Protein 8K52 (pdb70)

Secondary structure (DSSP, 8-state):
-HHHHHHHHHHHHHS------HHHHHHHHH----HHHHHHHHHHHHHHHHTT-HHHHHHHHHHHHHHHHHHHHH-S-HHHHHHHHHHHHHHHHHHHHHHHHHHTSS--SS--PPP--EEEE-S---SS---S---HHHHHEEEEEEE--SSGGGTTTTT---HHHHHT----EEEEEEESS--HHHHHHHHHHHHHHHHHHHTPPSS-SSS--STT-TTSSGGGEEEEEEES-TTTS-HHHHHHHHHTT---HHHHHHHTSSS--SEEEEEE----EETTEEPPP-EEEEEEESS---HHHHHHIIIIIIIHHH--SEEEEEESSPEEPTTHHHHHHHHHHHHS-EEEEEEEEEESSSSSSTT-HHHHHHHHHHHHIIIIIIHHHHHTT---PPTT--EEEETTSSTTHHHHHHHHHHHS-HHHH-HHHHHHHTS-HHHHHHHHHT-TT---EEEEEEEEEEEE---SSHHHHHHHHHHHHHHHHHHHHHHHHHTHHHHHT----HHHHHHHHHHHHHHHHHHHHHHTHHHHHHHHHIIIIIHHHHTT--TT---SSS-SHHHHHHHHHHHHHHHHHHHHHHHHHHSS-TTTTHHHHHHHHHHHHHHHHHHHHHHHHHHHHS---HHHHHHHHHHHTHHHHHHHHHS--HHHHHHHHHHHHHHHHIIIIIHHHHHT----HHHHHHHHHHHHHHHHHHHHHHHHHHHHHHHHHHHHHHHHHHHHHHHHHHHHHH--HHHHHHHHHHHHHHHHHHHHHHHHHHHHHHHHTTTT---/-HHHHHHHHHHHHH--------HHHHHHH----HHHHHHHHHHHHHHHHTT-HHHHHHHHHHHHHHHHHHHHH---HHHHHHHHHHHHHHHHHHHHHHHHHHTSS--SS--PPP--EEEE-S---SS---S---HHHHHEEEEEEE--SSGGGTTTTT---HHHHHT----EEEEEEESS--HHHHHHHHHHHHHHHHHHHTPPSS-SSS--STT-TT-TGGGEEEEEEES-TTTS-HHHHHHHHHTT---HHHHHHHTTTT--SEEEEEEEE--EETTEEPPPEEEEEEE-SS---HHHHHHIIIIIIIHHH--SEEEEEETT-EEPTTHHHHHHHHHHHHS-EEEEEEEEEESSSSTTTT-HHHHHHHHHHHHIIIIIIHHHHHTT---PPTT--EEEETTTSSSHHHHHHHHHHHS-HHHH-HHHHHHHTS-HHHHHHHHHT-TT---EEEEEEEEEEEE---SSHHHHHHHHHHHHHHHHHHHHHHHHTTHHHHHTS---HHHHHHHHHHHHHHHHHHHHHHTHHHHHHHHHIIIIIHHHHTT--TT---SSS-SSHHHHHHHHHHHHHHHHHHHHHHHHHSS-TTS-HHHHHHHHHHHHHHHHHHHHHHHHHHHSS---HHHHHHHHHHHTHHHHHHHHHT--HHHHHHHHHHHTTHHIIIIIHHHHHHT---HHHHHHHHHHHHHHHHHHHHHHHHHHHHHHHHHHHHHHHHHHHHHHHHHHHHHH--HHHHHHHHHHHHHHHHHHHHHHHHHHHHHHHHTTTT---

Structure (mmCIF, N/CA/C/O backbone):
data_8K52
#
_entry.id   8K52
#
_cell.length_a   1.00
_cell.length_b   1.00
_cell.length_c   1.00
_cell.angle_alpha   90.00
_cell.angle_beta   90.00
_cell.angle_gamma   90.00
#
_symmetry.space_group_name_H-M   'P 1'
#
loop_
_entity.id
_entity.type
_entity.pdbx_description
1 polymer 'chitin synthase'
2 non-polymer "URIDINE-5'-DIPHOSPHATE"
3 non-polymer 'MANGANESE (II) ION'
#
loop_
_atom_site.group_PDB
_atom_site.id
_atom_site.type_symbol
_atom_site.label_atom_id
_atom_site.label_alt_id
_atom_site.label_comp_id
_atom_site.label_asym_id
_atom_site.label_entity_id
_atom_site.label_seq_id
_atom_site.pdbx_PDB_ins_code
_atom_site.Cartn_x
_atom_site.Cartn_y
_atom_site.Cartn_z
_atom_site.occupancy
_atom_site.B_iso_or_equiv
_atom_site.auth_seq_id
_atom_site.auth_comp_id
_atom_site.auth_asym_id
_atom_site.auth_atom_id
_atom_site.pdbx_PDB_model_num
ATOM 1 N N . HIS A 1 23 ? 110.246 178.853 180.368 1.00 183.10 23 HIS A N 1
ATOM 2 C CA . HIS A 1 23 ? 110.737 179.336 181.653 1.00 186.40 23 HIS A CA 1
ATOM 3 C C . HIS A 1 23 ? 110.411 178.348 182.767 1.00 186.55 23 HIS A C 1
ATOM 4 O O . HIS A 1 23 ? 111.185 178.182 183.710 1.00 187.97 23 HIS A O 1
ATOM 11 N N . ALA A 1 24 ? 109.248 177.705 182.655 1.00 189.13 24 ALA A N 1
ATOM 12 C CA . ALA A 1 24 ? 108.840 176.726 183.662 1.00 188.62 24 ALA A CA 1
ATOM 13 C C . ALA A 1 24 ? 109.798 175.544 183.763 1.00 186.69 24 ALA A C 1
ATOM 14 O O . ALA A 1 24 ? 110.144 175.161 184.895 1.00 186.48 24 ALA A O 1
ATOM 16 N N . PRO A 1 25 ? 110.238 174.905 182.668 1.00 184.07 25 PRO A N 1
ATOM 17 C CA . PRO A 1 25 ? 111.254 173.848 182.822 1.00 181.21 25 PRO A CA 1
ATOM 18 C C . PRO A 1 25 ? 112.551 174.344 183.434 1.00 179.52 25 PRO A C 1
ATOM 19 O O . PRO A 1 25 ? 113.167 173.628 184.234 1.00 176.76 25 PRO A O 1
ATOM 23 N N . ARG A 1 26 ? 112.981 175.560 183.085 1.00 178.94 26 ARG A N 1
ATOM 24 C CA . ARG A 1 26 ? 114.199 176.107 183.677 1.00 175.07 26 ARG A CA 1
ATOM 25 C C . ARG A 1 26 ? 114.044 176.260 185.181 1.00 178.05 26 ARG A C 1
ATOM 26 O O . ARG A 1 26 ? 114.932 175.874 185.953 1.00 176.07 26 ARG A O 1
ATOM 34 N N . SER A 1 27 ? 112.908 176.812 185.612 1.00 184.21 27 SER A N 1
ATOM 35 C CA . SER A 1 27 ? 112.660 177.004 187.034 1.00 183.65 27 SER A CA 1
ATOM 36 C C . SER A 1 27 ? 112.569 175.668 187.758 1.00 186.68 27 SER A C 1
ATOM 37 O O . SER A 1 27 ? 113.082 175.524 188.873 1.00 190.66 27 SER A O 1
ATOM 40 N N . SER A 1 28 ? 111.923 174.675 187.140 1.00 187.22 28 SER A N 1
ATOM 41 C CA . SER A 1 28 ? 111.823 173.359 187.763 1.00 186.54 28 SER A CA 1
ATOM 42 C C . SER A 1 28 ? 113.194 172.715 187.921 1.00 187.05 28 SER A C 1
ATOM 43 O O . SER A 1 28 ? 113.505 172.146 188.976 1.00 191.38 28 SER A O 1
ATOM 46 N N . MET A 1 29 ? 114.032 172.799 186.884 1.00 182.16 29 MET A N 1
ATOM 47 C CA . MET A 1 29 ? 115.355 172.194 186.968 1.00 179.89 29 MET A CA 1
ATOM 48 C C . MET A 1 29 ? 116.213 172.898 188.009 1.00 181.92 29 MET A C 1
ATOM 49 O O . MET A 1 29 ? 116.929 172.248 188.780 1.00 180.39 29 MET A O 1
ATOM 54 N N . MET A 1 30 ? 116.147 174.228 188.064 1.00 183.44 30 MET A N 1
ATOM 55 C CA . MET A 1 30 ? 116.936 174.930 189.069 1.00 184.18 30 MET A CA 1
ATOM 56 C C . MET A 1 30 ? 116.403 174.681 190.476 1.00 192.06 30 MET A C 1
ATOM 57 O O . MET A 1 30 ? 117.183 174.656 191.429 1.00 194.33 30 MET A O 1
ATOM 62 N N . SER A 1 31 ? 115.094 174.466 190.626 1.00 196.10 31 SER A N 1
ATOM 63 C CA . SER A 1 31 ? 114.550 174.120 191.936 1.00 196.72 31 SER A CA 1
ATOM 64 C C . SER A 1 31 ? 115.023 172.742 192.386 1.00 197.37 31 SER A C 1
ATOM 65 O O . SER A 1 31 ? 115.387 172.555 193.556 1.00 200.26 31 SER A O 1
ATOM 68 N N . VAL A 1 32 ? 115.023 171.760 191.479 1.00 197.44 32 VAL A N 1
ATOM 69 C CA . VAL A 1 32 ? 115.531 170.447 191.870 1.00 200.50 32 VAL A CA 1
ATOM 70 C C . VAL A 1 32 ? 117.029 170.514 192.144 1.00 198.82 32 VAL A C 1
ATOM 71 O O . VAL A 1 32 ? 117.528 169.831 193.043 1.00 201.40 32 VAL A O 1
ATOM 75 N N . GLU A 1 33 ? 117.769 171.357 191.420 1.00 192.59 33 GLU A N 1
ATOM 76 C CA . GLU A 1 33 ? 119.178 171.556 191.754 1.00 189.48 33 GLU A CA 1
ATOM 77 C C . GLU A 1 33 ? 119.329 172.146 193.153 1.00 197.49 33 GLU A C 1
ATOM 78 O O . GLU A 1 33 ? 120.131 171.661 193.962 1.00 195.92 33 GLU A O 1
ATOM 84 N N . TYR A 1 34 ? 118.534 173.179 193.457 1.00 204.45 34 TYR A N 1
ATOM 85 C CA . TYR A 1 34 ? 118.573 173.833 194.762 1.00 208.91 34 TYR A CA 1
ATOM 86 C C . TYR A 1 34 ? 118.297 172.840 195.879 1.00 208.80 34 TYR A C 1
ATOM 87 O O . TYR A 1 34 ? 118.928 172.896 196.941 1.00 206.65 34 TYR A O 1
ATOM 96 N N . ASP A 1 35 ? 117.344 171.935 195.665 1.00 208.82 35 ASP A N 1
ATOM 97 C CA . ASP A 1 35 ? 117.198 170.805 196.573 1.00 206.87 35 ASP A CA 1
ATOM 98 C C . ASP A 1 35 ? 118.411 169.883 196.524 1.00 204.84 35 ASP A C 1
ATOM 99 O O . ASP A 1 35 ? 118.675 169.168 197.496 1.00 204.48 35 ASP A O 1
ATOM 104 N N . GLY A 1 36 ? 119.144 169.886 195.412 1.00 201.19 36 GLY A N 1
ATOM 105 C CA . GLY A 1 36 ? 120.302 169.034 195.230 1.00 194.31 36 GLY A CA 1
ATOM 106 C C . GLY A 1 36 ? 121.559 169.379 196.006 1.00 192.89 36 GLY A C 1
ATOM 107 O O . GLY A 1 36 ? 122.227 168.464 196.498 1.00 187.61 36 GLY A O 1
ATOM 108 N N . ILE A 1 37 ? 121.920 170.666 196.116 1.00 197.16 37 ILE A N 1
ATOM 109 C CA . ILE A 1 37 ? 123.166 171.017 196.814 1.00 196.94 37 ILE A CA 1
ATOM 110 C C . ILE A 1 37 ? 123.200 170.522 198.262 1.00 197.25 37 ILE A C 1
ATOM 111 O O . ILE A 1 37 ? 124.213 169.931 198.659 1.00 195.74 37 ILE A O 1
ATOM 116 N N . PRO A 1 38 ? 122.170 170.743 199.089 1.00 198.36 38 PRO A N 1
ATOM 117 C CA . PRO A 1 38 ? 122.292 170.363 200.506 1.00 195.39 38 PRO A CA 1
ATOM 118 C C . PRO A 1 38 ? 122.585 168.880 200.679 1.00 195.12 38 PRO A C 1
ATOM 119 O O . PRO A 1 38 ? 122.000 168.027 200.008 1.00 192.95 38 PRO A O 1
ATOM 123 N N . LEU A 1 39 ? 123.500 168.589 201.602 1.00 195.17 39 LEU A N 1
ATOM 124 C CA . LEU A 1 39 ? 123.972 167.234 201.880 1.00 193.49 39 LEU A CA 1
ATOM 125 C C . LEU A 1 39 ? 124.410 166.509 200.610 1.00 188.98 39 LEU A C 1
ATOM 126 O O . LEU A 1 39 ? 123.653 165.726 200.037 1.00 185.68 39 LEU A O 1
ATOM 131 N N . SER A 1 49 ? 133.751 166.191 206.756 1.00 177.87 49 SER A N 1
ATOM 132 C CA . SER A 1 49 ? 133.553 166.874 205.484 1.00 187.37 49 SER A CA 1
ATOM 133 C C . SER A 1 49 ? 132.229 166.467 204.846 1.00 192.05 49 SER A C 1
ATOM 134 O O . SER A 1 49 ? 131.957 165.281 204.660 1.00 186.78 49 SER A O 1
ATOM 137 N N . GLN A 1 50 ? 131.410 167.459 204.513 1.00 192.19 50 GLN A N 1
ATOM 138 C CA . GLN A 1 50 ? 130.114 167.214 203.895 1.00 191.73 50 GLN A CA 1
ATOM 139 C C . GLN A 1 50 ? 130.295 167.037 202.387 1.00 192.18 50 GLN A C 1
ATOM 140 O O . GLN A 1 50 ? 131.411 166.890 201.882 1.00 191.50 50 GLN A O 1
ATOM 146 N N . GLN A 1 51 ? 129.189 167.042 201.649 1.00 191.57 51 GLN A N 1
ATOM 147 C CA . GLN A 1 51 ? 129.235 166.876 200.200 1.00 187.15 51 GLN A CA 1
ATOM 148 C C . GLN A 1 51 ? 129.797 168.120 199.517 1.00 183.54 51 GLN A C 1
ATOM 149 O O . GLN A 1 51 ? 130.534 168.023 198.536 1.00 172.06 51 GLN A O 1
ATOM 155 N N . SER A 1 77 ? 137.033 162.797 216.687 1.00 213.92 77 SER A N 1
ATOM 156 C CA . SER A 1 77 ? 137.098 161.875 215.559 1.00 217.21 77 SER A CA 1
ATOM 157 C C . SER A 1 77 ? 138.543 161.516 215.231 1.00 218.82 77 SER A C 1
ATOM 158 O O . SER A 1 77 ? 138.823 160.432 214.720 1.00 219.30 77 SER A O 1
ATOM 161 N N . TYR A 1 78 ? 139.457 162.443 215.527 1.00 215.75 78 TYR A N 1
ATOM 162 C CA . TYR A 1 78 ? 140.872 162.197 215.267 1.00 216.20 78 TYR A CA 1
ATOM 163 C C . TYR A 1 78 ? 141.412 161.063 216.128 1.00 222.75 78 TYR A C 1
ATOM 164 O O . TYR A 1 78 ? 142.238 160.270 215.661 1.00 225.40 78 TYR A O 1
ATOM 173 N N . ALA A 1 79 ? 140.969 160.975 217.384 1.00 223.00 79 ALA A N 1
ATOM 174 C CA . ALA A 1 79 ? 141.428 159.902 218.259 1.00 224.10 79 ALA A CA 1
ATOM 175 C C . ALA A 1 79 ? 141.004 158.537 217.731 1.00 229.46 79 ALA A C 1
ATOM 176 O O . ALA A 1 79 ? 141.783 157.577 217.776 1.00 232.28 79 ALA A O 1
ATOM 178 N N . SER A 1 80 ? 139.770 158.429 217.231 1.00 229.97 80 SER A N 1
ATOM 179 C CA . SER A 1 80 ? 139.310 157.165 216.665 1.00 228.90 80 SER A CA 1
ATOM 180 C C . SER A 1 80 ? 140.114 156.791 215.426 1.00 228.64 80 SER A C 1
ATOM 181 O O . SER A 1 80 ? 140.469 155.621 215.238 1.00 227.03 80 SER A O 1
ATOM 184 N N . ALA A 1 81 ? 140.404 157.770 214.566 1.00 227.95 81 ALA A N 1
ATOM 185 C CA . ALA A 1 81 ? 141.232 157.505 213.394 1.00 224.80 81 ALA A CA 1
ATOM 186 C C . ALA A 1 81 ? 142.650 157.121 213.796 1.00 227.44 81 ALA A C 1
ATOM 187 O O . ALA A 1 81 ? 143.256 156.229 213.191 1.00 226.05 81 ALA A O 1
ATOM 189 N N . THR A 1 82 ? 143.199 157.792 214.813 1.00 229.54 82 THR A N 1
ATOM 190 C CA . THR A 1 82 ? 144.536 157.455 215.291 1.00 229.38 82 THR A CA 1
ATOM 191 C C . THR A 1 82 ? 144.581 156.037 215.848 1.00 231.33 82 THR A C 1
ATOM 192 O O . THR A 1 82 ? 145.557 155.308 215.635 1.00 230.47 82 THR A O 1
ATOM 196 N N . ASP A 1 83 ? 143.537 155.632 216.574 1.00 232.78 83 ASP A N 1
ATOM 197 C CA . ASP A 1 83 ? 143.487 154.271 217.098 1.00 231.75 83 ASP A CA 1
ATOM 198 C C . ASP A 1 83 ? 143.398 153.247 215.972 1.00 231.15 83 ASP A C 1
ATOM 199 O O . ASP A 1 83 ? 144.018 152.180 216.044 1.00 233.48 83 ASP A O 1
ATOM 204 N N . LEU A 1 84 ? 142.624 153.550 214.927 1.00 227.70 84 LEU A N 1
ATOM 205 C CA . LEU A 1 84 ? 142.437 152.595 213.839 1.00 223.74 84 LEU A CA 1
ATOM 206 C C . LEU A 1 84 ? 143.738 152.351 213.083 1.00 225.93 84 LEU A C 1
ATOM 207 O O . LEU A 1 84 ? 144.089 151.203 212.783 1.00 224.68 84 LEU A O 1
ATOM 212 N N . VAL A 1 85 ? 144.468 153.421 212.760 1.00 227.43 85 VAL A N 1
ATOM 213 C CA . VAL A 1 85 ? 145.713 153.263 212.013 1.00 225.66 85 VAL A CA 1
ATOM 214 C C . VAL A 1 85 ? 146.769 152.575 212.871 1.00 228.16 85 VAL A C 1
ATOM 215 O O . VAL A 1 85 ? 147.567 151.772 212.372 1.00 226.04 85 VAL A O 1
ATOM 219 N N . ARG A 1 86 ? 146.790 152.873 214.173 1.00 231.26 86 ARG A N 1
ATOM 220 C CA . ARG A 1 86 ? 147.730 152.207 215.068 1.00 230.35 86 ARG A CA 1
ATOM 221 C C . ARG A 1 86 ? 147.442 150.714 215.155 1.00 232.00 86 ARG A C 1
ATOM 222 O O . ARG A 1 86 ? 148.367 149.894 215.185 1.00 231.28 86 ARG A O 1
ATOM 230 N N . THR A 1 87 ? 146.166 150.342 215.195 1.00 234.35 87 THR A N 1
ATOM 231 C CA . THR A 1 87 ? 145.775 148.939 215.258 1.00 233.75 87 THR A CA 1
ATOM 232 C C . THR A 1 87 ? 146.027 148.241 213.926 1.00 228.84 87 THR A C 1
ATOM 233 O O . THR A 1 87 ? 146.879 147.357 213.828 1.00 224.63 87 THR A O 1
ATOM 237 N N . ILE A 1 91 ? 150.623 145.570 211.452 1.00 171.90 91 ILE A N 1
ATOM 238 C CA . ILE A 1 91 ? 151.595 144.585 210.998 1.00 173.09 91 ILE A CA 1
ATOM 239 C C . ILE A 1 91 ? 152.014 144.878 209.560 1.00 175.04 91 ILE A C 1
ATOM 240 O O . ILE A 1 91 ? 151.199 145.315 208.747 1.00 173.15 91 ILE A O 1
ATOM 245 N N . PRO A 1 92 ? 153.291 144.650 209.248 1.00 175.34 92 PRO A N 1
ATOM 246 C CA . PRO A 1 92 ? 153.768 144.886 207.880 1.00 171.41 92 PRO A CA 1
ATOM 247 C C . PRO A 1 92 ? 153.518 143.694 206.972 1.00 169.29 92 PRO A C 1
ATOM 248 O O . PRO A 1 92 ? 152.955 142.685 207.408 1.00 169.20 92 PRO A O 1
ATOM 252 N N . SER A 1 93 ? 153.931 143.796 205.711 1.00 167.31 93 SER A N 1
ATOM 253 C CA . SER A 1 93 ? 153.772 142.694 204.774 1.00 164.70 93 SER A CA 1
ATOM 254 C C . SER A 1 93 ? 154.823 142.798 203.678 1.00 165.13 93 SER A C 1
ATOM 255 O O . SER A 1 93 ? 155.464 143.838 203.490 1.00 166.78 93 SER A O 1
ATOM 258 N N . VAL A 1 94 ? 154.986 141.689 202.952 1.00 161.61 94 VAL A N 1
ATOM 259 C CA . VAL A 1 94 ? 156.023 141.593 201.931 1.00 156.22 94 VAL A CA 1
ATOM 260 C C . VAL A 1 94 ? 155.796 142.608 200.820 1.00 156.21 94 VAL A C 1
ATOM 261 O O . VAL A 1 94 ? 156.755 143.179 200.288 1.00 157.36 94 VAL A O 1
ATOM 265 N N . GLU A 1 95 ? 154.537 142.857 200.454 1.00 155.67 95 GLU A N 1
ATOM 266 C CA . GLU A 1 95 ? 154.254 143.797 199.374 1.00 154.49 95 GLU A CA 1
ATOM 267 C C . GLU A 1 95 ? 154.733 145.201 199.724 1.00 156.36 95 GLU A C 1
ATOM 268 O O . GLU A 1 95 ? 155.451 145.839 198.941 1.00 154.82 95 GLU A O 1
ATOM 274 N N . GLU A 1 96 ? 154.343 145.704 200.898 1.00 158.30 96 GLU A N 1
ATOM 275 C CA . GLU A 1 96 ? 154.782 147.039 201.285 1.00 157.76 96 GLU A CA 1
ATOM 276 C C . GLU A 1 96 ? 156.280 147.079 201.544 1.00 152.99 96 GLU A C 1
ATOM 277 O O . GLU A 1 96 ? 156.914 148.108 201.297 1.00 152.21 96 GLU A O 1
ATOM 283 N N . ALA A 1 97 ? 156.869 145.981 202.022 1.00 151.10 97 ALA A N 1
ATOM 284 C CA . ALA A 1 97 ? 158.318 145.952 202.198 1.00 150.72 97 ALA A CA 1
ATOM 285 C C . ALA A 1 97 ? 159.037 146.103 200.861 1.00 149.07 97 ALA A C 1
ATOM 286 O O . ALA A 1 97 ? 159.990 146.884 200.734 1.00 150.12 97 ALA A O 1
ATOM 288 N N . LEU A 1 98 ? 158.583 145.365 199.845 1.00 148.03 98 LEU A N 1
ATOM 289 C CA . LEU A 1 98 ? 159.192 145.464 198.524 1.00 146.12 98 LEU A CA 1
ATOM 290 C C . LEU A 1 98 ? 158.988 146.848 197.925 1.00 147.82 98 LEU A C 1
ATOM 291 O O . LEU A 1 98 ? 159.909 147.414 197.327 1.00 149.10 98 LEU A O 1
ATOM 296 N N . SER A 1 99 ? 157.787 147.411 198.078 1.00 148.55 99 SER A N 1
ATOM 297 C CA . SER A 1 99 ? 157.539 148.754 197.562 1.00 146.62 99 SER A CA 1
ATOM 298 C C . SER A 1 99 ? 158.420 149.784 198.260 1.00 145.49 99 SER A C 1
ATOM 299 O O . SER A 1 99 ? 158.951 150.699 197.619 1.00 144.61 99 SER A O 1
ATOM 302 N N . THR A 1 100 ? 158.587 149.649 199.576 1.00 145.43 100 THR A N 1
ATOM 303 C CA . THR A 1 100 ? 159.417 150.579 200.329 1.00 141.86 100 THR A CA 1
ATOM 304 C C . THR A 1 100 ? 160.875 150.489 199.900 1.00 142.55 100 THR A C 1
ATOM 305 O O . THR A 1 100 ? 161.544 151.516 199.741 1.00 144.23 100 THR A O 1
ATOM 309 N N . LEU A 1 101 ? 161.386 149.272 199.692 1.00 142.38 101 LEU A N 1
ATOM 310 C CA . LEU A 1 101 ? 162.763 149.150 199.215 1.00 137.95 101 LEU A CA 1
ATOM 311 C C . LEU A 1 101 ? 162.910 149.672 197.791 1.00 139.34 101 LEU A C 1
ATOM 312 O O . LEU A 1 101 ? 163.956 150.225 197.436 1.00 142.88 101 LEU A O 1
ATOM 317 N N . ASP A 1 102 ? 161.883 149.503 196.958 1.00 137.50 102 ASP A N 1
ATOM 318 C CA . ASP A 1 102 ? 161.930 150.065 195.612 1.00 139.97 102 ASP A CA 1
ATOM 319 C C . ASP A 1 102 ? 162.019 151.586 195.678 1.00 143.73 102 ASP A C 1
ATOM 320 O O . ASP A 1 102 ? 162.812 152.210 194.962 1.00 145.27 102 ASP A O 1
ATOM 325 N N . ARG A 1 103 ? 161.215 152.197 196.550 1.00 143.60 103 ARG A N 1
ATOM 326 C CA . ARG A 1 103 ? 161.277 153.644 196.734 1.00 142.56 103 ARG A CA 1
ATOM 327 C C . ARG A 1 103 ? 162.638 154.075 197.266 1.00 139.83 103 ARG A C 1
ATOM 328 O O . ARG A 1 103 ? 163.166 155.120 196.868 1.00 139.50 103 ARG A O 1
ATOM 336 N N . ALA A 1 104 ? 163.213 153.291 198.179 1.00 138.68 104 ALA A N 1
ATOM 337 C CA . ALA A 1 104 ? 164.541 153.604 198.696 1.00 139.00 104 ALA A CA 1
ATOM 338 C C . ALA A 1 104 ? 165.587 153.552 197.591 1.00 139.44 104 ALA A C 1
ATOM 339 O O . ALA A 1 104 ? 166.479 154.405 197.527 1.00 144.30 104 ALA A O 1
ATOM 341 N N . ALA A 1 105 ? 165.498 152.548 196.718 1.00 136.36 105 ALA A N 1
ATOM 342 C CA . ALA A 1 105 ? 166.421 152.457 195.592 1.00 137.19 105 ALA A CA 1
ATOM 343 C C . ALA A 1 105 ? 166.259 153.646 194.656 1.00 140.84 105 ALA A C 1
ATOM 344 O O . ALA A 1 105 ? 167.249 154.189 194.153 1.00 143.94 105 ALA A O 1
ATOM 346 N N . ALA A 1 106 ? 165.016 154.063 194.410 1.00 139.29 106 ALA A N 1
ATOM 347 C CA . ALA A 1 106 ? 164.786 155.238 193.575 1.00 138.68 106 ALA A CA 1
ATOM 348 C C . ALA A 1 106 ? 165.390 156.488 194.205 1.00 141.28 106 ALA A C 1
ATOM 349 O O . ALA A 1 106 ? 166.014 157.304 193.514 1.00 143.37 106 ALA A O 1
ATOM 351 N N . ALA A 1 107 ? 165.216 156.653 195.518 1.00 139.28 107 ALA A N 1
ATOM 352 C CA . ALA A 1 107 ? 165.790 157.806 196.204 1.00 140.23 107 ALA A CA 1
ATOM 353 C C . ALA A 1 107 ? 167.311 157.785 196.140 1.00 140.92 107 ALA A C 1
ATOM 354 O O . ALA A 1 107 ? 167.946 158.826 195.937 1.00 145.55 107 ALA A O 1
ATOM 356 N N . LEU A 1 108 ? 167.913 156.608 196.317 1.00 138.47 108 LEU A N 1
ATOM 357 C CA . LEU A 1 108 ? 169.364 156.494 196.209 1.00 138.04 108 LEU A CA 1
ATOM 358 C C . LEU A 1 108 ? 169.832 156.835 194.801 1.00 139.71 108 LEU A C 1
ATOM 359 O O . LEU A 1 108 ? 170.862 157.497 194.624 1.00 142.00 108 LEU A O 1
ATOM 364 N N . ASN A 1 109 ? 169.090 156.386 193.787 1.00 141.01 109 ASN A N 1
ATOM 365 C CA . ASN A 1 109 ? 169.426 156.733 192.410 1.00 144.19 109 ASN A CA 1
ATOM 366 C C . ASN A 1 109 ? 169.340 158.236 192.191 1.00 145.66 109 ASN A C 1
ATOM 367 O O . ASN A 1 109 ? 170.147 158.811 191.451 1.00 148.84 109 ASN A O 1
ATOM 372 N N . ALA A 1 110 ? 168.371 158.889 192.826 1.00 144.64 110 ALA A N 1
ATOM 373 C CA . ALA A 1 110 ? 168.204 160.330 192.713 1.00 143.45 110 ALA A CA 1
ATOM 374 C C . ALA A 1 110 ? 169.077 161.107 193.691 1.00 143.09 110 ALA A C 1
ATOM 375 O O . ALA A 1 110 ? 168.962 162.335 193.758 1.00 142.86 110 ALA A O 1
ATOM 377 N N . ARG A 1 111 ? 169.937 160.421 194.448 1.00 144.27 111 ARG A N 1
ATOM 378 C CA . ARG A 1 111 ? 170.869 161.048 195.386 1.00 147.08 111 ARG A CA 1
ATOM 379 C C . ARG A 1 111 ? 170.129 161.876 196.440 1.00 146.66 111 ARG A C 1
ATOM 380 O O . ARG A 1 111 ? 170.373 163.069 196.622 1.00 146.93 111 ARG A O 1
ATOM 388 N N . ARG A 1 112 ? 169.214 161.210 197.137 1.00 146.90 112 ARG A N 1
ATOM 389 C CA . ARG A 1 112 ? 168.516 161.770 198.292 1.00 147.11 112 ARG A CA 1
ATOM 390 C C . ARG A 1 112 ? 168.802 160.836 199.464 1.00 148.92 112 ARG A C 1
ATOM 391 O O . ARG A 1 112 ? 168.056 159.888 199.724 1.00 151.51 112 ARG A O 1
ATOM 399 N N . TYR A 1 113 ? 169.893 161.121 200.176 1.00 147.56 113 TYR A N 1
ATOM 400 C CA . TYR A 1 113 ? 170.446 160.143 201.106 1.00 150.85 113 TYR A CA 1
ATOM 401 C C . TYR A 1 113 ? 169.616 160.031 202.379 1.00 154.08 113 TYR A C 1
ATOM 402 O O . TYR A 1 113 ? 169.421 158.925 202.893 1.00 156.48 113 TYR A O 1
ATOM 411 N N . ARG A 1 114 ? 169.115 161.151 202.904 1.00 154.36 114 ARG A N 1
ATOM 412 C CA . ARG A 1 114 ? 168.365 161.099 204.157 1.00 157.58 114 ARG A CA 1
ATOM 413 C C . ARG A 1 114 ? 167.098 160.263 204.011 1.00 157.43 114 ARG A C 1
ATOM 414 O O . ARG A 1 114 ? 166.869 159.319 204.777 1.00 160.37 114 ARG A O 1
ATOM 422 N N . ASP A 1 115 ? 166.271 160.577 203.013 1.00 153.24 115 ASP A N 1
ATOM 423 C CA . ASP A 1 115 ? 165.045 159.811 202.824 1.00 152.51 115 ASP A CA 1
ATOM 424 C C . ASP A 1 115 ? 165.323 158.426 202.256 1.00 150.60 115 ASP A C 1
ATOM 425 O O . ASP A 1 115 ? 164.553 157.494 202.507 1.00 150.37 115 ASP A O 1
ATOM 430 N N . ALA A 1 116 ? 166.419 158.256 201.511 1.00 149.17 116 ALA A N 1
ATOM 431 C CA . ALA A 1 116 ? 166.808 156.915 201.088 1.00 143.41 116 ALA A CA 1
ATOM 432 C C . ALA A 1 116 ? 167.087 156.032 202.299 1.00 142.69 116 ALA A C 1
ATOM 433 O O . ALA A 1 116 ? 166.588 154.905 202.398 1.00 145.06 116 ALA A O 1
ATOM 435 N N . LEU A 1 117 ? 167.863 156.550 203.252 1.00 144.40 117 LEU A N 1
ATOM 436 C CA . LEU A 1 117 ? 168.086 155.829 204.498 1.00 147.55 117 LEU A CA 1
ATOM 437 C C . LEU A 1 117 ? 166.768 155.569 205.211 1.00 149.55 117 LEU A C 1
ATOM 438 O O . LEU A 1 117 ? 166.475 154.429 205.586 1.00 151.50 117 LEU A O 1
ATOM 443 N N . LYS A 1 118 ? 165.940 156.608 205.357 1.00 149.88 118 LYS A N 1
ATOM 444 C CA . LYS A 1 118 ? 164.669 156.463 206.062 1.00 151.27 118 LYS A CA 1
ATOM 445 C C . LYS A 1 118 ? 163.807 155.362 205.462 1.00 149.01 118 LYS A C 1
ATOM 446 O O . LYS A 1 118 ? 163.159 154.611 206.199 1.00 151.28 118 LYS A O 1
ATOM 452 N N . LEU A 1 119 ? 163.787 155.245 204.136 1.00 146.24 119 LEU A N 1
ATOM 453 C CA . LEU A 1 119 ? 163.054 154.185 203.462 1.00 143.09 119 LEU A CA 1
ATOM 454 C C . LEU A 1 119 ? 163.783 152.851 203.519 1.00 142.94 119 LEU A C 1
ATOM 455 O O . LEU A 1 119 ? 163.173 151.806 203.276 1.00 144.53 119 LEU A O 1
ATOM 460 N N . TYR A 1 120 ? 165.068 152.858 203.836 1.00 143.88 120 TYR A N 1
ATOM 461 C CA . TYR A 1 120 ? 165.797 151.599 203.909 1.00 140.00 120 TYR A CA 1
ATOM 462 C C . TYR A 1 120 ? 165.625 150.867 205.231 1.00 146.36 120 TYR A C 1
ATOM 463 O O . TYR A 1 120 ? 165.396 149.652 205.220 1.00 152.05 120 TYR A O 1
ATOM 472 N N . LEU A 1 121 ? 165.714 151.555 206.377 1.00 146.15 121 LEU A N 1
ATOM 473 C CA . LEU A 1 121 ? 165.487 150.853 207.639 1.00 148.04 121 LEU A CA 1
ATOM 474 C C . LEU A 1 121 ? 164.046 150.373 207.745 1.00 148.71 121 LEU A C 1
ATOM 475 O O . LEU A 1 121 ? 163.784 149.314 208.325 1.00 153.27 121 LEU A O 1
ATOM 480 N N . GLU A 1 122 ? 163.098 151.142 207.204 1.00 145.74 122 GLU A N 1
ATOM 481 C CA . GLU A 1 122 ? 161.702 150.719 207.243 1.00 148.85 122 GLU A CA 1
ATOM 482 C C . GLU A 1 122 ? 161.518 149.394 206.518 1.00 150.60 122 GLU A C 1
ATOM 483 O O . GLU A 1 122 ? 160.911 148.461 207.054 1.00 153.35 122 GLU A O 1
ATOM 489 N N . GLY A 1 123 ? 162.062 149.284 205.306 1.00 147.68 123 GLY A N 1
ATOM 490 C CA . GLY A 1 123 ? 161.975 148.027 204.582 1.00 145.22 123 GLY A CA 1
ATOM 491 C C . GLY A 1 123 ? 162.730 146.903 205.265 1.00 147.52 123 GLY A C 1
ATOM 492 O O . GLY A 1 123 ? 162.263 145.758 205.295 1.00 150.97 123 GLY A O 1
ATOM 493 N N . GLY A 1 124 ? 163.904 147.208 205.821 1.00 144.96 124 GLY A N 1
ATOM 494 C CA . GLY A 1 124 ? 164.662 146.181 206.515 1.00 145.70 124 GLY A CA 1
ATOM 495 C C . GLY A 1 124 ? 163.899 145.595 207.687 1.00 151.76 124 GLY A C 1
ATOM 496 O O . GLY A 1 124 ? 163.788 144.374 207.826 1.00 156.03 124 GLY A O 1
ATOM 497 N N . TYR A 1 125 ? 163.336 146.461 208.532 1.00 151.40 125 TYR A N 1
ATOM 498 C CA . TYR A 1 125 ? 162.543 145.981 209.658 1.00 154.45 125 TYR A CA 1
ATOM 499 C C . TYR A 1 125 ? 161.260 145.307 209.195 1.00 156.03 125 TYR A C 1
ATOM 500 O O . TYR A 1 125 ? 160.803 144.350 209.832 1.00 159.52 125 TYR A O 1
ATOM 509 N N . ALA A 1 126 ? 160.675 145.771 208.089 1.00 150.59 126 ALA A N 1
ATOM 510 C CA . ALA A 1 126 ? 159.469 145.137 207.572 1.00 150.12 126 ALA A CA 1
ATOM 511 C C . ALA A 1 126 ? 159.735 143.689 207.190 1.00 152.99 126 ALA A C 1
ATOM 512 O O . ALA A 1 126 ? 158.999 142.783 207.597 1.00 156.30 126 ALA A O 1
ATOM 514 N N . MET A 1 127 ? 160.797 143.445 206.420 1.00 148.74 127 MET A N 1
ATOM 515 C CA . MET A 1 127 ? 161.124 142.066 206.065 1.00 147.31 127 MET A CA 1
ATOM 516 C C . MET A 1 127 ? 161.605 141.262 207.264 1.00 150.70 127 MET A C 1
ATOM 517 O O . MET A 1 127 ? 161.334 140.058 207.342 1.00 153.35 127 MET A O 1
ATOM 522 N N . ALA A 1 128 ? 162.304 141.897 208.207 1.00 150.26 128 ALA A N 1
ATOM 523 C CA . ALA A 1 128 ? 162.713 141.187 209.413 1.00 154.32 128 ALA A CA 1
ATOM 524 C C . ALA A 1 128 ? 161.503 140.679 210.186 1.00 158.94 128 ALA A C 1
ATOM 525 O O . ALA A 1 128 ? 161.509 139.552 210.695 1.00 162.16 128 ALA A O 1
ATOM 527 N N . ASN A 1 129 ? 160.457 141.500 210.291 1.00 157.56 129 ASN A N 1
ATOM 528 C CA . ASN A 1 129 ? 159.233 141.060 210.949 1.00 159.89 129 ASN A CA 1
ATOM 529 C C . ASN A 1 129 ? 158.459 140.052 210.109 1.00 160.50 129 ASN A C 1
ATOM 530 O O . ASN A 1 129 ? 157.836 139.139 210.663 1.00 163.56 129 ASN A O 1
ATOM 535 N N . VAL A 1 130 ? 158.482 140.201 208.784 1.00 156.33 130 VAL A N 1
ATOM 536 C CA . VAL A 1 130 ? 157.708 139.323 207.912 1.00 153.88 130 VAL A CA 1
ATOM 537 C C . VAL A 1 130 ? 158.283 137.911 207.913 1.00 158.80 130 VAL A C 1
ATOM 538 O O . VAL A 1 130 ? 157.538 136.924 207.877 1.00 160.13 130 VAL A O 1
ATOM 542 N N . ALA A 1 131 ? 159.612 137.790 207.961 1.00 160.07 131 ALA A N 1
ATOM 543 C CA . ALA A 1 131 ? 160.244 136.480 207.831 1.00 160.65 131 ALA A CA 1
ATOM 544 C C . ALA A 1 131 ? 159.801 135.512 208.922 1.00 166.51 131 ALA A C 1
ATOM 545 O O . ALA A 1 131 ? 159.797 134.296 208.703 1.00 166.94 131 ALA A O 1
ATOM 547 N N . GLU A 1 132 ? 159.428 136.025 210.097 1.00 168.71 132 GLU A N 1
ATOM 548 C CA . GLU A 1 132 ? 159.045 135.144 211.196 1.00 170.93 132 GLU A CA 1
ATOM 549 C C . GLU A 1 132 ? 157.762 134.380 210.887 1.00 170.58 132 GLU A C 1
ATOM 550 O O . GLU A 1 132 ? 157.664 133.182 211.174 1.00 171.38 132 GLU A O 1
ATOM 556 N N . ARG A 1 133 ? 156.769 135.052 210.304 1.00 168.15 133 ARG A N 1
ATOM 557 C CA . ARG A 1 133 ? 155.453 134.449 210.133 1.00 167.99 133 ARG A CA 1
ATOM 558 C C . ARG A 1 133 ? 155.327 133.604 208.872 1.00 167.78 133 ARG A C 1
ATOM 559 O O . ARG A 1 133 ? 154.308 132.925 208.707 1.00 169.98 133 ARG A O 1
ATOM 567 N N . GLN A 1 134 ? 156.318 133.625 207.984 1.00 167.17 134 GLN A N 1
ATOM 568 C CA . GLN A 1 134 ? 156.229 132.856 206.750 1.00 169.03 134 GLN A CA 1
ATOM 569 C C . GLN A 1 134 ? 156.287 131.361 207.044 1.00 172.76 134 GLN A C 1
ATOM 570 O O . GLN A 1 134 ? 156.901 130.932 208.026 1.00 176.67 134 GLN A O 1
ATOM 576 N N . ALA A 1 135 ? 155.634 130.567 206.192 1.00 167.28 135 ALA A N 1
ATOM 577 C CA . ALA A 1 135 ? 155.601 129.123 206.392 1.00 167.84 135 ALA A CA 1
ATOM 578 C C . ALA A 1 135 ? 156.693 128.405 205.611 1.00 169.50 135 ALA A C 1
ATOM 579 O O . ALA A 1 135 ? 157.240 127.408 206.097 1.00 171.20 135 ALA A O 1
ATOM 581 N N . ASN A 1 136 ? 157.020 128.882 204.419 1.00 165.39 136 ASN A N 1
ATOM 582 C CA . ASN A 1 136 ? 158.042 128.235 203.602 1.00 160.66 136 ASN A CA 1
ATOM 583 C C . ASN A 1 136 ? 159.419 128.491 204.199 1.00 159.62 136 ASN A C 1
ATOM 584 O O . ASN A 1 136 ? 159.815 129.655 204.335 1.00 159.45 136 ASN A O 1
ATOM 589 N N . PRO A 1 137 ? 160.172 127.452 204.571 1.00 161.59 137 PRO A N 1
ATOM 590 C CA . PRO A 1 137 ? 161.492 127.693 205.179 1.00 160.84 137 PRO A CA 1
ATOM 591 C C . PRO A 1 137 ? 162.446 128.453 204.277 1.00 160.78 137 PRO A C 1
ATOM 592 O O . PRO A 1 137 ? 163.210 129.297 204.763 1.00 161.48 137 PRO A O 1
ATOM 596 N N . LYS A 1 138 ? 162.418 128.189 202.969 1.00 159.55 138 LYS A N 1
ATOM 597 C CA . LYS A 1 138 ? 163.304 128.911 202.063 1.00 155.43 138 LYS A CA 1
ATOM 598 C C . LYS A 1 138 ? 162.919 130.384 201.979 1.00 149.06 138 LYS A C 1
ATOM 599 O O . LYS A 1 138 ? 163.793 131.255 201.902 1.00 147.13 138 LYS A O 1
ATOM 605 N N . ILE A 1 139 ? 161.620 130.683 202.021 1.00 147.96 139 ILE A N 1
ATOM 606 C CA . ILE A 1 139 ? 161.181 132.074 202.022 1.00 145.37 139 ILE A CA 1
ATOM 607 C C . ILE A 1 139 ? 161.579 132.759 203.322 1.00 146.55 139 ILE A C 1
ATOM 608 O O . ILE A 1 139 ? 162.024 133.913 203.318 1.00 143.69 139 ILE A O 1
ATOM 613 N N . CYS A 1 140 ? 161.433 132.065 204.453 1.00 152.68 140 CYS A N 1
ATOM 614 C CA . CYS A 1 140 ? 161.884 132.631 205.721 1.00 152.57 140 CYS A CA 1
ATOM 615 C C . CYS A 1 140 ? 163.371 132.945 205.673 1.00 148.00 140 CYS A C 1
ATOM 616 O O . CYS A 1 140 ? 163.803 134.024 206.093 1.00 146.78 140 CYS A O 1
ATOM 619 N N . ASN A 1 141 ? 164.171 132.012 205.152 1.00 148.39 141 ASN A N 1
ATOM 620 C CA . ASN A 1 141 ? 165.610 132.234 205.071 1.00 146.01 141 ASN A CA 1
ATOM 621 C C . ASN A 1 141 ? 165.940 133.408 204.159 1.00 140.43 141 ASN A C 1
ATOM 622 O O . ASN A 1 141 ? 166.774 134.254 204.504 1.00 142.31 141 ASN A O 1
ATOM 627 N N . LEU A 1 142 ? 165.292 133.482 202.994 1.00 136.48 142 LEU A N 1
ATOM 628 C CA . LEU A 1 142 ? 165.578 134.562 202.055 1.00 135.20 142 LEU A CA 1
ATOM 629 C C . LEU A 1 142 ? 165.222 135.918 202.649 1.00 134.33 142 LEU A C 1
ATOM 630 O O . LEU A 1 142 ? 166.010 136.867 202.573 1.00 134.50 142 LEU A O 1
ATOM 635 N N . LEU A 1 143 ? 164.035 136.029 203.252 1.00 136.06 143 LEU A N 1
ATOM 636 C CA . LEU A 1 143 ? 163.639 137.301 203.847 1.00 131.21 143 LEU A CA 1
ATOM 637 C C . LEU A 1 143 ? 164.505 137.670 205.043 1.00 131.59 143 LEU A C 1
ATOM 638 O O . LEU A 1 143 ? 164.849 138.845 205.208 1.00 131.77 143 LEU A O 1
ATOM 643 N N . THR A 1 144 ? 164.872 136.700 205.884 1.00 132.14 144 THR A N 1
ATOM 644 C CA . THR A 1 144 ? 165.737 137.002 207.018 1.00 130.29 144 THR A CA 1
ATOM 645 C C . THR A 1 144 ? 167.102 137.487 206.548 1.00 133.66 144 THR A C 1
ATOM 646 O O . THR A 1 144 ? 167.645 138.461 207.083 1.00 138.73 144 THR A O 1
ATOM 650 N N . SER A 1 145 ? 167.670 136.821 205.540 1.00 131.39 145 SER A N 1
ATOM 651 C CA . SER A 1 145 ? 168.960 137.248 205.011 1.00 131.61 145 SER A CA 1
ATOM 652 C C . SER A 1 145 ? 168.866 138.629 204.379 1.00 134.59 145 SER A C 1
ATOM 653 O O . SER A 1 145 ? 169.758 139.466 204.568 1.00 141.59 145 SER A O 1
ATOM 656 N N . LYS A 1 146 ? 167.792 138.890 203.631 1.00 130.69 146 LYS A N 1
ATOM 657 C CA . LYS A 1 146 ? 167.619 140.198 203.012 1.00 128.55 146 LYS A CA 1
ATOM 658 C C . LYS A 1 146 ? 167.503 141.289 204.066 1.00 134.29 146 LYS A C 1
ATOM 659 O O . LYS A 1 146 ? 168.115 142.353 203.942 1.00 136.97 146 LYS A O 1
ATOM 665 N N . GLY A 1 147 ? 166.725 141.037 205.120 1.00 136.46 147 GLY A N 1
ATOM 666 C CA . GLY A 1 147 ? 166.592 142.023 206.177 1.00 137.85 147 GLY A CA 1
ATOM 667 C C . GLY A 1 147 ? 167.893 142.267 206.916 1.00 138.83 147 GLY A C 1
ATOM 668 O O . GLY A 1 147 ? 168.240 143.412 207.213 1.00 142.34 147 GLY A O 1
ATOM 669 N N . PHE A 1 148 ? 168.632 141.198 207.220 1.00 138.88 148 PHE A N 1
ATOM 670 C CA . PHE A 1 148 ? 169.905 141.354 207.916 1.00 141.83 148 PHE A CA 1
ATOM 671 C C . PHE A 1 148 ? 170.895 142.141 207.065 1.00 143.42 148 PHE A C 1
ATOM 672 O O . PHE A 1 148 ? 171.572 143.050 207.564 1.00 149.44 148 PHE A O 1
ATOM 680 N N . GLU A 1 149 ? 170.975 141.824 205.770 1.00 140.11 149 GLU A N 1
ATOM 681 C CA . GLU A 1 149 ? 171.888 142.543 204.889 1.00 144.41 149 GLU A CA 1
ATOM 682 C C . GLU A 1 149 ? 171.461 143.995 204.724 1.00 145.11 149 GLU A C 1
ATOM 683 O O . GLU A 1 149 ? 172.306 144.895 204.660 1.00 148.42 149 GLU A O 1
ATOM 689 N N . THR A 1 150 ? 170.152 144.246 204.651 1.00 141.92 150 THR A N 1
ATOM 690 C CA . THR A 1 150 ? 169.672 145.617 204.522 1.00 140.93 150 THR A CA 1
ATOM 691 C C . THR A 1 150 ? 169.964 146.421 205.781 1.00 144.56 150 THR A C 1
ATOM 692 O O . THR A 1 150 ? 170.291 147.606 205.700 1.00 144.39 150 THR A O 1
ATOM 696 N N . LEU A 1 151 ? 169.852 145.797 206.956 1.00 146.66 151 LEU A N 1
ATOM 697 C CA . LEU A 1 151 ? 170.227 146.483 208.189 1.00 147.75 151 LEU A CA 1
ATOM 698 C C . LEU A 1 151 ? 171.721 146.777 208.225 1.00 151.94 151 LEU A C 1
ATOM 699 O O . LEU A 1 151 ? 172.138 147.853 208.674 1.00 156.16 151 LEU A O 1
ATOM 704 N N . ASN A 1 152 ? 172.547 145.831 207.766 1.00 148.16 152 ASN A N 1
ATOM 705 C CA . ASN A 1 152 ? 173.982 146.096 207.693 1.00 145.98 152 ASN A CA 1
ATOM 706 C C . ASN A 1 152 ? 174.276 147.265 206.762 1.00 148.82 152 ASN A C 1
ATOM 707 O O . ASN A 1 152 ? 175.090 148.141 207.083 1.00 153.72 152 ASN A O 1
ATOM 712 N N . TRP A 1 153 ? 173.613 147.299 205.606 1.00 146.79 153 TRP A N 1
ATOM 713 C CA . TRP A 1 153 ? 173.807 148.398 204.669 1.00 144.43 153 TRP A CA 1
ATOM 714 C C . TRP A 1 153 ? 173.297 149.715 205.238 1.00 144.83 153 TRP A C 1
ATOM 715 O O . TRP A 1 153 ? 173.896 150.766 204.993 1.00 145.78 153 TRP A O 1
ATOM 726 N N . CYS A 1 154 ? 172.198 149.680 205.994 1.00 144.90 154 CYS A N 1
ATOM 727 C CA . CYS A 1 154 ? 171.701 150.885 206.648 1.00 143.91 154 CYS A CA 1
ATOM 728 C C . CYS A 1 154 ? 172.706 151.413 207.659 1.00 147.79 154 CYS A C 1
ATOM 729 O O . CYS A 1 154 ? 172.940 152.623 207.740 1.00 150.79 154 CYS A O 1
ATOM 732 N N . ALA A 1 155 ? 173.300 150.518 208.451 1.00 148.18 155 ALA A N 1
ATOM 733 C CA . ALA A 1 155 ? 174.317 150.943 209.406 1.00 149.46 155 ALA A CA 1
ATOM 734 C C . ALA A 1 155 ? 175.523 151.533 208.691 1.00 153.78 155 ALA A C 1
ATOM 735 O O . ALA A 1 155 ? 176.073 152.557 209.119 1.00 161.56 155 ALA A O 1
ATOM 737 N N . ARG A 1 156 ? 175.944 150.904 207.591 1.00 151.43 156 ARG A N 1
ATOM 738 C CA . ARG A 1 156 ? 177.072 151.430 206.829 1.00 151.51 156 ARG A CA 1
ATOM 739 C C . ARG A 1 156 ? 176.756 152.806 206.254 1.00 152.87 156 ARG A C 1
ATOM 740 O O . ARG A 1 156 ? 177.597 153.709 206.289 1.00 161.31 156 ARG A O 1
ATOM 748 N N . LEU A 1 157 ? 175.541 152.988 205.730 1.00 146.73 157 LEU A N 1
ATOM 749 C CA . LEU A 1 157 ? 175.152 154.281 205.178 1.00 149.19 157 LEU A CA 1
ATOM 750 C C . LEU A 1 157 ? 175.064 155.346 206.263 1.00 157.08 157 LEU A C 1
ATOM 751 O O . LEU A 1 157 ? 175.444 156.500 206.039 1.00 159.60 157 LEU A O 1
ATOM 756 N N . CYS A 1 158 ? 174.552 154.983 207.440 1.00 158.77 158 CYS A N 1
ATOM 757 C CA . CYS A 1 158 ? 174.501 155.932 208.546 1.00 162.23 158 CYS A CA 1
ATOM 758 C C . CYS A 1 158 ? 175.901 156.350 208.972 1.00 167.82 158 CYS A C 1
ATOM 759 O O . CYS A 1 158 ? 176.156 157.535 209.215 1.00 171.43 158 CYS A O 1
ATOM 762 N N . ASP A 1 159 ? 176.825 155.390 209.062 1.00 168.55 159 ASP A N 1
ATOM 763 C CA . ASP A 1 159 ? 178.205 155.728 209.394 1.00 172.17 159 ASP A CA 1
ATOM 764 C C . ASP A 1 159 ? 178.823 156.617 208.322 1.00 169.75 159 ASP A C 1
ATOM 765 O O . ASP A 1 159 ? 179.552 157.567 208.633 1.00 174.87 159 ASP A O 1
ATOM 770 N N . TRP A 1 160 ? 178.537 156.323 207.053 1.00 162.72 160 TRP A N 1
ATOM 771 C CA . TRP A 1 160 ? 179.066 157.126 205.957 1.00 163.32 160 TRP A CA 1
ATOM 772 C C . TRP A 1 160 ? 178.544 158.557 206.014 1.00 163.64 160 TRP A C 1
ATOM 773 O O . TRP A 1 160 ? 179.297 159.509 205.779 1.00 163.88 160 TRP A O 1
ATOM 784 N N . ILE A 1 161 ? 177.257 158.727 206.320 1.00 162.65 161 ILE A N 1
ATOM 785 C CA . ILE A 1 161 ? 176.692 160.068 206.436 1.00 162.57 161 ILE A CA 1
ATOM 786 C C . ILE A 1 161 ? 177.289 160.800 207.632 1.00 166.48 161 ILE A C 1
ATOM 787 O O . ILE A 1 161 ? 177.633 161.985 207.541 1.00 162.74 161 ILE A O 1
ATOM 792 N N . GLU A 1 162 ? 177.426 160.112 208.770 1.00 170.59 162 GLU A N 1
ATOM 793 C CA . GLU A 1 162 ? 178.073 160.720 209.927 1.00 171.65 162 GLU A CA 1
ATOM 794 C C . GLU A 1 162 ? 179.516 161.106 209.637 1.00 172.70 162 GLU A C 1
ATOM 795 O O . GLU A 1 162 ? 180.032 162.043 210.255 1.00 173.45 162 GLU A O 1
ATOM 801 N N . GLY A 1 163 ? 180.175 160.409 208.715 1.00 173.21 163 GLY A N 1
ATOM 802 C CA . GLY A 1 163 ? 181.511 160.766 208.299 1.00 173.91 163 GLY A CA 1
ATOM 803 C C . GLY A 1 163 ? 182.633 160.033 208.997 1.00 180.53 163 GLY A C 1
ATOM 804 O O . GLY A 1 163 ? 183.803 160.330 208.726 1.00 182.38 163 GLY A O 1
ATOM 805 N N . ARG A 1 164 ? 182.323 159.089 209.891 1.00 181.95 164 ARG A N 1
ATOM 806 C CA . ARG A 1 164 ? 183.383 158.306 210.517 1.00 184.99 164 ARG A CA 1
ATOM 807 C C . ARG A 1 164 ? 184.135 157.473 209.489 1.00 185.07 164 ARG A C 1
ATOM 808 O O . ARG A 1 164 ? 185.316 157.163 209.683 1.00 186.21 164 ARG A O 1
ATOM 816 N N . ILE A 1 165 ? 183.472 157.103 208.397 1.00 183.66 165 ILE A N 1
ATOM 817 C CA . ILE A 1 165 ? 184.113 156.478 207.248 1.00 183.28 165 ILE A CA 1
ATOM 818 C C . ILE A 1 165 ? 183.798 157.318 206.018 1.00 178.33 165 ILE A C 1
ATOM 819 O O . ILE A 1 165 ? 182.670 157.796 205.852 1.00 173.12 165 ILE A O 1
ATOM 824 N N . LYS A 1 166 ? 184.805 157.524 205.176 1.00 180.05 166 LYS A N 1
ATOM 825 C CA . LYS A 1 166 ? 184.670 158.332 203.972 1.00 179.09 166 LYS A CA 1
ATOM 826 C C . LYS A 1 166 ? 184.791 157.437 202.748 1.00 174.18 166 LYS A C 1
ATOM 827 O O . LYS A 1 166 ? 185.781 156.715 202.597 1.00 173.89 166 LYS A O 1
ATOM 833 N N . GLU A 1 167 ? 183.783 157.489 201.882 1.00 170.92 167 GLU A N 1
ATOM 834 C CA . GLU A 1 167 ? 183.759 156.671 200.680 1.00 171.54 167 GLU A CA 1
ATOM 835 C C . GLU A 1 167 ? 183.001 157.423 199.596 1.00 169.34 167 GLU A C 1
ATOM 836 O O . GLU A 1 167 ? 182.153 158.271 199.888 1.00 168.80 167 GLU A O 1
ATOM 842 N N . LYS A 1 168 ? 183.315 157.107 198.344 1.00 167.30 168 LYS A N 1
ATOM 843 C CA . LYS A 1 168 ? 182.730 157.781 197.194 1.00 165.15 168 LYS A CA 1
ATOM 844 C C . LYS A 1 168 ? 181.605 156.933 196.616 1.00 165.14 168 LYS A C 1
ATOM 845 O O . LYS A 1 168 ? 181.787 155.736 196.371 1.00 166.07 168 LYS A O 1
ATOM 851 N N . HIS A 1 169 ? 180.450 157.565 196.389 1.00 163.71 169 HIS A N 1
ATOM 852 C CA . HIS A 1 169 ? 179.280 156.938 195.784 1.00 159.35 169 HIS A CA 1
ATOM 853 C C . HIS A 1 169 ? 178.866 155.678 196.535 1.00 157.50 169 HIS A C 1
ATOM 854 O O . HIS A 1 169 ? 179.064 154.565 196.033 1.00 160.33 169 HIS A O 1
ATOM 861 N N . PRO A 1 170 ? 178.301 155.807 197.735 1.00 153.66 170 PRO A N 1
ATOM 862 C CA . PRO A 1 170 ? 177.899 154.616 198.489 1.00 150.58 170 PRO A CA 1
ATOM 863 C C . PRO A 1 170 ? 176.805 153.841 197.771 1.00 142.17 170 PRO A C 1
ATOM 864 O O . PRO A 1 170 ? 175.939 154.412 197.105 1.00 137.29 170 PRO A O 1
ATOM 868 N N . ARG A 1 171 ? 176.858 152.519 197.913 1.00 138.89 171 ARG A N 1
ATOM 869 C CA . ARG A 1 171 ? 175.888 151.618 197.311 1.00 132.87 171 ARG A CA 1
ATOM 870 C C . ARG A 1 171 ? 175.743 150.405 198.213 1.00 135.53 171 ARG A C 1
ATOM 871 O O . ARG A 1 171 ? 176.669 150.090 198.970 1.00 142.07 171 ARG A O 1
ATOM 879 N N . PRO A 1 172 ? 174.602 149.716 198.172 1.00 132.03 172 PRO A N 1
ATOM 880 C CA . PRO A 1 172 ? 174.455 148.499 198.977 1.00 131.92 172 PRO A CA 1
ATOM 881 C C . PRO A 1 172 ? 175.509 147.466 198.610 1.00 130.75 172 PRO A C 1
ATOM 882 O O . PRO A 1 172 ? 175.878 147.315 197.444 1.00 127.79 172 PRO A O 1
ATOM 886 N N . GLY A 1 173 ? 176.000 146.764 199.627 1.00 133.20 173 GLY A N 1
ATOM 887 C CA . GLY A 1 173 ? 177.083 145.822 199.405 1.00 138.00 173 GLY A CA 1
ATOM 888 C C . GLY A 1 173 ? 176.666 144.705 198.465 1.00 137.55 173 GLY A C 1
ATOM 889 O O . GLY A 1 173 ? 175.529 144.230 198.495 1.00 137.19 173 GLY A O 1
ATOM 890 N N . VAL A 1 174 ? 177.605 144.288 197.617 1.00 135.95 174 VAL A N 1
ATOM 891 C CA . VAL A 1 174 ? 177.335 143.213 196.673 1.00 129.45 174 VAL A CA 1
ATOM 892 C C . VAL A 1 174 ? 177.278 141.891 197.423 1.00 128.58 174 VAL A C 1
ATOM 893 O O . VAL A 1 174 ? 178.256 141.475 198.058 1.00 134.26 174 VAL A O 1
ATOM 897 N N . HIS A 1 175 ? 176.131 141.223 197.352 1.00 121.15 175 HIS A N 1
ATOM 898 C CA . HIS A 1 175 ? 175.922 139.954 198.036 1.00 119.78 175 HIS A CA 1
ATOM 899 C C . HIS A 1 175 ? 175.478 138.919 197.017 1.00 119.07 175 HIS A C 1
ATOM 900 O O . HIS A 1 175 ? 174.458 139.105 196.346 1.00 118.22 175 HIS A O 1
ATOM 907 N N . LYS A 1 176 ? 176.241 137.838 196.903 1.00 116.55 176 LYS A N 1
ATOM 908 C CA . LYS A 1 176 ? 175.905 136.721 196.033 1.00 108.64 176 LYS A CA 1
ATOM 909 C C . LYS A 1 176 ? 175.419 135.564 196.891 1.00 113.81 176 LYS A C 1
ATOM 910 O O . LYS A 1 176 ? 176.073 135.195 197.871 1.00 120.47 176 LYS A O 1
ATOM 916 N N . VAL A 1 177 ? 174.276 134.996 196.522 1.00 106.29 177 VAL A N 1
ATOM 917 C CA . VAL A 1 177 ? 173.596 133.990 197.325 1.00 107.12 177 VAL A CA 1
ATOM 918 C C . VAL A 1 177 ? 173.545 132.682 196.553 1.00 111.20 177 VAL A C 1
ATOM 919 O O . VAL A 1 177 ? 173.313 132.673 195.339 1.00 115.49 177 VAL A O 1
ATOM 923 N N . GLY A 1 178 ? 173.770 131.581 197.260 1.00 111.58 178 GLY A N 1
ATOM 924 C CA . GLY A 1 178 ? 173.657 130.268 196.664 1.00 113.63 178 GLY A CA 1
ATOM 925 C C . GLY A 1 178 ? 172.532 129.463 197.275 1.00 118.14 178 GLY A C 1
ATOM 926 O O . GLY A 1 178 ? 172.603 129.075 198.444 1.00 127.00 178 GLY A O 1
ATOM 927 N N . ILE A 1 179 ? 171.488 129.207 196.495 1.00 115.17 179 ILE A N 1
ATOM 928 C CA . ILE A 1 179 ? 170.347 128.432 196.971 1.00 122.52 179 ILE A CA 1
ATOM 929 C C . ILE A 1 179 ? 170.376 127.064 196.303 1.00 120.79 179 ILE A C 1
ATOM 930 O O . ILE A 1 179 ? 170.826 126.947 195.154 1.00 122.09 179 ILE A O 1
ATOM 935 N N . PRO A 1 180 ? 169.934 126.007 196.981 1.00 120.86 180 PRO A N 1
ATOM 936 C CA . PRO A 1 180 ? 169.950 124.680 196.359 1.00 125.60 180 PRO A CA 1
ATOM 937 C C . PRO A 1 180 ? 169.044 124.627 195.139 1.00 129.48 180 PRO A C 1
ATOM 938 O O . PRO A 1 180 ? 167.979 125.247 195.099 1.00 128.42 180 PRO A O 1
ATOM 942 N N . VAL A 1 181 ? 169.488 123.878 194.131 1.00 132.65 181 VAL A N 1
ATOM 943 C CA . VAL A 1 181 ? 168.673 123.666 192.944 1.00 132.57 181 VAL A CA 1
ATOM 944 C C . VAL A 1 181 ? 167.503 122.754 193.284 1.00 142.50 181 VAL A C 1
ATOM 945 O O . VAL A 1 181 ? 167.661 121.735 193.971 1.00 144.72 181 VAL A O 1
ATOM 949 N N . SER A 1 182 ? 166.314 123.127 192.807 1.00 143.45 182 SER A N 1
ATOM 950 C CA . SER A 1 182 ? 165.116 122.350 193.106 1.00 145.03 182 SER A CA 1
ATOM 951 C C . SER A 1 182 ? 165.188 120.954 192.501 1.00 145.82 182 SER A C 1
ATOM 952 O O . SER A 1 182 ? 164.795 119.971 193.141 1.00 146.14 182 SER A O 1
ATOM 955 N N . ASN A 1 183 ? 165.690 120.842 191.274 1.00 143.69 183 ASN A N 1
ATOM 956 C CA . ASN A 1 183 ? 165.675 119.592 190.528 1.00 142.90 183 ASN A CA 1
ATOM 957 C C . ASN A 1 183 ? 167.091 119.061 190.366 1.00 142.96 183 ASN A C 1
ATOM 958 O O . ASN A 1 183 ? 168.003 119.810 190.004 1.00 140.18 183 ASN A O 1
ATOM 963 N N . TRP A 1 184 ? 167.267 117.772 190.640 1.00 148.32 184 TRP A N 1
ATOM 964 C CA . TRP A 1 184 ? 168.529 117.086 190.427 1.00 150.99 184 TRP A CA 1
ATOM 965 C C . TRP A 1 184 ? 168.303 115.674 189.907 1.00 157.47 184 TRP A C 1
ATOM 966 O O . TRP A 1 184 ? 167.244 115.072 190.104 1.00 159.61 184 TRP A O 1
ATOM 977 N N . ASP A 1 185 ? 169.327 115.155 189.236 1.00 157.28 185 ASP A N 1
ATOM 978 C CA . ASP A 1 185 ? 169.330 113.793 188.717 1.00 163.06 185 ASP A CA 1
ATOM 979 C C . ASP A 1 185 ? 170.289 112.968 189.566 1.00 167.69 185 ASP A C 1
ATOM 980 O O . ASP A 1 185 ? 171.510 113.122 189.463 1.00 167.67 185 ASP A O 1
ATOM 985 N N . GLU A 1 186 ? 169.733 112.096 190.410 1.00 174.05 186 GLU A N 1
ATOM 986 C CA . GLU A 1 186 ? 170.571 111.247 191.249 1.00 178.50 186 GLU A CA 1
ATOM 987 C C . GLU A 1 186 ? 171.428 110.316 190.403 1.00 179.88 186 GLU A C 1
ATOM 988 O O . GLU A 1 186 ? 172.606 110.094 190.707 1.00 180.62 186 GLU A O 1
ATOM 994 N N . ASP A 1 187 ? 170.855 109.764 189.337 1.00 180.92 187 ASP A N 1
ATOM 995 C CA . ASP A 1 187 ? 171.587 108.903 188.415 1.00 182.47 187 ASP A CA 1
ATOM 996 C C . ASP A 1 187 ? 172.236 109.780 187.351 1.00 179.07 187 ASP A C 1
ATOM 997 O O . ASP A 1 187 ? 171.557 110.284 186.451 1.00 177.04 187 ASP A O 1
ATOM 1002 N N . TRP A 1 188 ? 173.548 109.968 187.459 1.00 177.64 188 TRP A N 1
ATOM 1003 C CA . TRP A 1 188 ? 174.279 110.790 186.507 1.00 169.67 188 TRP A CA 1
ATOM 1004 C C . TRP A 1 188 ? 175.734 110.350 186.492 1.00 169.36 188 TRP A C 1
ATOM 1005 O O . TRP A 1 188 ? 176.227 109.738 187.443 1.00 174.43 188 TRP A O 1
ATOM 1016 N N . VAL A 1 189 ? 176.415 110.672 185.396 1.00 164.82 189 VAL A N 1
ATOM 1017 C CA . VAL A 1 189 ? 177.811 110.308 185.193 1.00 169.31 189 VAL A CA 1
ATOM 1018 C C . VAL A 1 189 ? 178.612 111.582 184.969 1.00 167.23 189 VAL A C 1
ATOM 1019 O O . VAL A 1 189 ? 178.239 112.420 184.141 1.00 162.00 189 VAL A O 1
ATOM 1023 N N . GLY A 1 190 ? 179.708 111.723 185.710 1.00 169.65 190 GLY A N 1
ATOM 1024 C CA . GLY A 1 190 ? 180.603 112.844 185.559 1.00 167.23 190 GLY A CA 1
ATOM 1025 C C . GLY A 1 190 ? 182.022 112.461 185.921 1.00 179.74 190 GLY A C 1
ATOM 1026 O O . GLY A 1 190 ? 182.257 111.493 186.652 1.00 183.15 190 GLY A O 1
ATOM 1027 N N . PRO A 1 191 ? 183.002 113.206 185.404 1.00 182.52 191 PRO A N 1
ATOM 1028 C CA . PRO A 1 191 ? 184.405 112.891 185.713 1.00 186.85 191 PRO A CA 1
ATOM 1029 C C . PRO A 1 191 ? 184.702 113.056 187.194 1.00 185.61 191 PRO A C 1
ATOM 1030 O O . PRO A 1 191 ? 185.144 112.117 187.865 1.00 184.54 191 PRO A O 1
ATOM 1034 N N . PHE A 1 192 ? 184.449 114.261 187.702 1.00 181.97 192 PHE A N 1
ATOM 1035 C CA . PHE A 1 192 ? 184.536 114.582 189.119 1.00 175.72 192 PHE A CA 1
ATOM 1036 C C . PHE A 1 192 ? 183.907 115.948 189.331 1.00 166.74 192 PHE A C 1
ATOM 1037 O O . PHE A 1 192 ? 184.134 116.865 188.537 1.00 161.83 192 PHE A O 1
ATOM 1045 N N . MET A 1 193 ? 183.115 116.074 190.393 1.00 163.72 193 MET A N 1
ATOM 1046 C CA . MET A 1 193 ? 182.431 117.328 190.676 1.00 160.80 193 MET A CA 1
ATOM 1047 C C . MET A 1 193 ? 182.181 117.438 192.173 1.00 159.05 193 MET A C 1
ATOM 1048 O O . MET A 1 193 ? 181.850 116.442 192.823 1.00 161.32 193 MET A O 1
ATOM 1053 N N . ASP A 1 194 ? 182.339 118.644 192.708 1.00 155.03 194 ASP A N 1
ATOM 1054 C CA . ASP A 1 194 ? 182.134 118.893 194.125 1.00 154.55 194 ASP A CA 1
ATOM 1055 C C . ASP A 1 194 ? 180.669 119.226 194.392 1.00 150.22 194 ASP A C 1
ATOM 1056 O O . ASP A 1 194 ? 179.973 119.778 193.541 1.00 145.74 194 ASP A O 1
ATOM 1061 N N . GLU A 1 195 ? 180.204 118.862 195.587 1.00 151.70 195 GLU A N 1
ATOM 1062 C CA . GLU A 1 195 ? 178.804 119.059 195.948 1.00 150.99 195 GLU A CA 1
ATOM 1063 C C . GLU A 1 195 ? 178.456 120.543 195.969 1.00 144.17 195 GLU A C 1
ATOM 1064 O O . GLU A 1 195 ? 177.333 120.934 195.628 1.00 138.87 195 GLU A O 1
ATOM 1070 N N . GLU A 1 196 ? 179.414 121.391 196.353 1.00 145.09 196 GLU A N 1
ATOM 1071 C CA . GLU A 1 196 ? 179.164 122.832 196.408 1.00 144.20 196 GLU A CA 1
ATOM 1072 C C . GLU A 1 196 ? 178.833 123.397 195.029 1.00 141.44 196 GLU A C 1
ATOM 1073 O O . GLU A 1 196 ? 177.792 124.036 194.845 1.00 136.88 196 GLU A O 1
ATOM 1079 N N . GLU A 1 197 ? 179.679 123.123 194.031 1.00 147.45 197 GLU A N 1
ATOM 1080 C CA . GLU A 1 197 ? 179.421 123.610 192.675 1.00 141.31 197 GLU A CA 1
ATOM 1081 C C . GLU A 1 197 ? 178.232 122.903 192.034 1.00 137.72 197 GLU A C 1
ATOM 1082 O O . GLU A 1 197 ? 177.478 123.516 191.270 1.00 126.67 197 GLU A O 1
ATOM 1088 N N . ALA A 1 198 ? 178.073 121.606 192.295 1.00 142.92 198 ALA A N 1
ATOM 1089 C CA . ALA A 1 198 ? 177.050 120.847 191.588 1.00 139.14 198 ALA A CA 1
ATOM 1090 C C . ALA A 1 198 ? 175.651 121.186 192.089 1.00 133.88 198 ALA A C 1
ATOM 1091 O O . ALA A 1 198 ? 174.740 121.413 191.286 1.00 128.28 198 ALA A O 1
ATOM 1093 N N . ARG A 1 199 ? 175.462 121.233 193.407 1.00 135.52 199 ARG A N 1
ATOM 1094 C CA . ARG A 1 199 ? 174.130 121.328 193.985 1.00 133.74 199 ARG A CA 1
ATOM 1095 C C . ARG A 1 199 ? 173.645 122.758 194.157 1.00 130.13 199 ARG A C 1
ATOM 1096 O O . ARG A 1 199 ? 172.432 122.989 194.156 1.00 127.88 199 ARG A O 1
ATOM 1104 N N . ARG A 1 200 ? 174.555 123.715 194.302 1.00 133.59 200 ARG A N 1
ATOM 1105 C CA . ARG A 1 200 ? 174.215 125.081 194.670 1.00 126.08 200 ARG A CA 1
ATOM 1106 C C . ARG A 1 200 ? 174.161 125.948 193.421 1.00 119.73 200 ARG A C 1
ATOM 1107 O O . ARG A 1 200 ? 175.051 125.871 192.568 1.00 125.38 200 ARG A O 1
ATOM 1115 N N . MET A 1 201 ? 173.118 126.764 193.313 1.00 115.94 201 MET A N 1
ATOM 1116 C CA . MET A 1 201 ? 172.962 127.712 192.219 1.00 111.75 201 MET A CA 1
ATOM 1117 C C . MET A 1 201 ? 173.214 129.117 192.745 1.00 116.52 201 MET A C 1
ATOM 1118 O O . MET A 1 201 ? 172.606 129.529 193.738 1.00 122.33 201 MET A O 1
ATOM 1123 N N . TRP A 1 202 ? 174.096 129.850 192.074 1.00 110.51 202 TRP A N 1
ATOM 1124 C CA . TRP A 1 202 ? 174.555 131.151 192.538 1.00 103.22 202 TRP A CA 1
ATOM 1125 C C . TRP A 1 202 ? 173.918 132.273 191.732 1.00 102.51 202 TRP A C 1
ATOM 1126 O O . TRP A 1 202 ? 173.906 132.239 190.499 1.00 108.91 202 TRP A O 1
ATOM 1137 N N . TYR A 1 203 ? 173.391 133.269 192.441 1.00 100.41 203 TYR A N 1
ATOM 1138 C CA . TYR A 1 203 ? 172.774 134.427 191.814 1.00 97.21 203 TYR A CA 1
ATOM 1139 C C . TYR A 1 203 ? 173.213 135.685 192.545 1.00 101.05 203 TYR A C 1
ATOM 1140 O O . TYR A 1 203 ? 173.383 135.670 193.766 1.00 108.15 203 TYR A O 1
ATOM 1149 N N . THR A 1 204 ? 173.387 136.771 191.796 1.00 99.97 204 THR A N 1
ATOM 1150 C CA . THR A 1 204 ? 173.653 138.071 192.391 1.00 105.38 204 THR A CA 1
ATOM 1151 C C . THR A 1 204 ? 173.084 139.150 191.485 1.00 103.54 204 THR A C 1
ATOM 1152 O O . THR A 1 204 ? 173.097 138.998 190.257 1.00 103.25 204 THR A O 1
ATOM 1156 N N . PRO A 1 205 ? 172.526 140.213 192.054 1.00 106.13 205 PRO A N 1
ATOM 1157 C CA . PRO A 1 205 ? 172.095 141.355 191.247 1.00 104.38 205 PRO A CA 1
ATOM 1158 C C . PRO A 1 205 ? 173.186 142.406 191.150 1.00 110.60 205 PRO A C 1
ATOM 1159 O O . PRO A 1 205 ? 173.885 142.713 192.117 1.00 115.65 205 PRO A O 1
ATOM 1163 N N . VAL A 1 206 ? 173.330 142.966 189.953 1.00 110.31 206 VAL A N 1
ATOM 1164 C CA . VAL A 1 206 ? 174.387 143.928 189.677 1.00 114.01 206 VAL A CA 1
ATOM 1165 C C . VAL A 1 206 ? 173.761 145.270 189.326 1.00 117.67 206 VAL A C 1
ATOM 1166 O O . VAL A 1 206 ? 172.752 145.337 188.616 1.00 117.32 206 VAL A O 1
ATOM 1170 N N . TYR A 1 207 ? 174.349 146.340 189.862 1.00 120.74 207 TYR A N 1
ATOM 1171 C CA . TYR A 1 207 ? 173.911 147.698 189.587 1.00 120.28 207 TYR A CA 1
ATOM 1172 C C . TYR A 1 207 ? 174.816 148.432 188.610 1.00 125.36 207 TYR A C 1
ATOM 1173 O O . TYR A 1 207 ? 174.403 149.457 188.062 1.00 131.20 207 TYR A O 1
ATOM 1182 N N . CYS A 1 208 ? 176.014 147.909 188.354 1.00 123.61 208 CYS A N 1
ATOM 1183 C CA . CYS A 1 208 ? 177.053 148.548 187.557 1.00 126.29 208 CYS A CA 1
ATOM 1184 C C . CYS A 1 208 ? 176.495 149.121 186.259 1.00 129.60 208 CYS A C 1
ATOM 1185 O O . CYS A 1 208 ? 176.112 148.367 185.356 1.00 128.90 208 CYS A O 1
ATOM 1188 N N . PRO A 1 209 ? 176.427 150.451 186.133 1.00 130.27 209 PRO A N 1
ATOM 1189 C CA . PRO A 1 209 ? 175.853 151.053 184.923 1.00 129.42 209 PRO A CA 1
ATOM 1190 C C . PRO A 1 209 ? 176.823 151.065 183.754 1.00 132.13 209 PRO A C 1
ATOM 1191 O O . PRO A 1 209 ? 176.413 150.931 182.597 1.00 132.84 209 PRO A O 1
ATOM 1195 N N . HIS A 1 210 ? 178.111 151.226 184.042 1.00 131.63 210 HIS A N 1
ATOM 1196 C CA . HIS A 1 210 ? 179.139 151.193 183.011 1.00 133.10 210 HIS A CA 1
ATOM 1197 C C . HIS A 1 210 ? 179.910 149.889 183.132 1.00 133.19 210 HIS A C 1
ATOM 1198 O O . HIS A 1 210 ? 180.774 149.769 184.015 1.00 132.11 210 HIS A O 1
ATOM 1205 N N . PRO A 1 211 ? 179.665 148.908 182.259 1.00 128.05 211 PRO A N 1
ATOM 1206 C CA . PRO A 1 211 ? 180.237 147.568 182.458 1.00 126.06 211 PRO A CA 1
ATOM 1207 C C . PRO A 1 211 ? 181.758 147.536 182.479 1.00 127.90 211 PRO A C 1
ATOM 1208 O O . PRO A 1 211 ? 182.354 146.487 182.741 1.00 130.81 211 PRO A O 1
ATOM 1212 N N . ILE A 1 212 ? 182.398 148.672 182.200 1.00 125.39 212 ILE A N 1
ATOM 1213 C CA . ILE A 1 212 ? 183.845 148.757 182.364 1.00 127.70 212 ILE A CA 1
ATOM 1214 C C . ILE A 1 212 ? 184.218 148.593 183.830 1.00 131.98 212 ILE A C 1
ATOM 1215 O O . ILE A 1 212 ? 185.218 147.945 184.163 1.00 132.78 212 ILE A O 1
ATOM 1220 N N . ASP A 1 213 ? 183.422 149.172 184.729 1.00 129.24 213 ASP A N 1
ATOM 1221 C CA . ASP A 1 213 ? 183.661 149.096 186.162 1.00 133.07 213 ASP A CA 1
ATOM 1222 C C . ASP A 1 213 ? 182.966 147.908 186.814 1.00 126.96 213 ASP A C 1
ATOM 1223 O O . ASP A 1 213 ? 182.745 147.923 188.030 1.00 127.54 213 ASP A O 1
ATOM 1228 N N . PHE A 1 214 ? 182.617 146.883 186.035 1.00 121.59 214 PHE A N 1
ATOM 1229 C CA . PHE A 1 214 ? 181.970 145.706 186.604 1.00 118.32 214 PHE A CA 1
ATOM 1230 C C . PHE A 1 214 ? 182.864 145.020 187.627 1.00 118.74 214 PHE A C 1
ATOM 1231 O O . PHE A 1 214 ? 182.402 144.639 188.709 1.00 124.29 214 PHE A O 1
ATOM 1239 N N . SER A 1 215 ? 184.145 144.852 187.307 1.00 116.37 215 SER A N 1
ATOM 1240 C CA . SER A 1 215 ? 185.077 144.264 188.258 1.00 120.22 215 SER A CA 1
ATOM 1241 C C . SER A 1 215 ? 185.527 145.255 189.322 1.00 122.88 215 SER A C 1
ATOM 1242 O O . SER A 1 215 ? 186.022 144.832 190.372 1.00 124.01 215 SER A O 1
ATOM 1245 N N . ASN A 1 216 ? 185.365 146.556 189.077 1.00 123.09 216 ASN A N 1
ATOM 1246 C CA . ASN A 1 216 ? 185.777 147.559 190.051 1.00 125.02 216 ASN A CA 1
ATOM 1247 C C . ASN A 1 216 ? 184.808 147.659 191.221 1.00 123.68 216 ASN A C 1
ATOM 1248 O O . ASN A 1 216 ? 185.191 148.132 192.296 1.00 129.59 216 ASN A O 1
ATOM 1253 N N . LEU A 1 217 ? 183.565 147.227 191.037 1.00 117.36 217 LEU A N 1
ATOM 1254 C CA . LEU A 1 217 ? 182.553 147.310 192.081 1.00 118.67 217 LEU A CA 1
ATOM 1255 C C . LEU A 1 217 ? 182.488 146.060 192.947 1.00 123.36 217 LEU A C 1
ATOM 1256 O O . LEU A 1 217 ? 181.579 145.946 193.775 1.00 129.41 217 LEU A O 1
ATOM 1261 N N . GLY A 1 218 ? 183.418 145.125 192.777 1.00 123.70 218 GLY A N 1
ATOM 1262 C CA . GLY A 1 218 ? 183.462 143.930 193.590 1.00 126.82 218 GLY A CA 1
ATOM 1263 C C . GLY A 1 218 ? 182.677 142.756 193.054 1.00 124.73 218 GLY A C 1
ATOM 1264 O O . GLY A 1 218 ? 182.581 141.734 193.745 1.00 129.31 218 GLY A O 1
ATOM 1265 N N . TYR A 1 219 ? 182.111 142.864 191.856 1.00 115.92 219 TYR A N 1
ATOM 1266 C CA . TYR A 1 219 ? 181.378 141.748 191.278 1.00 112.98 219 TYR A CA 1
ATOM 1267 C C . TYR A 1 219 ? 182.344 140.665 190.822 1.00 116.24 219 TYR A C 1
ATOM 1268 O O . TYR A 1 219 ? 183.317 140.941 190.114 1.00 120.06 219 TYR A O 1
ATOM 1277 N N . ARG A 1 220 ? 182.075 139.429 191.229 1.00 115.95 220 ARG A N 1
ATOM 1278 C CA . ARG A 1 220 ? 182.889 138.288 190.846 1.00 119.12 220 ARG A CA 1
ATOM 1279 C C . ARG A 1 220 ? 181.987 137.168 190.354 1.00 121.22 220 ARG A C 1
ATOM 1280 O O . ARG A 1 220 ? 180.807 137.090 190.703 1.00 122.70 220 ARG A O 1
ATOM 1288 N N . LEU A 1 221 ? 182.559 136.303 189.526 1.00 122.25 221 LEU A N 1
ATOM 1289 C CA . LEU A 1 221 ? 181.868 135.134 189.011 1.00 121.45 221 LEU A CA 1
ATOM 1290 C C . LEU A 1 221 ? 182.374 133.886 189.722 1.00 126.30 221 LEU A C 1
ATOM 1291 O O . LEU A 1 221 ? 183.435 133.892 190.355 1.00 131.45 221 LEU A O 1
ATOM 1296 N N . ARG A 1 222 ? 181.592 132.809 189.620 1.00 123.03 222 ARG A N 1
ATOM 1297 C CA . ARG A 1 222 ? 181.972 131.569 190.287 1.00 130.46 222 ARG A CA 1
ATOM 1298 C C . ARG A 1 222 ? 183.285 131.023 189.745 1.00 133.54 222 ARG A C 1
ATOM 1299 O O . ARG A 1 222 ? 184.058 130.419 190.494 1.00 134.98 222 ARG A O 1
ATOM 1307 N N . CYS A 1 223 ? 183.559 131.230 188.456 1.00 127.83 223 CYS A N 1
ATOM 1308 C CA . CYS A 1 223 ? 184.836 130.800 187.898 1.00 127.20 223 CYS A CA 1
ATOM 1309 C C . CYS A 1 223 ? 185.996 131.502 188.594 1.00 130.59 223 CYS A C 1
ATOM 1310 O O . CYS A 1 223 ? 186.983 130.865 188.985 1.00 130.55 223 CYS A O 1
ATOM 1313 N N . VAL A 1 224 ? 185.880 132.818 188.779 1.00 127.82 224 VAL A N 1
ATOM 1314 C CA . VAL A 1 224 ? 186.928 133.569 189.462 1.00 125.88 224 VAL A CA 1
ATOM 1315 C C . VAL A 1 224 ? 187.041 133.130 190.915 1.00 130.03 224 VAL A C 1
ATOM 1316 O O . VAL A 1 224 ? 188.147 132.980 191.449 1.00 135.15 224 VAL A O 1
ATOM 1320 N N . GLU A 1 225 ? 185.902 132.926 191.581 1.00 125.91 225 GLU A N 1
ATOM 1321 C CA . GLU A 1 225 ? 185.935 132.557 192.993 1.00 128.07 225 GLU A CA 1
ATOM 1322 C C . GLU A 1 225 ? 186.583 131.194 193.204 1.00 133.57 225 GLU A C 1
ATOM 1323 O O . GLU A 1 225 ? 187.382 131.021 194.131 1.00 139.72 225 GLU A O 1
ATOM 1329 N N . THR A 1 226 ? 186.258 130.215 192.360 1.00 129.15 226 THR A N 1
ATOM 1330 C CA . THR A 1 226 ? 186.911 128.916 192.450 1.00 133.28 226 THR A CA 1
ATOM 1331 C C . THR A 1 226 ? 188.309 128.916 191.849 1.00 134.06 226 THR A C 1
ATOM 1332 O O . THR A 1 226 ? 189.026 127.920 191.996 1.00 139.03 226 THR A O 1
ATOM 1336 N N . GLY A 1 227 ? 188.710 129.992 191.177 1.00 130.24 227 GLY A N 1
ATOM 1337 C CA . GLY A 1 227 ? 190.059 130.117 190.679 1.00 132.18 227 GLY A CA 1
ATOM 1338 C C . GLY A 1 227 ? 190.297 129.490 189.327 1.00 132.72 227 GLY A C 1
ATOM 1339 O O . GLY A 1 227 ? 191.403 129.620 188.788 1.00 136.26 227 GLY A O 1
ATOM 1340 N N . ARG A 1 228 ? 189.303 128.809 188.766 1.00 129.77 228 ARG A N 1
ATOM 1341 C CA . ARG A 1 228 ? 189.448 128.257 187.429 1.00 130.18 228 ARG A CA 1
ATOM 1342 C C . ARG A 1 228 ? 189.550 129.385 186.412 1.00 124.86 228 ARG A C 1
ATOM 1343 O O . ARG A 1 228 ? 189.000 130.473 186.605 1.00 117.38 228 ARG A O 1
ATOM 1351 N N . ARG A 1 229 ? 190.274 129.126 185.329 1.00 125.70 229 ARG A N 1
ATOM 1352 C CA . ARG A 1 229 ? 190.610 130.156 184.347 1.00 124.52 229 ARG A CA 1
ATOM 1353 C C . ARG A 1 229 ? 189.987 129.814 183.004 1.00 124.39 229 ARG A C 1
ATOM 1354 O O . ARG A 1 229 ? 190.578 129.051 182.219 1.00 127.74 229 ARG A O 1
ATOM 1362 N N . PRO A 1 230 ? 188.802 130.337 182.695 1.00 115.91 230 PRO A N 1
ATOM 1363 C CA . PRO A 1 230 ? 188.214 130.088 181.375 1.00 111.00 230 PRO A CA 1
ATOM 1364 C C . PRO A 1 230 ? 189.056 130.707 180.271 1.00 109.47 230 PRO A C 1
ATOM 1365 O O . PRO A 1 230 ? 189.622 131.790 180.428 1.00 110.30 230 PRO A O 1
ATOM 1369 N N . ARG A 1 231 ? 189.131 130.003 179.145 1.00 106.53 231 ARG A N 1
ATOM 1370 C CA . ARG A 1 231 ? 189.908 130.437 177.991 1.00 102.75 231 ARG A CA 1
ATOM 1371 C C . ARG A 1 231 ? 189.048 130.765 176.784 1.00 99.62 231 ARG A C 1
ATOM 1372 O O . ARG A 1 231 ? 189.121 131.880 176.265 1.00 102.23 231 ARG A O 1
ATOM 1380 N N . LEU A 1 232 ? 188.232 129.822 176.327 1.00 101.55 232 LEU A N 1
ATOM 1381 C CA . LEU A 1 232 ? 187.258 130.053 175.272 1.00 100.52 232 LEU A CA 1
ATOM 1382 C C . LEU A 1 232 ? 185.922 130.367 175.925 1.00 98.87 232 LEU A C 1
ATOM 1383 O O . LEU A 1 232 ? 185.529 129.714 176.895 1.00 105.28 232 LEU A O 1
ATOM 1388 N N . MET A 1 233 ? 185.229 131.374 175.405 1.00 92.81 233 MET A N 1
ATOM 1389 C CA . MET A 1 233 ? 184.058 131.901 176.085 1.00 90.14 233 MET A CA 1
ATOM 1390 C C . MET A 1 233 ? 183.026 132.335 175.056 1.00 90.78 233 MET A C 1
ATOM 1391 O O . MET A 1 233 ? 183.339 133.110 174.148 1.00 95.69 233 MET A O 1
ATOM 1396 N N . ILE A 1 234 ? 181.801 131.834 175.201 1.00 88.30 234 ILE A N 1
ATOM 1397 C CA . ILE A 1 234 ? 180.755 131.976 174.196 1.00 83.44 234 ILE A CA 1
ATOM 1398 C C . ILE A 1 234 ? 179.620 132.810 174.766 1.00 87.20 234 ILE A C 1
ATOM 1399 O O . ILE A 1 234 ? 179.312 132.726 175.959 1.00 95.12 234 ILE A O 1
ATOM 1404 N N . CYS A 1 235 ? 179.001 133.615 173.909 1.00 87.62 235 CYS A N 1
ATOM 1405 C CA . CYS A 1 235 ? 177.845 134.418 174.272 1.00 89.07 235 CYS A CA 1
ATOM 1406 C C . CYS A 1 235 ? 176.610 133.946 173.519 1.00 92.73 235 CYS A C 1
ATOM 1407 O O . CYS A 1 235 ? 176.685 133.545 172.356 1.00 101.49 235 CYS A O 1
ATOM 1410 N N . ILE A 1 236 ? 175.466 134.005 174.195 1.00 93.35 236 ILE A N 1
ATOM 1411 C CA . ILE A 1 236 ? 174.192 133.638 173.588 1.00 94.80 236 ILE A CA 1
ATOM 1412 C C . ILE A 1 236 ? 173.184 134.739 173.880 1.00 97.39 236 ILE A C 1
ATOM 1413 O O . ILE A 1 236 ? 172.673 134.847 175.000 1.00 102.09 236 ILE A O 1
ATOM 1418 N N . THR A 1 237 ? 172.902 135.572 172.884 1.00 96.27 237 THR A N 1
ATOM 1419 C CA . THR A 1 237 ? 171.948 136.659 173.051 1.00 98.20 237 THR A CA 1
ATOM 1420 C C . THR A 1 237 ? 170.543 136.139 172.780 1.00 107.29 237 THR A C 1
ATOM 1421 O O . THR A 1 237 ? 170.204 135.818 171.638 1.00 117.37 237 THR A O 1
ATOM 1425 N N . MET A 1 238 ? 169.726 136.067 173.827 1.00 105.58 238 MET A N 1
ATOM 1426 C CA . MET A 1 238 ? 168.395 135.484 173.757 1.00 108.60 238 MET A CA 1
ATOM 1427 C C . MET A 1 238 ? 167.357 136.554 174.054 1.00 112.46 238 MET A C 1
ATOM 1428 O O . MET A 1 238 ? 167.559 137.395 174.934 1.00 113.19 238 MET A O 1
ATOM 1433 N N . TYR A 1 239 ? 166.250 136.524 173.314 1.00 117.55 239 TYR A N 1
ATOM 1434 C CA . TYR A 1 239 ? 165.209 137.535 173.477 1.00 120.41 239 TYR A CA 1
ATOM 1435 C C . TYR A 1 239 ? 163.914 136.993 172.885 1.00 126.66 239 TYR A C 1
ATOM 1436 O O . TYR A 1 239 ? 163.849 136.746 171.679 1.00 133.18 239 TYR A O 1
ATOM 1445 N N . ASN A 1 240 ? 162.908 136.797 173.740 1.00 126.36 240 ASN A N 1
ATOM 1446 C CA . ASN A 1 240 ? 161.557 136.341 173.381 1.00 129.69 240 ASN A CA 1
ATOM 1447 C C . ASN A 1 240 ? 161.572 135.054 172.546 1.00 127.55 240 ASN A C 1
ATOM 1448 O O . ASN A 1 240 ? 160.697 134.803 171.714 1.00 129.25 240 ASN A O 1
ATOM 1453 N N . GLU A 1 241 ? 162.536 134.192 172.851 1.00 124.46 241 GLU A N 1
ATOM 1454 C CA . GLU A 1 241 ? 162.693 132.926 172.153 1.00 123.11 241 GLU A CA 1
ATOM 1455 C C . GLU A 1 241 ? 162.118 131.799 172.996 1.00 125.98 241 GLU A C 1
ATOM 1456 O O . GLU A 1 241 ? 162.089 131.876 174.227 1.00 128.71 241 GLU A O 1
ATOM 1462 N N . GLY A 1 242 ? 161.662 130.748 172.321 1.00 126.80 242 GLY A N 1
ATOM 1463 C CA . GLY A 1 242 ? 161.073 129.612 172.986 1.00 124.18 242 GLY A CA 1
ATOM 1464 C C . GLY A 1 242 ? 162.102 128.714 173.641 1.00 122.47 242 GLY A C 1
ATOM 1465 O O . GLY A 1 242 ? 163.300 128.781 173.349 1.00 125.03 242 GLY A O 1
ATOM 1466 N N . PRO A 1 243 ? 161.645 127.853 174.552 1.00 120.02 243 PRO A N 1
ATOM 1467 C CA . PRO A 1 243 ? 162.576 126.945 175.242 1.00 122.03 243 PRO A CA 1
ATOM 1468 C C . PRO A 1 243 ? 163.286 125.975 174.320 1.00 125.36 243 PRO A C 1
ATOM 1469 O O . PRO A 1 243 ? 164.408 125.560 174.635 1.00 125.63 243 PRO A O 1
ATOM 1473 N N . GLN A 1 244 ? 162.663 125.579 173.207 1.00 124.28 244 GLN A N 1
ATOM 1474 C CA . GLN A 1 244 ? 163.266 124.558 172.357 1.00 126.27 244 GLN A CA 1
ATOM 1475 C C . GLN A 1 244 ? 164.527 125.078 171.681 1.00 126.04 244 GLN A C 1
ATOM 1476 O O . GLN A 1 244 ? 165.478 124.319 171.463 1.00 128.41 244 GLN A O 1
ATOM 1482 N N . GLN A 1 245 ? 164.567 126.373 171.360 1.00 121.54 245 GLN A N 1
ATOM 1483 C CA . GLN A 1 245 ? 165.772 126.945 170.768 1.00 119.38 245 GLN A CA 1
ATOM 1484 C C . GLN A 1 245 ? 166.934 126.909 171.752 1.00 120.84 245 GLN A C 1
ATOM 1485 O O . GLN A 1 245 ? 168.055 126.524 171.395 1.00 121.59 245 GLN A O 1
ATOM 1491 N N . LEU A 1 246 ? 166.682 127.300 173.004 1.00 117.33 246 LEU A N 1
ATOM 1492 C CA . LEU A 1 246 ? 167.726 127.222 174.019 1.00 113.00 246 LEU A CA 1
ATOM 1493 C C . LEU A 1 246 ? 168.155 125.782 174.251 1.00 116.35 246 LEU A C 1
ATOM 1494 O O . LEU A 1 246 ? 169.348 125.503 174.412 1.00 119.71 246 LEU A O 1
ATOM 1499 N N . LYS A 1 247 ? 167.197 124.855 174.284 1.00 112.44 247 LYS A N 1
ATOM 1500 C CA . LYS A 1 247 ? 167.544 123.456 174.492 1.00 114.45 247 LYS A CA 1
ATOM 1501 C C . LYS A 1 247 ? 168.425 122.939 173.364 1.00 116.38 247 LYS A C 1
ATOM 1502 O O . LYS A 1 247 ? 169.420 122.250 173.612 1.00 116.60 247 LYS A O 1
ATOM 1508 N N . ALA A 1 248 ? 168.085 123.280 172.119 1.00 114.79 248 ALA A N 1
ATOM 1509 C CA . ALA A 1 248 ? 168.901 122.859 170.986 1.00 113.88 248 ALA A CA 1
ATOM 1510 C C . ALA A 1 248 ? 170.294 123.467 171.051 1.00 113.08 248 ALA A C 1
ATOM 1511 O O . ALA A 1 248 ? 171.292 122.777 170.810 1.00 115.92 248 ALA A O 1
ATOM 1513 N N . THR A 1 249 ? 170.385 124.758 171.380 1.00 108.94 249 THR A N 1
ATOM 1514 C CA . THR A 1 249 ? 171.688 125.412 171.444 1.00 106.40 249 THR A CA 1
ATOM 1515 C C . THR A 1 249 ? 172.564 124.791 172.526 1.00 109.89 249 THR A C 1
ATOM 1516 O O . THR A 1 249 ? 173.749 124.515 172.302 1.00 114.51 249 THR A O 1
ATOM 1520 N N . LEU A 1 250 ? 171.992 124.552 173.707 1.00 104.57 250 LEU A N 1
ATOM 1521 C CA . LEU A 1 250 ? 172.772 123.972 174.794 1.00 102.39 250 LEU A CA 1
ATOM 1522 C C . LEU A 1 250 ? 173.154 122.529 174.493 1.00 107.09 250 LEU A C 1
ATOM 1523 O O . LEU A 1 250 ? 174.264 122.098 174.824 1.00 111.49 250 LEU A O 1
ATOM 1528 N N . LYS A 1 251 ? 172.258 121.766 173.862 1.00 105.08 251 LYS A N 1
ATOM 1529 C CA . LYS A 1 251 ? 172.607 120.405 173.471 1.00 112.40 251 LYS A CA 1
ATOM 1530 C C . LYS A 1 251 ? 173.747 120.404 172.463 1.00 115.84 251 LYS A C 1
ATOM 1531 O O . LYS A 1 251 ? 174.656 119.570 172.542 1.00 121.29 251 LYS A O 1
ATOM 1537 N N . LYS A 1 252 ? 173.719 121.335 171.508 1.00 110.41 252 LYS A N 1
ATOM 1538 C CA . LYS A 1 252 ? 174.789 121.407 170.520 1.00 109.52 252 LYS A CA 1
ATOM 1539 C C . LYS A 1 252 ? 176.112 121.802 171.164 1.00 111.87 252 LYS A C 1
ATOM 1540 O O . LYS A 1 252 ? 177.167 121.256 170.818 1.00 117.07 252 LYS A O 1
ATOM 1546 N N . LEU A 1 253 ? 176.081 122.751 172.102 1.00 106.74 253 LEU A N 1
ATOM 1547 C CA . LEU A 1 253 ? 177.306 123.119 172.807 1.00 104.72 253 LEU A CA 1
ATOM 1548 C C . LEU A 1 253 ? 177.846 121.954 173.627 1.00 106.52 253 LEU A C 1
ATOM 1549 O O . LEU A 1 253 ? 179.063 121.730 173.679 1.00 111.38 253 LEU A O 1
ATOM 1554 N N . ALA A 1 254 ? 176.959 121.202 174.281 1.00 102.40 254 ALA A N 1
ATOM 1555 C CA . ALA A 1 254 ? 177.398 120.028 175.026 1.00 108.92 254 ALA A CA 1
ATOM 1556 C C . ALA A 1 254 ? 178.004 118.985 174.097 1.00 113.98 254 ALA A C 1
ATOM 1557 O O . ALA A 1 254 ? 178.992 118.330 174.447 1.00 119.19 254 ALA A O 1
ATOM 1559 N N . ASN A 1 255 ? 177.422 118.811 172.909 1.00 111.14 255 ASN A N 1
ATOM 1560 C CA . ASN A 1 255 ? 177.999 117.895 171.932 1.00 112.68 255 ASN A CA 1
ATOM 1561 C C . ASN A 1 255 ? 179.385 118.357 171.502 1.00 115.52 255 ASN A C 1
ATOM 1562 O O . ASN A 1 255 ? 180.301 117.540 171.347 1.00 120.39 255 ASN A O 1
ATOM 1567 N N . ASN A 1 256 ? 179.555 119.665 171.302 1.00 110.83 256 ASN A N 1
ATOM 1568 C CA . ASN A 1 256 ? 180.866 120.199 170.945 1.00 109.08 256 ASN A CA 1
ATOM 1569 C C . ASN A 1 256 ? 181.886 119.922 172.041 1.00 112.88 256 ASN A C 1
ATOM 1570 O O . ASN A 1 256 ? 183.015 119.500 171.766 1.00 117.69 256 ASN A O 1
ATOM 1575 N N . LEU A 1 257 ? 181.499 120.150 173.297 1.00 108.82 257 LEU A N 1
ATOM 1576 C CA . LEU A 1 257 ? 182.415 119.898 174.406 1.00 109.25 257 LEU A CA 1
ATOM 1577 C C . LEU A 1 257 ? 182.752 118.416 174.521 1.00 115.56 257 LEU A C 1
ATOM 1578 O O . LEU A 1 257 ? 183.900 118.055 174.805 1.00 121.98 257 LEU A O 1
ATOM 1583 N N . ALA A 1 258 ? 181.767 117.541 174.307 1.00 112.88 258 ALA A N 1
ATOM 1584 C CA . ALA A 1 258 ? 182.036 116.108 174.349 1.00 117.90 258 ALA A CA 1
ATOM 1585 C C . ALA A 1 258 ? 182.997 115.697 173.242 1.00 124.87 258 ALA A C 1
ATOM 1586 O O . ALA A 1 258 ? 183.917 114.898 173.469 1.00 133.39 258 ALA A O 1
ATOM 1588 N N . TYR A 1 259 ? 182.806 116.237 172.037 1.00 119.44 259 TYR A N 1
ATOM 1589 C CA . TYR A 1 259 ? 183.706 115.907 170.940 1.00 123.95 259 TYR A CA 1
ATOM 1590 C C . TYR A 1 259 ? 185.108 116.433 171.217 1.00 123.85 259 TYR A C 1
ATOM 1591 O O . TYR A 1 259 ? 186.102 115.803 170.838 1.00 130.14 259 TYR A O 1
ATOM 1600 N N . LEU A 1 260 ? 185.204 117.589 171.876 1.00 117.92 260 LEU A N 1
ATOM 1601 C CA . LEU A 1 260 ? 186.504 118.094 172.304 1.00 119.61 260 LEU A CA 1
ATOM 1602 C C . LEU A 1 260 ? 187.148 117.158 173.320 1.00 126.48 260 LEU A C 1
ATOM 1603 O O . LEU A 1 260 ? 188.365 116.943 173.293 1.00 132.72 260 LEU A O 1
ATOM 1608 N N . LYS A 1 261 ? 186.348 116.603 174.232 1.00 125.78 261 LYS A N 1
ATOM 1609 C CA . LYS A 1 261 ? 186.877 115.613 175.166 1.00 129.87 261 LYS A CA 1
ATOM 1610 C C . LYS A 1 261 ? 187.404 114.390 174.431 1.00 136.60 261 LYS A C 1
ATOM 1611 O O . LYS A 1 261 ? 188.447 113.836 174.798 1.00 140.95 261 LYS A O 1
ATOM 1617 N N . GLU A 1 262 ? 186.700 113.953 173.389 1.00 137.07 262 GLU A N 1
ATOM 1618 C CA . GLU A 1 262 ? 187.040 112.710 172.709 1.00 143.35 262 GLU A CA 1
ATOM 1619 C C . GLU A 1 262 ? 188.208 112.854 171.733 1.00 142.86 262 GLU A C 1
ATOM 1620 O O . GLU A 1 262 ? 188.396 111.975 170.884 1.00 146.75 262 GLU A O 1
ATOM 1626 N N . GLN A 1 263 ? 188.991 113.925 171.833 1.00 140.40 263 GLN A N 1
ATOM 1627 C CA . GLN A 1 263 ? 190.185 114.057 171.009 1.00 145.36 263 GLN A CA 1
ATOM 1628 C C . GLN A 1 263 ? 191.274 113.114 171.505 1.00 152.97 263 GLN A C 1
ATOM 1629 O O . GLN A 1 263 ? 191.557 113.043 172.704 1.00 152.80 263 GLN A O 1
ATOM 1635 N N . MET A 1 264 ? 191.881 112.379 170.577 1.00 156.38 264 MET A N 1
ATOM 1636 C CA . MET A 1 264 ? 192.929 111.444 170.955 1.00 160.51 264 MET A CA 1
ATOM 1637 C C . MET A 1 264 ? 194.211 112.208 171.283 1.00 163.67 264 MET A C 1
ATOM 1638 O O . MET A 1 264 ? 194.582 113.139 170.560 1.00 160.92 264 MET A O 1
ATOM 1643 N N . PRO A 1 265 ? 194.907 111.845 172.357 1.00 168.81 265 PRO A N 1
ATOM 1644 C CA . PRO A 1 265 ? 196.176 112.500 172.679 1.00 168.32 265 PRO A CA 1
ATOM 1645 C C . PRO A 1 265 ? 197.291 112.053 171.744 1.00 175.02 265 PRO A C 1
ATOM 1646 O O . PRO A 1 265 ? 197.219 111.007 171.094 1.00 177.95 265 PRO A O 1
ATOM 1650 N N . GLY A 1 266 ? 198.333 112.876 171.691 1.00 176.43 266 GLY A N 1
ATOM 1651 C CA . GLY A 1 266 ? 199.517 112.528 170.924 1.00 178.89 266 GLY A CA 1
ATOM 1652 C C . GLY A 1 266 ? 199.258 112.362 169.444 1.00 178.91 266 GLY A C 1
ATOM 1653 O O . GLY A 1 266 ? 199.762 111.414 168.828 1.00 178.95 266 GLY A O 1
ATOM 1654 N N . ASP A 1 267 ? 198.470 113.260 168.858 1.00 174.83 267 ASP A N 1
ATOM 1655 C CA . ASP A 1 267 ? 198.179 113.232 167.435 1.00 171.54 267 ASP A CA 1
ATOM 1656 C C . ASP A 1 267 ? 198.550 114.569 166.815 1.00 170.65 267 ASP A C 1
ATOM 1657 O O . ASP A 1 267 ? 198.367 115.627 167.424 1.00 167.01 267 ASP A O 1
ATOM 1662 N N . GLU A 1 268 ? 199.083 114.509 165.592 1.00 175.37 268 GLU A N 1
ATOM 1663 C CA . GLU A 1 268 ? 199.453 115.731 164.887 1.00 174.22 268 GLU A CA 1
ATOM 1664 C C . GLU A 1 268 ? 198.233 116.600 164.614 1.00 163.79 268 GLU A C 1
ATOM 1665 O O . GLU A 1 268 ? 198.289 117.826 164.764 1.00 159.99 268 GLU A O 1
ATOM 1671 N N . LYS A 1 269 ? 197.121 115.983 164.213 1.00 162.14 269 LYS A N 1
ATOM 1672 C CA . LYS A 1 269 ? 195.919 116.749 163.902 1.00 159.08 269 LYS A CA 1
ATOM 1673 C C . LYS A 1 269 ? 195.212 117.236 165.161 1.00 154.20 269 LYS A C 1
ATOM 1674 O O . LYS A 1 269 ? 194.647 118.335 165.164 1.00 140.10 269 LYS A O 1
ATOM 1680 N N . SER A 1 270 ? 195.227 116.440 166.226 1.00 159.68 270 SER A N 1
ATOM 1681 C CA . SER A 1 270 ? 194.495 116.781 167.438 1.00 156.54 270 SER A CA 1
ATOM 1682 C C . SER A 1 270 ? 195.100 118.004 168.119 1.00 151.58 270 SER A C 1
ATOM 1683 O O . SER A 1 270 ? 196.303 118.262 168.033 1.00 155.44 270 SER A O 1
ATOM 1686 N N . LEU A 1 271 ? 194.245 118.761 168.800 1.00 142.94 271 LEU A N 1
ATOM 1687 C CA . LEU A 1 271 ? 194.706 119.922 169.544 1.00 145.18 271 LEU A CA 1
ATOM 1688 C C . LEU A 1 271 ? 195.463 119.497 170.796 1.00 155.93 271 LEU A C 1
ATOM 1689 O O . LEU A 1 271 ? 195.265 118.404 171.333 1.00 162.10 271 LEU A O 1
ATOM 1694 N N . THR A 1 272 ? 196.342 120.381 171.258 1.00 159.04 272 THR A N 1
ATOM 1695 C CA . THR A 1 272 ? 197.079 120.187 172.495 1.00 163.18 272 THR A CA 1
ATOM 1696 C C . THR A 1 272 ? 197.008 121.463 173.319 1.00 158.74 272 THR A C 1
ATOM 1697 O O . THR A 1 272 ? 196.952 122.569 172.776 1.00 153.96 272 THR A O 1
ATOM 1701 N N . GLY A 1 273 ? 197.003 121.298 174.643 1.00 154.99 273 GLY A N 1
ATOM 1702 C CA . GLY A 1 273 ? 196.981 122.415 175.566 1.00 148.14 273 GLY A CA 1
ATOM 1703 C C . GLY A 1 273 ? 195.759 122.367 176.469 1.00 140.48 273 GLY A C 1
ATOM 1704 O O . GLY A 1 273 ? 195.366 121.293 176.952 1.00 141.73 273 GLY A O 1
ATOM 1705 N N . ALA A 1 274 ? 195.157 123.534 176.691 1.00 132.07 274 ALA A N 1
ATOM 1706 C CA . ALA A 1 274 ? 194.037 123.662 177.614 1.00 125.00 274 ALA A CA 1
ATOM 1707 C C . ALA A 1 274 ? 192.755 123.029 177.093 1.00 123.96 274 ALA A C 1
ATOM 1708 O O . ALA A 1 274 ? 191.786 122.929 177.852 1.00 120.38 274 ALA A O 1
ATOM 1710 N N . PHE A 1 275 ? 192.720 122.605 175.831 1.00 126.90 275 PHE A N 1
ATOM 1711 C CA . PHE A 1 275 ? 191.517 122.057 175.219 1.00 124.04 275 PHE A CA 1
ATOM 1712 C C . PHE A 1 275 ? 191.599 120.545 175.038 1.00 129.49 275 PHE A C 1
ATOM 1713 O O . PHE A 1 275 ? 190.944 119.987 174.152 1.00 126.11 275 PHE A O 1
ATOM 1721 N N . ALA A 1 276 ? 192.394 119.873 175.866 1.00 135.30 276 ALA A N 1
ATOM 1722 C CA . ALA A 1 276 ? 192.539 118.429 175.793 1.00 134.63 276 ALA A CA 1
ATOM 1723 C C . ALA A 1 276 ? 191.307 117.744 176.380 1.00 133.84 276 ALA A C 1
ATOM 1724 O O . ALA A 1 276 ? 190.366 118.388 176.854 1.00 128.92 276 ALA A O 1
ATOM 1726 N N . GLY A 1 277 ? 191.312 116.414 176.347 1.00 141.15 277 GLY A N 1
ATOM 1727 C CA . GLY A 1 277 ? 190.181 115.661 176.835 1.00 141.58 277 GLY A CA 1
ATOM 1728 C C . GLY A 1 277 ? 190.089 115.639 178.348 1.00 141.15 277 GLY A C 1
ATOM 1729 O O . GLY A 1 277 ? 191.062 115.866 179.067 1.00 141.15 277 GLY A O 1
ATOM 1730 N N . ASP A 1 278 ? 188.873 115.375 178.825 1.00 139.32 278 ASP A N 1
ATOM 1731 C CA . ASP A 1 278 ? 188.513 115.186 180.227 1.00 142.34 278 ASP A CA 1
ATOM 1732 C C . ASP A 1 278 ? 188.645 116.454 181.060 1.00 141.79 278 ASP A C 1
ATOM 1733 O O . ASP A 1 278 ? 188.274 116.439 182.239 1.00 144.39 278 ASP A O 1
ATOM 1738 N N . ASP A 1 279 ? 189.153 117.551 180.498 1.00 138.52 279 ASP A N 1
ATOM 1739 C CA . ASP A 1 279 ? 189.344 118.765 181.280 1.00 136.57 279 ASP A CA 1
ATOM 1740 C C . ASP A 1 279 ? 188.969 120.029 180.515 1.00 128.49 279 ASP A C 1
ATOM 1741 O O . ASP A 1 279 ? 189.354 121.126 180.940 1.00 124.22 279 ASP A O 1
ATOM 1746 N N . VAL A 1 280 ? 188.228 119.918 179.412 1.00 128.57 280 VAL A N 1
ATOM 1747 C CA . VAL A 1 280 ? 187.961 121.086 178.578 1.00 123.36 280 VAL A CA 1
ATOM 1748 C C . VAL A 1 280 ? 186.755 121.869 179.083 1.00 118.89 280 VAL A C 1
ATOM 1749 O O . VAL A 1 280 ? 186.745 123.104 179.021 1.00 119.45 280 VAL A O 1
ATOM 1753 N N . TRP A 1 281 ? 185.735 121.181 179.602 1.00 119.77 281 TRP A N 1
ATOM 1754 C CA . TRP A 1 281 ? 184.520 121.863 180.039 1.00 116.12 281 TRP A CA 1
ATOM 1755 C C . TRP A 1 281 ? 184.806 122.890 181.126 1.00 115.20 281 TRP A C 1
ATOM 1756 O O . TRP A 1 281 ? 184.068 123.872 181.261 1.00 113.34 281 TRP A O 1
ATOM 1767 N N . GLN A 1 282 ? 185.864 122.681 181.910 1.00 117.44 282 GLN A N 1
ATOM 1768 C CA . GLN A 1 282 ? 186.228 123.646 182.940 1.00 117.20 282 GLN A CA 1
ATOM 1769 C C . GLN A 1 282 ? 186.697 124.965 182.339 1.00 114.79 282 GLN A C 1
ATOM 1770 O O . GLN A 1 282 ? 186.430 126.031 182.905 1.00 113.01 282 GLN A O 1
ATOM 1776 N N . ASN A 1 283 ? 187.386 124.916 181.202 1.00 116.28 283 ASN A N 1
ATOM 1777 C CA . ASN A 1 283 ? 188.017 126.087 180.611 1.00 110.09 283 ASN A CA 1
ATOM 1778 C C . ASN A 1 283 ? 187.116 126.839 179.642 1.00 106.60 283 ASN A C 1
ATOM 1779 O O . ASN A 1 283 ? 187.573 127.800 179.018 1.00 109.00 283 ASN A O 1
ATOM 1784 N N . VAL A 1 284 ? 185.859 126.431 179.493 1.00 104.88 284 VAL A N 1
ATOM 1785 C CA . VAL A 1 284 ? 184.926 127.071 178.575 1.00 100.54 284 VAL A CA 1
ATOM 1786 C C . VAL A 1 284 ? 183.734 127.575 179.375 1.00 99.63 284 VAL A C 1
ATOM 1787 O O . VAL A 1 284 ? 183.122 126.812 180.131 1.00 106.44 284 VAL A O 1
ATOM 1791 N N . LEU A 1 285 ? 183.406 128.852 179.207 1.00 95.40 285 LEU A N 1
ATOM 1792 C CA . LEU A 1 285 ? 182.282 129.474 179.890 1.00 95.45 285 LEU A CA 1
ATOM 1793 C C . LEU A 1 285 ? 181.290 129.974 178.851 1.00 94.40 285 LEU A C 1
ATOM 1794 O O . LEU A 1 285 ? 181.671 130.641 177.886 1.00 99.69 285 LEU A O 1
ATOM 1799 N N . VAL A 1 286 ? 180.016 129.659 179.061 1.00 92.22 286 VAL A N 1
ATOM 1800 C CA . VAL A 1 286 ? 178.936 130.076 178.176 1.00 86.04 286 VAL A CA 1
ATOM 1801 C C . VAL A 1 286 ? 178.127 131.144 178.893 1.00 89.44 286 VAL A C 1
ATOM 1802 O O . VAL A 1 286 ? 177.629 130.915 180.001 1.00 98.91 286 VAL A O 1
ATOM 1806 N N . CYS A 1 287 ? 177.997 132.307 178.267 1.00 88.30 287 CYS A N 1
ATOM 1807 C CA . CYS A 1 287 ? 177.288 133.437 178.850 1.00 89.42 287 CYS A CA 1
ATOM 1808 C C . CYS A 1 287 ? 176.007 133.679 178.065 1.00 88.81 287 CYS A C 1
ATOM 1809 O O . CYS A 1 287 ? 176.057 134.042 176.886 1.00 91.06 287 CYS A O 1
ATOM 1812 N N . ILE A 1 288 ? 174.868 133.484 178.719 1.00 92.98 288 ILE A N 1
ATOM 1813 C CA . ILE A 1 288 ? 173.559 133.723 178.123 1.00 91.50 288 ILE A CA 1
ATOM 1814 C C . ILE A 1 288 ? 173.064 135.057 178.655 1.00 94.87 288 ILE A C 1
ATOM 1815 O O . ILE A 1 288 ? 172.776 135.189 179.850 1.00 101.25 288 ILE A O 1
ATOM 1820 N N . VAL A 1 289 ? 172.956 136.049 177.780 1.00 93.15 289 VAL A N 1
ATOM 1821 C CA . VAL A 1 289 ? 172.517 137.384 178.166 1.00 94.82 289 VAL A CA 1
ATOM 1822 C C . VAL A 1 289 ? 171.169 137.647 177.514 1.00 100.30 289 VAL A C 1
ATOM 1823 O O . VAL A 1 289 ? 171.056 137.671 176.282 1.00 106.03 289 VAL A O 1
ATOM 1827 N N . ALA A 1 290 ? 170.144 137.829 178.340 1.00 101.34 290 ALA A N 1
ATOM 1828 C CA . ALA A 1 290 ? 168.826 138.174 177.842 1.00 102.03 290 ALA A CA 1
ATOM 1829 C C . ALA A 1 290 ? 168.743 139.673 177.575 1.00 110.07 290 ALA A C 1
ATOM 1830 O O . ALA A 1 290 ? 169.629 140.449 177.940 1.00 117.63 290 ALA A O 1
ATOM 1832 N N . ASP A 1 291 ? 167.653 140.083 176.927 1.00 113.30 291 ASP A N 1
ATOM 1833 C CA . ASP A 1 291 ? 167.478 141.474 176.543 1.00 118.50 291 ASP A CA 1
ATOM 1834 C C . ASP A 1 291 ? 166.462 142.223 177.389 1.00 122.31 291 ASP A C 1
ATOM 1835 O O . ASP A 1 291 ? 166.465 143.457 177.375 1.00 126.79 291 ASP A O 1
ATOM 1840 N N . GLY A 1 292 ? 165.595 141.520 178.109 1.00 120.85 292 GLY A N 1
ATOM 1841 C CA . GLY A 1 292 ? 164.655 142.163 179.003 1.00 123.63 292 GLY A CA 1
ATOM 1842 C C . GLY A 1 292 ? 163.818 141.157 179.760 1.00 131.52 292 GLY A C 1
ATOM 1843 O O . GLY A 1 292 ? 163.274 140.225 179.162 1.00 138.60 292 GLY A O 1
ATOM 1844 N N . ARG A 1 293 ? 163.699 141.332 181.077 1.00 129.46 293 ARG A N 1
ATOM 1845 C CA . ARG A 1 293 ? 162.925 140.388 181.874 1.00 132.15 293 ARG A CA 1
ATOM 1846 C C . ARG A 1 293 ? 161.436 140.464 181.572 1.00 137.44 293 ARG A C 1
ATOM 1847 O O . ARG A 1 293 ? 160.702 139.522 181.888 1.00 140.57 293 ARG A O 1
ATOM 1855 N N . GLU A 1 294 ? 160.978 141.558 180.971 1.00 136.85 294 GLU A N 1
ATOM 1856 C CA . GLU A 1 294 ? 159.585 141.706 180.582 1.00 144.21 294 GLU A CA 1
ATOM 1857 C C . GLU A 1 294 ? 159.288 141.135 179.202 1.00 144.30 294 GLU A C 1
ATOM 1858 O O . GLU A 1 294 ? 158.115 141.050 178.824 1.00 150.14 294 GLU A O 1
ATOM 1864 N N . GLN A 1 295 ? 160.314 140.741 178.445 1.00 138.73 295 GLN A N 1
ATOM 1865 C CA . GLN A 1 295 ? 160.126 140.226 177.098 1.00 137.29 295 GLN A CA 1
ATOM 1866 C C . GLN A 1 295 ? 160.473 138.755 176.942 1.00 133.35 295 GLN A C 1
ATOM 1867 O O . GLN A 1 295 ? 160.053 138.144 175.956 1.00 135.63 295 GLN A O 1
ATOM 1873 N N . VAL A 1 296 ? 161.231 138.175 177.876 1.00 129.52 296 VAL A N 1
ATOM 1874 C CA . VAL A 1 296 ? 161.565 136.764 177.774 1.00 127.50 296 VAL A CA 1
ATOM 1875 C C . VAL A 1 296 ? 160.301 135.918 177.901 1.00 129.57 296 VAL A C 1
ATOM 1876 O O . VAL A 1 296 ? 159.353 136.270 178.614 1.00 131.18 296 VAL A O 1
ATOM 1880 N N . HIS A 1 297 ? 160.286 134.800 177.188 1.00 126.57 297 HIS A N 1
ATOM 1881 C CA . HIS A 1 297 ? 159.127 133.922 177.141 1.00 126.32 297 HIS A CA 1
ATOM 1882 C C . HIS A 1 297 ? 158.907 133.255 178.498 1.00 126.33 297 HIS A C 1
ATOM 1883 O O . HIS A 1 297 ? 159.862 132.777 179.117 1.00 127.95 297 HIS A O 1
ATOM 1890 N N . PRO A 1 298 ? 157.665 133.230 178.990 1.00 121.73 298 PRO A N 1
ATOM 1891 C CA . PRO A 1 298 ? 157.397 132.513 180.247 1.00 125.31 298 PRO A CA 1
ATOM 1892 C C . PRO A 1 298 ? 157.787 131.049 180.190 1.00 128.92 298 PRO A C 1
ATOM 1893 O O . PRO A 1 298 ? 158.308 130.508 181.173 1.00 131.83 298 PRO A O 1
ATOM 1897 N N . LYS A 1 299 ? 157.562 130.390 179.052 1.00 128.02 299 LYS A N 1
ATOM 1898 C CA . LYS A 1 299 ? 158.030 129.018 178.902 1.00 130.55 299 LYS A CA 1
ATOM 1899 C C . LYS A 1 299 ? 159.551 128.948 178.924 1.00 126.83 299 LYS A C 1
ATOM 1900 O O . LYS A 1 299 ? 160.119 127.978 179.437 1.00 127.26 299 LYS A O 1
ATOM 1906 N N . THR A 1 300 ? 160.226 129.961 178.376 1.00 123.08 300 THR A N 1
ATOM 1907 C CA . THR A 1 300 ? 161.683 129.998 178.449 1.00 121.61 300 THR A CA 1
ATOM 1908 C C . THR A 1 300 ? 162.155 130.098 179.894 1.00 121.92 300 THR A C 1
ATOM 1909 O O . THR A 1 300 ? 163.100 129.413 180.299 1.00 123.65 300 THR A O 1
ATOM 1913 N N . LEU A 1 301 ? 161.503 130.946 180.692 1.00 119.01 301 LEU A N 1
ATOM 1914 C CA . LEU A 1 301 ? 161.872 131.038 182.102 1.00 118.89 301 LEU A CA 1
ATOM 1915 C C . LEU A 1 301 ? 161.574 129.735 182.832 1.00 121.56 301 LEU A C 1
ATOM 1916 O O . LEU A 1 301 ? 162.327 129.329 183.724 1.00 123.81 301 LEU A O 1
ATOM 1921 N N . ASP A 1 302 ? 160.476 129.069 182.472 1.00 121.45 302 ASP A N 1
ATOM 1922 C CA . ASP A 1 302 ? 160.188 127.763 183.054 1.00 125.47 302 ASP A CA 1
ATOM 1923 C C . ASP A 1 302 ? 161.290 126.764 182.726 1.00 125.06 302 ASP A C 1
ATOM 1924 O O . ASP A 1 302 ? 161.711 125.986 183.588 1.00 125.15 302 ASP A O 1
ATOM 1929 N N . TYR A 1 303 ? 161.774 126.778 181.484 1.00 120.69 303 TYR A N 1
ATOM 1930 C CA . TYR A 1 303 ? 162.882 125.905 181.109 1.00 115.44 303 TYR A CA 1
ATOM 1931 C C . TYR A 1 303 ? 164.142 126.247 181.894 1.00 115.71 303 TYR A C 1
ATOM 1932 O O . TYR A 1 303 ? 164.881 125.353 182.323 1.00 121.28 303 TYR A O 1
ATOM 1941 N N . LEU A 1 304 ? 164.412 127.540 182.075 1.00 111.67 304 LEU A N 1
ATOM 1942 C CA . LEU A 1 304 ? 165.599 127.959 182.811 1.00 112.17 304 LEU A CA 1
ATOM 1943 C C . LEU A 1 304 ? 165.528 127.502 184.264 1.00 114.44 304 LEU A C 1
ATOM 1944 O O . LEU A 1 304 ? 166.535 127.103 184.858 1.00 117.43 304 LEU A O 1
ATOM 1949 N N . GLU A 1 305 ? 164.336 127.568 184.859 1.00 114.03 305 GLU A N 1
ATOM 1950 C CA . GLU A 1 305 ? 164.154 127.006 186.193 1.00 116.53 305 GLU A CA 1
ATOM 1951 C C . GLU A 1 305 ? 164.341 125.495 186.182 1.00 120.15 305 GLU A C 1
ATOM 1952 O O . GLU A 1 305 ? 164.914 124.926 187.118 1.00 122.94 305 GLU A O 1
ATOM 1958 N N . ALA A 1 306 ? 163.857 124.829 185.132 1.00 117.73 306 ALA A N 1
ATOM 1959 C CA . ALA A 1 306 ? 163.982 123.377 185.049 1.00 119.25 306 ALA A CA 1
ATOM 1960 C C . ALA A 1 306 ? 165.442 122.949 185.000 1.00 119.60 306 ALA A C 1
ATOM 1961 O O . ALA A 1 306 ? 165.828 121.959 185.631 1.00 124.77 306 ALA A O 1
ATOM 1963 N N . ILE A 1 307 ? 166.273 123.685 184.254 1.00 113.71 307 ILE A N 1
ATOM 1964 C CA . ILE A 1 307 ? 167.700 123.376 184.194 1.00 111.93 307 ILE A CA 1
ATOM 1965 C C . ILE A 1 307 ? 168.461 123.922 185.388 1.00 112.75 307 ILE A C 1
ATOM 1966 O O . ILE A 1 307 ? 169.695 123.833 185.417 1.00 112.30 307 ILE A O 1
ATOM 1971 N N . GLY A 1 308 ? 167.765 124.486 186.372 1.00 115.92 308 GLY A N 1
ATOM 1972 C CA . GLY A 1 308 ? 168.401 124.964 187.582 1.00 120.03 308 GLY A CA 1
ATOM 1973 C C . GLY A 1 308 ? 169.238 126.209 187.390 1.00 116.24 308 GLY A C 1
ATOM 1974 O O . GLY A 1 308 ? 170.408 126.247 187.782 1.00 117.06 308 GLY A O 1
ATOM 1975 N N . LEU A 1 309 ? 168.650 127.235 186.783 1.00 111.26 309 LEU A N 1
ATOM 1976 C CA . LEU A 1 309 ? 169.382 128.467 186.534 1.00 104.55 309 LEU A CA 1
ATOM 1977 C C . LEU A 1 309 ? 168.602 129.735 186.854 1.00 106.39 309 LEU A C 1
ATOM 1978 O O . LEU A 1 309 ? 169.227 130.787 187.001 1.00 106.86 309 LEU A O 1
ATOM 1983 N N . TYR A 1 310 ? 167.283 129.680 187.007 1.00 114.03 310 TYR A N 1
ATOM 1984 C CA . TYR A 1 310 ? 166.479 130.869 187.251 1.00 111.22 310 TYR A CA 1
ATOM 1985 C C . TYR A 1 310 ? 165.563 130.637 188.443 1.00 118.57 310 TYR A C 1
ATOM 1986 O O . TYR A 1 310 ? 165.095 129.518 188.666 1.00 122.88 310 TYR A O 1
ATOM 1995 N N . ASP A 1 311 ? 165.319 131.697 189.212 1.00 115.48 311 ASP A N 1
ATOM 1996 C CA . ASP A 1 311 ? 164.393 131.621 190.340 1.00 118.77 311 ASP A CA 1
ATOM 1997 C C . ASP A 1 311 ? 163.749 132.989 190.521 1.00 118.38 311 ASP A C 1
ATOM 1998 O O . ASP A 1 311 ? 164.400 133.929 190.989 1.00 119.64 311 ASP A O 1
ATOM 2003 N N . GLU A 1 312 ? 162.468 133.085 190.159 1.00 120.11 312 GLU A N 1
ATOM 2004 C CA . GLU A 1 312 ? 161.747 134.347 190.278 1.00 121.88 312 GLU A CA 1
ATOM 2005 C C . GLU A 1 312 ? 161.644 134.793 191.730 1.00 124.80 312 GLU A C 1
ATOM 2006 O O . GLU A 1 312 ? 161.782 135.984 192.032 1.00 126.23 312 GLU A O 1
ATOM 2012 N N . ASP A 1 313 ? 161.389 133.852 192.641 1.00 127.10 313 ASP A N 1
ATOM 2013 C CA . ASP A 1 313 ? 161.272 134.196 194.054 1.00 126.73 313 ASP A CA 1
ATOM 2014 C C . ASP A 1 313 ? 162.564 134.812 194.574 1.00 121.27 313 ASP A C 1
ATOM 2015 O O . ASP A 1 313 ? 162.552 135.874 195.208 1.00 119.96 313 ASP A O 1
ATOM 2020 N N . LEU A 1 314 ? 163.692 134.152 194.308 1.00 120.88 314 LEU A N 1
ATOM 2021 C CA . LEU A 1 314 ? 164.978 134.659 194.770 1.00 117.44 314 LEU A CA 1
ATOM 2022 C C . LEU A 1 314 ? 165.307 135.996 194.121 1.00 113.83 314 LEU A C 1
ATOM 2023 O O . LEU A 1 314 ? 165.816 136.907 194.785 1.00 117.05 314 LEU A O 1
ATOM 2028 N N . LEU A 1 315 ? 165.023 136.133 192.824 1.00 111.91 315 LEU A N 1
ATOM 2029 C CA . LEU A 1 315 ? 165.288 137.394 192.141 1.00 112.87 315 LEU A CA 1
ATOM 2030 C C . LEU A 1 315 ? 164.501 138.534 192.774 1.00 117.68 315 LEU A C 1
ATOM 2031 O O . LEU A 1 315 ? 165.053 139.603 193.061 1.00 119.87 315 LEU A O 1
ATOM 2036 N N . THR A 1 316 ? 163.205 138.317 193.012 1.00 120.84 316 THR A N 1
ATOM 2037 C CA . THR A 1 316 ? 162.376 139.365 193.596 1.00 118.44 316 THR A CA 1
ATOM 2038 C C . THR A 1 316 ? 162.820 139.697 195.014 1.00 118.96 316 THR A C 1
ATOM 2039 O O . THR A 1 316 ? 162.853 140.871 195.402 1.00 118.51 316 THR A O 1
ATOM 2043 N N . ILE A 1 317 ? 163.166 138.680 195.804 1.00 120.04 317 ILE A N 1
ATOM 2044 C CA . ILE A 1 317 ? 163.551 138.925 197.190 1.00 116.77 317 ILE A CA 1
ATOM 2045 C C . ILE A 1 317 ? 164.862 139.698 197.257 1.00 113.79 317 ILE A C 1
ATOM 2046 O O . ILE A 1 317 ? 164.972 140.697 197.977 1.00 116.66 317 ILE A O 1
ATOM 2051 N N . ASN A 1 318 ? 165.870 139.266 196.500 1.00 112.15 318 ASN A N 1
ATOM 2052 C CA . ASN A 1 318 ? 167.202 139.840 196.630 1.00 111.53 318 ASN A CA 1
ATOM 2053 C C . ASN A 1 318 ? 167.476 140.988 195.669 1.00 114.96 318 ASN A C 1
ATOM 2054 O O . ASN A 1 318 ? 168.589 141.522 195.677 1.00 117.26 318 ASN A O 1
ATOM 2059 N N . SER A 1 319 ? 166.507 141.383 194.847 1.00 115.58 319 SER A N 1
ATOM 2060 C CA . SER A 1 319 ? 166.675 142.516 193.946 1.00 117.37 319 SER A CA 1
ATOM 2061 C C . SER A 1 319 ? 165.708 143.648 194.271 1.00 122.12 319 SER A C 1
ATOM 2062 O O . SER A 1 319 ? 165.335 144.426 193.390 1.00 122.26 319 SER A O 1
ATOM 2065 N N . ALA A 1 320 ? 165.294 143.753 195.534 1.00 122.75 320 ALA A N 1
ATOM 2066 C CA . ALA A 1 320 ? 164.290 144.744 195.906 1.00 126.87 320 ALA A CA 1
ATOM 2067 C C . ALA A 1 320 ? 164.891 146.141 196.005 1.00 130.41 320 ALA A C 1
ATOM 2068 O O . ALA A 1 320 ? 164.548 147.033 195.223 1.00 130.77 320 ALA A O 1
ATOM 2070 N N . GLY A 1 321 ? 165.797 146.346 196.957 1.00 129.30 321 GLY A N 1
ATOM 2071 C CA . GLY A 1 321 ? 166.378 147.656 197.172 1.00 128.42 321 GLY A CA 1
ATOM 2072 C C . GLY A 1 321 ? 167.657 147.931 196.425 1.00 121.81 321 GLY A C 1
ATOM 2073 O O . GLY A 1 321 ? 168.159 149.058 196.469 1.00 124.86 321 GLY A O 1
ATOM 2074 N N . ILE A 1 322 ? 168.204 146.927 195.740 1.00 119.21 322 ILE A N 1
ATOM 2075 C CA . ILE A 1 322 ? 169.458 147.113 195.020 1.00 115.68 322 ILE A CA 1
ATOM 2076 C C . ILE A 1 322 ? 169.259 148.040 193.826 1.00 116.82 322 ILE A C 1
ATOM 2077 O O . ILE A 1 322 ? 170.122 148.870 193.516 1.00 120.39 322 ILE A O 1
ATOM 2082 N N . GLY A 1 323 ? 168.115 147.938 193.159 1.00 115.08 323 GLY A N 1
ATOM 2083 C CA . GLY A 1 323 ? 167.921 148.666 191.917 1.00 114.70 323 GLY A CA 1
ATOM 2084 C C . GLY A 1 323 ? 168.823 148.168 190.810 1.00 116.60 323 GLY A C 1
ATOM 2085 O O . GLY A 1 323 ? 169.422 148.976 190.090 1.00 120.18 323 GLY A O 1
ATOM 2086 N N . ALA A 1 324 ? 168.934 146.851 190.663 1.00 118.12 324 ALA A N 1
ATOM 2087 C CA . ALA A 1 324 ? 169.902 146.262 189.751 1.00 117.83 324 ALA A CA 1
ATOM 2088 C C . ALA A 1 324 ? 169.566 146.572 188.299 1.00 115.49 324 ALA A C 1
ATOM 2089 O O . ALA A 1 324 ? 168.398 146.601 187.904 1.00 115.72 324 ALA A O 1
ATOM 2091 N N . GLN A 1 325 ? 170.609 146.811 187.501 1.00 117.80 325 GLN A N 1
ATOM 2092 C CA . GLN A 1 325 ? 170.431 146.963 186.062 1.00 118.36 325 GLN A CA 1
ATOM 2093 C C . GLN A 1 325 ? 170.209 145.617 185.386 1.00 117.81 325 GLN A C 1
ATOM 2094 O O . GLN A 1 325 ? 169.417 145.516 184.443 1.00 117.40 325 GLN A O 1
ATOM 2100 N N . CYS A 1 326 ? 170.902 144.579 185.849 1.00 115.07 326 CYS A N 1
ATOM 2101 C CA . CYS A 1 326 ? 170.723 143.238 185.319 1.00 111.46 326 CYS A CA 1
ATOM 2102 C C . CYS A 1 326 ? 171.063 142.236 186.411 1.00 109.32 326 CYS A C 1
ATOM 2103 O O . CYS A 1 326 ? 171.735 142.562 187.392 1.00 111.05 326 CYS A O 1
ATOM 2106 N N . HIS A 1 327 ? 170.582 141.009 186.235 1.00 104.44 327 HIS A N 1
ATOM 2107 C CA . HIS A 1 327 ? 170.744 139.951 187.223 1.00 102.06 327 HIS A CA 1
ATOM 2108 C C . HIS A 1 327 ? 171.578 138.824 186.637 1.00 100.63 327 HIS A C 1
ATOM 2109 O O . HIS A 1 327 ? 171.319 138.372 185.518 1.00 104.09 327 HIS A O 1
ATOM 2116 N N . LEU A 1 328 ? 172.569 138.369 187.396 1.00 95.72 328 LEU A N 1
ATOM 2117 C CA . LEU A 1 328 ? 173.443 137.281 186.982 1.00 95.15 328 LEU A CA 1
ATOM 2118 C C . LEU A 1 328 ? 173.071 136.009 187.725 1.00 97.81 328 LEU A C 1
ATOM 2119 O O . LEU A 1 328 ? 173.011 135.999 188.958 1.00 104.07 328 LEU A O 1
ATOM 2124 N N . PHE A 1 329 ? 172.832 134.941 186.973 1.00 91.64 329 PHE A N 1
ATOM 2125 C CA . PHE A 1 329 ? 172.651 133.609 187.524 1.00 90.74 329 PHE A CA 1
ATOM 2126 C C . PHE A 1 329 ? 173.773 132.721 187.012 1.00 95.97 329 PHE A C 1
ATOM 2127 O O . PHE A 1 329 ? 173.992 132.631 185.800 1.00 104.28 329 PHE A O 1
ATOM 2135 N N . GLU A 1 330 ? 174.479 132.071 187.928 1.00 94.25 330 GLU A N 1
ATOM 2136 C CA . GLU A 1 330 ? 175.611 131.220 187.590 1.00 96.81 330 GLU A CA 1
ATOM 2137 C C . GLU A 1 330 ? 175.313 129.802 188.049 1.00 102.55 330 GLU A C 1
ATOM 2138 O O . GLU A 1 330 ? 174.943 129.586 189.208 1.00 113.80 330 GLU A O 1
ATOM 2144 N N . HIS A 1 331 ? 175.473 128.841 187.143 1.00 99.70 331 HIS A N 1
ATOM 2145 C CA . HIS A 1 331 ? 175.254 127.437 187.478 1.00 106.30 331 HIS A CA 1
ATOM 2146 C C . HIS A 1 331 ? 175.958 126.576 186.446 1.00 110.01 331 HIS A C 1
ATOM 2147 O O . HIS A 1 331 ? 175.718 126.732 185.245 1.00 112.44 331 HIS A O 1
ATOM 2154 N N . THR A 1 332 ? 176.821 125.671 186.907 1.00 106.88 332 THR A N 1
ATOM 2155 C CA . THR A 1 332 ? 177.446 124.682 186.030 1.00 102.59 332 THR A CA 1
ATOM 2156 C C . THR A 1 332 ? 176.416 123.592 185.734 1.00 108.73 332 THR A C 1
ATOM 2157 O O . THR A 1 332 ? 176.488 122.459 186.215 1.00 112.73 332 THR A O 1
ATOM 2161 N N . LEU A 1 333 ? 175.425 123.968 184.931 1.00 112.19 333 LEU A N 1
ATOM 2162 C CA . LEU A 1 333 ? 174.276 123.103 184.709 1.00 115.64 333 LEU A CA 1
ATOM 2163 C C . LEU A 1 333 ? 174.665 121.868 183.909 1.00 118.42 333 LEU A C 1
ATOM 2164 O O . LEU A 1 333 ? 175.452 121.939 182.962 1.00 116.32 333 LEU A O 1
ATOM 2169 N N . GLN A 1 334 ? 174.116 120.728 184.310 1.00 121.99 334 GLN A N 1
ATOM 2170 C CA . GLN A 1 334 ? 174.311 119.468 183.613 1.00 130.30 334 GLN A CA 1
ATOM 2171 C C . GLN A 1 334 ? 173.002 119.056 182.955 1.00 130.19 334 GLN A C 1
ATOM 2172 O O . GLN A 1 334 ? 171.918 119.316 183.488 1.00 127.77 334 GLN A O 1
ATOM 2178 N N . LEU A 1 335 ? 173.105 118.435 181.785 1.00 134.50 335 LEU A N 1
ATOM 2179 C CA . LEU A 1 335 ? 171.944 118.097 180.980 1.00 132.49 335 LEU A CA 1
ATOM 2180 C C . LEU A 1 335 ? 172.003 116.633 180.576 1.00 139.80 335 LEU A C 1
ATOM 2181 O O . LEU A 1 335 ? 173.078 116.082 180.325 1.00 144.58 335 LEU A O 1
ATOM 2186 N N . SER A 1 336 ? 170.832 116.005 180.520 1.00 138.93 336 SER A N 1
ATOM 2187 C CA . SER A 1 336 ? 170.708 114.611 180.120 1.00 144.97 336 SER A CA 1
ATOM 2188 C C . SER A 1 336 ? 169.651 114.505 179.034 1.00 150.21 336 SER A C 1
ATOM 2189 O O . SER A 1 336 ? 168.547 115.037 179.185 1.00 150.92 336 SER A O 1
ATOM 2192 N N . VAL A 1 337 ? 169.992 113.825 177.942 1.00 154.57 337 VAL A N 1
ATOM 2193 C CA . VAL A 1 337 ? 169.095 113.651 176.806 1.00 157.80 337 VAL A CA 1
ATOM 2194 C C . VAL A 1 337 ? 169.017 112.160 176.500 1.00 163.08 337 VAL A C 1
ATOM 2195 O O . VAL A 1 337 ? 170.020 111.549 176.110 1.00 164.31 337 VAL A O 1
ATOM 2199 N N . ASN A 1 338 ? 167.830 111.584 176.675 1.00 163.10 338 ASN A N 1
ATOM 2200 C CA . ASN A 1 338 ? 167.580 110.137 176.562 1.00 170.30 338 ASN A CA 1
ATOM 2201 C C . ASN A 1 338 ? 168.549 109.432 177.510 1.00 172.85 338 ASN A C 1
ATOM 2202 O O . ASN A 1 338 ? 168.742 109.905 178.641 1.00 167.58 338 ASN A O 1
ATOM 2207 N N . GLY A 1 339 ? 169.175 108.329 177.106 1.00 177.32 339 GLY A N 1
ATOM 2208 C CA . GLY A 1 339 ? 170.062 107.563 177.952 1.00 176.10 339 GLY A CA 1
ATOM 2209 C C . GLY A 1 339 ? 171.498 108.022 177.982 1.00 175.47 339 GLY A C 1
ATOM 2210 O O . GLY A 1 339 ? 172.323 107.397 178.657 1.00 177.75 339 GLY A O 1
ATOM 2211 N N . LYS A 1 340 ? 171.833 109.095 177.273 1.00 171.99 340 LYS A N 1
ATOM 2212 C CA . LYS A 1 340 ? 173.172 109.665 177.293 1.00 168.38 340 LYS A CA 1
ATOM 2213 C C . LYS A 1 340 ? 173.146 110.955 178.101 1.00 160.57 340 LYS A C 1
ATOM 2214 O O . LYS A 1 340 ? 172.210 111.752 177.980 1.00 155.91 340 LYS A O 1
ATOM 2220 N N . CYS A 1 341 ? 174.153 111.138 178.947 1.00 157.10 341 CYS A N 1
ATOM 2221 C CA . CYS A 1 341 ? 174.220 112.280 179.847 1.00 149.27 341 CYS A CA 1
ATOM 2222 C C . CYS A 1 341 ? 175.302 113.234 179.359 1.00 144.79 341 CYS A C 1
ATOM 2223 O O . CYS A 1 341 ? 176.482 112.870 179.313 1.00 146.73 341 CYS A O 1
ATOM 2226 N N . LEU A 1 342 ? 174.898 114.447 178.995 1.00 140.71 342 LEU A N 1
ATOM 2227 C CA . LEU A 1 342 ? 175.846 115.436 178.507 1.00 132.73 342 LEU A CA 1
ATOM 2228 C C . LEU A 1 342 ? 176.773 115.892 179.627 1.00 132.95 342 LEU A C 1
ATOM 2229 O O . LEU A 1 342 ? 176.377 115.997 180.791 1.00 137.51 342 LEU A O 1
ATOM 2234 N N . LEU A 1 343 ? 178.022 116.159 179.261 1.00 127.21 343 LEU A N 1
ATOM 2235 C CA . LEU A 1 343 ? 178.995 116.636 180.227 1.00 127.73 343 LEU A CA 1
ATOM 2236 C C . LEU A 1 343 ? 178.606 118.030 180.719 1.00 126.90 343 LEU A C 1
ATOM 2237 O O . LEU A 1 343 ? 177.956 118.792 179.998 1.00 122.46 343 LEU A O 1
ATOM 2242 N N . PRO A 1 344 ? 178.969 118.377 181.953 1.00 128.94 344 PRO A N 1
ATOM 2243 C CA . PRO A 1 344 ? 178.569 119.677 182.498 1.00 118.93 344 PRO A CA 1
ATOM 2244 C C . PRO A 1 344 ? 179.127 120.827 181.679 1.00 113.81 344 PRO A C 1
ATOM 2245 O O . PRO A 1 344 ? 180.250 120.778 181.174 1.00 120.83 344 PRO A O 1
ATOM 2249 N N . ILE A 1 345 ? 178.316 121.872 181.551 1.00 107.41 345 ILE A N 1
ATOM 2250 C CA . ILE A 1 345 ? 178.675 123.072 180.809 1.00 107.37 345 ILE A CA 1
ATOM 2251 C C . ILE A 1 345 ? 178.519 124.272 181.729 1.00 105.82 345 ILE A C 1
ATOM 2252 O O . ILE A 1 345 ? 177.452 124.474 182.319 1.00 107.62 345 ILE A O 1
ATOM 2257 N N . GLN A 1 346 ? 179.579 125.065 181.850 1.00 103.69 346 GLN A N 1
ATOM 2258 C CA . GLN A 1 346 ? 179.576 126.224 182.732 1.00 101.93 346 GLN A CA 1
ATOM 2259 C C . GLN A 1 346 ? 178.784 127.349 182.084 1.00 102.41 346 GLN A C 1
ATOM 2260 O O . GLN A 1 346 ? 179.127 127.805 180.989 1.00 106.94 346 GLN A O 1
ATOM 2266 N N . THR A 1 347 ? 177.730 127.801 182.758 1.00 100.83 347 THR A N 1
ATOM 2267 C CA . THR A 1 347 ? 176.814 128.779 182.190 1.00 99.51 347 THR A CA 1
ATOM 2268 C C . THR A 1 347 ? 176.589 129.914 183.175 1.00 95.56 347 THR A C 1
ATOM 2269 O O . THR A 1 347 ? 176.307 129.672 184.353 1.00 98.42 347 THR A O 1
ATOM 2273 N N . VAL A 1 348 ? 176.716 131.145 182.690 1.00 94.23 348 VAL A N 1
ATOM 2274 C CA . VAL A 1 348 ? 176.371 132.344 183.444 1.00 90.94 348 VAL A CA 1
ATOM 2275 C C . VAL A 1 348 ? 175.272 133.059 182.676 1.00 88.01 348 VAL A C 1
ATOM 2276 O O . VAL A 1 348 ? 175.463 133.426 181.511 1.00 94.32 348 VAL A O 1
ATOM 2280 N N . PHE A 1 349 ? 174.127 133.253 183.319 1.00 90.51 349 PHE A N 1
ATOM 2281 C CA . PHE A 1 349 ? 172.961 133.837 182.671 1.00 89.88 349 PHE A CA 1
ATOM 2282 C C . PHE A 1 349 ? 172.751 135.250 183.193 1.00 94.19 349 PHE A C 1
ATOM 2283 O O . PHE A 1 349 ? 172.573 135.451 184.398 1.00 101.86 349 PHE A O 1
ATOM 2291 N N . ALA A 1 350 ? 172.766 136.221 182.287 1.00 94.55 350 ALA A N 1
ATOM 2292 C CA . ALA A 1 350 ? 172.639 137.631 182.633 1.00 95.89 350 ALA A CA 1
ATOM 2293 C C . ALA A 1 350 ? 171.293 138.132 182.133 1.00 96.05 350 ALA A C 1
ATOM 2294 O O . ALA A 1 350 ? 171.149 138.470 180.954 1.00 100.17 350 ALA A O 1
ATOM 2296 N N . LEU A 1 351 ? 170.313 138.184 183.028 1.00 99.31 351 LEU A N 1
ATOM 2297 C CA . LEU A 1 351 ? 168.989 138.700 182.710 1.00 101.41 351 LEU A CA 1
ATOM 2298 C C . LEU A 1 351 ? 168.968 140.186 183.034 1.00 106.47 351 LEU A C 1
ATOM 2299 O O . LEU A 1 351 ? 169.215 140.578 184.179 1.00 110.70 351 LEU A O 1
ATOM 2304 N N . LYS A 1 352 ? 168.671 141.006 182.034 1.00 107.13 352 LYS A N 1
ATOM 2305 C CA . LYS A 1 352 ? 168.723 142.449 182.187 1.00 114.85 352 LYS A CA 1
ATOM 2306 C C . LYS A 1 352 ? 167.324 143.018 182.391 1.00 120.74 352 LYS A C 1
ATOM 2307 O O . LYS A 1 352 ? 166.336 142.506 181.859 1.00 126.47 352 LYS A O 1
ATOM 2313 N N . GLU A 1 353 ? 167.252 144.080 183.195 1.00 119.81 353 GLU A N 1
ATOM 2314 C CA . GLU A 1 353 ? 165.963 144.590 183.651 1.00 124.68 353 GLU A CA 1
ATOM 2315 C C . GLU A 1 353 ? 165.216 145.294 182.526 1.00 130.15 353 GLU A C 1
ATOM 2316 O O . GLU A 1 353 ? 164.141 144.852 182.104 1.00 135.42 353 GLU A O 1
ATOM 2322 N N . ASN A 1 354 ? 165.771 146.390 182.024 1.00 128.34 354 ASN A N 1
ATOM 2323 C CA . ASN A 1 354 ? 165.118 147.175 180.990 1.00 128.79 354 ASN A CA 1
ATOM 2324 C C . ASN A 1 354 ? 165.482 146.642 179.613 1.00 129.26 354 ASN A C 1
ATOM 2325 O O . ASN A 1 354 ? 166.588 146.145 179.391 1.00 130.74 354 ASN A O 1
ATOM 2330 N N . LYS A 1 355 ? 164.535 146.751 178.685 1.00 130.53 355 LYS A N 1
ATOM 2331 C CA . LYS A 1 355 ? 164.781 146.291 177.327 1.00 125.22 355 LYS A CA 1
ATOM 2332 C C . LYS A 1 355 ? 165.884 147.117 176.681 1.00 126.62 355 LYS A C 1
ATOM 2333 O O . LYS A 1 355 ? 165.953 148.337 176.847 1.00 131.79 355 LYS A O 1
ATOM 2339 N N . ALA A 1 356 ? 166.752 146.438 175.940 1.00 125.34 356 ALA A N 1
ATOM 2340 C CA . ALA A 1 356 ? 167.889 147.065 175.286 1.00 121.22 356 ALA A CA 1
ATOM 2341 C C . ALA A 1 356 ? 168.037 146.432 173.908 1.00 124.95 356 ALA A C 1
ATOM 2342 O O . ALA A 1 356 ? 167.114 145.792 173.396 1.00 130.50 356 ALA A O 1
ATOM 2344 N N . SER A 1 357 ? 169.195 146.628 173.290 1.00 121.27 357 SER A N 1
ATOM 2345 C CA . SER A 1 357 ? 169.480 146.068 171.980 1.00 119.63 357 SER A CA 1
ATOM 2346 C C . SER A 1 357 ? 170.507 144.948 172.092 1.00 118.53 357 SER A C 1
ATOM 2347 O O . SER A 1 357 ? 171.131 144.739 173.137 1.00 118.65 357 SER A O 1
ATOM 2350 N N . LYS A 1 358 ? 170.665 144.214 170.988 1.00 116.09 358 LYS A N 1
ATOM 2351 C CA . LYS A 1 358 ? 171.736 143.228 170.908 1.00 112.68 358 LYS A CA 1
ATOM 2352 C C . LYS A 1 358 ? 173.095 143.884 171.095 1.00 113.26 358 LYS A C 1
ATOM 2353 O O . LYS A 1 358 ? 174.010 143.273 171.660 1.00 113.61 358 LYS A O 1
ATOM 2359 N N . LEU A 1 359 ? 173.240 145.129 170.640 1.00 113.58 359 LEU A N 1
ATOM 2360 C CA . LEU A 1 359 ? 174.473 145.865 170.885 1.00 111.36 359 LEU A CA 1
ATOM 2361 C C . LEU A 1 359 ? 174.698 146.074 172.376 1.00 113.22 359 LEU A C 1
ATOM 2362 O O . LEU A 1 359 ? 175.827 145.963 172.858 1.00 116.05 359 LEU A O 1
ATOM 2367 N N . ASP A 1 360 ? 173.636 146.375 173.125 1.00 111.88 360 ASP A N 1
ATOM 2368 C CA . ASP A 1 360 ? 173.780 146.545 174.568 1.00 112.46 360 ASP A CA 1
ATOM 2369 C C . ASP A 1 360 ? 174.078 145.216 175.252 1.00 111.28 360 ASP A C 1
ATOM 2370 O O . ASP A 1 360 ? 174.845 145.166 176.223 1.00 112.34 360 ASP A O 1
ATOM 2375 N N . SER A 1 361 ? 173.477 144.129 174.766 1.00 108.68 361 SER A N 1
ATOM 2376 C CA . SER A 1 361 ? 173.796 142.813 175.308 1.00 108.28 361 SER A CA 1
ATOM 2377 C C . SER A 1 361 ? 175.269 142.489 175.100 1.00 108.42 361 SER A C 1
ATOM 2378 O O . SER A 1 361 ? 175.945 141.996 176.011 1.00 111.30 361 SER A O 1
ATOM 2381 N N . HIS A 1 362 ? 175.787 142.777 173.905 1.00 107.03 362 HIS A N 1
ATOM 2382 C CA . HIS A 1 362 ? 177.211 142.590 173.654 1.00 106.15 362 HIS A CA 1
ATOM 2383 C C . HIS A 1 362 ? 178.051 143.533 174.503 1.00 108.31 362 HIS A C 1
ATOM 2384 O O . HIS A 1 362 ? 179.147 143.171 174.935 1.00 110.59 362 HIS A O 1
ATOM 2391 N N . HIS A 1 363 ? 177.566 144.751 174.739 1.00 108.64 363 HIS A N 1
ATOM 2392 C CA . HIS A 1 363 ? 178.275 145.671 175.623 1.00 107.82 363 HIS A CA 1
ATOM 2393 C C . HIS A 1 363 ? 178.464 145.052 176.998 1.00 107.81 363 HIS A C 1
ATOM 2394 O O . HIS A 1 363 ? 179.590 144.956 177.502 1.00 111.37 363 HIS A O 1
ATOM 2401 N N . TRP A 1 364 ? 177.369 144.584 177.596 1.00 106.72 364 TRP A N 1
ATOM 2402 C CA . TRP A 1 364 ? 177.457 143.925 178.894 1.00 106.90 364 TRP A CA 1
ATOM 2403 C C . TRP A 1 364 ? 178.407 142.739 178.839 1.00 108.49 364 TRP A C 1
ATOM 2404 O O . TRP A 1 364 ? 179.382 142.675 179.597 1.00 112.07 364 TRP A O 1
ATOM 2415 N N . TYR A 1 365 ? 178.178 141.832 177.889 1.00 106.32 365 TYR A N 1
ATOM 2416 C CA . TYR A 1 365 ? 178.952 140.608 177.750 1.00 103.12 365 TYR A CA 1
ATOM 2417 C C . TYR A 1 365 ? 180.435 140.930 177.660 1.00 102.83 365 TYR A C 1
ATOM 2418 O O . TYR A 1 365 ? 181.198 140.658 178.599 1.00 107.22 365 TYR A O 1
ATOM 2427 N N . PHE A 1 366 ? 180.822 141.599 176.572 1.00 101.31 366 PHE A N 1
ATOM 2428 C CA . PHE A 1 366 ? 182.207 141.944 176.303 1.00 103.47 366 PHE A CA 1
ATOM 2429 C C . PHE A 1 366 ? 182.798 142.700 177.474 1.00 107.12 366 PHE A C 1
ATOM 2430 O O . PHE A 1 366 ? 183.618 142.137 178.200 1.00 112.26 366 PHE A O 1
ATOM 2438 N N . ASN A 1 367 ? 182.329 143.922 177.731 1.00 105.50 367 ASN A N 1
ATOM 2439 C CA . ASN A 1 367 ? 182.986 144.733 178.742 1.00 108.85 367 ASN A CA 1
ATOM 2440 C C . ASN A 1 367 ? 183.040 143.996 180.072 1.00 113.59 367 ASN A C 1
ATOM 2441 O O . ASN A 1 367 ? 184.120 143.555 180.481 1.00 119.36 367 ASN A O 1
ATOM 2446 N N . ALA A 1 368 ? 181.888 143.761 180.701 1.00 107.52 368 ALA A N 1
ATOM 2447 C CA . ALA A 1 368 ? 181.904 143.205 182.043 1.00 106.99 368 ALA A CA 1
ATOM 2448 C C . ALA A 1 368 ? 182.664 141.886 182.100 1.00 110.90 368 ALA A C 1
ATOM 2449 O O . ALA A 1 368 ? 183.739 141.810 182.708 1.00 119.61 368 ALA A O 1
ATOM 2451 N N . PHE A 1 369 ? 182.147 140.852 181.433 1.00 102.42 369 PHE A N 1
ATOM 2452 C CA . PHE A 1 369 ? 182.679 139.522 181.684 1.00 103.99 369 PHE A CA 1
ATOM 2453 C C . PHE A 1 369 ? 184.054 139.343 181.050 1.00 109.58 369 PHE A C 1
ATOM 2454 O O . PHE A 1 369 ? 184.941 138.724 181.654 1.00 112.13 369 PHE A O 1
ATOM 2462 N N . ALA A 1 370 ? 184.255 139.859 179.832 1.00 105.62 370 ALA A N 1
ATOM 2463 C CA . ALA A 1 370 ? 185.540 139.700 179.169 1.00 105.32 370 ALA A CA 1
ATOM 2464 C C . ALA A 1 370 ? 186.650 140.438 179.907 1.00 110.26 370 ALA A C 1
ATOM 2465 O O . ALA A 1 370 ? 187.728 139.876 180.117 1.00 114.18 370 ALA A O 1
ATOM 2467 N N . GLU A 1 371 ? 186.428 141.698 180.312 1.00 107.80 371 GLU A N 1
ATOM 2468 C CA . GLU A 1 371 ? 187.456 142.355 181.111 1.00 110.02 371 GLU A CA 1
ATOM 2469 C C . GLU A 1 371 ? 187.621 141.707 182.475 1.00 114.21 371 GLU A C 1
ATOM 2470 O O . GLU A 1 371 ? 188.702 141.802 183.068 1.00 121.44 371 GLU A O 1
ATOM 2476 N N . GLN A 1 372 ? 186.582 141.061 183.006 1.00 107.78 372 GLN A N 1
ATOM 2477 C CA . GLN A 1 372 ? 186.762 140.370 184.276 1.00 108.35 372 GLN A CA 1
ATOM 2478 C C . GLN A 1 372 ? 187.693 139.172 184.139 1.00 112.68 372 GLN A C 1
ATOM 2479 O O . GLN A 1 372 ? 188.657 139.036 184.901 1.00 124.10 372 GLN A O 1
ATOM 2485 N N . ILE A 1 373 ? 187.431 138.293 183.173 1.00 105.75 373 ILE A N 1
ATOM 2486 C CA . ILE A 1 373 ? 188.094 136.990 183.176 1.00 105.73 373 ILE A CA 1
ATOM 2487 C C . ILE A 1 373 ? 189.147 136.810 182.085 1.00 107.07 373 ILE A C 1
ATOM 2488 O O . ILE A 1 373 ? 189.816 135.765 182.063 1.00 108.95 373 ILE A O 1
ATOM 2493 N N . GLN A 1 374 ? 189.322 137.786 181.195 1.00 108.39 374 GLN A N 1
ATOM 2494 C CA . GLN A 1 374 ? 190.350 137.784 180.159 1.00 106.09 374 GLN A CA 1
ATOM 2495 C C . GLN A 1 374 ? 190.354 136.485 179.361 1.00 103.38 374 GLN A C 1
ATOM 2496 O O . GLN A 1 374 ? 191.315 135.710 179.448 1.00 106.85 374 GLN A O 1
ATOM 2502 N N . PRO A 1 375 ? 189.311 136.206 178.585 1.00 100.44 375 PRO A N 1
ATOM 2503 C CA . PRO A 1 375 ? 189.300 134.973 177.796 1.00 101.01 375 PRO A CA 1
ATOM 2504 C C . PRO A 1 375 ? 190.331 135.015 176.682 1.00 105.28 375 PRO A C 1
ATOM 2505 O O . PRO A 1 375 ? 190.665 136.075 176.150 1.00 107.19 375 PRO A O 1
ATOM 2509 N N . GLU A 1 376 ? 190.848 133.835 176.338 1.00 107.97 376 GLU A N 1
ATOM 2510 C CA . GLU A 1 376 ? 191.789 133.747 175.228 1.00 102.02 376 GLU A CA 1
ATOM 2511 C C . GLU A 1 376 ? 191.081 133.865 173.887 1.00 100.95 376 GLU A C 1
ATOM 2512 O O . GLU A 1 376 ? 191.593 134.517 172.971 1.00 106.97 376 GLU A O 1
ATOM 2518 N N . TYR A 1 377 ? 189.907 133.253 173.756 1.00 101.89 377 TYR A N 1
ATOM 2519 C CA . TYR A 1 377 ? 189.109 133.361 172.539 1.00 98.36 377 TYR A CA 1
ATOM 2520 C C . TYR A 1 377 ? 187.692 133.715 172.951 1.00 97.65 377 TYR A C 1
ATOM 2521 O O . TYR A 1 377 ? 187.151 133.107 173.879 1.00 101.70 377 TYR A O 1
ATOM 2530 N N . THR A 1 378 ? 187.094 134.686 172.274 1.00 95.63 378 THR A N 1
ATOM 2531 C CA . THR A 1 378 ? 185.741 135.130 172.570 1.00 92.31 378 THR A CA 1
ATOM 2532 C C . THR A 1 378 ? 184.840 134.827 171.383 1.00 94.82 378 THR A C 1
ATOM 2533 O O . THR A 1 378 ? 185.131 135.242 170.257 1.00 99.54 378 THR A O 1
ATOM 2537 N N . ALA A 1 379 ? 183.747 134.114 171.636 1.00 93.06 379 ALA A N 1
ATOM 2538 C CA . ALA A 1 379 ? 182.813 133.716 170.596 1.00 89.02 379 ALA A CA 1
ATOM 2539 C C . ALA A 1 379 ? 181.461 134.368 170.838 1.00 88.10 379 ALA A C 1
ATOM 2540 O O . ALA A 1 379 ? 180.974 134.408 171.971 1.00 91.50 379 ALA A O 1
ATOM 2542 N N . VAL A 1 380 ? 180.861 134.876 169.768 1.00 89.88 380 VAL A N 1
ATOM 2543 C CA . VAL A 1 380 ? 179.553 135.515 169.812 1.00 91.74 380 VAL A CA 1
ATOM 2544 C C . VAL A 1 380 ? 178.612 134.715 168.926 1.00 96.79 380 VAL A C 1
ATOM 2545 O O . VAL A 1 380 ? 178.928 134.448 167.761 1.00 105.47 380 VAL A O 1
ATOM 2549 N N . MET A 1 381 ? 177.465 134.328 169.475 1.00 96.98 381 MET A N 1
ATOM 2550 C CA . MET A 1 381 ? 176.542 133.471 168.748 1.00 103.93 381 MET A CA 1
ATOM 2551 C C . MET A 1 381 ? 175.115 133.839 169.123 1.00 107.42 381 MET A C 1
ATOM 2552 O O . MET A 1 381 ? 174.860 134.314 170.232 1.00 109.87 381 MET A O 1
ATOM 2557 N N . ASP A 1 382 ? 174.196 133.630 168.185 1.00 110.61 382 ASP A N 1
ATOM 2558 C CA . ASP A 1 382 ? 172.788 133.926 168.402 1.00 111.28 382 ASP A CA 1
ATOM 2559 C C . ASP A 1 382 ? 172.138 132.777 169.169 1.00 113.87 382 ASP A C 1
ATOM 2560 O O . ASP A 1 382 ? 172.797 131.825 169.592 1.00 115.73 382 ASP A O 1
ATOM 2565 N N . VAL A 1 383 ? 170.824 132.848 169.346 1.00 114.11 383 VAL A N 1
ATOM 2566 C CA . VAL A 1 383 ? 170.069 131.825 170.056 1.00 112.18 383 VAL A CA 1
ATOM 2567 C C . VAL A 1 383 ? 169.284 131.014 169.038 1.00 113.43 383 VAL A C 1
ATOM 2568 O O . VAL A 1 383 ? 168.655 131.576 168.132 1.00 115.82 383 VAL A O 1
ATOM 2572 N N . GLY A 1 384 ? 169.328 129.694 169.174 1.00 110.90 384 GLY A N 1
ATOM 2573 C CA . GLY A 1 384 ? 168.672 128.816 168.235 1.00 111.04 384 GLY A CA 1
ATOM 2574 C C . GLY A 1 384 ? 169.535 128.371 167.080 1.00 110.17 384 GLY A C 1
ATOM 2575 O O . GLY A 1 384 ? 168.998 127.849 166.097 1.00 115.04 384 GLY A O 1
ATOM 2576 N N . THR A 1 385 ? 170.846 128.576 167.156 1.00 103.76 385 THR A N 1
ATOM 2577 C CA . THR A 1 385 ? 171.767 128.143 166.116 1.00 103.11 385 THR A CA 1
ATOM 2578 C C . THR A 1 385 ? 172.411 126.834 166.549 1.00 101.61 385 THR A C 1
ATOM 2579 O O . THR A 1 385 ? 173.109 126.788 167.567 1.00 105.69 385 THR A O 1
ATOM 2583 N N . MET A 1 386 ? 172.180 125.777 165.777 1.00 100.36 386 MET A N 1
ATOM 2584 C CA . MET A 1 386 ? 172.741 124.467 166.072 1.00 104.99 386 MET A CA 1
ATOM 2585 C C . MET A 1 386 ? 174.117 124.356 165.428 1.00 109.16 386 MET A C 1
ATOM 2586 O O . MET A 1 386 ? 174.269 124.605 164.227 1.00 114.16 386 MET A O 1
ATOM 2591 N N . LEU A 1 387 ? 175.111 123.989 166.226 1.00 104.86 387 LEU A N 1
ATOM 2592 C CA . LEU A 1 387 ? 176.470 123.808 165.745 1.00 101.51 387 LEU A CA 1
ATOM 2593 C C . LEU A 1 387 ? 176.732 122.338 165.453 1.00 102.49 387 LEU A C 1
ATOM 2594 O O . LEU A 1 387 ? 176.217 121.448 166.135 1.00 107.71 387 LEU A O 1
ATOM 2599 N N . THR A 1 388 ? 177.543 122.085 164.432 1.00 99.61 388 THR A N 1
ATOM 2600 C CA . THR A 1 388 ? 177.978 120.722 164.187 1.00 106.60 388 THR A CA 1
ATOM 2601 C C . THR A 1 388 ? 178.902 120.267 165.315 1.00 111.63 388 THR A C 1
ATOM 2602 O O . THR A 1 388 ? 179.384 121.066 166.122 1.00 108.93 388 THR A O 1
ATOM 2606 N N . LYS A 1 389 ? 179.141 118.956 165.372 1.00 117.56 389 LYS A N 1
ATOM 2607 C CA . LYS A 1 389 ? 179.975 118.408 166.436 1.00 117.65 389 LYS A CA 1
ATOM 2608 C C . LYS A 1 389 ? 181.375 119.007 166.422 1.00 120.26 389 LYS A C 1
ATOM 2609 O O . LYS A 1 389 ? 182.000 119.143 167.479 1.00 122.90 389 LYS A O 1
ATOM 2615 N N . SER A 1 390 ? 181.878 119.380 165.245 1.00 118.05 390 SER A N 1
ATOM 2616 C CA . SER A 1 390 ? 183.261 119.815 165.092 1.00 117.76 390 SER A CA 1
ATOM 2617 C C . SER A 1 390 ? 183.379 121.303 164.777 1.00 115.24 390 SER A C 1
ATOM 2618 O O . SER A 1 390 ? 184.424 121.743 164.289 1.00 119.80 390 SER A O 1
ATOM 2621 N N . ALA A 1 391 ? 182.336 122.091 165.045 1.00 105.90 391 ALA A N 1
ATOM 2622 C CA . ALA A 1 391 ? 182.406 123.522 164.761 1.00 105.58 391 ALA A CA 1
ATOM 2623 C C . ALA A 1 391 ? 183.432 124.210 165.653 1.00 108.23 391 ALA A C 1
ATOM 2624 O O . ALA A 1 391 ? 184.310 124.939 165.169 1.00 110.43 391 ALA A O 1
ATOM 2626 N N . LEU A 1 392 ? 183.338 123.983 166.965 1.00 104.25 392 LEU A N 1
ATOM 2627 C CA . LEU A 1 392 ? 184.310 124.563 167.884 1.00 101.25 392 LEU A CA 1
ATOM 2628 C C . LEU A 1 392 ? 185.705 124.023 167.617 1.00 102.61 392 LEU A C 1
ATOM 2629 O O . LEU A 1 392 ? 186.690 124.764 167.707 1.00 107.01 392 LEU A O 1
ATOM 2634 N N . TYR A 1 393 ? 185.814 122.732 167.295 1.00 100.41 393 TYR A N 1
ATOM 2635 C CA . TYR A 1 393 ? 187.123 122.178 166.977 1.00 100.92 393 TYR A CA 1
ATOM 2636 C C . TYR A 1 393 ? 187.738 122.875 165.777 1.00 106.61 393 TYR A C 1
ATOM 2637 O O . TYR A 1 393 ? 188.922 123.216 165.796 1.00 115.42 393 TYR A O 1
ATOM 2646 N N . HIS A 1 394 ? 186.954 123.091 164.719 1.00 103.99 394 HIS A N 1
ATOM 2647 C CA . HIS A 1 394 ? 187.496 123.751 163.537 1.00 106.65 394 HIS A CA 1
ATOM 2648 C C . HIS A 1 394 ? 187.891 125.189 163.841 1.00 109.47 394 HIS A C 1
ATOM 2649 O O . HIS A 1 394 ? 188.959 125.649 163.416 1.00 117.16 394 HIS A O 1
ATOM 2656 N N . LEU A 1 395 ? 187.053 125.907 164.591 1.00 102.22 395 LEU A N 1
ATOM 2657 C CA . LEU A 1 395 ? 187.388 127.278 164.966 1.00 103.13 395 LEU A CA 1
ATOM 2658 C C . LEU A 1 395 ? 188.699 127.335 165.741 1.00 108.23 395 LEU A C 1
ATOM 2659 O O . LEU A 1 395 ? 189.608 128.104 165.402 1.00 113.46 395 LEU A O 1
ATOM 2664 N N . LEU A 1 396 ? 188.814 126.517 166.786 1.00 104.90 396 LEU A N 1
ATOM 2665 C CA . LEU A 1 396 ? 190.001 126.546 167.631 1.00 105.40 396 LEU A CA 1
ATOM 2666 C C . LEU A 1 396 ? 191.228 126.059 166.874 1.00 110.11 396 LEU A C 1
ATOM 2667 O O . LEU A 1 396 ? 192.333 126.572 167.079 1.00 116.03 396 LEU A O 1
ATOM 2672 N N . PHE A 1 397 ? 191.054 125.069 165.997 1.00 107.46 397 PHE A N 1
ATOM 2673 C CA . PHE A 1 397 ? 192.162 124.566 165.196 1.00 112.06 397 PHE A CA 1
ATOM 2674 C C . PHE A 1 397 ? 192.700 125.656 164.283 1.00 115.26 397 PHE A C 1
ATOM 2675 O O . PHE A 1 397 ? 193.915 125.871 164.202 1.00 124.22 397 PHE A O 1
ATOM 2683 N N . ALA A 1 398 ? 191.800 126.375 163.606 1.00 108.22 398 ALA A N 1
ATOM 2684 C CA . ALA A 1 398 ? 192.228 127.475 162.750 1.00 112.41 398 ALA A CA 1
ATOM 2685 C C . ALA A 1 398 ? 192.936 128.552 163.559 1.00 114.53 398 ALA A C 1
ATOM 2686 O O . ALA A 1 398 ? 194.010 129.031 163.174 1.00 119.01 398 ALA A O 1
ATOM 2688 N N . PHE A 1 399 ? 192.357 128.928 164.703 1.00 110.04 399 PHE A N 1
ATOM 2689 C CA . PHE A 1 399 ? 192.959 129.966 165.534 1.00 108.28 399 PHE A CA 1
ATOM 2690 C C . PHE A 1 399 ? 194.364 129.575 165.973 1.00 115.21 399 PHE A C 1
ATOM 2691 O O . PHE A 1 399 ? 195.315 130.351 165.818 1.00 120.68 399 PHE A O 1
ATOM 2699 N N . GLU A 1 400 ? 194.516 128.366 166.515 1.00 114.45 400 GLU A N 1
ATOM 2700 C CA . GLU A 1 400 ? 195.813 127.941 167.028 1.00 117.24 400 GLU A CA 1
ATOM 2701 C C . GLU A 1 400 ? 196.838 127.797 165.912 1.00 118.07 400 GLU A C 1
ATOM 2702 O O . GLU A 1 400 ? 197.998 128.190 166.078 1.00 120.72 400 GLU A O 1
ATOM 2708 N N . ARG A 1 401 ? 196.438 127.239 164.768 1.00 114.59 401 ARG A N 1
ATOM 2709 C CA . ARG A 1 401 ? 197.414 126.986 163.715 1.00 116.95 401 ARG A CA 1
ATOM 2710 C C . ARG A 1 401 ? 197.808 128.267 162.995 1.00 116.95 401 ARG A C 1
ATOM 2711 O O . ARG A 1 401 ? 198.910 128.355 162.441 1.00 120.46 401 ARG A O 1
ATOM 2719 N N . ASN A 1 402 ? 196.933 129.275 162.985 1.00 111.58 402 ASN A N 1
ATOM 2720 C CA . ASN A 1 402 ? 197.274 130.501 162.275 1.00 111.10 402 ASN A CA 1
ATOM 2721 C C . ASN A 1 402 ? 198.004 131.481 163.183 1.00 114.19 402 ASN A C 1
ATOM 2722 O O . ASN A 1 402 ? 199.008 132.079 162.778 1.00 118.67 402 ASN A O 1
ATOM 2727 N N . HIS A 1 403 ? 197.501 131.676 164.406 1.00 114.79 403 HIS A N 1
ATOM 2728 C CA . HIS A 1 403 ? 198.125 132.566 165.382 1.00 117.41 403 HIS A CA 1
ATOM 2729 C C . HIS A 1 403 ? 198.182 133.997 164.858 1.00 111.93 403 HIS A C 1
ATOM 2730 O O . HIS A 1 403 ? 198.935 134.828 165.374 1.00 111.81 403 HIS A O 1
ATOM 2737 N N . GLN A 1 404 ? 197.390 134.289 163.829 1.00 109.68 404 GLN A N 1
ATOM 2738 C CA . GLN A 1 404 ? 197.368 135.590 163.182 1.00 106.55 404 GLN A CA 1
ATOM 2739 C C . GLN A 1 404 ? 195.951 136.093 162.953 1.00 101.06 404 GLN A C 1
ATOM 2740 O O . GLN A 1 404 ? 195.750 137.311 162.861 1.00 97.17 404 GLN A O 1
ATOM 2746 N N . ILE A 1 405 ? 194.964 135.205 162.943 1.00 102.70 405 ILE A N 1
ATOM 2747 C CA . ILE A 1 405 ? 193.576 135.564 162.685 1.00 94.76 405 ILE A CA 1
ATOM 2748 C C . ILE A 1 405 ? 193.073 136.426 163.831 1.00 95.04 405 ILE A C 1
ATOM 2749 O O . ILE A 1 405 ? 193.249 136.080 165.004 1.00 98.70 405 ILE A O 1
ATOM 2754 N N . GLY A 1 406 ? 192.451 137.550 163.495 1.00 95.81 406 GLY A N 1
ATOM 2755 C CA . GLY A 1 406 ? 191.882 138.416 164.508 1.00 99.22 406 GLY A CA 1
ATOM 2756 C C . GLY A 1 406 ? 190.455 138.046 164.850 1.00 92.20 406 GLY A C 1
ATOM 2757 O O . GLY A 1 406 ? 189.946 138.404 165.915 1.00 96.71 406 GLY A O 1
ATOM 2758 N N . GLY A 1 407 ? 189.808 137.319 163.952 1.00 91.50 407 GLY A N 1
ATOM 2759 C CA . GLY A 1 407 ? 188.438 136.899 164.165 1.00 92.11 407 GLY A CA 1
ATOM 2760 C C . GLY A 1 407 ? 187.989 136.001 163.038 1.00 95.47 407 GLY A C 1
ATOM 2761 O O . GLY A 1 407 ? 188.442 136.131 161.896 1.00 103.13 407 GLY A O 1
ATOM 2762 N N . ALA A 1 408 ? 187.081 135.090 163.372 1.00 88.58 408 ALA A N 1
ATOM 2763 C CA . ALA A 1 408 ? 186.642 134.087 162.415 1.00 88.15 408 ALA A CA 1
ATOM 2764 C C . ALA A 1 408 ? 185.124 134.053 162.383 1.00 91.83 408 ALA A C 1
ATOM 2765 O O . ALA A 1 408 ? 184.453 134.400 163.358 1.00 97.40 408 ALA A O 1
ATOM 2767 N N . CYS A 1 409 ? 184.592 133.634 161.240 1.00 93.38 409 CYS A N 1
ATOM 2768 C CA . CYS A 1 409 ? 183.158 133.498 161.049 1.00 95.17 409 CYS A CA 1
ATOM 2769 C C . CYS A 1 409 ? 182.854 132.095 160.553 1.00 103.04 409 CYS A C 1
ATOM 2770 O O . CYS A 1 409 ? 183.476 131.618 159.600 1.00 105.33 409 CYS A O 1
ATOM 2773 N N . GLY A 1 410 ? 181.898 131.441 161.201 1.00 104.50 410 GLY A N 1
ATOM 2774 C CA . GLY A 1 410 ? 181.493 130.120 160.786 1.00 104.18 410 GLY A CA 1
ATOM 2775 C C . GLY A 1 410 ? 180.452 130.151 159.686 1.00 104.42 410 GLY A C 1
ATOM 2776 O O . GLY A 1 410 ? 179.789 131.159 159.454 1.00 105.68 410 GLY A O 1
ATOM 2777 N N . GLN A 1 411 ? 180.319 129.023 158.997 1.00 105.34 411 GLN A N 1
ATOM 2778 C CA . GLN A 1 411 ? 179.329 128.917 157.935 1.00 101.39 411 GLN A CA 1
ATOM 2779 C C . GLN A 1 411 ? 177.927 128.923 158.526 1.00 101.31 411 GLN A C 1
ATOM 2780 O O . GLN A 1 411 ? 177.642 128.202 159.487 1.00 104.80 411 GLN A O 1
ATOM 2786 N N . LEU A 1 412 ? 177.051 129.738 157.951 1.00 99.63 412 LEU A N 1
ATOM 2787 C CA . LEU A 1 412 ? 175.659 129.822 158.367 1.00 100.01 412 LEU A CA 1
ATOM 2788 C C . LEU A 1 412 ? 174.792 129.107 157.343 1.00 104.01 412 LEU A C 1
ATOM 2789 O O . LEU A 1 412 ? 174.889 129.380 156.142 1.00 109.18 412 LEU A O 1
ATOM 2794 N N . THR A 1 413 ? 173.948 128.195 157.817 1.00 101.02 413 THR A N 1
ATOM 2795 C CA . THR A 1 413 ? 173.088 127.435 156.921 1.00 103.47 413 THR A CA 1
ATOM 2796 C C . THR A 1 413 ? 171.670 127.362 157.467 1.00 108.51 413 THR A C 1
ATOM 2797 O O . THR A 1 413 ? 171.347 128.015 158.463 1.00 111.47 413 THR A O 1
ATOM 2801 N N . VAL A 1 414 ? 170.821 126.567 156.825 1.00 110.67 414 VAL A N 1
ATOM 2802 C CA . VAL A 1 414 ? 169.421 126.428 157.200 1.00 111.98 414 VAL A CA 1
ATOM 2803 C C . VAL A 1 414 ? 169.201 125.022 157.736 1.00 123.60 414 VAL A C 1
ATOM 2804 O O . VAL A 1 414 ? 169.702 124.046 157.168 1.00 126.92 414 VAL A O 1
ATOM 2808 N N . ASP A 1 415 ? 168.461 124.922 158.837 1.00 126.05 415 ASP A N 1
ATOM 2809 C CA . ASP A 1 415 ? 168.178 123.621 159.424 1.00 129.29 415 ASP A CA 1
ATOM 2810 C C . ASP A 1 415 ? 167.209 122.844 158.542 1.00 135.12 415 ASP A C 1
ATOM 2811 O O . ASP A 1 415 ? 166.165 123.366 158.138 1.00 133.31 415 ASP A O 1
ATOM 2816 N N . ASN A 1 416 ? 167.557 121.590 158.252 1.00 142.61 416 ASN A N 1
ATOM 2817 C CA . ASN A 1 416 ? 166.778 120.695 157.403 1.00 145.24 416 ASN A CA 1
ATOM 2818 C C . ASN A 1 416 ? 166.447 121.340 156.061 1.00 143.83 416 ASN A C 1
ATOM 2819 O O . ASN A 1 416 ? 165.287 121.689 155.812 1.00 145.38 416 ASN A O 1
ATOM 2824 N N . PRO A 1 417 ? 167.432 121.527 155.177 1.00 141.87 417 PRO A N 1
ATOM 2825 C CA . PRO A 1 417 ? 167.104 122.066 153.848 1.00 139.22 417 PRO A CA 1
ATOM 2826 C C . PRO A 1 417 ? 166.287 121.104 153.007 1.00 143.26 417 PRO A C 1
ATOM 2827 O O . PRO A 1 417 ? 165.293 121.514 152.395 1.00 142.49 417 PRO A O 1
ATOM 2831 N N . PHE A 1 418 ? 166.685 119.830 152.956 1.00 145.39 418 PHE A N 1
ATOM 2832 C CA . PHE A 1 418 ? 165.966 118.855 152.142 1.00 149.19 418 PHE A CA 1
ATOM 2833 C C . PHE A 1 418 ? 164.535 118.681 152.631 1.00 150.30 418 PHE A C 1
ATOM 2834 O O . PHE A 1 418 ? 163.599 118.612 151.826 1.00 151.17 418 PHE A O 1
ATOM 2842 N N . GLU A 1 419 ? 164.346 118.606 153.945 1.00 151.10 419 GLU A N 1
ATOM 2843 C CA . GLU A 1 419 ? 163.010 118.476 154.503 1.00 154.25 419 GLU A CA 1
ATOM 2844 C C . GLU A 1 419 ? 162.209 119.745 154.239 1.00 154.16 419 GLU A C 1
ATOM 2845 O O . GLU A 1 419 ? 162.743 120.856 154.290 1.00 152.47 419 GLU A O 1
ATOM 2851 N N . ASN A 1 420 ? 160.920 119.568 153.941 1.00 155.64 420 ASN A N 1
ATOM 2852 C CA . ASN A 1 420 ? 160.038 120.659 153.523 1.00 156.09 420 ASN A CA 1
ATOM 2853 C C . ASN A 1 420 ? 160.574 121.349 152.269 1.00 154.81 420 ASN A C 1
ATOM 2854 O O . ASN A 1 420 ? 160.780 122.564 152.236 1.00 148.68 420 ASN A O 1
ATOM 2859 N N . LEU A 1 421 ? 160.804 120.551 151.224 1.00 156.20 421 LEU A N 1
ATOM 2860 C CA . LEU A 1 421 ? 161.230 121.106 149.945 1.00 148.65 421 LEU A CA 1
ATOM 2861 C C . LEU A 1 421 ? 160.112 121.863 149.245 1.00 140.74 421 LEU A C 1
ATOM 2862 O O . LEU A 1 421 ? 160.387 122.636 148.322 1.00 134.30 421 LEU A O 1
ATOM 2867 N N . SER A 1 422 ? 158.860 121.658 149.661 1.00 140.30 422 SER A N 1
ATOM 2868 C CA . SER A 1 422 ? 157.740 122.347 149.033 1.00 140.29 422 SER A CA 1
ATOM 2869 C C . SER A 1 422 ? 157.737 123.841 149.326 1.00 136.08 422 SER A C 1
ATOM 2870 O O . SER A 1 422 ? 157.147 124.607 148.558 1.00 134.85 422 SER A O 1
ATOM 2873 N N . ASN A 1 423 ? 158.374 124.271 150.411 1.00 132.00 423 ASN A N 1
ATOM 2874 C CA . ASN A 1 423 ? 158.434 125.688 150.744 1.00 122.79 423 ASN A CA 1
ATOM 2875 C C . ASN A 1 423 ? 159.477 126.368 149.867 1.00 121.77 423 ASN A C 1
ATOM 2876 O O . ASN A 1 423 ? 160.657 126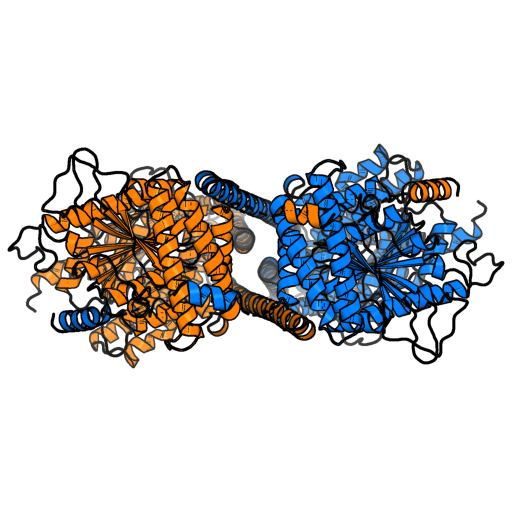.002 149.898 1.00 125.39 423 ASN A O 1
ATOM 2881 N N . TRP A 1 424 ? 159.042 127.356 149.086 1.00 117.51 424 TRP A N 1
ATOM 2882 C CA . TRP A 1 424 ? 159.960 128.056 148.197 1.00 114.88 424 TRP A CA 1
ATOM 2883 C C . TRP A 1 424 ? 160.848 129.041 148.943 1.00 111.53 424 TRP A C 1
ATOM 2884 O O . TRP A 1 424 ? 162.014 129.209 148.576 1.00 114.18 424 TRP A O 1
ATOM 2895 N N . VAL A 1 425 ? 160.324 129.694 149.981 1.00 106.46 425 VAL A N 1
ATOM 2896 C CA . VAL A 1 425 ? 161.118 130.668 150.723 1.00 105.84 425 VAL A CA 1
ATOM 2897 C C . VAL A 1 425 ? 162.281 129.988 151.435 1.00 109.65 425 VAL A C 1
ATOM 2898 O O . VAL A 1 425 ? 163.406 130.501 151.444 1.00 111.32 425 VAL A O 1
ATOM 2902 N N . ILE A 1 426 ? 162.031 128.828 152.047 1.00 109.17 426 ILE A N 1
ATOM 2903 C CA . ILE A 1 426 ? 163.096 128.103 152.734 1.00 106.61 426 ILE A CA 1
ATOM 2904 C C . ILE A 1 426 ? 164.190 127.703 151.755 1.00 105.54 426 ILE A C 1
ATOM 2905 O O . ILE A 1 426 ? 165.384 127.869 152.033 1.00 108.33 426 ILE A O 1
ATOM 2910 N N . SER A 1 427 ? 163.804 127.170 150.595 1.00 103.13 427 SER A N 1
ATOM 2911 C CA . SER A 1 427 ? 164.795 126.751 149.611 1.00 101.94 427 SER A CA 1
ATOM 2912 C C . SER A 1 427 ? 165.569 127.943 149.064 1.00 101.60 427 SER A C 1
ATOM 2913 O O . SER A 1 427 ? 166.783 127.857 148.845 1.00 107.36 427 SER A O 1
ATOM 2916 N N . ALA A 1 428 ? 164.884 129.066 148.834 1.00 98.31 428 ALA A N 1
ATOM 2917 C CA . ALA A 1 428 ? 165.567 130.263 148.359 1.00 97.58 428 ALA A CA 1
ATOM 2918 C C . ALA A 1 428 ? 166.571 130.764 149.385 1.00 98.23 428 ALA A C 1
ATOM 2919 O O . ALA A 1 428 ? 167.689 131.151 149.031 1.00 101.82 428 ALA A O 1
ATOM 2921 N N . GLN A 1 429 ? 166.192 130.761 150.664 1.00 100.48 429 GLN A N 1
ATOM 2922 C CA . GLN A 1 429 ? 167.120 131.188 151.705 1.00 101.90 429 GLN A CA 1
ATOM 2923 C C . GLN A 1 429 ? 168.298 130.232 151.821 1.00 102.66 429 GLN A C 1
ATOM 2924 O O . GLN A 1 429 ? 169.431 130.665 152.050 1.00 106.33 429 GLN A O 1
ATOM 2930 N N . HIS A 1 430 ? 168.053 128.930 151.673 1.00 97.70 430 HIS A N 1
ATOM 2931 C CA . HIS A 1 430 ? 169.145 127.964 151.710 1.00 96.89 430 HIS A CA 1
ATOM 2932 C C . HIS A 1 430 ? 170.122 128.203 150.567 1.00 98.10 430 HIS A C 1
ATOM 2933 O O . HIS A 1 430 ? 171.345 128.204 150.764 1.00 105.17 430 HIS A O 1
ATOM 2940 N N . PHE A 1 431 ? 169.595 128.420 149.359 1.00 95.67 431 PHE A N 1
ATOM 2941 C CA . PHE A 1 431 ? 170.453 128.719 148.218 1.00 95.51 431 PHE A CA 1
ATOM 2942 C C . PHE A 1 431 ? 171.237 130.001 148.445 1.00 95.10 431 PHE A C 1
ATOM 2943 O O . PHE A 1 431 ? 172.435 130.068 148.142 1.00 100.45 431 PHE A O 1
ATOM 2951 N N . GLU A 1 432 ? 170.573 131.039 148.955 1.00 96.13 432 GLU A N 1
ATOM 2952 C CA . GLU A 1 432 ? 171.252 132.307 149.181 1.00 98.03 432 GLU A CA 1
ATOM 2953 C C . GLU A 1 432 ? 172.360 132.154 150.209 1.00 101.69 432 GLU A C 1
ATOM 2954 O O . GLU A 1 432 ? 173.456 132.688 150.034 1.00 107.23 432 GLU A O 1
ATOM 2960 N N . TYR A 1 433 ? 172.089 131.427 151.294 1.00 98.91 433 TYR A N 1
ATOM 2961 C CA . TYR A 1 433 ? 173.115 131.203 152.304 1.00 96.20 433 TYR A CA 1
ATOM 2962 C C . TYR A 1 433 ? 174.298 130.452 151.718 1.00 96.96 433 TYR A C 1
ATOM 2963 O O . TYR A 1 433 ? 175.453 130.819 151.949 1.00 99.92 433 TYR A O 1
ATOM 2972 N N . LYS A 1 434 ? 174.029 129.393 150.953 1.00 97.22 434 LYS A N 1
ATOM 2973 C CA . LYS A 1 434 ? 175.119 128.593 150.408 1.00 97.54 434 LYS A CA 1
ATOM 2974 C C . LYS A 1 434 ? 175.972 129.409 149.444 1.00 98.67 434 LYS A C 1
ATOM 2975 O O . LYS A 1 434 ? 177.205 129.392 149.525 1.00 104.92 434 LYS A O 1
ATOM 2981 N N . ILE A 1 435 ? 175.331 130.146 148.534 1.00 95.96 435 ILE A N 1
ATOM 2982 C CA . ILE A 1 435 ? 176.085 130.943 147.570 1.00 98.44 435 ILE A CA 1
ATOM 2983 C C . ILE A 1 435 ? 176.829 132.074 148.265 1.00 104.58 435 ILE A C 1
ATOM 2984 O O . ILE A 1 435 ? 178.007 132.319 147.984 1.00 110.56 435 ILE A O 1
ATOM 2989 N N . SER A 1 436 ? 176.162 132.778 149.182 1.00 101.54 436 SER A N 1
ATOM 2990 C CA . SER A 1 436 ? 176.827 133.848 149.911 1.00 103.87 436 SER A CA 1
ATOM 2991 C C . SER A 1 436 ? 178.055 133.321 150.630 1.00 104.01 436 SER A C 1
ATOM 2992 O O . SER A 1 436 ? 179.170 133.806 150.404 1.00 107.77 436 SER A O 1
ATOM 2995 N N . ASN A 1 437 ? 177.881 132.272 151.439 1.00 101.22 437 ASN A N 1
ATOM 2996 C CA . ASN A 1 437 ? 179.007 131.660 152.129 1.00 100.88 437 ASN A CA 1
ATOM 2997 C C . ASN A 1 437 ? 180.120 131.325 151.150 1.00 104.16 437 ASN A C 1
ATOM 2998 O O . ASN A 1 437 ? 181.169 131.973 151.157 1.00 113.80 437 ASN A O 1
ATOM 3003 N N . ILE A 1 438 ? 179.858 130.406 150.220 1.00 101.85 438 ILE A N 1
ATOM 3004 C CA . ILE A 1 438 ? 180.902 129.916 149.329 1.00 104.38 438 ILE A CA 1
ATOM 3005 C C . ILE A 1 438 ? 181.579 131.087 148.633 1.00 109.83 438 ILE A C 1
ATOM 3006 O O . ILE A 1 438 ? 182.716 131.437 148.966 1.00 117.28 438 ILE A O 1
ATOM 3011 N N . LEU A 1 439 ? 180.843 131.780 147.764 1.00 103.53 439 LEU A N 1
ATOM 3012 C CA . LEU A 1 439 ? 181.459 132.796 146.919 1.00 107.07 439 LEU A CA 1
ATOM 3013 C C . LEU A 1 439 ? 182.029 133.940 147.750 1.00 114.66 439 LEU A C 1
ATOM 3014 O O . LEU A 1 439 ? 183.246 134.169 147.763 1.00 120.56 439 LEU A O 1
ATOM 3019 N N . ASP A 1 440 ? 181.161 134.672 148.454 1.00 112.52 440 ASP A N 1
ATOM 3020 C CA . ASP A 1 440 ? 181.605 135.893 149.111 1.00 109.55 440 ASP A CA 1
ATOM 3021 C C . ASP A 1 440 ? 182.601 135.594 150.223 1.00 109.01 440 ASP A C 1
ATOM 3022 O O . ASP A 1 440 ? 183.649 136.239 150.307 1.00 112.06 440 ASP A O 1
ATOM 3027 N N . LYS A 1 441 ? 182.284 134.642 151.106 1.00 105.91 441 LYS A N 1
ATOM 3028 C CA . LYS A 1 441 ? 183.178 134.368 152.219 1.00 102.63 441 LYS A CA 1
ATOM 3029 C C . LYS A 1 441 ? 184.515 133.820 151.742 1.00 103.85 441 LYS A C 1
ATOM 3030 O O . LYS A 1 441 ? 185.555 134.178 152.298 1.00 109.33 441 LYS A O 1
ATOM 3036 N N . SER A 1 442 ? 184.528 132.949 150.726 1.00 101.24 442 SER A N 1
ATOM 3037 C CA . SER A 1 442 ? 185.801 132.453 150.222 1.00 107.20 442 SER A CA 1
ATOM 3038 C C . SER A 1 442 ? 186.631 133.584 149.632 1.00 111.11 442 SER A C 1
ATOM 3039 O O . SER A 1 442 ? 187.825 133.717 149.931 1.00 115.83 442 SER A O 1
ATOM 3042 N N . LEU A 1 443 ? 186.006 134.432 148.810 1.00 107.71 443 LEU A N 1
ATOM 3043 C CA . LEU A 1 443 ? 186.739 135.535 148.201 1.00 106.41 443 LEU A CA 1
ATOM 3044 C C . LEU A 1 443 ? 187.264 136.498 149.256 1.00 106.86 443 LEU A C 1
ATOM 3045 O O . LEU A 1 443 ? 188.384 137.009 149.143 1.00 111.31 443 LEU A O 1
ATOM 3050 N N . GLU A 1 444 ? 186.469 136.753 150.293 1.00 102.31 444 GLU A N 1
ATOM 3051 C CA . GLU A 1 444 ? 186.872 137.696 151.328 1.00 101.83 444 GLU A CA 1
ATOM 3052 C C . GLU A 1 444 ? 187.964 137.118 152.220 1.00 106.15 444 GLU A C 1
ATOM 3053 O O . GLU A 1 444 ? 188.941 137.806 152.536 1.00 109.69 444 GLU A O 1
ATOM 3059 N N . SER A 1 445 ? 187.821 135.858 152.636 1.00 99.61 445 SER A N 1
ATOM 3060 C CA . SER A 1 445 ? 188.838 135.209 153.449 1.00 98.14 445 SER A CA 1
ATOM 3061 C C . SER A 1 445 ? 190.143 135.020 152.694 1.00 106.22 445 SER A C 1
ATOM 3062 O O . SER A 1 445 ? 191.202 134.949 153.326 1.00 109.61 445 SER A O 1
ATOM 3065 N N . CYS A 1 446 ? 190.096 134.927 151.363 1.00 101.17 446 CYS A N 1
ATOM 3066 C CA . CYS A 1 446 ? 191.336 134.915 150.598 1.00 99.12 446 CYS A CA 1
ATOM 3067 C C . CYS A 1 446 ? 192.098 136.222 150.764 1.00 103.75 446 CYS A C 1
ATOM 3068 O O . CYS A 1 446 ? 193.327 136.246 150.635 1.00 108.56 446 CYS A O 1
ATOM 3071 N N . PHE A 1 447 ? 191.391 137.311 151.054 1.00 102.78 447 PHE A N 1
ATOM 3072 C CA . PHE A 1 447 ? 191.994 138.623 151.231 1.00 101.99 447 PHE A CA 1
ATOM 3073 C C . PHE A 1 447 ? 192.098 139.027 152.695 1.00 101.22 447 PHE A C 1
ATOM 3074 O O . PHE A 1 447 ? 192.512 140.152 152.988 1.00 107.43 447 PHE A O 1
ATOM 3082 N N . GLY A 1 448 ? 191.736 138.138 153.614 1.00 101.26 448 GLY A N 1
ATOM 3083 C CA . GLY A 1 448 ? 191.873 138.422 155.034 1.00 103.92 448 GLY A CA 1
ATOM 3084 C C . GLY A 1 448 ? 190.988 139.536 155.547 1.00 102.58 448 GLY A C 1
ATOM 3085 O O . GLY A 1 448 ? 191.424 140.338 156.380 1.00 109.36 448 GLY A O 1
ATOM 3086 N N . PHE A 1 449 ? 189.747 139.602 155.071 1.00 100.73 449 PHE A N 1
ATOM 3087 C CA . PHE A 1 449 ? 188.784 140.583 155.567 1.00 104.97 449 PHE A CA 1
ATOM 3088 C C . PHE A 1 449 ? 187.395 140.037 155.283 1.00 108.47 449 PHE A C 1
ATOM 3089 O O . PHE A 1 449 ? 187.056 139.807 154.121 1.00 112.61 449 PHE A O 1
ATOM 3097 N N . ILE A 1 450 ? 186.593 139.860 156.325 1.00 106.56 450 ILE A N 1
ATOM 3098 C CA . ILE A 1 450 ? 185.272 139.259 156.203 1.00 106.39 450 ILE A CA 1
ATOM 3099 C C . ILE A 1 450 ? 184.219 140.283 156.595 1.00 115.37 450 ILE A C 1
ATOM 3100 O O . ILE A 1 450 ? 184.312 140.908 157.658 1.00 119.02 450 ILE A O 1
ATOM 3105 N N . SER A 1 451 ? 183.220 140.461 155.733 1.00 122.47 451 SER A N 1
ATOM 3106 C CA . SER A 1 451 ? 182.004 141.186 156.094 1.00 125.60 451 SER A CA 1
ATOM 3107 C C . SER A 1 451 ? 181.058 140.155 156.691 1.00 125.82 451 SER A C 1
ATOM 3108 O O . SER A 1 451 ? 180.276 139.515 155.987 1.00 123.31 451 SER A O 1
ATOM 3111 N N . VAL A 1 452 ? 181.139 139.987 158.013 1.00 126.44 452 VAL A N 1
ATOM 3112 C CA . VAL A 1 452 ? 180.477 138.871 158.675 1.00 126.58 452 VAL A CA 1
ATOM 3113 C C . VAL A 1 452 ? 178.967 138.984 158.516 1.00 131.59 452 VAL A C 1
ATOM 3114 O O . VAL A 1 452 ? 178.378 140.059 158.693 1.00 130.77 452 VAL A O 1
ATOM 3118 N N . LEU A 1 453 ? 178.339 137.871 158.153 1.00 134.52 453 LEU A N 1
ATOM 3119 C CA . LEU A 1 453 ? 176.895 137.843 158.004 1.00 133.29 453 LEU A CA 1
ATOM 3120 C C . LEU A 1 453 ? 176.231 138.068 159.360 1.00 135.82 453 LEU A C 1
ATOM 3121 O O . LEU A 1 453 ? 176.680 137.519 160.370 1.00 132.54 453 LEU A O 1
ATOM 3126 N N . PRO A 1 454 ? 175.179 138.882 159.421 1.00 140.06 454 PRO A N 1
ATOM 3127 C CA . PRO A 1 454 ? 174.501 139.108 160.702 1.00 136.01 454 PRO A CA 1
ATOM 3128 C C . PRO A 1 454 ? 173.893 137.821 161.238 1.00 131.90 454 PRO A C 1
ATOM 3129 O O . PRO A 1 454 ? 173.319 137.024 160.494 1.00 126.80 454 PRO A O 1
ATOM 3133 N N . GLY A 1 455 ? 174.028 137.625 162.546 1.00 131.64 455 GLY A N 1
ATOM 3134 C CA . GLY A 1 455 ? 173.539 136.430 163.195 1.00 129.76 455 GLY A CA 1
ATOM 3135 C C . GLY A 1 455 ? 174.417 135.210 163.038 1.00 126.10 455 GLY A C 1
ATOM 3136 O O . GLY A 1 455 ? 174.087 134.155 163.594 1.00 121.89 455 GLY A O 1
ATOM 3137 N N . ALA A 1 456 ? 175.524 135.315 162.309 1.00 123.06 456 ALA A N 1
ATOM 3138 C CA . ALA A 1 456 ? 176.401 134.177 162.108 1.00 117.40 456 ALA A CA 1
ATOM 3139 C C . ALA A 1 456 ? 177.198 133.887 163.374 1.00 114.70 456 ALA A C 1
ATOM 3140 O O . ALA A 1 456 ? 177.441 134.764 164.207 1.00 110.84 456 ALA A O 1
ATOM 3142 N N . PHE A 1 457 ? 177.604 132.630 163.513 1.00 112.13 457 PHE A N 1
ATOM 3143 C CA . PHE A 1 457 ? 178.407 132.205 164.655 1.00 102.52 457 PHE A CA 1
ATOM 3144 C C . PHE A 1 457 ? 179.838 132.661 164.413 1.00 102.46 457 PHE A C 1
ATOM 3145 O O . PHE A 1 457 ? 180.588 132.032 163.664 1.00 106.90 457 PHE A O 1
ATOM 3153 N N . SER A 1 458 ? 180.220 133.767 165.044 1.00 96.31 458 SER A N 1
ATOM 3154 C CA . SER A 1 458 ? 181.533 134.361 164.861 1.00 95.02 458 SER A CA 1
ATOM 3155 C C . SER A 1 458 ? 182.278 134.392 166.186 1.00 92.91 458 SER A C 1
ATOM 3156 O O . SER A 1 458 ? 181.673 134.484 167.257 1.00 95.68 458 SER A O 1
ATOM 3159 N N . ALA A 1 459 ? 183.602 134.314 166.104 1.00 90.57 459 ALA A N 1
ATOM 3160 C CA . ALA A 1 459 ? 184.445 134.340 167.287 1.00 87.73 459 ALA A CA 1
ATOM 3161 C C . ALA A 1 459 ? 185.614 135.281 167.056 1.00 93.20 459 ALA A C 1
ATOM 3162 O O . ALA A 1 459 ? 186.013 135.536 165.917 1.00 101.23 459 ALA A O 1
ATOM 3164 N N . TYR A 1 460 ? 186.156 135.797 168.153 1.00 91.88 460 TYR A N 1
ATOM 3165 C CA . TYR A 1 460 ? 187.319 136.666 168.121 1.00 89.41 460 TYR A CA 1
ATOM 3166 C C . TYR A 1 460 ? 188.286 136.236 169.211 1.00 94.04 460 TYR A C 1
ATOM 3167 O O . TYR A 1 460 ? 187.902 135.598 170.193 1.00 101.41 460 TYR A O 1
ATOM 3176 N N . ARG A 1 461 ? 189.552 136.587 169.031 1.00 92.50 461 ARG A N 1
ATOM 3177 C CA . ARG A 1 461 ? 190.542 136.429 170.084 1.00 99.47 461 ARG A CA 1
ATOM 3178 C C . ARG A 1 461 ? 190.636 137.744 170.840 1.00 102.68 461 ARG A C 1
ATOM 3179 O O . ARG A 1 461 ? 190.744 138.811 170.228 1.00 105.62 461 ARG A O 1
ATOM 3187 N N . TYR A 1 462 ? 190.590 137.668 172.168 1.00 101.89 462 TYR A N 1
ATOM 3188 C CA . TYR A 1 462 ? 190.561 138.875 172.982 1.00 102.03 462 TYR A CA 1
ATOM 3189 C C . TYR A 1 462 ? 191.949 139.489 173.099 1.00 107.86 462 TYR A C 1
ATOM 3190 O O . TYR A 1 462 ? 192.406 139.816 174.199 1.00 118.66 462 TYR A O 1
ATOM 3199 N N . GLU A 1 463 ? 192.619 139.652 171.963 1.00 103.68 463 GLU A N 1
ATOM 3200 C CA . GLU A 1 463 ? 193.874 140.382 171.880 1.00 104.25 463 GLU A CA 1
ATOM 3201 C C . GLU A 1 463 ? 193.857 141.473 170.826 1.00 112.24 463 GLU A C 1
ATOM 3202 O O . GLU A 1 463 ? 194.526 142.496 171.015 1.00 120.16 463 GLU A O 1
ATOM 3208 N N . ALA A 1 464 ? 193.116 141.297 169.732 1.00 111.29 464 ALA A N 1
ATOM 3209 C CA . ALA A 1 464 ? 192.845 142.365 168.780 1.00 113.07 464 ALA A CA 1
ATOM 3210 C C . ALA A 1 464 ? 191.454 142.944 168.978 1.00 107.76 464 ALA A C 1
ATOM 3211 O O . ALA A 1 464 ? 190.959 143.666 168.108 1.00 111.30 464 ALA A O 1
ATOM 3213 N N . ILE A 1 465 ? 190.809 142.628 170.097 1.00 105.97 465 ILE A N 1
ATOM 3214 C CA . ILE A 1 465 ? 189.468 143.112 170.398 1.00 107.52 465 ILE A CA 1
ATOM 3215 C C . ILE A 1 465 ? 189.432 143.952 171.666 1.00 112.95 465 ILE A C 1
ATOM 3216 O O . ILE A 1 465 ? 188.555 144.820 171.793 1.00 110.03 465 ILE A O 1
ATOM 3221 N N . ARG A 1 466 ? 190.419 143.790 172.551 1.00 115.13 466 ARG A N 1
ATOM 3222 C CA . ARG A 1 466 ? 190.399 144.387 173.884 1.00 114.46 466 ARG A CA 1
ATOM 3223 C C . ARG A 1 466 ? 190.103 145.882 173.847 1.00 119.85 466 ARG A C 1
ATOM 3224 O O . ARG A 1 466 ? 189.263 146.379 174.606 1.00 124.82 466 ARG A O 1
ATOM 3232 N N . GLY A 1 467 ? 190.776 146.617 172.968 1.00 116.67 467 GLY A N 1
ATOM 3233 C CA . GLY A 1 467 ? 190.717 148.064 173.035 1.00 119.33 467 GLY A CA 1
ATOM 3234 C C . GLY A 1 467 ? 189.937 148.761 171.940 1.00 119.45 467 GLY A C 1
ATOM 3235 O O . GLY A 1 467 ? 188.702 148.792 171.963 1.00 118.88 467 GLY A O 1
ATOM 3236 N N . ALA A 1 468 ? 190.665 149.330 170.981 1.00 120.44 468 ALA A N 1
ATOM 3237 C CA . ALA A 1 468 ? 190.061 150.210 169.984 1.00 114.10 468 ALA A CA 1
ATOM 3238 C C . ALA A 1 468 ? 188.904 149.591 169.207 1.00 117.24 468 ALA A C 1
ATOM 3239 O O . ALA A 1 468 ? 187.912 150.302 168.979 1.00 118.57 468 ALA A O 1
ATOM 3241 N N . PRO A 1 469 ? 188.962 148.338 168.739 1.00 117.47 469 PRO A N 1
ATOM 3242 C CA . PRO A 1 469 ? 187.778 147.780 168.065 1.00 113.62 469 PRO A CA 1
ATOM 3243 C C . PRO A 1 469 ? 186.544 147.748 168.944 1.00 113.98 469 PRO A C 1
ATOM 3244 O O . PRO A 1 469 ? 185.451 148.072 168.471 1.00 114.08 469 PRO A O 1
ATOM 3248 N N . LEU A 1 470 ? 186.684 147.393 170.223 1.00 116.99 470 LEU A N 1
ATOM 3249 C CA . LEU A 1 470 ? 185.522 147.382 171.105 1.00 113.61 470 LEU A CA 1
ATOM 3250 C C . LEU A 1 470 ? 185.036 148.794 171.400 1.00 119.02 470 LEU A C 1
ATOM 3251 O O . LEU A 1 470 ? 183.826 149.031 171.493 1.00 119.97 470 LEU A O 1
ATOM 3256 N N . ASP A 1 471 ? 185.962 149.743 171.561 1.00 121.55 471 ASP A N 1
ATOM 3257 C CA . ASP A 1 471 ? 185.548 151.129 171.757 1.00 120.26 471 ASP A CA 1
ATOM 3258 C C . ASP A 1 471 ? 184.765 151.640 170.555 1.00 122.65 471 ASP A C 1
ATOM 3259 O O . ASP A 1 471 ? 183.727 152.290 170.713 1.00 127.05 471 ASP A O 1
ATOM 3264 N N . ALA A 1 472 ? 185.236 151.341 169.343 1.00 119.72 472 ALA A N 1
ATOM 3265 C CA . ALA A 1 472 ? 184.500 151.740 168.148 1.00 119.23 472 ALA A CA 1
ATOM 3266 C C . ALA A 1 472 ? 183.162 151.020 168.063 1.00 118.58 472 ALA A C 1
ATOM 3267 O O . ALA A 1 472 ? 182.160 151.603 167.640 1.00 122.84 472 ALA A O 1
ATOM 3269 N N . TYR A 1 473 ? 183.130 149.748 168.456 1.00 116.70 473 TYR A N 1
ATOM 3270 C CA . TYR A 1 473 ? 181.897 148.970 168.418 1.00 116.61 473 TYR A CA 1
ATOM 3271 C C . TYR A 1 473 ? 180.840 149.564 169.339 1.00 120.17 473 TYR A C 1
ATOM 3272 O O . TYR A 1 473 ? 179.666 149.667 168.967 1.00 119.51 473 TYR A O 1
ATOM 3281 N N . PHE A 1 474 ? 181.240 149.965 170.543 1.00 123.85 474 PHE A N 1
ATOM 3282 C CA . PHE A 1 474 ? 180.307 150.410 171.568 1.00 122.22 474 PHE A CA 1
ATOM 3283 C C . PHE A 1 474 ? 180.204 151.926 171.668 1.00 129.86 474 PHE A C 1
ATOM 3284 O O . PHE A 1 474 ? 179.526 152.427 172.570 1.00 136.38 474 PHE A O 1
ATOM 3292 N N . GLN A 1 475 ? 180.873 152.667 170.780 1.00 129.63 475 GLN A N 1
ATOM 3293 C CA . GLN A 1 475 ? 180.802 154.122 170.840 1.00 132.06 475 GLN A CA 1
ATOM 3294 C C . GLN A 1 475 ? 179.392 154.638 170.585 1.00 133.31 475 GLN A C 1
ATOM 3295 O O . GLN A 1 475 ? 179.060 155.749 171.008 1.00 139.89 475 GLN A O 1
ATOM 3301 N N . THR A 1 476 ? 178.547 153.854 169.913 1.00 124.95 476 THR A N 1
ATOM 3302 C CA . THR A 1 476 ? 177.143 154.234 169.799 1.00 129.10 476 THR A CA 1
ATOM 3303 C C . THR A 1 476 ? 176.476 154.271 171.168 1.00 132.27 476 THR A C 1
ATOM 3304 O O . THR A 1 476 ? 175.686 155.176 171.461 1.00 135.44 476 THR A O 1
ATOM 3308 N N . LEU A 1 477 ? 176.783 153.295 172.022 1.00 132.45 477 LEU A N 1
ATOM 3309 C CA . LEU A 1 477 ? 176.225 153.292 173.370 1.00 127.92 477 LEU A CA 1
ATOM 3310 C C . LEU A 1 477 ? 176.886 154.347 174.247 1.00 129.03 477 LEU A C 1
ATOM 3311 O O . LEU A 1 477 ? 176.207 155.050 175.003 1.00 133.12 477 LEU A O 1
ATOM 3316 N N . ASN A 1 478 ? 178.213 154.465 174.163 1.00 127.87 478 ASN A N 1
ATOM 3317 C CA . ASN A 1 478 ? 178.932 155.392 175.034 1.00 133.06 478 ASN A CA 1
ATOM 3318 C C . ASN A 1 478 ? 178.586 156.841 174.715 1.00 138.95 478 ASN A C 1
ATOM 3319 O O . ASN A 1 478 ? 178.245 157.616 175.616 1.00 143.01 478 ASN A O 1
ATOM 3324 N N . ILE A 1 479 ? 178.662 157.224 173.445 1.00 138.99 479 ILE A N 1
ATOM 3325 C CA . ILE A 1 479 ? 178.330 158.568 172.993 1.00 141.86 479 ILE A CA 1
ATOM 3326 C C . ILE A 1 479 ? 176.995 158.486 172.274 1.00 145.22 479 ILE A C 1
ATOM 3327 O O . ILE A 1 479 ? 176.836 157.687 171.343 1.00 145.90 479 ILE A O 1
ATOM 3332 N N . GLU A 1 480 ? 176.039 159.306 172.700 1.00 151.19 480 GLU A N 1
ATOM 3333 C CA . GLU A 1 480 ? 174.714 159.268 172.099 1.00 155.92 480 GLU A CA 1
ATOM 3334 C C . GLU A 1 480 ? 174.793 159.614 170.617 1.00 155.16 480 GLU A C 1
ATOM 3335 O O . GLU A 1 480 ? 175.621 160.420 170.182 1.00 153.21 480 GLU A O 1
ATOM 3341 N N . LEU A 1 481 ? 173.926 158.972 169.835 1.00 158.22 481 LEU A N 1
ATOM 3342 C CA . LEU A 1 481 ? 173.976 159.070 168.382 1.00 159.52 481 LEU A CA 1
ATOM 3343 C C . LEU A 1 481 ? 173.558 160.435 167.852 1.00 159.14 481 LEU A C 1
ATOM 3344 O O . LEU A 1 481 ? 173.688 160.674 166.647 1.00 156.99 481 LEU A O 1
ATOM 3349 N N . ASP A 1 482 ? 173.053 161.324 168.709 1.00 161.70 482 ASP A N 1
ATOM 3350 C CA . ASP A 1 482 ? 172.727 162.673 168.258 1.00 162.26 482 ASP A CA 1
ATOM 3351 C C . ASP A 1 482 ? 173.973 163.402 167.769 1.00 158.16 482 ASP A C 1
ATOM 3352 O O . ASP A 1 482 ? 173.939 164.083 166.738 1.00 158.11 482 ASP A O 1
ATOM 3357 N N . VAL A 1 483 ? 175.082 163.270 168.498 1.00 156.71 483 VAL A N 1
ATOM 3358 C CA . VAL A 1 483 ? 176.340 163.862 168.053 1.00 153.93 483 VAL A CA 1
ATOM 3359 C C . VAL A 1 483 ? 176.883 163.116 166.841 1.00 155.54 483 VAL A C 1
ATOM 3360 O O . VAL A 1 483 ? 177.387 163.728 165.892 1.00 156.25 483 VAL A O 1
ATOM 3364 N N . LEU A 1 484 ? 176.797 161.784 166.857 1.00 155.97 484 LEU A N 1
ATOM 3365 C CA . LEU A 1 484 ? 177.333 160.988 165.757 1.00 152.63 484 LEU A CA 1
ATOM 3366 C C . LEU A 1 484 ? 176.600 161.272 164.453 1.00 152.84 484 LEU A C 1
ATOM 3367 O O . LEU A 1 484 ? 177.228 161.396 163.395 1.00 148.90 484 LEU A O 1
ATOM 3372 N N . GLY A 1 485 ? 175.277 161.379 164.506 1.00 153.85 485 GLY A N 1
ATOM 3373 C CA . GLY A 1 485 ? 174.486 161.595 163.321 1.00 152.19 485 GLY A CA 1
ATOM 3374 C C . GLY A 1 485 ? 173.749 160.344 162.893 1.00 153.03 485 GLY A C 1
ATOM 3375 O O . GLY A 1 485 ? 173.838 159.290 163.530 1.00 152.99 485 GLY A O 1
ATOM 3376 N N . PRO A 1 486 ? 173.006 160.438 161.795 1.00 151.91 486 PRO A N 1
ATOM 3377 C CA . PRO A 1 486 ? 172.211 159.291 161.336 1.00 150.65 486 PRO A CA 1
ATOM 3378 C C . PRO A 1 486 ? 173.038 158.276 160.566 1.00 147.46 486 PRO A C 1
ATOM 3379 O O . PRO A 1 486 ? 172.731 157.078 160.561 1.00 145.39 486 PRO A O 1
ATOM 3383 N N . PHE A 1 487 ? 174.095 158.758 159.909 1.00 145.11 487 PHE A N 1
ATOM 3384 C CA . PHE A 1 487 ? 174.986 157.868 159.176 1.00 144.71 487 PHE A CA 1
ATOM 3385 C C . PHE A 1 487 ? 175.623 156.846 160.107 1.00 147.77 487 PHE A C 1
ATOM 3386 O O . PHE A 1 487 ? 175.631 155.645 159.813 1.00 150.42 487 PHE A O 1
ATOM 3394 N N . ILE A 1 488 ? 176.114 157.297 161.262 1.00 147.09 488 ILE A N 1
ATOM 3395 C CA . ILE A 1 488 ? 176.739 156.386 162.216 1.00 143.04 488 ILE A CA 1
ATOM 3396 C C . ILE A 1 488 ? 175.704 155.456 162.841 1.00 143.22 488 ILE A C 1
ATOM 3397 O O . ILE A 1 488 ? 175.984 154.280 163.097 1.00 144.22 488 ILE A O 1
ATOM 3402 N N . GLY A 1 489 ? 174.499 155.960 163.112 1.00 142.98 489 GLY A N 1
ATOM 3403 C CA . GLY A 1 489 ? 173.470 155.095 163.668 1.00 145.94 489 GLY A CA 1
ATOM 3404 C C . GLY A 1 489 ? 173.101 153.960 162.731 1.00 147.20 489 GLY A C 1
ATOM 3405 O O . GLY A 1 489 ? 173.105 152.785 163.118 1.00 148.01 489 GLY A O 1
ATOM 3406 N N . ASN A 1 490 ? 172.810 154.297 161.470 1.00 143.66 490 ASN A N 1
ATOM 3407 C CA . ASN A 1 490 ? 172.511 153.271 160.476 1.00 142.38 490 ASN A CA 1
ATOM 3408 C C . ASN A 1 490 ? 173.700 152.348 160.264 1.00 143.50 490 ASN A C 1
ATOM 3409 O O . ASN A 1 490 ? 173.522 151.156 159.991 1.00 142.75 490 ASN A O 1
ATOM 3414 N N . MET A 1 491 ? 174.914 152.886 160.375 1.00 146.08 491 MET A N 1
ATOM 3415 C CA . MET A 1 491 ? 176.109 152.058 160.417 1.00 145.86 491 MET A CA 1
ATOM 3416 C C . MET A 1 491 ? 176.004 151.001 161.507 1.00 148.36 491 MET A C 1
ATOM 3417 O O . MET A 1 491 ? 176.266 149.815 161.277 1.00 148.80 491 MET A O 1
ATOM 3422 N N . TYR A 1 492 ? 175.611 151.424 162.705 1.00 148.03 492 TYR A N 1
ATOM 3423 C CA . TYR A 1 492 ? 175.696 150.596 163.899 1.00 147.18 492 TYR A CA 1
ATOM 3424 C C . TYR A 1 492 ? 174.434 149.791 164.181 1.00 146.66 492 TYR A C 1
ATOM 3425 O O . TYR A 1 492 ? 174.361 149.140 165.229 1.00 144.58 492 TYR A O 1
ATOM 3434 N N . LEU A 1 493 ? 173.435 149.823 163.294 1.00 145.19 493 LEU A N 1
ATOM 3435 C CA . LEU A 1 493 ? 172.369 148.825 163.392 1.00 140.92 493 LEU A CA 1
ATOM 3436 C C . LEU A 1 493 ? 172.936 147.409 163.340 1.00 140.36 493 LEU A C 1
ATOM 3437 O O . LEU A 1 493 ? 172.458 146.511 164.042 1.00 135.33 493 LEU A O 1
ATOM 3442 N N . ALA A 1 494 ? 173.951 147.189 162.508 1.00 141.69 494 ALA A N 1
ATOM 3443 C CA . ALA A 1 494 ? 174.679 145.922 162.440 1.00 135.43 494 ALA A CA 1
ATOM 3444 C C . ALA A 1 494 ? 176.167 146.261 162.433 1.00 131.95 494 ALA A C 1
ATOM 3445 O O . ALA A 1 494 ? 176.676 146.829 161.464 1.00 130.37 494 ALA A O 1
ATOM 3447 N N . GLU A 1 495 ? 176.860 145.928 163.516 1.00 20.00 495 GLU A N 1
ATOM 3448 C CA . GLU A 1 495 ? 178.259 146.330 163.648 1.00 20.00 495 GLU A CA 1
ATOM 3449 C C . GLU A 1 495 ? 179.226 145.209 163.984 1.00 20.00 495 GLU A C 1
ATOM 3450 O O . GLU A 1 495 ? 180.381 145.468 164.315 1.00 20.00 495 GLU A O 1
ATOM 3456 N N . ASP A 1 496 ? 178.779 143.965 163.921 1.00 126.11 496 ASP A N 1
ATOM 3457 C CA . ASP A 1 496 ? 179.752 142.880 163.991 1.00 128.36 496 ASP A CA 1
ATOM 3458 C C . ASP A 1 496 ? 180.758 142.997 162.853 1.00 127.94 496 ASP A C 1
ATOM 3459 O O . ASP A 1 496 ? 181.954 142.743 163.030 1.00 128.64 496 ASP A O 1
ATOM 3464 N N . ARG A 1 497 ? 180.286 143.391 161.675 1.00 126.33 497 ARG A N 1
ATOM 3465 C CA . ARG A 1 497 ? 181.191 143.715 160.581 1.00 127.65 497 ARG A CA 1
ATOM 3466 C C . ARG A 1 497 ? 182.004 144.975 160.869 1.00 124.42 497 ARG A C 1
ATOM 3467 O O . ARG A 1 497 ? 183.111 145.130 160.341 1.00 123.22 497 ARG A O 1
ATOM 3475 N N . ILE A 1 498 ? 181.492 145.873 161.714 1.00 121.18 498 ILE A N 1
ATOM 3476 C CA . ILE A 1 498 ? 182.321 146.972 162.204 1.00 119.57 498 ILE A CA 1
ATOM 3477 C C . ILE A 1 498 ? 183.474 146.433 163.037 1.00 117.86 498 ILE A C 1
ATOM 3478 O O . ILE A 1 498 ? 184.616 146.893 162.917 1.00 117.93 498 ILE A O 1
ATOM 3483 N N . LEU A 1 499 ? 183.187 145.469 163.914 1.00 115.13 499 LEU A N 1
ATOM 3484 C CA . LEU A 1 499 ? 184.256 144.763 164.612 1.00 109.67 499 LEU A CA 1
ATOM 3485 C C . LEU A 1 499 ? 185.238 144.141 163.635 1.00 113.63 499 LEU A C 1
ATOM 3486 O O . LEU A 1 499 ? 186.455 144.213 163.836 1.00 117.54 499 LEU A O 1
ATOM 3491 N N . SER A 1 500 ? 184.727 143.515 162.578 1.00 111.41 500 SER A N 1
ATOM 3492 C CA . SER A 1 500 ? 185.604 142.918 161.577 1.00 112.15 500 SER A CA 1
ATOM 3493 C C . SER A 1 500 ? 186.554 143.958 160.996 1.00 111.69 500 SER A C 1
ATOM 3494 O O . SER A 1 500 ? 187.777 143.765 160.973 1.00 115.15 500 SER A O 1
ATOM 3497 N N . PHE A 1 501 ? 186.001 145.085 160.545 1.00 108.92 501 PHE A N 1
ATOM 3498 C CA . PHE A 1 501 ? 186.819 146.123 159.930 1.00 110.61 501 PHE A CA 1
ATOM 3499 C C . PHE A 1 501 ? 187.809 146.717 160.922 1.00 111.14 501 PHE A C 1
ATOM 3500 O O . PHE A 1 501 ? 188.951 147.016 160.561 1.00 112.07 501 PHE A O 1
ATOM 3508 N N . GLU A 1 502 ? 187.385 146.917 162.170 1.00 109.40 502 GLU A N 1
ATOM 3509 C CA . GLU A 1 502 ? 188.276 147.503 163.164 1.00 110.22 502 GLU A CA 1
ATOM 3510 C C . GLU A 1 502 ? 189.431 146.568 163.494 1.00 111.02 502 GLU A C 1
ATOM 3511 O O . GLU A 1 502 ? 190.572 147.017 163.652 1.00 113.86 502 GLU A O 1
ATOM 3517 N N . VAL A 1 503 ? 189.159 145.266 163.608 1.00 106.18 503 VAL A N 1
ATOM 3518 C CA . VAL A 1 503 ? 190.241 144.309 163.819 1.00 102.76 503 VAL A CA 1
ATOM 3519 C C . VAL A 1 503 ? 191.184 144.303 162.626 1.00 108.08 503 VAL A C 1
ATOM 3520 O O . VAL A 1 503 ? 192.407 144.208 162.783 1.00 110.80 503 VAL A O 1
ATOM 3524 N N . VAL A 1 504 ? 190.635 144.406 161.414 1.00 106.66 504 VAL A N 1
ATOM 3525 C CA . VAL A 1 504 ? 191.488 144.444 160.230 1.00 103.84 504 VAL A CA 1
ATOM 3526 C C . VAL A 1 504 ? 192.375 145.684 160.241 1.00 107.57 504 VAL A C 1
ATOM 3527 O O . VAL A 1 504 ? 193.571 145.612 159.931 1.00 109.50 504 VAL A O 1
ATOM 3531 N N . ALA A 1 505 ? 191.816 146.833 160.615 1.00 106.04 505 ALA A N 1
ATOM 3532 C CA . ALA A 1 505 ? 192.521 148.113 160.588 1.00 106.42 505 ALA A CA 1
ATOM 3533 C C . ALA A 1 505 ? 193.038 148.517 161.962 1.00 108.25 505 ALA A C 1
ATOM 3534 O O . ALA A 1 505 ? 193.082 149.705 162.291 1.00 110.17 505 ALA A O 1
ATOM 3536 N N . ARG A 1 506 ? 193.431 147.551 162.785 1.00 110.02 506 ARG A N 1
ATOM 3537 C CA . ARG A 1 506 ? 194.012 147.851 164.086 1.00 109.99 506 ARG A CA 1
ATOM 3538 C C . ARG A 1 506 ? 195.346 148.563 163.913 1.00 118.83 506 ARG A C 1
ATOM 3539 O O . ARG A 1 506 ? 196.179 148.149 163.101 1.00 124.80 506 ARG A O 1
ATOM 3547 N N . LYS A 1 507 ? 195.549 149.632 164.677 1.00 117.24 507 LYS A N 1
ATOM 3548 C CA . LYS A 1 507 ? 196.813 150.350 164.622 1.00 118.86 507 LYS A CA 1
ATOM 3549 C C . LYS A 1 507 ? 197.929 149.504 165.223 1.00 119.69 507 LYS A C 1
ATOM 3550 O O . LYS A 1 507 ? 197.767 148.897 166.285 1.00 121.50 507 LYS A O 1
ATOM 3556 N N . ASN A 1 508 ? 199.065 149.463 164.528 1.00 119.46 508 ASN A N 1
ATOM 3557 C CA . ASN A 1 508 ? 200.239 148.688 164.923 1.00 122.16 508 ASN A CA 1
ATOM 3558 C C . ASN A 1 508 ? 199.940 147.200 165.066 1.00 124.07 508 ASN A C 1
ATOM 3559 O O . ASN A 1 508 ? 200.616 146.500 165.826 1.00 126.79 508 ASN A O 1
ATOM 3564 N N . CYS A 1 509 ? 198.943 146.695 164.343 1.00 118.08 509 CYS A N 1
ATOM 3565 C CA . CYS A 1 509 ? 198.599 145.282 164.381 1.00 114.63 509 CYS A CA 1
ATOM 3566 C C . CYS A 1 509 ? 198.112 144.837 163.012 1.00 110.67 509 CYS A C 1
ATOM 3567 O O . CYS A 1 509 ? 197.306 145.524 162.380 1.00 110.38 509 CYS A O 1
ATOM 3570 N N . ASN A 1 510 ? 198.603 143.686 162.560 1.00 110.82 510 ASN A N 1
ATOM 3571 C CA . ASN A 1 510 ? 198.157 143.077 161.312 1.00 106.09 510 ASN A CA 1
ATOM 3572 C C . ASN A 1 510 ? 197.385 141.807 161.656 1.00 104.66 510 ASN A C 1
ATOM 3573 O O . ASN A 1 510 ? 197.906 140.694 161.594 1.00 107.60 510 ASN A O 1
ATOM 3578 N N . TRP A 1 511 ? 196.117 141.985 162.012 1.00 104.41 511 TRP A N 1
ATOM 3579 C CA . TRP A 1 511 ? 195.229 140.881 162.346 1.00 101.71 511 TRP A CA 1
ATOM 3580 C C . TRP A 1 511 ? 194.144 140.786 161.283 1.00 99.00 511 TRP A C 1
ATOM 3581 O O . TRP A 1 511 ? 193.296 141.678 161.176 1.00 104.99 511 TRP A O 1
ATOM 3592 N N . THR A 1 512 ? 194.176 139.714 160.501 1.00 97.94 512 THR A N 1
ATOM 3593 C CA . THR A 1 512 ? 193.211 139.476 159.441 1.00 98.90 512 THR A CA 1
ATOM 3594 C C . THR A 1 512 ? 192.085 138.583 159.957 1.00 98.53 512 THR A C 1
ATOM 3595 O O . THR A 1 512 ? 191.955 138.341 161.162 1.00 99.77 512 THR A O 1
ATOM 3599 N N . MET A 1 513 ? 191.257 138.099 159.036 1.00 97.58 513 MET A N 1
ATOM 3600 C CA . MET A 1 513 ? 190.145 137.222 159.362 1.00 94.80 513 MET A CA 1
ATOM 3601 C C . MET A 1 513 ? 190.234 135.948 158.534 1.00 101.67 513 MET A C 1
ATOM 3602 O O . MET A 1 513 ? 191.117 135.786 157.688 1.00 108.54 513 MET A O 1
ATOM 3607 N N . HIS A 1 514 ? 189.303 135.032 158.795 1.00 93.76 514 HIS A N 1
ATOM 3608 C CA . HIS A 1 514 ? 189.291 133.744 158.114 1.00 98.65 514 HIS A CA 1
ATOM 3609 C C . HIS A 1 514 ? 187.901 133.145 158.228 1.00 99.30 514 HIS A C 1
ATOM 3610 O O . HIS A 1 514 ? 187.303 133.170 159.307 1.00 100.48 514 HIS A O 1
ATOM 3617 N N . TYR A 1 515 ? 187.391 132.615 157.122 1.00 102.56 515 TYR A N 1
ATOM 3618 C CA . TYR A 1 515 ? 186.084 131.976 157.087 1.00 100.22 515 TYR A CA 1
ATOM 3619 C C . TYR A 1 515 ? 186.281 130.467 157.117 1.00 106.41 515 TYR A C 1
ATOM 3620 O O . TYR A 1 515 ? 186.984 129.912 156.267 1.00 112.78 515 TYR A O 1
ATOM 3629 N N . VAL A 1 516 ? 185.660 129.811 158.089 1.00 99.78 516 VAL A N 1
ATOM 3630 C CA . VAL A 1 516 ? 185.806 128.375 158.286 1.00 102.12 516 VAL A CA 1
ATOM 3631 C C . VAL A 1 516 ? 184.605 127.678 157.663 1.00 104.50 516 VAL A C 1
ATOM 3632 O O . VAL A 1 516 ? 183.476 127.799 158.153 1.00 104.03 516 VAL A O 1
ATOM 3636 N N . LYS A 1 517 ? 184.848 126.951 156.574 1.00 106.65 517 LYS A N 1
ATOM 3637 C CA . LYS A 1 517 ? 183.775 126.223 155.910 1.00 108.69 517 LYS A CA 1
ATOM 3638 C C . LYS A 1 517 ? 183.263 125.076 156.771 1.00 111.43 517 LYS A C 1
ATOM 3639 O O . LYS A 1 517 ? 182.055 124.821 156.816 1.00 111.58 517 LYS A O 1
ATOM 3645 N N . ASP A 1 518 ? 184.162 124.381 157.465 1.00 110.04 518 ASP A N 1
ATOM 3646 C CA . ASP A 1 518 ? 183.799 123.181 158.203 1.00 109.21 518 ASP A CA 1
ATOM 3647 C C . ASP A 1 518 ? 183.057 123.467 159.502 1.00 107.93 518 ASP A C 1
ATOM 3648 O O . ASP A 1 518 ? 182.440 122.550 160.053 1.00 109.41 518 ASP A O 1
ATOM 3653 N N . ALA A 1 519 ? 183.097 124.700 160.005 1.00 106.01 519 ALA A N 1
ATOM 3654 C CA . ALA A 1 519 ? 182.394 125.048 161.241 1.00 104.22 519 ALA A CA 1
ATOM 3655 C C . ALA A 1 519 ? 180.954 125.439 160.912 1.00 104.17 519 ALA A C 1
ATOM 3656 O O . ALA A 1 519 ? 180.543 126.597 161.002 1.00 103.78 519 ALA A O 1
ATOM 3658 N N . VAL A 1 520 ? 180.181 124.425 160.529 1.00 106.52 520 VAL A N 1
ATOM 3659 C CA . VAL A 1 520 ? 178.815 124.648 160.073 1.00 103.74 520 VAL A CA 1
ATOM 3660 C C . VAL A 1 520 ? 177.926 124.986 161.261 1.00 102.91 520 VAL A C 1
ATOM 3661 O O . VAL A 1 520 ? 177.856 124.234 162.241 1.00 105.98 520 VAL A O 1
ATOM 3665 N N . ALA A 1 521 ? 177.241 126.123 161.177 1.00 101.97 521 ALA A N 1
ATOM 3666 C CA . ALA A 1 521 ? 176.288 126.557 162.190 1.00 100.07 521 ALA A CA 1
ATOM 3667 C C . ALA A 1 521 ? 174.903 126.585 161.565 1.00 105.62 521 ALA A C 1
ATOM 3668 O O . ALA A 1 521 ? 174.630 127.420 160.697 1.00 108.57 521 ALA A O 1
ATOM 3670 N N . ARG A 1 522 ? 174.033 125.685 162.009 1.00 108.24 522 ARG A N 1
ATOM 3671 C CA . ARG A 1 522 ? 172.698 125.540 161.444 1.00 104.86 522 ARG A CA 1
ATOM 3672 C C . ARG A 1 522 ? 171.712 126.338 162.284 1.00 106.61 522 ARG A C 1
ATOM 3673 O O . ARG A 1 522 ? 171.581 126.098 163.489 1.00 111.23 522 ARG A O 1
ATOM 3681 N N . THR A 1 523 ? 171.025 127.280 161.653 1.00 106.12 523 THR A N 1
ATOM 3682 C CA . THR A 1 523 ? 170.009 128.089 162.305 1.00 111.84 523 THR A CA 1
ATOM 3683 C C . THR A 1 523 ? 168.639 127.762 161.720 1.00 119.20 523 THR A C 1
ATOM 3684 O O . THR A 1 523 ? 168.504 126.958 160.794 1.00 123.17 523 THR A O 1
ATOM 3688 N N . ASP A 1 524 ? 167.613 128.402 162.272 1.00 122.35 524 ASP A N 1
ATOM 3689 C CA . ASP A 1 524 ? 166.231 128.211 161.841 1.00 127.49 524 ASP A CA 1
ATOM 3690 C C . ASP A 1 524 ? 165.759 129.525 161.227 1.00 126.65 524 ASP A C 1
ATOM 3691 O O . ASP A 1 524 ? 165.302 130.428 161.931 1.00 125.20 524 ASP A O 1
ATOM 3696 N N . VAL A 1 525 ? 165.874 129.624 159.907 1.00 127.20 525 VAL A N 1
ATOM 3697 C CA . VAL A 1 525 ? 165.509 130.830 159.171 1.00 123.84 525 VAL A CA 1
ATOM 3698 C C . VAL A 1 525 ? 163.991 130.974 159.168 1.00 124.24 525 VAL A C 1
ATOM 3699 O O . VAL A 1 525 ? 163.278 129.976 159.348 1.00 125.87 525 VAL A O 1
ATOM 3703 N N . PRO A 1 526 ? 163.456 132.184 159.002 1.00 125.76 526 PRO A N 1
ATOM 3704 C CA . PRO A 1 526 ? 161.999 132.337 158.941 1.00 126.13 526 PRO A CA 1
ATOM 3705 C C . PRO A 1 526 ? 161.414 131.582 157.759 1.00 127.28 526 PRO A C 1
ATOM 3706 O O . PRO A 1 526 ? 161.986 131.555 156.668 1.00 127.30 526 PRO A O 1
ATOM 3710 N N . HIS A 1 527 ? 160.256 130.970 157.986 1.00 129.54 527 HIS A N 1
ATOM 3711 C CA . HIS A 1 527 ? 159.565 130.199 156.964 1.00 127.11 527 HIS A CA 1
ATOM 3712 C C . HIS A 1 527 ? 158.517 131.011 156.222 1.00 127.46 527 HIS A C 1
ATOM 3713 O O . HIS A 1 527 ? 157.804 130.456 155.381 1.00 122.74 527 HIS A O 1
ATOM 3720 N N . ASP A 1 528 ? 158.410 132.305 156.505 1.00 130.61 528 ASP A N 1
ATOM 3721 C CA . ASP A 1 528 ? 157.402 133.152 155.892 1.00 132.81 528 ASP A CA 1
ATOM 3722 C C . ASP A 1 528 ? 158.079 134.333 155.214 1.00 131.12 528 ASP A C 1
ATOM 3723 O O . ASP A 1 528 ? 159.116 134.831 155.670 1.00 133.51 528 ASP A O 1
ATOM 3728 N N . LEU A 1 529 ? 157.470 134.778 154.113 1.00 124.06 529 LEU A N 1
ATOM 3729 C CA . LEU A 1 529 ? 158.046 135.870 153.341 1.00 124.75 529 LEU A CA 1
ATOM 3730 C C . LEU A 1 529 ? 158.103 137.158 154.149 1.00 129.72 529 LEU A C 1
ATOM 3731 O O . LEU A 1 529 ? 159.032 137.949 153.978 1.00 134.07 529 LEU A O 1
ATOM 3736 N N . VAL A 1 530 ? 157.143 137.380 155.048 1.00 128.82 530 VAL A N 1
ATOM 3737 C CA . VAL A 1 530 ? 157.160 138.599 155.853 1.00 133.26 530 VAL A CA 1
ATOM 3738 C C . VAL A 1 530 ? 158.304 138.565 156.867 1.00 136.18 530 VAL A C 1
ATOM 3739 O O . VAL A 1 530 ? 158.987 139.575 157.093 1.00 136.07 530 VAL A O 1
ATOM 3743 N N . GLY A 1 531 ? 158.532 137.409 157.493 1.00 133.28 531 GLY A N 1
ATOM 3744 C CA . GLY A 1 531 ? 159.676 137.281 158.380 1.00 130.27 531 GLY A CA 1
ATOM 3745 C C . GLY A 1 531 ? 160.988 137.458 157.645 1.00 130.25 531 GLY A C 1
ATOM 3746 O O . GLY A 1 531 ? 161.915 138.101 158.148 1.00 130.44 531 GLY A O 1
ATOM 3747 N N . LEU A 1 532 ? 161.081 136.900 156.436 1.00 128.92 532 LEU A N 1
ATOM 3748 C CA . LEU A 1 532 ? 162.274 137.106 155.623 1.00 127.30 532 LEU A CA 1
ATOM 3749 C C . LEU A 1 532 ? 162.428 138.577 155.247 1.00 126.90 532 LEU A C 1
ATOM 3750 O O . LEU A 1 532 ? 163.549 139.093 155.162 1.00 130.03 532 LEU A O 1
ATOM 3755 N N . ILE A 1 533 ? 161.306 139.269 155.036 1.00 124.58 533 ILE A N 1
ATOM 3756 C CA . ILE A 1 533 ? 161.341 140.695 154.724 1.00 125.90 533 ILE A CA 1
ATOM 3757 C C . ILE A 1 533 ? 161.928 141.478 155.890 1.00 129.45 533 ILE A C 1
ATOM 3758 O O . ILE A 1 533 ? 162.755 142.375 155.702 1.00 134.33 533 ILE A O 1
ATOM 3763 N N . SER A 1 534 ? 161.499 141.159 157.112 1.00 126.09 534 SER A N 1
ATOM 3764 C CA . SER A 1 534 ? 162.052 141.839 158.284 1.00 127.84 534 SER A CA 1
ATOM 3765 C C . SER A 1 534 ? 163.540 141.528 158.452 1.00 130.32 534 SER A C 1
ATOM 3766 O O . SER A 1 534 ? 164.358 142.420 158.747 1.00 131.47 534 SER A O 1
ATOM 3769 N N . GLN A 1 535 ? 163.907 140.255 158.270 1.00 129.59 535 GLN A N 1
ATOM 3770 C CA . GLN A 1 535 ? 165.313 139.881 158.329 1.00 130.06 535 GLN A CA 1
ATOM 3771 C C . GLN A 1 535 ? 166.142 140.706 157.362 1.00 129.39 535 GLN A C 1
ATOM 3772 O O . GLN A 1 535 ? 167.165 141.276 157.752 1.00 133.53 535 GLN A O 1
ATOM 3778 N N . ARG A 1 536 ? 165.706 140.811 156.112 1.00 122.97 536 ARG A N 1
ATOM 3779 C CA . ARG A 1 536 ? 166.448 141.578 155.125 1.00 127.16 536 ARG A CA 1
ATOM 3780 C C . ARG A 1 536 ? 166.331 143.081 155.332 1.00 132.82 536 ARG A C 1
ATOM 3781 O O . ARG A 1 536 ? 167.190 143.826 154.853 1.00 135.48 536 ARG A O 1
ATOM 3789 N N . LYS A 1 537 ? 165.311 143.543 156.046 1.00 129.49 537 LYS A N 1
ATOM 3790 C CA . LYS A 1 537 ? 165.282 144.921 156.509 1.00 132.57 537 LYS A CA 1
ATOM 3791 C C . LYS A 1 537 ? 166.442 145.234 157.434 1.00 134.65 537 LYS A C 1
ATOM 3792 O O . LYS A 1 537 ? 167.061 146.294 157.295 1.00 139.65 537 LYS A O 1
ATOM 3798 N N . ARG A 1 538 ? 166.749 144.338 158.365 1.00 131.27 538 ARG A N 1
ATOM 3799 C CA . ARG A 1 538 ? 167.942 144.517 159.188 1.00 130.93 538 ARG A CA 1
ATOM 3800 C C . ARG A 1 538 ? 169.226 144.308 158.397 1.00 132.02 538 ARG A C 1
ATOM 3801 O O . ARG A 1 538 ? 170.150 145.144 158.460 1.00 134.36 538 ARG A O 1
ATOM 3809 N N . TRP A 1 539 ? 169.287 143.221 157.624 1.00 131.85 539 TRP A N 1
ATOM 3810 C CA . TRP A 1 539 ? 170.547 142.762 157.052 1.00 134.42 539 TRP A CA 1
ATOM 3811 C C . TRP A 1 539 ? 171.099 143.741 156.028 1.00 138.69 539 TRP A C 1
ATOM 3812 O O . TRP A 1 539 ? 172.273 144.119 156.101 1.00 141.16 539 TRP A O 1
ATOM 3823 N N . LEU A 1 540 ? 170.282 144.155 155.056 1.00 135.86 540 LEU A N 1
ATOM 3824 C CA . LEU A 1 540 ? 170.816 145.008 154.000 1.00 143.03 540 LEU A CA 1
ATOM 3825 C C . LEU A 1 540 ? 171.097 146.419 154.498 1.00 144.10 540 LEU A C 1
ATOM 3826 O O . LEU A 1 540 ? 172.036 147.061 154.025 1.00 148.15 540 LEU A O 1
ATOM 3831 N N . ASN A 1 541 ? 170.317 146.916 155.461 1.00 138.49 541 ASN A N 1
ATOM 3832 C CA . ASN A 1 541 ? 170.657 148.198 156.071 1.00 138.54 541 ASN A CA 1
ATOM 3833 C C . ASN A 1 541 ? 172.042 148.148 156.697 1.00 138.35 541 ASN A C 1
ATOM 3834 O O . ASN A 1 541 ? 172.913 148.983 156.392 1.00 135.14 541 ASN A O 1
ATOM 3839 N N . GLY A 1 542 ? 172.184 147.350 157.731 1.00 138.21 542 GLY A N 1
ATOM 3840 C CA . GLY A 1 542 ? 173.471 147.302 158.356 1.00 136.35 542 GLY A CA 1
ATOM 3841 C C . GLY A 1 542 ? 174.378 147.379 157.167 1.00 140.06 542 GLY A C 1
ATOM 3842 O O . GLY A 1 542 ? 175.122 148.327 156.995 1.00 140.54 542 GLY A O 1
ATOM 3843 N N . ALA A 1 543 ? 174.242 146.375 156.319 1.00 142.44 543 ALA A N 1
ATOM 3844 C CA . ALA A 1 543 ? 175.044 146.217 155.127 1.00 141.24 543 ALA A CA 1
ATOM 3845 C C . ALA A 1 543 ? 175.282 147.464 154.308 1.00 139.82 543 ALA A C 1
ATOM 3846 O O . ALA A 1 543 ? 176.421 147.861 154.120 1.00 139.00 543 ALA A O 1
ATOM 3848 N N . PHE A 1 544 ? 174.229 148.101 153.829 1.00 137.90 544 PHE A N 1
ATOM 3849 C CA . PHE A 1 544 ? 174.467 149.258 152.999 1.00 135.53 544 PHE A CA 1
ATOM 3850 C C . PHE A 1 544 ? 175.149 150.364 153.736 1.00 135.75 544 PHE A C 1
ATOM 3851 O O . PHE A 1 544 ? 175.515 151.362 153.161 1.00 136.21 544 PHE A O 1
ATOM 3859 N N . PHE A 1 545 ? 175.360 150.194 155.017 1.00 133.91 545 PHE A N 1
ATOM 3860 C CA . PHE A 1 545 ? 176.010 151.296 155.714 1.00 133.98 545 PHE A CA 1
ATOM 3861 C C . PHE A 1 545 ? 177.410 150.922 156.174 1.00 134.23 545 PHE A C 1
ATOM 3862 O O . PHE A 1 545 ? 178.324 151.754 156.120 1.00 135.56 545 PHE A O 1
ATOM 3870 N N . ALA A 1 546 ? 177.618 149.677 156.594 1.00 130.91 546 ALA A N 1
ATOM 3871 C CA . ALA A 1 546 ? 178.967 149.262 156.940 1.00 129.91 546 ALA A CA 1
ATOM 3872 C C . ALA A 1 546 ? 179.851 149.196 155.709 1.00 130.60 546 ALA A C 1
ATOM 3873 O O . ALA A 1 546 ? 181.069 149.398 155.800 1.00 133.89 546 ALA A O 1
ATOM 3875 N N . THR A 1 547 ? 179.222 149.018 154.551 1.00 128.06 547 THR A N 1
ATOM 3876 C CA . THR A 1 547 ? 179.939 149.005 153.285 1.00 127.89 547 THR A CA 1
ATOM 3877 C C . THR A 1 547 ? 180.466 150.419 153.043 1.00 130.68 547 THR A C 1
ATOM 3878 O O . THR A 1 547 ? 181.653 150.610 152.781 1.00 133.83 547 THR A O 1
ATOM 3882 N N . LEU A 1 548 ? 179.576 151.407 153.133 1.00 127.09 548 LEU A N 1
ATOM 3883 C CA . LEU A 1 548 ? 179.964 152.803 152.959 1.00 127.01 548 LEU A CA 1
ATOM 3884 C C . LEU A 1 548 ? 181.049 153.197 153.955 1.00 127.91 548 LEU A C 1
ATOM 3885 O O . LEU A 1 548 ? 181.983 153.935 153.614 1.00 130.19 548 LEU A O 1
ATOM 3890 N N . PHE A 1 549 ? 180.962 152.673 155.180 1.00 123.87 549 PHE A N 1
ATOM 3891 C CA . PHE A 1 549 ? 182.050 152.833 156.140 1.00 122.35 549 PHE A CA 1
ATOM 3892 C C . PHE A 1 549 ? 183.354 152.264 155.600 1.00 121.63 549 PHE A C 1
ATOM 3893 O O . PHE A 1 549 ? 184.414 152.881 155.739 1.00 122.63 549 PHE A O 1
ATOM 3901 N N . SER A 1 550 ? 183.296 151.070 155.003 1.00 120.93 550 SER A N 1
ATOM 3902 C CA . SER A 1 550 ? 184.508 150.414 154.513 1.00 119.28 550 SER A CA 1
ATOM 3903 C C . SER A 1 550 ? 185.172 151.209 153.390 1.00 121.72 550 SER A C 1
ATOM 3904 O O . SER A 1 550 ? 186.392 151.431 153.422 1.00 123.81 550 SER A O 1
ATOM 3907 N N . ILE A 1 551 ? 184.390 151.665 152.399 1.00 118.15 551 ILE A N 1
ATOM 3908 C CA . ILE A 1 551 ? 184.969 152.542 151.377 1.00 116.41 551 ILE A CA 1
ATOM 3909 C C . ILE A 1 551 ? 185.518 153.819 152.000 1.00 119.81 551 ILE A C 1
ATOM 3910 O O . ILE A 1 551 ? 186.608 154.275 151.637 1.00 121.11 551 ILE A O 1
ATOM 3915 N N . TRP A 1 552 ? 184.790 154.422 152.942 1.00 118.47 552 TRP A N 1
ATOM 3916 C CA . TRP A 1 552 ? 185.227 155.728 153.412 1.00 120.08 552 TRP A CA 1
ATOM 3917 C C . TRP A 1 552 ? 186.464 155.617 154.287 1.00 121.16 552 TRP A C 1
ATOM 3918 O O . TRP A 1 552 ? 187.254 156.561 154.367 1.00 128.08 552 TRP A O 1
ATOM 3929 N N . ASN A 1 553 ? 186.659 154.480 154.948 1.00 114.77 553 ASN A N 1
ATOM 3930 C CA . ASN A 1 553 ? 187.766 154.324 155.879 1.00 113.75 553 ASN A CA 1
ATOM 3931 C C . ASN A 1 553 ? 188.775 153.266 155.449 1.00 114.23 553 ASN A C 1
ATOM 3932 O O . ASN A 1 553 ? 189.556 152.796 156.282 1.00 116.57 553 ASN A O 1
ATOM 3937 N N . TRP A 1 554 ? 188.790 152.889 154.171 1.00 111.01 554 TRP A N 1
ATOM 3938 C CA . TRP A 1 554 ? 189.799 151.945 153.714 1.00 109.68 554 TRP A CA 1
ATOM 3939 C C . TRP A 1 554 ? 191.209 152.505 153.819 1.00 112.80 554 TRP A C 1
ATOM 3940 O O . TRP A 1 554 ? 192.173 151.737 153.747 1.00 114.89 554 TRP A O 1
ATOM 3951 N N . GLY A 1 555 ? 191.358 153.820 153.985 1.00 111.18 555 GLY A N 1
ATOM 3952 C CA . GLY A 1 555 ? 192.683 154.394 154.122 1.00 113.35 555 GLY A CA 1
ATOM 3953 C C . GLY A 1 555 ? 193.372 154.050 155.425 1.00 114.30 555 GLY A C 1
ATOM 3954 O O . GLY A 1 555 ? 194.603 154.133 155.503 1.00 118.84 555 GLY A O 1
ATOM 3955 N N . ARG A 1 556 ? 192.608 153.661 156.449 1.00 108.31 556 ARG A N 1
ATOM 3956 C CA . ARG A 1 556 ? 193.211 153.325 157.734 1.00 111.94 556 ARG A CA 1
ATOM 3957 C C . ARG A 1 556 ? 194.093 152.089 157.640 1.00 114.33 556 ARG A C 1
ATOM 3958 O O . ARG A 1 556 ? 195.082 151.982 158.371 1.00 119.32 556 ARG A O 1
ATOM 3966 N N . ILE A 1 557 ? 193.760 151.157 156.746 1.00 109.28 557 ILE A N 1
ATOM 3967 C CA . ILE A 1 557 ? 194.533 149.924 156.631 1.00 107.83 557 ILE A CA 1
ATOM 3968 C C . ILE A 1 557 ? 195.976 150.230 156.251 1.00 114.59 557 ILE A C 1
ATOM 3969 O O . ILE A 1 557 ? 196.911 149.572 156.722 1.00 119.95 557 ILE A O 1
ATOM 3974 N N . TYR A 1 558 ? 196.182 151.235 155.403 1.00 111.33 558 TYR A N 1
ATOM 3975 C CA . TYR A 1 558 ? 197.528 151.624 155.006 1.00 111.60 558 TYR A CA 1
ATOM 3976 C C . TYR A 1 558 ? 198.122 152.700 155.902 1.00 112.82 558 TYR A C 1
ATOM 3977 O O . TYR A 1 558 ? 199.342 152.728 156.094 1.00 115.23 558 TYR A O 1
ATOM 3986 N N . SER A 1 559 ? 197.293 153.587 156.454 1.00 111.51 559 SER A N 1
ATOM 3987 C CA . SER A 1 559 ? 197.817 154.689 157.251 1.00 114.71 559 SER A CA 1
ATOM 3988 C C . SER A 1 559 ? 198.232 154.244 158.649 1.00 119.14 559 SER A C 1
ATOM 3989 O O . SER A 1 559 ? 199.236 154.729 159.181 1.00 124.61 559 SER A O 1
ATOM 3992 N N . GLU A 1 560 ? 197.482 153.328 159.259 1.00 117.86 560 GLU A N 1
ATOM 3993 C CA . GLU A 1 560 ? 197.677 152.963 160.656 1.00 117.06 560 GLU A CA 1
ATOM 3994 C C . GLU A 1 560 ? 198.205 151.550 160.842 1.00 116.74 560 GLU A C 1
ATOM 3995 O O . GLU A 1 560 ? 199.237 151.356 161.490 1.00 123.50 560 GLU A O 1
ATOM 4001 N N . SER A 1 561 ? 197.520 150.553 160.292 1.00 111.00 561 SER A N 1
ATOM 4002 C CA . SER A 1 561 ? 197.928 149.172 160.478 1.00 111.79 561 SER A CA 1
ATOM 4003 C C . SER A 1 561 ? 199.264 148.906 159.793 1.00 115.72 561 SER A C 1
ATOM 4004 O O . SER A 1 561 ? 199.645 149.578 158.832 1.00 120.26 561 SER A O 1
ATOM 4007 N N . LYS A 1 562 ? 199.983 147.909 160.304 1.00 111.98 562 LYS A N 1
ATOM 4008 C CA . LYS A 1 562 ? 201.258 147.495 159.723 1.00 114.66 562 LYS A CA 1
ATOM 4009 C C . LYS A 1 562 ? 201.066 146.109 159.124 1.00 111.31 562 LYS A C 1
ATOM 4010 O O . LYS A 1 562 ? 201.397 145.095 159.741 1.00 111.51 562 LYS A O 1
ATOM 4016 N N . HIS A 1 563 ? 200.547 146.074 157.904 1.00 107.13 563 HIS A N 1
ATOM 4017 C CA . HIS A 1 563 ? 200.488 144.851 157.125 1.00 106.29 563 HIS A CA 1
ATOM 4018 C C . HIS A 1 563 ? 201.728 144.745 156.245 1.00 106.91 563 HIS A C 1
ATOM 4019 O O . HIS A 1 563 ? 202.473 145.708 156.055 1.00 111.09 563 HIS A O 1
ATOM 4026 N N . THR A 1 564 ? 201.948 143.554 155.703 1.00 103.73 564 THR A N 1
ATOM 4027 C CA . THR A 1 564 ? 203.019 143.394 154.736 1.00 112.45 564 THR A CA 1
ATOM 4028 C C . THR A 1 564 ? 202.665 144.121 153.442 1.00 113.57 564 THR A C 1
ATOM 4029 O O . THR A 1 564 ? 201.510 144.475 153.193 1.00 110.11 564 THR A O 1
ATOM 4033 N N . PHE A 1 565 ? 203.688 144.369 152.622 1.00 113.30 565 PHE A N 1
ATOM 4034 C CA . PHE A 1 565 ? 203.459 145.042 151.348 1.00 111.52 565 PHE A CA 1
ATOM 4035 C C . PHE A 1 565 ? 202.525 144.233 150.460 1.00 114.40 565 PHE A C 1
ATOM 4036 O O . PHE A 1 565 ? 201.613 144.787 149.834 1.00 120.20 565 PHE A O 1
ATOM 4044 N N . VAL A 1 566 ? 202.735 142.917 150.395 1.00 110.50 566 VAL A N 1
ATOM 4045 C CA . VAL A 1 566 ? 201.866 142.066 149.590 1.00 109.50 566 VAL A CA 1
ATOM 4046 C C . VAL A 1 566 ? 200.447 142.083 150.143 1.00 109.09 566 VAL A C 1
ATOM 4047 O O . VAL A 1 566 ? 199.469 142.094 149.386 1.00 116.49 566 VAL A O 1
ATOM 4051 N N . ARG A 1 567 ? 200.310 142.097 151.471 1.00 105.30 567 ARG A N 1
ATOM 4052 C CA . ARG A 1 567 ? 198.982 142.135 152.071 1.00 105.99 567 ARG A CA 1
ATOM 4053 C C . ARG A 1 567 ? 198.268 143.438 151.742 1.00 106.65 567 ARG A C 1
ATOM 4054 O O . ARG A 1 567 ? 197.069 143.438 151.448 1.00 110.86 567 ARG A O 1
ATOM 4062 N N . LYS A 1 568 ? 198.988 144.561 151.780 1.00 107.32 568 LYS A N 1
ATOM 4063 C CA . LYS A 1 568 ? 198.371 145.838 151.435 1.00 106.55 568 LYS A CA 1
ATOM 4064 C C . LYS A 1 568 ? 198.005 145.898 149.957 1.00 110.25 568 LYS A C 1
ATOM 4065 O O . LYS A 1 568 ? 196.969 146.463 149.591 1.00 110.01 568 LYS A O 1
ATOM 4071 N N . MET A 1 569 ? 198.846 145.333 149.088 1.00 110.69 569 MET A N 1
ATOM 4072 C CA . MET A 1 569 ? 198.511 145.287 147.667 1.00 107.62 569 MET A CA 1
ATOM 4073 C C . MET A 1 569 ? 197.255 144.454 147.430 1.00 107.96 569 MET A C 1
ATOM 4074 O O . MET A 1 569 ? 196.363 144.847 146.664 1.00 110.66 569 MET A O 1
ATOM 4079 N N . ALA A 1 570 ? 197.164 143.298 148.092 1.00 106.43 570 ALA A N 1
ATOM 4080 C CA . ALA A 1 570 ? 195.965 142.476 147.984 1.00 103.48 570 ALA A CA 1
ATOM 4081 C C . ALA A 1 570 ? 194.747 143.199 148.537 1.00 102.27 570 ALA A C 1
ATOM 4082 O O . ALA A 1 570 ? 193.648 143.075 147.989 1.00 107.87 570 ALA A O 1
ATOM 4084 N N . PHE A 1 571 ? 194.923 143.952 149.622 1.00 101.07 571 PHE A N 1
ATOM 4085 C CA . PHE A 1 571 ? 193.818 144.715 150.184 1.00 101.29 571 PHE A CA 1
ATOM 4086 C C . PHE A 1 571 ? 193.359 145.802 149.223 1.00 100.87 571 PHE A C 1
ATOM 4087 O O . PHE A 1 571 ? 192.163 146.074 149.114 1.00 100.57 571 PHE A O 1
ATOM 4095 N N . LEU A 1 572 ? 194.298 146.435 148.516 1.00 103.75 572 LEU A N 1
ATOM 4096 C CA . LEU A 1 572 ? 193.932 147.424 147.505 1.00 103.94 572 LEU A CA 1
ATOM 4097 C C . LEU A 1 572 ? 193.162 146.784 146.357 1.00 102.28 572 LEU A C 1
ATOM 4098 O O . LEU A 1 572 ? 192.179 147.350 145.861 1.00 100.82 572 LEU A O 1
ATOM 4103 N N . VAL A 1 573 ? 193.606 145.608 145.909 1.00 101.78 573 VAL A N 1
ATOM 4104 C CA . VAL A 1 573 ? 192.891 144.905 144.846 1.00 96.47 573 VAL A CA 1
ATOM 4105 C C . VAL A 1 573 ? 191.477 144.559 145.297 1.00 97.92 573 VAL A C 1
ATOM 4106 O O . VAL A 1 573 ? 190.501 144.758 144.557 1.00 103.57 573 VAL A O 1
ATOM 4110 N N . PHE A 1 574 ? 191.342 144.047 146.522 1.00 99.43 574 PHE A N 1
ATOM 4111 C CA . PHE A 1 574 ? 190.020 143.729 147.047 1.00 100.68 574 PHE A CA 1
ATOM 4112 C C . PHE A 1 574 ? 189.180 144.984 147.221 1.00 102.75 574 PHE A C 1
ATOM 4113 O O . PHE A 1 574 ? 187.958 144.939 147.087 1.00 104.11 574 PHE A O 1
ATOM 4121 N N . TYR A 1 575 ? 189.818 146.110 147.537 1.00 103.34 575 TYR A N 1
ATOM 4122 C CA . TYR A 1 575 ? 189.104 147.376 147.652 1.00 100.41 575 TYR A CA 1
ATOM 4123 C C . TYR A 1 575 ? 188.538 147.813 146.308 1.00 102.09 575 TYR A C 1
ATOM 4124 O O . TYR A 1 575 ? 187.395 148.276 146.229 1.00 102.49 575 TYR A O 1
ATOM 4133 N N . VAL A 1 576 ? 189.327 147.679 145.241 1.00 105.06 576 VAL A N 1
ATOM 4134 C CA . VAL A 1 576 ? 188.834 148.013 143.905 1.00 97.78 576 VAL A CA 1
ATOM 4135 C C . VAL A 1 576 ? 187.668 147.103 143.535 1.00 95.96 576 VAL A C 1
ATOM 4136 O O . VAL A 1 576 ? 186.625 147.557 143.038 1.00 97.51 576 VAL A O 1
ATOM 4140 N N . TYR A 1 577 ? 187.823 145.800 143.790 1.00 101.77 577 TYR A N 1
ATOM 4141 C CA . TYR A 1 577 ? 186.731 144.869 143.522 1.00 103.59 577 TYR A CA 1
ATOM 4142 C C . TYR A 1 577 ? 185.496 145.217 144.339 1.00 98.58 577 TYR A C 1
ATOM 4143 O O . TYR A 1 577 ? 184.369 145.110 143.850 1.00 99.92 577 TYR A O 1
ATOM 4152 N N . HIS A 1 578 ? 185.691 145.596 145.600 1.00 96.17 578 HIS A N 1
ATOM 4153 C CA . HIS A 1 578 ? 184.579 145.900 146.488 1.00 94.17 578 HIS A CA 1
ATOM 4154 C C . HIS A 1 578 ? 183.845 147.148 146.028 1.00 98.71 578 HIS A C 1
ATOM 4155 O O . HIS A 1 578 ? 182.613 147.208 146.083 1.00 100.87 578 HIS A O 1
ATOM 4162 N N . LEU A 1 579 ? 184.592 148.150 145.564 1.00 101.85 579 LEU A N 1
ATOM 4163 C CA . LEU A 1 579 ? 183.983 149.321 144.943 1.00 99.37 579 LEU A CA 1
ATOM 4164 C C . LEU A 1 579 ? 183.125 148.927 143.753 1.00 100.22 579 LEU A C 1
ATOM 4165 O O . LEU A 1 579 ? 181.967 149.346 143.641 1.00 101.41 579 LEU A O 1
ATOM 4170 N N . LEU A 1 580 ? 183.682 148.119 142.848 1.00 101.76 580 LEU A N 1
ATOM 4171 C CA . LEU A 1 580 ? 182.923 147.725 141.664 1.00 98.05 580 LEU A CA 1
ATOM 4172 C C . LEU A 1 580 ? 181.676 146.938 142.047 1.00 99.44 580 LEU A C 1
ATOM 4173 O O . LEU A 1 580 ? 180.593 147.161 141.494 1.00 103.38 580 LEU A O 1
ATOM 4178 N N . TYR A 1 581 ? 181.809 146.022 143.007 1.00 100.39 581 TYR A N 1
ATOM 4179 C CA . TYR A 1 581 ? 180.688 145.180 143.407 1.00 99.05 581 TYR A CA 1
ATOM 4180 C C . TYR A 1 581 ? 179.595 145.996 144.082 1.00 98.55 581 TYR A C 1
ATOM 4181 O O . TYR A 1 581 ? 178.406 145.790 143.818 1.00 104.77 581 TYR A O 1
ATOM 4190 N N . THR A 1 582 ? 179.976 146.925 144.962 1.00 96.02 582 THR A N 1
ATOM 4191 C CA . THR A 1 582 ? 178.987 147.771 145.619 1.00 98.10 582 THR A CA 1
ATOM 4192 C C . THR A 1 582 ? 178.300 148.692 144.621 1.00 102.06 582 THR A C 1
ATOM 4193 O O . THR A 1 582 ? 177.089 148.920 144.714 1.00 102.61 582 THR A O 1
ATOM 4197 N N . ALA A 1 583 ? 179.053 149.232 143.660 1.00 101.05 583 ALA A N 1
ATOM 4198 C CA . ALA A 1 583 ? 178.440 150.066 142.634 1.00 95.93 583 ALA A CA 1
ATOM 4199 C C . ALA A 1 583 ? 177.450 149.268 141.798 1.00 102.36 583 ALA A C 1
ATOM 4200 O O . ALA A 1 583 ? 176.358 149.755 141.485 1.00 105.13 583 ALA A O 1
ATOM 4202 N N . PHE A 1 584 ? 177.813 148.039 141.427 1.00 107.43 584 PHE A N 1
ATOM 4203 C CA . PHE A 1 584 ? 176.897 147.209 140.653 1.00 105.72 584 PHE A CA 1
ATOM 4204 C C . PHE A 1 584 ? 175.655 146.854 141.460 1.00 103.06 584 PHE A C 1
ATOM 4205 O O . PHE A 1 584 ? 174.536 146.894 140.935 1.00 108.07 584 PHE A O 1
ATOM 4213 N N . GLY A 1 585 ? 175.827 146.506 142.736 1.00 98.66 585 GLY A N 1
ATOM 4214 C CA . GLY A 1 585 ? 174.694 146.133 143.562 1.00 100.45 585 GLY A CA 1
ATOM 4215 C C . GLY A 1 585 ? 173.807 147.295 143.949 1.00 102.27 585 GLY A C 1
ATOM 4216 O O . GLY A 1 585 ? 172.636 147.083 144.279 1.00 101.28 585 GLY A O 1
ATOM 4217 N N . PHE A 1 586 ? 174.342 148.516 143.931 1.00 104.04 586 PHE A N 1
ATOM 4218 C CA . PHE A 1 586 ? 173.514 149.686 144.200 1.00 104.38 586 PHE A CA 1
ATOM 4219 C C . PHE A 1 586 ? 172.466 149.872 143.112 1.00 104.78 586 PHE A C 1
ATOM 4220 O O . PHE A 1 586 ? 171.308 150.190 143.402 1.00 106.30 586 PHE A O 1
ATOM 4228 N N . PHE A 1 587 ? 172.856 149.673 141.853 1.00 104.01 587 PHE A N 1
ATOM 4229 C CA . PHE A 1 587 ? 171.945 149.733 140.718 1.00 98.54 587 PHE A CA 1
ATOM 4230 C C . PHE A 1 587 ? 171.403 148.359 140.347 1.00 98.05 587 PHE A C 1
ATOM 4231 O O . PHE A 1 587 ? 171.073 148.116 139.182 1.00 102.33 587 PHE A O 1
ATOM 4239 N N . LEU A 1 588 ? 171.328 147.448 141.314 1.00 98.99 588 LEU A N 1
ATOM 4240 C CA . LEU A 1 588 ? 170.823 146.106 141.031 1.00 99.36 588 LEU A CA 1
ATOM 4241 C C . LEU A 1 588 ? 169.376 146.100 140.555 1.00 99.70 588 LEU A C 1
ATOM 4242 O O . LEU A 1 588 ? 169.076 145.374 139.593 1.00 103.25 588 LEU A O 1
ATOM 4247 N N . PRO A 1 589 ? 168.433 146.825 141.174 1.00 97.89 589 PRO A N 1
ATOM 4248 C CA . PRO A 1 589 ? 167.061 146.815 140.632 1.00 97.54 589 PRO A CA 1
ATOM 4249 C C . PRO A 1 589 ? 166.982 147.323 139.204 1.00 97.14 589 PRO A C 1
ATOM 4250 O O . PRO A 1 589 ? 166.312 146.711 138.359 1.00 100.25 589 PRO A O 1
ATOM 4254 N N . ALA A 1 590 ? 167.664 148.431 138.910 1.00 94.37 590 ALA A N 1
ATOM 4255 C CA . ALA A 1 590 ? 167.656 148.964 137.554 1.00 92.30 590 ALA A CA 1
ATOM 4256 C C . ALA A 1 590 ? 168.268 147.975 136.576 1.00 93.41 590 ALA A C 1
ATOM 4257 O O . ALA A 1 590 ? 167.720 147.745 135.494 1.00 97.85 590 ALA A O 1
ATOM 4259 N N . ASN A 1 591 ? 169.397 147.368 136.945 1.00 95.65 591 ASN A N 1
ATOM 4260 C CA . ASN A 1 591 ? 170.055 146.429 136.045 1.00 92.58 591 ASN A CA 1
ATOM 4261 C C . ASN A 1 591 ? 169.194 145.197 135.800 1.00 95.59 591 ASN A C 1
ATOM 4262 O O . ASN A 1 591 ? 169.128 144.698 134.673 1.00 98.82 591 ASN A O 1
ATOM 4267 N N . LEU A 1 592 ? 168.532 144.688 136.841 1.00 95.97 592 LEU A N 1
ATOM 4268 C CA . LEU A 1 592 ? 167.653 143.538 136.660 1.00 94.41 592 LEU A CA 1
ATOM 4269 C C . LEU A 1 592 ? 166.485 143.888 135.747 1.00 96.74 592 LEU A C 1
ATOM 4270 O O . LEU A 1 592 ? 166.130 143.109 134.850 1.00 102.85 592 LEU A O 1
ATOM 4275 N N . TYR A 1 593 ? 165.872 145.057 135.965 1.00 96.19 593 TYR A N 1
ATOM 4276 C CA . TYR A 1 593 ? 164.766 145.471 135.112 1.00 97.36 593 TYR A CA 1
ATOM 4277 C C . TYR A 1 593 ? 165.213 145.602 133.666 1.00 97.19 593 TYR A C 1
ATOM 4278 O O . TYR A 1 593 ? 164.511 145.162 132.751 1.00 100.66 593 TYR A O 1
ATOM 4287 N N . LEU A 1 594 ? 166.380 146.206 133.442 1.00 96.37 594 LEU A N 1
ATOM 4288 C CA . LEU A 1 594 ? 166.877 146.367 132.081 1.00 95.99 594 LEU A CA 1
ATOM 4289 C C . LEU A 1 594 ? 167.186 145.023 131.443 1.00 101.01 594 LEU A C 1
ATOM 4290 O O . LEU A 1 594 ? 166.879 144.806 130.268 1.00 104.17 594 LEU A O 1
ATOM 4295 N N . ALA A 1 595 ? 167.796 144.109 132.198 1.00 99.06 595 ALA A N 1
ATOM 4296 C CA . ALA A 1 595 ? 168.102 142.792 131.656 1.00 96.12 595 ALA A CA 1
ATOM 4297 C C . ALA A 1 595 ? 166.832 142.080 131.216 1.00 99.57 595 ALA A C 1
ATOM 4298 O O . ALA A 1 595 ? 166.730 141.620 130.071 1.00 105.09 595 ALA A O 1
ATOM 4300 N N . LEU A 1 596 ? 165.840 142.004 132.108 1.00 97.15 596 LEU A N 1
ATOM 4301 C CA . LEU A 1 596 ? 164.587 141.349 131.746 1.00 98.94 596 LEU A CA 1
ATOM 4302 C C . LEU A 1 596 ? 163.940 142.036 130.553 1.00 102.38 596 LEU A C 1
ATOM 4303 O O . LEU A 1 596 ? 163.633 141.390 129.544 1.00 106.34 596 LEU A O 1
ATOM 4308 N N . PHE A 1 597 ? 163.758 143.356 130.642 1.00 99.56 597 PHE A N 1
ATOM 4309 C CA . PHE A 1 597 ? 163.119 144.112 129.574 1.00 100.03 597 PHE A CA 1
ATOM 4310 C C . PHE A 1 597 ? 163.790 143.833 128.241 1.00 99.94 597 PHE A C 1
ATOM 4311 O O . PHE A 1 597 ? 163.187 143.234 127.344 1.00 107.93 597 PHE A O 1
ATOM 4319 N N . PHE A 1 598 ? 165.072 144.185 128.130 1.00 95.71 598 PHE A N 1
ATOM 4320 C CA . PHE A 1 598 ? 165.805 144.020 126.887 1.00 100.86 598 PHE A CA 1
ATOM 4321 C C . PHE A 1 598 ? 165.696 142.583 126.415 1.00 104.94 598 PHE A C 1
ATOM 4322 O O . PHE A 1 598 ? 164.961 142.324 125.458 1.00 115.24 598 PHE A O 1
ATOM 4330 N N . ILE A 1 599 ? 166.293 141.637 127.146 1.00 100.70 599 ILE A N 1
ATOM 4331 C CA . ILE A 1 599 ? 166.387 140.268 126.657 1.00 103.38 599 ILE A CA 1
ATOM 4332 C C . ILE A 1 599 ? 165.002 139.764 126.282 1.00 111.00 599 ILE A C 1
ATOM 4333 O O . ILE A 1 599 ? 164.679 139.653 125.093 1.00 119.07 599 ILE A O 1
ATOM 4338 N N . VAL A 1 600 ? 164.131 139.596 127.280 1.00 103.98 600 VAL A N 1
ATOM 4339 C CA . VAL A 1 600 ? 162.862 138.915 127.044 1.00 101.92 600 VAL A CA 1
ATOM 4340 C C . VAL A 1 600 ? 162.008 139.704 126.060 1.00 111.44 600 VAL A C 1
ATOM 4341 O O . VAL A 1 600 ? 161.695 139.233 124.960 1.00 119.53 600 VAL A O 1
ATOM 4345 N N . PHE A 1 601 ? 161.629 140.925 126.435 1.00 108.24 601 PHE A N 1
ATOM 4346 C CA . PHE A 1 601 ? 160.560 141.589 125.710 1.00 108.01 601 PHE A CA 1
ATOM 4347 C C . PHE A 1 601 ? 161.041 142.240 124.419 1.00 111.26 601 PHE A C 1
ATOM 4348 O O . PHE A 1 601 ? 160.271 142.302 123.456 1.00 120.84 601 PHE A O 1
ATOM 4356 N N . GLN A 1 602 ? 162.283 142.718 124.346 1.00 106.16 602 GLN A N 1
ATOM 4357 C CA . GLN A 1 602 ? 162.784 143.194 123.073 1.00 114.98 602 GLN A CA 1
ATOM 4358 C C . GLN A 1 602 ? 163.343 142.072 122.207 1.00 123.63 602 GLN A C 1
ATOM 4359 O O . GLN A 1 602 ? 163.744 142.337 121.070 1.00 130.93 602 GLN A O 1
ATOM 4365 N N . GLY A 1 603 ? 163.378 140.829 122.697 1.00 118.25 603 GLY A N 1
ATOM 4366 C CA . GLY A 1 603 ? 163.562 139.725 121.783 1.00 122.51 603 GLY A CA 1
ATOM 4367 C C . GLY A 1 603 ? 162.223 139.273 121.248 1.00 126.70 603 GLY A C 1
ATOM 4368 O O . GLY A 1 603 ? 162.112 138.838 120.098 1.00 133.40 603 GLY A O 1
ATOM 4369 N N . PHE A 1 604 ? 161.193 139.382 122.088 1.00 119.36 604 PHE A N 1
ATOM 4370 C CA . PHE A 1 604 ? 159.848 139.025 121.653 1.00 122.48 604 PHE A CA 1
ATOM 4371 C C . PHE A 1 604 ? 159.304 140.031 120.647 1.00 127.39 604 PHE A C 1
ATOM 4372 O O . PHE A 1 604 ? 158.600 139.654 119.703 1.00 133.65 604 PHE A O 1
ATOM 4380 N N . GLN A 1 605 ? 159.622 141.311 120.827 1.00 122.42 605 GLN A N 1
ATOM 4381 C CA . GLN A 1 605 ? 159.077 142.366 119.983 1.00 121.80 605 GLN A CA 1
ATOM 4382 C C . GLN A 1 605 ? 159.897 142.585 118.715 1.00 123.79 605 GLN A C 1
ATOM 4383 O O . GLN A 1 605 ? 159.327 142.845 117.650 1.00 132.73 605 GLN A O 1
ATOM 4389 N N . GLN A 1 606 ? 161.222 142.477 118.798 1.00 119.85 606 GLN A N 1
ATOM 4390 C CA . GLN A 1 606 ? 162.088 142.638 117.638 1.00 124.88 606 GLN A CA 1
ATOM 4391 C C . GLN A 1 606 ? 162.484 141.310 117.007 1.00 130.12 606 GLN A C 1
ATOM 4392 O O . GLN A 1 606 ? 163.375 141.288 116.152 1.00 133.11 606 GLN A O 1
ATOM 4398 N N . ASN A 1 607 ? 161.846 140.210 117.408 1.00 130.02 607 ASN A N 1
ATOM 4399 C CA . ASN A 1 607 ? 162.105 138.884 116.847 1.00 134.81 607 ASN A CA 1
ATOM 4400 C C . ASN A 1 607 ? 163.580 138.504 116.985 1.00 136.12 607 ASN A C 1
ATOM 4401 O O . ASN A 1 607 ? 164.240 138.094 116.028 1.00 140.63 607 ASN A O 1
ATOM 4406 N N . ARG A 1 608 ? 164.092 138.653 118.204 1.00 131.34 608 ARG A N 1
ATOM 4407 C CA . ARG A 1 608 ? 165.448 138.235 118.525 1.00 132.93 608 ARG A CA 1
ATOM 4408 C C . ARG A 1 608 ? 165.493 136.930 119.303 1.00 137.01 608 ARG A C 1
ATOM 4409 O O . ARG A 1 608 ? 166.579 136.505 119.711 1.00 142.44 608 ARG A O 1
ATOM 4417 N N . LEU A 1 609 ? 164.350 136.285 119.521 1.00 134.91 609 LEU A N 1
ATOM 4418 C CA . LEU A 1 609 ? 164.318 134.943 120.088 1.00 134.15 609 LEU A CA 1
ATOM 4419 C C . LEU A 1 609 ? 164.536 133.947 118.957 1.00 142.62 609 LEU A C 1
ATOM 4420 O O . LEU A 1 609 ? 163.687 133.807 118.071 1.00 143.98 609 LEU A O 1
ATOM 4425 N N . GLU A 1 610 ? 165.670 133.248 118.984 1.00 146.22 610 GLU A N 1
ATOM 4426 C CA . GLU A 1 610 ? 166.054 132.402 117.860 1.00 154.90 610 GLU A CA 1
ATOM 4427 C C . GLU A 1 610 ? 165.275 131.095 117.790 1.00 155.77 610 GLU A C 1
ATOM 4428 O O . GLU A 1 610 ? 165.636 130.233 116.980 1.00 156.67 610 GLU A O 1
ATOM 4434 N N . PHE A 1 611 ? 164.230 130.916 118.596 1.00 149.41 611 PHE A N 1
ATOM 4435 C CA . PHE A 1 611 ? 163.397 129.725 118.524 1.00 147.20 611 PHE A CA 1
ATOM 4436 C C . PHE A 1 611 ? 161.976 130.019 118.068 1.00 150.98 611 PHE A C 1
ATOM 4437 O O . PHE A 1 611 ? 161.187 129.082 117.908 1.00 153.09 611 PHE A O 1
ATOM 4445 N N . ILE A 1 612 ? 161.628 131.287 117.855 1.00 152.27 612 ILE A N 1
ATOM 4446 C CA . ILE A 1 612 ? 160.285 131.669 117.444 1.00 154.14 612 ILE A CA 1
ATOM 4447 C C . ILE A 1 612 ? 160.389 132.672 116.303 1.00 158.53 612 ILE A C 1
ATOM 4448 O O . ILE A 1 612 ? 161.411 133.336 116.116 1.00 157.38 612 ILE A O 1
ATOM 4453 N N . ASP A 1 613 ? 159.315 132.764 115.525 1.00 159.88 613 ASP A N 1
ATOM 4454 C CA . ASP A 1 613 ? 159.245 133.654 114.370 1.00 162.10 613 ASP A CA 1
ATOM 4455 C C . ASP A 1 613 ? 158.111 134.646 114.607 1.00 162.97 613 ASP A C 1
ATOM 4456 O O . ASP A 1 613 ? 156.939 134.328 114.385 1.00 163.46 613 ASP A O 1
ATOM 4461 N N . THR A 1 614 ? 158.464 135.845 115.056 1.00 163.01 614 THR A N 1
ATOM 4462 C CA . THR A 1 614 ? 157.513 136.920 115.304 1.00 161.95 614 THR A CA 1
ATOM 4463 C C . THR A 1 614 ? 157.757 138.083 114.351 1.00 163.88 614 THR A C 1
ATOM 4464 O O . THR A 1 614 ? 157.651 139.252 114.726 1.00 159.10 614 THR A O 1
ATOM 4468 N N . SER A 1 615 ? 158.101 137.768 113.101 1.00 168.34 615 SER A N 1
ATOM 4469 C CA . SER A 1 615 ? 158.448 138.813 112.144 1.00 173.13 615 SER A CA 1
ATOM 4470 C C . SER A 1 615 ? 157.243 139.682 111.811 1.00 178.22 615 SER A C 1
ATOM 4471 O O . SER A 1 615 ? 157.311 140.914 111.896 1.00 178.96 615 SER A O 1
ATOM 4474 N N . GLU A 1 616 ? 156.126 139.061 111.434 1.00 179.40 616 GLU A N 1
ATOM 4475 C CA . GLU A 1 616 ? 154.932 139.820 111.079 1.00 176.83 616 GLU A CA 1
ATOM 4476 C C . GLU A 1 616 ? 153.963 139.934 112.255 1.00 169.64 616 GLU A C 1
ATOM 4477 O O . GLU A 1 616 ? 153.687 141.041 112.729 1.00 165.65 616 GLU A O 1
ATOM 4483 N N . TYR A 1 617 ? 153.461 138.798 112.746 1.00 165.50 617 TYR A N 1
ATOM 4484 C CA . TYR A 1 617 ? 152.498 138.755 113.842 1.00 162.75 617 TYR A CA 1
ATOM 4485 C C . TYR A 1 617 ? 151.326 139.703 113.614 1.00 167.29 617 TYR A C 1
ATOM 4486 O O . TYR A 1 617 ? 151.028 140.073 112.474 1.00 170.43 617 TYR A O 1
ATOM 4495 N N . SER A 1 618 ? 150.645 140.084 114.692 1.00 163.93 618 SER A N 1
ATOM 4496 C CA . SER A 1 618 ? 149.521 141.004 114.604 1.00 161.98 618 SER A CA 1
ATOM 4497 C C . SER A 1 618 ? 149.924 142.462 114.776 1.00 155.13 618 SER A C 1
ATOM 4498 O O . SER A 1 618 ? 149.076 143.343 114.602 1.00 157.11 618 SER A O 1
ATOM 4501 N N . GLN A 1 619 ? 151.181 142.734 115.134 1.00 149.82 619 GLN A N 1
ATOM 4502 C CA . GLN A 1 619 ? 151.743 144.061 115.378 1.00 150.36 619 GLN A CA 1
ATOM 4503 C C . GLN A 1 619 ? 151.141 144.727 116.611 1.00 145.06 619 GLN A C 1
ATOM 4504 O O . GLN A 1 619 ? 151.664 145.752 117.065 1.00 141.80 619 GLN A O 1
ATOM 4510 N N . THR A 1 620 ? 150.090 144.160 117.196 1.00 144.48 620 THR A N 1
ATOM 4511 C CA . THR A 1 620 ? 149.526 144.692 118.428 1.00 143.39 620 THR A CA 1
ATOM 4512 C C . THR A 1 620 ? 150.118 144.007 119.650 1.00 140.12 620 THR A C 1
ATOM 4513 O O . THR A 1 620 ? 150.515 144.680 120.606 1.00 141.05 620 THR A O 1
ATOM 4517 N N . VAL A 1 621 ? 150.202 142.675 119.622 1.00 138.67 621 VAL A N 1
ATOM 4518 C CA . VAL A 1 621 ? 150.798 141.933 120.726 1.00 135.81 621 VAL A CA 1
ATOM 4519 C C . VAL A 1 621 ? 152.276 142.253 120.900 1.00 134.78 621 VAL A C 1
ATOM 4520 O O . VAL A 1 621 ? 152.779 142.216 122.031 1.00 136.06 621 VAL A O 1
ATOM 4524 N N . LEU A 1 622 ? 152.982 142.568 119.812 1.00 135.13 622 LEU A N 1
ATOM 4525 C CA . LEU A 1 622 ? 154.408 142.863 119.902 1.00 136.17 622 LEU A CA 1
ATOM 4526 C C . LEU A 1 622 ? 154.669 144.034 120.842 1.00 138.45 622 LEU A C 1
ATOM 4527 O O . LEU A 1 622 ? 155.507 143.946 121.746 1.00 138.01 622 LEU A O 1
ATOM 4532 N N . ASP A 1 623 ? 153.957 145.143 120.643 1.00 138.93 623 ASP A N 1
ATOM 4533 C CA . ASP A 1 623 ? 154.051 146.267 121.564 1.00 135.52 623 ASP A CA 1
ATOM 4534 C C . ASP A 1 623 ? 153.293 146.017 122.857 1.00 128.70 623 ASP A C 1
ATOM 4535 O O . ASP A 1 623 ? 153.652 146.589 123.894 1.00 126.61 623 ASP A O 1
ATOM 4540 N N . CYS A 1 624 ? 152.255 145.178 122.813 1.00 132.20 624 CYS A N 1
ATOM 4541 C CA . CYS A 1 624 ? 151.454 144.916 124.003 1.00 132.47 624 CYS A CA 1
ATOM 4542 C C . CYS A 1 624 ? 152.274 144.228 125.083 1.00 126.94 624 CYS A C 1
ATOM 4543 O O . CYS A 1 624 ? 152.096 144.509 126.270 1.00 122.73 624 CYS A O 1
ATOM 4546 N N . ALA A 1 625 ? 153.167 143.315 124.696 1.00 128.50 625 ALA A N 1
ATOM 4547 C CA . ALA A 1 625 ? 153.998 142.634 125.684 1.00 124.51 625 ALA A CA 1
ATOM 4548 C C . ALA A 1 625 ? 154.879 143.624 126.436 1.00 119.22 625 ALA A C 1
ATOM 4549 O O . ALA A 1 625 ? 154.943 143.606 127.672 1.00 119.07 625 ALA A O 1
ATOM 4551 N N . VAL A 1 626 ? 155.558 144.507 125.701 1.00 118.79 626 VAL A N 1
ATOM 4552 C CA . VAL A 1 626 ? 156.426 145.495 126.333 1.00 115.73 626 VAL A CA 1
ATOM 4553 C C . VAL A 1 626 ? 155.613 146.440 127.206 1.00 117.01 626 VAL A C 1
ATOM 4554 O O . VAL A 1 626 ? 156.013 146.766 128.330 1.00 114.93 626 VAL A O 1
ATOM 4558 N N . TYR A 1 627 ? 154.463 146.898 126.705 1.00 120.47 627 TYR A N 1
ATOM 4559 C CA . TYR A 1 627 ? 153.641 147.817 127.485 1.00 116.73 627 TYR A CA 1
ATOM 4560 C C . TYR A 1 627 ? 153.142 147.160 128.765 1.00 115.01 627 TYR A C 1
ATOM 4561 O O . TYR A 1 627 ? 153.168 147.774 129.838 1.00 115.54 627 TYR A O 1
ATOM 4570 N N . ILE A 1 628 ? 152.694 145.907 128.672 1.00 115.69 628 ILE A N 1
ATOM 4571 C CA . ILE A 1 628 ? 152.201 145.189 129.841 1.00 116.36 628 ILE A CA 1
ATOM 4572 C C . ILE A 1 628 ? 153.315 145.009 130.858 1.00 116.36 628 ILE A C 1
ATOM 4573 O O . ILE A 1 628 ? 153.121 145.236 132.058 1.00 118.37 628 ILE A O 1
ATOM 4578 N N . TYR A 1 629 ? 154.502 144.607 130.398 1.00 115.49 629 TYR A N 1
ATOM 4579 C CA . TYR A 1 629 ? 155.615 144.415 131.320 1.00 110.68 629 TYR A CA 1
ATOM 4580 C C . TYR A 1 629 ? 155.988 145.719 132.008 1.00 109.67 629 TYR A C 1
ATOM 4581 O O . TYR A 1 629 ? 156.174 145.758 133.229 1.00 111.23 629 TYR A O 1
ATOM 4590 N N . ASN A 1 630 ? 156.098 146.802 131.237 1.00 109.79 630 ASN A N 1
ATOM 4591 C CA . ASN A 1 630 ? 156.495 148.081 131.812 1.00 109.09 630 ASN A CA 1
ATOM 4592 C C . ASN A 1 630 ? 155.468 148.564 132.827 1.00 113.12 630 ASN A C 1
ATOM 4593 O O . ASN A 1 630 ? 155.824 149.001 133.928 1.00 115.16 630 ASN A O 1
ATOM 4598 N N . PHE A 1 631 ? 154.182 148.478 132.478 1.00 114.60 631 PHE A N 1
ATOM 4599 C CA . PHE A 1 631 ? 153.142 148.946 133.385 1.00 115.67 631 PHE A CA 1
ATOM 4600 C C . PHE A 1 631 ? 153.081 148.099 134.647 1.00 115.32 631 PHE A C 1
ATOM 4601 O O . PHE A 1 631 ? 152.959 148.637 135.752 1.00 117.09 631 PHE A O 1
ATOM 4609 N N . SER A 1 632 ? 153.163 146.773 134.508 1.00 114.19 632 SER A N 1
ATOM 4610 C CA . SER A 1 632 ? 153.127 145.911 135.681 1.00 115.00 632 SER A CA 1
ATOM 4611 C C . SER A 1 632 ? 154.324 146.164 136.584 1.00 112.88 632 SER A C 1
ATOM 4612 O O . SER A 1 632 ? 154.178 146.250 137.808 1.00 115.05 632 SER A O 1
ATOM 4615 N N . TYR A 1 633 ? 155.516 146.302 135.998 1.00 110.98 633 TYR A N 1
ATOM 4616 C CA . TYR A 1 633 ? 156.706 146.553 136.801 1.00 109.56 633 TYR A CA 1
ATOM 4617 C C . TYR A 1 633 ? 156.612 147.890 137.523 1.00 112.16 633 TYR A C 1
ATOM 4618 O O . TYR A 1 633 ? 156.939 147.986 138.710 1.00 115.37 633 TYR A O 1
ATOM 4627 N N . LEU A 1 634 ? 156.155 148.935 136.826 1.00 113.13 634 LEU A N 1
ATOM 4628 C CA . LEU A 1 634 ? 156.058 150.249 137.452 1.00 112.81 634 LEU A CA 1
ATOM 4629 C C . LEU A 1 634 ? 155.008 150.264 138.556 1.00 114.92 634 LEU A C 1
ATOM 4630 O O . LEU A 1 634 ? 155.237 150.837 139.628 1.00 115.52 634 LEU A O 1
ATOM 4635 N N . PHE A 1 635 ? 153.850 149.645 138.314 1.00 115.35 635 PHE A N 1
ATOM 4636 C CA . PHE A 1 635 ? 152.815 149.587 139.339 1.00 115.78 635 PHE A CA 1
ATOM 4637 C C . PHE A 1 635 ? 153.287 148.797 140.550 1.00 116.33 635 PHE A C 1
ATOM 4638 O O . PHE A 1 635 ? 153.059 149.208 141.695 1.00 118.68 635 PHE A O 1
ATOM 4646 N N . GLY A 1 636 ? 153.954 147.664 140.319 1.00 115.04 636 GLY A N 1
ATOM 4647 C CA . GLY A 1 636 ? 154.491 146.899 141.426 1.00 115.47 636 GLY A CA 1
ATOM 4648 C C . GLY A 1 636 ? 155.524 147.675 142.215 1.00 115.15 636 GLY A C 1
ATOM 4649 O O . GLY A 1 636 ? 155.529 147.639 143.444 1.00 118.67 636 GLY A O 1
ATOM 4650 N N . LEU A 1 637 ? 156.404 148.400 141.522 1.00 113.36 637 LEU A N 1
ATOM 4651 C CA . LEU A 1 637 ? 157.416 149.186 142.217 1.00 112.65 637 LEU A CA 1
ATOM 4652 C C . LEU A 1 637 ? 156.786 150.301 143.042 1.00 113.69 637 LEU A C 1
ATOM 4653 O O . LEU A 1 637 ? 157.207 150.554 144.174 1.00 115.95 637 LEU A O 1
ATOM 4658 N N . LEU A 1 638 ? 155.781 150.985 142.489 1.00 113.50 638 LEU A N 1
ATOM 4659 C CA . LEU A 1 638 ? 155.119 152.047 143.241 1.00 116.20 638 LEU A CA 1
ATOM 4660 C C . LEU A 1 638 ? 154.400 151.492 144.464 1.00 119.62 638 LEU A C 1
ATOM 4661 O O . LEU A 1 638 ? 154.469 152.074 145.557 1.00 122.68 638 LEU A O 1
ATOM 4666 N N . MET A 1 639 ? 153.711 150.361 144.301 1.00 117.37 639 MET A N 1
ATOM 4667 C CA . MET A 1 639 ? 153.063 149.720 145.439 1.00 115.25 639 MET A CA 1
ATOM 4668 C C . MET A 1 639 ? 154.091 149.286 146.474 1.00 118.15 639 MET A C 1
ATOM 4669 O O . MET A 1 639 ? 153.841 149.366 147.682 1.00 120.55 639 MET A O 1
ATOM 4674 N N . LEU A 1 640 ? 155.258 148.829 146.018 1.00 118.07 640 LEU A N 1
ATOM 4675 C CA . LEU A 1 640 ? 156.333 148.474 146.937 1.00 116.32 640 LEU A CA 1
ATOM 4676 C C . LEU A 1 640 ? 156.811 149.685 147.724 1.00 118.44 640 LEU A C 1
ATOM 4677 O O . LEU A 1 640 ? 156.996 149.598 148.940 1.00 123.81 640 LEU A O 1
ATOM 4682 N N . ILE A 1 641 ? 157.011 150.822 147.052 1.00 116.95 641 ILE A N 1
ATOM 4683 C CA . ILE A 1 641 ? 157.358 152.046 147.772 1.00 118.52 641 ILE A CA 1
ATOM 4684 C C . ILE A 1 641 ? 156.324 152.328 148.850 1.00 121.99 641 ILE A C 1
ATOM 4685 O O . ILE A 1 641 ? 156.659 152.491 150.033 1.00 127.09 641 ILE A O 1
ATOM 4690 N N . ILE A 1 642 ? 155.048 152.348 148.459 1.00 121.02 642 ILE A N 1
ATOM 4691 C CA . ILE A 1 642 ? 153.992 152.764 149.377 1.00 123.28 642 ILE A CA 1
ATOM 4692 C C . ILE A 1 642 ? 153.935 151.834 150.582 1.00 126.78 642 ILE A C 1
ATOM 4693 O O . ILE A 1 642 ? 153.959 152.280 151.735 1.00 129.22 642 ILE A O 1
ATOM 4698 N N . ILE A 1 643 ? 153.900 150.525 150.335 1.00 123.60 643 ILE A N 1
ATOM 4699 C CA . ILE A 1 643 ? 153.761 149.571 151.429 1.00 125.40 643 ILE A CA 1
ATOM 4700 C C . ILE A 1 643 ? 155.012 149.560 152.299 1.00 130.00 643 ILE A C 1
ATOM 4701 O O . ILE A 1 643 ? 154.926 149.614 153.531 1.00 130.31 643 ILE A O 1
ATOM 4706 N N . GLY A 1 644 ? 156.159 149.499 151.657 1.00 131.09 644 GLY A N 1
ATOM 4707 C CA . GLY A 1 644 ? 157.389 149.502 152.396 1.00 135.45 644 GLY A CA 1
ATOM 4708 C C . GLY A 1 644 ? 157.367 150.709 153.292 1.00 141.00 644 GLY A C 1
ATOM 4709 O O . GLY A 1 644 ? 157.012 150.620 154.453 1.00 146.23 644 GLY A O 1
ATOM 4710 N N . LEU A 1 645 ? 157.741 151.845 152.736 1.00 137.83 645 LEU A N 1
ATOM 4711 C CA . LEU A 1 645 ? 157.795 153.079 153.486 1.00 141.91 645 LEU A CA 1
ATOM 4712 C C . LEU A 1 645 ? 156.612 153.278 154.381 1.00 142.77 645 LEU A C 1
ATOM 4713 O O . LEU A 1 645 ? 156.680 154.017 155.347 1.00 142.35 645 LEU A O 1
ATOM 4718 N N . GLY A 1 646 ? 155.516 152.622 154.060 1.00 141.49 646 GLY A N 1
ATOM 4719 C CA . GLY A 1 646 ? 154.314 152.821 154.834 1.00 140.58 646 GLY A CA 1
ATOM 4720 C C . GLY A 1 646 ? 154.188 152.091 156.144 1.00 139.38 646 GLY A C 1
ATOM 4721 O O . GLY A 1 646 ? 154.821 152.416 157.139 1.00 138.24 646 GLY A O 1
ATOM 4722 N N . ASN A 1 647 ? 153.330 151.093 156.118 1.00 140.38 647 ASN A N 1
ATOM 4723 C CA . ASN A 1 647 ? 153.010 150.263 157.268 1.00 146.55 647 ASN A CA 1
ATOM 4724 C C . ASN A 1 647 ? 154.003 149.115 157.428 1.00 147.02 647 ASN A C 1
ATOM 4725 O O . ASN A 1 647 ? 154.846 148.858 156.566 1.00 144.34 647 ASN A O 1
ATOM 4730 N N . ASN A 1 648 ? 153.889 148.427 158.561 1.00 147.44 648 ASN A N 1
ATOM 4731 C CA . ASN A 1 648 ? 154.724 147.268 158.834 1.00 149.17 648 ASN A CA 1
ATOM 4732 C C . ASN A 1 648 ? 154.346 146.115 157.904 1.00 148.23 648 ASN A C 1
ATOM 4733 O O . ASN A 1 648 ? 153.162 145.902 157.627 1.00 147.77 648 ASN A O 1
ATOM 4738 N N . PRO A 1 649 ? 155.323 145.354 157.409 1.00 145.66 649 PRO A N 1
ATOM 4739 C CA . PRO A 1 649 ? 155.045 144.267 156.454 1.00 142.26 649 PRO A CA 1
ATOM 4740 C C . PRO A 1 649 ? 154.589 142.981 157.137 1.00 141.80 649 PRO A C 1
ATOM 4741 O O . PRO A 1 649 ? 155.222 141.930 157.030 1.00 140.57 649 PRO A O 1
ATOM 4745 N N . LYS A 1 650 ? 153.491 143.064 157.856 1.00 142.53 650 LYS A N 1
ATOM 4746 C CA . LYS A 1 650 ? 152.871 141.878 158.437 1.00 144.31 650 LYS A CA 1
ATOM 4747 C C . LYS A 1 650 ? 151.391 141.780 158.110 1.00 146.11 650 LYS A C 1
ATOM 4748 O O . LYS A 1 650 ? 150.895 140.682 157.844 1.00 147.09 650 LYS A O 1
ATOM 4754 N N . HIS A 1 651 ? 150.680 142.905 158.102 1.00 146.49 651 HIS A N 1
ATOM 4755 C CA . HIS A 1 651 ? 149.267 142.922 157.754 1.00 148.20 651 HIS A CA 1
ATOM 4756 C C . HIS A 1 651 ? 149.037 142.869 156.252 1.00 150.93 651 HIS A C 1
ATOM 4757 O O . HIS A 1 651 ? 147.901 142.647 155.820 1.00 153.46 651 HIS A O 1
ATOM 4764 N N . MET A 1 652 ? 150.082 143.070 155.453 1.00 147.04 652 MET A N 1
ATOM 4765 C CA . MET A 1 652 ? 150.011 142.941 153.999 1.00 140.97 652 MET A CA 1
ATOM 4766 C C . MET A 1 652 ? 150.656 141.655 153.509 1.00 135.98 652 MET A C 1
ATOM 4767 O O . MET A 1 652 ? 151.341 141.649 152.483 1.00 137.62 652 MET A O 1
ATOM 4772 N N . LYS A 1 653 ? 150.465 140.555 154.240 1.00 134.05 653 LYS A N 1
ATOM 4773 C CA . LYS A 1 653 ? 150.987 139.272 153.787 1.00 139.28 653 LYS A CA 1
ATOM 4774 C C . LYS A 1 653 ? 150.443 138.916 152.410 1.00 142.78 653 LYS A C 1
ATOM 4775 O O . LYS A 1 653 ? 151.199 138.492 151.529 1.00 142.05 653 LYS A O 1
ATOM 4781 N N . LEU A 1 654 ? 149.138 139.102 152.201 1.00 143.47 654 LEU A N 1
ATOM 4782 C CA . LEU A 1 654 ? 148.535 138.763 150.915 1.00 141.66 654 LEU A CA 1
ATOM 4783 C C . LEU A 1 654 ? 149.086 139.639 149.796 1.00 141.11 654 LEU A C 1
ATOM 4784 O O . LEU A 1 654 ? 149.391 139.148 148.703 1.00 143.56 654 LEU A O 1
ATOM 4789 N N . THR A 1 655 ? 149.228 140.941 150.050 1.00 139.53 655 THR A N 1
ATOM 4790 C CA . THR A 1 655 ? 149.730 141.841 149.016 1.00 138.28 655 THR A CA 1
ATOM 4791 C C . THR A 1 655 ? 151.177 141.527 148.664 1.00 132.72 655 THR A C 1
ATOM 4792 O O . THR A 1 655 ? 151.548 141.502 147.481 1.00 132.63 655 THR A O 1
ATOM 4796 N N . TYR A 1 656 ? 152.011 141.291 149.678 1.00 132.59 656 TYR A N 1
ATOM 4797 C CA . TYR A 1 656 ? 153.401 140.944 149.418 1.00 129.37 656 TYR A CA 1
ATOM 4798 C C . TYR A 1 656 ? 153.506 139.619 148.681 1.00 130.60 656 TYR A C 1
ATOM 4799 O O . TYR A 1 656 ? 154.331 139.473 147.775 1.00 132.27 656 TYR A O 1
ATOM 4808 N N . TYR A 1 657 ? 152.674 138.640 149.048 1.00 128.97 657 TYR A N 1
ATOM 4809 C CA . TYR A 1 657 ? 152.681 137.366 148.340 1.00 131.14 657 TYR A CA 1
ATOM 4810 C C . TYR A 1 657 ? 152.258 137.546 146.888 1.00 134.88 657 TYR A C 1
ATOM 4811 O O . TYR A 1 657 ? 152.822 136.915 145.990 1.00 138.46 657 TYR A O 1
ATOM 4820 N N . PHE A 1 658 ? 151.270 138.407 146.639 1.00 133.49 658 PHE A N 1
ATOM 4821 C CA . PHE A 1 658 ? 150.825 138.656 145.271 1.00 134.04 658 PHE A CA 1
ATOM 4822 C C . PHE A 1 658 ? 151.932 139.291 144.438 1.00 131.91 658 PHE A C 1
ATOM 4823 O O . PHE A 1 658 ? 152.203 138.859 143.309 1.00 132.09 658 PHE A O 1
ATOM 4831 N N . VAL A 1 659 ? 152.588 140.319 144.981 1.00 127.89 659 VAL A N 1
ATOM 4832 C CA . VAL A 1 659 ? 153.673 140.971 144.249 1.00 122.05 659 VAL A CA 1
ATOM 4833 C C . VAL A 1 659 ? 154.822 139.994 144.021 1.00 126.46 659 VAL A C 1
ATOM 4834 O O . VAL A 1 659 ? 155.404 139.932 142.926 1.00 128.66 659 VAL A O 1
ATOM 4838 N N . GLY A 1 660 ? 155.162 139.215 145.049 1.00 126.98 660 GLY A N 1
ATOM 4839 C CA . GLY A 1 660 ? 156.228 138.241 144.915 1.00 126.15 660 GLY A CA 1
ATOM 4840 C C . GLY A 1 660 ? 155.928 137.183 143.876 1.00 129.49 660 GLY A C 1
ATOM 4841 O O . GLY A 1 660 ? 156.807 136.793 143.111 1.00 132.66 660 GLY A O 1
ATOM 4842 N N . ALA A 1 661 ? 154.681 136.710 143.826 1.00 128.54 661 ALA A N 1
ATOM 4843 C CA . ALA A 1 661 ? 154.296 135.734 142.811 1.00 132.05 661 ALA A CA 1
ATOM 4844 C C . ALA A 1 661 ? 154.332 136.341 141.414 1.00 132.56 661 ALA A C 1
ATOM 4845 O O . ALA A 1 661 ? 154.742 135.681 140.450 1.00 132.79 661 ALA A O 1
ATOM 4847 N N . VAL A 1 662 ? 153.886 137.593 141.277 1.00 129.71 662 VAL A N 1
ATOM 4848 C CA . VAL A 1 662 ? 153.951 138.256 139.978 1.00 125.23 662 VAL A CA 1
ATOM 4849 C C . VAL A 1 662 ? 155.388 138.284 139.482 1.00 127.37 662 VAL A C 1
ATOM 4850 O O . VAL A 1 662 ? 155.692 137.848 138.363 1.00 131.27 662 VAL A O 1
ATOM 4854 N N . PHE A 1 663 ? 156.303 138.747 140.335 1.00 122.95 663 PHE A N 1
ATOM 4855 C CA . PHE A 1 663 ? 157.714 138.759 139.963 1.00 119.84 663 PHE A CA 1
ATOM 4856 C C . PHE A 1 663 ? 158.238 137.343 139.741 1.00 123.23 663 PHE A C 1
ATOM 4857 O O . PHE A 1 663 ? 159.110 137.118 138.891 1.00 126.48 663 PHE A O 1
ATOM 4865 N N . GLY A 1 664 ? 157.703 136.373 140.484 1.00 122.34 664 GLY A N 1
ATOM 4866 C CA . GLY A 1 664 ? 158.168 135.004 140.353 1.00 124.56 664 GLY A CA 1
ATOM 4867 C C . GLY A 1 664 ? 157.900 134.431 138.979 1.00 128.28 664 GLY A C 1
ATOM 4868 O O . GLY A 1 664 ? 158.825 134.007 138.285 1.00 131.08 664 GLY A O 1
ATOM 4869 N N . LEU A 1 665 ? 156.629 134.416 138.562 1.00 125.78 665 LEU A N 1
ATOM 4870 C CA . LEU A 1 665 ? 156.333 133.980 137.198 1.00 129.04 665 LEU A CA 1
ATOM 4871 C C . LEU A 1 665 ? 156.972 134.884 136.152 1.00 127.72 665 LEU A C 1
ATOM 4872 O O . LEU A 1 665 ? 157.336 134.407 135.068 1.00 129.59 665 LEU A O 1
ATOM 4877 N N . MET A 1 666 ? 157.154 136.172 136.455 1.00 122.79 666 MET A N 1
ATOM 4878 C CA . MET A 1 666 ? 157.853 137.035 135.517 1.00 120.74 666 MET A CA 1
ATOM 4879 C C . MET A 1 666 ? 159.284 136.585 135.256 1.00 122.60 666 MET A C 1
ATOM 4880 O O . MET A 1 666 ? 159.729 136.641 134.105 1.00 126.94 666 MET A O 1
ATOM 4885 N N . MET A 1 667 ? 160.009 136.128 136.275 1.00 120.01 667 MET A N 1
ATOM 4886 C CA . MET A 1 667 ? 161.370 135.655 136.053 1.00 118.71 667 MET A CA 1
ATOM 4887 C C . MET A 1 667 ? 161.460 134.167 135.738 1.00 122.58 667 MET A C 1
ATOM 4888 O O . MET A 1 667 ? 162.519 133.714 135.293 1.00 127.59 667 MET A O 1
ATOM 4893 N N . MET A 1 668 ? 160.399 133.394 135.954 1.00 120.77 668 MET A N 1
ATOM 4894 C CA . MET A 1 668 ? 160.345 132.042 135.408 1.00 123.45 668 MET A CA 1
ATOM 4895 C C . MET A 1 668 ? 160.115 132.030 133.906 1.00 126.43 668 MET A C 1
ATOM 4896 O O . MET A 1 668 ? 160.782 131.276 133.192 1.00 128.76 668 MET A O 1
ATOM 4901 N N . LEU A 1 669 ? 159.196 132.852 133.396 1.00 123.51 669 LEU A N 1
ATOM 4902 C CA . LEU A 1 669 ? 159.067 132.970 131.948 1.00 124.58 669 LEU A CA 1
ATOM 4903 C C . LEU A 1 669 ? 160.352 133.533 131.351 1.00 125.44 669 LEU A C 1
ATOM 4904 O O . LEU A 1 669 ? 160.774 133.141 130.255 1.00 126.81 669 LEU A O 1
ATOM 4909 N N . SER A 1 670 ? 161.005 134.435 132.082 1.00 121.66 670 SER A N 1
ATOM 4910 C CA . SER A 1 670 ? 162.297 134.973 131.681 1.00 119.18 670 SER A CA 1
ATOM 4911 C C . SER A 1 670 ? 163.342 133.868 131.623 1.00 123.73 670 SER A C 1
ATOM 4912 O O . SER A 1 670 ? 164.137 133.806 130.681 1.00 131.25 670 SER A O 1
ATOM 4915 N N . SER A 1 671 ? 163.346 132.989 132.625 1.00 118.67 671 SER A N 1
ATOM 4916 C CA . SER A 1 671 ? 164.298 131.885 132.627 1.00 119.79 671 SER A CA 1
ATOM 4917 C C . SER A 1 671 ? 164.052 130.944 131.455 1.00 125.46 671 SER A C 1
ATOM 4918 O O . SER A 1 671 ? 165.000 130.491 130.802 1.00 132.48 671 SER A O 1
ATOM 4921 N N . LEU A 1 672 ? 162.783 130.636 131.174 1.00 122.37 672 LEU A N 1
ATOM 4922 C CA . LEU A 1 672 ? 162.475 129.755 130.051 1.00 125.71 672 LEU A CA 1
ATOM 4923 C C . LEU A 1 672 ? 162.898 130.372 128.724 1.00 128.85 672 LEU A C 1
ATOM 4924 O O . LEU A 1 672 ? 163.487 129.688 127.879 1.00 133.39 672 LEU A O 1
ATOM 4929 N N . VAL A 1 673 ? 162.611 131.659 128.514 1.00 124.88 673 VAL A N 1
ATOM 4930 C CA . VAL A 1 673 ? 162.983 132.272 127.241 1.00 124.57 673 VAL A CA 1
ATOM 4931 C C . VAL A 1 673 ? 164.500 132.395 127.126 1.00 127.48 673 VAL A C 1
ATOM 4932 O O . VAL A 1 673 ? 165.062 132.260 126.032 1.00 134.34 673 VAL A O 1
ATOM 4936 N N . GLY A 1 674 ? 165.190 132.638 128.245 1.00 121.49 674 GLY A N 1
ATOM 4937 C CA . GLY A 1 674 ? 166.643 132.662 128.210 1.00 124.34 674 GLY A CA 1
ATOM 4938 C C . GLY A 1 674 ? 167.235 131.312 127.856 1.00 131.77 674 GLY A C 1
ATOM 4939 O O . GLY A 1 674 ? 168.160 131.220 127.044 1.00 136.95 674 GLY A O 1
ATOM 4940 N N . ALA A 1 675 ? 166.701 130.244 128.450 1.00 128.99 675 ALA A N 1
ATOM 4941 C CA . ALA A 1 675 ? 167.139 128.903 128.081 1.00 131.21 675 ALA A CA 1
ATOM 4942 C C . ALA A 1 675 ? 166.850 128.623 126.613 1.00 135.04 675 ALA A C 1
ATOM 4943 O O . ALA A 1 675 ? 167.661 128.000 125.918 1.00 140.67 675 ALA A O 1
ATOM 4945 N N . GLY A 1 676 ? 165.698 129.083 126.123 1.00 132.02 676 GLY A N 1
ATOM 4946 C CA . GLY A 1 676 ? 165.358 128.863 124.728 1.00 136.21 676 GLY A CA 1
ATOM 4947 C C . GLY A 1 676 ? 166.326 129.540 123.777 1.00 139.44 676 GLY A C 1
ATOM 4948 O O . GLY A 1 676 ? 166.789 128.933 122.809 1.00 143.18 676 GLY A O 1
ATOM 4949 N N . ILE A 1 677 ? 166.648 130.809 124.040 1.00 136.22 677 ILE A N 1
ATOM 4950 C CA . ILE A 1 677 ? 167.566 131.512 123.146 1.00 138.65 677 ILE A CA 1
ATOM 4951 C C . ILE A 1 677 ? 168.968 130.927 123.258 1.00 142.28 677 ILE A C 1
ATOM 4952 O O . ILE A 1 677 ? 169.694 130.835 122.261 1.00 148.60 677 ILE A O 1
ATOM 4957 N N . PHE A 1 678 ? 169.371 130.517 124.464 1.00 137.17 678 PHE A N 1
ATOM 4958 C CA . PHE A 1 678 ? 170.657 129.845 124.621 1.00 139.41 678 PHE A CA 1
ATOM 4959 C C . PHE A 1 678 ? 170.718 128.583 123.767 1.00 144.65 678 PHE A C 1
ATOM 4960 O O . PHE A 1 678 ? 171.679 128.369 123.019 1.00 146.74 678 PHE A O 1
ATOM 4968 N N . PHE A 1 679 ? 169.687 127.741 123.851 1.00 142.71 679 PHE A N 1
ATOM 4969 C CA . PHE A 1 679 ? 169.723 126.471 123.137 1.00 143.78 679 PHE A CA 1
ATOM 4970 C C . PHE A 1 679 ? 169.550 126.661 121.636 1.00 148.91 679 PHE A C 1
ATOM 4971 O O . PHE A 1 679 ? 170.000 125.818 120.852 1.00 151.96 679 PHE A O 1
ATOM 4979 N N . SER A 1 680 ? 168.905 127.750 121.216 1.00 146.16 680 SER A N 1
ATOM 4980 C CA . SER A 1 680 ? 168.772 128.024 119.791 1.00 146.95 680 SER A CA 1
ATOM 4981 C C . SER A 1 680 ? 170.021 128.676 119.214 1.00 149.77 680 SER A C 1
ATOM 4982 O O . SER A 1 680 ? 170.242 128.612 117.999 1.00 152.86 680 SER A O 1
ATOM 4985 N N . THR A 1 681 ? 170.831 129.308 120.054 1.00 149.73 681 THR A N 1
ATOM 4986 C CA . THR A 1 681 ? 172.080 129.887 119.587 1.00 154.89 681 THR A CA 1
ATOM 4987 C C . THR A 1 681 ? 173.005 128.778 119.086 1.00 157.84 681 THR A C 1
ATOM 4988 O O . THR A 1 681 ? 173.024 127.682 119.658 1.00 154.24 681 THR A O 1
ATOM 4992 N N . PRO A 1 682 ? 173.778 129.019 118.019 1.00 160.09 682 PRO A N 1
ATOM 4993 C CA . PRO A 1 682 ? 174.714 127.988 117.546 1.00 159.62 682 PRO A CA 1
ATOM 4994 C C . PRO A 1 682 ? 175.875 127.750 118.501 1.00 162.35 682 PRO A C 1
ATOM 4995 O O . PRO A 1 682 ? 176.772 126.954 118.203 1.00 164.89 682 PRO A O 1
ATOM 4999 N N . ALA A 1 683 ? 175.867 128.436 119.645 1.00 159.06 683 ALA A N 1
ATOM 5000 C CA . ALA A 1 683 ? 176.846 128.237 120.713 1.00 153.45 683 ALA A CA 1
ATOM 5001 C C . ALA A 1 683 ? 178.269 128.517 120.224 1.00 155.10 683 ALA A C 1
ATOM 5002 O O . ALA A 1 683 ? 179.111 127.623 120.119 1.00 157.17 683 ALA A O 1
ATOM 5004 N N . THR A 1 684 ? 178.520 129.787 119.916 1.00 153.70 684 THR A N 1
ATOM 5005 C CA . THR A 1 684 ? 179.864 130.217 119.569 1.00 151.84 684 THR A CA 1
ATOM 5006 C C . THR A 1 684 ? 180.788 130.084 120.778 1.00 147.33 684 THR A C 1
ATOM 5007 O O . THR A 1 684 ? 180.347 129.917 121.918 1.00 143.11 684 THR A O 1
ATOM 5011 N N . VAL A 1 685 ? 182.094 130.154 120.515 1.00 151.60 685 VAL A N 1
ATOM 5012 C CA . VAL A 1 685 ? 183.079 130.006 121.585 1.00 149.86 685 VAL A CA 1
ATOM 5013 C C . VAL A 1 685 ? 182.931 131.129 122.603 1.00 143.80 685 VAL A C 1
ATOM 5014 O O . VAL A 1 685 ? 182.877 130.893 123.816 1.00 143.19 685 VAL A O 1
ATOM 5018 N N . HIS A 1 686 ? 182.853 132.371 122.121 1.00 143.96 686 HIS A N 1
ATOM 5019 C CA . HIS A 1 686 ? 182.701 133.504 123.027 1.00 145.98 686 HIS A CA 1
ATOM 5020 C C . HIS A 1 686 ? 181.404 133.407 123.818 1.00 140.37 686 HIS A C 1
ATOM 5021 O O . HIS A 1 686 ? 181.390 133.648 125.032 1.00 135.66 686 HIS A O 1
ATOM 5028 N N . SER A 1 687 ? 180.307 133.054 123.145 1.00 140.04 687 SER A N 1
ATOM 5029 C CA . SER A 1 687 ? 179.013 132.974 123.814 1.00 139.11 687 SER A CA 1
ATOM 5030 C C . SER A 1 687 ? 179.014 131.897 124.890 1.00 135.77 687 SER A C 1
ATOM 5031 O O . SER A 1 687 ? 178.534 132.119 126.008 1.00 132.67 687 SER A O 1
ATOM 5034 N N . ILE A 1 688 ? 179.556 130.720 124.572 1.00 137.66 688 ILE A N 1
ATOM 5035 C CA . ILE A 1 688 ? 179.580 129.647 125.558 1.00 134.50 688 ILE A CA 1
ATOM 5036 C C . ILE A 1 688 ? 180.480 130.024 126.727 1.00 130.60 688 ILE A C 1
ATOM 5037 O O . ILE A 1 688 ? 180.157 129.739 127.885 1.00 127.52 688 ILE A O 1
ATOM 5042 N N . VAL A 1 689 ? 181.590 130.719 126.455 1.00 134.41 689 VAL A N 1
ATOM 5043 C CA . VAL A 1 689 ? 182.491 131.119 127.532 1.00 130.99 689 VAL A CA 1
ATOM 5044 C C . VAL A 1 689 ? 181.792 132.087 128.479 1.00 125.05 689 VAL A C 1
ATOM 5045 O O . VAL A 1 689 ? 181.785 131.891 129.701 1.00 123.14 689 VAL A O 1
ATOM 5049 N N . VAL A 1 690 ? 181.174 133.137 127.929 1.00 128.81 690 VAL A N 1
ATOM 5050 C CA . VAL A 1 690 ? 180.553 134.128 128.803 1.00 125.45 690 VAL A CA 1
ATOM 5051 C C . VAL A 1 690 ? 179.387 133.506 129.556 1.00 122.57 690 VAL A C 1
ATOM 5052 O O . VAL A 1 690 ? 179.212 133.747 130.755 1.00 121.11 690 VAL A O 1
ATOM 5056 N N . SER A 1 691 ? 178.581 132.683 128.877 1.00 127.63 691 SER A N 1
ATOM 5057 C CA . SER A 1 691 ? 177.417 132.093 129.528 1.00 127.15 691 SER A CA 1
ATOM 5058 C C . SER A 1 691 ? 177.823 131.153 130.653 1.00 121.02 691 SER A C 1
ATOM 5059 O O . SER A 1 691 ? 177.255 131.213 131.751 1.00 115.19 691 SER A O 1
ATOM 5062 N N . ILE A 1 692 ? 178.805 130.278 130.410 1.00 126.14 692 ILE A N 1
ATOM 5063 C CA . ILE A 1 692 ? 179.237 129.367 131.465 1.00 126.46 692 ILE A CA 1
ATOM 5064 C C . ILE A 1 692 ? 179.807 130.162 132.631 1.00 120.41 692 ILE A C 1
ATOM 5065 O O . ILE A 1 692 ? 179.441 129.937 133.788 1.00 119.55 692 ILE A O 1
ATOM 5070 N N . LEU A 1 693 ? 180.629 131.174 132.332 1.00 120.18 693 LEU A N 1
ATOM 5071 C CA . LEU A 1 693 ? 181.256 131.947 133.394 1.00 118.67 693 LEU A CA 1
ATOM 5072 C C . LEU A 1 693 ? 180.216 132.677 134.237 1.00 118.77 693 LEU A C 1
ATOM 5073 O O . LEU A 1 693 ? 180.345 132.732 135.465 1.00 114.09 693 LEU A O 1
ATOM 5078 N N . THR A 1 694 ? 179.180 133.235 133.610 1.00 122.22 694 THR A N 1
ATOM 5079 C CA . THR A 1 694 ? 178.214 134.034 134.354 1.00 118.78 694 THR A CA 1
ATOM 5080 C C . THR A 1 694 ? 177.150 133.201 135.055 1.00 117.92 694 THR A C 1
ATOM 5081 O O . THR A 1 694 ? 176.604 133.649 136.069 1.00 114.82 694 THR A O 1
ATOM 5085 N N . VAL A 1 695 ? 176.834 132.006 134.555 1.00 120.51 695 VAL A N 1
ATOM 5086 C CA . VAL A 1 695 ? 175.749 131.232 135.147 1.00 118.47 695 VAL A CA 1
ATOM 5087 C C . VAL A 1 695 ? 176.306 130.093 135.986 1.00 118.93 695 VAL A C 1
ATOM 5088 O O . VAL A 1 695 ? 175.998 129.979 137.177 1.00 116.61 695 VAL A O 1
ATOM 5092 N N . GLY A 1 696 ? 177.132 129.245 135.380 1.00 121.61 696 GLY A N 1
ATOM 5093 C CA . GLY A 1 696 ? 177.571 128.046 136.053 1.00 119.81 696 GLY A CA 1
ATOM 5094 C C . GLY A 1 696 ? 178.705 128.301 137.019 1.00 117.50 696 GLY A C 1
ATOM 5095 O O . GLY A 1 696 ? 179.350 127.355 137.471 1.00 120.56 696 GLY A O 1
ATOM 5096 N N . VAL A 1 697 ? 178.973 129.569 137.335 1.00 115.13 697 VAL A N 1
ATOM 5097 C CA . VAL A 1 697 ? 179.941 129.871 138.384 1.00 112.94 697 VAL A CA 1
ATOM 5098 C C . VAL A 1 697 ? 179.474 129.291 139.714 1.00 112.72 697 VAL A C 1
ATOM 5099 O O . VAL A 1 697 ? 180.275 128.755 140.492 1.00 117.74 697 VAL A O 1
ATOM 5103 N N . TYR A 1 698 ? 178.165 129.345 139.973 1.00 109.33 698 TYR A N 1
ATOM 5104 C CA . TYR A 1 698 ? 177.620 128.776 141.199 1.00 111.48 698 TYR A CA 1
ATOM 5105 C C . TYR A 1 698 ? 177.854 127.275 141.246 1.00 114.77 698 TYR A C 1
ATOM 5106 O O . TYR A 1 698 ? 178.314 126.735 142.258 1.00 119.35 698 TYR A O 1
ATOM 5115 N N . PHE A 1 699 ? 177.558 126.586 140.144 1.00 112.91 699 PHE A N 1
ATOM 5116 C CA . PHE A 1 699 ? 177.716 125.139 140.111 1.00 114.03 699 PHE A CA 1
ATOM 5117 C C . PHE A 1 699 ? 179.184 124.741 140.168 1.00 117.06 699 PHE A C 1
ATOM 5118 O O . PHE A 1 699 ? 179.535 123.748 140.811 1.00 122.54 699 PHE A O 1
ATOM 5126 N N . ILE A 1 700 ? 180.057 125.507 139.513 1.00 112.11 700 ILE A N 1
ATOM 5127 C CA . ILE A 1 700 ? 181.483 125.209 139.551 1.00 113.00 700 ILE A CA 1
ATOM 5128 C C . ILE A 1 700 ? 182.013 125.341 140.971 1.00 114.61 700 ILE A C 1
ATOM 5129 O O . ILE A 1 700 ? 182.699 124.446 141.478 1.00 124.43 700 ILE A O 1
ATOM 5134 N N . ALA A 1 701 ? 181.683 126.446 141.645 1.00 108.54 701 ALA A N 1
ATOM 5135 C CA . ALA A 1 701 ? 182.143 126.632 143.017 1.00 108.61 701 ALA A CA 1
ATOM 5136 C C . ALA A 1 701 ? 181.564 125.572 143.944 1.00 113.72 701 ALA A C 1
ATOM 5137 O O . ALA A 1 701 ? 182.269 125.041 144.812 1.00 120.17 701 ALA A O 1
ATOM 5139 N N . SER A 1 702 ? 180.283 125.242 143.771 1.00 111.82 702 SER A N 1
ATOM 5140 C CA . SER A 1 702 ? 179.646 124.264 144.644 1.00 114.65 702 SER A CA 1
ATOM 5141 C C . SER A 1 702 ? 180.234 122.873 144.448 1.00 117.20 702 SER A C 1
ATOM 5142 O O . SER A 1 702 ? 180.463 122.149 145.422 1.00 119.89 702 SER A O 1
ATOM 5145 N N . ALA A 1 703 ? 180.485 122.477 143.198 1.00 112.34 703 ALA A N 1
ATOM 5146 C CA . ALA A 1 703 ? 181.093 121.178 142.945 1.00 115.33 703 ALA A CA 1
ATOM 5147 C C . ALA A 1 703 ? 182.535 121.148 143.426 1.00 120.08 703 ALA A C 1
ATOM 5148 O O . ALA A 1 703 ? 183.023 120.106 143.879 1.00 127.77 703 ALA A O 1
ATOM 5150 N N . LEU A 1 704 ? 183.236 122.280 143.329 1.00 115.83 704 LEU A N 1
ATOM 5151 C CA . LEU A 1 704 ? 184.606 122.338 143.816 1.00 113.24 704 LEU A CA 1
ATOM 5152 C C . LEU A 1 704 ? 184.645 122.168 145.329 1.00 114.29 704 LEU A C 1
ATOM 5153 O O . LEU A 1 704 ? 185.475 121.418 145.855 1.00 122.29 704 LEU A O 1
ATOM 5158 N N . HIS A 1 705 ? 183.739 122.834 146.042 1.00 111.01 705 HIS A N 1
ATOM 5159 C CA . HIS A 1 705 ? 183.725 122.763 147.496 1.00 115.13 705 HIS A CA 1
ATOM 5160 C C . HIS A 1 705 ? 183.036 121.515 148.030 1.00 117.64 705 HIS A C 1
ATOM 5161 O O . HIS A 1 705 ? 183.195 121.201 149.214 1.00 115.75 705 HIS A O 1
ATOM 5168 N N . GLY A 1 706 ? 182.280 120.801 147.201 1.00 118.61 706 GLY A N 1
ATOM 5169 C CA . GLY A 1 706 ? 181.673 119.548 147.586 1.00 120.84 706 GLY A CA 1
ATOM 5170 C C . GLY A 1 706 ? 180.159 119.550 147.639 1.00 125.32 706 GLY A C 1
ATOM 5171 O O . GLY A 1 706 ? 179.549 118.509 147.373 1.00 127.83 706 GLY A O 1
ATOM 5172 N N . GLU A 1 707 ? 179.534 120.679 147.973 1.00 126.06 707 GLU A N 1
ATOM 5173 C CA . GLU A 1 707 ? 178.082 120.735 148.142 1.00 123.65 707 GLU A CA 1
ATOM 5174 C C . GLU A 1 707 ? 177.450 121.375 146.907 1.00 120.34 707 GLU A C 1
ATOM 5175 O O . GLU A 1 707 ? 177.141 122.565 146.864 1.00 119.19 707 GLU A O 1
ATOM 5181 N N . VAL A 1 708 ? 177.242 120.545 145.886 1.00 120.44 708 VAL A N 1
ATOM 5182 C CA . VAL A 1 708 ? 176.564 120.977 144.671 1.00 117.45 708 VAL A CA 1
ATOM 5183 C C . VAL A 1 708 ? 175.103 120.534 144.645 1.00 117.87 708 VAL A C 1
ATOM 5184 O O . VAL A 1 708 ? 174.285 121.175 143.966 1.00 120.19 708 VAL A O 1
ATOM 5188 N N . HIS A 1 709 ? 174.748 119.476 145.379 1.00 118.48 709 HIS A N 1
ATOM 5189 C CA . HIS A 1 709 ? 173.374 118.988 145.385 1.00 120.81 709 HIS A CA 1
ATOM 5190 C C . HIS A 1 709 ? 172.404 120.018 145.952 1.00 120.31 709 HIS A C 1
ATOM 5191 O O . HIS A 1 709 ? 171.275 120.136 145.460 1.00 122.40 709 HIS A O 1
ATOM 5198 N N . HIS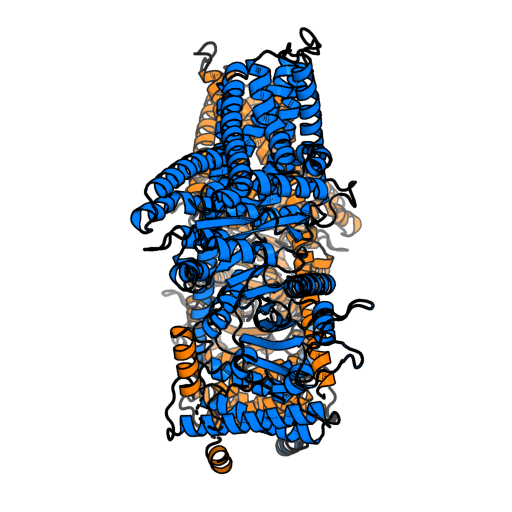 A 1 710 ? 172.820 120.774 146.971 1.00 116.93 710 HIS A N 1
ATOM 5199 C CA . HIS A 1 710 ? 171.958 121.826 147.499 1.00 116.54 710 HIS A CA 1
ATOM 5200 C C . HIS A 1 710 ? 171.614 122.837 146.415 1.00 117.82 710 HIS A C 1
ATOM 5201 O O . HIS A 1 710 ? 170.458 123.259 146.285 1.00 122.82 710 HIS A O 1
ATOM 5208 N N . ILE A 1 711 ? 172.610 123.236 145.627 1.00 114.05 711 ILE A N 1
ATOM 5209 C CA . ILE A 1 711 ? 172.372 124.176 144.539 1.00 110.78 711 ILE A CA 1
ATOM 5210 C C . ILE A 1 711 ? 171.470 123.551 143.484 1.00 112.95 711 ILE A C 1
ATOM 5211 O O . ILE A 1 711 ? 170.509 124.173 143.021 1.00 113.87 711 ILE A O 1
ATOM 5216 N N . PHE A 1 712 ? 171.753 122.301 143.103 1.00 114.99 712 PHE A N 1
ATOM 5217 C CA . PHE A 1 712 ? 170.910 121.617 142.126 1.00 113.83 712 PHE A CA 1
ATOM 5218 C C . PHE A 1 712 ? 169.459 121.552 142.582 1.00 116.63 712 PHE A C 1
ATOM 5219 O O . PHE A 1 712 ? 168.548 121.536 141.747 1.00 122.09 712 PHE A O 1
ATOM 5227 N N . MET A 1 713 ? 169.225 121.512 143.893 1.00 113.32 713 MET A N 1
ATOM 5228 C CA . MET A 1 713 ? 167.855 121.427 144.385 1.00 114.76 713 MET A CA 1
ATOM 5229 C C . MET A 1 713 ? 167.202 122.799 144.527 1.00 110.95 713 MET A C 1
ATOM 5230 O O . MET A 1 713 ? 165.989 122.928 144.332 1.00 112.98 713 MET A O 1
ATOM 5235 N N . THR A 1 714 ? 167.972 123.834 144.864 1.00 107.92 714 THR A N 1
ATOM 5236 C CA . THR A 1 714 ? 167.384 125.113 145.245 1.00 104.22 714 THR A CA 1
ATOM 5237 C C . THR A 1 714 ? 167.580 126.228 144.225 1.00 102.91 714 THR A C 1
ATOM 5238 O O . THR A 1 714 ? 167.122 127.350 144.470 1.00 102.41 714 THR A O 1
ATOM 5242 N N . PHE A 1 715 ? 168.247 125.968 143.098 1.00 107.27 715 PHE A N 1
ATOM 5243 C CA . PHE A 1 715 ? 168.483 127.042 142.138 1.00 106.80 715 PHE A CA 1
ATOM 5244 C C . PHE A 1 715 ? 167.179 127.529 141.517 1.00 106.99 715 PHE A C 1
ATOM 5245 O O . PHE A 1 715 ? 166.999 128.734 141.309 1.00 108.82 715 PHE A O 1
ATOM 5253 N N . THR A 1 716 ? 166.253 126.612 141.225 1.00 107.69 716 THR A N 1
ATOM 5254 C CA . THR A 1 716 ? 164.957 127.021 140.694 1.00 106.98 716 THR A CA 1
ATOM 5255 C C . THR A 1 716 ? 164.194 127.872 141.701 1.00 104.61 716 THR A C 1
ATOM 5256 O O . THR A 1 716 ? 163.606 128.899 141.341 1.00 106.36 716 THR A O 1
ATOM 5260 N N . HIS A 1 717 ? 164.202 127.463 142.972 1.00 103.77 717 HIS A N 1
ATOM 5261 C CA . HIS A 1 717 ? 163.491 128.218 143.996 1.00 100.88 717 HIS A CA 1
ATOM 5262 C C . HIS A 1 717 ? 164.100 129.598 144.186 1.00 100.01 717 HIS A C 1
ATOM 5263 O O . HIS A 1 717 ? 163.380 130.574 144.427 1.00 103.14 717 HIS A O 1
ATOM 5270 N N . TYR A 1 718 ? 165.426 129.703 144.093 1.00 100.10 718 TYR A N 1
ATOM 5271 C CA . TYR A 1 718 ? 166.060 131.006 144.261 1.00 99.64 718 TYR A CA 1
ATOM 5272 C C . TYR A 1 718 ? 165.780 131.914 143.071 1.00 103.14 718 TYR A C 1
ATOM 5273 O O . TYR A 1 718 ? 165.425 133.085 143.245 1.00 104.96 718 TYR A O 1
ATOM 5282 N N . THR A 1 719 ? 165.936 131.397 141.848 1.00 103.45 719 THR A N 1
ATOM 5283 C CA . THR A 1 719 ? 165.688 132.233 140.678 1.00 101.26 719 THR A CA 1
ATOM 5284 C C . THR A 1 719 ? 164.220 132.607 140.552 1.00 104.28 719 THR A C 1
ATOM 5285 O O . THR A 1 719 ? 163.904 133.627 139.932 1.00 107.96 719 THR A O 1
ATOM 5289 N N . ALA A 1 720 ? 163.315 131.811 141.126 1.00 108.21 720 ALA A N 1
ATOM 5290 C CA . ALA A 1 720 ? 161.928 132.242 141.230 1.00 109.77 720 ALA A CA 1
ATOM 5291 C C . ALA A 1 720 ? 161.765 133.383 142.219 1.00 104.89 720 ALA A C 1
ATOM 5292 O O . ALA A 1 720 ? 160.834 134.182 142.082 1.00 106.10 720 ALA A O 1
ATOM 5294 N N . LEU A 1 721 ? 162.651 133.477 143.207 1.00 106.12 721 LEU A N 1
ATOM 5295 C CA . LEU A 1 721 ? 162.565 134.492 144.241 1.00 107.61 721 LEU A CA 1
ATOM 5296 C C . LEU A 1 721 ? 163.618 135.576 144.057 1.00 107.27 721 LEU A C 1
ATOM 5297 O O . LEU A 1 721 ? 163.756 136.439 144.925 1.00 107.80 721 LEU A O 1
ATOM 5302 N N . ILE A 1 722 ? 164.369 135.555 142.952 1.00 108.47 722 ILE A N 1
ATOM 5303 C CA . ILE A 1 722 ? 165.394 136.579 142.731 1.00 108.88 722 ILE A CA 1
ATOM 5304 C C . ILE A 1 722 ? 164.807 137.984 142.631 1.00 108.51 722 ILE A C 1
ATOM 5305 O O . ILE A 1 722 ? 165.310 138.887 143.319 1.00 111.68 722 ILE A O 1
ATOM 5310 N N . PRO A 1 723 ? 163.771 138.249 141.801 1.00 110.35 723 PRO A N 1
ATOM 5311 C CA . PRO A 1 723 ? 163.312 139.636 141.645 1.00 108.69 723 PRO A CA 1
ATOM 5312 C C . PRO A 1 723 ? 162.636 140.143 142.902 1.00 110.54 723 PRO A C 1
ATOM 5313 O O . PRO A 1 723 ? 162.864 141.281 143.324 1.00 111.25 723 PRO A O 1
ATOM 5317 N N . SER A 1 724 ? 161.795 139.299 143.504 1.00 113.09 724 SER A N 1
ATOM 5318 C CA . SER A 1 724 ? 161.210 139.635 144.795 1.00 115.39 724 SER A CA 1
ATOM 5319 C C . SER A 1 724 ? 162.301 139.958 145.801 1.00 110.91 724 SER A C 1
ATOM 5320 O O . SER A 1 724 ? 162.279 141.014 146.440 1.00 112.06 724 SER A O 1
ATOM 5323 N N . PHE A 1 725 ? 163.292 139.075 145.914 1.00 111.52 725 PHE A N 1
ATOM 5324 C CA . PHE A 1 725 ? 164.438 139.266 146.790 1.00 114.06 725 PHE A CA 1
ATOM 5325 C C . PHE A 1 725 ? 165.018 140.659 146.621 1.00 110.19 725 PHE A C 1
ATOM 5326 O O . PHE A 1 725 ? 164.861 141.510 147.504 1.00 114.39 725 PHE A O 1
ATOM 5334 N N . VAL A 1 726 ? 165.589 140.932 145.445 1.00 109.52 726 VAL A N 1
ATOM 5335 C CA . VAL A 1 726 ? 166.315 142.189 145.264 1.00 112.27 726 VAL A CA 1
ATOM 5336 C C . VAL A 1 726 ? 165.373 143.372 145.450 1.00 115.31 726 VAL A C 1
ATOM 5337 O O . VAL A 1 726 ? 165.559 144.201 146.350 1.00 119.28 726 VAL A O 1
ATOM 5341 N N . ASN A 1 727 ? 164.314 143.433 144.639 1.00 115.43 727 ASN A N 1
ATOM 5342 C CA . ASN A 1 727 ? 163.432 144.592 144.645 1.00 112.34 727 ASN A CA 1
ATOM 5343 C C . ASN A 1 727 ? 162.849 144.834 146.031 1.00 115.99 727 ASN A C 1
ATOM 5344 O O . ASN A 1 727 ? 163.110 145.869 146.651 1.00 120.17 727 ASN A O 1
ATOM 5349 N N . ILE A 1 728 ? 162.063 143.879 146.537 1.00 114.18 728 ILE A N 1
ATOM 5350 C CA . ILE A 1 728 ? 161.328 144.090 147.779 1.00 109.90 728 ILE A CA 1
ATOM 5351 C C . ILE A 1 728 ? 162.285 144.326 148.940 1.00 113.69 728 ILE A C 1
ATOM 5352 O O . ILE A 1 728 ? 162.097 145.252 149.738 1.00 117.19 728 ILE A O 1
ATOM 5357 N N . PHE A 1 729 ? 163.320 143.490 149.070 1.00 116.69 729 PHE A N 1
ATOM 5358 C CA . PHE A 1 729 ? 164.157 143.585 150.256 1.00 117.28 729 PHE A CA 1
ATOM 5359 C C . PHE A 1 729 ? 164.969 144.873 150.254 1.00 121.39 729 PHE A C 1
ATOM 5360 O O . PHE A 1 729 ? 165.026 145.572 151.272 1.00 127.95 729 PHE A O 1
ATOM 5368 N N . THR A 1 730 ? 165.591 145.220 149.121 1.00 116.92 730 THR A N 1
ATOM 5369 C CA . THR A 1 730 ? 166.338 146.469 149.071 1.00 119.28 730 THR A CA 1
ATOM 5370 C C . THR A 1 730 ? 165.427 147.677 149.240 1.00 121.67 730 THR A C 1
ATOM 5371 O O . THR A 1 730 ? 165.810 148.644 149.907 1.00 122.88 730 THR A O 1
ATOM 5375 N N . ILE A 1 731 ? 164.225 147.648 148.659 1.00 122.38 731 ILE A N 1
ATOM 5376 C CA . ILE A 1 731 ? 163.348 148.808 148.750 1.00 124.46 731 ILE A CA 1
ATOM 5377 C C . ILE A 1 731 ? 162.846 148.989 150.176 1.00 127.31 731 ILE A C 1
ATOM 5378 O O . ILE A 1 731 ? 162.745 150.117 150.666 1.00 129.86 731 ILE A O 1
ATOM 5383 N N . TYR A 1 732 ? 162.556 147.893 150.883 1.00 129.70 732 TYR A N 1
ATOM 5384 C CA . TYR A 1 732 ? 162.096 148.027 152.261 1.00 128.11 732 TYR A CA 1
ATOM 5385 C C . TYR A 1 732 ? 163.244 148.382 153.196 1.00 128.78 732 TYR A C 1
ATOM 5386 O O . TYR A 1 732 ? 163.041 149.083 154.193 1.00 131.11 732 TYR A O 1
ATOM 5395 N N . SER A 1 733 ? 164.457 147.907 152.899 1.00 127.76 733 SER A N 1
ATOM 5396 C CA . SER A 1 733 ? 165.609 148.313 153.693 1.00 132.61 733 SER A CA 1
ATOM 5397 C C . SER A 1 733 ? 165.887 149.802 153.538 1.00 136.82 733 SER A C 1
ATOM 5398 O O . SER A 1 733 ? 165.960 150.533 154.533 1.00 138.24 733 SER A O 1
ATOM 5401 N N . PHE A 1 734 ? 166.015 150.277 152.298 1.00 135.67 734 PHE A N 1
ATOM 5402 C CA . PHE A 1 734 ? 166.273 151.689 152.052 1.00 132.87 734 PHE A CA 1
ATOM 5403 C C . PHE A 1 734 ? 165.094 152.572 152.429 1.00 133.98 734 PHE A C 1
ATOM 5404 O O . PHE A 1 734 ? 165.285 153.773 152.643 1.00 134.32 734 PHE A O 1
ATOM 5412 N N . CYS A 1 735 ? 163.898 151.996 152.494 1.00 136.69 735 CYS A N 1
ATOM 5413 C CA . CYS A 1 735 ? 162.687 152.754 152.806 1.00 142.29 735 CYS A CA 1
ATOM 5414 C C . CYS A 1 735 ? 162.535 153.146 154.276 1.00 141.80 735 CYS A C 1
ATOM 5415 O O . CYS A 1 735 ? 161.671 153.953 154.618 1.00 143.48 735 CYS A O 1
ATOM 5418 N N . ASN A 1 736 ? 163.367 152.578 155.141 1.00 139.39 736 ASN A N 1
ATOM 5419 C CA . ASN A 1 736 ? 163.292 152.883 156.564 1.00 140.35 736 ASN A CA 1
ATOM 5420 C C . ASN A 1 736 ? 164.683 153.088 157.153 1.00 140.85 736 ASN A C 1
ATOM 5421 O O . ASN A 1 736 ? 165.094 152.370 158.064 1.00 142.73 736 ASN A O 1
ATOM 5426 N N . LYS A 1 762 ? 164.632 169.297 202.228 1.00 186.58 762 LYS A N 1
ATOM 5427 C CA . LYS A 1 762 ? 163.795 170.068 203.140 1.00 187.15 762 LYS A CA 1
ATOM 5428 C C . LYS A 1 762 ? 163.524 171.466 202.596 1.00 187.44 762 LYS A C 1
ATOM 5429 O O . LYS A 1 762 ? 163.502 172.441 203.348 1.00 186.25 762 LYS A O 1
ATOM 5435 N N . GLY A 1 763 ? 163.319 171.560 201.281 1.00 184.96 763 GLY A N 1
ATOM 5436 C CA . GLY A 1 763 ? 163.006 172.829 200.665 1.00 178.71 763 GLY A CA 1
ATOM 5437 C C . GLY A 1 763 ? 161.582 173.278 200.940 1.00 174.84 763 GLY A C 1
ATOM 5438 O O . GLY A 1 763 ? 160.710 172.484 201.284 1.00 172.48 763 GLY A O 1
ATOM 5439 N N . ASP A 1 764 ? 161.356 174.576 200.780 1.00 171.37 764 ASP A N 1
ATOM 5440 C CA . ASP A 1 764 ? 160.052 175.170 201.007 1.00 167.49 764 ASP A CA 1
ATOM 5441 C C . ASP A 1 764 ? 159.252 175.183 199.705 1.00 163.67 764 ASP A C 1
ATOM 5442 O O . ASP A 1 764 ? 159.626 174.557 198.707 1.00 164.15 764 ASP A O 1
ATOM 5447 N N . PHE A 1 765 ? 158.128 175.903 199.712 1.00 157.80 765 PHE A N 1
ATOM 5448 C CA . PHE A 1 765 ? 157.229 175.874 198.565 1.00 153.82 765 PHE A CA 1
ATOM 5449 C C . PHE A 1 765 ? 157.843 176.551 197.348 1.00 155.88 765 PHE A C 1
ATOM 5450 O O . PHE A 1 765 ? 157.596 176.135 196.210 1.00 155.92 765 PHE A O 1
ATOM 5458 N N . LYS A 1 766 ? 158.631 177.607 197.560 1.00 156.38 766 LYS A N 1
ATOM 5459 C CA . LYS A 1 766 ? 159.314 178.237 196.436 1.00 154.37 766 LYS A CA 1
ATOM 5460 C C . LYS A 1 766 ? 160.289 177.266 195.782 1.00 155.23 766 LYS A C 1
ATOM 5461 O O . LYS A 1 766 ? 160.369 177.191 194.550 1.00 155.28 766 LYS A O 1
ATOM 5467 N N . ASP A 1 767 ? 161.030 176.507 196.593 1.00 158.35 767 ASP A N 1
ATOM 5468 C CA . ASP A 1 767 ? 161.916 175.490 196.039 1.00 159.33 767 ASP A CA 1
ATOM 5469 C C . ASP A 1 767 ? 161.127 174.403 195.325 1.00 156.35 767 ASP A C 1
ATOM 5470 O O . ASP A 1 767 ? 161.575 173.875 194.303 1.00 157.58 767 ASP A O 1
ATOM 5475 N N . VAL A 1 768 ? 159.951 174.053 195.849 1.00 153.58 768 VAL A N 1
ATOM 5476 C CA . VAL A 1 768 ? 159.115 173.047 195.196 1.00 152.77 768 VAL A CA 1
ATOM 5477 C C . VAL A 1 768 ? 158.677 173.531 193.817 1.00 151.61 768 VAL A C 1
ATOM 5478 O O . VAL A 1 768 ? 158.724 172.788 192.829 1.00 153.62 768 VAL A O 1
ATOM 5482 N N . ILE A 1 769 ? 158.245 174.790 193.734 1.00 149.29 769 ILE A N 1
ATOM 5483 C CA . ILE A 1 769 ? 157.815 175.352 192.456 1.00 146.63 769 ILE A CA 1
ATOM 5484 C C . ILE A 1 769 ? 158.988 175.429 191.487 1.00 150.92 769 ILE A C 1
ATOM 5485 O O . ILE A 1 769 ? 158.848 175.136 190.292 1.00 150.72 769 ILE A O 1
ATOM 5490 N N . ALA A 1 770 ? 160.161 175.833 191.982 1.00 152.00 770 ALA A N 1
ATOM 5491 C CA . ALA A 1 770 ? 161.344 175.884 191.131 1.00 147.84 770 ALA A CA 1
ATOM 5492 C C . ALA A 1 770 ? 161.708 174.499 190.613 1.00 148.53 770 ALA A C 1
ATOM 5493 O O . ALA A 1 770 ? 162.079 174.343 189.445 1.00 151.69 770 ALA A O 1
ATOM 5495 N N . LYS A 1 771 ? 161.613 173.481 191.471 1.00 150.07 771 LYS A N 1
ATOM 5496 C CA . LYS A 1 771 ? 161.885 172.113 191.045 1.00 152.00 771 LYS A CA 1
ATOM 5497 C C . LYS A 1 771 ? 160.885 171.656 189.992 1.00 153.53 771 LYS A C 1
ATOM 5498 O O . LYS A 1 771 ? 161.256 170.984 189.024 1.00 155.66 771 LYS A O 1
ATOM 5504 N N . ARG A 1 772 ? 159.608 172.000 190.172 1.00 152.87 772 ARG A N 1
ATOM 5505 C CA . ARG A 1 772 ? 158.602 171.643 189.176 1.00 150.92 772 ARG A CA 1
ATOM 5506 C C . ARG A 1 772 ? 158.899 172.302 187.835 1.00 152.96 772 ARG A C 1
ATOM 5507 O O . ARG A 1 772 ? 158.808 171.657 186.783 1.00 154.83 772 ARG A O 1
ATOM 5515 N N . ARG A 1 773 ? 159.256 173.588 187.853 1.00 151.86 773 ARG A N 1
ATOM 5516 C CA . ARG A 1 773 ? 159.585 174.279 186.610 1.00 152.48 773 ARG A CA 1
ATOM 5517 C C . ARG A 1 773 ? 160.823 173.679 185.955 1.00 154.91 773 ARG A C 1
ATOM 5518 O O . ARG A 1 773 ? 160.878 173.535 184.728 1.00 158.47 773 ARG A O 1
ATOM 5526 N N . ALA A 1 774 ? 161.833 173.333 186.757 1.00 154.07 774 ALA A N 1
ATOM 5527 C CA . ALA A 1 774 ? 163.036 172.715 186.210 1.00 152.87 774 ALA A CA 1
ATOM 5528 C C . ALA A 1 774 ? 162.725 171.363 185.585 1.00 154.14 774 ALA A C 1
ATOM 5529 O O . ALA A 1 774 ? 163.251 171.029 184.519 1.00 154.93 774 ALA A O 1
ATOM 5531 N N . LEU A 1 775 ? 161.877 170.567 186.239 1.00 154.23 775 LEU A N 1
ATOM 5532 C CA . LEU A 1 775 ? 161.484 169.281 185.674 1.00 154.75 775 LEU A CA 1
ATOM 5533 C C . LEU A 1 775 ? 160.723 169.477 184.370 1.00 158.59 775 LEU A C 1
ATOM 5534 O O . LEU A 1 775 ? 160.934 168.738 183.400 1.00 159.97 775 LEU A O 1
ATOM 5539 N N . GLU A 1 776 ? 159.828 170.466 184.330 1.00 159.18 776 GLU A N 1
ATOM 5540 C CA . GLU A 1 776 ? 159.094 170.741 183.099 1.00 158.61 776 GLU A CA 1
ATOM 5541 C C . GLU A 1 776 ? 160.036 171.143 181.972 1.00 159.46 776 GLU A C 1
ATOM 5542 O O . GLU A 1 776 ? 159.883 170.688 180.832 1.00 162.00 776 GLU A O 1
ATOM 5548 N N . GLU A 1 777 ? 161.019 171.993 182.270 1.00 157.46 777 GLU A N 1
ATOM 5549 C CA . GLU A 1 777 ? 161.949 172.422 181.232 1.00 157.77 777 GLU A CA 1
ATOM 5550 C C . GLU A 1 777 ? 162.838 171.263 180.794 1.00 160.21 777 GLU A C 1
ATOM 5551 O O . GLU A 1 777 ? 163.191 171.155 179.613 1.00 162.65 777 GLU A O 1
ATOM 5557 N N . LEU A 1 778 ? 163.202 170.378 181.728 1.00 159.95 778 LEU A N 1
ATOM 5558 C CA . LEU A 1 778 ? 163.937 169.170 181.365 1.00 160.36 778 LEU A CA 1
ATOM 5559 C C . LEU A 1 778 ? 163.126 168.299 180.418 1.00 161.68 778 LEU A C 1
ATOM 5560 O O . LEU A 1 778 ? 163.657 167.786 179.427 1.00 165.09 778 LEU A O 1
ATOM 5565 N N . ARG A 1 779 ? 161.838 168.117 180.712 1.00 159.21 779 ARG A N 1
ATOM 5566 C CA . ARG A 1 779 ? 160.981 167.326 179.834 1.00 158.75 779 ARG A CA 1
ATOM 5567 C C . ARG A 1 779 ? 160.868 167.964 178.456 1.00 158.86 779 ARG A C 1
ATOM 5568 O O . ARG A 1 779 ? 160.918 167.269 177.435 1.00 160.24 779 ARG A O 1
ATOM 5576 N N . ARG A 1 780 ? 160.706 169.288 178.409 1.00 157.71 780 ARG A N 1
ATOM 5577 C CA . ARG A 1 780 ? 160.613 169.975 177.124 1.00 158.81 780 ARG A CA 1
ATOM 5578 C C . ARG A 1 780 ? 161.899 169.825 176.322 1.00 161.80 780 ARG A C 1
ATOM 5579 O O . ARG A 1 780 ? 161.858 169.582 175.110 1.00 163.75 780 ARG A O 1
ATOM 5587 N N . GLU A 1 781 ? 163.052 169.963 176.980 1.00 162.98 781 GLU A N 1
ATOM 5588 C CA . GLU A 1 781 ? 164.323 169.800 176.282 1.00 164.72 781 GLU A CA 1
ATOM 5589 C C . GLU A 1 781 ? 164.512 168.369 175.798 1.00 164.28 781 GLU A C 1
ATOM 5590 O O . GLU A 1 781 ? 165.025 168.146 174.697 1.00 167.84 781 GLU A O 1
ATOM 5596 N N . GLU A 1 782 ? 164.110 167.386 176.604 1.00 163.61 782 GLU A N 1
ATOM 5597 C CA . GLU A 1 782 ? 164.210 165.998 176.169 1.00 165.09 782 GLU A CA 1
ATOM 5598 C C . GLU A 1 782 ? 163.324 165.737 174.957 1.00 162.47 782 GLU A C 1
ATOM 5599 O O . GLU A 1 782 ? 163.743 165.072 174.003 1.00 161.72 782 GLU A O 1
ATOM 5605 N N . LYS A 1 783 ? 162.097 166.263 174.975 1.00 158.64 783 LYS A N 1
ATOM 5606 C CA . LYS A 1 783 ? 161.201 166.079 173.838 1.00 154.72 783 LYS A CA 1
ATOM 5607 C C . LYS A 1 783 ? 161.744 166.760 172.589 1.00 156.84 783 LYS A C 1
ATOM 5608 O O . LYS A 1 783 ? 161.677 166.197 171.490 1.00 158.17 783 LYS A O 1
ATOM 5614 N N . GLU A 1 784 ? 162.285 167.972 172.732 1.00 159.22 784 GLU A N 1
ATOM 5615 C CA . GLU A 1 784 ? 162.828 168.660 171.566 1.00 160.05 784 GLU A CA 1
ATOM 5616 C C . GLU A 1 784 ? 164.060 167.940 171.029 1.00 160.60 784 GLU A C 1
ATOM 5617 O O . GLU A 1 784 ? 164.252 167.858 169.812 1.00 162.45 784 GLU A O 1
ATOM 5623 N N . ARG A 1 785 ? 164.895 167.390 171.915 1.00 160.26 785 ARG A N 1
ATOM 5624 C CA . ARG A 1 785 ? 166.047 166.619 171.461 1.00 159.36 785 ARG A CA 1
ATOM 5625 C C . ARG A 1 785 ? 165.610 165.361 170.725 1.00 156.25 785 ARG A C 1
ATOM 5626 O O . ARG A 1 785 ? 166.180 165.011 169.685 1.00 156.21 785 ARG A O 1
ATOM 5634 N N . VAL A 1 786 ? 164.597 164.668 171.250 1.00 156.78 786 VAL A N 1
ATOM 5635 C CA . VAL A 1 786 ? 164.107 163.460 170.594 1.00 157.40 786 VAL A CA 1
ATOM 5636 C C . VAL A 1 786 ? 163.527 163.794 169.227 1.00 157.10 786 VAL A C 1
ATOM 5637 O O . VAL A 1 786 ? 163.767 163.083 168.243 1.00 156.43 786 VAL A O 1
ATOM 5641 N N . GLU A 1 787 ? 162.750 164.877 169.139 1.00 158.06 787 GLU A N 1
ATOM 5642 C CA . GLU A 1 787 ? 162.158 165.236 167.856 1.00 153.79 787 GLU A CA 1
ATOM 5643 C C . GLU A 1 787 ? 163.218 165.695 166.864 1.00 152.78 787 GLU A C 1
ATOM 5644 O O . GLU A 1 787 ? 163.091 165.429 165.666 1.00 152.76 787 GLU A O 1
ATOM 5650 N N . ASN A 1 788 ? 164.269 166.372 167.334 1.00 154.17 788 ASN A N 1
ATOM 5651 C CA . ASN A 1 788 ? 165.367 166.737 166.444 1.00 152.32 788 ASN A CA 1
ATOM 5652 C C . ASN A 1 788 ? 166.097 165.499 165.940 1.00 152.15 788 ASN A C 1
ATOM 5653 O O . ASN A 1 788 ? 166.466 165.423 164.762 1.00 151.23 788 ASN A O 1
ATOM 5658 N N . ARG A 1 789 ? 166.318 164.521 166.823 1.00 153.06 789 ARG A N 1
ATOM 5659 C CA . ARG A 1 789 ? 166.948 163.273 166.408 1.00 149.38 789 ARG A CA 1
ATOM 5660 C C . ARG A 1 789 ? 166.104 162.550 165.369 1.00 148.60 789 ARG A C 1
ATOM 5661 O O . ARG A 1 789 ? 166.628 162.065 164.358 1.00 148.85 789 ARG A O 1
ATOM 5669 N N . LYS A 1 790 ? 164.794 162.469 165.604 1.00 149.63 790 LYS A N 1
ATOM 5670 C CA . LYS A 1 790 ? 163.904 161.830 164.642 1.00 144.89 790 LYS A CA 1
ATOM 5671 C C . LYS A 1 790 ? 163.896 162.585 163.321 1.00 143.80 790 LYS A C 1
ATOM 5672 O O . LYS A 1 790 ? 163.898 161.972 162.249 1.00 142.78 790 LYS A O 1
ATOM 5678 N N . LYS A 1 791 ? 163.887 163.918 163.378 1.00 147.11 791 LYS A N 1
ATOM 5679 C CA . LYS A 1 791 ? 163.932 164.717 162.161 1.00 145.92 791 LYS A CA 1
ATOM 5680 C C . LYS A 1 791 ? 165.187 164.417 161.358 1.00 141.96 791 LYS A C 1
ATOM 5681 O O . LYS A 1 791 ? 165.121 164.179 160.148 1.00 144.25 791 LYS A O 1
ATOM 5687 N N . ASN A 1 792 ? 166.344 164.406 162.023 1.00 139.65 792 ASN A N 1
ATOM 5688 C CA . ASN A 1 792 ? 167.589 164.129 161.319 1.00 139.93 792 ASN A CA 1
ATOM 5689 C C . ASN A 1 792 ? 167.588 162.723 160.733 1.00 140.75 792 ASN A C 1
ATOM 5690 O O . ASN A 1 792 ? 167.978 162.526 159.576 1.00 142.21 792 ASN A O 1
ATOM 5695 N N . PHE A 1 793 ? 167.122 161.738 161.505 1.00 142.15 793 PHE A N 1
ATOM 5696 C CA . PHE A 1 793 ? 167.137 160.356 161.037 1.00 141.50 793 PHE A CA 1
ATOM 5697 C C . PHE A 1 793 ? 166.228 160.171 159.828 1.00 141.46 793 PHE A C 1
ATOM 5698 O O . PHE A 1 793 ? 166.639 159.598 158.812 1.00 143.17 793 PHE A O 1
ATOM 5706 N N . GLU A 1 794 ? 164.986 160.648 159.919 1.00 142.56 794 GLU A N 1
ATOM 5707 C CA . GLU A 1 794 ? 164.057 160.498 158.805 1.00 140.64 794 GLU A CA 1
ATOM 5708 C C . GLU A 1 794 ? 164.508 161.296 157.589 1.00 135.62 794 GLU A C 1
ATOM 5709 O O . GLU A 1 794 ? 164.371 160.829 156.453 1.00 134.11 794 GLU A O 1
ATOM 5715 N N . ALA A 1 795 ? 165.039 162.505 157.795 1.00 137.14 795 ALA A N 1
ATOM 5716 C CA . ALA A 1 795 ? 165.521 163.286 156.663 1.00 136.07 795 ALA A CA 1
ATOM 5717 C C . ALA A 1 795 ? 166.668 162.579 155.959 1.00 132.18 795 ALA A C 1
ATOM 5718 O O . ALA A 1 795 ? 166.709 162.524 154.725 1.00 131.62 795 ALA A O 1
ATOM 5720 N N . PHE A 1 796 ? 167.607 162.023 156.726 1.00 132.31 796 PHE A N 1
ATOM 5721 C CA . PHE A 1 796 ? 168.729 161.317 156.121 1.00 129.54 796 PHE A CA 1
ATOM 5722 C C . PHE A 1 796 ? 168.263 160.072 155.380 1.00 129.39 796 PHE A C 1
ATOM 5723 O O . PHE A 1 796 ? 168.713 159.801 154.260 1.00 130.86 796 PHE A O 1
ATOM 5731 N N . ARG A 1 797 ? 167.364 159.298 155.992 1.00 128.03 797 ARG A N 1
ATOM 5732 C CA . ARG A 1 797 ? 166.896 158.080 155.342 1.00 126.73 797 ARG A CA 1
ATOM 5733 C C . ARG A 1 797 ? 166.121 158.400 154.070 1.00 128.77 797 ARG A C 1
ATOM 5734 O O . ARG A 1 797 ? 166.279 157.715 153.053 1.00 127.50 797 ARG A O 1
ATOM 5742 N N . THR A 1 798 ? 165.300 159.453 154.094 1.00 130.24 798 THR A N 1
ATOM 5743 C CA . THR A 1 798 ? 164.550 159.829 152.903 1.00 125.57 798 THR A CA 1
ATOM 5744 C C . THR A 1 798 ? 165.474 160.363 151.821 1.00 119.54 798 THR A C 1
ATOM 5745 O O . THR A 1 798 ? 165.270 160.083 150.638 1.00 121.50 798 THR A O 1
ATOM 5749 N N . ASN A 1 799 ? 166.496 161.133 152.200 1.00 118.16 799 ASN A N 1
ATOM 5750 C CA . ASN A 1 799 ? 167.453 161.609 151.210 1.00 118.87 799 ASN A CA 1
ATOM 5751 C C . ASN A 1 799 ? 168.191 160.449 150.556 1.00 118.85 799 ASN A C 1
ATOM 5752 O O . ASN A 1 799 ? 168.348 160.420 149.330 1.00 119.99 799 ASN A O 1
ATOM 5757 N N . VAL A 1 800 ? 168.629 159.470 151.350 1.00 118.17 800 VAL A N 1
ATOM 5758 C CA . VAL A 1 800 ? 169.371 158.347 150.780 1.00 117.54 800 VAL A CA 1
ATOM 5759 C C . VAL A 1 800 ? 168.452 157.487 149.916 1.00 117.33 800 VAL A C 1
ATOM 5760 O O . VAL A 1 800 ? 168.851 157.000 148.851 1.00 118.31 800 VAL A O 1
ATOM 5764 N N . LEU A 1 801 ? 167.196 157.318 150.340 1.00 118.13 801 LEU A N 1
ATOM 5765 C CA . LEU A 1 801 ? 166.255 156.534 149.548 1.00 116.21 801 LEU A CA 1
ATOM 5766 C C . LEU A 1 801 ? 165.912 157.236 148.244 1.00 112.54 801 LEU A C 1
ATOM 5767 O O . LEU A 1 801 ? 165.819 156.592 147.194 1.00 112.20 801 LEU A O 1
ATOM 5772 N N . LEU A 1 802 ? 165.696 158.550 148.293 1.00 114.75 802 LEU A N 1
ATOM 5773 C CA . LEU A 1 802 ? 165.431 159.302 147.076 1.00 111.55 802 LEU A CA 1
ATOM 5774 C C . LEU A 1 802 ? 166.624 159.239 146.139 1.00 112.05 802 LEU A C 1
ATOM 5775 O O . LEU A 1 802 ? 166.458 159.059 144.930 1.00 114.03 802 LEU A O 1
ATOM 5780 N N . THR A 1 803 ? 167.836 159.360 146.682 1.00 110.77 803 THR A N 1
ATOM 5781 C CA . THR A 1 803 ? 169.029 159.234 145.855 1.00 110.03 803 THR A CA 1
ATOM 5782 C C . THR A 1 803 ? 169.076 157.873 145.175 1.00 110.36 803 THR A C 1
ATOM 5783 O O . THR A 1 803 ? 169.281 157.783 143.962 1.00 112.94 803 THR A O 1
ATOM 5787 N N . TRP A 1 804 ? 168.846 156.803 145.937 1.00 109.38 804 TRP A N 1
ATOM 5788 C CA . TRP A 1 804 ? 168.921 155.458 145.372 1.00 108.82 804 TRP A CA 1
ATOM 5789 C C . TRP A 1 804 ? 167.854 155.245 144.303 1.00 108.44 804 TRP A C 1
ATOM 5790 O O . TRP A 1 804 ? 168.155 154.817 143.181 1.00 110.51 804 TRP A O 1
ATOM 5801 N N . ALA A 1 805 ? 166.598 155.552 144.633 1.00 106.21 805 ALA A N 1
ATOM 5802 C CA . ALA A 1 805 ? 165.500 155.304 143.706 1.00 105.00 805 ALA A CA 1
ATOM 5803 C C . ALA A 1 805 ? 165.620 156.164 142.457 1.00 107.97 805 ALA A C 1
ATOM 5804 O O . ALA A 1 805 ? 165.414 155.677 141.340 1.00 111.59 805 ALA A O 1
ATOM 5806 N N . PHE A 1 806 ? 165.956 157.445 142.618 1.00 105.70 806 PHE A N 1
ATOM 5807 C CA . PHE A 1 806 ? 166.072 158.320 141.464 1.00 106.71 806 PHE A CA 1
ATOM 5808 C C . PHE A 1 806 ? 167.297 157.988 140.628 1.00 110.35 806 PHE A C 1
ATOM 5809 O O . PHE A 1 806 ? 167.252 158.123 139.406 1.00 114.36 806 PHE A O 1
ATOM 5817 N N . SER A 1 807 ? 168.390 157.542 141.251 1.00 109.09 807 SER A N 1
ATOM 5818 C CA . SER A 1 807 ? 169.537 157.088 140.477 1.00 105.93 807 SER A CA 1
ATOM 5819 C C . SER A 1 807 ? 169.174 155.870 139.644 1.00 106.44 807 SER A C 1
ATOM 5820 O O . SER A 1 807 ? 169.501 155.797 138.455 1.00 107.29 807 SER A O 1
ATOM 5823 N N . ASN A 1 808 ? 168.474 154.908 140.249 1.00 104.38 808 ASN A N 1
ATOM 5824 C CA . ASN A 1 808 ? 168.052 153.727 139.503 1.00 100.22 808 ASN A CA 1
ATOM 5825 C C . ASN A 1 808 ? 167.127 154.109 138.355 1.00 105.61 808 ASN A C 1
ATOM 5826 O O . ASN A 1 808 ? 167.296 153.642 137.222 1.00 110.09 808 ASN A O 1
ATOM 5831 N N . LEU A 1 809 ? 166.150 154.976 138.628 1.00 105.93 809 LEU A N 1
ATOM 5832 C CA . LEU A 1 809 ? 165.191 155.373 137.603 1.00 105.62 809 LEU A CA 1
ATOM 5833 C C . LEU A 1 809 ? 165.868 156.141 136.476 1.00 105.38 809 LEU A C 1
ATOM 5834 O O . LEU A 1 809 ? 165.594 155.898 135.297 1.00 106.80 809 LEU A O 1
ATOM 5839 N N . ILE A 1 810 ? 166.752 157.080 136.820 1.00 103.24 810 ILE A N 1
ATOM 5840 C CA . ILE A 1 810 ? 167.439 157.871 135.807 1.00 106.54 810 ILE A CA 1
ATOM 5841 C C . ILE A 1 810 ? 168.329 156.978 134.959 1.00 108.73 810 ILE A C 1
ATOM 5842 O O . ILE A 1 810 ? 168.355 157.094 133.729 1.00 114.28 810 ILE A O 1
ATOM 5847 N N . PHE A 1 811 ? 169.062 156.063 135.598 1.00 102.95 811 PHE A N 1
ATOM 5848 C CA . PHE A 1 811 ? 169.913 155.144 134.854 1.00 104.70 811 PHE A CA 1
ATOM 5849 C C . PHE A 1 811 ? 169.090 154.302 133.891 1.00 105.90 811 PHE A C 1
ATOM 5850 O O . PHE A 1 811 ? 169.423 154.191 132.704 1.00 107.32 811 PHE A O 1
ATOM 5858 N N . ALA A 1 812 ? 167.991 153.721 134.382 1.00 104.34 812 ALA A N 1
ATOM 5859 C CA . ALA A 1 812 ? 167.167 152.857 133.544 1.00 102.39 812 ALA A CA 1
ATOM 5860 C C . ALA A 1 812 ? 166.568 153.630 132.378 1.00 104.97 812 ALA A C 1
ATOM 5861 O O . ALA A 1 812 ? 166.618 153.177 131.230 1.00 108.14 812 ALA A O 1
ATOM 5863 N N . LEU A 1 813 ? 166.000 154.807 132.652 1.00 101.99 813 LEU A N 1
ATOM 5864 C CA . LEU A 1 813 ? 165.391 155.595 131.588 1.00 101.21 813 LEU A CA 1
ATOM 5865 C C . LEU A 1 813 ? 166.426 156.025 130.560 1.00 102.08 813 LEU A C 1
ATOM 5866 O O . LEU A 1 813 ? 166.179 155.951 129.350 1.00 104.08 813 LEU A O 1
ATOM 5871 N N . PHE A 1 814 ? 167.597 156.471 131.020 1.00 100.13 814 PHE A N 1
ATOM 5872 C CA . PHE A 1 814 ? 168.625 156.923 130.095 1.00 104.98 814 PHE A CA 1
ATOM 5873 C C . PHE A 1 814 ? 169.114 155.795 129.204 1.00 104.93 814 PHE A C 1
ATOM 5874 O O . PHE A 1 814 ? 169.231 155.982 127.988 1.00 106.55 814 PHE A O 1
ATOM 5882 N N . VAL A 1 815 ? 169.392 154.619 129.770 1.00 102.61 815 VAL A N 1
ATOM 5883 C CA . VAL A 1 815 ? 169.877 153.532 128.926 1.00 105.28 815 VAL A CA 1
ATOM 5884 C C . VAL A 1 815 ? 168.771 153.034 128.002 1.00 105.74 815 VAL A C 1
ATOM 5885 O O . VAL A 1 815 ? 169.031 152.690 126.846 1.00 107.71 815 VAL A O 1
ATOM 5889 N N . VAL A 1 816 ? 167.522 153.013 128.476 1.00 103.28 816 VAL A N 1
ATOM 5890 C CA . VAL A 1 816 ? 166.413 152.591 127.624 1.00 99.21 816 VAL A CA 1
ATOM 5891 C C . VAL A 1 816 ? 166.275 153.522 126.428 1.00 104.39 816 VAL A C 1
ATOM 5892 O O . VAL A 1 816 ? 166.083 153.073 125.291 1.00 103.39 816 VAL A O 1
ATOM 5896 N N . TYR A 1 817 ? 166.383 154.830 126.658 1.00 104.89 817 TYR A N 1
ATOM 5897 C CA . TYR A 1 817 ? 166.118 155.784 125.590 1.00 104.56 817 TYR A CA 1
ATOM 5898 C C . TYR A 1 817 ? 167.331 156.040 124.706 1.00 107.43 817 TYR A C 1
ATOM 5899 O O . TYR A 1 817 ? 167.169 156.503 123.572 1.00 111.26 817 TYR A O 1
ATOM 5908 N N . PHE A 1 818 ? 168.543 155.752 125.183 1.00 103.04 818 PHE A N 1
ATOM 5909 C CA . PHE A 1 818 ? 169.747 156.108 124.443 1.00 106.11 818 PHE A CA 1
ATOM 5910 C C . PHE A 1 818 ? 170.634 154.915 124.114 1.00 110.94 818 PHE A C 1
ATOM 5911 O O . PHE A 1 818 ? 171.729 155.107 123.572 1.00 117.96 818 PHE A O 1
ATOM 5919 N N . ALA A 1 819 ? 170.203 153.694 124.417 1.00 106.34 819 ALA A N 1
ATOM 5920 C CA . ALA A 1 819 ? 171.014 152.517 124.158 1.00 104.17 819 ALA A CA 1
ATOM 5921 C C . ALA A 1 819 ? 170.115 151.340 123.824 1.00 105.29 819 ALA A C 1
ATOM 5922 O O . ALA A 1 819 ? 169.095 151.122 124.482 1.00 107.36 819 ALA A O 1
ATOM 5924 N N . SER A 1 820 ? 170.499 150.586 122.804 1.00 106.91 820 SER A N 1
ATOM 5925 C CA . SER A 1 820 ? 169.775 149.386 122.428 1.00 108.18 820 SER A CA 1
ATOM 5926 C C . SER A 1 820 ? 170.302 148.192 123.215 1.00 106.33 820 SER A C 1
ATOM 5927 O O . SER A 1 820 ? 171.237 148.300 124.010 1.00 107.67 820 SER A O 1
ATOM 5930 N N . SER A 1 821 ? 169.679 147.035 122.990 1.00 100.47 821 SER A N 1
ATOM 5931 C CA . SER A 1 821 ? 170.171 145.813 123.615 1.00 99.08 821 SER A CA 1
ATOM 5932 C C . SER A 1 821 ? 171.560 145.450 123.112 1.00 100.99 821 SER A C 1
ATOM 5933 O O . SER A 1 821 ? 172.398 144.987 123.892 1.00 104.44 821 SER A O 1
ATOM 5936 N N . SER A 1 822 ? 171.826 145.659 121.822 1.00 100.56 82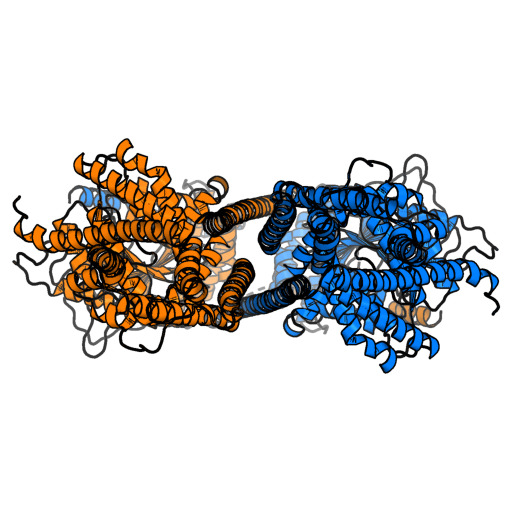2 SER A N 1
ATOM 5937 C CA . SER A 1 822 ? 173.128 145.320 121.263 1.00 101.40 822 SER A CA 1
ATOM 5938 C C . SER A 1 822 ? 174.251 146.171 121.837 1.00 103.45 822 SER A C 1
ATOM 5939 O O . SER A 1 822 ? 175.419 145.786 121.726 1.00 109.72 822 SER A O 1
ATOM 5942 N N . THR A 1 823 ? 173.932 147.312 122.445 1.00 99.97 823 THR A N 1
ATOM 5943 C CA . THR A 1 823 ? 174.939 148.210 122.991 1.00 100.61 823 THR A CA 1
ATOM 5944 C C . THR A 1 823 ? 174.987 148.206 124.511 1.00 100.03 823 THR A C 1
ATOM 5945 O O . THR A 1 823 ? 175.895 148.813 125.088 1.00 105.72 823 THR A O 1
ATOM 5949 N N . TYR A 1 824 ? 174.047 147.545 125.175 1.00 96.25 824 TYR A N 1
ATOM 5950 C CA . TYR A 1 824 ? 174.027 147.491 126.632 1.00 93.51 824 TYR A CA 1
ATOM 5951 C C . TYR A 1 824 ? 174.126 146.080 127.182 1.00 98.95 824 TYR A C 1
ATOM 5952 O O . TYR A 1 824 ? 174.761 145.873 128.220 1.00 100.32 824 TYR A O 1
ATOM 5961 N N . MET A 1 825 ? 173.497 145.106 126.528 1.00 101.81 825 MET A N 1
ATOM 5962 C CA . MET A 1 825 ? 173.638 143.722 126.967 1.00 98.02 825 MET A CA 1
ATOM 5963 C C . MET A 1 825 ? 175.084 143.241 126.963 1.00 97.83 825 MET A C 1
ATOM 5964 O O . MET A 1 825 ? 175.468 142.546 127.919 1.00 100.74 825 MET A O 1
ATOM 5969 N N . PRO A 1 826 ? 175.914 143.521 125.950 1.00 97.47 826 PRO A N 1
ATOM 5970 C CA . PRO A 1 826 ? 177.333 143.151 126.075 1.00 98.32 826 PRO A CA 1
ATOM 5971 C C . PRO A 1 826 ? 178.014 143.782 127.275 1.00 101.00 826 PRO A C 1
ATOM 5972 O O . PRO A 1 826 ? 178.821 143.122 127.939 1.00 107.53 826 PRO A O 1
ATOM 5976 N N . VAL A 1 827 ? 177.702 145.042 127.584 1.00 97.88 827 VAL A N 1
ATOM 5977 C CA . VAL A 1 827 ? 178.324 145.701 128.729 1.00 97.45 827 VAL A CA 1
ATOM 5978 C C . VAL A 1 827 ? 177.904 145.023 130.027 1.00 98.41 827 VAL A C 1
ATOM 5979 O O . VAL A 1 827 ? 178.732 144.764 130.909 1.00 102.97 827 VAL A O 1
ATOM 5983 N N . LEU A 1 828 ? 176.611 144.724 130.162 1.00 95.26 828 LEU A N 1
ATOM 5984 C CA . LEU A 1 828 ? 176.138 144.041 131.362 1.00 97.59 828 LEU A CA 1
ATOM 5985 C C . LEU A 1 828 ? 176.751 142.653 131.484 1.00 101.66 828 LEU A C 1
ATOM 5986 O O . LEU A 1 828 ? 177.123 142.225 132.584 1.00 103.30 828 LEU A O 1
ATOM 5991 N N . TYR A 1 829 ? 176.854 141.931 130.367 1.00 100.37 829 TYR A N 1
ATOM 5992 C CA . TYR A 1 829 ? 177.466 140.610 130.396 1.00 96.59 829 TYR A CA 1
ATOM 5993 C C . TYR A 1 829 ? 178.923 140.691 130.821 1.00 101.70 829 TYR A C 1
ATOM 5994 O O . TYR A 1 829 ? 179.384 139.877 131.623 1.00 105.29 829 TYR A O 1
ATOM 6003 N N . ILE A 1 830 ? 179.661 141.675 130.303 1.00 102.17 830 ILE A N 1
ATOM 6004 C CA . ILE A 1 830 ? 181.064 141.830 130.681 1.00 97.89 830 ILE A CA 1
ATOM 6005 C C . ILE A 1 830 ? 181.187 142.169 132.161 1.00 101.20 830 ILE A C 1
ATOM 6006 O O . ILE A 1 830 ? 182.060 141.644 132.860 1.00 107.06 830 ILE A O 1
ATOM 6011 N N . PHE A 1 831 ? 180.312 143.041 132.667 1.00 100.56 831 PHE A N 1
ATOM 6012 C CA . PHE A 1 831 ? 180.365 143.408 134.080 1.00 103.91 831 PHE A CA 1
ATOM 6013 C C . PHE A 1 831 ? 180.088 142.206 134.978 1.00 106.50 831 PHE A C 1
ATOM 6014 O O . PHE A 1 831 ? 180.835 141.933 135.931 1.00 109.36 831 PHE A O 1
ATOM 6022 N N . VAL A 1 832 ? 179.011 141.475 134.689 1.00 105.19 832 VAL A N 1
ATOM 6023 C CA . VAL A 1 832 ? 178.661 140.320 135.508 1.00 102.45 832 VAL A CA 1
ATOM 6024 C C . VAL A 1 832 ? 179.727 139.242 135.380 1.00 103.78 832 VAL A C 1
ATOM 6025 O O . VAL A 1 832 ? 180.038 138.539 136.348 1.00 108.32 832 VAL A O 1
ATOM 6029 N N . ALA A 1 833 ? 180.314 139.101 134.190 1.00 104.19 833 ALA A N 1
ATOM 6030 C CA . ALA A 1 833 ? 181.391 138.139 134.004 1.00 103.85 833 ALA A CA 1
ATOM 6031 C C . ALA A 1 833 ? 182.613 138.517 134.824 1.00 105.36 833 ALA A C 1
ATOM 6032 O O . ALA A 1 833 ? 183.271 137.649 135.397 1.00 110.78 833 ALA A O 1
ATOM 6034 N N . SER A 1 834 ? 182.939 139.807 134.892 1.00 102.95 834 SER A N 1
ATOM 6035 C CA . SER A 1 834 ? 184.066 140.232 135.714 1.00 104.95 834 SER A CA 1
ATOM 6036 C C . SER A 1 834 ? 183.811 139.927 137.185 1.00 109.41 834 SER A C 1
ATOM 6037 O O . SER A 1 834 ? 184.681 139.391 137.883 1.00 114.14 834 SER A O 1
ATOM 6040 N N . LEU A 1 835 ? 182.608 140.248 137.670 1.00 107.92 835 LEU A N 1
ATOM 6041 C CA . LEU A 1 835 ? 182.294 139.974 139.072 1.00 105.10 835 LEU A CA 1
ATOM 6042 C C . LEU A 1 835 ? 182.325 138.479 139.371 1.00 106.46 835 LEU A C 1
ATOM 6043 O O . LEU A 1 835 ? 182.878 138.049 140.393 1.00 111.33 835 LEU A O 1
ATOM 6048 N N . ASN A 1 836 ? 181.746 137.666 138.487 1.00 104.81 836 ASN A N 1
ATOM 6049 C CA . ASN A 1 836 ? 181.718 136.229 138.717 1.00 105.89 836 ASN A CA 1
ATOM 6050 C C . ASN A 1 836 ? 183.097 135.608 138.566 1.00 107.21 836 ASN A C 1
ATOM 6051 O O . ASN A 1 836 ? 183.405 134.631 139.250 1.00 109.34 836 ASN A O 1
ATOM 6056 N N . THR A 1 837 ? 183.939 136.149 137.684 1.00 103.94 837 THR A N 1
ATOM 6057 C CA . THR A 1 837 ? 185.322 135.696 137.611 1.00 104.42 837 THR A CA 1
ATOM 6058 C C . THR A 1 837 ? 186.056 135.999 138.906 1.00 109.03 837 THR A C 1
ATOM 6059 O O . THR A 1 837 ? 186.813 135.162 139.407 1.00 112.35 837 THR A O 1
ATOM 6063 N N . CYS A 1 838 ? 185.837 137.189 139.469 1.00 108.47 838 CYS A N 1
ATOM 6064 C CA . CYS A 1 838 ? 186.459 137.513 140.748 1.00 105.23 838 CYS A CA 1
ATOM 6065 C C . CYS A 1 838 ? 186.000 136.555 141.840 1.00 104.57 838 CYS A C 1
ATOM 6066 O O . CYS A 1 838 ? 186.815 136.064 142.631 1.00 110.69 838 CYS A O 1
ATOM 6069 N N . ARG A 1 839 ? 184.700 136.256 141.885 1.00 101.05 839 ARG A N 1
ATOM 6070 C CA . ARG A 1 839 ? 184.192 135.371 142.932 1.00 98.63 839 ARG A CA 1
ATOM 6071 C C . ARG A 1 839 ? 184.656 133.930 142.730 1.00 104.50 839 ARG A C 1
ATOM 6072 O O . ARG A 1 839 ? 184.977 133.234 143.701 1.00 108.44 839 ARG A O 1
ATOM 6080 N N . LEU A 1 840 ? 184.705 133.465 141.479 1.00 103.37 840 LEU A N 1
ATOM 6081 C CA . LEU A 1 840 ? 185.250 132.142 141.196 1.00 101.10 840 LEU A CA 1
ATOM 6082 C C . LEU A 1 840 ? 186.714 132.057 141.588 1.00 105.88 840 LEU A C 1
ATOM 6083 O O . LEU A 1 840 ? 187.155 131.050 142.151 1.00 109.73 840 LEU A O 1
ATOM 6088 N N . LEU A 1 841 ? 187.491 133.095 141.277 1.00 101.66 841 LEU A N 1
ATOM 6089 C CA . LEU A 1 841 ? 188.897 133.100 141.652 1.00 99.13 841 LEU A CA 1
ATOM 6090 C C . LEU A 1 841 ? 189.051 133.085 143.164 1.00 105.29 841 LEU A C 1
ATOM 6091 O O . LEU A 1 841 ? 189.932 132.405 143.697 1.00 114.55 841 LEU A O 1
ATOM 6096 N N . GLY A 1 842 ? 188.192 133.817 143.873 1.00 101.32 842 GLY A N 1
ATOM 6097 C CA . GLY A 1 842 ? 188.232 133.779 145.325 1.00 102.35 842 GLY A CA 1
ATOM 6098 C C . GLY A 1 842 ? 187.920 132.404 145.886 1.00 105.07 842 GLY A C 1
ATOM 6099 O O . GLY A 1 842 ? 188.606 131.921 146.790 1.00 109.93 842 GLY A O 1
ATOM 6100 N N . SER A 1 843 ? 186.882 131.752 145.357 1.00 102.48 843 SER A N 1
ATOM 6101 C CA . SER A 1 843 ? 186.533 130.417 145.835 1.00 105.05 843 SER A CA 1
ATOM 6102 C C . SER A 1 843 ? 187.633 129.408 145.520 1.00 109.39 843 SER A C 1
ATOM 6103 O O . SER A 1 843 ? 187.969 128.558 146.356 1.00 115.72 843 SER A O 1
ATOM 6106 N N . ILE A 1 844 ? 188.208 129.489 144.319 1.00 105.60 844 ILE A N 1
ATOM 6107 C CA . ILE A 1 844 ? 189.297 128.593 143.947 1.00 107.18 844 ILE A CA 1
ATOM 6108 C C . ILE A 1 844 ? 190.503 128.827 144.845 1.00 111.89 844 ILE A C 1
ATOM 6109 O O . ILE A 1 844 ? 191.162 127.877 145.283 1.00 118.06 844 ILE A O 1
ATOM 6114 N N . GLY A 1 845 ? 190.818 130.092 145.125 1.00 109.30 845 GLY A N 1
ATOM 6115 C CA . GLY A 1 845 ? 191.919 130.387 146.022 1.00 113.67 845 GLY A CA 1
ATOM 6116 C C . GLY A 1 845 ? 191.683 129.852 147.418 1.00 118.44 845 GLY A C 1
ATOM 6117 O O . GLY A 1 845 ? 192.594 129.311 148.044 1.00 125.89 845 GLY A O 1
ATOM 6118 N N . HIS A 1 846 ? 190.453 129.981 147.918 1.00 109.87 846 HIS A N 1
ATOM 6119 C CA . HIS A 1 846 ? 190.124 129.415 149.222 1.00 105.46 846 HIS A CA 1
ATOM 6120 C C . HIS A 1 846 ? 190.327 127.907 149.230 1.00 113.21 846 HIS A C 1
ATOM 6121 O O . HIS A 1 846 ? 190.917 127.352 150.163 1.00 120.06 846 HIS A O 1
ATOM 6128 N N . TRP A 1 847 ? 189.844 127.227 148.189 1.00 112.01 847 TRP A N 1
ATOM 6129 C CA . TRP A 1 847 ? 189.987 125.776 148.130 1.00 114.61 847 TRP A CA 1
ATOM 6130 C C . TRP A 1 847 ? 191.453 125.361 148.086 1.00 121.33 847 TRP A C 1
ATOM 6131 O O . TRP A 1 847 ? 191.882 124.484 148.850 1.00 127.56 847 TRP A O 1
ATOM 6142 N N . VAL A 1 848 ? 192.240 125.981 147.204 1.00 116.61 848 VAL A N 1
ATOM 6143 C CA . VAL A 1 848 ? 193.642 125.594 147.078 1.00 121.06 848 VAL A CA 1
ATOM 6144 C C . VAL A 1 848 ? 194.408 125.932 148.349 1.00 127.54 848 VAL A C 1
ATOM 6145 O O . VAL A 1 848 ? 195.295 125.181 148.766 1.00 139.19 848 VAL A O 1
ATOM 6149 N N . TYR A 1 849 ? 194.062 127.040 149.006 1.00 121.96 849 TYR A N 1
ATOM 6150 C CA . TYR A 1 849 ? 194.734 127.395 150.249 1.00 126.10 849 TYR A CA 1
ATOM 6151 C C . TYR A 1 849 ? 194.423 126.381 151.340 1.00 130.95 849 TYR A C 1
ATOM 6152 O O . TYR A 1 849 ? 195.329 125.885 152.022 1.00 142.85 849 TYR A O 1
ATOM 6161 N N . ILE A 1 850 ? 193.145 126.027 151.489 1.00 121.67 850 ILE A N 1
ATOM 6162 C CA . ILE A 1 850 ? 192.740 125.130 152.560 1.00 123.19 850 ILE A CA 1
ATOM 6163 C C . ILE A 1 850 ? 193.156 123.689 152.294 1.00 130.63 850 ILE A C 1
ATOM 6164 O O . ILE A 1 850 ? 193.173 122.876 153.224 1.00 129.65 850 ILE A O 1
ATOM 6169 N N . HIS A 1 851 ? 193.487 123.337 151.050 1.00 133.03 851 HIS A N 1
ATOM 6170 C CA . HIS A 1 851 ? 193.974 121.992 150.766 1.00 134.98 851 HIS A CA 1
ATOM 6171 C C . HIS A 1 851 ? 195.473 121.915 150.502 1.00 143.33 851 HIS A C 1
ATOM 6172 O O . HIS A 1 851 ? 195.996 120.807 150.347 1.00 149.87 851 HIS A O 1
ATOM 6179 N N . THR A 1 852 ? 196.177 123.041 150.444 1.00 145.71 852 THR A N 1
ATOM 6180 C CA . THR A 1 852 ? 197.611 123.022 150.207 1.00 159.49 852 THR A CA 1
ATOM 6181 C C . THR A 1 852 ? 198.431 123.561 151.368 1.00 166.90 852 THR A C 1
ATOM 6182 O O . THR A 1 852 ? 199.602 123.194 151.496 1.00 177.63 852 THR A O 1
ATOM 6186 N N . GLU A 1 853 ? 197.852 124.405 152.226 1.00 161.10 853 GLU A N 1
ATOM 6187 C CA . GLU A 1 853 ? 198.630 124.981 153.317 1.00 173.99 853 GLU A CA 1
ATOM 6188 C C . GLU A 1 853 ? 199.113 123.913 154.293 1.00 179.99 853 GLU A C 1
ATOM 6189 O O . GLU A 1 853 ? 200.134 124.103 154.964 1.00 180.84 853 GLU A O 1
ATOM 6195 N N . GLY A 1 854 ? 198.404 122.787 154.381 1.00 175.05 854 GLY A N 1
ATOM 6196 C CA . GLY A 1 854 ? 198.821 121.733 155.292 1.00 180.64 854 GLY A CA 1
ATOM 6197 C C . GLY A 1 854 ? 200.157 121.119 154.920 1.00 188.94 854 GLY A C 1
ATOM 6198 O O . GLY A 1 854 ? 201.024 120.931 155.776 1.00 191.95 854 GLY A O 1
ATOM 6199 N N . LEU A 1 855 ? 200.344 120.797 153.637 1.00 191.27 855 LEU A N 1
ATOM 6200 C CA . LEU A 1 855 ? 201.585 120.157 153.214 1.00 196.71 855 LEU A CA 1
ATOM 6201 C C . LEU A 1 855 ? 202.753 121.135 153.208 1.00 198.64 855 LEU A C 1
ATOM 6202 O O . LEU A 1 855 ? 203.891 120.740 153.483 1.00 201.68 855 LEU A O 1
ATOM 6207 N N . ARG A 1 856 ? 202.496 122.408 152.901 1.00 195.99 856 ARG A N 1
ATOM 6208 C CA . ARG A 1 856 ? 203.544 123.419 152.830 1.00 200.41 856 ARG A CA 1
ATOM 6209 C C . ARG A 1 856 ? 203.687 124.207 154.127 1.00 201.70 856 ARG A C 1
ATOM 6210 O O . ARG A 1 856 ? 204.061 125.388 154.095 1.00 202.88 856 ARG A O 1
ATOM 6218 N N . GLY A 1 857 ? 203.396 123.585 155.271 1.00 201.73 857 GLY A N 1
ATOM 6219 C CA . GLY A 1 857 ? 203.539 124.281 156.537 1.00 203.15 857 GLY A CA 1
ATOM 6220 C C . GLY A 1 857 ? 204.982 124.527 156.928 1.00 210.62 857 GLY A C 1
ATOM 6221 O O . GLY A 1 857 ? 205.271 125.458 157.685 1.00 209.56 857 GLY A O 1
ATOM 6222 N N . ARG A 1 858 ? 205.905 123.700 156.429 1.00 210.78 858 ARG A N 1
ATOM 6223 C CA . ARG A 1 858 ? 207.318 123.911 156.725 1.00 209.90 858 ARG A CA 1
ATOM 6224 C C . ARG A 1 858 ? 207.821 125.214 156.116 1.00 210.68 858 ARG A C 1
ATOM 6225 O O . ARG A 1 858 ? 208.593 125.945 156.748 1.00 209.85 858 ARG A O 1
ATOM 6233 N N . VAL A 1 859 ? 207.398 125.520 154.894 1.00 210.91 859 VAL A N 1
ATOM 6234 C CA . VAL A 1 859 ? 207.820 126.739 154.218 1.00 209.10 859 VAL A CA 1
ATOM 6235 C C . VAL A 1 859 ? 206.650 127.709 154.101 1.00 204.85 859 VAL A C 1
ATOM 6236 O O . VAL A 1 859 ? 206.679 128.802 154.667 1.00 194.50 859 VAL A O 1
ATOM 6240 N N . HIS B 1 23 ? 202.120 133.580 180.676 1.00 179.39 23 HIS B N 1
ATOM 6241 C CA . HIS B 1 23 ? 201.440 133.138 181.888 1.00 183.36 23 HIS B CA 1
ATOM 6242 C C . HIS B 1 23 ? 201.645 134.138 183.019 1.00 183.20 23 HIS B C 1
ATOM 6243 O O . HIS B 1 23 ? 200.803 134.267 183.907 1.00 184.49 23 HIS B O 1
ATOM 6250 N N . ALA B 1 24 ? 202.779 134.837 182.979 1.00 183.98 24 ALA B N 1
ATOM 6251 C CA . ALA B 1 24 ? 203.084 135.824 184.013 1.00 182.33 24 ALA B CA 1
ATOM 6252 C C . ALA B 1 24 ? 202.045 136.936 184.105 1.00 182.27 24 ALA B C 1
ATOM 6253 O O . ALA B 1 24 ? 201.658 137.290 185.233 1.00 183.47 24 ALA B O 1
ATOM 6255 N N . PRO B 1 25 ? 201.575 137.546 183.006 1.00 179.27 25 PRO B N 1
ATOM 6256 C CA . PRO B 1 25 ? 200.535 138.580 183.156 1.00 176.76 25 PRO B CA 1
ATOM 6257 C C . PRO B 1 25 ? 199.265 138.077 183.819 1.00 177.43 25 PRO B C 1
ATOM 6258 O O . PRO B 1 25 ? 198.660 138.804 184.615 1.00 175.52 25 PRO B O 1
ATOM 6262 N N . ARG B 1 26 ? 198.845 136.844 183.523 1.00 176.58 26 ARG B N 1
ATOM 6263 C CA . ARG B 1 26 ? 197.630 136.319 184.137 1.00 172.41 26 ARG B CA 1
ATOM 6264 C C . ARG B 1 26 ? 197.813 136.112 185.635 1.00 173.79 26 ARG B C 1
ATOM 6265 O O . ARG B 1 26 ? 196.927 136.452 186.430 1.00 172.20 26 ARG B O 1
ATOM 6273 N N . SER B 1 27 ? 198.957 135.555 186.036 1.00 178.30 27 SER B N 1
ATOM 6274 C CA . SER B 1 27 ? 199.235 135.383 187.456 1.00 181.23 27 SER B CA 1
ATOM 6275 C C . SER B 1 27 ? 199.298 136.729 188.163 1.00 186.33 27 SER B C 1
ATOM 6276 O O . SER B 1 27 ? 198.785 136.877 189.277 1.00 190.43 27 SER B O 1
ATOM 6279 N N . SER B 1 28 ? 199.916 137.726 187.524 1.00 186.16 28 SER B N 1
ATOM 6280 C CA . SER B 1 28 ? 199.978 139.058 188.117 1.00 185.38 28 SER B CA 1
ATOM 6281 C C . SER B 1 28 ? 198.586 139.657 188.278 1.00 185.98 28 SER B C 1
ATOM 6282 O O . SER B 1 28 ? 198.274 140.248 189.318 1.00 190.04 28 SER B O 1
ATOM 6285 N N . MET B 1 29 ? 197.733 139.509 187.262 1.00 180.36 29 MET B N 1
ATOM 6286 C CA . MET B 1 29 ? 196.384 140.063 187.337 1.00 176.65 29 MET B CA 1
ATOM 6287 C C . MET B 1 29 ? 195.563 139.383 188.427 1.00 177.45 29 MET B C 1
ATOM 6288 O O . MET B 1 29 ? 194.837 140.050 189.176 1.00 175.36 29 MET B O 1
ATOM 6293 N N . MET B 1 30 ? 195.668 138.057 188.540 1.00 178.15 30 MET B N 1
ATOM 6294 C CA . MET B 1 30 ? 194.919 137.357 189.579 1.00 177.48 30 MET B CA 1
ATOM 6295 C C . MET B 1 30 ? 195.458 137.674 190.969 1.00 185.32 30 MET B C 1
ATOM 6296 O O . MET B 1 30 ? 194.685 137.767 191.928 1.00 187.91 30 MET B O 1
ATOM 6301 N N . SER B 1 31 ? 196.774 137.857 191.102 1.00 188.83 31 SER B N 1
ATOM 6302 C CA . SER B 1 31 ? 197.323 138.299 192.380 1.00 190.94 31 SER B CA 1
ATOM 6303 C C . SER B 1 31 ? 196.823 139.693 192.733 1.00 192.83 31 SER B C 1
ATOM 6304 O O . SER B 1 31 ? 196.530 139.982 193.900 1.00 196.64 31 SER B O 1
ATOM 6307 N N . VAL B 1 32 ? 196.718 140.571 191.733 1.00 192.46 32 VAL B N 1
ATOM 6308 C CA . VAL B 1 32 ? 196.189 141.912 191.963 1.00 195.58 32 VAL B CA 1
ATOM 6309 C C . VAL B 1 32 ? 194.743 141.841 192.437 1.00 194.13 32 VAL B C 1
ATOM 6310 O O . VAL B 1 32 ? 194.347 142.539 193.378 1.00 195.68 32 VAL B O 1
ATOM 6314 N N . GLU B 1 33 ? 193.933 140.997 191.795 1.00 187.73 33 GLU B N 1
ATOM 6315 C CA . GLU B 1 33 ? 192.540 140.854 192.216 1.00 182.51 33 GLU B CA 1
ATOM 6316 C C . GLU B 1 33 ? 192.440 140.265 193.620 1.00 189.19 33 GLU B C 1
ATOM 6317 O O . GLU B 1 33 ? 191.593 140.683 194.418 1.00 185.72 33 GLU B O 1
ATOM 6323 N N . TYR B 1 34 ? 193.297 139.290 193.938 1.00 196.78 34 TYR B N 1
ATOM 6324 C CA . TYR B 1 34 ? 193.307 138.711 195.278 1.00 201.80 34 TYR B CA 1
ATOM 6325 C C . TYR B 1 34 ? 193.669 139.753 196.327 1.00 202.47 34 TYR B C 1
ATOM 6326 O O . TYR B 1 34 ? 193.075 139.789 197.411 1.00 201.65 34 TYR B O 1
ATOM 6335 N N . ASP B 1 35 ? 194.651 140.605 196.028 1.00 202.54 35 ASP B N 1
ATOM 6336 C CA . ASP B 1 35 ? 195.020 141.664 196.958 1.00 201.58 35 ASP B CA 1
ATOM 6337 C C . ASP B 1 35 ? 193.939 142.731 197.075 1.00 198.67 35 ASP B C 1
ATOM 6338 O O . ASP B 1 35 ? 193.757 143.294 198.159 1.00 198.04 35 ASP B O 1
ATOM 6343 N N . GLY B 1 36 ? 193.222 143.019 195.991 1.00 195.08 36 GLY B N 1
ATOM 6344 C CA . GLY B 1 36 ? 192.197 144.042 196.013 1.00 189.08 36 GLY B CA 1
ATOM 6345 C C . GLY B 1 36 ? 190.876 143.580 196.592 1.00 185.78 36 GLY B C 1
ATOM 6346 O O . GLY B 1 36 ? 190.034 144.403 196.962 1.00 179.08 36 GLY B O 1
ATOM 6347 N N . ILE B 1 37 ? 190.679 142.269 196.678 1.00 189.10 37 ILE B N 1
ATOM 6348 C CA . ILE B 1 37 ? 189.451 141.732 197.250 1.00 184.57 37 ILE B CA 1
ATOM 6349 C C . ILE B 1 37 ? 189.485 141.871 198.767 1.00 176.76 37 ILE B C 1
ATOM 6350 O O . ILE B 1 37 ? 188.549 142.391 199.373 1.00 167.29 37 ILE B O 1
ATOM 6355 N N . LEU B 1 39 ? 188.370 143.456 202.466 1.00 164.41 39 LEU B N 1
ATOM 6356 C CA . LEU B 1 39 ? 187.719 144.708 202.833 1.00 165.46 39 LEU B CA 1
ATOM 6357 C C . LEU B 1 39 ? 186.848 145.225 201.694 1.00 162.85 39 LEU B C 1
ATOM 6358 O O . LEU B 1 39 ? 187.200 146.193 201.021 1.00 162.49 39 LEU B O 1
ATOM 6363 N N . SER B 1 49 ? 177.970 146.073 206.867 1.00 165.13 49 SER B N 1
ATOM 6364 C CA . SER B 1 49 ? 178.226 145.463 205.568 1.00 174.07 49 SER B CA 1
ATOM 6365 C C . SER B 1 49 ? 179.548 145.951 204.986 1.00 177.55 49 SER B C 1
ATOM 6366 O O . SER B 1 49 ? 179.789 147.155 204.891 1.00 173.70 49 SER B O 1
ATOM 6369 N N . GLN B 1 50 ? 180.401 145.009 204.599 1.00 175.51 50 GLN B N 1
ATOM 6370 C CA . GLN B 1 50 ? 181.690 145.330 204.007 1.00 172.90 50 GLN B CA 1
ATOM 6371 C C . GLN B 1 50 ? 181.539 145.436 202.489 1.00 172.82 50 GLN B C 1
ATOM 6372 O O . GLN B 1 50 ? 180.428 145.470 201.953 1.00 171.43 50 GLN B O 1
ATOM 6378 N N . GLN B 1 51 ? 182.661 145.496 201.779 1.00 173.40 51 GLN B N 1
ATOM 6379 C CA . GLN B 1 51 ? 182.652 145.583 200.323 1.00 169.93 51 GLN B CA 1
ATOM 6380 C C . GLN B 1 51 ? 182.111 144.305 199.690 1.00 169.14 51 GLN B C 1
ATOM 6381 O O . GLN B 1 51 ? 181.330 144.354 198.738 1.00 157.08 51 GLN B O 1
ATOM 6387 N N . THR B 1 59 ? 168.896 125.492 203.723 1.00 180.37 59 THR B N 1
ATOM 6388 C CA . THR B 1 59 ? 167.440 125.520 203.803 1.00 185.74 59 THR B CA 1
ATOM 6389 C C . THR B 1 59 ? 166.912 124.341 204.613 1.00 187.66 59 THR B C 1
ATOM 6390 O O . THR B 1 59 ? 167.525 123.274 204.646 1.00 185.68 59 THR B O 1
ATOM 6394 N N . GLY B 1 60 ? 165.771 124.541 205.265 1.00 186.08 60 GLY B N 1
ATOM 6395 C CA . GLY B 1 60 ? 165.164 123.502 206.076 1.00 179.80 60 GLY B CA 1
ATOM 6396 C C . GLY B 1 60 ? 165.422 123.675 207.560 1.00 177.67 60 GLY B C 1
ATOM 6397 O O . GLY B 1 60 ? 164.729 123.090 208.392 1.00 169.79 60 GLY B O 1
ATOM 6398 N N . SER B 1 77 ? 174.876 149.802 217.010 1.00 212.45 77 SER B N 1
ATOM 6399 C CA . SER B 1 77 ? 174.827 150.720 215.879 1.00 215.71 77 SER B CA 1
ATOM 6400 C C . SER B 1 77 ? 173.387 151.080 215.531 1.00 217.74 77 SER B C 1
ATOM 6401 O O . SER B 1 77 ? 173.111 152.176 215.045 1.00 217.91 77 SER B O 1
ATOM 6404 N N . TYR B 1 78 ? 172.472 150.141 215.782 1.00 215.07 78 TYR B N 1
ATOM 6405 C CA . TYR B 1 78 ? 171.064 150.382 215.488 1.00 214.36 78 TYR B CA 1
ATOM 6406 C C . TYR B 1 78 ? 170.482 151.468 216.383 1.00 220.92 78 TYR B C 1
ATOM 6407 O O . TYR B 1 78 ? 169.634 152.250 215.938 1.00 221.60 78 TYR B O 1
ATOM 6416 N N . ALA B 1 79 ? 170.916 151.528 217.644 1.00 222.44 79 ALA B N 1
ATOM 6417 C CA . ALA B 1 79 ? 170.437 152.570 218.546 1.00 224.17 79 ALA B CA 1
ATOM 6418 C C . ALA B 1 79 ? 170.845 153.952 218.052 1.00 228.50 79 ALA B C 1
ATOM 6419 O O . ALA B 1 79 ? 170.053 154.901 218.099 1.00 231.22 79 ALA B O 1
ATOM 6421 N N . SER B 1 80 ? 172.087 154.086 217.579 1.00 228.69 80 SER B N 1
ATOM 6422 C CA . SER B 1 80 ? 172.539 155.365 217.040 1.00 226.37 80 SER B CA 1
ATOM 6423 C C . SER B 1 80 ? 171.757 155.743 215.788 1.00 225.99 80 SER B C 1
ATOM 6424 O O . SER B 1 80 ? 171.386 156.909 215.608 1.00 222.34 80 SER B O 1
ATOM 6427 N N . ALA B 1 81 ? 171.504 154.772 214.908 1.00 225.92 81 ALA B N 1
ATOM 6428 C CA . ALA B 1 81 ? 170.712 155.045 213.712 1.00 223.53 81 ALA B CA 1
ATOM 6429 C C . ALA B 1 81 ? 169.279 155.414 214.073 1.00 223.53 81 ALA B C 1
ATOM 6430 O O . ALA B 1 81 ? 168.693 156.323 213.471 1.00 219.86 81 ALA B O 1
ATOM 6432 N N . THR B 1 82 ? 168.693 154.715 215.048 1.00 227.05 82 THR B N 1
ATOM 6433 C CA . THR B 1 82 ? 167.343 155.047 215.492 1.00 226.22 82 THR B CA 1
ATOM 6434 C C . THR B 1 82 ? 167.291 156.442 216.104 1.00 227.34 82 THR B C 1
ATOM 6435 O O . THR B 1 82 ? 166.348 157.201 215.853 1.00 222.94 82 THR B O 1
ATOM 6439 N N . ASP B 1 83 ? 168.296 156.794 216.911 1.00 230.34 83 ASP B N 1
ATOM 6440 C CA . ASP B 1 83 ? 168.350 158.136 217.484 1.00 228.23 83 ASP B CA 1
ATOM 6441 C C . ASP B 1 83 ? 168.498 159.192 216.397 1.00 224.09 83 ASP B C 1
ATOM 6442 O O . ASP B 1 83 ? 167.884 160.263 216.473 1.00 222.68 83 ASP B O 1
ATOM 6447 N N . LEU B 1 84 ? 169.317 158.911 215.379 1.00 221.68 84 LEU B N 1
ATOM 6448 C CA . LEU B 1 84 ? 169.451 159.839 214.261 1.00 217.08 84 LEU B CA 1
ATOM 6449 C C . LEU B 1 84 ? 168.133 159.993 213.514 1.00 213.79 84 LEU B C 1
ATOM 6450 O O . LEU B 1 84 ? 167.774 161.099 213.093 1.00 208.94 84 LEU B O 1
ATOM 6455 N N . VAL B 1 85 ? 167.401 158.898 213.339 1.00 215.04 85 VAL B N 1
ATOM 6456 C CA . VAL B 1 85 ? 166.106 158.935 212.674 1.00 207.91 85 VAL B CA 1
ATOM 6457 C C . VAL B 1 85 ? 165.084 159.657 213.545 1.00 204.85 85 VAL B C 1
ATOM 6458 O O . VAL B 1 85 ? 164.587 160.723 213.181 1.00 197.14 85 VAL B O 1
ATOM 6462 N N . ILE B 1 91 ? 161.374 166.749 211.687 1.00 170.43 91 ILE B N 1
ATOM 6463 C CA . ILE B 1 91 ? 160.324 167.666 211.263 1.00 173.38 91 ILE B CA 1
ATOM 6464 C C . ILE B 1 91 ? 159.820 167.309 209.862 1.00 174.45 91 ILE B C 1
ATOM 6465 O O . ILE B 1 91 ? 160.531 166.667 209.090 1.00 173.03 91 ILE B O 1
ATOM 6470 N N . PRO B 1 92 ? 158.579 167.693 209.548 1.00 176.93 92 PRO B N 1
ATOM 6471 C CA . PRO B 1 92 ? 158.052 167.430 208.205 1.00 175.17 92 PRO B CA 1
ATOM 6472 C C . PRO B 1 92 ? 158.349 168.564 207.238 1.00 172.96 92 PRO B C 1
ATOM 6473 O O . PRO B 1 92 ? 158.916 169.587 207.633 1.00 173.64 92 PRO B O 1
ATOM 6477 N N . SER B 1 93 ? 157.975 168.396 205.971 1.00 169.96 93 SER B N 1
ATOM 6478 C CA . SER B 1 93 ? 158.186 169.441 204.980 1.00 168.11 93 SER B CA 1
ATOM 6479 C C . SER B 1 93 ? 157.141 169.326 203.880 1.00 168.34 93 SER B C 1
ATOM 6480 O O . SER B 1 93 ? 156.512 168.279 203.687 1.00 169.93 93 SER B O 1
ATOM 6483 N N . VAL B 1 94 ? 156.976 170.433 203.152 1.00 165.90 94 VAL B N 1
ATOM 6484 C CA . VAL B 1 94 ? 155.926 170.531 202.143 1.00 160.36 94 VAL B CA 1
ATOM 6485 C C . VAL B 1 94 ? 156.147 169.517 201.028 1.00 159.25 94 VAL B C 1
ATOM 6486 O O . VAL B 1 94 ? 155.190 168.938 200.503 1.00 159.73 94 VAL B O 1
ATOM 6490 N N . GLU B 1 95 ? 157.405 169.282 200.649 1.00 159.48 95 GLU B N 1
ATOM 6491 C CA . GLU B 1 95 ? 157.684 168.362 199.551 1.00 158.25 95 GLU B CA 1
ATOM 6492 C C . GLU B 1 95 ? 157.229 166.947 199.887 1.00 160.01 95 GLU B C 1
ATOM 6493 O O . GLU B 1 95 ? 156.519 166.306 199.100 1.00 159.12 95 GLU B O 1
ATOM 6499 N N . GLU B 1 96 ? 157.632 166.436 201.053 1.00 161.38 96 GLU B N 1
ATOM 6500 C CA . GLU B 1 96 ? 157.208 165.093 201.427 1.00 160.44 96 GLU B CA 1
ATOM 6501 C C . GLU B 1 96 ? 155.714 165.037 201.709 1.00 156.17 96 GLU B C 1
ATOM 6502 O O . GLU B 1 96 ? 155.087 164.003 201.469 1.00 154.92 96 GLU B O 1
ATOM 6508 N N . ALA B 1 97 ? 155.123 166.128 202.204 1.00 154.90 97 ALA B N 1
ATOM 6509 C CA . ALA B 1 97 ? 153.673 166.149 202.377 1.00 153.85 97 ALA B CA 1
ATOM 6510 C C . ALA B 1 97 ? 152.961 165.980 201.039 1.00 151.04 97 ALA B C 1
ATOM 6511 O O . ALA B 1 97 ? 152.025 165.178 200.911 1.00 152.99 97 ALA B O 1
ATOM 6513 N N . LEU B 1 98 ? 153.404 166.725 200.024 1.00 149.92 98 LEU B N 1
ATOM 6514 C CA . LEU B 1 98 ? 152.800 166.621 198.701 1.00 146.07 98 LEU B CA 1
ATOM 6515 C C . LEU B 1 98 ? 153.011 165.235 198.109 1.00 147.89 98 LEU B C 1
ATOM 6516 O O . LEU B 1 98 ? 152.089 164.662 197.519 1.00 147.67 98 LEU B O 1
ATOM 6521 N N . SER B 1 99 ? 154.216 164.679 198.256 1.00 150.16 99 SER B N 1
ATOM 6522 C CA . SER B 1 99 ? 154.475 163.343 197.727 1.00 148.31 99 SER B CA 1
ATOM 6523 C C . SER B 1 99 ? 153.611 162.297 198.421 1.00 147.64 99 SER B C 1
ATOM 6524 O O . SER B 1 99 ? 153.073 161.393 197.771 1.00 146.05 99 SER B O 1
ATOM 6527 N N . THR B 1 100 ? 153.461 162.409 199.743 1.00 148.67 100 THR B N 1
ATOM 6528 C CA . THR B 1 100 ? 152.649 161.458 200.489 1.00 145.71 100 THR B CA 1
ATOM 6529 C C . THR B 1 100 ? 151.185 161.537 200.077 1.00 146.52 100 THR B C 1
ATOM 6530 O O . THR B 1 100 ? 150.529 160.505 199.895 1.00 149.41 100 THR B O 1
ATOM 6534 N N . LEU B 1 101 ? 150.679 162.754 199.970 1.00 145.03 101 LEU B N 1
ATOM 6535 C CA . LEU B 1 101 ? 149.298 162.972 199.612 1.00 140.15 101 LEU B CA 1
ATOM 6536 C C . LEU B 1 101 ? 149.085 162.337 198.293 1.00 141.13 101 LEU B C 1
ATOM 6537 O O . LEU B 1 101 ? 148.220 161.499 198.142 1.00 143.94 101 LEU B O 1
ATOM 6542 N N . ASP B 1 102 ? 149.916 162.736 197.346 1.00 140.92 102 ASP B N 1
ATOM 6543 C CA . ASP B 1 102 ? 149.867 162.254 195.983 1.00 143.46 102 ASP B CA 1
ATOM 6544 C C . ASP B 1 102 ? 149.731 160.762 195.877 1.00 146.08 102 ASP B C 1
ATOM 6545 O O . ASP B 1 102 ? 148.884 160.268 195.153 1.00 146.82 102 ASP B O 1
ATOM 6550 N N . ARG B 1 103 ? 150.584 160.032 196.572 1.00 146.09 103 ARG B N 1
ATOM 6551 C CA . ARG B 1 103 ? 150.462 158.601 196.532 1.00 145.28 103 ARG B CA 1
ATOM 6552 C C . ARG B 1 103 ? 149.121 158.261 197.144 1.00 143.83 103 ARG B C 1
ATOM 6553 O O . ARG B 1 103 ? 148.322 157.571 196.527 1.00 143.34 103 ARG B O 1
ATOM 6561 N N . ALA B 1 104 ? 148.825 158.774 198.330 1.00 143.31 104 ALA B N 1
ATOM 6562 C CA . ALA B 1 104 ? 147.513 158.423 198.863 1.00 143.34 104 ALA B CA 1
ATOM 6563 C C . ALA B 1 104 ? 146.445 158.487 197.781 1.00 143.92 104 ALA B C 1
ATOM 6564 O O . ALA B 1 104 ? 145.563 157.623 197.714 1.00 149.53 104 ALA B O 1
ATOM 6566 N N . ALA B 1 105 ? 146.505 159.513 196.932 1.00 140.73 105 ALA B N 1
ATOM 6567 C CA . ALA B 1 105 ? 145.563 159.614 195.824 1.00 141.46 105 ALA B CA 1
ATOM 6568 C C . ALA B 1 105 ? 145.729 158.450 194.858 1.00 144.75 105 ALA B C 1
ATOM 6569 O O . ALA B 1 105 ? 144.741 157.895 194.368 1.00 146.74 105 ALA B O 1
ATOM 6571 N N . ALA B 1 106 ? 146.975 158.065 194.576 1.00 144.92 106 ALA B N 1
ATOM 6572 C CA . ALA B 1 106 ? 147.207 156.916 193.705 1.00 144.30 106 ALA B CA 1
ATOM 6573 C C . ALA B 1 106 ? 146.643 155.639 194.316 1.00 146.44 106 ALA B C 1
ATOM 6574 O O . ALA B 1 106 ? 146.037 154.819 193.615 1.00 146.66 106 ALA B O 1
ATOM 6576 N N . ALA B 1 107 ? 146.833 155.454 195.625 1.00 146.14 107 ALA B N 1
ATOM 6577 C CA . ALA B 1 107 ? 146.302 154.270 196.293 1.00 146.43 107 ALA B CA 1
ATOM 6578 C C . ALA B 1 107 ? 144.780 154.254 196.260 1.00 147.10 107 ALA B C 1
ATOM 6579 O O . ALA B 1 107 ? 144.168 153.203 196.039 1.00 151.75 107 ALA B O 1
ATOM 6581 N N . LEU B 1 108 ? 144.152 155.410 196.480 1.00 144.52 108 LEU B N 1
ATOM 6582 C CA . LEU B 1 108 ? 142.698 155.484 196.405 1.00 143.88 108 LEU B CA 1
ATOM 6583 C C . LEU B 1 108 ? 142.214 155.190 194.992 1.00 145.20 108 LEU B C 1
ATOM 6584 O O . LEU B 1 108 ? 141.167 154.559 194.803 1.00 146.63 108 LEU B O 1
ATOM 6589 N N . ASN B 1 109 ? 142.964 155.645 193.985 1.00 146.51 109 ASN B N 1
ATOM 6590 C CA . ASN B 1 109 ? 142.639 155.303 192.605 1.00 147.82 109 ASN B CA 1
ATOM 6591 C C . ASN B 1 109 ? 142.724 153.800 192.382 1.00 148.70 109 ASN B C 1
ATOM 6592 O O . ASN B 1 109 ? 141.885 153.218 191.685 1.00 150.17 109 ASN B O 1
ATOM 6597 N N . ALA B 1 110 ? 143.730 153.154 192.968 1.00 148.21 110 ALA B N 1
ATOM 6598 C CA . ALA B 1 110 ? 143.884 151.708 192.886 1.00 148.01 110 ALA B CA 1
ATOM 6599 C C . ALA B 1 110 ? 142.975 150.958 193.852 1.00 149.41 110 ALA B C 1
ATOM 6600 O O . ALA B 1 110 ? 143.190 149.761 194.072 1.00 149.63 110 ALA B O 1
ATOM 6602 N N . ARG B 1 111 ? 141.974 151.633 194.424 1.00 150.45 111 ARG B N 1
ATOM 6603 C CA . ARG B 1 111 ? 141.021 151.026 195.357 1.00 151.07 111 ARG B CA 1
ATOM 6604 C C . ARG B 1 111 ? 141.730 150.366 196.539 1.00 151.71 111 ARG B C 1
ATOM 6605 O O . ARG B 1 111 ? 141.328 149.306 197.023 1.00 151.39 111 ARG B O 1
ATOM 6613 N N . ARG B 1 112 ? 142.797 151.005 197.008 1.00 152.80 112 ARG B N 1
ATOM 6614 C CA . ARG B 1 112 ? 143.528 150.552 198.191 1.00 152.32 112 ARG B CA 1
ATOM 6615 C C . ARG B 1 112 ? 143.043 151.299 199.431 1.00 153.35 112 ARG B C 1
ATOM 6616 O O . ARG B 1 112 ? 143.799 151.993 200.106 1.00 154.84 112 ARG B O 1
ATOM 6624 N N . TYR B 1 113 ? 141.749 151.138 199.716 1.00 152.37 113 TYR B N 1
ATOM 6625 C CA . TYR B 1 113 ? 141.123 151.907 200.787 1.00 155.28 113 TYR B CA 1
ATOM 6626 C C . TYR B 1 113 ? 141.752 151.610 202.140 1.00 158.71 113 TYR B C 1
ATOM 6627 O O . TYR B 1 113 ? 141.858 152.504 202.983 1.00 160.80 113 TYR B O 1
ATOM 6636 N N . ARG B 1 114 ? 142.183 150.370 202.370 1.00 159.92 114 ARG B N 1
ATOM 6637 C CA . ARG B 1 114 ? 142.786 150.045 203.656 1.00 162.34 114 ARG B CA 1
ATOM 6638 C C . ARG B 1 114 ? 144.128 150.761 203.866 1.00 163.63 114 ARG B C 1
ATOM 6639 O O . ARG B 1 114 ? 144.540 150.948 205.013 1.00 166.31 114 ARG B O 1
ATOM 6647 N N . ASP B 1 115 ? 144.831 151.131 202.790 1.00 160.76 115 ASP B N 1
ATOM 6648 C CA . ASP B 1 115 ? 146.093 151.846 202.876 1.00 158.78 115 ASP B CA 1
ATOM 6649 C C . ASP B 1 115 ? 145.859 153.345 202.910 1.00 156.75 115 ASP B C 1
ATOM 6650 O O . ASP B 1 115 ? 146.318 154.048 203.819 1.00 156.23 115 ASP B O 1
ATOM 6655 N N . ALA B 1 116 ? 145.082 153.817 201.934 1.00 153.63 116 ALA B N 1
ATOM 6656 C CA . ALA B 1 116 ? 144.844 155.235 201.654 1.00 148.88 116 ALA B CA 1
ATOM 6657 C C . ALA B 1 116 ? 144.803 156.119 202.897 1.00 152.04 116 ALA B C 1
ATOM 6658 O O . ALA B 1 116 ? 145.507 157.137 202.964 1.00 154.76 116 ALA B O 1
ATOM 6660 N N . LEU B 1 117 ? 143.938 155.774 203.848 1.00 153.29 117 LEU B N 1
ATOM 6661 C CA . LEU B 1 117 ? 143.672 156.618 205.017 1.00 155.92 117 LEU B CA 1
ATOM 6662 C C . LEU B 1 117 ? 144.966 156.940 205.756 1.00 157.40 117 LEU B C 1
ATOM 6663 O O . LEU B 1 117 ? 145.134 158.054 206.266 1.00 158.94 117 LEU B O 1
ATOM 6668 N N . LYS B 1 118 ? 145.885 155.977 205.855 1.00 155.29 118 LYS B N 1
ATOM 6669 C CA . LYS B 1 118 ? 147.091 156.210 206.650 1.00 157.79 118 LYS B CA 1
ATOM 6670 C C . LYS B 1 118 ? 147.993 157.250 205.997 1.00 156.90 118 LYS B C 1
ATOM 6671 O O . LYS B 1 118 ? 148.489 158.157 206.672 1.00 160.85 118 LYS B O 1
ATOM 6677 N N . LEU B 1 119 ? 148.192 157.153 204.677 1.00 151.40 119 LEU B N 1
ATOM 6678 C CA . LEU B 1 119 ? 148.955 158.183 203.975 1.00 149.73 119 LEU B CA 1
ATOM 6679 C C . LEU B 1 119 ? 148.226 159.518 204.020 1.00 150.71 119 LEU B C 1
ATOM 6680 O O . LEU B 1 119 ? 148.854 160.581 204.065 1.00 153.62 119 LEU B O 1
ATOM 6685 N N . TYR B 1 120 ? 146.896 159.484 203.993 1.00 148.88 120 TYR B N 1
ATOM 6686 C CA . TYR B 1 120 ? 146.141 160.726 204.061 1.00 147.39 120 TYR B CA 1
ATOM 6687 C C . TYR B 1 120 ? 146.329 161.421 205.407 1.00 154.57 120 TYR B C 1
ATOM 6688 O O . TYR B 1 120 ? 146.525 162.639 205.443 1.00 160.58 120 TYR B O 1
ATOM 6697 N N . LEU B 1 121 ? 146.297 160.670 206.514 1.00 153.30 121 LEU B N 1
ATOM 6698 C CA . LEU B 1 121 ? 146.630 161.262 207.808 1.00 154.99 121 LEU B CA 1
ATOM 6699 C C . LEU B 1 121 ? 148.067 161.761 207.831 1.00 155.56 121 LEU B C 1
ATOM 6700 O O . LEU B 1 121 ? 148.349 162.824 208.395 1.00 159.95 121 LEU B O 1
ATOM 6705 N N . GLU B 1 122 ? 148.997 160.997 207.251 1.00 152.37 122 GLU B N 1
ATOM 6706 C CA . GLU B 1 122 ? 150.386 161.444 207.215 1.00 155.98 122 GLU B CA 1
ATOM 6707 C C . GLU B 1 122 ? 150.499 162.809 206.547 1.00 157.21 122 GLU B C 1
ATOM 6708 O O . GLU B 1 122 ? 151.091 163.739 207.105 1.00 159.03 122 GLU B O 1
ATOM 6714 N N . GLY B 1 123 ? 149.899 162.954 205.365 1.00 152.22 123 GLY B N 1
ATOM 6715 C CA . GLY B 1 123 ? 149.943 164.233 204.672 1.00 148.14 123 GLY B CA 1
ATOM 6716 C C . GLY B 1 123 ? 149.216 165.336 205.417 1.00 150.01 123 GLY B C 1
ATOM 6717 O O . GLY B 1 123 ? 149.683 166.479 205.469 1.00 154.91 123 GLY B O 1
ATOM 6718 N N . GLY B 1 124 ? 148.060 165.013 206.000 1.00 147.33 124 GLY B N 1
ATOM 6719 C CA . GLY B 1 124 ? 147.302 166.020 206.722 1.00 152.39 124 GLY B CA 1
ATOM 6720 C C . GLY B 1 124 ? 148.058 166.571 207.913 1.00 158.19 124 GLY B C 1
ATOM 6721 O O . GLY B 1 124 ? 148.156 167.787 208.091 1.00 162.56 124 GLY B O 1
ATOM 6722 N N . TYR B 1 125 ? 148.622 165.684 208.736 1.00 156.79 125 TYR B N 1
ATOM 6723 C CA . TYR B 1 125 ? 149.416 166.149 209.869 1.00 160.85 125 TYR B CA 1
ATOM 6724 C C . TYR B 1 125 ? 150.708 166.815 209.416 1.00 162.08 125 TYR B C 1
ATOM 6725 O O . TYR B 1 125 ? 151.174 167.758 210.067 1.00 166.29 125 TYR B O 1
ATOM 6734 N N . ALA B 1 126 ? 151.287 166.363 208.300 1.00 156.05 126 ALA B N 1
ATOM 6735 C CA . ALA B 1 126 ? 152.481 167.015 207.778 1.00 157.45 126 ALA B CA 1
ATOM 6736 C C . ALA B 1 126 ? 152.203 168.474 207.451 1.00 160.38 126 ALA B C 1
ATOM 6737 O O . ALA B 1 126 ? 152.931 169.370 207.891 1.00 162.84 126 ALA B O 1
ATOM 6739 N N . MET B 1 127 ? 151.129 168.738 206.702 1.00 154.88 127 MET B N 1
ATOM 6740 C CA . MET B 1 127 ? 150.796 170.126 206.395 1.00 153.35 127 MET B CA 1
ATOM 6741 C C . MET B 1 127 ? 150.306 170.888 207.620 1.00 157.66 127 MET B C 1
ATOM 6742 O O . MET B 1 127 ? 150.551 172.093 207.727 1.00 160.58 127 MET B O 1
ATOM 6747 N N . ALA B 1 128 ? 149.624 170.217 208.549 1.00 158.32 128 ALA B N 1
ATOM 6748 C CA . ALA B 1 128 ? 149.194 170.890 209.769 1.00 162.10 128 ALA B CA 1
ATOM 6749 C C . ALA B 1 128 ? 150.390 171.404 210.556 1.00 166.11 128 ALA B C 1
ATOM 6750 O O . ALA B 1 128 ? 150.350 172.507 211.114 1.00 168.73 128 ALA B O 1
ATOM 6752 N N . ASN B 1 129 ? 151.462 170.615 210.620 1.00 165.84 129 ASN B N 1
ATOM 6753 C CA . ASN B 1 129 ? 152.678 171.074 211.279 1.00 168.75 129 ASN B CA 1
ATOM 6754 C C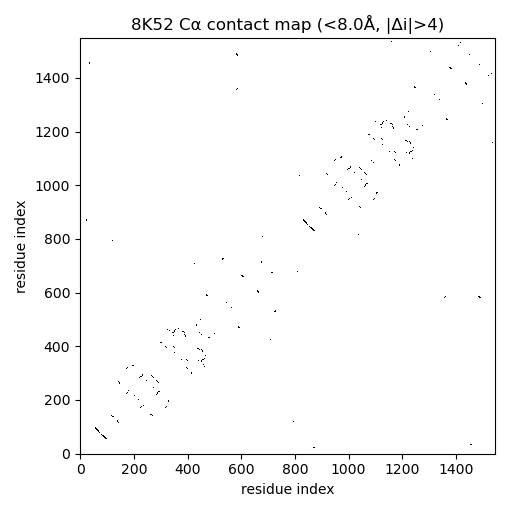 . ASN B 1 129 ? 153.443 172.085 210.433 1.00 167.08 129 ASN B C 1
ATOM 6755 O O . ASN B 1 129 ? 154.072 172.996 210.983 1.00 168.00 129 ASN B O 1
ATOM 6760 N N . VAL B 1 130 ? 153.403 171.943 209.106 1.00 163.73 130 VAL B N 1
ATOM 6761 C CA . VAL B 1 130 ? 154.187 172.811 208.231 1.00 161.80 130 VAL B CA 1
ATOM 6762 C C . VAL B 1 130 ? 153.619 174.226 208.208 1.00 164.92 130 VAL B C 1
ATOM 6763 O O . VAL B 1 130 ? 154.370 175.209 208.202 1.00 165.65 130 VAL B O 1
ATOM 6767 N N . ALA B 1 131 ? 152.289 174.354 208.203 1.00 165.14 131 ALA B N 1
ATOM 6768 C CA . ALA B 1 131 ? 151.664 175.656 207.986 1.00 165.68 131 ALA B CA 1
ATOM 6769 C C . ALA B 1 131 ? 152.081 176.682 209.032 1.00 171.11 131 ALA B C 1
ATOM 6770 O O . ALA B 1 131 ? 152.125 177.881 208.738 1.00 173.25 131 ALA B O 1
ATOM 6772 N N . GLU B 1 132 ? 152.392 176.238 210.252 1.00 172.58 132 GLU B N 1
ATOM 6773 C CA . GLU B 1 132 ? 152.774 177.179 211.301 1.00 174.96 132 GLU B CA 1
ATOM 6774 C C . GLU B 1 132 ? 154.079 177.891 210.966 1.00 175.88 132 GLU B C 1
ATOM 6775 O O . GLU B 1 132 ? 154.226 179.088 211.238 1.00 176.57 132 GLU B O 1
ATOM 6781 N N . ARG B 1 133 ? 155.037 177.175 210.375 1.00 173.41 133 ARG B N 1
ATOM 6782 C CA . ARG B 1 133 ? 156.362 177.738 210.145 1.00 172.13 133 ARG B CA 1
ATOM 6783 C C . ARG B 1 133 ? 156.422 178.659 208.934 1.00 172.60 133 ARG B C 1
ATOM 6784 O O . ARG B 1 133 ? 157.404 179.395 208.785 1.00 174.20 133 ARG B O 1
ATOM 6792 N N . GLN B 1 134 ? 155.412 178.638 208.069 1.00 172.69 134 GLN B N 1
ATOM 6793 C CA . GLN B 1 134 ? 155.455 179.445 206.856 1.00 172.99 134 GLN B CA 1
ATOM 6794 C C . GLN B 1 134 ? 155.309 180.925 207.186 1.00 176.14 134 GLN B C 1
ATOM 6795 O O . GLN B 1 134 ? 154.390 181.326 207.907 1.00 178.05 134 GLN B O 1
ATOM 6801 N N . ALA B 1 135 ? 156.222 181.738 206.651 1.00 172.16 135 ALA B N 1
ATOM 6802 C CA . ALA B 1 135 ? 156.165 183.178 206.869 1.00 172.80 135 ALA B CA 1
ATOM 6803 C C . ALA B 1 135 ? 155.097 183.846 206.014 1.00 176.02 135 ALA B C 1
ATOM 6804 O O . ALA B 1 135 ? 154.535 184.868 206.422 1.00 177.81 135 ALA B O 1
ATOM 6806 N N . ASN B 1 136 ? 154.807 183.294 204.843 1.00 173.02 136 ASN B N 1
ATOM 6807 C CA . ASN B 1 136 ? 153.800 183.875 203.963 1.00 166.85 136 ASN B CA 1
ATOM 6808 C C . ASN B 1 136 ? 152.418 183.689 204.574 1.00 164.60 136 ASN B C 1
ATOM 6809 O O . ASN B 1 136 ? 152.005 182.545 204.807 1.00 162.16 136 ASN B O 1
ATOM 6814 N N . PRO B 1 137 ? 151.680 184.765 204.860 1.00 167.18 137 PRO B N 1
ATOM 6815 C CA . PRO B 1 137 ? 150.342 184.588 205.447 1.00 166.48 137 PRO B CA 1
ATOM 6816 C C . PRO B 1 137 ? 149.395 183.810 204.555 1.00 164.66 137 PRO B C 1
ATOM 6817 O O . PRO B 1 137 ? 148.649 182.954 205.047 1.00 164.75 137 PRO B O 1
ATOM 6821 N N . LYS B 1 138 ? 149.412 184.073 203.246 1.00 162.72 138 LYS B N 1
ATOM 6822 C CA . LYS B 1 138 ? 148.489 183.384 202.351 1.00 158.49 138 LYS B CA 1
ATOM 6823 C C . LYS B 1 138 ? 148.827 181.901 202.246 1.00 155.31 138 LYS B C 1
ATOM 6824 O O . LYS B 1 138 ? 147.926 181.055 202.249 1.00 153.88 138 LYS B O 1
ATOM 6830 N N . ILE B 1 139 ? 150.117 181.562 202.190 1.00 152.59 139 ILE B N 1
ATOM 6831 C CA . ILE B 1 139 ? 150.508 180.158 202.137 1.00 148.41 139 ILE B CA 1
ATOM 6832 C C . ILE B 1 139 ? 150.172 179.462 203.447 1.00 149.37 139 ILE B C 1
ATOM 6833 O O . ILE B 1 139 ? 149.703 178.318 203.454 1.00 144.48 139 ILE B O 1
ATOM 6838 N N . CYS B 1 140 ? 150.403 180.136 204.576 1.00 155.46 140 CYS B N 1
ATOM 6839 C CA . CYS B 1 140 ? 150.058 179.554 205.868 1.00 156.03 140 CYS B CA 1
ATOM 6840 C C . CYS B 1 140 ? 148.566 179.264 205.956 1.00 153.41 140 CYS B C 1
ATOM 6841 O O . CYS B 1 140 ? 148.157 178.164 206.347 1.00 153.46 140 CYS B O 1
ATOM 6844 N N . ASN B 1 141 ? 147.733 180.240 205.581 1.00 153.01 141 ASN B N 1
ATOM 6845 C CA . ASN B 1 141 ? 146.289 180.036 205.632 1.00 151.23 141 ASN B CA 1
ATOM 6846 C C . ASN B 1 141 ? 145.850 178.932 204.679 1.00 148.04 141 ASN B C 1
ATOM 6847 O O . ASN B 1 141 ? 145.015 178.093 205.036 1.00 151.31 141 ASN B O 1
ATOM 6852 N N . LEU B 1 142 ? 146.402 178.914 203.464 1.00 142.29 142 LEU B N 1
ATOM 6853 C CA . LEU B 1 142 ? 146.011 177.902 202.489 1.00 141.60 142 LEU B CA 1
ATOM 6854 C C . LEU B 1 142 ? 146.388 176.504 202.960 1.00 140.67 142 LEU B C 1
ATOM 6855 O O . LEU B 1 142 ? 145.583 175.569 202.862 1.00 142.17 142 LEU B O 1
ATOM 6860 N N . LEU B 1 143 ? 147.604 176.342 203.486 1.00 141.16 143 LEU B N 1
ATOM 6861 C CA . LEU B 1 143 ? 148.033 175.033 203.963 1.00 137.80 143 LEU B CA 1
ATOM 6862 C C . LEU B 1 143 ? 147.237 174.599 205.186 1.00 138.27 143 LEU B C 1
ATOM 6863 O O . LEU B 1 143 ? 146.891 173.421 205.315 1.00 136.40 143 LEU B O 1
ATOM 6868 N N . THR B 1 144 ? 146.935 175.530 206.095 1.00 139.46 144 THR B N 1
ATOM 6869 C CA . THR B 1 144 ? 146.119 175.180 207.253 1.00 137.99 144 THR B CA 1
ATOM 6870 C C . THR B 1 144 ? 144.724 174.741 206.829 1.00 141.79 144 THR B C 1
ATOM 6871 O O . THR B 1 144 ? 144.188 173.755 207.352 1.00 146.75 144 THR B O 1
ATOM 6875 N N . SER B 1 145 ? 144.119 175.461 205.880 1.00 140.08 145 SER B N 1
ATOM 6876 C CA . SER B 1 145 ? 142.794 175.086 205.399 1.00 140.05 145 SER B CA 1
ATOM 6877 C C . SER B 1 145 ? 142.821 173.723 204.724 1.00 140.60 145 SER B C 1
ATOM 6878 O O . SER B 1 145 ? 141.932 172.892 204.949 1.00 148.64 145 SER B O 1
ATOM 6881 N N . LYS B 1 146 ? 143.838 173.471 203.896 1.00 135.28 146 LYS B N 1
ATOM 6882 C CA . LYS B 1 146 ? 143.933 172.177 203.234 1.00 134.14 146 LYS B CA 1
ATOM 6883 C C . LYS B 1 146 ? 144.146 171.057 204.245 1.00 138.78 146 LYS B C 1
ATOM 6884 O O . LYS B 1 146 ? 143.569 169.976 204.106 1.00 140.55 146 LYS B O 1
ATOM 6890 N N . GLY B 1 147 ? 144.963 171.297 205.271 1.00 141.22 147 GLY B N 1
ATOM 6891 C CA . GLY B 1 147 ? 145.161 170.283 206.292 1.00 140.90 147 GLY B CA 1
ATOM 6892 C C . GLY B 1 147 ? 143.893 169.980 207.065 1.00 143.46 147 GLY B C 1
ATOM 6893 O O . GLY B 1 147 ? 143.578 168.817 207.326 1.00 147.21 147 GLY B O 1
ATOM 6894 N N . PHE B 1 148 ? 143.145 171.022 207.437 1.00 144.12 148 PHE B N 1
ATOM 6895 C CA . PHE B 1 148 ? 141.881 170.803 208.134 1.00 146.03 148 PHE B CA 1
ATOM 6896 C C . PHE B 1 148 ? 140.901 170.029 207.262 1.00 148.59 148 PHE B C 1
ATOM 6897 O O . PHE B 1 148 ? 140.237 169.098 207.735 1.00 155.23 148 PHE B O 1
ATOM 6905 N N . GLU B 1 149 ? 140.805 170.389 205.980 1.00 146.98 149 GLU B N 1
ATOM 6906 C CA . GLU B 1 149 ? 139.891 169.684 205.087 1.00 151.61 149 GLU B CA 1
A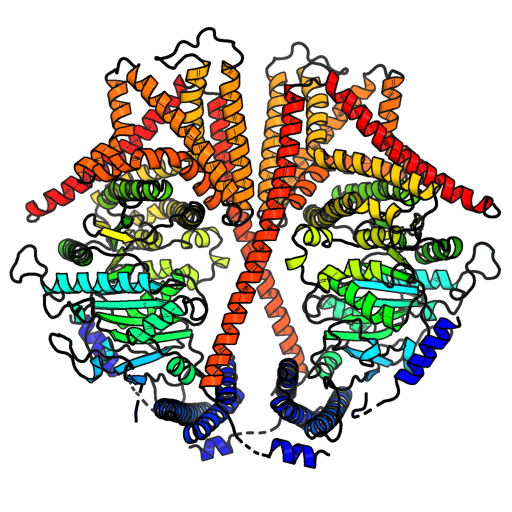TOM 6907 C C . GLU B 1 149 ? 140.323 168.236 204.898 1.00 150.59 149 GLU B C 1
ATOM 6908 O O . GLU B 1 149 ? 139.484 167.328 204.851 1.00 153.70 149 GLU B O 1
ATOM 6914 N N . THR B 1 150 ? 141.632 167.998 204.781 1.00 146.49 150 THR B N 1
ATOM 6915 C CA . THR B 1 150 ? 142.125 166.635 204.614 1.00 146.58 150 THR B CA 1
ATOM 6916 C C . THR B 1 150 ? 141.852 165.799 205.854 1.00 149.75 150 THR B C 1
ATOM 6917 O O . THR B 1 150 ? 141.495 164.625 205.747 1.00 150.05 150 THR B O 1
ATOM 6921 N N . LEU B 1 151 ? 142.016 166.384 207.041 1.00 151.90 151 LEU B N 1
ATOM 6922 C CA . LEU B 1 151 ? 141.688 165.659 208.266 1.00 154.11 151 LEU B CA 1
ATOM 6923 C C . LEU B 1 151 ? 140.196 165.358 208.348 1.00 157.01 151 LEU B C 1
ATOM 6924 O O . LEU B 1 151 ? 139.801 164.273 208.792 1.00 160.76 151 LEU B O 1
ATOM 6929 N N . ASN B 1 152 ? 139.352 166.305 207.932 1.00 153.39 152 ASN B N 1
ATOM 6930 C CA . ASN B 1 152 ? 137.915 166.048 207.920 1.00 151.92 152 ASN B CA 1
ATOM 6931 C C . ASN B 1 152 ? 137.570 164.909 206.967 1.00 153.18 152 ASN B C 1
ATOM 6932 O O . ASN B 1 152 ? 136.767 164.026 207.299 1.00 158.79 152 ASN B O 1
ATOM 6937 N N . TRP B 1 153 ? 138.180 164.904 205.781 1.00 149.58 153 TRP B N 1
ATOM 6938 C CA . TRP B 1 153 ? 137.947 163.815 204.839 1.00 148.80 153 TRP B CA 1
ATOM 6939 C C . TRP B 1 153 ? 138.488 162.495 205.369 1.00 149.41 153 TRP B C 1
ATOM 6940 O O . TRP B 1 153 ? 137.902 161.436 205.127 1.00 150.62 153 TRP B O 1
ATOM 6951 N N . CYS B 1 154 ? 139.609 162.536 206.089 1.00 149.45 154 CYS B N 1
ATOM 6952 C CA . CYS B 1 154 ? 140.143 161.327 206.704 1.00 148.80 154 CYS B CA 1
ATOM 6953 C C . CYS B 1 154 ? 139.174 160.764 207.731 1.00 153.15 154 CYS B C 1
ATOM 6954 O O . CYS B 1 154 ? 138.950 159.551 207.788 1.00 154.91 154 CYS B O 1
ATOM 6957 N N . ALA B 1 155 ? 138.596 161.635 208.559 1.00 155.53 155 ALA B N 1
ATOM 6958 C CA . ALA B 1 155 ? 137.612 161.183 209.537 1.00 156.93 155 ALA B CA 1
ATOM 6959 C C . ALA B 1 155 ? 136.388 160.599 208.847 1.00 159.76 155 ALA B C 1
ATOM 6960 O O . ALA B 1 155 ? 135.849 159.572 209.281 1.00 166.08 155 ALA B O 1
ATOM 6962 N N . ARG B 1 156 ? 135.935 161.239 207.766 1.00 157.60 156 ARG B N 1
ATOM 6963 C CA . ARG B 1 156 ? 134.776 160.721 207.045 1.00 157.86 156 ARG B CA 1
ATOM 6964 C C . ARG B 1 156 ? 135.075 159.362 206.419 1.00 158.09 156 ARG B C 1
ATOM 6965 O O . ARG B 1 156 ? 134.236 158.456 206.458 1.00 165.27 156 ARG B O 1
ATOM 6973 N N . LEU B 1 157 ? 136.271 159.196 205.849 1.00 151.79 157 LEU B N 1
ATOM 6974 C CA . LEU B 1 157 ? 136.658 157.907 205.283 1.00 153.46 157 LEU B CA 1
ATOM 6975 C C . LEU B 1 157 ? 136.780 156.839 206.362 1.00 161.48 157 LEU B C 1
ATOM 6976 O O . LEU B 1 157 ? 136.415 155.678 206.139 1.00 163.66 157 LEU B O 1
ATOM 6981 N N . CYS B 1 158 ? 137.311 157.204 207.530 1.00 164.25 158 CYS B N 1
ATOM 6982 C CA . CYS B 1 158 ? 137.386 156.256 208.635 1.00 168.48 158 CYS B CA 1
ATOM 6983 C C . CYS B 1 158 ? 135.996 155.817 209.069 1.00 173.65 158 CYS B C 1
ATOM 6984 O O . CYS B 1 158 ? 135.762 154.629 209.316 1.00 178.02 158 CYS B O 1
ATOM 6987 N N . ASP B 1 159 ? 135.057 156.762 209.160 1.00 174.28 159 ASP B N 1
ATOM 6988 C CA . ASP B 1 159 ? 133.682 156.405 209.493 1.00 177.57 159 ASP B CA 1
ATOM 6989 C C . ASP B 1 159 ? 133.077 155.505 208.422 1.00 176.12 159 ASP B C 1
ATOM 6990 O O . ASP B 1 159 ? 132.348 154.555 208.734 1.00 181.52 159 ASP B O 1
ATOM 6995 N N . TRP B 1 160 ? 133.373 155.789 207.152 1.00 169.88 160 TRP B N 1
ATOM 6996 C CA . TRP B 1 160 ? 132.863 154.965 206.061 1.00 169.10 160 TRP B CA 1
ATOM 6997 C C . TRP B 1 160 ? 133.394 153.540 206.147 1.00 168.37 160 TRP B C 1
ATOM 6998 O O . TRP B 1 160 ? 132.651 152.578 205.919 1.00 168.11 160 TRP B O 1
ATOM 7009 N N . ILE B 1 161 ? 134.679 153.386 206.467 1.00 167.85 161 ILE B N 1
ATOM 7010 C CA . ILE B 1 161 ? 135.252 152.051 206.615 1.00 168.28 161 ILE B CA 1
ATOM 7011 C C . ILE B 1 161 ? 134.646 151.337 207.819 1.00 172.48 161 ILE B C 1
ATOM 7012 O O . ILE B 1 161 ? 134.314 150.147 207.749 1.00 169.06 161 ILE B O 1
ATOM 7017 N N . GLU B 1 162 ? 134.487 152.049 208.940 1.00 177.19 162 GLU B N 1
ATOM 7018 C CA . GLU B 1 162 ? 133.841 151.455 210.107 1.00 178.84 162 GLU B CA 1
ATOM 7019 C C . GLU B 1 162 ? 132.409 151.039 209.801 1.00 178.57 162 GLU B C 1
ATOM 7020 O O . GLU B 1 162 ? 131.885 150.111 210.427 1.00 178.59 162 GLU B O 1
ATOM 7026 N N . GLY B 1 163 ? 131.764 151.709 208.850 1.00 178.24 163 GLY B N 1
ATOM 7027 C CA . GLY B 1 163 ? 130.431 151.345 208.430 1.00 176.29 163 GLY B CA 1
ATOM 7028 C C . GLY B 1 163 ? 129.309 152.137 209.062 1.00 181.25 163 GLY B C 1
ATOM 7029 O O . GLY B 1 163 ? 128.145 151.919 208.702 1.00 181.58 163 GLY B O 1
ATOM 7030 N N . ARG B 1 164 ? 129.613 153.045 209.995 1.00 184.14 164 ARG B N 1
ATOM 7031 C CA . ARG B 1 164 ? 128.562 153.879 210.567 1.00 186.74 164 ARG B CA 1
ATOM 7032 C C . ARG B 1 164 ? 127.926 154.769 209.509 1.00 186.64 164 ARG B C 1
ATOM 7033 O O . ARG B 1 164 ? 126.745 155.120 209.619 1.00 188.11 164 ARG B O 1
ATOM 7041 N N . ILE B 1 165 ? 128.687 155.141 208.484 1.00 184.86 165 ILE B N 1
ATOM 7042 C CA . ILE B 1 165 ? 128.170 155.857 207.325 1.00 184.84 165 ILE B CA 1
ATOM 7043 C C . ILE B 1 165 ? 128.421 154.988 206.102 1.00 179.44 165 ILE B C 1
ATOM 7044 O O . ILE B 1 165 ? 129.568 154.621 205.819 1.00 175.32 165 ILE B O 1
ATOM 7049 N N . LYS B 1 166 ? 127.353 154.656 205.383 1.00 180.14 166 LYS B N 1
ATOM 7050 C CA . LYS B 1 166 ? 127.438 153.826 204.189 1.00 178.38 166 LYS B CA 1
ATOM 7051 C C . LYS B 1 166 ? 127.315 154.718 202.960 1.00 175.06 166 LYS B C 1
ATOM 7052 O O . LYS B 1 166 ? 126.344 155.471 202.829 1.00 176.18 166 LYS B O 1
ATOM 7058 N N . GLU B 1 167 ? 128.298 154.630 202.067 1.00 172.16 167 GLU B N 1
ATOM 7059 C CA . GLU B 1 167 ? 128.320 155.460 200.873 1.00 174.42 167 GLU B CA 1
ATOM 7060 C C . GLU B 1 167 ? 129.042 154.701 199.769 1.00 172.87 167 GLU B C 1
ATOM 7061 O O . GLU B 1 167 ? 129.838 153.795 200.030 1.00 172.12 167 GLU B O 1
ATOM 7067 N N . LYS B 1 168 ? 128.755 155.081 198.527 1.00 172.40 168 LYS B N 1
ATOM 7068 C CA . LYS B 1 168 ? 129.285 154.402 197.353 1.00 171.08 168 LYS B CA 1
ATOM 7069 C C . LYS B 1 168 ? 130.373 155.262 196.721 1.00 171.56 168 LYS B C 1
ATOM 7070 O O . LYS B 1 168 ? 130.160 156.455 196.476 1.00 173.26 168 LYS B O 1
ATOM 7076 N N . HIS B 1 169 ? 131.529 154.650 196.448 1.00 170.23 169 HIS B N 1
ATOM 7077 C CA . HIS B 1 169 ? 132.680 155.312 195.839 1.00 167.33 169 HIS B CA 1
ATOM 7078 C C . HIS B 1 169 ? 133.084 156.562 196.612 1.00 167.02 169 HIS B C 1
ATOM 7079 O O . HIS B 1 169 ? 132.868 157.681 196.132 1.00 168.39 169 HIS B O 1
ATOM 7086 N N . PRO B 1 170 ? 133.661 156.420 197.805 1.00 163.69 170 PRO B N 1
ATOM 7087 C CA . PRO B 1 170 ? 134.072 157.606 198.563 1.00 160.19 170 PRO B CA 1
ATOM 7088 C C . PRO B 1 170 ? 135.178 158.367 197.849 1.00 151.77 170 PRO B C 1
ATOM 7089 O O . PRO B 1 170 ? 136.049 157.783 197.200 1.00 146.38 170 PRO B O 1
ATOM 7093 N N . ARG B 1 171 ? 135.133 159.690 197.980 1.00 148.22 171 ARG B N 1
ATOM 7094 C CA . ARG B 1 171 ? 136.110 160.582 197.375 1.00 140.47 171 ARG B CA 1
ATOM 7095 C C . ARG B 1 171 ? 136.180 161.845 198.216 1.00 142.09 171 ARG B C 1
ATOM 7096 O O . ARG B 1 171 ? 135.200 162.190 198.887 1.00 146.69 171 ARG B O 1
ATOM 7104 N N . PRO B 1 172 ? 137.317 162.543 198.218 1.00 137.76 172 PRO B N 1
ATOM 7105 C CA . PRO B 1 172 ? 137.425 163.764 199.027 1.00 139.09 172 PRO B CA 1
ATOM 7106 C C . PRO B 1 172 ? 136.377 164.793 198.634 1.00 138.95 172 PRO B C 1
ATOM 7107 O O . PRO B 1 172 ? 136.049 164.958 197.458 1.00 137.14 172 PRO B O 1
ATOM 7111 N N . GLY B 1 173 ? 135.846 165.478 199.644 1.00 141.73 173 GLY B N 1
ATOM 7112 C CA . GLY B 1 173 ? 134.765 166.417 199.401 1.00 147.59 173 GLY B CA 1
ATOM 7113 C C . GLY B 1 173 ? 135.198 167.547 198.485 1.00 147.39 173 GLY B C 1
ATOM 7114 O O . GLY B 1 173 ? 136.284 168.112 198.629 1.00 146.66 173 GLY B O 1
ATOM 7115 N N . VAL B 1 174 ? 134.331 167.875 197.529 1.00 143.46 174 VAL B N 1
ATOM 7116 C CA . VAL B 1 174 ? 134.612 168.955 196.593 1.00 136.61 174 VAL B CA 1
ATOM 7117 C C . VAL B 1 174 ? 134.391 170.287 197.296 1.00 139.47 174 VAL B C 1
ATOM 7118 O O . VAL B 1 174 ? 133.287 170.579 197.771 1.00 146.13 174 VAL B O 1
ATOM 7122 N N . HIS B 1 175 ? 135.439 171.101 197.365 1.00 134.02 175 HIS B N 1
ATOM 7123 C CA . HIS B 1 175 ? 135.363 172.413 197.987 1.00 134.15 175 HIS B CA 1
ATOM 7124 C C . HIS B 1 175 ? 135.985 173.454 197.071 1.00 131.66 175 HIS B C 1
ATOM 7125 O O . HIS B 1 175 ? 137.023 173.210 196.449 1.00 128.56 175 HIS B O 1
ATOM 7132 N N . LYS B 1 176 ? 135.339 174.612 196.988 1.00 128.47 176 LYS B N 1
ATOM 7133 C CA . LYS B 1 176 ? 135.812 175.734 196.192 1.00 119.45 176 LYS B CA 1
ATOM 7134 C C . LYS B 1 176 ? 136.438 176.769 197.113 1.00 122.65 176 LYS B C 1
ATOM 7135 O O . LYS B 1 176 ? 135.879 177.098 198.164 1.00 128.44 176 LYS B O 1
ATOM 7141 N N . VAL B 1 177 ? 137.600 177.276 196.720 1.00 114.71 177 VAL B N 1
ATOM 7142 C CA . VAL B 1 177 ? 138.366 178.207 197.535 1.00 116.36 177 VAL B CA 1
ATOM 7143 C C . VAL B 1 177 ? 138.425 179.554 196.835 1.00 119.51 177 VAL B C 1
ATOM 7144 O O . VAL B 1 177 ? 138.627 179.633 195.618 1.00 119.26 177 VAL B O 1
ATOM 7148 N N . GLY B 1 178 ? 138.213 180.613 197.606 1.00 123.25 178 GLY B N 1
ATOM 7149 C CA . GLY B 1 178 ? 138.262 181.955 197.069 1.00 124.00 178 GLY B CA 1
ATOM 7150 C C . GLY B 1 178 ? 139.427 182.741 197.630 1.00 131.17 178 GLY B C 1
ATOM 7151 O O . GLY B 1 178 ? 139.428 183.118 198.807 1.00 139.80 178 GLY B O 1
ATOM 7152 N N . ILE B 1 179 ? 140.427 182.995 196.794 1.00 127.69 179 ILE B N 1
ATOM 7153 C CA . ILE B 1 179 ? 141.586 183.773 197.208 1.00 133.34 179 ILE B CA 1
ATOM 7154 C C . ILE B 1 179 ? 141.492 185.147 196.558 1.00 130.43 179 ILE B C 1
ATOM 7155 O O . ILE B 1 179 ? 140.964 185.273 195.443 1.00 130.04 179 ILE B O 1
ATOM 7160 N N . PRO B 1 180 ? 141.953 186.204 197.221 1.00 129.68 180 PRO B N 1
ATOM 7161 C CA . PRO B 1 180 ? 141.958 187.518 196.575 1.00 133.30 180 PRO B CA 1
ATOM 7162 C C . PRO B 1 180 ? 142.895 187.530 195.379 1.00 135.82 180 PRO B C 1
ATOM 7163 O O . PRO B 1 180 ? 143.951 186.896 195.386 1.00 135.66 180 PRO B O 1
ATOM 7167 N N . VAL B 1 181 ? 142.489 188.249 194.341 1.00 139.23 181 VAL B N 1
ATOM 7168 C CA . VAL B 1 181 ? 143.300 188.373 193.138 1.00 138.43 181 VAL B CA 1
ATOM 7169 C C . VAL B 1 181 ? 144.463 189.316 193.406 1.00 146.86 181 VAL B C 1
ATOM 7170 O O . VAL B 1 181 ? 144.325 190.336 194.091 1.00 148.26 181 VAL B O 1
ATOM 7174 N N . SER B 1 182 ? 145.629 188.966 192.859 1.00 147.62 182 SER B N 1
ATOM 7175 C CA . SER B 1 182 ? 146.822 189.777 193.074 1.00 148.40 182 SER B CA 1
ATOM 7176 C C . SER B 1 182 ? 146.671 191.160 192.457 1.00 147.17 182 SER B C 1
ATOM 7177 O O . SER B 1 182 ? 147.102 192.160 193.044 1.00 146.36 182 SER B O 1
ATOM 7180 N N . ASN B 1 183 ? 146.064 191.240 191.276 1.00 146.42 183 ASN B N 1
ATOM 7181 C CA . ASN B 1 183 ? 145.965 192.482 190.525 1.00 145.12 183 ASN B CA 1
ATOM 7182 C C . ASN B 1 183 ? 144.515 192.934 190.451 1.00 145.28 183 ASN B C 1
ATOM 7183 O O . ASN B 1 183 ? 143.638 192.163 190.049 1.00 143.43 183 ASN B O 1
ATOM 7188 N N . TRP B 1 184 ? 144.269 194.179 190.846 1.00 148.99 184 TRP B N 1
ATOM 7189 C CA . TRP B 1 184 ? 142.970 194.811 190.686 1.00 153.13 184 TRP B CA 1
ATOM 7190 C C . TRP B 1 184 ? 143.172 196.271 190.314 1.00 158.94 184 TRP B C 1
ATOM 7191 O O . TRP B 1 184 ? 144.162 196.895 190.703 1.00 160.02 184 TRP B O 1
ATOM 7202 N N . ASP B 1 185 ? 142.224 196.809 189.555 1.00 159.11 185 ASP B N 1
ATOM 7203 C CA . ASP B 1 185 ? 142.280 198.188 189.089 1.00 163.77 185 ASP B CA 1
ATOM 7204 C C . ASP B 1 185 ? 141.315 199.033 189.910 1.00 169.37 185 ASP B C 1
ATOM 7205 O O . ASP B 1 185 ? 140.098 198.832 189.845 1.00 170.00 185 ASP B O 1
ATOM 7210 N N . GLU B 1 186 ? 141.862 199.973 190.682 1.00 175.24 186 GLU B N 1
ATOM 7211 C CA . GLU B 1 186 ? 141.018 200.862 191.473 1.00 180.68 186 GLU B CA 1
ATOM 7212 C C . GLU B 1 186 ? 140.172 201.759 190.579 1.00 184.81 186 GLU B C 1
ATOM 7213 O O . GLU B 1 186 ? 139.001 202.018 190.878 1.00 186.64 186 GLU B O 1
ATOM 7219 N N . ASP B 1 187 ? 140.745 202.241 189.479 1.00 186.14 187 ASP B N 1
ATOM 7220 C CA . ASP B 1 187 ? 140.051 203.145 188.568 1.00 187.53 187 ASP B CA 1
ATOM 7221 C C . ASP B 1 187 ? 139.353 202.319 187.493 1.00 184.79 187 ASP B C 1
ATOM 7222 O O . ASP B 1 187 ? 140.009 201.734 186.625 1.00 181.25 187 ASP B O 1
ATOM 7227 N N . TRP B 1 188 ? 138.025 202.269 187.556 1.00 185.57 188 TRP B N 1
ATOM 7228 C CA . TRP B 1 188 ? 137.241 201.542 186.568 1.00 179.02 188 TRP B CA 1
ATOM 7229 C C . TRP B 1 188 ? 135.812 202.065 186.586 1.00 180.19 188 TRP B C 1
ATOM 7230 O O . TRP B 1 188 ? 135.348 202.627 187.581 1.00 184.35 188 TRP B O 1
ATOM 7241 N N . VAL B 1 189 ? 135.121 201.867 185.467 1.00 176.00 189 VAL B N 1
ATOM 7242 C CA . VAL B 1 189 ? 133.733 202.279 185.303 1.00 180.35 189 VAL B CA 1
ATOM 7243 C C . VAL B 1 189 ? 132.906 201.047 184.967 1.00 179.96 189 VAL B C 1
ATOM 7244 O O . VAL B 1 189 ? 133.255 200.289 184.054 1.00 175.83 189 VAL B O 1
ATOM 7248 N N . GLY B 1 190 ? 131.815 200.848 185.703 1.00 182.22 190 GLY B N 1
ATOM 7249 C CA . GLY B 1 190 ? 130.932 199.731 185.469 1.00 180.76 190 GLY B CA 1
ATOM 7250 C C . GLY B 1 190 ? 129.514 200.013 185.917 1.00 189.90 190 GLY B C 1
ATOM 7251 O O . GLY B 1 190 ? 129.256 200.930 186.703 1.00 192.92 190 GLY B O 1
ATOM 7252 N N . PRO B 1 191 ? 128.557 199.226 185.412 1.00 191.57 191 PRO B N 1
ATOM 7253 C CA . PRO B 1 191 ? 127.154 199.423 185.806 1.00 191.80 191 PRO B CA 1
ATOM 7254 C C . PRO B 1 191 ? 126.942 199.175 187.290 1.00 191.00 191 PRO B C 1
ATOM 7255 O O . PRO B 1 191 ? 126.449 200.045 188.015 1.00 190.18 191 PRO B O 1
ATOM 7259 N N . PHE B 1 192 ? 127.328 197.985 187.746 1.00 187.50 192 PHE B N 1
ATOM 7260 C CA . PHE B 1 192 ? 127.253 197.607 189.150 1.00 180.57 192 PHE B CA 1
ATOM 7261 C C . PHE B 1 192 ? 128.000 196.297 189.331 1.00 169.51 192 PHE B C 1
ATOM 7262 O O . PHE B 1 192 ? 127.980 195.443 188.442 1.00 164.62 192 PHE B O 1
ATOM 7270 N N . MET B 1 193 ? 128.659 196.149 190.476 1.00 167.02 193 MET B N 1
ATOM 7271 C CA . MET B 1 193 ? 129.423 194.947 190.776 1.00 163.92 193 MET B CA 1
ATOM 7272 C C . MET B 1 193 ? 129.522 194.776 192.282 1.00 162.17 193 MET B C 1
ATOM 7273 O O . MET B 1 193 ? 129.570 195.766 193.019 1.00 164.31 193 MET B O 1
ATOM 7278 N N . ASP B 1 194 ? 129.545 193.527 192.734 1.00 158.34 194 ASP B N 1
ATOM 7279 C CA . ASP B 1 194 ? 129.726 193.248 194.148 1.00 159.82 194 ASP B CA 1
ATOM 7280 C C . ASP B 1 194 ? 131.195 192.978 194.453 1.00 157.36 194 ASP B C 1
ATOM 7281 O O . ASP B 1 194 ? 131.927 192.394 193.645 1.00 152.32 194 ASP B O 1
ATOM 7286 N N . GLU B 1 195 ? 131.619 193.421 195.638 1.00 161.59 195 GLU B N 1
ATOM 7287 C CA . GLU B 1 195 ? 133.019 193.299 196.029 1.00 159.45 195 GLU B CA 1
ATOM 7288 C C . GLU B 1 195 ? 133.452 191.841 196.085 1.00 150.07 195 GLU B C 1
ATOM 7289 O O . GLU B 1 195 ? 134.578 191.507 195.700 1.00 144.63 195 GLU B O 1
ATOM 7295 N N . GLU B 1 196 ? 132.573 190.960 196.566 1.00 152.04 196 GLU B N 1
ATOM 7296 C CA . GLU B 1 196 ? 132.916 189.545 196.667 1.00 151.70 196 GLU B CA 1
ATOM 7297 C C . GLU B 1 196 ? 133.295 188.983 195.302 1.00 146.65 196 GLU B C 1
ATOM 7298 O O . GLU B 1 196 ? 134.404 188.470 195.120 1.00 144.18 196 GLU B O 1
ATOM 7304 N N . GLU B 1 197 ? 132.420 189.142 194.310 1.00 150.58 197 GLU B N 1
ATOM 7305 C CA . GLU B 1 197 ? 132.683 188.551 193.001 1.00 146.48 197 GLU B CA 1
ATOM 7306 C C . GLU B 1 197 ? 133.825 189.260 192.284 1.00 142.74 197 GLU B C 1
ATOM 7307 O O . GLU B 1 197 ? 134.658 188.609 191.644 1.00 135.43 197 GLU B O 1
ATOM 7313 N N . ALA B 1 198 ? 133.881 190.591 192.372 1.00 146.16 198 ALA B N 1
ATOM 7314 C CA . ALA B 1 198 ? 134.893 191.329 191.622 1.00 142.83 198 ALA B CA 1
ATOM 7315 C C . ALA B 1 198 ? 136.289 191.099 192.190 1.00 139.63 198 ALA B C 1
ATOM 7316 O O . ALA B 1 198 ? 137.230 190.801 191.447 1.00 133.28 198 ALA B O 1
ATOM 7318 N N . ARG B 1 199 ? 136.441 191.224 193.509 1.00 143.72 199 ARG B N 1
ATOM 7319 C CA . ARG B 1 199 ? 137.766 191.230 194.118 1.00 141.41 199 ARG B CA 1
ATOM 7320 C C . ARG B 1 199 ? 138.372 189.836 194.226 1.00 138.39 199 ARG B C 1
ATOM 7321 O O . ARG B 1 199 ? 139.599 189.704 194.244 1.00 138.35 199 ARG B O 1
ATOM 7329 N N . ARG B 1 200 ? 137.544 188.798 194.301 1.00 141.41 200 ARG B N 1
ATOM 7330 C CA . ARG B 1 200 ? 137.990 187.462 194.673 1.00 134.03 200 ARG B CA 1
ATOM 7331 C C . ARG B 1 200 ? 137.832 186.497 193.503 1.00 126.75 200 ARG B C 1
ATOM 7332 O O . ARG B 1 200 ? 136.900 186.623 192.704 1.00 135.21 200 ARG B O 1
ATOM 7340 N N . MET B 1 201 ? 138.748 185.535 193.408 1.00 121.01 201 MET B N 1
ATOM 7341 C CA . MET B 1 201 ? 138.752 184.541 192.342 1.00 116.86 201 MET B CA 1
ATOM 7342 C C . MET B 1 201 ? 138.572 183.150 192.938 1.00 122.17 201 MET B C 1
ATOM 7343 O O . MET B 1 201 ? 139.232 182.801 193.921 1.00 127.40 201 MET B O 1
ATOM 7348 N N . TRP B 1 202 ? 137.688 182.361 192.333 1.00 116.40 202 TRP B N 1
ATOM 7349 C CA . TRP B 1 202 ? 137.339 181.024 192.794 1.00 109.33 202 TRP B CA 1
ATOM 7350 C C . TRP B 1 202 ? 138.018 179.951 191.953 1.00 105.00 202 TRP B C 1
ATOM 7351 O O . TRP B 1 202 ? 138.285 180.141 190.764 1.00 107.19 202 TRP B O 1
ATOM 7362 N N . TYR B 1 203 ? 138.285 178.810 192.585 1.00 107.01 203 TYR B N 1
ATOM 7363 C CA . TYR B 1 203 ? 138.936 177.696 191.913 1.00 102.48 203 TYR B CA 1
ATOM 7364 C C . TYR B 1 203 ? 138.524 176.398 192.592 1.00 108.25 203 TYR B C 1
ATOM 7365 O O . TYR B 1 203 ? 138.308 176.362 193.806 1.00 116.54 203 TYR B O 1
ATOM 7374 N N . THR B 1 204 ? 138.426 175.333 191.799 1.00 105.17 204 THR B N 1
ATOM 7375 C CA . THR B 1 204 ? 138.088 174.016 192.317 1.00 111.52 204 THR B CA 1
ATOM 7376 C C . THR B 1 204 ? 138.650 172.950 191.393 1.00 107.39 204 THR B C 1
ATOM 7377 O O . THR B 1 204 ? 138.534 173.069 190.168 1.00 107.06 204 THR B O 1
ATOM 7381 N N . PRO B 1 205 ? 139.266 171.906 191.941 1.00 108.31 205 PRO B N 1
ATOM 7382 C CA . PRO B 1 205 ? 139.678 170.762 191.126 1.00 108.06 205 PRO B CA 1
ATOM 7383 C C . PRO B 1 205 ? 138.573 169.724 191.042 1.00 115.23 205 PRO B C 1
ATOM 7384 O O . PRO B 1 205 ? 137.782 169.538 191.969 1.00 120.95 205 PRO B O 1
ATOM 7388 N N . VAL B 1 206 ? 138.524 169.029 189.908 1.00 114.47 206 VAL B N 1
ATOM 7389 C CA . VAL B 1 206 ? 137.433 168.105 189.623 1.00 118.34 206 VAL B CA 1
ATOM 7390 C C . VAL B 1 206 ? 137.999 166.716 189.368 1.00 120.77 206 VAL B C 1
ATOM 7391 O O . VAL B 1 206 ? 139.073 166.566 188.775 1.00 119.60 206 VAL B O 1
ATOM 7395 N N . TYR B 1 207 ? 137.269 165.699 189.823 1.00 125.44 207 TYR B N 1
ATOM 7396 C CA . TYR B 1 207 ? 137.652 164.307 189.628 1.00 124.03 207 TYR B CA 1
ATOM 7397 C C . TYR B 1 207 ? 136.811 163.593 188.580 1.00 128.92 207 TYR B C 1
ATOM 7398 O O . TYR B 1 207 ? 137.202 162.518 188.121 1.00 133.65 207 TYR B O 1
ATOM 7407 N N . CYS B 1 208 ? 135.673 164.162 188.192 1.00 127.41 208 CYS B N 1
ATOM 7408 C CA . CYS B 1 208 ? 134.697 163.503 187.330 1.00 128.66 208 CYS B CA 1
ATOM 7409 C C . CYS B 1 208 ? 135.356 162.852 186.120 1.00 131.61 208 CYS B C 1
ATOM 7410 O O . CYS B 1 208 ? 135.848 163.553 185.228 1.00 131.77 208 CYS B O 1
ATOM 7413 N N . PRO B 1 209 ? 135.399 161.516 186.059 1.00 133.32 209 PRO B N 1
ATOM 7414 C CA . PRO B 1 209 ? 135.969 160.872 184.865 1.00 133.40 209 PRO B CA 1
ATOM 7415 C C . PRO B 1 209 ? 135.046 160.958 183.667 1.00 135.59 209 PRO B C 1
ATOM 7416 O O . PRO B 1 209 ? 135.503 161.240 182.553 1.00 137.29 209 PRO B O 1
ATOM 7420 N N . HIS B 1 210 ? 133.753 160.718 183.868 1.00 134.21 210 HIS B N 1
ATOM 7421 C CA . HIS B 1 210 ? 132.761 160.919 182.827 1.00 136.10 210 HIS B CA 1
ATOM 7422 C C . HIS B 1 210 ? 132.068 162.244 183.092 1.00 135.70 210 HIS B C 1
ATOM 7423 O O . HIS B 1 210 ? 131.319 162.351 184.075 1.00 135.71 210 HIS B O 1
ATOM 7430 N N . PRO B 1 211 ? 132.266 163.263 182.259 1.00 129.97 211 PRO B N 1
ATOM 7431 C CA . PRO B 1 211 ? 131.718 164.592 182.567 1.00 129.53 211 PRO B CA 1
ATOM 7432 C C . PRO B 1 211 ? 130.199 164.631 182.642 1.00 132.40 211 PRO B C 1
ATOM 7433 O O . PRO B 1 211 ? 129.618 165.677 182.944 1.00 136.18 211 PRO B O 1
ATOM 7437 N N . ILE B 1 212 ? 129.545 163.501 182.371 1.00 128.32 212 ILE B N 1
ATOM 7438 C CA . ILE B 1 212 ? 128.093 163.441 182.491 1.00 130.62 212 ILE B CA 1
ATOM 7439 C C . ILE B 1 212 ? 127.669 163.633 183.941 1.00 135.15 212 ILE B C 1
ATOM 7440 O O . ILE B 1 212 ? 126.629 164.240 184.223 1.00 137.53 212 ILE B O 1
ATOM 7445 N N . ASP B 1 213 ? 128.465 163.124 184.884 1.00 132.05 213 ASP B N 1
ATOM 7446 C CA . ASP B 1 213 ? 128.150 163.201 186.305 1.00 137.70 213 ASP B CA 1
ATOM 7447 C C . ASP B 1 213 ? 128.753 164.427 186.981 1.00 131.91 213 ASP B C 1
ATOM 7448 O O . ASP B 1 213 ? 128.989 164.403 188.196 1.00 131.93 213 ASP B O 1
ATOM 7453 N N . PHE B 1 214 ? 129.015 165.496 186.227 1.00 126.81 214 PHE B N 1
ATOM 7454 C CA . PHE B 1 214 ? 129.564 166.709 186.825 1.00 122.53 214 PHE B CA 1
ATOM 7455 C C . PHE B 1 214 ? 128.624 167.275 187.880 1.00 126.11 214 PHE B C 1
ATOM 7456 O O . PHE B 1 214 ? 129.050 167.624 188.986 1.00 131.37 214 PHE B O 1
ATOM 7464 N N . SER B 1 215 ? 127.334 167.370 187.556 1.00 123.76 215 SER B N 1
ATOM 7465 C CA . SER B 1 215 ? 126.366 167.857 188.528 1.00 129.14 215 SER B CA 1
ATOM 7466 C C . SER B 1 215 ? 126.051 166.819 189.595 1.00 131.82 215 SER B C 1
ATOM 7467 O O . SER B 1 215 ? 125.624 167.188 190.694 1.00 134.58 215 SER B O 1
ATOM 7470 N N . ASN B 1 216 ? 126.253 165.534 189.297 1.00 130.47 216 ASN B N 1
ATOM 7471 C CA . ASN B 1 216 ? 125.946 164.492 190.271 1.00 131.29 216 ASN B CA 1
ATOM 7472 C C . ASN B 1 216 ? 126.960 164.473 191.406 1.00 129.17 216 ASN B C 1
ATOM 7473 O O . ASN B 1 216 ? 126.608 164.182 192.555 1.00 132.49 216 ASN B O 1
ATOM 7478 N N . LEU B 1 217 ? 128.221 164.782 191.109 1.00 123.31 217 LEU B N 1
ATOM 7479 C CA . LEU B 1 217 ? 129.269 164.729 192.119 1.00 123.52 217 LEU B CA 1
ATOM 7480 C C . LEU B 1 217 ? 129.319 165.972 192.995 1.00 130.35 217 LEU B C 1
ATOM 7481 O O . LEU B 1 217 ? 130.140 166.026 193.916 1.00 137.88 217 LEU B O 1
ATOM 7486 N N . GLY B 1 218 ? 128.478 166.967 192.734 1.00 131.26 218 GLY B N 1
ATOM 7487 C CA . GLY B 1 218 ? 128.386 168.135 193.580 1.00 137.00 218 GLY B CA 1
ATOM 7488 C C . GLY B 1 218 ? 129.132 169.358 193.097 1.00 134.47 218 GLY B C 1
ATOM 7489 O O . GLY B 1 218 ? 129.234 170.332 193.852 1.00 138.84 218 GLY B O 1
ATOM 7490 N N . TYR B 1 219 ? 129.657 169.345 191.876 1.00 125.54 219 TYR B N 1
ATOM 7491 C CA . TYR B 1 219 ? 130.354 170.509 191.351 1.00 123.32 219 TYR B CA 1
ATOM 7492 C C . TYR B 1 219 ? 129.359 171.595 190.972 1.00 126.40 219 TYR B C 1
ATOM 7493 O O . TYR B 1 219 ? 128.383 171.337 190.262 1.00 129.66 219 TYR B O 1
ATOM 7502 N N . ARG B 1 220 ? 129.613 172.810 191.446 1.00 123.86 220 ARG B N 1
ATOM 7503 C CA . ARG B 1 220 ? 128.790 173.963 191.128 1.00 129.32 220 ARG B CA 1
ATOM 7504 C C . ARG B 1 220 ? 129.679 175.103 190.664 1.00 130.69 220 ARG B C 1
ATOM 7505 O O . ARG B 1 220 ? 130.843 175.210 191.061 1.00 129.48 220 ARG B O 1
ATOM 7513 N N . LEU B 1 221 ? 129.119 175.947 189.811 1.00 134.41 221 LEU B N 1
ATOM 7514 C CA . LEU B 1 221 ? 129.832 177.074 189.239 1.00 131.27 221 LEU B CA 1
ATOM 7515 C C . LEU B 1 221 ? 129.367 178.344 189.936 1.00 135.29 221 LEU B C 1
ATOM 7516 O O . LEU B 1 221 ? 128.324 178.366 190.594 1.00 139.52 221 LEU B O 1
ATOM 7521 N N . ARG B 1 222 ? 130.156 179.412 189.802 1.00 131.60 222 ARG B N 1
ATOM 7522 C CA . ARG B 1 222 ? 129.776 180.664 190.448 1.00 139.62 222 ARG B CA 1
ATOM 7523 C C . ARG B 1 222 ? 128.465 181.204 189.899 1.00 142.34 222 ARG B C 1
ATOM 7524 O O . ARG B 1 222 ? 127.678 181.797 190.646 1.00 142.00 222 ARG B O 1
ATOM 7532 N N . CYS B 1 223 ? 128.207 181.002 188.607 1.00 138.58 223 CYS B N 1
ATOM 7533 C CA . CYS B 1 223 ? 126.922 181.399 188.045 1.00 138.69 223 CYS B CA 1
ATOM 7534 C C . CYS B 1 223 ? 125.776 180.671 188.734 1.00 140.94 223 CYS B C 1
ATOM 7535 O O . CYS B 1 223 ? 124.773 181.290 189.110 1.00 140.81 223 CYS B O 1
ATOM 7538 N N . VAL B 1 224 ? 125.920 179.360 188.933 1.00 136.28 224 VAL B N 1
ATOM 7539 C CA . VAL B 1 224 ? 124.876 178.590 189.602 1.00 136.06 224 VAL B CA 1
ATOM 7540 C C . VAL B 1 224 ? 124.715 179.049 191.045 1.00 139.60 224 VAL B C 1
ATOM 7541 O O . VAL B 1 224 ? 123.592 179.206 191.540 1.00 144.27 224 VAL B O 1
ATOM 7545 N N . GLU B 1 225 ? 125.832 179.270 191.742 1.00 134.93 225 GLU B N 1
ATOM 7546 C CA . GLU B 1 225 ? 125.764 179.649 193.150 1.00 137.11 225 GLU B CA 1
ATOM 7547 C C . GLU B 1 225 ? 125.110 181.012 193.333 1.00 141.04 225 GLU B C 1
ATOM 7548 O O . GLU B 1 225 ? 124.302 181.202 194.250 1.00 143.60 225 GLU B O 1
ATOM 7554 N N . THR B 1 226 ? 125.444 181.976 192.475 1.00 137.35 226 THR B N 1
ATOM 7555 C CA . THR B 1 226 ? 124.823 183.290 192.550 1.00 141.26 226 THR B CA 1
ATOM 7556 C C . THR B 1 226 ? 123.450 183.334 191.895 1.00 141.29 226 THR B C 1
ATOM 7557 O O . THR B 1 226 ? 122.768 184.360 191.993 1.00 145.13 226 THR B O 1
ATOM 7561 N N . GLY B 1 227 ? 123.029 182.257 191.237 1.00 137.91 227 GLY B N 1
ATOM 7562 C CA . GLY B 1 227 ? 121.722 182.215 190.623 1.00 141.01 227 GLY B CA 1
ATOM 7563 C C . GLY B 1 227 ? 121.673 182.732 189.207 1.00 141.27 227 GLY B C 1
ATOM 7564 O O . GLY B 1 227 ? 120.599 182.703 188.592 1.00 144.10 227 GLY B O 1
ATOM 7565 N N . ARG B 1 228 ? 122.791 183.211 188.672 1.00 138.18 228 ARG B N 1
ATOM 7566 C CA . ARG B 1 228 ? 122.825 183.658 187.289 1.00 134.70 228 ARG B CA 1
ATOM 7567 C C . ARG B 1 228 ? 122.607 182.477 186.356 1.00 130.34 228 ARG B C 1
ATOM 7568 O O . ARG B 1 228 ? 123.163 181.394 186.554 1.00 125.63 228 ARG B O 1
ATOM 7576 N N . ARG B 1 229 ? 121.788 182.694 185.330 1.00 130.63 229 ARG B N 1
ATOM 7577 C CA . ARG B 1 229 ? 121.382 181.639 184.406 1.00 130.51 229 ARG B CA 1
ATOM 7578 C C . ARG B 1 229 ? 121.901 182.016 183.027 1.00 127.95 229 ARG B C 1
ATOM 7579 O O . ARG B 1 229 ? 121.219 182.713 182.264 1.00 130.96 229 ARG B O 1
ATOM 7587 N N . PRO B 1 230 ? 123.110 181.585 182.678 1.00 118.33 230 PRO B N 1
ATOM 7588 C CA . PRO B 1 230 ? 123.651 181.910 181.356 1.00 115.13 230 PRO B CA 1
ATOM 7589 C C . PRO B 1 230 ? 122.822 181.289 180.246 1.00 114.35 230 PRO B C 1
ATOM 7590 O O . PRO B 1 230 ? 122.311 180.173 180.366 1.00 114.99 230 PRO B O 1
ATOM 7594 N N . ARG B 1 231 ? 122.689 182.035 179.153 1.00 111.03 231 ARG B N 1
ATOM 7595 C CA . ARG B 1 231 ? 121.940 181.583 177.991 1.00 108.00 231 ARG B CA 1
ATOM 7596 C C . ARG B 1 231 ? 122.818 181.285 176.791 1.00 104.17 231 ARG B C 1
ATOM 7597 O O . ARG B 1 231 ? 122.736 180.186 176.240 1.00 103.89 231 ARG B O 1
ATOM 7605 N N . LEU B 1 232 ? 123.658 182.228 176.381 1.00 106.72 232 LEU B N 1
ATOM 7606 C CA . LEU B 1 232 ? 124.661 181.998 175.355 1.00 103.24 232 LEU B CA 1
ATOM 7607 C C . LEU B 1 232 ? 125.931 181.519 176.038 1.00 98.75 232 LEU B C 1
ATOM 7608 O O . LEU B 1 232 ? 126.329 182.057 177.075 1.00 104.97 232 LEU B O 1
ATOM 7613 N N . MET B 1 233 ? 126.561 180.503 175.461 1.00 92.77 233 MET B N 1
ATOM 7614 C CA . MET B 1 233 ? 127.689 179.857 176.110 1.00 88.91 233 MET B CA 1
ATOM 7615 C C . MET B 1 233 ? 128.730 179.542 175.051 1.00 93.48 233 MET B C 1
ATOM 7616 O O . MET B 1 233 ? 128.451 178.798 174.107 1.00 99.63 233 MET B O 1
ATOM 7621 N N . ILE B 1 234 ? 129.922 180.105 175.208 1.00 93.70 234 ILE B N 1
ATOM 7622 C CA . ILE B 1 234 ? 130.927 180.115 174.156 1.00 88.34 234 ILE B CA 1
ATOM 7623 C C . ILE B 1 234 ? 132.210 179.486 174.682 1.00 86.93 234 ILE B C 1
ATOM 7624 O O . ILE B 1 234 ? 132.681 179.829 175.772 1.00 94.00 234 ILE B O 1
ATOM 7629 N N . CYS B 1 235 ? 132.769 178.563 173.905 1.00 86.02 235 CYS B N 1
ATOM 7630 C CA . CYS B 1 235 ? 133.959 177.818 174.282 1.00 90.88 235 CYS B CA 1
ATOM 7631 C C . CYS B 1 235 ? 135.176 178.307 173.510 1.00 96.23 235 CYS B C 1
ATOM 7632 O O . CYS B 1 235 ? 135.078 178.719 172.352 1.00 104.91 235 CYS B O 1
ATOM 7635 N N . ILE B 1 236 ? 136.332 178.256 174.168 1.00 93.95 236 ILE B N 1
ATOM 7636 C CA . ILE B 1 236 ? 137.605 178.657 173.578 1.00 94.06 236 ILE B CA 1
ATOM 7637 C C . ILE B 1 236 ? 138.605 177.557 173.906 1.00 97.47 236 ILE B C 1
ATOM 7638 O O . ILE B 1 236 ? 139.162 177.525 175.008 1.00 101.77 236 ILE B O 1
ATOM 7643 N N . THR B 1 237 ? 138.833 176.648 172.964 1.00 98.87 237 THR B N 1
ATOM 7644 C CA . THR B 1 237 ? 139.828 175.606 173.166 1.00 100.18 237 THR B CA 1
ATOM 7645 C C . THR B 1 237 ? 141.221 176.163 172.892 1.00 108.55 237 THR B C 1
ATOM 7646 O O . THR B 1 237 ? 141.425 176.914 171.933 1.00 115.88 237 THR B O 1
ATOM 7650 N N . MET B 1 238 ? 142.173 175.818 173.757 1.00 108.37 238 MET B N 1
ATOM 7651 C CA . MET B 1 238 ? 143.510 176.390 173.719 1.00 110.57 238 MET B CA 1
ATOM 7652 C C . MET B 1 238 ? 144.531 175.291 173.964 1.00 113.77 238 MET B C 1
ATOM 7653 O O . MET B 1 238 ? 144.292 174.386 174.766 1.00 114.73 238 MET B O 1
ATOM 7658 N N . TYR B 1 239 ? 145.666 175.370 173.270 1.00 117.00 239 TYR B N 1
ATOM 7659 C CA . TYR B 1 239 ? 146.723 174.379 173.450 1.00 118.95 239 TYR B CA 1
ATOM 7660 C C . TYR B 1 239 ? 148.021 174.957 172.901 1.00 124.94 239 TYR B C 1
ATOM 7661 O O . TYR B 1 239 ? 148.109 175.231 171.703 1.00 130.64 239 TYR B O 1
ATOM 7670 N N . ASN B 1 240 ? 149.005 175.150 173.784 1.00 125.69 240 ASN B N 1
ATOM 7671 C CA . ASN B 1 240 ? 150.366 175.609 173.477 1.00 128.65 240 ASN B CA 1
ATOM 7672 C C . ASN B 1 240 ? 150.365 176.903 172.651 1.00 127.26 240 ASN B C 1
ATOM 7673 O O . ASN B 1 240 ? 151.216 177.144 171.793 1.00 128.55 240 ASN B O 1
ATOM 7678 N N . GLU B 1 241 ? 149.429 177.780 172.928 1.00 124.83 241 GLU B N 1
ATOM 7679 C CA . GLU B 1 241 ? 149.456 179.039 172.228 1.00 122.23 241 GLU B CA 1
ATOM 7680 C C . GLU B 1 241 ? 150.080 180.077 173.127 1.00 126.56 241 GLU B C 1
ATOM 7681 O O . GLU B 1 241 ? 150.353 179.839 174.286 1.00 131.68 241 GLU B O 1
ATOM 7687 N N . GLY B 1 242 ? 150.300 181.241 172.566 1.00 125.07 242 GLY B N 1
ATOM 7688 C CA . GLY B 1 242 ? 150.875 182.379 173.241 1.00 122.25 242 GLY B CA 1
ATOM 7689 C C . GLY B 1 242 ? 149.834 183.333 173.791 1.00 121.85 242 GLY B C 1
ATOM 7690 O O . GLY B 1 242 ? 148.640 183.236 173.493 1.00 124.58 242 GLY B O 1
ATOM 7691 N N . PRO B 1 243 ? 150.278 184.277 174.624 1.00 120.83 243 PRO B N 1
ATOM 7692 C CA . PRO B 1 243 ? 149.335 185.227 175.237 1.00 125.04 243 PRO B CA 1
ATOM 7693 C C . PRO B 1 243 ? 148.645 186.151 174.254 1.00 128.17 243 PRO B C 1
ATOM 7694 O O . PRO B 1 243 ? 147.531 186.603 174.545 1.00 127.28 243 PRO B O 1
ATOM 7698 N N . GLN B 1 244 ? 149.274 186.492 173.126 1.00 126.91 244 GLN B N 1
ATOM 7699 C CA . GLN B 1 244 ? 148.679 187.508 172.264 1.00 127.94 244 GLN B CA 1
ATOM 7700 C C . GLN B 1 244 ? 147.402 186.990 171.613 1.00 127.63 244 GLN B C 1
ATOM 7701 O O . GLN B 1 244 ? 146.438 187.743 171.443 1.00 129.89 244 GLN B O 1
ATOM 7707 N N . GLN B 1 245 ? 147.366 185.703 171.254 1.00 123.16 245 GLN B N 1
ATOM 7708 C CA . GLN B 1 245 ? 146.151 185.141 170.670 1.00 121.50 245 GLN B CA 1
ATOM 7709 C C . GLN B 1 245 ? 144.994 185.174 171.664 1.00 122.97 245 GLN B C 1
ATOM 7710 O O . GLN B 1 245 ? 143.869 185.551 171.313 1.00 124.14 245 GLN B O 1
ATOM 7716 N N . LEU B 1 246 ? 145.254 184.791 172.918 1.00 119.38 246 LEU B N 1
ATOM 7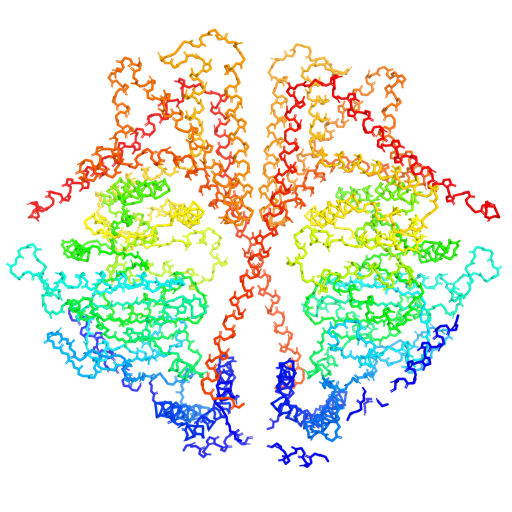717 C CA . LEU B 1 246 ? 144.207 184.858 173.932 1.00 114.79 246 LEU B CA 1
ATOM 7718 C C . LEU B 1 246 ? 143.774 186.293 174.192 1.00 118.16 246 LEU B C 1
ATOM 7719 O O . LEU B 1 246 ? 142.580 186.561 174.364 1.00 122.30 246 LEU B O 1
ATOM 7724 N N . LYS B 1 247 ? 144.726 187.227 174.244 1.00 114.73 247 LYS B N 1
ATOM 7725 C CA . LYS B 1 247 ? 144.363 188.620 174.473 1.00 118.22 247 LYS B CA 1
ATOM 7726 C C . LYS B 1 247 ? 143.494 189.150 173.343 1.00 120.37 247 LYS B C 1
ATOM 7727 O O . LYS B 1 247 ? 142.501 189.846 173.586 1.00 119.48 247 LYS B O 1
ATOM 7733 N N . ALA B 1 248 ? 143.843 188.817 172.098 1.00 118.61 248 ALA B N 1
ATOM 7734 C CA . ALA B 1 248 ? 143.027 189.234 170.964 1.00 117.33 248 ALA B CA 1
ATOM 7735 C C . ALA B 1 248 ? 141.636 188.621 171.032 1.00 117.42 248 ALA B C 1
ATOM 7736 O O . ALA B 1 248 ? 140.635 189.307 170.792 1.00 120.03 248 ALA B O 1
ATOM 7738 N N . THR B 1 249 ? 141.550 187.332 171.368 1.00 112.69 249 THR B N 1
ATOM 7739 C CA . THR B 1 249 ? 140.251 186.670 171.429 1.00 109.49 249 THR B CA 1
ATOM 7740 C C . THR B 1 249 ? 139.368 187.284 172.508 1.00 111.12 249 THR B C 1
ATOM 7741 O O . THR B 1 249 ? 138.181 187.545 172.282 1.00 115.58 249 THR B O 1
ATOM 7745 N N . LEU B 1 250 ? 139.933 187.531 173.691 1.00 107.22 250 LEU B N 1
ATOM 7746 C CA . LEU B 1 250 ? 139.141 188.113 174.769 1.00 104.56 250 LEU B CA 1
ATOM 7747 C C . LEU B 1 250 ? 138.755 189.554 174.462 1.00 108.80 250 LEU B C 1
ATOM 7748 O O . LEU B 1 250 ? 137.644 189.983 174.792 1.00 111.97 250 LEU B O 1
ATOM 7753 N N . LYS B 1 251 ? 139.648 190.319 173.828 1.00 107.39 251 LYS B N 1
ATOM 7754 C CA . LYS B 1 251 ? 139.287 191.676 173.433 1.00 114.66 251 LYS B CA 1
ATOM 7755 C C . LYS B 1 251 ? 138.148 191.665 172.423 1.00 116.40 251 LYS B C 1
ATOM 7756 O O . LYS B 1 251 ? 137.223 192.481 172.508 1.00 120.73 251 LYS B O 1
ATOM 7762 N N . LYS B 1 252 ? 138.193 190.741 171.462 1.00 110.77 252 LYS B N 1
ATOM 7763 C CA . LYS B 1 252 ? 137.123 190.653 170.475 1.00 111.33 252 LYS B CA 1
ATOM 7764 C C . LYS B 1 252 ? 135.809 190.230 171.119 1.00 112.65 252 LYS B C 1
ATOM 7765 O O . LYS B 1 252 ? 134.741 190.747 170.767 1.00 117.83 252 LYS B O 1
ATOM 7771 N N . LEU B 1 253 ? 135.863 189.289 172.063 1.00 106.66 253 LEU B N 1
ATOM 7772 C CA . LEU B 1 253 ? 134.649 188.889 172.768 1.00 104.51 253 LEU B CA 1
ATOM 7773 C C . LEU B 1 253 ? 134.075 190.045 173.578 1.00 107.82 253 LEU B C 1
ATOM 7774 O O . LEU B 1 253 ? 132.854 190.237 173.622 1.00 113.07 253 LEU B O 1
ATOM 7779 N N . ALA B 1 254 ? 134.939 190.822 174.231 1.00 102.27 254 ALA B N 1
ATOM 7780 C CA . ALA B 1 254 ? 134.465 191.985 174.971 1.00 107.69 254 ALA B CA 1
ATOM 7781 C C . ALA B 1 254 ? 133.857 193.021 174.034 1.00 113.64 254 ALA B C 1
ATOM 7782 O O . ALA B 1 254 ? 132.869 193.676 174.381 1.00 119.15 254 ALA B O 1
ATOM 7784 N N . ASN B 1 255 ? 134.432 193.183 172.840 1.00 110.58 255 ASN B N 1
ATOM 7785 C CA . ASN B 1 255 ? 133.839 194.080 171.854 1.00 112.65 255 ASN B CA 1
ATOM 7786 C C . ASN B 1 255 ? 132.463 193.588 171.423 1.00 115.50 255 ASN B C 1
ATOM 7787 O O . ASN B 1 255 ? 131.536 194.387 171.243 1.00 120.16 255 ASN B O 1
ATOM 7792 N N . ASN B 1 256 ? 132.315 192.275 171.244 1.00 111.11 256 ASN B N 1
ATOM 7793 C CA . ASN B 1 256 ? 131.013 191.714 170.894 1.00 109.10 256 ASN B CA 1
ATOM 7794 C C . ASN B 1 256 ? 129.995 191.967 171.999 1.00 111.43 256 ASN B C 1
ATOM 7795 O O . ASN B 1 256 ? 128.841 192.326 171.732 1.00 116.45 256 ASN B O 1
ATOM 7800 N N . LEU B 1 257 ? 130.408 191.779 173.253 1.00 107.23 257 LEU B N 1
ATOM 7801 C CA . LEU B 1 257 ? 129.512 192.050 174.373 1.00 108.57 257 LEU B CA 1
ATOM 7802 C C . LEU B 1 257 ? 129.139 193.526 174.433 1.00 114.09 257 LEU B C 1
ATOM 7803 O O . LEU B 1 257 ? 127.992 193.871 174.731 1.00 120.55 257 LEU B O 1
ATOM 7808 N N . ALA B 1 258 ? 130.094 194.414 174.152 1.00 111.53 258 ALA B N 1
ATOM 7809 C CA . ALA B 1 258 ? 129.788 195.840 174.121 1.00 118.09 258 ALA B CA 1
ATOM 7810 C C . ALA B 1 258 ? 128.779 196.163 173.027 1.00 123.92 258 ALA B C 1
ATOM 7811 O O . ALA B 1 258 ? 127.848 196.952 173.240 1.00 130.50 258 ALA B O 1
ATOM 7813 N N . TYR B 1 259 ? 128.951 195.565 171.845 1.00 118.33 259 TYR B N 1
ATOM 7814 C CA . TYR B 1 259 ? 128.003 195.787 170.759 1.00 121.80 259 TYR B CA 1
ATOM 7815 C C . TYR B 1 259 ? 126.614 195.303 171.151 1.00 123.59 259 TYR B C 1
ATOM 7816 O O . TYR B 1 259 ? 125.611 195.977 170.892 1.00 130.28 259 TYR B O 1
ATOM 7825 N N . LEU B 1 260 ? 126.540 194.130 171.783 1.00 117.14 260 LEU B N 1
ATOM 7826 C CA . LEU B 1 260 ? 125.254 193.641 172.270 1.00 117.45 260 LEU B CA 1
ATOM 7827 C C . LEU B 1 260 ? 124.674 194.567 173.330 1.00 122.99 260 LEU B C 1
ATOM 7828 O O . LEU B 1 260 ? 123.451 194.692 173.445 1.00 130.41 260 LEU B O 1
ATOM 7833 N N . LYS B 1 261 ? 125.535 195.219 174.112 1.00 120.97 261 LYS B N 1
ATOM 7834 C CA . LYS B 1 261 ? 125.055 196.117 175.156 1.00 125.04 261 LYS B CA 1
ATOM 7835 C C . LYS B 1 261 ? 124.450 197.385 174.570 1.00 132.56 261 LYS B C 1
ATOM 7836 O O . LYS B 1 261 ? 123.377 197.821 175.002 1.00 140.14 261 LYS B O 1
ATOM 7842 N N . GLU B 1 262 ? 125.113 197.997 173.590 1.00 131.42 262 GLU B N 1
ATOM 7843 C CA . GLU B 1 262 ? 124.669 199.312 173.140 1.00 140.79 262 GLU B CA 1
ATOM 7844 C C . GLU B 1 262 ? 123.587 199.247 172.061 1.00 142.54 262 GLU B C 1
ATOM 7845 O O . GLU B 1 262 ? 123.394 200.230 171.336 1.00 149.32 262 GLU B O 1
ATOM 7851 N N . GLN B 1 263 ? 122.872 198.129 171.948 1.00 138.18 263 GLN B N 1
ATOM 7852 C CA . GLN B 1 263 ? 121.753 198.030 171.021 1.00 143.56 263 GLN B CA 1
ATOM 7853 C C . GLN B 1 263 ? 120.594 198.884 171.521 1.00 152.69 263 GLN B C 1
ATOM 7854 O O . GLN B 1 263 ? 120.241 198.832 172.702 1.00 153.16 263 GLN B O 1
ATOM 7860 N N . MET B 1 264 ? 120.007 199.673 170.625 1.00 155.38 264 MET B N 1
ATOM 7861 C CA . MET B 1 264 ? 118.899 200.529 171.011 1.00 160.35 264 MET B CA 1
ATOM 7862 C C . MET B 1 264 ? 117.655 199.686 171.287 1.00 165.05 264 MET B C 1
ATOM 7863 O O . MET B 1 264 ? 117.436 198.658 170.640 1.00 162.46 264 MET B O 1
ATOM 7868 N N . PRO B 1 265 ? 116.826 200.096 172.242 1.00 170.79 265 PRO B N 1
ATOM 7869 C CA . PRO B 1 265 ? 115.583 199.372 172.509 1.00 172.07 265 PRO B CA 1
ATOM 7870 C C . PRO B 1 265 ? 114.433 199.876 171.646 1.00 178.43 265 PRO B C 1
ATOM 7871 O O . PRO B 1 265 ? 114.483 200.958 171.056 1.00 180.67 265 PRO B O 1
ATOM 7875 N N . GLY B 1 266 ? 113.386 199.059 171.588 1.00 179.51 266 GLY B N 1
ATOM 7876 C CA . GLY B 1 266 ? 112.195 199.419 170.834 1.00 182.71 266 GLY B CA 1
ATOM 7877 C C . GLY B 1 266 ? 112.438 199.582 169.350 1.00 183.50 266 GLY B C 1
ATOM 7878 O O . GLY B 1 266 ? 111.910 200.518 168.735 1.00 182.86 266 GLY B O 1
ATOM 7879 N N . ASP B 1 267 ? 113.228 198.691 168.758 1.00 180.09 267 ASP B N 1
ATOM 7880 C CA . ASP B 1 267 ? 113.531 198.733 167.338 1.00 177.89 267 ASP B CA 1
ATOM 7881 C C . ASP B 1 267 ? 113.202 197.389 166.708 1.00 175.73 267 ASP B C 1
ATOM 7882 O O . ASP B 1 267 ? 113.414 196.333 167.311 1.00 172.33 267 ASP B O 1
ATOM 7887 N N . GLU B 1 268 ? 112.672 197.441 165.484 1.00 179.22 268 GLU B N 1
ATOM 7888 C CA . GLU B 1 268 ? 112.333 196.213 164.773 1.00 178.43 268 GLU B CA 1
ATOM 7889 C C . GLU B 1 268 ? 113.575 195.376 164.498 1.00 168.04 268 GLU B C 1
ATOM 7890 O O . GLU B 1 268 ? 113.552 194.148 164.643 1.00 163.62 268 GLU B O 1
ATOM 7896 N N . LYS B 1 269 ? 114.671 196.025 164.101 1.00 166.74 269 LYS B N 1
ATOM 7897 C CA . LYS B 1 269 ? 115.894 195.297 163.784 1.00 163.56 269 LYS B CA 1
ATOM 7898 C C . LYS B 1 269 ? 116.617 194.825 165.039 1.00 159.26 269 LYS B C 1
ATOM 7899 O O . LYS B 1 269 ? 117.234 193.754 165.030 1.00 143.77 269 LYS B O 1
ATOM 7905 N N . SER B 1 270 ? 116.555 195.602 166.117 1.00 165.76 270 SER B N 1
ATOM 7906 C CA . SER B 1 270 ? 117.292 195.274 167.328 1.00 162.27 270 SER B CA 1
ATOM 7907 C C . SER B 1 270 ? 116.692 194.056 168.021 1.00 158.92 270 SER B C 1
ATOM 7908 O O . SER B 1 270 ? 115.496 193.775 167.910 1.00 163.97 270 SER B O 1
ATOM 7911 N N . LEU B 1 271 ? 117.542 193.330 168.741 1.00 148.46 271 LEU B N 1
ATOM 7912 C CA . LEU B 1 271 ? 117.090 192.177 169.502 1.00 152.84 271 LEU B CA 1
ATOM 7913 C C . LEU B 1 271 ? 116.296 192.614 170.726 1.00 163.36 271 LEU B C 1
ATOM 7914 O O . LEU B 1 271 ? 116.488 193.708 171.264 1.00 169.00 271 LEU B O 1
ATOM 7919 N N . THR B 1 272 ? 115.392 191.741 171.159 1.00 165.71 272 THR B N 1
ATOM 7920 C CA . THR B 1 272 ? 114.613 191.949 172.368 1.00 169.75 272 THR B CA 1
ATOM 7921 C C . THR B 1 272 ? 114.637 190.676 173.201 1.00 166.25 272 THR B C 1
ATOM 7922 O O . THR B 1 272 ? 114.621 189.565 172.665 1.00 162.80 272 THR B O 1
ATOM 7926 N N . GLY B 1 273 ? 114.685 190.850 174.523 1.00 162.44 273 GLY B N 1
ATOM 7927 C CA . GLY B 1 273 ? 114.656 189.740 175.455 1.00 154.35 273 GLY B CA 1
ATOM 7928 C C . GLY B 1 273 ? 115.866 189.754 176.377 1.00 148.00 273 GLY B C 1
ATOM 7929 O O . GLY B 1 273 ? 116.276 190.813 176.874 1.00 149.86 273 GLY B O 1
ATOM 7930 N N . ALA B 1 274 ? 116.438 188.570 176.596 1.00 139.75 274 ALA B N 1
ATOM 7931 C CA . ALA B 1 274 ? 117.517 188.395 177.561 1.00 132.78 274 ALA B CA 1
ATOM 7932 C C . ALA B 1 274 ? 118.834 189.007 177.109 1.00 130.55 274 ALA B C 1
ATOM 7933 O O . ALA B 1 274 ? 119.774 189.062 177.908 1.00 125.71 274 ALA B O 1
ATOM 7935 N N . PHE B 1 275 ? 118.932 189.459 175.859 1.00 134.63 275 PHE B N 1
ATOM 7936 C CA . PHE B 1 275 ? 120.168 190.009 175.318 1.00 131.18 275 PHE B CA 1
ATOM 7937 C C . PHE B 1 275 ? 120.105 191.525 175.170 1.00 137.17 275 PHE B C 1
ATOM 7938 O O . PHE B 1 275 ? 120.795 192.100 174.322 1.00 131.42 275 PHE B O 1
ATOM 7946 N N . ALA B 1 276 ? 119.287 192.182 175.989 1.00 144.35 276 ALA B N 1
ATOM 7947 C CA . ALA B 1 276 ? 119.112 193.622 175.908 1.00 144.89 276 ALA B CA 1
ATOM 7948 C C . ALA B 1 276 ? 120.344 194.342 176.455 1.00 142.50 276 ALA B C 1
ATOM 7949 O O . ALA B 1 276 ? 121.357 193.732 176.809 1.00 133.51 276 ALA B O 1
ATOM 7951 N N . GLY B 1 277 ? 120.249 195.668 176.519 1.00 149.43 277 GLY B N 1
ATOM 7952 C CA . GLY B 1 277 ? 121.368 196.466 176.960 1.00 148.78 277 GLY B CA 1
ATOM 7953 C C . GLY B 1 277 ? 121.564 196.447 178.463 1.00 146.97 277 GLY B C 1
ATOM 7954 O O . GLY B 1 277 ? 120.674 196.095 179.236 1.00 147.05 277 GLY B O 1
ATOM 7955 N N . ASP B 1 278 ? 122.776 196.827 178.865 1.00 144.59 278 ASP B N 1
ATOM 7956 C CA . ASP B 1 278 ? 123.218 197.002 180.245 1.00 147.44 278 ASP B CA 1
ATOM 7957 C C . ASP B 1 278 ? 123.263 195.701 181.033 1.00 145.63 278 ASP B C 1
ATOM 7958 O O . ASP B 1 278 ? 123.709 195.712 182.186 1.00 149.44 278 ASP B O 1
ATOM 7963 N N . ASP B 1 279 ? 122.826 194.580 180.461 1.00 141.68 279 ASP B N 1
ATOM 7964 C CA . ASP B 1 279 ? 122.793 193.342 181.229 1.00 138.36 279 ASP B CA 1
ATOM 7965 C C . ASP B 1 279 ? 123.246 192.128 180.425 1.00 130.60 279 ASP B C 1
ATOM 7966 O O . ASP B 1 279 ? 123.077 191.000 180.905 1.00 123.39 279 ASP B O 1
ATOM 7971 N N . VAL B 1 280 ? 123.815 192.309 179.231 1.00 134.85 280 VAL B N 1
ATOM 7972 C CA . VAL B 1 280 ? 124.123 191.173 178.366 1.00 127.08 280 VAL B CA 1
ATOM 7973 C C . VAL B 1 280 ? 125.276 190.352 178.932 1.00 119.99 280 VAL B C 1
ATOM 7974 O O . VAL B 1 280 ? 125.261 189.117 178.874 1.00 118.32 280 VAL B O 1
ATOM 7978 N N . TRP B 1 281 ? 126.290 191.020 179.489 1.00 123.32 281 TRP B N 1
ATOM 7979 C CA . TRP B 1 281 ? 127.462 190.310 179.995 1.00 121.18 281 TRP B CA 1
ATOM 7980 C C . TRP B 1 281 ? 127.098 189.315 181.088 1.00 119.39 281 TRP B C 1
ATOM 7981 O O . TRP B 1 281 ? 127.784 188.301 181.256 1.00 115.18 281 TRP B O 1
ATOM 7992 N N . GLN B 1 282 ? 126.029 189.584 181.839 1.00 121.63 282 GLN B N 1
ATOM 7993 C CA . GLN B 1 282 ? 125.592 188.652 182.871 1.00 119.48 282 GLN B CA 1
ATOM 7994 C C . GLN B 1 282 ? 125.145 187.326 182.275 1.00 116.95 282 GLN B C 1
ATOM 7995 O O . GLN B 1 282 ? 125.356 186.270 182.881 1.00 113.93 282 GLN B O 1
ATOM 8001 N N . ASN B 1 283 ? 124.536 187.361 181.094 1.00 120.34 283 ASN B N 1
ATOM 8002 C CA . ASN B 1 283 ? 123.856 186.216 180.510 1.00 114.21 283 ASN B CA 1
ATOM 8003 C C . ASN B 1 283 ? 124.753 185.370 179.615 1.00 109.57 283 ASN B C 1
ATOM 8004 O O . ASN B 1 283 ? 124.284 184.371 179.062 1.00 112.08 283 ASN B O 1
ATOM 8009 N N . VAL B 1 284 ? 126.022 185.735 179.457 1.00 108.20 284 VAL B N 1
ATOM 8010 C CA . VAL B 1 284 ? 126.941 185.034 178.570 1.00 101.83 284 VAL B CA 1
ATOM 8011 C C . VAL B 1 284 ? 128.121 184.526 179.383 1.00 101.46 284 VAL B C 1
ATOM 8012 O O . VAL B 1 284 ? 128.746 185.288 180.129 1.00 109.36 284 VAL B O 1
ATOM 8016 N N . LEU B 1 285 ? 128.429 183.241 179.235 1.00 98.40 285 LEU B N 1
ATOM 8017 C CA . LEU B 1 285 ? 129.549 182.616 179.922 1.00 99.38 285 LEU B CA 1
ATOM 8018 C C . LEU B 1 285 ? 130.578 182.157 178.902 1.00 95.92 285 LEU B C 1
ATOM 8019 O O . LEU B 1 285 ? 130.233 181.532 177.895 1.00 100.04 285 LEU B O 1
ATOM 8024 N N . VAL B 1 286 ? 131.844 182.457 179.175 1.00 94.77 286 VAL B N 1
ATOM 8025 C CA . VAL B 1 286 ? 132.961 182.055 178.330 1.00 87.28 286 VAL B CA 1
ATOM 8026 C C . VAL B 1 286 ? 133.677 180.909 179.025 1.00 91.69 286 VAL B C 1
ATOM 8027 O O . VAL B 1 286 ? 134.065 181.029 180.193 1.00 103.22 286 VAL B O 1
ATOM 8031 N N . CYS B 1 287 ? 133.840 179.795 178.320 1.00 88.39 287 CYS B N 1
ATOM 8032 C CA . CYS B 1 287 ? 134.499 178.617 178.867 1.00 91.26 287 CYS B CA 1
ATOM 8033 C C . CYS B 1 287 ? 135.737 178.324 178.035 1.00 90.21 287 CYS B C 1
ATOM 8034 O O . CYS B 1 287 ? 135.629 177.843 176.904 1.00 93.72 287 CYS B O 1
ATOM 8037 N N . ILE B 1 288 ? 136.907 178.605 178.597 1.00 93.11 288 ILE B N 1
ATOM 8038 C CA . ILE B 1 288 ? 138.182 178.390 177.926 1.00 93.64 288 ILE B CA 1
ATOM 8039 C C . ILE B 1 288 ? 138.812 177.142 178.525 1.00 95.55 288 ILE B C 1
ATOM 8040 O O . ILE B 1 288 ? 139.126 177.107 179.720 1.00 100.90 288 ILE B O 1
ATOM 8045 N N . VAL B 1 289 ? 138.985 176.113 177.703 1.00 96.42 289 VAL B N 1
ATOM 8046 C CA . VAL B 1 289 ? 139.456 174.810 178.159 1.00 97.37 289 VAL B CA 1
ATOM 8047 C C . VAL B 1 289 ? 140.806 174.534 177.515 1.00 103.73 289 VAL B C 1
ATOM 8048 O O . VAL B 1 289 ? 140.929 174.533 176.284 1.00 109.31 289 VAL B O 1
ATOM 8052 N N . ALA B 1 290 ? 141.821 174.314 178.345 1.00 105.41 290 ALA B N 1
ATOM 8053 C CA . ALA B 1 290 ? 143.140 173.959 177.852 1.00 106.72 290 ALA B CA 1
ATOM 8054 C C . ALA B 1 290 ? 143.231 172.453 177.624 1.00 111.90 290 ALA B C 1
ATOM 8055 O O . ALA B 1 290 ? 142.331 171.686 177.974 1.00 120.66 290 ALA B O 1
ATOM 8057 N N . ASP B 1 291 ? 144.341 172.030 177.025 1.00 112.95 291 ASP B N 1
ATOM 8058 C CA . ASP B 1 291 ? 144.532 170.633 176.662 1.00 120.78 291 ASP B CA 1
ATOM 8059 C C . ASP B 1 291 ? 145.511 169.892 177.557 1.00 126.19 291 ASP B C 1
ATOM 8060 O O . ASP B 1 291 ? 145.433 168.666 177.649 1.00 130.17 291 ASP B O 1
ATOM 8065 N N . GLY B 1 292 ? 146.434 170.596 178.205 1.00 125.58 292 GLY B N 1
ATOM 8066 C CA . GLY B 1 292 ? 147.342 169.970 179.146 1.00 127.35 292 GLY B CA 1
ATOM 8067 C C . GLY B 1 292 ? 148.251 170.974 179.823 1.00 133.23 292 GLY B C 1
ATOM 8068 O O . GLY B 1 292 ? 148.885 171.787 179.146 1.00 139.86 292 GLY B O 1
ATOM 8069 N N . ARG B 1 293 ? 148.343 170.924 181.154 1.00 131.52 293 ARG B N 1
ATOM 8070 C CA . ARG B 1 293 ? 149.189 171.876 181.865 1.00 135.12 293 ARG B CA 1
ATOM 8071 C C . ARG B 1 293 ? 150.669 171.663 181.590 1.00 139.98 293 ARG B C 1
ATOM 8072 O O . ARG B 1 293 ? 151.476 172.539 181.917 1.00 143.03 293 ARG B O 1
ATOM 8080 N N . GLU B 1 294 ? 151.040 170.532 181.001 1.00 139.01 294 GLU B N 1
ATOM 8081 C CA . GLU B 1 294 ? 152.412 170.279 180.594 1.00 143.38 294 GLU B CA 1
ATOM 8082 C C . GLU B 1 294 ? 152.717 170.806 179.199 1.00 142.60 294 GLU B C 1
ATOM 8083 O O . GLU B 1 294 ? 153.874 170.750 178.770 1.00 147.15 294 GLU B O 1
ATOM 8089 N N . GLN B 1 295 ? 151.712 171.317 178.485 1.00 137.90 295 GLN B N 1
ATOM 8090 C CA . GLN B 1 295 ? 151.897 171.829 177.136 1.00 136.77 295 GLN B CA 1
ATOM 8091 C C . GLN B 1 295 ? 151.558 173.301 176.975 1.00 133.89 295 GLN B C 1
ATOM 8092 O O . GLN B 1 295 ? 151.976 173.902 175.980 1.00 137.08 295 GLN B O 1
ATOM 8098 N N . VAL B 1 296 ? 150.814 173.896 177.908 1.00 130.68 296 VAL B N 1
ATOM 8099 C CA . VAL B 1 296 ? 150.489 175.311 177.805 1.00 127.81 296 VAL B CA 1
ATOM 8100 C C . VAL B 1 296 ? 151.758 176.147 177.916 1.00 131.54 296 VAL B C 1
ATOM 8101 O O . VAL B 1 296 ? 152.729 175.772 178.589 1.00 132.63 296 VAL B O 1
ATOM 8105 N N . HIS B 1 297 ? 151.768 177.278 177.219 1.00 128.92 297 HIS B N 1
ATOM 8106 C CA . HIS B 1 297 ? 152.930 178.160 177.212 1.00 130.54 297 HIS B CA 1
ATOM 8107 C C . HIS B 1 297 ? 153.109 178.915 178.524 1.00 129.91 297 HIS B C 1
ATOM 8108 O O . HIS B 1 297 ? 152.142 179.423 179.092 1.00 129.68 297 HIS B O 1
ATOM 8115 N N . PRO B 1 298 ? 154.358 178.988 179.009 1.00 126.01 298 PRO B N 1
ATOM 8116 C CA . PRO B 1 298 ? 154.671 179.699 180.252 1.00 130.03 298 PRO B CA 1
ATOM 8117 C C . PRO B 1 298 ? 154.140 181.123 180.179 1.00 132.99 298 PRO B C 1
ATOM 8118 O O . PRO B 1 298 ? 153.562 181.623 181.145 1.00 135.53 298 PRO B O 1
ATOM 8122 N N . LYS B 1 299 ? 154.339 181.766 179.033 1.00 131.32 299 LYS B N 1
ATOM 8123 C CA . LYS B 1 299 ? 153.862 183.129 178.825 1.00 133.21 299 LYS B CA 1
ATOM 8124 C C . LYS B 1 299 ? 152.342 183.196 178.907 1.00 128.78 299 LYS B C 1
ATOM 8125 O O . LYS B 1 299 ? 151.784 184.151 179.460 1.00 128.88 299 LYS B O 1
ATOM 8131 N N . THR B 1 300 ? 151.687 182.149 178.416 1.00 124.94 300 THR B N 1
ATOM 8132 C CA . THR B 1 300 ? 150.236 182.059 178.468 1.00 124.92 300 THR B CA 1
ATOM 8133 C C . THR B 1 300 ? 149.798 182.004 179.929 1.00 125.11 300 THR B C 1
ATOM 8134 O O . THR B 1 300 ? 148.850 182.680 180.327 1.00 125.87 300 THR B O 1
ATOM 8138 N N . LEU B 1 301 ? 150.494 181.195 180.727 1.00 122.76 301 LEU B N 1
ATOM 8139 C CA . LEU B 1 301 ? 150.178 181.078 182.146 1.00 121.36 301 LEU B CA 1
ATOM 8140 C C . LEU B 1 301 ? 150.398 182.401 182.867 1.00 123.32 301 LEU B C 1
ATOM 8141 O O . LEU B 1 301 ? 149.604 182.787 183.732 1.00 125.55 301 LEU B O 1
ATOM 8146 N N . ASP B 1 302 ? 151.476 183.109 182.522 1.00 122.22 302 ASP B N 1
ATOM 8147 C CA . ASP B 1 302 ? 151.711 184.427 183.100 1.00 125.64 302 ASP B CA 1
ATOM 8148 C C . ASP B 1 302 ? 150.581 185.385 182.751 1.00 126.61 302 ASP B C 1
ATOM 8149 O O . ASP B 1 302 ? 150.141 186.172 183.596 1.00 127.94 302 ASP B O 1
ATOM 8154 N N . TYR B 1 303 ? 150.096 185.331 181.509 1.00 122.06 303 TYR B N 1
ATOM 8155 C CA . TYR B 1 303 ? 148.965 186.168 181.123 1.00 117.73 303 TYR B CA 1
ATOM 8156 C C . TYR B 1 303 ? 147.718 185.822 181.927 1.00 117.95 303 TYR B C 1
ATOM 8157 O O . TYR B 1 303 ? 146.981 186.717 182.358 1.00 123.54 303 TYR B O 1
ATOM 8166 N N . LEU B 1 304 ? 147.457 184.529 182.123 1.00 113.25 304 LEU B N 1
ATOM 8167 C CA . LEU B 1 304 ? 146.278 184.127 182.884 1.00 113.56 304 LEU B CA 1
ATOM 8168 C C . LEU B 1 304 ? 146.375 184.581 184.335 1.00 116.10 304 LEU B C 1
ATOM 8169 O O . LEU B 1 304 ? 145.370 184.984 184.933 1.00 119.04 304 LEU B O 1
ATOM 8174 N N . GLU B 1 305 ? 147.570 184.518 184.925 1.00 116.18 305 GLU B N 1
ATOM 8175 C CA . GLU B 1 305 ? 147.746 185.082 186.260 1.00 119.60 305 GLU B CA 1
ATOM 8176 C C . GLU B 1 305 ? 147.540 186.592 186.253 1.00 122.13 305 GLU B C 1
ATOM 8177 O O . GLU B 1 305 ? 146.958 187.148 187.191 1.00 124.60 305 GLU B O 1
ATOM 8183 N N . ALA B 1 306 ? 148.017 187.272 185.207 1.00 119.31 306 ALA B N 1
ATOM 8184 C CA . ALA B 1 306 ? 147.865 188.721 185.132 1.00 121.41 306 ALA B CA 1
ATOM 8185 C C . ALA B 1 306 ? 146.399 189.124 185.066 1.00 122.86 306 ALA B C 1
ATOM 8186 O O . ALA B 1 306 ? 145.980 190.076 185.735 1.00 128.57 306 ALA B O 1
ATOM 8188 N N . ILE B 1 307 ? 145.600 188.412 184.264 1.00 117.16 307 ILE B N 1
ATOM 8189 C CA . ILE B 1 307 ? 144.168 188.697 184.188 1.00 114.71 307 ILE B CA 1
ATOM 8190 C C . ILE B 1 307 ? 143.401 188.129 185.367 1.00 115.97 307 ILE B C 1
ATOM 8191 O O . ILE B 1 307 ? 142.166 188.220 185.389 1.00 114.99 307 ILE B O 1
ATOM 8196 N N . GLY B 1 308 ? 144.091 187.541 186.342 1.00 119.20 308 GLY B N 1
ATOM 8197 C CA . GLY B 1 308 ? 143.465 187.039 187.549 1.00 122.41 308 GLY B CA 1
ATOM 8198 C C . GLY B 1 308 ? 142.666 185.774 187.342 1.00 118.29 308 GLY B C 1
ATOM 8199 O O . GLY B 1 308 ? 141.479 185.720 187.673 1.00 119.40 308 GLY B O 1
ATOM 8200 N N . LEU B 1 309 ? 143.299 184.752 186.780 1.00 112.87 309 LEU B N 1
ATOM 8201 C CA . LEU B 1 309 ? 142.587 183.525 186.475 1.00 106.26 309 LEU B CA 1
ATOM 8202 C C . LEU B 1 309 ? 143.381 182.265 186.793 1.00 109.64 309 LEU B C 1
ATOM 8203 O O . LEU B 1 309 ? 142.810 181.175 186.745 1.00 108.93 309 LEU B O 1
ATOM 8208 N N . TYR B 1 310 ? 144.653 182.370 187.162 1.00 116.96 310 TYR B N 1
ATOM 8209 C CA . TYR B 1 310 ? 145.479 181.179 187.299 1.00 113.51 310 TYR B CA 1
ATOM 8210 C C . TYR B 1 310 ? 146.454 181.356 188.452 1.00 120.13 310 TYR B C 1
ATOM 8211 O O . TYR B 1 310 ? 146.932 182.465 188.701 1.00 123.93 310 TYR B O 1
ATOM 8220 N N . ASP B 1 311 ? 146.738 180.265 189.159 1.00 118.55 311 ASP B N 1
ATOM 8221 C CA . ASP B 1 311 ? 147.629 180.339 190.313 1.00 122.21 311 ASP B CA 1
ATOM 8222 C C . ASP B 1 311 ? 148.323 178.998 190.489 1.00 122.75 311 ASP B C 1
ATOM 8223 O O . ASP B 1 311 ? 147.678 178.008 190.854 1.00 123.39 311 ASP B O 1
ATOM 8228 N N . GLU B 1 312 ? 149.639 178.986 190.264 1.00 124.27 312 GLU B N 1
ATOM 8229 C CA . GLU B 1 312 ? 150.421 177.769 190.451 1.00 126.49 312 GLU B CA 1
ATOM 8230 C C . GLU B 1 312 ? 150.420 177.315 191.902 1.00 128.91 312 GLU B C 1
ATOM 8231 O O . GLU B 1 312 ? 150.287 176.119 192.180 1.00 129.91 312 GLU B O 1
ATOM 8237 N N . ASP B 1 313 ? 150.567 178.252 192.843 1.00 131.78 313 ASP B N 1
ATOM 8238 C CA . ASP B 1 313 ? 150.617 177.882 194.254 1.00 131.42 313 ASP B CA 1
ATOM 8239 C C . ASP B 1 313 ? 149.314 177.239 194.699 1.00 125.16 313 ASP B C 1
ATOM 8240 O O . ASP B 1 313 ? 149.311 176.161 195.311 1.00 122.91 313 ASP B O 1
ATOM 8245 N N . LEU B 1 314 ? 148.193 177.899 194.404 1.00 125.00 314 LEU B N 1
ATOM 8246 C CA . LEU B 1 314 ? 146.893 177.386 194.812 1.00 122.35 314 LEU B CA 1
ATOM 8247 C C . LEU B 1 314 ? 146.595 176.057 194.137 1.00 117.73 314 LEU B C 1
ATOM 8248 O O . LEU B 1 314 ? 146.087 175.129 194.779 1.00 120.51 314 LEU B O 1
ATOM 8253 N N . LEU B 1 315 ? 146.911 175.940 192.844 1.00 116.95 315 LEU B N 1
ATOM 8254 C CA . LEU B 1 315 ? 146.649 174.689 192.141 1.00 118.04 315 LEU B CA 1
ATOM 8255 C C . LEU B 1 315 ? 147.455 173.544 192.740 1.00 122.49 315 LEU B C 1
ATOM 8256 O O . LEU B 1 315 ? 146.913 172.466 193.017 1.00 124.72 315 LEU B O 1
ATOM 8261 N N . THR B 1 316 ? 148.754 173.764 192.961 1.00 126.16 316 THR B N 1
ATOM 8262 C CA . THR B 1 316 ? 149.608 172.706 193.487 1.00 124.30 316 THR B CA 1
ATOM 8263 C C . THR B 1 316 ? 149.191 172.303 194.893 1.00 123.90 316 THR B C 1
ATOM 8264 O O . THR B 1 316 ? 149.209 171.115 195.235 1.00 122.56 316 THR B O 1
ATOM 8268 N N . ILE B 1 317 ? 148.826 173.275 195.729 1.00 124.13 317 ILE B N 1
ATOM 8269 C CA . ILE B 1 317 ? 148.410 172.953 197.090 1.00 119.95 317 ILE B CA 1
ATOM 8270 C C . ILE B 1 317 ? 147.105 172.166 197.074 1.00 118.00 317 ILE B C 1
ATOM 8271 O O . ILE B 1 317 ? 147.026 171.056 197.609 1.00 120.78 317 ILE B O 1
ATOM 8276 N N . ASN B 1 318 ? 146.068 172.719 196.439 1.00 116.42 318 ASN B N 1
ATOM 8277 C CA . ASN B 1 318 ? 144.737 172.137 196.549 1.00 115.84 318 ASN B CA 1
ATOM 8278 C C . ASN B 1 318 ? 144.541 170.896 195.688 1.00 119.30 318 ASN B C 1
ATOM 8279 O O . ASN B 1 318 ? 143.562 170.174 195.900 1.00 121.13 318 ASN B O 1
ATOM 8284 N N . SER B 1 319 ? 145.429 170.624 194.733 1.00 119.41 319 SER B N 1
ATOM 8285 C CA . SER B 1 319 ? 145.314 169.434 193.901 1.00 119.53 319 SER B CA 1
ATOM 8286 C C . SER B 1 319 ? 146.265 168.331 194.344 1.00 123.78 319 SER B C 1
ATOM 8287 O O . SER B 1 319 ? 146.518 167.391 193.585 1.00 125.38 319 SER B O 1
ATOM 8290 N N . ALA B 1 320 ? 146.800 168.432 195.562 1.00 125.33 320 ALA B N 1
ATOM 8291 C CA . ALA B 1 320 ? 147.829 167.497 196.004 1.00 130.12 320 ALA B CA 1
ATOM 8292 C C . ALA B 1 320 ? 147.281 166.085 196.155 1.00 132.66 320 ALA B C 1
ATOM 8293 O O . ALA B 1 320 ? 147.845 165.128 195.612 1.00 135.39 320 ALA B O 1
ATOM 8295 N N . GLY B 1 321 ? 146.180 165.931 196.883 1.00 130.35 321 GLY B N 1
ATOM 8296 C CA . GLY B 1 321 ? 145.677 164.605 197.180 1.00 131.67 321 GLY B CA 1
ATOM 8297 C C . GLY B 1 321 ? 144.363 164.265 196.512 1.00 126.39 321 GLY B C 1
ATOM 8298 O O . GLY B 1 321 ? 143.891 163.128 196.607 1.00 128.08 321 GLY B O 1
ATOM 8299 N N . ILE B 1 322 ? 143.769 165.243 195.825 1.00 122.47 322 ILE B N 1
ATOM 8300 C CA . ILE B 1 322 ? 142.490 165.013 195.160 1.00 118.94 322 ILE B CA 1
ATOM 8301 C C . ILE B 1 322 ? 142.658 164.056 193.981 1.00 119.83 322 ILE B C 1
ATOM 8302 O O . ILE B 1 322 ? 141.794 163.209 193.727 1.00 123.69 322 ILE B O 1
ATOM 8307 N N . GLY B 1 323 ? 143.776 164.151 193.263 1.00 118.07 323 GLY B N 1
ATOM 8308 C CA . GLY B 1 323 ? 143.932 163.396 192.035 1.00 118.68 323 GLY B CA 1
ATOM 8309 C C . GLY B 1 323 ? 142.939 163.860 190.999 1.00 120.49 323 GLY B C 1
ATOM 8310 O O . GLY B 1 323 ? 142.270 163.052 190.350 1.00 125.95 323 GLY B O 1
ATOM 8311 N N . ALA B 1 324 ? 142.840 165.174 190.854 1.00 122.00 324 ALA B N 1
ATOM 8312 C CA . ALA B 1 324 ? 141.814 165.771 190.023 1.00 124.97 324 ALA B CA 1
ATOM 8313 C C . ALA B 1 324 ? 142.021 165.436 188.547 1.00 123.18 324 ALA B C 1
ATOM 8314 O O . ALA B 1 324 ? 143.111 165.043 188.110 1.00 117.08 324 ALA B O 1
ATOM 8316 N N . GLN B 1 325 ? 140.942 165.584 187.778 1.00 127.34 325 GLN B N 1
ATOM 8317 C CA . GLN B 1 325 ? 140.992 165.336 186.345 1.00 126.24 325 GLN B CA 1
ATOM 8318 C C . GLN B 1 325 ? 141.067 166.623 185.533 1.00 124.75 325 GLN B C 1
ATOM 8319 O O . GLN B 1 325 ? 141.526 166.599 184.385 1.00 124.90 325 GLN B O 1
ATOM 8325 N N . CYS B 1 326 ? 140.575 167.733 186.083 1.00 121.48 326 CYS B N 1
ATOM 8326 C CA . CYS B 1 326 ? 140.852 169.046 185.526 1.00 114.43 326 CYS B CA 1
ATOM 8327 C C . CYS B 1 326 ? 140.655 170.071 186.632 1.00 113.87 326 CYS B C 1
ATOM 8328 O O . CYS B 1 326 ? 140.069 169.784 187.679 1.00 116.97 326 CYS B O 1
ATOM 8331 N N . HIS B 1 327 ? 141.170 171.267 186.395 1.00 107.43 327 HIS B N 1
ATOM 8332 C CA . HIS B 1 327 ? 141.085 172.361 187.350 1.00 105.04 327 HIS B CA 1
ATOM 8333 C C . HIS B 1 327 ? 140.243 173.468 186.742 1.00 102.04 327 HIS B C 1
ATOM 8334 O O . HIS B 1 327 ? 140.489 173.886 185.607 1.00 104.03 327 HIS B O 1
ATOM 8341 N N . LEU B 1 328 ? 139.244 173.926 187.487 1.00 98.81 328 LEU B N 1
ATOM 8342 C CA . LEU B 1 328 ? 138.386 175.019 187.057 1.00 99.82 328 LEU B CA 1
ATOM 8343 C C . LEU B 1 328 ? 138.766 176.282 187.808 1.00 101.71 328 LEU B C 1
ATOM 8344 O O . LEU B 1 328 ? 138.836 176.282 189.041 1.00 108.29 328 LEU B O 1
ATOM 8349 N N . PHE B 1 329 ? 139.009 177.351 187.059 1.00 92.22 329 PHE B N 1
ATOM 8350 C CA . PHE B 1 329 ? 139.241 178.675 187.618 1.00 94.60 329 PHE B CA 1
ATOM 8351 C C . PHE B 1 329 ? 138.158 179.612 187.110 1.00 98.57 329 PHE B C 1
ATOM 8352 O O . PHE B 1 329 ? 137.992 179.781 185.896 1.00 105.62 329 PHE B O 1
ATOM 8360 N N . GLU B 1 330 ? 137.428 180.216 188.037 1.00 98.86 330 GLU B N 1
ATOM 8361 C CA . GLU B 1 330 ? 136.288 181.057 187.713 1.00 101.83 330 GLU B CA 1
ATOM 8362 C C . GLU B 1 330 ? 136.580 182.488 188.136 1.00 108.98 330 GLU B C 1
ATOM 8363 O O . GLU B 1 330 ? 136.920 182.741 189.297 1.00 120.59 330 GLU B O 1
ATOM 8369 N N . HIS B 1 331 ? 136.446 183.419 187.198 1.00 104.13 331 HIS B N 1
ATOM 8370 C CA . HIS B 1 331 ? 136.700 184.823 187.492 1.00 110.49 331 HIS B CA 1
ATOM 8371 C C . HIS B 1 331 ? 136.015 185.685 186.446 1.00 112.42 331 HIS B C 1
ATOM 8372 O O . HIS B 1 331 ? 136.334 185.589 185.258 1.00 113.87 331 HIS B O 1
ATOM 8379 N N . THR B 1 332 ? 135.086 186.533 186.888 1.00 107.84 332 THR B N 1
ATOM 8380 C CA . THR B 1 332 ? 134.476 187.524 186.004 1.00 105.25 332 THR B CA 1
ATOM 8381 C C . THR B 1 332 ? 135.518 188.607 185.733 1.00 111.43 332 THR B C 1
ATOM 8382 O O . THR B 1 332 ? 135.456 189.733 186.232 1.00 116.88 332 THR B O 1
ATOM 8386 N N . LEU B 1 333 ? 136.504 188.236 184.923 1.00 113.43 333 LEU B N 1
ATOM 8387 C CA . LEU B 1 333 ? 137.684 189.068 184.757 1.00 117.61 333 LEU B CA 1
ATOM 8388 C C . LEU B 1 333 ? 137.352 190.331 183.974 1.00 121.10 333 LEU B C 1
ATOM 8389 O O . LEU B 1 333 ? 136.654 190.292 182.957 1.00 118.63 333 LEU B O 1
ATOM 8394 N N . GLN B 1 334 ? 137.837 191.463 184.474 1.00 125.05 334 GLN B N 1
ATOM 8395 C CA . GLN B 1 334 ? 137.648 192.752 183.832 1.00 130.41 334 GLN B CA 1
ATOM 8396 C C . GLN B 1 334 ? 138.938 193.160 183.137 1.00 130.31 334 GLN B C 1
ATOM 8397 O O . GLN B 1 334 ? 140.035 192.998 183.678 1.00 127.73 334 GLN B O 1
ATOM 8403 N N . LEU B 1 335 ? 138.798 193.687 181.925 1.00 134.88 335 LEU B N 1
ATOM 8404 C CA . LEU B 1 335 ? 139.936 194.045 181.097 1.00 136.03 335 LEU B CA 1
ATOM 8405 C C . LEU B 1 335 ? 139.838 195.510 180.703 1.00 143.99 335 LEU B C 1
ATOM 8406 O O . LEU B 1 335 ? 138.749 196.032 180.449 1.00 148.52 335 LEU B O 1
ATOM 8411 N N . SER B 1 336 ? 140.989 196.173 180.668 1.00 144.14 336 SER B N 1
ATOM 8412 C CA . SER B 1 336 ? 141.071 197.577 180.292 1.00 151.38 336 SER B CA 1
ATOM 8413 C C . SER B 1 336 ? 142.134 197.735 179.218 1.00 156.55 336 SER B C 1
ATOM 8414 O O . SER B 1 336 ? 143.260 197.254 179.380 1.00 154.95 336 SER B O 1
ATOM 8417 N N . VAL B 1 337 ? 141.774 198.402 178.126 1.00 161.21 337 VAL B N 1
ATOM 8418 C CA . VAL B 1 337 ? 142.688 198.653 177.019 1.00 164.18 337 VAL B CA 1
ATOM 8419 C C . VAL B 1 337 ? 142.686 200.148 176.737 1.00 168.85 337 VAL B C 1
ATOM 8420 O O . VAL B 1 337 ? 141.645 200.713 176.380 1.00 169.53 337 VAL B O 1
ATOM 8424 N N . ASN B 1 338 ? 143.846 200.781 176.894 1.00 168.65 338 ASN B N 1
ATOM 8425 C CA . ASN B 1 338 ? 144.033 202.221 176.664 1.00 176.18 338 ASN B CA 1
ATOM 8426 C C . ASN B 1 338 ? 143.061 202.970 177.575 1.00 178.76 338 ASN B C 1
ATOM 8427 O O . ASN B 1 338 ? 142.903 202.579 178.743 1.00 174.75 338 ASN B O 1
ATOM 8432 N N . GLY B 1 339 ? 142.399 204.022 177.104 1.00 183.07 339 GLY B N 1
ATOM 8433 C CA . GLY B 1 339 ? 141.464 204.778 177.907 1.00 182.26 339 GLY B CA 1
ATOM 8434 C C . GLY B 1 339 ? 140.055 204.239 177.935 1.00 181.58 339 GLY B C 1
ATOM 8435 O O . GLY B 1 339 ? 139.182 204.844 178.563 1.00 180.94 339 GLY B O 1
ATOM 8436 N N . LYS B 1 340 ? 139.802 203.116 177.270 1.00 179.16 340 LYS B N 1
ATOM 8437 C CA . LYS B 1 340 ? 138.488 202.490 177.255 1.00 175.27 340 LYS B CA 1
ATOM 8438 C C . LYS B 1 340 ? 138.510 201.250 178.137 1.00 166.97 340 LYS B C 1
ATOM 8439 O O . LYS B 1 340 ? 139.375 200.383 177.978 1.00 160.94 340 LYS B O 1
ATOM 8445 N N . CYS B 1 341 ? 137.560 201.171 179.063 1.00 163.87 341 CYS B N 1
ATOM 8446 C CA . CYS B 1 341 ? 137.481 200.076 180.021 1.00 157.32 341 CYS B CA 1
ATOM 8447 C C . CYS B 1 341 ? 136.448 199.073 179.523 1.00 152.58 341 CYS B C 1
ATOM 8448 O O . CYS B 1 341 ? 135.250 199.374 179.483 1.00 153.74 341 CYS B O 1
ATOM 8451 N N . LEU B 1 342 ? 136.911 197.886 179.142 1.00 146.77 342 LEU B N 1
ATOM 8452 C CA . LEU B 1 342 ? 136.017 196.874 178.602 1.00 138.91 342 LEU B CA 1
ATOM 8453 C C . LEU B 1 342 ? 135.096 196.333 179.690 1.00 138.18 342 LEU B C 1
ATOM 8454 O O . LEU B 1 342 ? 135.478 196.209 180.857 1.00 142.85 342 LEU B O 1
ATOM 8459 N N . LEU B 1 343 ? 133.868 196.012 179.293 1.00 132.66 343 LEU B N 1
ATOM 8460 C CA . LEU B 1 343 ? 132.890 195.499 180.236 1.00 131.77 343 LEU B CA 1
ATOM 8461 C C . LEU B 1 343 ? 133.296 194.105 180.718 1.00 128.80 343 LEU B C 1
ATOM 8462 O O . LEU B 1 343 ? 133.967 193.362 179.997 1.00 123.11 343 LEU B O 1
ATOM 8467 N N . PRO B 1 344 ? 132.917 193.737 181.941 1.00 131.73 344 PRO B N 1
ATOM 8468 C CA . PRO B 1 344 ? 133.346 192.445 182.486 1.00 120.21 344 PRO B CA 1
ATOM 8469 C C . PRO B 1 344 ? 132.797 191.280 181.684 1.00 115.74 344 PRO B C 1
ATOM 8470 O O . PRO B 1 344 ? 131.712 191.347 181.103 1.00 123.18 344 PRO B O 1
ATOM 8474 N N . ILE B 1 345 ? 133.573 190.201 181.654 1.00 110.11 345 ILE B N 1
ATOM 8475 C CA . ILE B 1 345 ? 133.234 188.999 180.904 1.00 112.21 345 ILE B CA 1
ATOM 8476 C C . ILE B 1 345 ? 133.343 187.796 181.830 1.00 109.63 345 ILE B C 1
ATOM 8477 O O . ILE B 1 345 ? 134.391 187.572 182.446 1.00 110.30 345 ILE B O 1
ATOM 8482 N N . GLN B 1 346 ? 132.263 187.023 181.923 1.00 107.77 346 GLN B N 1
ATOM 8483 C CA . GLN B 1 346 ? 132.210 185.841 182.777 1.00 104.46 346 GLN B CA 1
ATOM 8484 C C . GLN B 1 346 ? 132.991 184.720 182.105 1.00 101.51 346 GLN B C 1
ATOM 8485 O O . GLN B 1 346 ? 132.614 184.256 181.025 1.00 105.48 346 GLN B O 1
ATOM 8491 N N . THR B 1 347 ? 134.081 184.284 182.732 1.00 99.43 347 THR B N 1
ATOM 8492 C CA . THR B 1 347 ? 134.982 183.319 182.120 1.00 99.33 347 THR B CA 1
ATOM 8493 C C . THR B 1 347 ? 135.292 182.189 183.092 1.00 94.82 347 THR B C 1
ATOM 8494 O O . THR B 1 347 ? 135.569 182.431 184.270 1.00 97.95 347 THR B O 1
ATOM 8498 N N . VAL B 1 348 ? 135.248 180.956 182.587 1.00 93.71 348 VAL B N 1
ATOM 8499 C CA . VAL B 1 348 ? 135.606 179.759 183.340 1.00 90.29 348 VAL B CA 1
ATOM 8500 C C . VAL B 1 348 ? 136.711 179.045 182.576 1.00 88.63 348 VAL B C 1
ATOM 8501 O O . VAL B 1 348 ? 136.575 178.793 181.375 1.00 96.24 348 VAL B O 1
ATOM 8505 N N . PHE B 1 349 ? 137.807 178.737 183.263 1.00 89.96 349 PHE B N 1
ATOM 8506 C CA . PHE B 1 349 ? 138.988 178.153 182.640 1.00 90.04 349 PHE B CA 1
ATOM 8507 C C . PHE B 1 349 ? 139.190 176.745 183.172 1.00 95.80 349 PHE B C 1
ATOM 8508 O O . PHE B 1 349 ? 139.334 176.551 184.382 1.00 103.35 349 PHE B O 1
ATOM 8516 N N . ALA B 1 350 ? 139.217 175.774 182.272 1.00 95.47 350 ALA B N 1
ATOM 8517 C CA . ALA B 1 350 ? 139.342 174.370 182.637 1.00 98.16 350 ALA B CA 1
ATOM 8518 C C . ALA B 1 350 ? 140.698 173.881 182.159 1.00 98.85 350 ALA B C 1
ATOM 8519 O O . ALA B 1 350 ? 140.927 173.764 180.952 1.00 101.57 350 ALA B O 1
ATOM 8521 N N . LEU B 1 351 ? 141.588 173.587 183.099 1.00 102.85 351 LEU B N 1
ATOM 8522 C CA . LEU B 1 351 ? 142.923 173.096 182.785 1.00 106.36 351 LEU B CA 1
ATOM 8523 C C . LEU B 1 351 ? 143.042 171.646 183.227 1.00 113.34 351 LEU B C 1
ATOM 8524 O O . LEU B 1 351 ? 142.933 171.351 184.423 1.00 117.02 351 LEU B O 1
ATOM 8529 N N . LYS B 1 352 ? 143.286 170.756 182.268 1.00 113.77 352 LYS B N 1
ATOM 8530 C CA . LYS B 1 352 ? 143.481 169.334 182.519 1.00 123.07 352 LYS B CA 1
ATOM 8531 C C . LYS B 1 352 ? 144.972 169.013 182.483 1.00 129.20 352 LYS B C 1
ATOM 8532 O O . LYS B 1 352 ? 145.737 169.702 181.803 1.00 132.68 352 LYS B O 1
ATOM 8538 N N . GLU B 1 353 ? 145.389 167.981 183.242 1.00 129.82 353 GLU B N 1
ATOM 8539 C CA . GLU B 1 353 ? 146.816 167.685 183.408 1.00 135.59 353 GLU B CA 1
ATOM 8540 C C . GLU B 1 353 ? 147.402 167.066 182.156 1.00 139.24 353 GLU B C 1
ATOM 8541 O O . GLU B 1 353 ? 148.514 167.411 181.741 1.00 141.74 353 GLU B O 1
ATOM 8547 N N . ASN B 1 354 ? 146.671 166.137 181.565 1.00 132.88 354 ASN B N 1
ATOM 8548 C CA . ASN B 1 354 ? 147.202 165.192 180.608 1.00 134.31 354 ASN B CA 1
ATOM 8549 C C . ASN B 1 354 ? 146.784 165.601 179.208 1.00 133.96 354 ASN B C 1
ATOM 8550 O O . ASN B 1 354 ? 145.644 166.011 178.981 1.00 134.55 354 ASN B O 1
ATOM 8555 N N . LYS B 1 355 ? 147.719 165.483 178.271 1.00 133.67 355 LYS B N 1
ATOM 8556 C CA . LYS B 1 355 ? 147.429 165.879 176.904 1.00 128.52 355 LYS B CA 1
ATOM 8557 C C . LYS B 1 355 ? 146.293 165.032 176.354 1.00 129.63 355 LYS B C 1
ATOM 8558 O O . LYS B 1 355 ? 146.258 163.813 176.539 1.00 134.12 355 LYS B O 1
ATOM 8564 N N . ALA B 1 356 ? 145.357 165.692 175.688 1.00 129.43 356 ALA B N 1
ATOM 8565 C CA . ALA B 1 356 ? 144.183 165.043 175.136 1.00 123.49 356 ALA B CA 1
ATOM 8566 C C . ALA B 1 356 ? 143.940 165.656 173.767 1.00 125.76 356 ALA B C 1
ATOM 8567 O O . ALA B 1 356 ? 144.813 166.319 173.202 1.00 130.30 356 ALA B O 1
ATOM 8569 N N . SER B 1 357 ? 142.757 165.425 173.220 1.00 120.91 357 SER B N 1
ATOM 8570 C CA . SER B 1 357 ? 142.404 165.965 171.919 1.00 118.78 357 SER B CA 1
ATOM 8571 C C . SER B 1 357 ? 141.412 167.111 172.066 1.00 118.14 357 SER B C 1
ATOM 8572 O O . SER B 1 357 ? 140.799 167.317 173.117 1.00 119.67 357 SER B O 1
ATOM 8575 N N . LYS B 1 358 ? 141.268 167.874 170.980 1.00 114.35 358 LYS B N 1
ATOM 8576 C CA . LYS B 1 358 ? 140.205 168.868 170.917 1.00 112.81 358 LYS B CA 1
ATOM 8577 C C . LYS B 1 358 ? 138.845 168.215 171.102 1.00 114.61 358 LYS B C 1
ATOM 8578 O O . LYS B 1 358 ? 137.931 168.823 171.671 1.00 114.55 358 LYS B O 1
ATOM 8584 N N . LEU B 1 359 ? 138.703 166.968 170.650 1.00 114.74 359 LEU B N 1
ATOM 8585 C CA . LEU B 1 359 ? 137.477 166.222 170.901 1.00 112.63 359 LEU B CA 1
ATOM 8586 C C . LEU B 1 359 ? 137.270 166.004 172.394 1.00 113.78 359 LEU B C 1
ATOM 8587 O O . LEU B 1 359 ? 136.146 166.103 172.890 1.00 117.20 359 LEU B O 1
ATOM 8592 N N . ASP B 1 360 ? 138.344 165.710 173.131 1.00 112.37 360 ASP B N 1
ATOM 8593 C CA . ASP B 1 360 ? 138.218 165.530 174.575 1.00 113.22 360 ASP B CA 1
ATOM 8594 C C . ASP B 1 360 ? 137.892 166.850 175.266 1.00 112.06 360 ASP B C 1
ATOM 8595 O O . ASP B 1 360 ? 137.111 166.883 176.227 1.00 112.39 360 ASP B O 1
ATOM 8600 N N . SER B 1 361 ? 138.488 167.947 174.797 1.00 108.59 361 SER B N 1
ATOM 8601 C CA . SER B 1 361 ? 138.145 169.254 175.347 1.00 107.19 361 SER B CA 1
ATOM 8602 C C . SER B 1 361 ? 136.671 169.563 175.129 1.00 107.87 361 SER B C 1
ATOM 8603 O O . SER B 1 361 ? 135.989 170.054 176.036 1.00 111.14 361 SER B O 1
ATOM 8606 N N . HIS B 1 362 ? 136.159 169.270 173.931 1.00 105.66 362 HIS B N 1
ATOM 8607 C CA . HIS B 1 362 ? 134.734 169.445 173.679 1.00 104.58 362 HIS B CA 1
ATOM 8608 C C . HIS B 1 362 ? 133.896 168.497 174.522 1.00 106.96 362 HIS B C 1
ATOM 8609 O O . HIS B 1 362 ? 132.791 168.855 174.934 1.00 109.99 362 HIS B O 1
ATOM 8616 N N . HIS B 1 363 ? 134.390 167.284 174.773 1.00 106.85 363 HIS B N 1
ATOM 8617 C CA . HIS B 1 363 ? 133.687 166.369 175.665 1.00 106.83 363 HIS B CA 1
ATOM 8618 C C . HIS B 1 363 ? 133.495 167.001 177.032 1.00 107.72 363 HIS B C 1
ATOM 8619 O O . HIS B 1 363 ? 132.368 167.101 177.533 1.00 112.75 363 HIS B O 1
ATOM 8626 N N . TRP B 1 364 ? 134.588 167.479 177.625 1.00 106.18 364 TRP B N 1
ATOM 8627 C CA . TRP B 1 364 ? 134.493 168.143 178.919 1.00 107.25 364 TRP B CA 1
ATOM 8628 C C . TRP B 1 364 ? 133.527 169.316 178.854 1.00 108.79 364 TRP B C 1
ATOM 8629 O O . TRP B 1 364 ? 132.538 169.360 179.596 1.00 113.74 364 TRP B O 1
ATOM 8640 N N . TYR B 1 365 ? 133.748 170.222 177.901 1.00 105.43 365 TYR B N 1
ATOM 8641 C CA . TYR B 1 365 ? 132.947 171.428 177.753 1.00 101.54 365 TYR B CA 1
ATOM 8642 C C . TYR B 1 365 ? 131.469 171.089 177.656 1.00 103.17 365 TYR B C 1
ATOM 8643 O O . TYR B 1 365 ? 130.706 171.346 178.598 1.00 108.18 365 TYR B O 1
ATOM 8652 N N . PHE B 1 366 ? 131.084 170.426 176.565 1.00 101.20 366 PHE B N 1
ATOM 8653 C CA . PHE B 1 366 ? 129.696 170.084 176.310 1.00 103.13 366 PHE B CA 1
ATOM 8654 C C . PHE B 1 366 ? 129.127 169.309 177.482 1.00 107.22 366 PHE B C 1
ATOM 8655 O O . PHE B 1 366 ? 128.327 169.865 178.236 1.00 113.29 366 PHE B O 1
ATOM 8663 N N . ASN B 1 367 ? 129.604 168.083 177.713 1.00 105.38 367 ASN B N 1
ATOM 8664 C CA . ASN B 1 367 ? 128.964 167.242 178.711 1.00 109.84 367 ASN B CA 1
ATOM 8665 C C . ASN B 1 367 ? 128.901 167.957 180.052 1.00 114.76 367 ASN B C 1
ATOM 8666 O O . ASN B 1 367 ? 127.814 168.376 180.465 1.00 119.98 367 ASN B O 1
ATOM 8671 N N . ALA B 1 368 ? 130.050 168.205 180.684 1.00 110.04 368 ALA B N 1
ATOM 8672 C CA . ALA B 1 368 ? 130.028 168.747 182.033 1.00 110.65 368 ALA B CA 1
ATOM 8673 C C . ALA B 1 368 ? 129.293 170.079 182.098 1.00 113.75 368 ALA B C 1
ATOM 8674 O O . ALA B 1 368 ? 128.222 170.171 182.711 1.00 122.05 368 ALA B O 1
ATOM 8676 N N . PHE B 1 369 ? 129.829 171.112 181.445 1.00 104.37 369 PHE B N 1
ATOM 8677 C CA . PHE B 1 369 ? 129.322 172.448 181.721 1.00 105.17 369 PHE B CA 1
ATOM 8678 C C . PHE B 1 369 ? 127.952 172.666 181.092 1.00 112.41 369 PHE B C 1
ATOM 8679 O O . PHE B 1 369 ? 127.081 173.302 181.701 1.00 115.82 369 PHE B O 1
ATOM 8687 N N . ALA B 1 370 ? 127.744 172.180 179.863 1.00 109.17 370 ALA B N 1
ATOM 8688 C CA . ALA B 1 370 ? 126.449 172.345 179.227 1.00 108.41 370 ALA B CA 1
ATOM 8689 C C . ALA B 1 370 ? 125.360 171.582 179.972 1.00 112.74 370 ALA B C 1
ATOM 8690 O O . ALA B 1 370 ? 124.270 172.121 180.184 1.00 117.30 370 ALA B O 1
ATOM 8692 N N . GLU B 1 371 ? 125.616 170.334 180.388 1.00 110.37 371 GLU B N 1
ATOM 8693 C CA . GLU B 1 371 ? 124.616 169.644 181.188 1.00 111.17 371 GLU B CA 1
ATOM 8694 C C . GLU B 1 371 ? 124.428 170.293 182.549 1.00 115.42 371 GLU B C 1
ATOM 8695 O O . GLU B 1 371 ? 123.372 170.115 183.165 1.00 122.76 371 GLU B O 1
ATOM 8701 N N . GLN B 1 372 ? 125.420 171.041 183.033 1.00 109.41 372 GLN B N 1
ATOM 8702 C CA . GLN B 1 372 ? 125.235 171.734 184.300 1.00 110.21 372 GLN B CA 1
ATOM 8703 C C . GLN B 1 372 ? 124.312 172.938 184.159 1.00 115.19 372 GLN B C 1
ATOM 8704 O O . GLN B 1 372 ? 123.313 173.046 184.877 1.00 124.79 372 GLN B O 1
ATOM 8710 N N . ILE B 1 373 ? 124.622 173.852 183.239 1.00 110.84 373 ILE B N 1
ATOM 8711 C CA . ILE B 1 373 ? 123.917 175.134 183.233 1.00 112.16 373 ILE B CA 1
ATOM 8712 C C . ILE B 1 373 ? 122.842 175.258 182.157 1.00 112.84 373 ILE B C 1
ATOM 8713 O O . ILE B 1 373 ? 122.073 176.230 182.183 1.00 116.05 373 ILE B O 1
ATOM 8718 N N . GLN B 1 374 ? 122.760 174.311 181.222 1.00 111.79 374 GLN B N 1
ATOM 8719 C CA . GLN B 1 374 ? 121.719 174.256 180.201 1.00 109.47 374 GLN B CA 1
ATOM 8720 C C . GLN B 1 374 ? 121.629 175.559 179.416 1.00 107.53 374 GLN B C 1
ATOM 8721 O O . GLN B 1 374 ? 120.650 176.301 179.557 1.00 111.98 374 GLN B O 1
ATOM 8727 N N . PRO B 1 375 ? 122.620 175.873 178.589 1.00 104.37 375 PRO B N 1
ATOM 8728 C CA . PRO B 1 375 ? 122.557 177.104 177.801 1.00 104.04 375 PRO B CA 1
ATOM 8729 C C . PRO B 1 375 ? 121.513 177.008 176.701 1.00 106.80 375 PRO B C 1
ATOM 8730 O O . PRO B 1 375 ? 121.151 175.926 176.238 1.00 109.02 375 PRO B O 1
ATOM 8734 N N . GLU B 1 376 ? 121.016 178.175 176.291 1.00 108.76 376 GLU B N 1
ATOM 8735 C CA . GLU B 1 376 ? 120.111 178.219 175.150 1.00 103.03 376 GLU B CA 1
ATOM 8736 C C . GLU B 1 376 ? 120.857 178.018 173.839 1.00 101.51 376 GLU B C 1
ATOM 8737 O O . GLU B 1 376 ? 120.360 177.320 172.949 1.00 106.48 376 GLU B O 1
ATOM 8743 N N . TYR B 1 377 ? 122.042 178.608 173.708 1.00 101.51 377 TYR B N 1
ATOM 8744 C CA . TYR B 1 377 ? 122.898 178.405 172.551 1.00 97.24 377 TYR B CA 1
ATOM 8745 C C . TYR B 1 377 ? 124.308 178.124 173.039 1.00 97.09 377 TYR B C 1
ATOM 8746 O O . TYR B 1 377 ? 124.795 178.788 173.957 1.00 103.30 377 TYR B O 1
ATOM 8755 N N . THR B 1 378 ? 124.963 177.146 172.423 1.00 94.79 378 THR B N 1
ATOM 8756 C CA . THR B 1 378 ? 126.359 176.843 172.713 1.00 92.36 378 THR B CA 1
ATOM 8757 C C . THR B 1 378 ? 127.175 177.162 171.471 1.00 93.83 378 THR B C 1
ATOM 8758 O O . THR B 1 378 ? 126.695 176.983 170.347 1.00 97.80 378 THR B O 1
ATOM 8762 N N . ALA B 1 379 ? 128.384 177.677 171.670 1.00 93.11 379 ALA B N 1
ATOM 8763 C CA . ALA B 1 379 ? 129.237 178.107 170.575 1.00 90.65 379 ALA B CA 1
ATOM 8764 C C . ALA B 1 379 ? 130.653 177.591 170.779 1.00 91.47 379 ALA B C 1
ATOM 8765 O O . ALA B 1 379 ? 131.115 177.428 171.911 1.00 94.16 379 ALA B O 1
ATOM 8767 N N . VAL B 1 380 ? 131.336 177.333 169.669 1.00 93.44 380 VAL B N 1
ATOM 8768 C CA . VAL B 1 380 ? 132.675 176.758 169.675 1.00 93.92 380 VAL B CA 1
ATOM 8769 C C . VAL B 1 380 ? 133.564 177.566 168.742 1.00 101.88 380 VAL B C 1
ATOM 8770 O O . VAL B 1 380 ? 133.184 177.838 167.598 1.00 110.83 380 VAL B O 1
ATOM 8774 N N . MET B 1 381 ? 134.743 177.948 169.230 1.00 99.70 381 MET B N 1
ATOM 8775 C CA . MET B 1 381 ? 135.753 178.579 168.395 1.00 107.60 381 MET B CA 1
ATOM 8776 C C . MET B 1 381 ? 137.120 178.308 169.000 1.00 108.28 381 MET B C 1
ATOM 8777 O O . MET B 1 381 ? 137.235 177.945 170.173 1.00 107.35 381 MET B O 1
ATOM 8782 N N . ASP B 1 382 ? 138.154 178.487 168.187 1.00 114.65 382 ASP B N 1
ATOM 8783 C CA . ASP B 1 382 ? 139.523 178.262 168.618 1.00 114.61 382 ASP B CA 1
ATOM 8784 C C . ASP B 1 382 ? 140.119 179.575 169.121 1.00 119.17 382 ASP B C 1
ATOM 8785 O O . ASP B 1 382 ? 139.453 180.612 169.157 1.00 123.23 382 ASP B O 1
ATOM 8790 N N . VAL B 1 383 ? 141.385 179.543 169.514 1.00 115.99 383 VAL B N 1
ATOM 8791 C CA . VAL B 1 383 ? 142.094 180.753 169.896 1.00 114.96 383 VAL B CA 1
ATOM 8792 C C . VAL B 1 383 ? 142.614 181.436 168.640 1.00 117.92 383 VAL B C 1
ATOM 8793 O O . VAL B 1 383 ? 142.662 180.853 167.555 1.00 120.82 383 VAL B O 1
ATOM 8797 N N . GLY B 1 384 ? 143.010 182.695 168.790 1.00 113.51 384 GLY B N 1
ATOM 8798 C CA . GLY B 1 384 ? 143.488 183.460 167.664 1.00 114.30 384 GLY B CA 1
ATOM 8799 C C . GLY B 1 384 ? 142.431 183.794 166.640 1.00 116.07 384 GLY B C 1
ATOM 8800 O O . GLY B 1 384 ? 142.779 184.229 165.535 1.00 123.06 384 GLY B O 1
ATOM 8801 N N . THR B 1 385 ? 141.156 183.598 166.963 1.00 110.94 385 THR B N 1
ATOM 8802 C CA . THR B 1 385 ? 140.056 183.893 166.056 1.00 110.22 385 THR B CA 1
ATOM 8803 C C . THR B 1 385 ? 139.418 185.204 166.495 1.00 107.18 385 THR B C 1
ATOM 8804 O O . THR B 1 385 ? 138.606 185.227 167.424 1.00 109.20 385 THR B O 1
ATOM 8808 N N . MET B 1 386 ? 139.786 186.292 165.829 1.00 105.29 386 MET B N 1
ATOM 8809 C CA . MET B 1 386 ? 139.215 187.599 166.116 1.00 108.86 386 MET B CA 1
ATOM 8810 C C . MET B 1 386 ? 137.863 187.707 165.424 1.00 111.68 386 MET B C 1
ATOM 8811 O O . MET B 1 386 ? 137.772 187.563 164.201 1.00 116.47 386 MET B O 1
ATOM 8816 N N . LEU B 1 387 ? 136.821 187.960 166.205 1.00 105.92 387 LEU B N 1
ATOM 8817 C CA . LEU B 1 387 ? 135.477 188.126 165.679 1.00 102.54 387 LEU B CA 1
ATOM 8818 C C . LEU B 1 387 ? 135.169 189.606 165.514 1.00 105.26 387 LEU B C 1
ATOM 8819 O O . LEU B 1 387 ? 135.541 190.433 166.350 1.00 109.22 387 LEU B O 1
ATOM 8824 N N . THR B 1 388 ? 134.485 189.938 164.425 1.00 101.90 388 THR B N 1
ATOM 8825 C CA . THR B 1 388 ? 134.063 191.312 164.234 1.00 106.76 388 THR B CA 1
ATOM 8826 C C . THR B 1 388 ? 133.077 191.711 165.330 1.00 110.77 388 THR B C 1
ATOM 8827 O O . THR B 1 388 ? 132.568 190.876 166.083 1.00 109.34 388 THR B O 1
ATOM 8831 N N . LYS B 1 389 ? 132.812 193.014 165.416 1.00 115.87 389 LYS B N 1
ATOM 8832 C CA . LYS B 1 389 ? 131.906 193.516 166.442 1.00 117.32 389 LYS B CA 1
ATOM 8833 C C . LYS B 1 389 ? 130.533 192.868 166.345 1.00 119.89 389 LYS B C 1
ATOM 8834 O O . LYS B 1 389 ? 129.874 192.653 167.368 1.00 120.73 389 LYS B O 1
ATOM 8840 N N . SER B 1 390 ? 130.093 192.533 165.133 1.00 118.13 390 SER B N 1
ATOM 8841 C CA . SER B 1 390 ? 128.721 192.118 164.880 1.00 117.33 390 SER B CA 1
ATOM 8842 C C . SER B 1 390 ? 128.568 190.616 164.673 1.00 117.97 390 SER B C 1
ATOM 8843 O O . SER B 1 390 ? 127.499 190.171 164.245 1.00 123.79 390 SER B O 1
ATOM 8846 N N . ALA B 1 391 ? 129.601 189.822 164.962 1.00 108.65 391 ALA B N 1
ATOM 8847 C CA . ALA B 1 391 ? 129.504 188.384 164.732 1.00 108.25 391 ALA B CA 1
ATOM 8848 C C . ALA B 1 391 ? 128.477 187.742 165.658 1.00 110.42 391 ALA B C 1
ATOM 8849 O O . ALA B 1 391 ? 127.580 187.016 165.206 1.00 111.47 391 ALA B O 1
ATOM 8851 N N . LEU B 1 392 ? 128.592 188.003 166.962 1.00 105.94 392 LEU B N 1
ATOM 8852 C CA . LEU B 1 392 ? 127.630 187.452 167.909 1.00 103.29 392 LEU B CA 1
ATOM 8853 C C . LEU B 1 392 ? 126.234 187.994 167.648 1.00 103.68 392 LEU B C 1
ATOM 8854 O O . LEU B 1 392 ? 125.249 187.251 167.735 1.00 108.43 392 LEU B O 1
ATOM 8859 N N . TYR B 1 393 ? 126.127 189.287 167.330 1.00 102.44 393 TYR B N 1
ATOM 8860 C CA . TYR B 1 393 ? 124.819 189.847 167.026 1.00 104.21 393 TYR B CA 1
ATOM 8861 C C . TYR B 1 393 ? 124.189 189.140 165.840 1.00 110.13 393 TYR B C 1
ATOM 8862 O O . TYR B 1 393 ? 122.996 188.829 165.862 1.00 119.63 393 TYR B O 1
ATOM 8871 N N . HIS B 1 394 ? 124.971 188.876 164.793 1.00 106.47 394 HIS B N 1
ATOM 8872 C CA . HIS B 1 394 ? 124.411 188.218 163.620 1.00 108.76 394 HIS B CA 1
ATOM 8873 C C . HIS B 1 394 ? 123.997 186.787 163.940 1.00 112.45 394 HIS B C 1
ATOM 8874 O O . HIS B 1 394 ? 122.927 186.336 163.513 1.00 120.56 394 HIS B O 1
ATOM 8881 N N . LEU B 1 395 ? 124.818 186.066 164.708 1.00 106.42 395 LEU B N 1
ATOM 8882 C CA . LEU B 1 395 ? 124.452 184.703 165.090 1.00 107.30 395 LEU B CA 1
ATOM 8883 C C . LEU B 1 395 ? 123.137 184.687 165.858 1.00 110.48 395 LEU B C 1
ATOM 8884 O O . LEU B 1 395 ? 122.215 183.934 165.522 1.00 114.56 395 LEU B O 1
ATOM 8889 N N . LEU B 1 396 ? 123.031 185.526 166.891 1.00 107.08 396 LEU B N 1
ATOM 8890 C CA . LEU B 1 396 ? 121.824 185.557 167.712 1.00 107.86 396 LEU B CA 1
ATOM 8891 C C . LEU B 1 396 ? 120.616 186.035 166.915 1.00 114.29 396 LEU B C 1
ATOM 8892 O O . LEU B 1 396 ? 119.507 185.525 167.100 1.00 121.60 396 LEU B O 1
ATOM 8897 N N . PHE B 1 397 ? 120.812 187.019 166.034 1.00 111.74 397 PHE B N 1
ATOM 8898 C CA . PHE B 1 397 ? 119.734 187.526 165.192 1.00 116.74 397 PHE B CA 1
ATOM 8899 C C . PHE B 1 397 ? 119.184 186.424 164.299 1.00 119.09 397 PHE B C 1
ATOM 8900 O O . PHE B 1 397 ? 117.965 186.215 164.224 1.00 127.75 397 PHE B O 1
ATOM 8908 N N . ALA B 1 398 ? 120.079 185.681 163.642 1.00 110.86 398 ALA B N 1
ATOM 8909 C CA . ALA B 1 398 ? 119.656 184.580 162.784 1.00 115.10 398 ALA B CA 1
ATOM 8910 C C . ALA B 1 398 ? 118.944 183.500 163.587 1.00 116.75 398 ALA B C 1
ATOM 8911 O O . ALA B 1 398 ? 117.876 183.016 163.190 1.00 121.73 398 ALA B O 1
ATOM 8913 N N . PHE B 1 399 ? 119.514 183.123 164.734 1.00 111.62 399 PHE B N 1
ATOM 8914 C CA . PHE B 1 399 ? 118.898 182.091 165.562 1.00 109.58 399 PHE B CA 1
ATOM 8915 C C . PHE B 1 399 ? 117.500 182.498 166.009 1.00 117.70 399 PHE B C 1
ATOM 8916 O O . PHE B 1 399 ? 116.540 181.734 165.844 1.00 123.01 399 PHE B O 1
ATOM 8924 N N . GLU B 1 400 ? 117.363 183.705 166.564 1.00 118.15 400 GLU B N 1
ATOM 8925 C CA . GLU B 1 400 ? 116.073 184.158 167.071 1.00 122.55 400 GLU B CA 1
ATOM 8926 C C . GLU B 1 400 ? 115.045 184.285 165.958 1.00 122.84 400 GLU B C 1
ATOM 8927 O O . GLU B 1 400 ? 113.878 183.922 166.143 1.00 124.04 400 GLU B O 1
ATOM 8933 N N . ARG B 1 401 ? 115.447 184.800 164.796 1.00 117.99 401 ARG B N 1
ATOM 8934 C CA . ARG B 1 401 ? 114.466 185.013 163.741 1.00 119.81 401 ARG B CA 1
ATOM 8935 C C . ARG B 1 401 ? 114.075 183.709 163.061 1.00 119.64 401 ARG B C 1
ATOM 8936 O O . ARG B 1 401 ? 112.961 183.591 162.540 1.00 126.23 401 ARG B O 1
ATOM 8944 N N . ASN B 1 402 ? 114.959 182.710 163.066 1.00 113.43 402 ASN B N 1
ATOM 8945 C CA . ASN B 1 402 ? 114.641 181.481 162.349 1.00 114.53 402 ASN B CA 1
ATOM 8946 C C . ASN B 1 402 ? 113.921 180.479 163.241 1.00 118.28 402 ASN B C 1
ATOM 8947 O O . ASN B 1 402 ? 112.894 179.917 162.844 1.00 122.30 402 ASN B O 1
ATOM 8952 N N . HIS B 1 403 ? 114.455 180.226 164.440 1.00 118.03 403 HIS B N 1
ATOM 8953 C CA . HIS B 1 403 ? 113.872 179.268 165.379 1.00 120.19 403 HIS B CA 1
ATOM 8954 C C . HIS B 1 403 ? 113.882 177.857 164.798 1.00 113.84 403 HIS B C 1
ATOM 8955 O O . HIS B 1 403 ? 113.225 176.955 165.326 1.00 113.32 403 HIS B O 1
ATOM 8962 N N . GLN B 1 404 ? 114.627 177.663 163.712 1.00 111.11 404 GLN B N 1
ATOM 8963 C CA . GLN B 1 404 ? 114.727 176.379 163.040 1.00 109.22 404 GLN B CA 1
ATOM 8964 C C . GLN B 1 404 ? 116.158 175.923 162.813 1.00 105.36 404 GLN B C 1
ATOM 8965 O O . GLN B 1 404 ? 116.376 174.725 162.606 1.00 101.55 404 GLN B O 1
ATOM 8971 N N . ILE B 1 405 ? 117.129 176.828 162.844 1.00 106.41 405 ILE B N 1
ATOM 8972 C CA . ILE B 1 405 ? 118.524 176.462 162.639 1.00 95.99 405 ILE B CA 1
ATOM 8973 C C . ILE B 1 405 ? 118.992 175.617 163.812 1.00 94.69 405 ILE B C 1
ATOM 8974 O O . ILE B 1 405 ? 118.844 176.004 164.975 1.00 97.72 405 ILE B O 1
ATOM 8979 N N . GLY B 1 406 ? 119.563 174.456 163.510 1.00 95.97 406 GLY B N 1
ATOM 8980 C CA . GLY B 1 406 ? 120.072 173.589 164.552 1.00 100.02 406 GLY B CA 1
ATOM 8981 C C . GLY B 1 406 ? 121.520 173.882 164.869 1.00 91.36 406 GLY B C 1
ATOM 8982 O O . GLY B 1 406 ? 122.040 173.464 165.906 1.00 97.55 406 GLY B O 1
ATOM 8983 N N . GLY B 1 407 ? 122.177 174.613 163.976 1.00 88.96 407 GLY B N 1
ATOM 8984 C CA . GLY B 1 407 ? 123.565 174.981 164.155 1.00 90.28 407 GLY B CA 1
ATOM 8985 C C . GLY B 1 407 ? 124.027 175.912 163.057 1.00 95.79 407 GLY B C 1
ATOM 8986 O O . GLY B 1 407 ? 123.627 175.758 161.900 1.00 105.02 407 GLY B O 1
ATOM 8987 N N . ALA B 1 408 ? 124.873 176.879 163.398 1.00 90.07 408 ALA B N 1
ATOM 8988 C CA . ALA B 1 408 ? 125.301 177.888 162.445 1.00 89.20 408 ALA B CA 1
ATOM 8989 C C . ALA B 1 408 ? 126.818 177.919 162.389 1.00 91.47 408 ALA B C 1
ATOM 8990 O O . ALA B 1 408 ? 127.506 177.530 163.335 1.00 97.30 408 ALA B O 1
ATOM 8992 N N . CYS B 1 409 ? 127.333 178.384 161.255 1.00 92.43 409 CYS B N 1
ATOM 8993 C CA . CYS B 1 409 ? 128.765 178.518 161.043 1.00 94.61 409 CYS B CA 1
ATOM 8994 C C . CYS B 1 409 ? 129.070 179.928 160.570 1.00 102.84 409 CYS B C 1
ATOM 8995 O O . CYS B 1 409 ? 128.424 180.435 159.650 1.00 106.00 409 CYS B O 1
ATOM 8998 N N . GLY B 1 410 ? 130.057 180.554 161.201 1.00 105.96 410 GLY B N 1
ATOM 8999 C CA . GLY B 1 410 ? 130.484 181.881 160.826 1.00 104.99 410 GLY B CA 1
ATOM 9000 C C . GLY B 1 410 ? 131.531 181.847 159.731 1.00 106.02 410 GLY B C 1
ATOM 9001 O O . GLY B 1 410 ? 132.193 180.838 159.507 1.00 108.38 410 GLY B O 1
ATOM 9002 N N . GLN B 1 411 ? 131.670 182.974 159.040 1.00 107.68 411 GLN B N 1
ATOM 9003 C CA . GLN B 1 411 ? 132.657 183.073 157.977 1.00 103.11 411 GLN B CA 1
ATOM 9004 C C . GLN B 1 411 ? 134.064 183.072 158.558 1.00 103.21 411 GLN B C 1
ATOM 9005 O O . GLN B 1 411 ? 134.353 183.773 159.531 1.00 107.28 411 GLN B O 1
ATOM 9011 N N . LEU B 1 412 ? 134.942 182.280 157.953 1.00 100.92 412 LEU B N 1
ATOM 9012 C CA . LEU B 1 412 ? 136.340 182.200 158.349 1.00 100.79 412 LEU B CA 1
ATOM 9013 C C . LEU B 1 412 ? 137.191 182.916 157.311 1.00 106.18 412 LEU B C 1
ATOM 9014 O O . LEU B 1 412 ? 137.063 182.654 156.111 1.00 111.71 412 LEU B O 1
ATOM 9019 N N . THR B 1 413 ? 138.053 183.818 157.773 1.00 102.90 413 THR B N 1
ATOM 9020 C CA . THR B 1 413 ? 138.892 184.608 156.886 1.00 104.27 413 THR B CA 1
ATOM 9021 C C . THR B 1 413 ? 140.298 184.676 157.465 1.00 108.51 413 THR B C 1
ATOM 9022 O O . THR B 1 413 ? 140.601 184.063 158.492 1.00 110.62 413 THR B O 1
ATOM 9026 N N . VAL B 1 414 ? 141.161 185.434 156.796 1.00 111.79 414 VAL B N 1
ATOM 9027 C CA . VAL B 1 414 ? 142.555 185.592 157.187 1.00 112.75 414 VAL B CA 1
ATOM 9028 C C . VAL B 1 414 ? 142.747 187.001 157.725 1.00 125.30 414 VAL B C 1
ATOM 9029 O O . VAL B 1 414 ? 142.228 187.969 157.156 1.00 129.60 414 VAL B O 1
ATOM 9033 N N . ASP B 1 415 ? 143.481 187.116 158.827 1.00 126.40 415 ASP B N 1
ATOM 9034 C CA . ASP B 1 415 ? 143.741 188.424 159.411 1.00 132.09 415 ASP B CA 1
ATOM 9035 C C . ASP B 1 415 ? 144.694 189.216 158.525 1.00 136.57 415 ASP B C 1
ATOM 9036 O O . ASP B 1 415 ? 145.734 188.705 158.100 1.00 132.23 415 ASP B O 1
ATOM 9041 N N . ASN B 1 416 ? 144.335 190.472 158.256 1.00 144.43 416 ASN B N 1
ATOM 9042 C CA . ASN B 1 416 ? 145.097 191.384 157.410 1.00 145.91 416 ASN B CA 1
ATOM 9043 C C . ASN B 1 416 ? 145.415 190.762 156.053 1.00 145.42 416 ASN B C 1
ATOM 9044 O O . ASN B 1 416 ? 146.572 190.416 155.788 1.00 146.64 416 ASN B O 1
ATOM 9049 N N . PRO B 1 417 ? 144.421 190.591 155.175 1.00 143.50 417 PRO B N 1
ATOM 9050 C CA . PRO B 1 417 ? 144.737 190.075 153.834 1.00 140.25 417 PRO B CA 1
ATOM 9051 C C . PRO B 1 417 ? 145.561 191.043 153.007 1.00 143.50 417 PRO B C 1
ATOM 9052 O O . PRO B 1 417 ? 146.556 190.635 152.394 1.00 141.20 417 PRO B O 1
ATOM 9056 N N . PHE B 1 418 ? 145.169 192.320 152.969 1.00 146.76 418 PHE B N 1
ATOM 9057 C CA . PHE B 1 418 ? 145.885 193.295 152.152 1.00 149.20 418 PHE B CA 1
ATOM 9058 C C . PHE B 1 418 ? 147.324 193.454 152.620 1.00 149.62 418 PHE B C 1
ATOM 9059 O O . PHE B 1 418 ? 148.250 193.501 151.802 1.00 148.99 418 PHE B O 1
ATOM 9067 N N . GLU B 1 419 ? 147.532 193.539 153.930 1.00 151.11 419 GLU B N 1
ATOM 9068 C CA . GLU B 1 419 ? 148.881 193.633 154.462 1.00 153.94 419 GLU B CA 1
ATOM 9069 C C . GLU B 1 419 ? 149.636 192.335 154.208 1.00 154.51 419 GLU B C 1
ATOM 9070 O O . GLU B 1 419 ? 149.050 191.250 154.164 1.00 152.47 419 GLU B O 1
ATOM 9076 N N . ASN B 1 420 ? 150.952 192.460 154.034 1.00 155.18 420 ASN B N 1
ATOM 9077 C CA . ASN B 1 420 ? 151.817 191.326 153.711 1.00 155.07 420 ASN B CA 1
ATOM 9078 C C . ASN B 1 420 ? 151.350 190.625 152.437 1.00 153.09 420 ASN B C 1
ATOM 9079 O O . ASN B 1 420 ? 151.292 189.395 152.367 1.00 147.00 420 ASN B O 1
ATOM 9084 N N . LEU B 1 421 ? 151.007 191.420 151.420 1.00 154.28 421 LEU B N 1
ATOM 9085 C CA . LEU B 1 421 ? 150.543 190.866 150.154 1.00 147.13 421 LEU B CA 1
ATOM 9086 C C . LEU B 1 421 ? 151.640 190.115 149.412 1.00 139.83 421 LEU B C 1
ATOM 9087 O O . LEU B 1 421 ? 151.336 189.359 148.484 1.00 132.57 421 LEU B O 1
ATOM 9092 N N . SER B 1 422 ? 152.903 190.307 149.796 1.00 140.04 422 SER B N 1
ATOM 9093 C CA . SER B 1 422 ? 153.998 189.610 149.136 1.00 136.86 422 SER B CA 1
ATOM 9094 C C . SER B 1 422 ? 154.026 188.124 149.464 1.00 133.63 422 SER B C 1
ATOM 9095 O O . SER B 1 422 ? 154.744 187.371 148.799 1.00 131.71 422 SER B O 1
ATOM 9098 N N . ASN B 1 423 ? 153.273 187.685 150.469 1.00 132.64 423 ASN B N 1
ATOM 9099 C CA . ASN B 1 423 ? 153.275 186.282 150.861 1.00 124.36 423 ASN B CA 1
ATOM 9100 C C . ASN B 1 423 ? 152.280 185.509 150.004 1.00 122.87 423 ASN B C 1
ATOM 9101 O O . ASN B 1 423 ? 151.061 185.635 150.180 1.00 125.87 423 ASN B O 1
ATOM 9106 N N . TRP B 1 424 ? 152.808 184.706 149.078 1.00 117.03 424 TRP B N 1
ATOM 9107 C CA . TRP B 1 424 ? 151.953 183.942 148.181 1.00 114.18 424 TRP B CA 1
ATOM 9108 C C . TRP B 1 424 ? 151.104 182.932 148.938 1.00 113.33 424 TRP B C 1
ATOM 9109 O O . TRP B 1 424 ? 149.950 182.704 148.570 1.00 116.47 424 TRP B O 1
ATOM 9120 N N . VAL B 1 425 ? 151.649 182.323 149.991 1.00 108.48 425 VAL B N 1
ATOM 9121 C CA . VAL B 1 425 ? 150.875 181.362 150.772 1.00 107.29 425 VAL B CA 1
ATOM 9122 C C . VAL B 1 425 ? 149.706 182.054 151.467 1.00 111.41 425 VAL B C 1
ATOM 9123 O O . VAL B 1 425 ? 148.580 181.544 151.474 1.00 112.93 425 VAL B O 1
ATOM 9127 N N . ILE B 1 426 ? 149.953 183.227 152.057 1.00 109.85 426 ILE B N 1
ATOM 9128 C CA . ILE B 1 426 ? 148.874 183.974 152.701 1.00 106.86 426 ILE B CA 1
ATOM 9129 C C . ILE B 1 426 ? 147.814 184.364 151.684 1.00 107.23 426 ILE B C 1
ATOM 9130 O O . ILE B 1 426 ? 146.612 184.229 151.939 1.00 108.52 426 ILE B O 1
ATOM 9135 N N . SER B 1 427 ? 148.236 184.858 150.519 1.00 105.90 427 SER B N 1
ATOM 9136 C CA . SER B 1 427 ? 147.262 185.280 149.518 1.00 104.29 427 SER B CA 1
ATOM 9137 C C . SER B 1 427 ? 146.450 184.096 149.006 1.00 102.21 427 SER B C 1
ATOM 9138 O O . SER B 1 427 ? 145.231 184.201 148.820 1.00 106.69 427 SER B O 1
ATOM 9141 N N . ALA B 1 428 ? 147.107 182.956 148.783 1.00 99.08 428 ALA B N 1
ATOM 9142 C CA . ALA B 1 428 ? 146.400 181.769 148.317 1.00 98.48 428 ALA B CA 1
ATOM 9143 C C . ALA B 1 428 ? 145.418 181.266 149.363 1.00 99.38 428 ALA B C 1
ATOM 9144 O O . ALA B 1 428 ? 144.302 180.857 149.027 1.00 104.00 428 ALA B O 1
ATOM 9146 N N . GLN B 1 429 ? 145.813 181.282 150.638 1.00 100.76 429 GLN B N 1
ATOM 9147 C CA . GLN B 1 429 ? 144.896 180.857 151.689 1.00 101.82 429 GLN B CA 1
ATOM 9148 C C . GLN B 1 429 ? 143.718 181.812 151.814 1.00 101.21 429 GLN B C 1
ATOM 9149 O O . GLN B 1 429 ? 142.588 181.379 152.058 1.00 102.77 429 GLN B O 1
ATOM 9155 N N . HIS B 1 430 ? 143.959 183.114 151.657 1.00 98.01 430 HIS B N 1
ATOM 9156 C CA . HIS B 1 430 ? 142.862 184.074 151.694 1.00 98.33 430 HIS B CA 1
ATOM 9157 C C . HIS B 1 430 ? 141.888 183.830 150.549 1.00 100.29 430 HIS B C 1
ATOM 9158 O O . HIS B 1 430 ? 140.666 183.837 150.744 1.00 106.03 430 HIS B O 1
ATOM 9165 N N . PHE B 1 431 ? 142.416 183.601 149.343 1.00 98.34 431 PHE B N 1
ATOM 9166 C CA . PHE B 1 431 ? 141.552 183.297 148.207 1.00 96.69 431 PHE B CA 1
ATOM 9167 C C . PHE B 1 431 ? 140.764 182.018 148.445 1.00 95.81 431 PHE B C 1
ATOM 9168 O O . PHE B 1 431 ? 139.562 181.958 148.159 1.00 100.41 431 PHE B O 1
ATOM 9176 N N . GLU B 1 432 ? 141.432 180.977 148.946 1.00 96.63 432 GLU B N 1
ATOM 9177 C CA . GLU B 1 432 ? 140.749 179.716 149.200 1.00 97.93 432 GLU B CA 1
ATOM 9178 C C . GLU B 1 432 ? 139.643 179.891 150.224 1.00 102.13 432 GLU B C 1
ATOM 9179 O O . GLU B 1 432 ? 138.534 179.388 150.035 1.00 105.89 432 GLU B O 1
ATOM 9185 N N . TYR B 1 433 ? 139.921 180.610 151.313 1.00 100.01 433 TYR B N 1
ATOM 9186 C CA . TYR B 1 433 ? 138.899 180.837 152.326 1.00 97.78 433 TYR B CA 1
ATOM 9187 C C . TYR B 1 433 ? 137.716 181.586 151.737 1.00 98.16 433 TYR B C 1
ATOM 9188 O O . TYR B 1 433 ? 136.560 181.215 151.961 1.00 99.97 433 TYR B O 1
ATOM 9197 N N . LYS B 1 434 ? 137.989 182.639 150.966 1.00 97.88 434 LYS B N 1
ATOM 9198 C CA . LYS B 1 434 ? 136.903 183.454 150.437 1.00 97.33 434 LYS B CA 1
ATOM 9199 C C . LYS B 1 434 ? 136.032 182.653 149.478 1.00 98.23 434 LYS B C 1
ATOM 9200 O O . LYS B 1 434 ? 134.800 182.655 149.595 1.00 102.69 434 LYS B O 1
ATOM 9206 N N . ILE B 1 435 ? 136.650 181.946 148.529 1.00 97.82 435 ILE B N 1
ATOM 9207 C CA . ILE B 1 435 ? 135.858 181.220 147.540 1.00 99.97 435 ILE B CA 1
ATOM 9208 C C . ILE B 1 435 ? 135.159 180.030 148.184 1.00 105.49 435 ILE B C 1
ATOM 9209 O O . ILE B 1 435 ? 133.998 179.740 147.875 1.00 110.80 435 ILE B O 1
ATOM 9214 N N . SER B 1 436 ? 135.838 179.331 149.098 1.00 102.59 436 SER B N 1
ATOM 9215 C CA . SER B 1 436 ? 135.197 178.228 149.799 1.00 104.39 436 SER B CA 1
ATOM 9216 C C . SER B 1 436 ? 133.974 178.716 150.552 1.00 104.19 436 SER B C 1
ATOM 9217 O O . SER B 1 436 ? 132.865 178.214 150.338 1.00 107.66 436 SER B O 1
ATOM 9220 N N . ASN B 1 437 ? 134.146 179.743 151.389 1.00 101.44 437 ASN B N 1
ATOM 9221 C CA . ASN B 1 437 ? 133.018 180.327 152.099 1.00 100.67 437 ASN B CA 1
ATOM 9222 C C . ASN B 1 437 ? 131.894 180.659 151.133 1.00 104.03 437 ASN B C 1
ATOM 9223 O O . ASN B 1 437 ? 130.847 180.008 151.149 1.00 113.14 437 ASN B O 1
ATOM 9228 N N . ILE B 1 438 ? 132.146 181.579 150.201 1.00 101.71 438 ILE B N 1
ATOM 9229 C CA . ILE B 1 438 ? 131.097 182.065 149.314 1.00 103.29 438 ILE B CA 1
ATOM 9230 C C . ILE B 1 438 ? 130.415 180.890 148.629 1.00 108.93 438 ILE B C 1
ATOM 9231 O O . ILE B 1 438 ? 129.282 180.538 148.975 1.00 116.76 438 ILE B O 1
ATOM 9236 N N . LEU B 1 439 ? 131.144 180.194 147.756 1.00 102.72 439 LEU B N 1
ATOM 9237 C CA . LEU B 1 439 ? 130.524 179.177 146.916 1.00 105.65 439 LEU B CA 1
ATOM 9238 C C . LEU B 1 439 ? 129.961 178.034 147.753 1.00 112.54 439 LEU B C 1
ATOM 9239 O O . LEU B 1 439 ? 128.744 177.802 147.773 1.00 118.97 439 LEU B O 1
ATOM 9244 N N . ASP B 1 440 ? 130.835 177.307 148.456 1.00 110.09 440 ASP B N 1
ATOM 9245 C CA . ASP B 1 440 ? 130.401 176.087 149.121 1.00 108.07 440 ASP B CA 1
ATOM 9246 C C . ASP B 1 440 ? 129.410 176.384 150.237 1.00 107.62 440 ASP B C 1
ATOM 9247 O O . ASP B 1 440 ? 128.365 175.735 150.330 1.00 110.38 440 ASP B O 1
ATOM 9252 N N . LYS B 1 441 ? 129.728 177.340 151.117 1.00 105.14 441 LYS B N 1
ATOM 9253 C CA . LYS B 1 441 ? 128.839 177.615 152.233 1.00 101.30 441 LYS B CA 1
ATOM 9254 C C . LYS B 1 441 ? 127.497 178.155 151.761 1.00 102.00 441 LYS B C 1
ATOM 9255 O O . LYS B 1 441 ? 126.461 177.797 152.325 1.00 107.98 441 LYS B O 1
ATOM 9261 N N . SER B 1 442 ? 127.475 179.018 150.738 1.00 99.19 442 SER B N 1
ATOM 9262 C CA . SER B 1 442 ? 126.196 179.508 150.244 1.00 107.44 442 SER B CA 1
ATOM 9263 C C . SER B 1 442 ? 125.369 178.374 149.655 1.00 110.48 442 SER B C 1
ATOM 9264 O O . SER B 1 442 ? 124.173 178.242 149.949 1.00 113.87 442 SER B O 1
ATOM 9267 N N . LEU B 1 443 ? 125.998 177.524 148.839 1.00 106.92 443 LEU B N 1
ATOM 9268 C CA . LEU B 1 443 ? 125.270 176.418 148.231 1.00 104.43 443 LEU B CA 1
ATOM 9269 C C . LEU B 1 443 ? 124.751 175.454 149.288 1.00 104.81 443 LEU B C 1
ATOM 9270 O O . LEU B 1 443 ? 123.639 174.926 149.168 1.00 110.00 443 LEU B O 1
ATOM 9275 N N . GLU B 1 444 ? 125.540 175.215 150.333 1.00 101.48 444 GLU B N 1
ATOM 9276 C CA . GLU B 1 444 ? 125.142 174.273 151.370 1.00 102.12 444 GLU B CA 1
ATOM 9277 C C . GLU B 1 444 ? 124.056 174.854 152.268 1.00 104.59 444 GLU B C 1
ATOM 9278 O O . GLU B 1 444 ? 123.096 174.158 152.618 1.00 108.30 444 GLU B O 1
ATOM 9284 N N . SER B 1 445 ? 124.186 176.126 152.650 1.00 98.03 445 SER B N 1
ATOM 9285 C CA . SER B 1 445 ? 123.170 176.778 153.462 1.00 96.50 445 SER B CA 1
ATOM 9286 C C . SER B 1 445 ? 121.862 176.956 152.711 1.00 105.04 445 SER B C 1
ATOM 9287 O O . SER B 1 445 ? 120.806 177.036 153.347 1.00 108.68 445 SER B O 1
ATOM 9290 N N . CYS B 1 446 ? 121.903 177.029 151.378 1.00 100.10 446 CYS B N 1
ATOM 9291 C CA . CYS B 1 446 ? 120.660 177.033 150.619 1.00 97.31 446 CYS B CA 1
ATOM 9292 C C . CYS B 1 446 ? 119.890 175.736 150.814 1.00 101.93 446 CYS B C 1
ATOM 9293 O O . CYS B 1 446 ? 118.655 175.736 150.785 1.00 106.91 446 CYS B O 1
ATOM 9296 N N . PHE B 1 447 ? 120.598 174.628 151.021 1.00 100.58 447 PHE B N 1
ATOM 9297 C CA . PHE B 1 447 ? 119.984 173.328 151.243 1.00 99.81 447 PHE B CA 1
ATOM 9298 C C . PHE B 1 447 ? 119.892 172.969 152.719 1.00 99.85 447 PHE B C 1
ATOM 9299 O O . PHE B 1 447 ? 119.452 171.864 153.051 1.00 104.67 447 PHE B O 1
ATOM 9307 N N . GLY B 1 448 ? 120.292 173.872 153.607 1.00 99.73 448 GLY B N 1
ATOM 9308 C CA . GLY B 1 448 ? 120.184 173.637 155.036 1.00 103.16 448 GLY B CA 1
ATOM 9309 C C . GLY B 1 448 ? 121.052 172.521 155.573 1.00 102.72 448 GLY B C 1
ATOM 9310 O O . GLY B 1 448 ? 120.627 171.791 156.477 1.00 108.40 448 GLY B O 1
ATOM 9311 N N . PHE B 1 449 ? 122.263 172.370 155.043 1.00 100.57 449 PHE B N 1
ATOM 9312 C CA . PHE B 1 449 ? 123.211 171.387 155.564 1.00 104.75 449 PHE B CA 1
ATOM 9313 C C . PHE B 1 449 ? 124.609 171.899 155.260 1.00 107.65 449 PHE B C 1
ATOM 9314 O O . PHE B 1 449 ? 124.972 172.026 154.090 1.00 113.29 449 PHE B O 1
ATOM 9322 N N . ILE B 1 450 ? 125.394 172.159 156.300 1.00 105.30 450 ILE B N 1
ATOM 9323 C CA . ILE B 1 450 ? 126.695 172.800 156.162 1.00 105.87 450 ILE B CA 1
ATOM 9324 C C . ILE B 1 450 ? 127.773 171.806 156.561 1.00 114.03 450 ILE B C 1
ATOM 9325 O O . ILE B 1 450 ? 127.721 171.226 157.652 1.00 117.46 450 ILE B O 1
ATOM 9330 N N . SER B 1 451 ? 128.749 171.611 155.680 1.00 122.57 451 SER B N 1
ATOM 9331 C CA . SER B 1 451 ? 129.980 170.909 156.034 1.00 125.71 451 SER B CA 1
ATOM 9332 C C . SER B 1 451 ? 130.919 171.953 156.621 1.00 124.74 451 SER B C 1
ATOM 9333 O O . SER B 1 451 ? 131.730 172.559 155.919 1.00 122.65 451 SER B O 1
ATOM 9336 N N . VAL B 1 452 ? 130.796 172.169 157.932 1.00 126.15 452 VAL B N 1
ATOM 9337 C CA . VAL B 1 452 ? 131.473 173.286 158.578 1.00 128.41 452 VAL B CA 1
ATOM 9338 C C . VAL B 1 452 ? 132.981 173.114 158.477 1.00 132.43 452 VAL B C 1
ATOM 9339 O O . VAL B 1 452 ? 133.520 172.022 158.700 1.00 130.35 452 VAL B O 1
ATOM 9343 N N . LEU B 1 453 ? 133.664 174.194 158.113 1.00 135.32 453 LEU B N 1
ATOM 9344 C CA . LEU B 1 453 ? 135.113 174.165 158.001 1.00 133.68 453 LEU B CA 1
ATOM 9345 C C . LEU B 1 453 ? 135.739 173.926 159.372 1.00 137.29 453 LEU B C 1
ATOM 9346 O O . LEU B 1 453 ? 135.255 174.456 160.377 1.00 135.18 453 LEU B O 1
ATOM 9351 N N . PRO B 1 454 ? 136.800 173.126 159.450 1.00 140.02 454 PRO B N 1
ATOM 9352 C CA . PRO B 1 454 ? 137.469 172.921 160.738 1.00 136.72 454 PRO B CA 1
ATOM 9353 C C . PRO B 1 454 ? 138.059 174.220 161.266 1.00 134.00 454 PRO B C 1
ATOM 9354 O O . PRO B 1 454 ? 138.604 175.030 160.513 1.00 128.37 454 PRO B O 1
ATOM 9358 N N . GLY B 1 455 ? 137.940 174.413 162.577 1.00 134.46 455 GLY B N 1
ATOM 9359 C CA . GLY B 1 455 ? 138.422 175.613 163.221 1.00 132.05 455 GLY B CA 1
ATOM 9360 C C . GLY B 1 455 ? 137.523 176.819 163.077 1.00 126.16 455 GLY B C 1
ATOM 9361 O O . GLY B 1 455 ? 137.819 177.866 163.667 1.00 122.00 455 GLY B O 1
ATOM 9362 N N . ALA B 1 456 ? 136.434 176.710 162.323 1.00 124.25 456 ALA B N 1
ATOM 9363 C CA . ALA B 1 456 ? 135.546 177.842 162.129 1.00 120.69 456 ALA B CA 1
ATOM 9364 C C . ALA B 1 456 ? 134.734 178.106 163.391 1.00 119.08 456 ALA B C 1
ATOM 9365 O O . ALA B 1 456 ? 134.441 177.201 164.178 1.00 115.91 456 ALA B O 1
ATOM 9367 N N . PHE B 1 457 ? 134.360 179.367 163.574 1.00 114.54 457 PHE B N 1
ATOM 9368 C CA . PHE B 1 457 ? 133.596 179.763 164.752 1.00 105.32 457 PHE B CA 1
ATOM 9369 C C . PHE B 1 457 ? 132.147 179.361 164.500 1.00 106.13 457 PHE B C 1
ATOM 9370 O O . PHE B 1 457 ? 131.462 179.936 163.653 1.00 112.23 457 PHE B O 1
ATOM 9378 N N . SER B 1 458 ? 131.696 178.320 165.195 1.00 100.46 458 SER B N 1
ATOM 9379 C CA . SER B 1 458 ? 130.371 177.760 164.993 1.00 98.29 458 SER B CA 1
ATOM 9380 C C . SER B 1 458 ? 129.615 177.682 166.312 1.00 96.58 458 SER B C 1
ATOM 9381 O O . SER B 1 458 ? 130.207 177.643 167.394 1.00 100.55 458 SER B O 1
ATOM 9384 N N . ALA B 1 459 ? 128.289 177.664 166.200 1.00 92.70 459 ALA B N 1
ATOM 9385 C CA . ALA B 1 459 ? 127.406 177.602 167.353 1.00 89.79 459 ALA B CA 1
ATOM 9386 C C . ALA B 1 459 ? 126.269 176.628 167.084 1.00 95.20 459 ALA B C 1
ATOM 9387 O O . ALA B 1 459 ? 125.866 176.419 165.937 1.00 104.28 459 ALA B O 1
ATOM 9389 N N . TYR B 1 460 ? 125.750 176.041 168.159 1.00 92.07 460 TYR B N 1
ATOM 9390 C CA . TYR B 1 460 ? 124.582 175.178 168.094 1.00 90.47 460 TYR B CA 1
ATOM 9391 C C . TYR B 1 460 ? 123.664 175.521 169.253 1.00 93.91 460 TYR B C 1
ATOM 9392 O O . TYR B 1 460 ? 124.134 175.776 170.364 1.00 101.94 460 TYR B O 1
ATOM 9401 N N . ARG B 1 461 ? 122.361 175.533 169.003 1.00 91.96 461 ARG B N 1
ATOM 9402 C CA . ARG B 1 461 ? 121.417 175.660 170.100 1.00 98.80 461 ARG B CA 1
ATOM 9403 C C . ARG B 1 461 ? 121.371 174.343 170.859 1.00 105.26 461 ARG B C 1
ATOM 9404 O O . ARG B 1 461 ? 121.352 173.268 170.253 1.00 108.12 461 ARG B O 1
ATOM 9412 N N . TYR B 1 462 ? 121.366 174.424 172.187 1.00 106.30 462 TYR B N 1
ATOM 9413 C CA . TYR B 1 462 ? 121.409 173.218 173.003 1.00 106.17 462 TYR B CA 1
ATOM 9414 C C . TYR B 1 462 ? 120.031 172.578 173.105 1.00 113.89 462 TYR B C 1
ATOM 9415 O O . TYR B 1 462 ? 119.577 172.229 174.198 1.00 124.29 462 TYR B O 1
ATOM 9424 N N . GLU B 1 463 ? 119.368 172.413 171.963 1.00 110.18 463 GLU B N 1
ATOM 9425 C CA . GLU B 1 463 ? 118.105 171.688 171.894 1.00 110.72 463 GLU B CA 1
ATOM 9426 C C . GLU B 1 463 ? 118.085 170.615 170.821 1.00 118.36 463 GLU B C 1
ATOM 9427 O O . GLU B 1 463 ? 117.366 169.624 170.986 1.00 127.66 463 GLU B O 1
ATOM 9433 N N . ALA B 1 464 ? 118.846 170.761 169.736 1.00 116.59 464 ALA B N 1
ATOM 9434 C CA . ALA B 1 464 ? 119.039 169.695 168.767 1.00 119.68 464 ALA B CA 1
ATOM 9435 C C . ALA B 1 464 ? 120.396 169.026 168.894 1.00 115.35 464 ALA B C 1
ATOM 9436 O O . ALA B 1 464 ? 120.727 168.174 168.064 1.00 122.18 464 ALA B O 1
ATOM 9438 N N . ILE B 1 465 ? 121.182 169.390 169.903 1.00 110.22 465 ILE B N 1
ATOM 9439 C CA . ILE B 1 465 ? 122.499 168.828 170.150 1.00 110.59 465 ILE B CA 1
ATOM 9440 C C . ILE B 1 465 ? 122.581 168.185 171.530 1.00 116.92 465 ILE B C 1
ATOM 9441 O O . ILE B 1 465 ? 123.629 167.664 171.910 1.00 114.97 465 ILE B O 1
ATOM 9446 N N . ARG B 1 466 ? 121.474 168.195 172.277 1.00 119.91 466 ARG B N 1
ATOM 9447 C CA . ARG B 1 466 ? 121.460 167.682 173.644 1.00 116.42 466 ARG B CA 1
ATOM 9448 C C . ARG B 1 466 ? 121.808 166.200 173.694 1.00 119.52 466 ARG B C 1
ATOM 9449 O O . ARG B 1 466 ? 122.682 165.781 174.460 1.00 125.33 466 ARG B O 1
ATOM 9457 N N . GLY B 1 467 ? 121.139 165.391 172.879 1.00 118.69 467 GLY B N 1
ATOM 9458 C CA . GLY B 1 467 ? 121.231 163.953 173.029 1.00 122.19 467 GLY B CA 1
ATOM 9459 C C . GLY B 1 467 ? 121.985 163.228 171.936 1.00 122.58 467 GLY B C 1
ATOM 9460 O O . GLY B 1 467 ? 123.219 163.218 171.925 1.00 121.43 467 GLY B O 1
ATOM 9461 N N . ALA B 1 468 ? 121.242 162.618 171.014 1.00 122.94 468 ALA B N 1
ATOM 9462 C CA . ALA B 1 468 ? 121.836 161.719 170.028 1.00 117.32 468 ALA B CA 1
ATOM 9463 C C . ALA B 1 468 ? 122.968 162.335 169.213 1.00 120.16 468 ALA B C 1
ATOM 9464 O O . ALA B 1 468 ? 123.972 161.637 168.993 1.00 119.48 468 ALA B O 1
ATOM 9466 N N . PRO B 1 469 ? 122.882 163.575 168.712 1.00 121.56 469 PRO B N 1
ATOM 9467 C CA . PRO B 1 469 ? 124.054 164.143 168.025 1.00 115.24 469 PRO B CA 1
ATOM 9468 C C . PRO B 1 469 ? 125.294 164.212 168.898 1.00 115.35 469 PRO B C 1
ATOM 9469 O O . PRO B 1 469 ? 126.393 163.893 168.433 1.00 113.96 469 PRO B O 1
ATOM 9473 N N . LEU B 1 470 ? 125.145 164.592 170.168 1.00 119.57 470 LEU B N 1
ATOM 9474 C CA . LEU B 1 470 ? 126.304 164.671 171.051 1.00 116.71 470 LEU B CA 1
ATOM 9475 C C . LEU B 1 470 ? 126.847 163.286 171.378 1.00 121.71 470 LEU B C 1
ATOM 9476 O O . LEU B 1 470 ? 128.067 163.094 171.460 1.00 121.63 470 LEU B O 1
ATOM 9481 N N . ASP B 1 471 ? 125.957 162.312 171.578 1.00 124.37 471 ASP B N 1
ATOM 9482 C CA . ASP B 1 471 ? 126.411 160.946 171.812 1.00 122.34 471 ASP B CA 1
ATOM 9483 C C . ASP B 1 471 ? 127.162 160.406 170.603 1.00 124.18 471 ASP B C 1
ATOM 9484 O O . ASP B 1 471 ? 128.194 159.746 170.752 1.00 126.42 471 ASP B O 1
ATOM 9489 N N . ALA B 1 472 ? 126.664 160.680 169.397 1.00 122.48 472 ALA B N 1
ATOM 9490 C CA . ALA B 1 472 ? 127.377 160.260 168.195 1.00 120.53 472 ALA B CA 1
ATOM 9491 C C . ALA B 1 472 ? 128.716 160.974 168.077 1.00 119.81 472 ALA B C 1
ATOM 9492 O O . ALA B 1 472 ? 129.701 160.389 167.616 1.00 125.61 472 ALA B O 1
ATOM 9494 N N . TYR B 1 473 ? 128.766 162.243 168.480 1.00 117.21 473 TYR B N 1
ATOM 9495 C CA . TYR B 1 473 ? 130.019 162.989 168.462 1.00 117.08 473 TYR B CA 1
ATOM 9496 C C . TYR B 1 473 ? 131.053 162.346 169.375 1.00 120.40 473 TYR B C 1
ATOM 9497 O O . TYR B 1 473 ? 132.202 162.122 168.975 1.00 118.98 473 TYR B O 1
ATOM 9506 N N . PHE B 1 474 ? 130.660 162.038 170.607 1.00 123.28 474 PHE B N 1
ATOM 9507 C CA . PHE B 1 474 ? 131.595 161.611 171.636 1.00 122.31 474 PHE B CA 1
ATOM 9508 C C . PHE B 1 474 ? 131.721 160.099 171.748 1.00 129.58 474 PHE B C 1
ATOM 9509 O O . PHE B 1 474 ? 132.450 159.621 172.620 1.00 136.76 474 PHE B O 1
ATOM 9517 N N . GLN B 1 475 ? 131.026 159.338 170.900 1.00 128.96 475 GLN B N 1
ATOM 9518 C CA . GLN B 1 475 ? 131.089 157.884 170.999 1.00 131.46 475 GLN B CA 1
ATOM 9519 C C . GLN B 1 475 ? 132.503 157.360 170.792 1.00 132.77 475 GLN B C 1
ATOM 9520 O O . GLN B 1 475 ? 132.862 156.318 171.353 1.00 139.02 475 GLN B O 1
ATOM 9526 N N . THR B 1 476 ? 133.325 158.075 170.021 1.00 124.35 476 THR B N 1
ATOM 9527 C CA . THR B 1 476 ? 134.728 157.694 169.897 1.00 127.81 476 THR B CA 1
ATOM 9528 C C . THR B 1 476 ? 135.422 157.729 171.253 1.00 131.11 476 THR B C 1
ATOM 9529 O O . THR B 1 476 ? 136.248 156.863 171.561 1.00 133.49 476 THR B O 1
ATOM 9533 N N . LEU B 1 477 ? 135.098 158.726 172.077 1.00 132.02 477 LEU B N 1
ATOM 9534 C CA . LEU B 1 477 ? 135.674 158.794 173.414 1.00 126.73 477 LEU B CA 1
ATOM 9535 C C . LEU B 1 477 ? 135.036 157.776 174.354 1.00 130.32 477 LEU B C 1
ATOM 9536 O O . LEU B 1 477 ? 135.738 157.113 175.126 1.00 133.25 477 LEU B O 1
ATOM 9541 N N . ASN B 1 478 ? 133.708 157.644 174.308 1.00 130.62 478 ASN B N 1
ATOM 9542 C CA . ASN B 1 478 ? 133.022 156.781 175.268 1.00 134.58 478 ASN B CA 1
ATOM 9543 C C . ASN B 1 478 ? 133.384 155.317 175.057 1.00 140.68 478 ASN B C 1
ATOM 9544 O O . ASN B 1 478 ? 133.762 154.621 176.006 1.00 146.27 478 ASN B O 1
ATOM 9549 N N . ILE B 1 479 ? 133.279 154.828 173.825 1.00 139.64 479 ILE B N 1
ATOM 9550 C CA . ILE B 1 479 ? 133.645 153.458 173.492 1.00 143.13 479 ILE B CA 1
ATOM 9551 C C . ILE B 1 479 ? 134.922 153.503 172.668 1.00 145.62 479 ILE B C 1
ATOM 9552 O O . ILE B 1 479 ? 135.075 154.363 171.792 1.00 145.24 479 ILE B O 1
ATOM 9557 N N . GLU B 1 480 ? 135.855 152.608 172.979 1.00 151.56 480 GLU B N 1
ATOM 9558 C CA . GLU B 1 480 ? 137.185 152.698 172.401 1.00 155.64 480 GLU B CA 1
ATOM 9559 C C . GLU B 1 480 ? 137.141 152.460 170.895 1.00 154.97 480 GLU B C 1
ATOM 9560 O O . GLU B 1 480 ? 136.290 151.738 170.368 1.00 151.48 480 GLU B O 1
ATOM 9566 N N . LEU B 1 481 ? 138.082 153.100 170.202 1.00 158.14 481 LEU B N 1
ATOM 9567 C CA . LEU B 1 481 ? 138.125 153.105 168.746 1.00 158.74 481 LEU B CA 1
ATOM 9568 C C . LEU B 1 481 ? 138.535 151.765 168.151 1.00 157.94 481 LEU B C 1
ATOM 9569 O O . LEU B 1 481 ? 138.452 151.602 166.929 1.00 154.86 481 LEU B O 1
ATOM 9574 N N . ASP B 1 482 ? 138.978 150.811 168.973 1.00 161.49 482 ASP B N 1
ATOM 9575 C CA . ASP B 1 482 ? 139.314 149.489 168.452 1.00 161.76 482 ASP B CA 1
ATOM 9576 C C . ASP B 1 482 ? 138.083 148.791 167.886 1.00 157.68 482 ASP B C 1
ATOM 9577 O O . ASP B 1 482 ? 138.150 148.164 166.822 1.00 156.96 482 ASP B O 1
ATOM 9582 N N . VAL B 1 483 ? 136.951 148.885 168.585 1.00 156.52 483 VAL B N 1
ATOM 9583 C CA . VAL B 1 483 ? 135.715 148.295 168.082 1.00 153.55 483 VAL B CA 1
ATOM 9584 C C . VAL B 1 483 ? 135.220 149.051 166.857 1.00 154.83 483 VAL B C 1
ATOM 9585 O O . VAL B 1 483 ? 134.749 148.448 165.885 1.00 154.38 483 VAL B O 1
ATOM 9589 N N . LEU B 1 484 ? 135.314 150.382 166.884 1.00 155.65 484 LEU B N 1
ATOM 9590 C CA . LEU B 1 484 ? 134.817 151.189 165.774 1.00 151.89 484 LEU B CA 1
ATOM 9591 C C . LEU B 1 484 ? 135.577 150.899 164.487 1.00 153.21 484 LEU B C 1
ATOM 9592 O O . LEU B 1 484 ? 134.968 150.638 163.443 1.00 150.33 484 LEU B O 1
ATOM 9597 N N . GLY B 1 485 ? 136.903 150.941 164.540 1.00 153.83 485 GLY B N 1
ATOM 9598 C CA . GLY B 1 485 ? 137.716 150.682 163.379 1.00 151.62 485 GLY B CA 1
ATOM 9599 C C . GLY B 1 485 ? 138.372 151.929 162.823 1.00 152.35 485 GLY B C 1
ATOM 9600 O O . GLY B 1 485 ? 138.127 153.054 163.274 1.00 153.77 485 GLY B O 1
ATOM 9601 N N . PRO B 1 486 ? 139.213 151.746 161.810 1.00 150.93 486 PRO B N 1
ATOM 9602 C CA . PRO B 1 486 ? 139.955 152.879 161.241 1.00 150.63 486 PRO B CA 1
ATOM 9603 C C . PRO B 1 486 ? 139.066 153.820 160.446 1.00 149.53 486 PRO B C 1
ATOM 9604 O O . PRO B 1 486 ? 139.310 155.033 160.400 1.00 149.03 486 PRO B O 1
ATOM 9608 N N . PHE B 1 487 ? 138.033 153.268 159.807 1.00 146.70 487 PHE B N 1
ATOM 9609 C CA . PHE B 1 487 ? 137.052 154.119 159.145 1.00 146.50 487 PHE B CA 1
ATOM 9610 C C . PHE B 1 487 ? 136.488 155.136 160.123 1.00 149.70 487 PHE B C 1
ATOM 9611 O O . PHE B 1 487 ? 136.516 156.342 159.865 1.00 151.82 487 PHE B O 1
ATOM 9619 N N . ILE B 1 488 ? 136.023 154.667 161.282 1.00 150.16 488 ILE B N 1
ATOM 9620 C CA . ILE B 1 488 ? 135.478 155.571 162.287 1.00 147.32 488 ILE B CA 1
ATOM 9621 C C . ILE B 1 488 ? 136.574 156.440 162.899 1.00 147.20 488 ILE B C 1
ATOM 9622 O O . ILE B 1 488 ? 136.314 157.578 163.310 1.00 146.92 488 ILE B O 1
ATOM 9627 N N . GLY B 1 489 ? 137.809 155.938 162.961 1.00 148.37 489 GLY B N 1
ATOM 9628 C CA . GLY B 1 489 ? 138.898 156.754 163.479 1.00 150.32 489 GLY B CA 1
ATOM 9629 C C . GLY B 1 489 ? 139.134 158.008 162.657 1.00 152.98 489 GLY B C 1
ATOM 9630 O O . GLY B 1 489 ? 138.990 159.132 163.152 1.00 154.94 489 GLY B O 1
ATOM 9631 N N . ASN B 1 490 ? 139.498 157.834 161.383 1.00 149.97 490 ASN B N 1
ATOM 9632 C CA . ASN B 1 490 ? 139.658 158.998 160.510 1.00 147.46 490 ASN B CA 1
ATOM 9633 C C . ASN B 1 490 ? 138.330 159.699 160.251 1.00 146.65 490 ASN B C 1
ATOM 9634 O O . ASN B 1 490 ? 138.310 160.846 159.791 1.00 145.42 490 ASN B O 1
ATOM 9639 N N . MET B 1 491 ? 137.217 159.026 160.541 1.00 150.07 491 MET B N 1
ATOM 9640 C CA . MET B 1 491 ? 135.908 159.661 160.513 1.00 150.96 491 MET B CA 1
ATOM 9641 C C . MET B 1 491 ? 135.799 160.748 161.570 1.00 152.29 491 MET B C 1
ATOM 9642 O O . MET B 1 491 ? 135.349 161.864 161.286 1.00 151.08 491 MET B O 1
ATOM 9647 N N . TYR B 1 492 ? 136.209 160.435 162.796 1.00 152.49 492 TYR B N 1
ATOM 9648 C CA . TYR B 1 492 ? 136.083 161.346 163.923 1.00 152.36 492 TYR B CA 1
ATOM 9649 C C . TYR B 1 492 ? 137.364 162.121 164.193 1.00 150.38 492 TYR B C 1
ATOM 9650 O O . TYR B 1 492 ? 137.456 162.810 165.214 1.00 147.04 492 TYR B O 1
ATOM 9659 N N . LEU B 1 493 ? 138.357 162.018 163.305 1.00 150.37 493 LEU B N 1
ATOM 9660 C CA . LEU B 1 493 ? 139.507 162.915 163.385 1.00 143.29 493 LEU B CA 1
ATOM 9661 C C . LEU B 1 493 ? 139.084 164.379 163.300 1.00 142.27 493 LEU B C 1
ATOM 9662 O O . LEU B 1 493 ? 139.783 165.259 163.815 1.00 131.72 493 LEU B O 1
ATOM 9666 N N . ALA B 1 494 ? 137.953 164.657 162.652 1.00 142.93 494 ALA B N 1
ATOM 9667 C CA . ALA B 1 494 ? 137.359 165.992 162.610 1.00 137.22 494 ALA B CA 1
ATOM 9668 C C . ALA B 1 494 ? 135.852 165.804 162.519 1.00 133.79 494 ALA B C 1
ATOM 9669 O O . ALA B 1 494 ? 135.361 165.225 161.546 1.00 130.35 494 ALA B O 1
ATOM 9671 N N . GLU B 1 495 ? 135.093 166.253 163.509 1.00 20.00 495 GLU B N 1
ATOM 9672 C CA . GLU B 1 495 ? 133.656 165.953 163.473 1.00 20.00 495 GLU B CA 1
ATOM 9673 C C . GLU B 1 495 ? 132.725 167.071 163.868 1.00 20.00 495 GLU B C 1
ATOM 9674 O O . GLU B 1 495 ? 131.609 166.824 164.319 1.00 20.00 495 GLU B O 1
ATOM 9680 N N . ASP B 1 496 ? 133.158 168.301 163.685 1.00 128.84 496 ASP B N 1
ATOM 9681 C CA . ASP B 1 496 ? 132.192 169.395 163.741 1.00 131.49 496 ASP B CA 1
ATOM 9682 C C . ASP B 1 496 ? 131.122 169.222 162.667 1.00 130.26 496 ASP B C 1
ATOM 9683 O O . ASP B 1 496 ? 129.921 169.395 162.918 1.00 129.94 496 ASP B O 1
ATOM 9688 N N . ARG B 1 497 ? 131.539 168.845 161.460 1.00 130.80 497 ARG B N 1
ATOM 9689 C CA . ARG B 1 497 ? 130.565 168.496 160.437 1.00 131.68 497 ARG B CA 1
ATOM 9690 C C . ARG B 1 497 ? 129.824 167.213 160.783 1.00 127.64 497 ARG B C 1
ATOM 9691 O O . ARG B 1 497 ? 128.729 166.980 160.262 1.00 126.84 497 ARG B O 1
ATOM 9699 N N . ILE B 1 498 ? 130.383 166.380 161.661 1.00 124.11 498 ILE B N 1
ATOM 9700 C CA . ILE B 1 498 ? 129.628 165.229 162.137 1.00 123.38 498 ILE B CA 1
ATOM 9701 C C . ILE B 1 498 ? 128.470 165.699 163.006 1.00 119.66 498 ILE B C 1
ATOM 9702 O O . ILE B 1 498 ? 127.353 165.171 162.919 1.00 118.80 498 ILE B O 1
ATOM 9707 N N . LEU B 1 499 ? 128.711 166.717 163.839 1.00 117.18 499 LEU B N 1
ATOM 9708 C CA . LEU B 1 499 ? 127.606 167.366 164.539 1.00 112.15 499 LEU B CA 1
ATOM 9709 C C . LEU B 1 499 ? 126.600 167.908 163.546 1.00 115.70 499 LEU B C 1
ATOM 9710 O O . LEU B 1 499 ? 125.388 167.793 163.747 1.00 118.62 499 LEU B O 1
ATOM 9715 N N . SER B 1 500 ? 127.096 168.546 162.488 1.00 114.44 500 SER B N 1
ATOM 9716 C CA . SER B 1 500 ? 126.210 169.110 161.477 1.00 114.18 500 SER B CA 1
ATOM 9717 C C . SER B 1 500 ? 125.287 168.041 160.906 1.00 112.22 500 SER B C 1
ATOM 9718 O O . SER B 1 500 ? 124.064 168.221 160.843 1.00 115.42 500 SER B O 1
ATOM 9721 N N . PHE B 1 501 ? 125.863 166.909 160.503 1.00 109.70 501 PHE B N 1
ATOM 9722 C CA . PHE B 1 501 ? 125.066 165.841 159.912 1.00 110.97 501 PHE B CA 1
ATOM 9723 C C . PHE B 1 501 ? 124.088 165.251 160.919 1.00 110.83 501 PHE B C 1
ATOM 9724 O O . PHE B 1 501 ? 122.934 164.973 160.578 1.00 112.26 501 PHE B O 1
ATOM 9732 N N . GLU B 1 502 ? 124.529 165.042 162.161 1.00 108.29 502 GLU B N 1
ATOM 9733 C CA . GLU B 1 502 ? 123.640 164.464 163.164 1.00 108.87 502 GLU B CA 1
ATOM 9734 C C . GLU B 1 502 ? 122.486 165.401 163.494 1.00 109.34 502 GLU B C 1
ATOM 9735 O O . GLU B 1 502 ? 121.353 164.950 163.700 1.00 112.66 502 GLU B O 1
ATOM 9741 N N . VAL B 1 503 ? 122.754 166.705 163.558 1.00 103.84 503 VAL B N 1
ATOM 9742 C CA . VAL B 1 503 ? 121.692 167.677 163.790 1.00 100.58 503 VAL B CA 1
ATOM 9743 C C . VAL B 1 503 ? 120.714 167.675 162.625 1.00 107.71 503 VAL B C 1
ATOM 9744 O O . VAL B 1 503 ? 119.494 167.728 162.819 1.00 111.67 503 VAL B O 1
ATOM 9748 N N . VAL B 1 504 ? 121.233 167.607 161.397 1.00 106.30 504 VAL B N 1
ATOM 9749 C CA . VAL B 1 504 ? 120.358 167.586 160.228 1.00 102.99 504 VAL B CA 1
ATOM 9750 C C . VAL B 1 504 ? 119.482 166.340 160.233 1.00 104.87 504 VAL B C 1
ATOM 9751 O O . VAL B 1 504 ? 118.279 166.408 159.954 1.00 108.37 504 VAL B O 1
ATOM 9755 N N . ALA B 1 505 ? 120.060 165.189 160.564 1.00 101.27 505 ALA B N 1
ATOM 9756 C CA . ALA B 1 505 ? 119.372 163.906 160.495 1.00 102.97 505 ALA B CA 1
ATOM 9757 C C . ALA B 1 505 ? 119.005 163.373 161.876 1.00 104.73 505 ALA B C 1
ATOM 9758 O O . ALA B 1 505 ? 118.991 162.163 162.105 1.00 110.74 505 ALA B O 1
ATOM 9760 N N . ARG B 1 506 ? 118.705 164.264 162.816 1.00 103.23 506 ARG B N 1
ATOM 9761 C CA . ARG B 1 506 ? 118.268 163.822 164.132 1.00 105.28 506 ARG B CA 1
ATOM 9762 C C . ARG B 1 506 ? 116.851 163.271 164.052 1.00 115.04 506 ARG B C 1
ATOM 9763 O O . ARG B 1 506 ? 115.981 163.844 163.391 1.00 120.37 506 ARG B O 1
ATOM 9771 N N . LYS B 1 507 ? 116.623 162.147 164.726 1.00 114.30 507 LYS B N 1
ATOM 9772 C CA . LYS B 1 507 ? 115.330 161.480 164.655 1.00 115.47 507 LYS B CA 1
ATOM 9773 C C . LYS B 1 507 ? 114.235 162.345 165.269 1.00 116.88 507 LYS B C 1
ATOM 9774 O O . LYS B 1 507 ? 114.420 162.952 166.327 1.00 119.27 507 LYS B O 1
ATOM 9780 N N . ASN B 1 508 ? 113.089 162.397 164.587 1.00 116.12 508 ASN B N 1
ATOM 9781 C CA . ASN B 1 508 ? 111.922 163.169 165.021 1.00 119.58 508 ASN B CA 1
ATOM 9782 C C . ASN B 1 508 ? 112.242 164.650 165.194 1.00 122.95 508 ASN B C 1
ATOM 9783 O O . ASN B 1 508 ? 111.680 165.318 166.065 1.00 126.86 508 ASN B O 1
ATOM 9788 N N . CYS B 1 509 ? 113.137 165.181 164.365 1.00 117.75 509 CYS B N 1
ATOM 9789 C CA . CYS B 1 509 ? 113.486 166.593 164.410 1.00 116.32 509 CYS B CA 1
ATOM 9790 C C . CYS B 1 509 ? 113.996 167.038 163.050 1.00 110.80 509 CYS B C 1
ATOM 9791 O O . CYS B 1 509 ? 114.817 166.353 162.435 1.00 110.48 509 CYS B O 1
ATOM 9794 N N . ASN B 1 510 ? 113.513 168.186 162.588 1.00 111.58 510 ASN B N 1
ATOM 9795 C CA . ASN B 1 510 ? 113.972 168.782 161.337 1.00 109.83 510 ASN B CA 1
ATOM 9796 C C . ASN B 1 510 ? 114.623 170.120 161.671 1.00 110.11 510 ASN B C 1
ATOM 9797 O O . ASN B 1 510 ? 114.006 171.179 161.552 1.00 113.22 510 ASN B O 1
ATOM 9802 N N . TRP B 1 511 ? 115.883 170.063 162.087 1.00 108.63 511 TRP B N 1
ATOM 9803 C CA . TRP B 1 511 ? 116.683 171.250 162.354 1.00 106.92 511 TRP B CA 1
ATOM 9804 C C . TRP B 1 511 ? 117.742 171.352 161.266 1.00 102.78 511 TRP B C 1
ATOM 9805 O O . TRP B 1 511 ? 118.621 170.489 161.169 1.00 105.63 511 TRP B O 1
ATOM 9816 N N . THR B 1 512 ? 117.653 172.392 160.446 1.00 102.32 512 THR B N 1
ATOM 9817 C CA . THR B 1 512 ? 118.608 172.616 159.375 1.00 101.70 512 THR B CA 1
ATOM 9818 C C . THR B 1 512 ? 119.787 173.432 159.897 1.00 99.51 512 THR B C 1
ATOM 9819 O O . THR B 1 512 ? 120.008 173.557 161.102 1.00 100.07 512 THR B O 1
ATOM 9823 N N . MET B 1 513 ? 120.563 173.979 158.970 1.00 99.53 513 MET B N 1
ATOM 9824 C CA . MET B 1 513 ? 121.686 174.843 159.293 1.00 96.49 513 MET B CA 1
ATOM 9825 C C . MET B 1 513 ? 121.660 176.087 158.415 1.00 103.39 513 MET B C 1
ATOM 9826 O O . MET B 1 513 ? 120.967 176.149 157.397 1.00 109.77 513 MET B O 1
ATOM 9831 N N . HIS B 1 514 ? 122.427 177.089 158.832 1.00 95.80 514 HIS B N 1
ATOM 9832 C CA . HIS B 1 514 ? 122.479 178.358 158.121 1.00 99.54 514 HIS B CA 1
ATOM 9833 C C . HIS B 1 514 ? 123.868 178.949 158.281 1.00 99.13 514 HIS B C 1
ATOM 9834 O O . HIS B 1 514 ? 124.380 179.036 159.401 1.00 99.66 514 HIS B O 1
ATOM 9841 N N . TYR B 1 515 ? 124.474 179.341 157.166 1.00 103.05 515 TYR B N 1
ATOM 9842 C CA . TYR B 1 515 ? 125.800 179.941 157.161 1.00 100.32 515 TYR B CA 1
ATOM 9843 C C . TYR B 1 515 ? 125.646 181.454 157.139 1.00 107.00 515 TYR B C 1
ATOM 9844 O O . TYR B 1 515 ? 125.019 182.005 156.229 1.00 112.38 515 TYR B O 1
ATOM 9853 N N . VAL B 1 516 ? 126.214 182.118 158.137 1.00 102.16 516 VAL B N 1
ATOM 9854 C CA . VAL B 1 516 ? 126.098 183.561 158.289 1.00 104.08 516 VAL B CA 1
ATOM 9855 C C . VAL B 1 516 ? 127.323 184.222 157.675 1.00 107.87 516 VAL B C 1
ATOM 9856 O O . VAL B 1 516 ? 128.455 184.006 158.126 1.00 106.05 516 VAL B O 1
ATOM 9860 N N . LYS B 1 517 ? 127.099 185.023 156.638 1.00 111.86 517 LYS B N 1
ATOM 9861 C CA . LYS B 1 517 ? 128.183 185.726 155.968 1.00 112.29 517 LYS B CA 1
ATOM 9862 C C . LYS B 1 517 ? 128.689 186.908 156.783 1.00 114.28 517 LYS B C 1
ATOM 9863 O O . LYS B 1 517 ? 129.896 187.167 156.816 1.00 112.64 517 LYS B O 1
ATOM 9869 N N . ASP B 1 518 ? 127.785 187.625 157.450 1.00 113.47 518 ASP B N 1
ATOM 9870 C CA . ASP B 1 518 ? 128.153 188.843 158.157 1.00 113.28 518 ASP B CA 1
ATOM 9871 C C . ASP B 1 518 ? 128.889 188.579 159.463 1.00 111.24 518 ASP B C 1
ATOM 9872 O O . ASP B 1 518 ? 129.499 189.507 160.004 1.00 113.90 518 ASP B O 1
ATOM 9877 N N . ALA B 1 519 ? 128.851 187.353 159.983 1.00 108.24 519 ALA B N 1
ATOM 9878 C CA . ALA B 1 519 ? 129.555 187.021 161.222 1.00 106.52 519 ALA B CA 1
ATOM 9879 C C . ALA B 1 519 ? 130.997 186.634 160.896 1.00 105.59 519 ALA B C 1
ATOM 9880 O O . ALA B 1 519 ? 131.414 185.480 160.997 1.00 104.64 519 ALA B O 1
ATOM 9882 N N . VAL B 1 520 ? 131.764 187.648 160.504 1.00 106.94 520 VAL B N 1
ATOM 9883 C CA . VAL B 1 520 ? 133.131 187.434 160.044 1.00 105.11 520 VAL B CA 1
ATOM 9884 C C . VAL B 1 520 ? 134.013 187.093 161.237 1.00 103.19 520 VAL B C 1
ATOM 9885 O O . VAL B 1 520 ? 134.075 187.842 162.218 1.00 106.96 520 VAL B O 1
ATOM 9889 N N . ALA B 1 521 ? 134.702 185.958 161.156 1.00 102.07 521 ALA B N 1
ATOM 9890 C CA . ALA B 1 521 ? 135.649 185.525 162.175 1.00 101.51 521 ALA B CA 1
ATOM 9891 C C . ALA B 1 521 ? 137.031 185.460 161.546 1.00 107.05 521 ALA B C 1
ATOM 9892 O O . ALA B 1 521 ? 137.276 184.625 160.670 1.00 110.36 521 ALA B O 1
ATOM 9894 N N . ARG B 1 522 ? 137.930 186.328 161.997 1.00 110.38 522 ARG B N 1
ATOM 9895 C CA . ARG B 1 522 ? 139.263 186.448 161.421 1.00 107.08 522 ARG B CA 1
ATOM 9896 C C . ARG B 1 522 ? 140.247 185.654 162.268 1.00 107.49 522 ARG B C 1
ATOM 9897 O O . ARG B 1 522 ? 140.361 185.886 163.475 1.00 111.11 522 ARG B O 1
ATOM 9905 N N . THR B 1 523 ? 140.954 184.726 161.636 1.00 107.22 523 THR B N 1
ATOM 9906 C CA . THR B 1 523 ? 141.970 183.921 162.293 1.00 113.34 523 THR B CA 1
ATOM 9907 C C . THR B 1 523 ? 143.344 184.268 161.730 1.00 118.20 523 THR B C 1
ATOM 9908 O O . THR B 1 523 ? 143.489 185.133 160.862 1.00 121.26 523 THR B O 1
ATOM 9912 N N . ASP B 1 524 ? 144.362 183.577 162.233 1.00 119.92 524 ASP B N 1
ATOM 9913 C CA . ASP B 1 524 ? 145.749 183.791 161.826 1.00 126.40 524 ASP B CA 1
ATOM 9914 C C . ASP B 1 524 ? 146.259 182.492 161.211 1.00 125.08 524 ASP B C 1
ATOM 9915 O O . ASP B 1 524 ? 146.682 181.576 161.920 1.00 122.35 524 ASP B O 1
ATOM 9920 N N . VAL B 1 525 ? 146.215 182.419 159.885 1.00 126.49 525 VAL B N 1
ATOM 9921 C CA . VAL B 1 525 ? 146.631 181.234 159.140 1.00 123.51 525 VAL B CA 1
ATOM 9922 C C . VAL B 1 525 ? 148.147 181.095 159.207 1.00 125.32 525 VAL B C 1
ATOM 9923 O O . VAL B 1 525 ? 148.848 182.088 159.450 1.00 126.43 525 VAL B O 1
ATOM 9927 N N . PRO B 1 526 ? 148.693 179.891 159.030 1.00 126.89 526 PRO B N 1
ATOM 9928 C CA . PRO B 1 526 ? 150.151 179.745 158.999 1.00 129.57 526 PRO B CA 1
ATOM 9929 C C . PRO B 1 526 ? 150.758 180.521 157.842 1.00 130.10 526 PRO B C 1
ATOM 9930 O O . PRO B 1 526 ? 150.194 180.597 156.749 1.00 126.42 526 PRO B O 1
ATOM 9934 N N . HIS B 1 527 ? 151.928 181.098 158.096 1.00 133.69 527 HIS B N 1
ATOM 9935 C CA . HIS B 1 527 ? 152.630 181.901 157.108 1.00 130.24 527 HIS B CA 1
ATOM 9936 C C . HIS B 1 527 ? 153.675 181.112 156.339 1.00 128.54 527 HIS B C 1
ATOM 9937 O O . HIS B 1 527 ? 154.412 181.698 155.541 1.00 123.33 527 HIS B O 1
ATOM 9944 N N . ASP B 1 528 ? 153.752 179.803 156.550 1.00 131.58 528 ASP B N 1
ATOM 9945 C CA . ASP B 1 528 ? 154.740 178.965 155.896 1.00 133.17 528 ASP B CA 1
ATOM 9946 C C . ASP B 1 528 ? 154.040 177.806 155.200 1.00 129.37 528 ASP B C 1
ATOM 9947 O O . ASP B 1 528 ? 152.974 177.349 155.629 1.00 132.64 528 ASP B O 1
ATOM 9952 N N . LEU B 1 529 ? 154.658 177.333 154.116 1.00 122.34 529 LEU B N 1
ATOM 9953 C CA . LEU B 1 529 ? 154.055 176.254 153.345 1.00 120.93 529 LEU B CA 1
ATOM 9954 C C . LEU B 1 529 ? 153.980 174.966 154.152 1.00 125.62 529 LEU B C 1
ATOM 9955 O O . LEU B 1 529 ? 153.042 174.186 153.977 1.00 130.35 529 LEU B O 1
ATOM 9960 N N . VAL B 1 530 ? 154.935 174.731 155.052 1.00 126.44 530 VAL B N 1
ATOM 9961 C CA . VAL B 1 530 ? 154.885 173.528 155.882 1.00 131.48 530 VAL B CA 1
ATOM 9962 C C . VAL B 1 530 ? 153.732 173.613 156.880 1.00 133.26 530 VAL B C 1
ATOM 9963 O O . VAL B 1 530 ? 153.038 172.620 157.143 1.00 132.08 530 VAL B O 1
ATOM 9967 N N . GLY B 1 531 ? 153.509 174.798 157.450 1.00 131.45 531 GLY B N 1
ATOM 9968 C CA . GLY B 1 531 ? 152.356 174.978 158.315 1.00 130.00 531 GLY B CA 1
ATOM 9969 C C . GLY B 1 531 ? 151.049 174.791 157.571 1.00 128.75 531 GLY B C 1
ATOM 9970 O O . GLY B 1 531 ? 150.107 174.185 158.091 1.00 128.03 531 GLY B O 1
ATOM 9971 N N . LEU B 1 532 ? 150.978 175.301 156.339 1.00 127.30 532 LEU B N 1
ATOM 9972 C CA . LEU B 1 532 ? 149.800 175.063 155.512 1.00 124.32 532 LEU B CA 1
ATOM 9973 C C . LEU B 1 532 ? 149.636 173.578 155.217 1.00 123.95 532 LEU B C 1
ATOM 9974 O O . LEU B 1 532 ? 148.511 173.064 155.169 1.00 126.85 532 LEU B O 1
ATOM 9979 N N . ILE B 1 533 ? 150.752 172.872 155.022 1.00 121.55 533 ILE B N 1
ATOM 9980 C CA . ILE B 1 533 ? 150.704 171.434 154.779 1.00 121.98 533 ILE B CA 1
ATOM 9981 C C . ILE B 1 533 ? 150.085 170.719 155.970 1.00 126.54 533 ILE B C 1
ATOM 9982 O O . ILE B 1 533 ? 149.214 169.859 155.812 1.00 130.52 533 ILE B O 1
ATOM 9987 N N . SER B 1 534 ? 150.525 171.065 157.180 1.00 124.41 534 SER B N 1
ATOM 9988 C CA . SER B 1 534 ? 149.984 170.419 158.376 1.00 126.23 534 SER B CA 1
ATOM 9989 C C . SER B 1 534 ? 148.506 170.754 158.565 1.00 128.56 534 SER B C 1
ATOM 9990 O O . SER B 1 534 ? 147.686 169.879 158.899 1.00 128.92 534 SER B O 1
ATOM 9993 N N . GLN B 1 535 ? 148.146 172.025 158.362 1.00 128.03 535 GLN B N 1
ATOM 9994 C CA . GLN B 1 535 ? 146.744 172.409 158.465 1.00 127.71 535 GLN B CA 1
ATOM 9995 C C . GLN B 1 535 ? 145.884 171.592 157.517 1.00 128.54 535 GLN B C 1
ATOM 9996 O O . GLN B 1 535 ? 144.909 170.963 157.940 1.00 131.65 535 GLN B O 1
ATOM 10002 N N . ARG B 1 536 ? 146.249 171.560 156.235 1.00 122.60 536 ARG B N 1
ATOM 10003 C CA . ARG B 1 536 ? 145.463 170.798 155.276 1.00 124.05 536 ARG B CA 1
ATOM 10004 C C . ARG B 1 536 ? 145.510 169.304 155.557 1.00 128.04 536 ARG B C 1
ATOM 10005 O O . ARG B 1 536 ? 144.534 168.604 155.276 1.00 131.28 536 ARG B O 1
ATOM 10013 N N . LYS B 1 537 ? 146.605 168.808 156.136 1.00 124.13 537 LYS B N 1
ATOM 10014 C CA . LYS B 1 537 ? 146.701 167.436 156.611 1.00 128.85 537 LYS B CA 1
ATOM 10015 C C . LYS B 1 537 ? 145.609 167.100 157.606 1.00 130.98 537 LYS B C 1
ATOM 10016 O O . LYS B 1 537 ? 145.030 166.011 157.544 1.00 134.76 537 LYS B O 1
ATOM 10022 N N . ARG B 1 538 ? 145.317 168.005 158.531 1.00 129.44 538 ARG B N 1
ATOM 10023 C CA . ARG B 1 538 ? 144.188 167.751 159.424 1.00 129.61 538 ARG B CA 1
ATOM 10024 C C . ARG B 1 538 ? 142.862 167.920 158.682 1.00 128.65 538 ARG B C 1
ATOM 10025 O O . ARG B 1 538 ? 141.977 167.048 158.740 1.00 127.69 538 ARG B O 1
ATOM 10033 N N . TRP B 1 539 ? 142.754 169.027 157.939 1.00 129.62 539 TRP B N 1
ATOM 10034 C CA . TRP B 1 539 ? 141.469 169.470 157.409 1.00 132.81 539 TRP B CA 1
ATOM 10035 C C . TRP B 1 539 ? 140.843 168.459 156.463 1.00 136.41 539 TRP B C 1
ATOM 10036 O O . TRP B 1 539 ? 139.796 167.881 156.778 1.00 137.93 539 TRP B O 1
ATOM 10047 N N . LEU B 1 540 ? 141.454 168.223 155.304 1.00 135.40 540 LEU B N 1
ATOM 10048 C CA . LEU B 1 540 ? 140.757 167.404 154.323 1.00 140.27 540 LEU B CA 1
ATOM 10049 C C . LEU B 1 540 ? 140.882 165.918 154.639 1.00 139.66 540 LEU B C 1
ATOM 10050 O O . LEU B 1 540 ? 140.088 165.115 154.141 1.00 144.95 540 LEU B O 1
ATOM 10055 N N . ASN B 1 541 ? 141.818 165.540 155.517 1.00 134.26 541 ASN B N 1
ATOM 10056 C CA . ASN B 1 541 ? 141.767 164.195 156.082 1.00 135.69 541 ASN B CA 1
ATOM 10057 C C . ASN B 1 541 ? 140.475 163.967 156.848 1.00 136.36 541 ASN B C 1
ATOM 10058 O O . ASN B 1 541 ? 139.839 162.919 156.688 1.00 132.53 541 ASN B O 1
ATOM 10063 N N . GLY B 1 542 ? 140.070 164.923 157.682 1.00 138.55 542 GLY B N 1
ATOM 10064 C CA . GLY B 1 542 ? 138.768 164.796 158.308 1.00 134.51 542 GLY B CA 1
ATOM 10065 C C . GLY B 1 542 ? 137.641 164.888 157.297 1.00 135.32 542 GLY B C 1
ATOM 10066 O O . GLY B 1 542 ? 136.665 164.128 157.349 1.00 136.92 542 GLY B O 1
ATOM 10067 N N . ALA B 1 543 ? 137.797 165.815 156.350 1.00 137.83 543 ALA B N 1
ATOM 10068 C CA . ALA B 1 543 ? 136.709 166.149 155.435 1.00 138.52 543 ALA B CA 1
ATOM 10069 C C . ALA B 1 543 ? 136.346 164.982 154.524 1.00 137.14 543 ALA B C 1
ATOM 10070 O O . ALA B 1 543 ? 135.168 164.774 154.221 1.00 135.53 543 ALA B O 1
ATOM 10072 N N . PHE B 1 544 ? 137.341 164.229 154.049 1.00 134.17 544 PHE B N 1
ATOM 10073 C CA . PHE B 1 544 ? 137.056 163.155 153.102 1.00 130.44 544 PHE B CA 1
ATOM 10074 C C . PHE B 1 544 ? 136.184 162.081 153.742 1.00 131.52 544 PHE B C 1
ATOM 10075 O O . PHE B 1 544 ? 135.164 161.667 153.174 1.00 131.71 544 PHE B O 1
ATOM 10083 N N . PHE B 1 545 ? 136.552 161.638 154.943 1.00 129.88 545 PHE B N 1
ATOM 10084 C CA . PHE B 1 545 ? 135.730 160.653 155.632 1.00 130.71 545 PHE B CA 1
ATOM 10085 C C . PHE B 1 545 ? 134.417 161.258 156.109 1.00 129.31 545 PHE B C 1
ATOM 10086 O O . PHE B 1 545 ? 133.429 160.536 156.273 1.00 131.14 545 PHE B O 1
ATOM 10094 N N . ALA B 1 546 ? 134.373 162.576 156.306 1.00 125.26 546 ALA B N 1
ATOM 10095 C CA . ALA B 1 546 ? 133.098 163.230 156.578 1.00 125.75 546 ALA B CA 1
ATOM 10096 C C . ALA B 1 546 ? 132.140 163.101 155.400 1.00 128.31 546 ALA B C 1
ATOM 10097 O O . ALA B 1 546 ? 130.960 162.765 155.577 1.00 131.04 546 ALA B O 1
ATOM 10099 N N . THR B 1 547 ? 132.626 163.389 154.190 1.00 126.75 547 THR B N 1
ATOM 10100 C CA . THR B 1 547 ? 131.797 163.194 153.006 1.00 127.92 547 THR B CA 1
ATOM 10101 C C . THR B 1 547 ? 131.429 161.729 152.839 1.00 129.03 547 THR B C 1
ATOM 10102 O O . THR B 1 547 ? 130.319 161.408 152.404 1.00 129.60 547 THR B O 1
ATOM 10106 N N . LEU B 1 548 ? 132.343 160.823 153.189 1.00 126.08 548 LEU B N 1
ATOM 10107 C CA . LEU B 1 548 ? 132.007 159.403 153.143 1.00 125.22 548 LEU B CA 1
ATOM 10108 C C . LEU B 1 5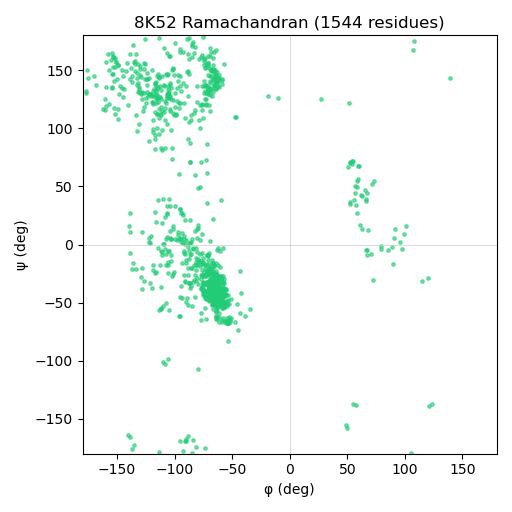48 ? 130.853 159.073 154.086 1.00 126.66 548 LEU B C 1
ATOM 10109 O O . LEU B 1 548 ? 129.929 158.338 153.712 1.00 128.50 548 LEU B O 1
ATOM 10114 N N . PHE B 1 549 ? 130.881 159.616 155.306 1.00 123.72 549 PHE B N 1
ATOM 10115 C CA . PHE B 1 549 ? 129.784 159.393 156.242 1.00 122.49 549 PHE B CA 1
ATOM 10116 C C . PHE B 1 549 ? 128.474 159.932 155.690 1.00 121.54 549 PHE B C 1
ATOM 10117 O O . PHE B 1 549 ? 127.436 159.266 155.758 1.00 121.90 549 PHE B O 1
ATOM 10125 N N . SER B 1 550 ? 128.492 161.169 155.190 1.00 119.13 550 SER B N 1
ATOM 10126 C CA . SER B 1 550 ? 127.253 161.759 154.695 1.00 119.47 550 SER B CA 1
ATOM 10127 C C . SER B 1 550 ? 126.707 160.966 153.515 1.00 122.02 550 SER B C 1
ATOM 10128 O O . SER B 1 550 ? 125.497 160.730 153.422 1.00 123.32 550 SER B O 1
ATOM 10131 N N . ILE B 1 551 ? 127.591 160.523 152.619 1.00 120.82 551 ILE B N 1
ATOM 10132 C CA . ILE B 1 551 ? 127.172 159.718 151.478 1.00 118.75 551 ILE B CA 1
ATOM 10133 C C . ILE B 1 551 ? 126.558 158.406 151.947 1.00 121.19 551 ILE B C 1
ATOM 10134 O O . ILE B 1 551 ? 125.507 157.983 151.450 1.00 122.13 551 ILE B O 1
ATOM 10139 N N . TRP B 1 552 ? 127.196 157.746 152.916 1.00 121.32 552 TRP B N 1
ATOM 10140 C CA . TRP B 1 552 ? 126.723 156.433 153.338 1.00 125.60 552 TRP B CA 1
ATOM 10141 C C . TRP B 1 552 ? 125.408 156.525 154.102 1.00 125.63 552 TRP B C 1
ATOM 10142 O O . TRP B 1 552 ? 124.518 155.689 153.914 1.00 131.70 552 TRP B O 1
ATOM 10153 N N . ASN B 1 553 ? 125.260 157.532 154.963 1.00 117.80 553 ASN B N 1
ATOM 10154 C CA . ASN B 1 553 ? 124.097 157.631 155.835 1.00 116.52 553 ASN B CA 1
ATOM 10155 C C . ASN B 1 553 ? 123.143 158.746 155.429 1.00 114.62 553 ASN B C 1
ATOM 10156 O O . ASN B 1 553 ? 122.378 159.233 156.266 1.00 116.42 553 ASN B O 1
ATOM 10161 N N . TRP B 1 554 ? 123.160 159.160 154.161 1.00 111.07 554 TRP B N 1
ATOM 10162 C CA . TRP B 1 554 ? 122.160 160.116 153.708 1.00 109.10 554 TRP B CA 1
ATOM 10163 C C . TRP B 1 554 ? 120.745 159.564 153.808 1.00 112.39 554 TRP B C 1
ATOM 10164 O O . TRP B 1 554 ? 119.788 160.343 153.780 1.00 115.23 554 TRP B O 1
ATOM 10175 N N . GLY B 1 555 ? 120.590 158.245 153.928 1.00 110.14 555 GLY B N 1
ATOM 10176 C CA . GLY B 1 555 ? 119.269 157.665 154.070 1.00 112.38 555 GLY B CA 1
ATOM 10177 C C . GLY B 1 555 ? 118.605 157.958 155.397 1.00 113.57 555 GLY B C 1
ATOM 10178 O O . GLY B 1 555 ? 117.378 157.847 155.500 1.00 117.74 555 GLY B O 1
ATOM 10179 N N . ARG B 1 556 ? 119.385 158.325 156.418 1.00 107.50 556 ARG B N 1
ATOM 10180 C CA . ARG B 1 556 ? 118.796 158.647 157.714 1.00 110.79 556 ARG B CA 1
ATOM 10181 C C . ARG B 1 556 ? 117.909 159.880 157.640 1.00 111.42 556 ARG B C 1
ATOM 10182 O O . ARG B 1 556 ? 116.929 159.980 158.385 1.00 115.93 556 ARG B O 1
ATOM 10190 N N . ILE B 1 557 ? 118.226 160.819 156.747 1.00 106.52 557 ILE B N 1
ATOM 10191 C CA . ILE B 1 557 ? 117.443 162.047 156.644 1.00 106.04 557 ILE B CA 1
ATOM 10192 C C . ILE B 1 557 ? 115.999 161.730 156.275 1.00 112.89 557 ILE B C 1
ATOM 10193 O O . ILE B 1 557 ? 115.063 162.383 156.752 1.00 117.53 557 ILE B O 1
ATOM 10198 N N . TYR B 1 558 ? 115.794 160.725 155.428 1.00 108.29 558 TYR B N 1
ATOM 10199 C CA . TYR B 1 558 ? 114.446 160.326 155.044 1.00 107.82 558 TYR B CA 1
ATOM 10200 C C . TYR B 1 558 ? 113.866 159.249 155.949 1.00 111.01 558 TYR B C 1
ATOM 10201 O O . TYR B 1 558 ? 112.648 159.219 156.157 1.00 113.57 558 TYR B O 1
ATOM 10210 N N . SER B 1 559 ? 114.704 158.364 156.489 1.00 110.64 559 SER B N 1
ATOM 10211 C CA . SER B 1 559 ? 114.195 157.257 157.291 1.00 113.29 559 SER B CA 1
ATOM 10212 C C . SER B 1 559 ? 113.795 157.699 158.694 1.00 117.07 559 SER B C 1
ATOM 10213 O O . SER B 1 559 ? 112.790 157.222 159.231 1.00 123.95 559 SER B O 1
ATOM 10216 N N . GLU B 1 560 ? 114.561 158.602 159.304 1.00 114.68 560 GLU B N 1
ATOM 10217 C CA . GLU B 1 560 ? 114.373 158.972 160.700 1.00 114.77 560 GLU B CA 1
ATOM 10218 C C . GLU B 1 560 ? 113.864 160.392 160.882 1.00 114.34 560 GLU B C 1
ATOM 10219 O O . GLU B 1 560 ? 112.836 160.601 161.532 1.00 121.27 560 GLU B O 1
ATOM 10225 N N . SER B 1 561 ? 114.560 161.378 160.326 1.00 108.11 561 SER B N 1
ATOM 10226 C CA . SER B 1 561 ? 114.161 162.764 160.494 1.00 107.39 561 SER B CA 1
ATOM 10227 C C . SER B 1 561 ? 112.815 163.023 159.827 1.00 112.77 561 SER B C 1
ATOM 10228 O O . SER B 1 561 ? 112.449 162.390 158.833 1.00 118.19 561 SER B O 1
ATOM 10231 N N . LYS B 1 562 ? 112.068 163.969 160.390 1.00 111.47 562 LYS B N 1
ATOM 10232 C CA . LYS B 1 562 ? 110.772 164.368 159.847 1.00 114.72 562 LYS B CA 1
ATOM 10233 C C . LYS B 1 562 ? 110.931 165.752 159.233 1.00 111.06 562 LYS B C 1
ATOM 10234 O O . LYS B 1 562 ? 110.602 166.766 159.849 1.00 111.31 562 LYS B O 1
ATOM 10240 N N . HIS B 1 563 ? 111.419 165.784 158.000 1.00 107.37 563 HIS B N 1
ATOM 10241 C CA . HIS B 1 563 ? 111.496 167.004 157.216 1.00 104.67 563 HIS B CA 1
ATOM 10242 C C . HIS B 1 563 ? 110.273 167.111 156.315 1.00 107.06 563 HIS B C 1
ATOM 10243 O O . HIS B 1 563 ? 109.530 166.149 156.113 1.00 111.93 563 HIS B O 1
ATOM 10250 N N . THR B 1 564 ? 110.068 168.303 155.768 1.00 104.46 564 THR B N 1
ATOM 10251 C CA . THR B 1 564 ? 109.002 168.477 154.798 1.00 110.76 564 THR B CA 1
ATOM 10252 C C . THR B 1 564 ? 109.361 167.771 153.493 1.00 111.41 564 THR B C 1
ATOM 10253 O O . THR B 1 564 ? 110.518 167.426 153.240 1.00 107.87 564 THR B O 1
ATOM 10257 N N . PHE B 1 565 ? 108.340 167.533 152.668 1.00 111.59 565 PHE B N 1
ATOM 10258 C CA . PHE B 1 565 ? 108.570 166.875 151.386 1.00 110.99 565 PHE B CA 1
ATOM 10259 C C . PHE B 1 565 ? 109.505 167.694 150.507 1.00 114.39 565 PHE B C 1
ATOM 10260 O O . PHE B 1 565 ? 110.420 167.146 149.880 1.00 119.32 565 PHE B O 1
ATOM 10268 N N . VAL B 1 566 ? 109.292 169.009 150.452 1.00 112.48 566 VAL B N 1
ATOM 10269 C CA . VAL B 1 566 ? 110.153 169.865 149.643 1.00 110.55 566 VAL B CA 1
ATOM 10270 C C . VAL B 1 566 ? 111.573 169.860 150.192 1.00 110.19 566 VAL B C 1
ATOM 10271 O O . VAL B 1 566 ? 112.549 169.850 149.431 1.00 114.92 566 VAL B O 1
ATOM 10275 N N . ARG B 1 567 ? 111.714 169.852 151.519 1.00 108.20 567 ARG B N 1
ATOM 10276 C CA . ARG B 1 567 ? 113.044 169.822 152.114 1.00 106.67 567 ARG B CA 1
ATOM 10277 C C . ARG B 1 567 ? 113.761 168.519 151.792 1.00 106.96 567 ARG B C 1
ATOM 10278 O O . ARG B 1 567 ? 114.960 168.520 151.500 1.00 111.52 567 ARG B O 1
ATOM 10286 N N . LYS B 1 568 ? 113.045 167.394 151.838 1.00 106.77 568 LYS B N 1
ATOM 10287 C CA . LYS B 1 568 ? 113.665 166.117 151.497 1.00 106.59 568 LYS B CA 1
ATOM 10288 C C . LYS B 1 568 ? 114.035 166.055 150.020 1.00 109.32 568 LYS B C 1
ATOM 10289 O O . LYS B 1 568 ? 115.075 165.494 149.661 1.00 109.56 568 LYS B O 1
ATOM 10295 N N . MET B 1 569 ? 113.195 166.614 149.146 1.00 108.94 569 MET B N 1
ATOM 10296 C CA . MET B 1 569 ? 113.543 166.666 147.728 1.00 106.24 569 MET B CA 1
ATOM 10297 C C . MET B 1 569 ? 114.795 167.507 147.500 1.00 107.76 569 MET B C 1
ATOM 10298 O O . MET B 1 569 ? 115.686 167.120 146.730 1.00 111.59 569 MET B O 1
ATOM 10303 N N . ALA B 1 570 ? 114.882 168.659 148.168 1.00 105.55 570 ALA B N 1
ATOM 10304 C CA . ALA B 1 570 ? 116.076 169.490 148.058 1.00 102.65 570 ALA B CA 1
ATOM 10305 C C . ALA B 1 570 ? 117.298 168.765 148.604 1.00 101.52 570 ALA B C 1
ATOM 10306 O O . ALA B 1 570 ? 118.398 168.883 148.054 1.00 106.43 570 ALA B O 1
ATOM 10308 N N . PHE B 1 571 ? 117.123 168.014 149.691 1.00 100.60 571 PHE B N 1
ATOM 10309 C CA . PHE B 1 571 ? 118.229 167.248 150.249 1.00 102.32 571 PHE B CA 1
ATOM 10310 C C . PHE B 1 571 ? 118.684 166.162 149.285 1.00 102.71 571 PHE B C 1
ATOM 10311 O O . PHE B 1 571 ? 119.879 165.886 149.179 1.00 102.33 571 PHE B O 1
ATOM 10319 N N . LEU B 1 572 ? 117.744 165.532 148.579 1.00 105.46 572 LEU B N 1
ATOM 10320 C CA . LEU B 1 572 ? 118.110 164.539 147.572 1.00 104.33 572 LEU B CA 1
ATOM 10321 C C . LEU B 1 572 ? 118.880 165.175 146.421 1.00 102.32 572 LEU B C 1
ATOM 10322 O O . LEU B 1 572 ? 119.864 164.605 145.930 1.00 100.71 572 LEU B O 1
ATOM 10327 N N . VAL B 1 573 ? 118.439 166.350 145.970 1.00 102.05 573 VAL B N 1
ATOM 10328 C CA . VAL B 1 573 ? 119.158 167.050 144.908 1.00 96.74 573 VAL B CA 1
ATOM 10329 C C . VAL B 1 573 ? 120.571 167.395 145.362 1.00 97.55 573 VAL B C 1
ATOM 10330 O O . VAL B 1 573 ? 121.549 167.194 144.627 1.00 101.69 573 VAL B O 1
ATOM 10334 N N . PHE B 1 574 ? 120.702 167.910 146.586 1.00 99.63 574 PHE B N 1
ATOM 10335 C CA . PHE B 1 574 ? 122.026 168.213 147.113 1.00 101.38 574 PHE B CA 1
ATOM 10336 C C . PHE B 1 574 ? 122.856 166.954 147.295 1.00 103.02 574 PHE B C 1
ATOM 10337 O O . PHE B 1 574 ? 124.078 167.001 147.164 1.00 102.97 574 PHE B O 1
ATOM 10345 N N . TYR B 1 575 ? 122.220 165.826 147.610 1.00 104.34 575 TYR B N 1
ATOM 10346 C CA . TYR B 1 575 ? 122.953 164.571 147.724 1.00 101.48 575 TYR B CA 1
ATOM 10347 C C . TYR B 1 575 ? 123.519 164.146 146.379 1.00 101.94 575 TYR B C 1
ATOM 10348 O O . TYR B 1 575 ? 124.660 163.680 146.296 1.00 103.59 575 TYR B O 1
ATOM 10357 N N . VAL B 1 576 ? 122.728 164.284 145.315 1.00 104.26 576 VAL B N 1
ATOM 10358 C CA . VAL B 1 576 ? 123.226 163.970 143.978 1.00 97.91 576 VAL B CA 1
ATOM 10359 C C . VAL B 1 576 ? 124.396 164.881 143.628 1.00 95.96 576 VAL B C 1
ATOM 10360 O O . VAL B 1 576 ? 125.436 164.432 143.122 1.00 99.31 576 VAL B O 1
ATOM 10364 N N . TYR B 1 577 ? 124.249 166.178 143.913 1.00 99.50 577 TYR B N 1
ATOM 10365 C CA . TYR B 1 577 ? 125.340 167.110 143.646 1.00 101.98 577 TYR B CA 1
ATOM 10366 C C . TYR B 1 577 ? 126.579 166.757 144.455 1.00 98.67 577 TYR B C 1
ATOM 10367 O O . TYR B 1 577 ? 127.702 166.856 143.956 1.00 99.11 577 TYR B O 1
ATOM 10376 N N . HIS B 1 578 ? 126.396 166.378 145.719 1.00 97.33 578 HIS B N 1
ATOM 10377 C CA . HIS B 1 578 ? 127.520 166.041 146.583 1.00 94.44 578 HIS B CA 1
ATOM 10378 C C . HIS B 1 578 ? 128.223 164.785 146.096 1.00 98.86 578 HIS B C 1
ATOM 10379 O O . HIS B 1 578 ? 129.453 164.700 146.139 1.00 101.59 578 HIS B O 1
ATOM 10386 N N . LEU B 1 579 ? 127.454 163.800 145.631 1.00 102.25 579 LEU B N 1
ATOM 10387 C CA . LEU B 1 579 ? 128.043 162.617 145.014 1.00 99.69 579 LEU B CA 1
ATOM 10388 C C . LEU B 1 579 ? 128.908 163.005 143.825 1.00 101.50 579 LEU B C 1
ATOM 10389 O O . LEU B 1 579 ? 130.067 162.583 143.719 1.00 104.38 579 LEU B O 1
ATOM 10394 N N . LEU B 1 580 ? 128.362 163.826 142.925 1.00 101.43 580 LEU B N 1
ATOM 10395 C CA . LEU B 1 580 ? 129.119 164.228 141.743 1.00 98.94 580 LEU B CA 1
ATOM 10396 C C . LEU B 1 580 ? 130.369 165.011 142.127 1.00 99.85 580 LEU B C 1
ATOM 10397 O O . LEU B 1 580 ? 131.451 164.787 141.571 1.00 104.07 580 LEU B O 1
ATOM 10402 N N . TYR B 1 581 ? 130.240 165.927 143.088 1.00 98.88 581 TYR B N 1
ATOM 10403 C CA . TYR B 1 581 ? 131.359 166.771 143.487 1.00 98.40 581 TYR B CA 1
ATOM 10404 C C . TYR B 1 581 ? 132.457 165.958 144.157 1.00 97.31 581 TYR B C 1
ATOM 10405 O O . TYR B 1 581 ? 133.644 166.166 143.887 1.00 102.97 581 TYR B O 1
ATOM 10414 N N . THR B 1 582 ? 132.081 165.029 145.037 1.00 94.13 582 THR B N 1
ATOM 10415 C CA . THR B 1 582 ? 133.071 164.182 145.689 1.00 96.25 582 THR B CA 1
ATOM 10416 C C . THR B 1 582 ? 133.751 163.262 144.687 1.00 100.38 582 THR B C 1
ATOM 10417 O O . THR B 1 582 ? 134.962 163.030 144.774 1.00 101.81 582 THR B O 1
ATOM 10421 N N . ALA B 1 583 ? 132.993 162.727 143.726 1.00 99.57 583 ALA B N 1
ATOM 10422 C CA . ALA B 1 583 ? 133.603 161.898 142.693 1.00 95.01 583 ALA B CA 1
ATOM 10423 C C . ALA B 1 583 ? 134.595 162.699 141.863 1.00 101.23 583 ALA B C 1
ATOM 10424 O O . ALA B 1 583 ? 135.687 162.213 141.548 1.00 105.39 583 ALA B O 1
ATOM 10426 N N . PHE B 1 584 ? 134.234 163.931 141.497 1.00 104.70 584 PHE B N 1
ATOM 10427 C CA . PHE B 1 584 ? 135.147 164.765 140.723 1.00 103.71 584 PHE B CA 1
ATOM 10428 C C . PHE B 1 584 ? 136.394 165.114 141.525 1.00 102.10 584 PHE B C 1
ATOM 10429 O O . PHE B 1 584 ? 137.509 165.081 140.993 1.00 107.37 584 PHE B O 1
ATOM 10437 N N . GLY B 1 585 ? 136.228 165.454 142.804 1.00 98.04 585 GLY B N 1
ATOM 10438 C CA . GLY B 1 585 ? 137.367 165.815 143.627 1.00 99.67 585 GLY B CA 1
ATOM 10439 C C . GLY B 1 585 ? 138.251 164.646 144.000 1.00 101.97 585 GLY B C 1
ATOM 10440 O O . GLY B 1 585 ? 139.427 164.849 144.316 1.00 101.30 585 GLY B O 1
ATOM 10441 N N . PHE B 1 586 ? 137.709 163.428 143.982 1.00 103.61 586 PHE B N 1
ATOM 10442 C CA . PHE B 1 586 ? 138.533 162.251 144.228 1.00 102.65 586 PHE B CA 1
ATOM 10443 C C . PHE B 1 586 ? 139.563 162.070 143.122 1.00 102.40 586 PHE B C 1
ATOM 10444 O O . PHE B 1 586 ? 140.725 161.743 143.390 1.00 103.96 586 PHE B O 1
ATOM 10452 N N . PHE B 1 587 ? 139.155 162.283 141.870 1.00 101.54 587 PHE B N 1
ATOM 10453 C CA . PHE B 1 587 ? 140.055 162.240 140.725 1.00 97.66 587 PHE B CA 1
ATOM 10454 C C . PHE B 1 587 ? 140.593 163.615 140.362 1.00 98.26 587 PHE B C 1
ATOM 10455 O O . PHE B 1 587 ? 140.910 163.862 139.192 1.00 100.97 587 PHE B O 1
ATOM 10463 N N . LEU B 1 588 ? 140.680 164.524 141.330 1.00 99.97 588 LEU B N 1
ATOM 10464 C CA . LEU B 1 588 ? 141.184 165.865 141.045 1.00 99.35 588 LEU B CA 1
ATOM 10465 C C . LEU B 1 588 ? 142.625 165.871 140.550 1.00 99.25 588 LEU B C 1
ATOM 10466 O O . LEU B 1 588 ? 142.914 166.604 139.590 1.00 103.44 588 LEU B O 1
ATOM 10471 N N . PRO B 1 589 ? 143.573 165.138 141.151 1.00 96.49 589 PRO B N 1
ATOM 10472 C CA . PRO B 1 589 ? 144.936 165.148 140.587 1.00 97.68 589 PRO B CA 1
ATOM 10473 C C . PRO B 1 589 ? 144.997 164.629 139.162 1.00 97.41 589 PRO B C 1
ATOM 10474 O O . PRO B 1 589 ? 145.674 165.225 138.313 1.00 100.02 589 PRO B O 1
ATOM 10478 N N . ALA B 1 590 ? 144.292 163.534 138.873 1.00 95.23 590 ALA B N 1
ATOM 10479 C CA . ALA B 1 590 ? 144.282 163.002 137.516 1.00 91.45 590 ALA B CA 1
ATOM 10480 C C . ALA B 1 590 ? 143.659 163.991 136.543 1.00 92.84 590 ALA B C 1
ATOM 10481 O O . ALA B 1 590 ? 144.177 164.196 135.441 1.00 96.78 590 ALA B O 1
ATOM 10483 N N . ASN B 1 591 ? 142.551 164.619 136.936 1.00 95.31 591 ASN B N 1
ATOM 10484 C CA . ASN B 1 591 ? 141.892 165.576 136.055 1.00 93.39 591 ASN B CA 1
ATOM 10485 C C . ASN B 1 591 ? 142.768 166.795 135.808 1.00 95.25 591 ASN B C 1
ATOM 10486 O O . ASN B 1 591 ? 142.830 167.302 134.684 1.00 98.40 591 ASN B O 1
ATOM 10491 N N . LEU B 1 592 ? 143.448 167.286 136.845 1.00 94.92 592 LEU B N 1
ATOM 10492 C CA . LEU B 1 592 ? 144.335 168.431 136.670 1.00 94.76 592 LEU B CA 1
ATOM 10493 C C . LEU B 1 592 ? 145.503 168.084 135.759 1.00 95.87 592 LEU B C 1
ATOM 10494 O O . LEU B 1 592 ? 145.869 168.870 134.873 1.00 101.88 592 LEU B O 1
ATOM 10499 N N . TYR B 1 593 ? 146.102 166.907 135.961 1.00 94.92 593 TYR B N 1
ATOM 10500 C CA . TYR B 1 593 ? 147.195 166.481 135.098 1.00 95.75 593 TYR B CA 1
ATOM 10501 C C . TYR B 1 593 ? 146.726 166.357 133.657 1.00 95.50 593 TYR B C 1
ATOM 10502 O O . TYR B 1 593 ? 147.421 166.781 132.730 1.00 97.86 593 TYR B O 1
ATOM 10511 N N . LEU B 1 594 ? 145.542 165.777 133.450 1.00 95.38 594 LEU B N 1
ATOM 10512 C CA . LEU B 1 594 ? 145.016 165.639 132.098 1.00 95.16 594 LEU B CA 1
ATOM 10513 C C . LEU B 1 594 ? 144.753 166.993 131.462 1.00 100.05 594 LEU B C 1
ATOM 10514 O O . LEU B 1 594 ? 145.076 167.206 130.290 1.00 103.43 594 LEU B O 1
ATOM 10519 N N . ALA B 1 595 ? 144.162 167.921 132.214 1.00 97.55 595 ALA B N 1
ATOM 10520 C CA . ALA B 1 595 ? 143.880 169.241 131.666 1.00 94.69 595 ALA B CA 1
ATOM 10521 C C . ALA B 1 595 ? 145.166 169.935 131.245 1.00 98.97 595 ALA B C 1
ATOM 10522 O O . ALA B 1 595 ? 145.291 170.401 130.105 1.00 103.38 595 ALA B O 1
ATOM 10524 N N . LEU B 1 596 ? 146.149 169.986 132.149 1.00 97.24 596 LEU B N 1
ATOM 10525 C CA . LEU B 1 596 ? 147.419 170.621 131.813 1.00 98.26 596 LEU B CA 1
ATOM 10526 C C . LEU B 1 596 ? 148.067 169.940 130.617 1.00 102.35 596 LEU B C 1
ATOM 10527 O O . LEU B 1 596 ? 148.400 170.594 129.622 1.00 106.23 596 LEU B O 1
ATOM 10532 N N . PHE B 1 597 ? 148.212 168.614 130.682 1.00 100.64 597 PHE B N 1
ATOM 10533 C CA . PHE B 1 597 ? 148.855 167.868 129.609 1.00 100.44 597 PHE B CA 1
ATOM 10534 C C . PHE B 1 597 ? 148.181 168.150 128.278 1.00 99.89 597 PHE B C 1
ATOM 10535 O O . PHE B 1 597 ? 148.786 168.747 127.381 1.00 108.69 597 PHE B O 1
ATOM 10543 N N . PHE B 1 598 ? 146.906 167.777 128.155 1.00 96.97 598 PHE B N 1
ATOM 10544 C CA . PHE B 1 598 ? 146.175 167.968 126.914 1.00 101.62 598 PHE B CA 1
ATOM 10545 C C . PHE B 1 598 ? 146.301 169.406 126.447 1.00 104.90 598 PHE B C 1
ATOM 10546 O O . PHE B 1 598 ? 147.038 169.656 125.491 1.00 114.73 598 PHE B O 1
ATOM 10554 N N . ILE B 1 599 ? 145.726 170.360 127.185 1.00 100.04 599 ILE B N 1
ATOM 10555 C CA . ILE B 1 599 ? 145.655 171.730 126.692 1.00 103.36 599 ILE B CA 1
ATOM 10556 C C . ILE B 1 599 ? 147.050 172.214 126.329 1.00 110.13 599 ILE B C 1
ATOM 10557 O O . ILE B 1 599 ? 147.381 172.323 125.142 1.00 117.01 599 ILE B O 1
ATOM 10562 N N . VAL B 1 600 ? 147.920 172.362 127.331 1.00 104.95 600 VAL B N 1
ATOM 10563 C CA . VAL B 1 600 ? 149.197 173.031 127.107 1.00 102.90 600 VAL B CA 1
ATOM 10564 C C . VAL B 1 600 ? 150.042 172.240 126.118 1.00 111.63 600 VAL B C 1
ATOM 10565 O O . VAL B 1 600 ? 150.372 172.717 125.025 1.00 119.76 600 VAL B O 1
ATOM 10569 N N . PHE B 1 601 ? 150.400 171.012 126.487 1.00 108.19 601 PHE B N 1
ATOM 10570 C CA . PHE B 1 601 ? 151.467 170.335 125.776 1.00 107.53 601 PHE B CA 1
ATOM 10571 C C . PHE B 1 601 ? 150.981 169.656 124.504 1.00 109.12 601 PHE B C 1
ATOM 10572 O O . PHE B 1 601 ? 151.751 169.552 123.546 1.00 118.22 601 PHE B O 1
ATOM 10580 N N . GLN B 1 602 ? 149.730 169.194 124.443 1.00 103.75 602 GLN B N 1
ATOM 10581 C CA . GLN B 1 602 ? 149.228 168.708 123.174 1.00 113.12 602 GLN B CA 1
ATOM 10582 C C . GLN B 1 602 ? 148.688 169.825 122.292 1.00 122.51 602 GLN B C 1
ATOM 10583 O O . GLN B 1 602 ? 148.306 169.552 121.150 1.00 129.63 602 GLN B O 1
ATOM 10589 N N . GLY B 1 603 ? 148.652 171.074 122.772 1.00 117.92 603 GLY B N 1
ATOM 10590 C CA . GLY B 1 603 ? 148.516 172.182 121.849 1.00 121.94 603 GLY B CA 1
ATOM 10591 C C . GLY B 1 603 ? 149.851 172.653 121.325 1.00 126.63 603 GLY B C 1
ATOM 10592 O O . GLY B 1 603 ? 149.948 173.087 120.174 1.00 133.95 603 GLY B O 1
ATOM 10593 N N . PHE B 1 604 ? 150.893 172.571 122.152 1.00 120.61 604 PHE B N 1
ATOM 10594 C CA . PHE B 1 604 ? 152.230 172.923 121.692 1.00 122.86 604 PHE B CA 1
ATOM 10595 C C . PHE B 1 604 ? 152.758 171.894 120.700 1.00 127.00 604 PHE B C 1
ATOM 10596 O O . PHE B 1 604 ? 153.327 172.251 119.662 1.00 131.20 604 PHE B O 1
ATOM 10604 N N . GLN B 1 605 ? 152.576 170.608 121.003 1.00 122.14 605 GLN B N 1
ATOM 10605 C CA . GLN B 1 605 ? 153.112 169.551 120.155 1.00 121.73 605 GLN B CA 1
ATOM 10606 C C . GLN B 1 605 ? 152.303 169.381 118.874 1.00 123.54 605 GLN B C 1
ATOM 10607 O O . GLN B 1 605 ? 152.879 169.199 117.796 1.00 131.66 605 GLN B O 1
ATOM 10613 N N . GLN B 1 606 ? 150.977 169.444 118.964 1.00 119.00 606 GLN B N 1
ATOM 10614 C CA . GLN B 1 606 ? 150.115 169.269 117.803 1.00 123.46 606 GLN B CA 1
ATOM 10615 C C . GLN B 1 606 ? 149.741 170.587 117.138 1.00 127.91 606 GLN B C 1
ATOM 10616 O O . GLN B 1 606 ? 148.872 170.596 116.260 1.00 129.06 606 GLN B O 1
ATOM 10622 N N . ASN B 1 607 ? 150.369 171.692 117.540 1.00 129.55 607 ASN B N 1
ATOM 10623 C CA . ASN B 1 607 ? 150.145 173.006 116.939 1.00 133.94 607 ASN B CA 1
ATOM 10624 C C . ASN B 1 607 ? 148.674 173.414 117.049 1.00 130.94 607 ASN B C 1
ATOM 10625 O O . ASN B 1 607 ? 148.031 173.816 116.078 1.00 132.07 607 ASN B O 1
ATOM 10630 N N . ARG B 1 608 ? 148.145 173.293 118.266 1.00 129.39 608 ARG B N 1
ATOM 10631 C CA . ARG B 1 608 ? 146.778 173.695 118.559 1.00 132.85 608 ARG B CA 1
ATOM 10632 C C . ARG B 1 608 ? 146.696 174.967 119.391 1.00 137.06 608 ARG B C 1
ATOM 10633 O O . ARG B 1 608 ? 145.595 175.359 119.789 1.00 140.90 608 ARG B O 1
ATOM 10641 N N . LEU B 1 609 ? 147.823 175.617 119.665 1.00 133.98 609 LEU B N 1
ATOM 10642 C CA . LEU B 1 609 ? 147.797 176.956 120.238 1.00 134.13 609 LEU B CA 1
ATOM 10643 C C . LEU B 1 609 ? 147.581 177.965 119.119 1.00 142.95 609 LEU B C 1
ATOM 10644 O O . LEU B 1 609 ? 148.429 178.108 118.233 1.00 144.82 609 LEU B O 1
ATOM 10649 N N . GLU B 1 610 ? 146.448 178.665 119.154 1.00 147.86 610 GLU B N 1
ATOM 10650 C CA . GLU B 1 610 ? 146.070 179.519 118.036 1.00 156.33 610 GLU B CA 1
ATOM 10651 C C . GLU B 1 610 ? 146.931 180.770 117.913 1.00 156.58 610 GLU B C 1
ATOM 10652 O O . GLU B 1 610 ? 146.821 181.471 116.901 1.00 158.32 610 GLU B O 1
ATOM 10658 N N . PHE B 1 611 ? 147.775 181.071 118.897 1.00 150.73 611 PHE B N 1
ATOM 10659 C CA . PHE B 1 611 ? 148.627 182.251 118.839 1.00 150.39 611 PHE B CA 1
ATOM 10660 C C . PHE B 1 611 ? 150.029 181.953 118.329 1.00 151.85 611 PHE B C 1
ATOM 10661 O O . PHE B 1 611 ? 150.872 182.855 118.320 1.00 154.47 611 PHE B O 1
ATOM 10669 N N . ILE B 1 612 ? 150.304 180.720 117.908 1.00 152.42 612 ILE B N 1
ATOM 10670 C CA . ILE B 1 612 ? 151.624 180.351 117.415 1.00 153.80 612 ILE B CA 1
ATOM 10671 C C . ILE B 1 612 ? 151.467 179.224 116.406 1.00 156.59 612 ILE B C 1
ATOM 10672 O O . ILE B 1 612 ? 150.501 178.458 116.449 1.00 155.36 612 ILE B O 1
ATOM 10677 N N . ASP B 1 613 ? 152.415 179.138 115.478 1.00 157.20 613 ASP B N 1
ATOM 10678 C CA . ASP B 1 613 ? 152.413 178.114 114.440 1.00 159.35 613 ASP B CA 1
ATOM 10679 C C . ASP B 1 613 ? 153.627 177.219 114.652 1.00 161.16 613 ASP B C 1
ATOM 10680 O O . ASP B 1 613 ? 154.747 177.580 114.274 1.00 163.85 613 ASP B O 1
ATOM 10685 N N . THR B 1 614 ? 153.404 176.055 115.255 1.00 159.71 614 THR B N 1
ATOM 10686 C CA . THR B 1 614 ? 154.447 175.064 115.492 1.00 159.64 614 THR B CA 1
ATOM 10687 C C . THR B 1 614 ? 154.241 173.837 114.610 1.00 161.46 614 THR B C 1
ATOM 10688 O O . THR B 1 614 ? 154.437 172.700 115.042 1.00 156.76 614 THR B O 1
ATOM 10692 N N . SER B 1 615 ? 153.830 174.062 113.361 1.00 166.26 615 SER B N 1
ATOM 10693 C CA . SER B 1 615 ? 153.509 172.950 112.474 1.00 169.93 615 SER B CA 1
ATOM 10694 C C . SER B 1 615 ? 154.748 172.128 112.143 1.00 175.82 615 SER B C 1
ATOM 10695 O O . SER B 1 615 ? 154.745 170.899 112.284 1.00 177.30 615 SER B O 1
ATOM 10698 N N . GLU B 1 616 ? 155.821 172.785 111.705 1.00 175.33 616 GLU B N 1
ATOM 10699 C CA . GLU B 1 616 ? 157.031 172.065 111.323 1.00 174.04 616 GLU B CA 1
ATOM 10700 C C . GLU B 1 616 ? 158.040 172.000 112.470 1.00 167.67 616 GLU B C 1
ATOM 10701 O O . GLU B 1 616 ? 158.363 170.909 112.952 1.00 163.89 616 GLU B O 1
ATOM 10707 N N . TYR B 1 617 ? 158.522 173.158 112.927 1.00 163.68 617 TYR B N 1
ATOM 10708 C CA . TYR B 1 617 ? 159.519 173.244 113.990 1.00 159.98 617 TYR B CA 1
ATOM 10709 C C . TYR B 1 617 ? 160.697 172.308 113.748 1.00 164.66 617 TYR B C 1
ATOM 10710 O O . TYR B 1 617 ? 160.993 171.951 112.603 1.00 168.62 617 TYR B O 1
ATOM 10719 N N . SER B 1 618 ? 161.387 171.922 114.819 1.00 160.28 618 SER B N 1
ATOM 10720 C CA . SER B 1 618 ? 162.499 170.989 114.717 1.00 158.57 618 SER B CA 1
ATOM 10721 C C . SER B 1 618 ? 162.079 169.536 114.889 1.00 152.37 618 SER B C 1
ATOM 10722 O O . SER B 1 618 ? 162.917 168.646 114.706 1.00 152.87 618 SER B O 1
ATOM 10725 N N . GLN B 1 619 ? 160.825 169.285 115.276 1.00 148.48 619 GLN B N 1
ATOM 10726 C CA . GLN B 1 619 ? 160.263 167.947 115.455 1.00 148.13 619 GLN B CA 1
ATOM 10727 C C . GLN B 1 619 ? 160.872 167.263 116.676 1.00 142.88 619 GLN B C 1
ATOM 10728 O O . GLN B 1 619 ? 160.403 166.205 117.107 1.00 138.00 619 GLN B O 1
ATOM 10734 N N . THR B 1 620 ? 161.894 167.878 117.264 1.00 143.53 620 THR B N 1
ATOM 10735 C CA . THR B 1 620 ? 162.485 167.366 118.492 1.00 142.10 620 THR B CA 1
ATOM 10736 C C . THR B 1 620 ? 161.899 168.049 119.718 1.00 137.80 620 THR B C 1
ATOM 10737 O O . THR B 1 620 ? 161.544 167.376 120.691 1.00 137.27 620 THR B O 1
ATOM 10741 N N . VAL B 1 621 ? 161.772 169.376 119.676 1.00 137.46 621 VAL B N 1
ATOM 10742 C CA . VAL B 1 621 ? 161.202 170.111 120.798 1.00 135.79 621 VAL B CA 1
ATOM 10743 C C . VAL B 1 621 ? 159.732 169.764 120.992 1.00 133.34 621 VAL B C 1
ATOM 10744 O O . VAL B 1 621 ? 159.228 169.796 122.121 1.00 133.73 621 VAL B O 1
ATOM 10748 N N . LEU B 1 622 ? 159.025 169.431 119.909 1.00 132.32 622 LEU B N 1
ATOM 10749 C CA . LEU B 1 622 ? 157.603 169.118 120.011 1.00 130.99 622 LEU B CA 1
ATOM 10750 C C . LEU B 1 622 ? 157.365 167.940 120.947 1.00 133.83 622 LEU B C 1
ATOM 10751 O O . LEU B 1 622 ? 156.540 168.017 121.864 1.00 133.51 622 LEU B O 1
ATOM 10756 N N . ASP B 1 623 ? 158.084 166.839 120.732 1.00 134.77 623 ASP B N 1
ATOM 10757 C CA . ASP B 1 623 ? 157.992 165.707 121.645 1.00 132.02 623 ASP B CA 1
ATOM 10758 C C . ASP B 1 623 ? 158.739 165.971 122.944 1.00 127.25 623 ASP B C 1
ATOM 10759 O O . ASP B 1 623 ? 158.391 165.397 123.984 1.00 125.31 623 ASP B O 1
ATOM 10764 N N . CYS B 1 624 ? 159.761 166.829 122.898 1.00 129.75 624 CYS B N 1
ATOM 10765 C CA . CYS B 1 624 ? 160.557 167.106 124.088 1.00 129.41 624 CYS B CA 1
ATOM 10766 C C . CYS B 1 624 ? 159.722 167.777 125.167 1.00 124.60 624 CYS B C 1
ATOM 10767 O O . CYS B 1 624 ? 159.894 167.492 126.354 1.00 120.96 624 CYS B O 1
ATOM 10770 N N . ALA B 1 625 ? 158.821 168.681 124.777 1.00 125.87 625 ALA B N 1
ATOM 10771 C CA . ALA B 1 625 ? 157.979 169.352 125.763 1.00 120.38 625 ALA B CA 1
ATOM 10772 C C . ALA B 1 625 ? 157.108 168.351 126.512 1.00 114.63 625 ALA B C 1
ATOM 10773 O O . ALA B 1 625 ? 157.038 168.370 127.748 1.00 116.07 625 ALA B O 1
ATOM 10775 N N . VAL B 1 626 ? 156.450 167.453 125.777 1.00 114.33 626 VAL B N 1
ATOM 10776 C CA . VAL B 1 626 ? 155.586 166.460 126.407 1.00 112.54 626 VAL B CA 1
ATOM 10777 C C . VAL B 1 626 ? 156.402 165.519 127.281 1.00 114.23 626 VAL B C 1
ATOM 10778 O O . VAL B 1 626 ? 155.999 165.185 128.403 1.00 113.55 626 VAL B O 1
ATOM 10782 N N . TYR B 1 627 ? 157.557 165.070 126.784 1.00 115.96 627 TYR B N 1
ATOM 10783 C CA . TYR B 1 627 ? 158.383 164.157 127.566 1.00 112.67 627 TYR B CA 1
ATOM 10784 C C . TYR B 1 627 ? 158.877 164.818 128.846 1.00 111.29 627 TYR B C 1
ATOM 10785 O O . TYR B 1 627 ? 158.857 164.204 129.919 1.00 110.82 627 TYR B O 1
ATOM 10794 N N . ILE B 1 628 ? 159.316 166.076 128.752 1.00 112.18 628 ILE B N 1
ATOM 10795 C CA . ILE B 1 628 ? 159.786 166.802 129.926 1.00 112.36 628 ILE B CA 1
ATOM 10796 C C . ILE B 1 628 ? 158.660 166.965 130.931 1.00 112.64 628 ILE B C 1
ATOM 10797 O O . ILE B 1 628 ? 158.849 166.751 132.134 1.00 114.61 628 ILE B O 1
ATOM 10802 N N . TYR B 1 629 ? 157.470 167.341 130.459 1.00 112.82 629 TYR B N 1
ATOM 10803 C CA . TYR B 1 629 ? 156.348 167.524 131.371 1.00 109.39 629 TYR B CA 1
ATOM 10804 C C . TYR B 1 629 ? 155.993 166.221 132.071 1.00 109.91 629 TYR B C 1
ATOM 10805 O O . TYR B 1 629 ? 155.807 166.192 133.292 1.00 111.72 629 TYR B O 1
ATOM 10814 N N . ASN B 1 630 ? 155.901 165.127 131.312 1.00 109.00 630 ASN B N 1
ATOM 10815 C CA . ASN B 1 630 ? 155.531 163.847 131.905 1.00 107.53 630 ASN B CA 1
ATOM 10816 C C . ASN B 1 630 ? 156.572 163.389 132.917 1.00 112.57 630 ASN B C 1
ATOM 10817 O O . ASN B 1 630 ? 156.230 162.947 134.019 1.00 114.10 630 ASN B O 1
ATOM 10822 N N . PHE B 1 631 ? 157.855 163.495 132.561 1.00 113.76 631 PHE B N 1
ATOM 10823 C CA . PHE B 1 631 ? 158.906 163.051 133.469 1.00 114.15 631 PHE B CA 1
ATOM 10824 C C . PHE B 1 631 ? 158.944 163.901 134.729 1.00 113.20 631 PHE B C 1
ATOM 10825 O O . PHE B 1 631 ? 159.063 163.369 135.839 1.00 114.95 631 PHE B O 1
ATOM 10833 N N . SER B 1 632 ? 158.844 165.224 134.582 1.00 111.00 632 SER B N 1
ATOM 10834 C CA . SER B 1 632 ? 158.856 166.094 135.750 1.00 113.48 632 SER B CA 1
ATOM 10835 C C . SER B 1 632 ? 157.658 165.823 136.646 1.00 113.21 632 SER B C 1
ATOM 10836 O O . SER B 1 632 ? 157.798 165.746 137.870 1.00 116.80 632 SER B O 1
ATOM 10839 N N . TYR B 1 633 ? 156.472 165.655 136.055 1.00 109.81 633 TYR B N 1
ATOM 10840 C CA . TYR B 1 633 ? 155.282 165.391 136.853 1.00 108.88 633 TYR B CA 1
ATOM 10841 C C . TYR B 1 633 ? 155.393 164.063 137.589 1.00 113.15 633 TYR B C 1
ATOM 10842 O O . TYR B 1 633 ? 155.065 163.977 138.777 1.00 116.89 633 TYR B O 1
ATOM 10851 N N . LEU B 1 634 ? 155.866 163.017 136.907 1.00 114.10 634 LEU B N 1
ATOM 10852 C CA . LEU B 1 634 ? 155.968 161.709 137.546 1.00 114.02 634 LEU B CA 1
ATOM 10853 C C . LEU B 1 634 ? 157.021 161.706 138.648 1.00 115.88 634 LEU B C 1
ATOM 10854 O O . LEU B 1 634 ? 156.794 161.148 139.729 1.00 118.61 634 LEU B O 1
ATOM 10859 N N . PHE B 1 635 ? 158.181 162.317 138.392 1.00 114.45 635 PHE B N 1
ATOM 10860 C CA . PHE B 1 635 ? 159.212 162.394 139.420 1.00 116.46 635 PHE B CA 1
ATOM 10861 C C . PHE B 1 635 ? 158.729 163.202 140.614 1.00 117.22 635 PHE B C 1
ATOM 10862 O O . PHE B 1 635 ? 158.946 162.811 141.769 1.00 121.59 635 PHE B O 1
ATOM 10870 N N . GLY B 1 636 ? 158.061 164.328 140.356 1.00 113.59 636 GLY B N 1
ATOM 10871 C CA . GLY B 1 636 ? 157.511 165.114 141.441 1.00 116.54 636 GLY B CA 1
ATOM 10872 C C . GLY B 1 636 ? 156.497 164.340 142.255 1.00 117.22 636 GLY B C 1
ATOM 10873 O O . GLY B 1 636 ? 156.514 164.392 143.481 1.00 121.61 636 GLY B O 1
ATOM 10874 N N . LEU B 1 637 ? 155.615 163.595 141.587 1.00 115.53 637 LEU B N 1
ATOM 10875 C CA . LEU B 1 637 ? 154.607 162.825 142.309 1.00 116.29 637 LEU B CA 1
ATOM 10876 C C . LEU B 1 637 ? 155.240 161.725 143.154 1.00 116.44 637 LEU B C 1
ATOM 10877 O O . LEU B 1 637 ? 154.837 161.509 144.304 1.00 119.22 637 LEU B O 1
ATOM 10882 N N . LEU B 1 638 ? 156.222 161.009 142.601 1.00 114.22 638 LEU B N 1
ATOM 10883 C CA . LEU B 1 638 ? 156.874 159.949 143.367 1.00 118.90 638 LEU B CA 1
ATOM 10884 C C . LEU B 1 638 ? 157.589 160.520 144.586 1.00 122.92 638 LEU B C 1
ATOM 10885 O O . LEU B 1 638 ? 157.447 160.011 145.709 1.00 124.44 638 LEU B O 1
ATOM 10890 N N . MET B 1 639 ? 158.350 161.600 144.382 1.00 119.64 639 MET B N 1
ATOM 10891 C CA . MET B 1 639 ? 159.032 162.246 145.496 1.00 117.43 639 MET B CA 1
ATOM 10892 C C . MET B 1 639 ? 158.028 162.759 146.520 1.00 121.36 639 MET B C 1
ATOM 10893 O O . MET B 1 639 ? 158.262 162.673 147.730 1.00 124.78 639 MET B O 1
ATOM 10898 N N . LEU B 1 640 ? 156.895 163.281 146.047 1.00 121.11 640 LEU B N 1
ATOM 10899 C CA . LEU B 1 640 ? 155.855 163.773 146.940 1.00 119.70 640 LEU B CA 1
ATOM 10900 C C . LEU B 1 640 ? 155.309 162.665 147.819 1.00 121.56 640 LEU B C 1
ATOM 10901 O O . LEU B 1 640 ? 155.203 162.833 149.034 1.00 127.03 640 LEU B O 1
ATOM 10906 N N . ILE B 1 641 ? 154.951 161.525 147.228 1.00 120.17 641 ILE B N 1
ATOM 10907 C CA . ILE B 1 641 ? 154.373 160.454 148.035 1.00 125.08 641 ILE B CA 1
ATOM 10908 C C . ILE B 1 641 ? 155.398 159.931 149.038 1.00 127.89 641 ILE B C 1
ATOM 10909 O O . ILE B 1 641 ? 155.067 159.687 150.210 1.00 132.96 641 ILE B O 1
ATOM 10914 N N . ILE B 1 642 ? 156.664 159.799 148.618 1.00 124.65 642 ILE B N 1
ATOM 10915 C CA . ILE B 1 642 ? 157.694 159.308 149.535 1.00 128.39 642 ILE B CA 1
ATOM 10916 C C . ILE B 1 642 ? 157.876 160.271 150.701 1.00 130.61 642 ILE B C 1
ATOM 10917 O O . ILE B 1 642 ? 157.773 159.886 151.873 1.00 133.19 642 ILE B O 1
ATOM 10922 N N . ILE B 1 643 ? 158.126 161.544 150.393 1.00 126.38 643 ILE B N 1
ATOM 10923 C CA . ILE B 1 643 ? 158.345 162.547 151.427 1.00 127.89 643 ILE B CA 1
ATOM 10924 C C . ILE B 1 643 ? 157.119 162.689 152.322 1.00 134.19 643 ILE B C 1
ATOM 10925 O O . ILE B 1 643 ? 157.243 162.858 153.540 1.00 136.54 643 ILE B O 1
ATOM 10930 N N . GLY B 1 644 ? 155.965 162.571 151.694 1.00 133.54 644 GLY B N 1
ATOM 10931 C CA . GLY B 1 644 ? 154.707 162.694 152.377 1.00 135.22 644 GLY B CA 1
ATOM 10932 C C . GLY B 1 644 ? 154.432 161.553 153.314 1.00 142.07 644 GLY B C 1
ATOM 10933 O O . GLY B 1 644 ? 154.025 161.770 154.442 1.00 149.03 644 GLY B O 1
ATOM 10934 N N . LEU B 1 645 ? 154.640 160.331 152.837 1.00 138.58 645 LEU B N 1
ATOM 10935 C CA . LEU B 1 645 ? 154.383 159.140 153.639 1.00 142.86 645 LEU B CA 1
ATOM 10936 C C . LEU B 1 645 ? 155.572 158.717 154.496 1.00 143.47 645 LEU B C 1
ATOM 10937 O O . LEU B 1 645 ? 155.502 157.715 155.207 1.00 143.06 645 LEU B O 1
ATOM 10942 N N . GLY B 1 646 ? 156.661 159.476 154.431 1.00 142.31 646 GLY B N 1
ATOM 10943 C CA . GLY B 1 646 ? 157.832 159.145 155.210 1.00 143.26 646 GLY B CA 1
ATOM 10944 C C . GLY B 1 646 ? 158.046 160.042 156.404 1.00 145.01 646 GLY B C 1
ATOM 10945 O O . GLY B 1 646 ? 157.442 159.868 157.453 1.00 144.03 646 GLY B O 1
ATOM 10946 N N . ASN B 1 647 ? 158.919 161.015 156.225 1.00 146.01 647 ASN B N 1
ATOM 10947 C CA . ASN B 1 647 ? 159.280 161.965 157.270 1.00 150.12 647 ASN B CA 1
ATOM 10948 C C . ASN B 1 647 ? 158.232 163.066 157.449 1.00 148.58 647 ASN B C 1
ATOM 10949 O O . ASN B 1 647 ? 157.393 163.309 156.579 1.00 145.23 647 ASN B O 1
ATOM 10954 N N . ASN B 1 648 ? 158.269 163.710 158.624 1.00 148.94 648 ASN B N 1
ATOM 10955 C CA . ASN B 1 648 ? 157.368 164.825 158.936 1.00 148.95 648 ASN B CA 1
ATOM 10956 C C . ASN B 1 648 ? 157.731 166.034 158.080 1.00 147.85 648 ASN B C 1
ATOM 10957 O O . ASN B 1 648 ? 158.879 166.486 158.120 1.00 148.32 648 ASN B O 1
ATOM 10962 N N . PRO B 1 649 ? 156.758 166.648 157.374 1.00 144.13 649 PRO B N 1
ATOM 10963 C CA . PRO B 1 649 ? 157.023 167.770 156.451 1.00 141.25 649 PRO B CA 1
ATOM 10964 C C . PRO B 1 649 ? 157.373 169.069 157.170 1.00 141.77 649 PRO B C 1
ATOM 10965 O O . PRO B 1 649 ? 156.667 170.079 157.075 1.00 140.22 649 PRO B O 1
ATOM 10969 N N . LYS B 1 650 ? 158.471 169.041 157.920 1.00 142.89 650 LYS B N 1
ATOM 10970 C CA . LYS B 1 650 ? 159.022 170.264 158.495 1.00 143.45 650 LYS B CA 1
ATOM 10971 C C . LYS B 1 650 ? 160.536 170.375 158.390 1.00 144.81 650 LYS B C 1
ATOM 10972 O O . LYS B 1 650 ? 161.053 171.496 158.460 1.00 146.58 650 LYS B O 1
ATOM 10978 N N . HIS B 1 651 ? 161.267 169.273 158.204 1.00 144.47 651 HIS B N 1
ATOM 10979 C CA . HIS B 1 651 ? 162.693 169.315 157.914 1.00 147.86 651 HIS B CA 1
ATOM 10980 C C . HIS B 1 651 ? 162.979 169.442 156.426 1.00 152.16 651 HIS B C 1
ATOM 10981 O O . HIS B 1 651 ? 164.118 169.736 156.041 1.00 154.56 651 HIS B O 1
ATOM 10988 N N . MET B 1 652 ? 161.974 169.239 155.584 1.00 148.92 652 MET B N 1
ATOM 10989 C CA . MET B 1 652 ? 162.168 169.256 154.142 1.00 143.55 652 MET B CA 1
ATOM 10990 C C . MET B 1 652 ? 161.658 170.531 153.503 1.00 139.76 652 MET B C 1
ATOM 10991 O O . MET B 1 652 ? 161.118 170.478 152.391 1.00 138.98 652 MET B O 1
ATOM 10996 N N . LYS B 1 653 ? 161.752 171.659 154.203 1.00 138.97 653 LYS B N 1
ATOM 10997 C CA . LYS B 1 653 ? 161.157 172.892 153.699 1.00 143.26 653 LYS B CA 1
ATOM 10998 C C . LYS B 1 653 ? 161.708 173.260 152.322 1.00 145.82 653 LYS B C 1
ATOM 10999 O O . LYS B 1 653 ? 160.950 173.665 151.432 1.00 144.13 653 LYS B O 1
ATOM 11005 N N . LEU B 1 654 ? 163.017 173.095 152.117 1.00 146.58 654 LEU B N 1
ATOM 11006 C CA . LEU B 1 654 ? 163.613 173.371 150.812 1.00 145.22 654 LEU B CA 1
ATOM 11007 C C . LEU B 1 654 ? 163.013 172.484 149.723 1.00 144.54 654 LEU B C 1
ATOM 11008 O O . LEU B 1 654 ? 162.701 172.957 148.625 1.00 147.52 654 LEU B O 1
ATOM 11013 N N . THR B 1 655 ? 162.838 171.194 150.012 1.00 141.98 655 THR B N 1
ATOM 11014 C CA . THR B 1 655 ? 162.327 170.277 148.997 1.00 141.36 655 THR B CA 1
ATOM 11015 C C . THR B 1 655 ? 160.875 170.581 148.657 1.00 136.99 655 THR B C 1
ATOM 11016 O O . THR B 1 655 ? 160.493 170.615 147.478 1.00 135.53 655 THR B O 1
ATOM 11020 N N . TYR B 1 656 ? 160.048 170.799 149.681 1.00 136.59 656 TYR B N 1
ATOM 11021 C CA . TYR B 1 656 ? 158.655 171.149 149.434 1.00 132.31 656 TYR B CA 1
ATOM 11022 C C . TYR B 1 656 ? 158.541 172.467 148.686 1.00 132.91 656 TYR B C 1
ATOM 11023 O O . TYR B 1 656 ? 157.713 172.599 147.780 1.00 135.43 656 TYR B O 1
ATOM 11032 N N . TYR B 1 657 ? 159.366 173.454 149.043 1.00 130.14 657 TYR B N 1
ATOM 11033 C CA . TYR B 1 657 ? 159.332 174.730 148.342 1.00 132.09 657 TYR B CA 1
ATOM 11034 C C . TYR B 1 657 ? 159.772 174.568 146.894 1.00 136.43 657 TYR B C 1
ATOM 11035 O O . TYR B 1 657 ? 159.216 175.211 145.999 1.00 140.85 657 TYR B O 1
ATOM 11044 N N . PHE B 1 658 ? 160.754 173.700 146.642 1.00 134.32 658 PHE B N 1
ATOM 11045 C CA . PHE B 1 658 ? 161.211 173.464 145.277 1.00 135.72 658 PHE B CA 1
ATOM 11046 C C . PHE B 1 658 ? 160.114 172.829 144.432 1.00 133.00 658 PHE B C 1
ATOM 11047 O O . PHE B 1 658 ? 159.839 173.277 143.312 1.00 133.80 658 PHE B O 1
ATOM 11055 N N . VAL B 1 659 ? 159.469 171.784 144.955 1.00 128.82 659 VAL B N 1
ATOM 11056 C CA . VAL B 1 659 ? 158.387 171.144 144.209 1.00 124.42 659 VAL B CA 1
ATOM 11057 C C . VAL B 1 659 ? 157.232 172.117 144.000 1.00 127.73 659 VAL B C 1
ATOM 11058 O O . VAL B 1 659 ? 156.648 172.191 142.907 1.00 129.97 659 VAL B O 1
ATOM 11062 N N . GLY B 1 660 ? 156.881 172.873 145.042 1.00 128.10 660 GLY B N 1
ATOM 11063 C CA . GLY B 1 660 ? 155.806 173.840 144.922 1.00 128.54 660 GLY B CA 1
ATOM 11064 C C . GLY B 1 660 ? 156.100 174.913 143.897 1.00 134.00 660 GLY B C 1
ATOM 11065 O O . GLY B 1 660 ? 155.220 175.307 143.136 1.00 137.23 660 GLY B O 1
ATOM 11066 N N . ALA B 1 661 ? 157.344 175.393 143.854 1.00 133.02 661 ALA B N 1
ATOM 11067 C CA . ALA B 1 661 ? 157.726 176.380 142.850 1.00 135.98 661 ALA B CA 1
ATOM 11068 C C . ALA B 1 661 ? 157.692 175.785 141.448 1.00 136.07 661 ALA B C 1
ATOM 11069 O O . ALA B 1 661 ? 157.278 176.453 140.495 1.00 137.39 661 ALA B O 1
ATOM 11071 N N . VAL B 1 662 ? 158.149 174.540 141.292 1.00 131.71 662 VAL B N 1
ATOM 11072 C CA . VAL B 1 662 ? 158.099 173.903 139.978 1.00 128.12 662 VAL B CA 1
ATOM 11073 C C . VAL B 1 662 ? 156.664 173.867 139.476 1.00 130.98 662 VAL B C 1
ATOM 11074 O O . VAL B 1 662 ? 156.358 174.333 138.370 1.00 134.90 662 VAL B O 1
ATOM 11078 N N . PHE B 1 663 ? 155.752 173.370 140.315 1.00 128.05 663 PHE B N 1
ATOM 11079 C CA . PHE B 1 663 ? 154.341 173.350 139.943 1.00 125.20 663 PHE B CA 1
ATOM 11080 C C . PHE B 1 663 ? 153.812 174.765 139.736 1.00 127.01 663 PHE B C 1
ATOM 11081 O O . PHE B 1 663 ? 152.952 175.002 138.877 1.00 128.34 663 PHE B O 1
ATOM 11089 N N . GLY B 1 664 ? 154.342 175.722 140.498 1.00 126.86 664 GLY B N 1
ATOM 11090 C CA . GLY B 1 664 ? 153.875 177.091 140.392 1.00 128.27 664 GLY B CA 1
ATOM 11091 C C . GLY B 1 664 ? 154.154 177.694 139.034 1.00 132.09 664 GLY B C 1
ATOM 11092 O O . GLY B 1 664 ? 153.227 178.038 138.302 1.00 134.93 664 GLY B O 1
ATOM 11093 N N . LEU B 1 665 ? 155.435 177.799 138.664 1.00 130.67 665 LEU B N 1
ATOM 11094 C CA . LEU B 1 665 ? 155.754 178.312 137.334 1.00 134.06 665 LEU B CA 1
ATOM 11095 C C . LEU B 1 665 ? 155.163 177.432 136.238 1.00 131.32 665 LEU B C 1
ATOM 11096 O O . LEU B 1 665 ? 154.845 177.925 135.143 1.00 133.46 665 LEU B O 1
ATOM 11101 N N . MET B 1 666 ? 154.959 176.138 136.516 1.00 125.21 666 MET B N 1
ATOM 11102 C CA . MET B 1 666 ? 154.299 175.310 135.514 1.00 123.71 666 MET B CA 1
ATOM 11103 C C . MET B 1 666 ? 152.885 175.802 135.236 1.00 126.37 666 MET B C 1
ATOM 11104 O O . MET B 1 666 ? 152.497 175.955 134.073 1.00 130.42 666 MET B O 1
ATOM 11109 N N . MET B 1 667 ? 152.113 176.112 136.279 1.00 123.31 667 MET B N 1
ATOM 11110 C CA . MET B 1 667 ? 150.762 176.598 136.013 1.00 120.56 667 MET B CA 1
ATOM 11111 C C . MET B 1 667 ? 150.741 178.076 135.643 1.00 124.91 667 MET B C 1
ATOM 11112 O O . MET B 1 667 ? 149.766 178.546 135.051 1.00 129.88 667 MET B O 1
ATOM 11117 N N . MET B 1 668 ? 151.804 178.826 135.946 1.00 124.04 668 MET B N 1
ATOM 11118 C CA . MET B 1 668 ? 151.900 180.162 135.358 1.00 126.14 668 MET B CA 1
ATOM 11119 C C . MET B 1 668 ? 152.002 180.082 133.842 1.00 128.10 668 MET B C 1
ATOM 11120 O O . MET B 1 668 ? 151.270 180.778 133.128 1.00 130.76 668 MET B O 1
ATOM 11125 N N . LEU B 1 669 ? 152.892 179.229 133.326 1.00 125.02 669 LEU B N 1
ATOM 11126 C CA . LEU B 1 669 ? 152.975 179.089 131.876 1.00 126.46 669 LEU B CA 1
ATOM 11127 C C . LEU B 1 669 ? 151.696 178.474 131.320 1.00 127.91 669 LEU B C 1
ATOM 11128 O O . LEU B 1 669 ? 151.248 178.843 130.227 1.00 130.76 669 LEU B O 1
ATOM 11133 N N . SER B 1 670 ? 151.077 177.557 132.069 1.00 124.93 670 SER B N 1
ATOM 11134 C CA . SER B 1 670 ? 149.797 177.007 131.634 1.00 123.32 670 SER B CA 1
ATOM 11135 C C . SER B 1 670 ? 148.745 178.102 131.499 1.00 128.27 670 SER B C 1
ATOM 11136 O O . SER B 1 670 ? 147.992 178.132 130.519 1.00 133.72 670 SER B O 1
ATOM 11139 N N . SER B 1 671 ? 148.691 179.022 132.465 1.00 124.51 671 SER B N 1
ATOM 11140 C CA . SER B 1 671 ? 147.722 180.111 132.414 1.00 124.75 671 SER B CA 1
ATOM 11141 C C . SER B 1 671 ? 148.022 181.075 131.274 1.00 130.55 671 SER B C 1
ATOM 11142 O O . SER B 1 671 ? 147.101 181.590 130.633 1.00 136.50 671 SER B O 1
ATOM 11145 N N . LEU B 1 672 ? 149.303 181.355 131.024 1.00 127.46 672 LEU B N 1
ATOM 11146 C CA . LEU B 1 672 ? 149.646 182.225 129.902 1.00 129.88 672 LEU B CA 1
ATOM 11147 C C . LEU B 1 672 ? 149.216 181.612 128.575 1.00 133.37 672 LEU B C 1
ATOM 11148 O O . LEU B 1 672 ? 148.630 182.298 127.728 1.00 138.54 672 LEU B O 1
ATOM 11153 N N . VAL B 1 673 ? 149.488 180.320 128.373 1.00 130.32 673 VAL B N 1
ATOM 11154 C CA . VAL B 1 673 ? 149.089 179.690 127.115 1.00 132.21 673 VAL B CA 1
ATOM 11155 C C . VAL B 1 673 ? 147.571 179.578 127.021 1.00 135.44 673 VAL B C 1
ATOM 11156 O O . VAL B 1 673 ? 146.997 179.686 125.931 1.00 141.35 673 VAL B O 1
ATOM 11160 N N . GLY B 1 674 ? 146.892 179.376 128.152 1.00 128.83 674 GLY B N 1
ATOM 11161 C CA . GLY B 1 674 ? 145.439 179.374 128.129 1.00 130.85 674 GLY B CA 1
ATOM 11162 C C . GLY B 1 674 ? 144.864 180.723 127.749 1.00 137.86 674 GLY B C 1
ATOM 11163 O O . GLY B 1 674 ? 143.917 180.809 126.963 1.00 141.69 674 GLY B O 1
ATOM 11164 N N . ALA B 1 675 ? 145.429 181.797 128.302 1.00 135.21 675 ALA B N 1
ATOM 11165 C CA . ALA B 1 675 ? 144.985 183.137 127.940 1.00 136.50 675 ALA B CA 1
ATOM 11166 C C . ALA B 1 675 ? 145.256 183.422 126.470 1.00 140.98 675 ALA B C 1
ATOM 11167 O O . ALA B 1 675 ? 144.440 184.055 125.792 1.00 146.73 675 ALA B O 1
ATOM 11169 N N . GLY B 1 676 ? 146.404 182.971 125.963 1.00 138.46 676 GLY B N 1
ATOM 11170 C CA . GLY B 1 676 ? 146.685 183.133 124.546 1.00 141.16 676 GLY B CA 1
ATOM 11171 C C . GLY B 1 676 ? 145.700 182.385 123.668 1.00 144.42 676 GLY B C 1
ATOM 11172 O O . GLY B 1 676 ? 145.240 182.909 122.649 1.00 148.88 676 GLY B O 1
ATOM 11173 N N . ILE B 1 677 ? 145.328 181.223 124.185 1.00 140.77 677 ILE B N 1
ATOM 11174 C CA . ILE B 1 677 ? 144.360 180.352 123.575 1.00 141.98 677 ILE B CA 1
ATOM 11175 C C . ILE B 1 677 ? 142.969 180.891 123.799 1.00 147.27 677 ILE B C 1
ATOM 11176 O O . ILE B 1 677 ? 142.014 180.354 123.275 1.00 153.02 677 ILE B O 1
ATOM 11181 N N . PHE B 1 678 ? 142.832 181.929 124.607 1.00 142.50 678 PHE B N 1
ATOM 11182 C CA . PHE B 1 678 ? 141.517 182.471 124.846 1.00 142.38 678 PHE B CA 1
ATOM 11183 C C . PHE B 1 678 ? 141.357 183.840 124.213 1.00 147.05 678 PHE B C 1
ATOM 11184 O O . PHE B 1 678 ? 140.276 184.404 124.190 1.00 149.67 678 PHE B O 1
ATOM 11192 N N . PHE B 1 679 ? 142.460 184.375 123.725 1.00 145.00 679 PHE B N 1
ATOM 11193 C CA . PHE B 1 679 ? 142.492 185.645 123.014 1.00 145.99 679 PHE B CA 1
ATOM 11194 C C . PHE B 1 679 ? 142.727 185.470 121.520 1.00 148.45 679 PHE B C 1
ATOM 11195 O O . PHE B 1 679 ? 142.454 186.398 120.752 1.00 151.06 679 PHE B O 1
ATOM 11203 N N . SER B 1 680 ? 143.226 184.311 121.090 1.00 145.85 680 SER B N 1
ATOM 11204 C CA . SER B 1 680 ? 143.352 184.046 119.664 1.00 148.66 680 SER B CA 1
ATOM 11205 C C . SER B 1 680 ? 142.146 183.310 119.100 1.00 151.78 680 SER B C 1
ATOM 11206 O O . SER B 1 680 ? 141.939 183.328 117.882 1.00 154.43 680 SER B O 1
ATOM 11209 N N . THR B 1 681 ? 141.319 182.718 119.955 1.00 152.64 681 THR B N 1
ATOM 11210 C CA . THR B 1 681 ? 140.119 182.034 119.478 1.00 158.06 681 THR B CA 1
ATOM 11211 C C . THR B 1 681 ? 139.060 183.081 119.120 1.00 160.17 681 THR B C 1
ATOM 11212 O O . THR B 1 681 ? 138.858 184.036 119.870 1.00 156.17 681 THR B O 1
ATOM 11216 N N . PRO B 1 682 ? 138.378 182.909 117.973 1.00 161.59 682 PRO B N 1
ATOM 11217 C CA . PRO B 1 682 ? 137.362 183.894 117.569 1.00 159.63 682 PRO B CA 1
ATOM 11218 C C . PRO B 1 682 ? 136.246 184.088 118.585 1.00 162.81 682 PRO B C 1
ATOM 11219 O O . PRO B 1 682 ? 135.376 184.937 118.358 1.00 164.45 682 PRO B O 1
ATOM 11223 N N . ALA B 1 683 ? 136.244 183.333 119.686 1.00 161.03 683 ALA B N 1
ATOM 11224 C CA . ALA B 1 683 ? 135.298 183.511 120.787 1.00 155.09 683 ALA B CA 1
ATOM 11225 C C . ALA B 1 683 ? 133.852 183.340 120.315 1.00 154.25 683 ALA B C 1
ATOM 11226 O O . ALA B 1 683 ? 133.057 184.282 120.294 1.00 153.68 683 ALA B O 1
ATOM 11228 N N . THR B 1 684 ? 133.525 182.110 119.929 1.00 151.78 684 THR B N 1
ATOM 11229 C CA . THR B 1 684 ? 132.156 181.791 119.562 1.00 150.55 684 THR B CA 1
ATOM 11230 C C . THR B 1 684 ? 131.257 181.817 120.798 1.00 146.94 684 THR B C 1
ATOM 11231 O O . THR B 1 684 ? 131.720 181.901 121.939 1.00 140.76 684 THR B O 1
ATOM 11235 N N . VAL B 1 685 ? 129.947 181.755 120.551 1.00 153.32 685 VAL B N 1
ATOM 11236 C CA . VAL B 1 685 ? 128.973 181.889 121.632 1.00 150.84 685 VAL B CA 1
ATOM 11237 C C . VAL B 1 685 ? 129.128 180.760 122.641 1.00 144.49 685 VAL B C 1
ATOM 11238 O O . VAL B 1 685 ? 129.163 180.991 123.857 1.00 143.74 685 VAL B O 1
ATOM 11242 N N . HIS B 1 686 ? 129.228 179.522 122.156 1.00 144.62 686 HIS B N 1
ATOM 11243 C CA . HIS B 1 686 ? 129.372 178.384 123.057 1.00 148.57 686 HIS B CA 1
ATOM 11244 C C . HIS B 1 686 ? 130.642 178.502 123.886 1.00 143.05 686 HIS B C 1
ATOM 11245 O O . HIS B 1 686 ? 130.625 178.284 125.104 1.00 138.43 686 HIS B O 1
ATOM 11252 N N . SER B 1 687 ? 131.756 178.854 123.238 1.00 142.24 687 SER B N 1
ATOM 11253 C CA . SER B 1 687 ? 133.029 178.948 123.944 1.00 141.85 687 SER B CA 1
ATOM 11254 C C . SER B 1 687 ? 133.000 180.040 125.003 1.00 137.61 687 SER B C 1
ATOM 11255 O O . SER B 1 687 ? 133.456 179.829 126.132 1.00 134.26 687 SER B O 1
ATOM 11258 N N . ILE B 1 688 ? 132.468 181.215 124.661 1.00 138.69 688 ILE B N 1
ATOM 11259 C CA . ILE B 1 688 ? 132.438 182.297 125.639 1.00 135.16 688 ILE B CA 1
ATOM 11260 C C . ILE B 1 688 ? 131.517 181.934 126.797 1.00 131.44 688 ILE B C 1
ATOM 11261 O O . ILE B 1 688 ? 131.826 182.221 127.959 1.00 128.05 688 ILE B O 1
ATOM 11266 N N . VAL B 1 689 ? 130.403 181.250 126.513 1.00 134.24 689 VAL B N 1
ATOM 11267 C CA . VAL B 1 689 ? 129.483 180.861 127.579 1.00 130.06 689 VAL B CA 1
ATOM 11268 C C . VAL B 1 689 ? 130.162 179.893 128.540 1.00 125.36 689 VAL B C 1
ATOM 11269 O O . VAL B 1 689 ? 130.153 180.096 129.762 1.00 123.24 689 VAL B O 1
ATOM 11273 N N . VAL B 1 690 ? 130.778 178.834 128.006 1.00 129.17 690 VAL B N 1
ATOM 11274 C CA . VAL B 1 690 ? 131.380 177.846 128.897 1.00 125.51 690 VAL B CA 1
ATOM 11275 C C . VAL B 1 690 ? 132.535 178.468 129.666 1.00 122.44 690 VAL B C 1
ATOM 11276 O O . VAL B 1 690 ? 132.681 178.245 130.873 1.00 121.18 690 VAL B O 1
ATOM 11280 N N . SER B 1 691 ? 133.361 179.275 128.993 1.00 127.27 691 SER B N 1
ATOM 11281 C CA . SER B 1 691 ? 134.522 179.858 129.653 1.00 127.43 691 SER B CA 1
ATOM 11282 C C . SER B 1 691 ? 134.112 180.813 130.765 1.00 121.29 691 SER B C 1
ATOM 11283 O O . SER B 1 691 ? 134.676 180.766 131.866 1.00 116.21 691 SER B O 1
ATOM 11286 N N . ILE B 1 692 ? 133.135 181.688 130.506 1.00 126.38 692 ILE B N 1
ATOM 11287 C CA . ILE B 1 692 ? 132.698 182.603 131.555 1.00 125.99 692 ILE B CA 1
ATOM 11288 C C . ILE B 1 692 ? 132.109 181.816 132.717 1.00 119.65 692 ILE B C 1
ATOM 11289 O O . ILE B 1 692 ? 132.483 182.029 133.874 1.00 119.36 692 ILE B O 1
ATOM 11294 N N . LEU B 1 693 ? 131.269 180.822 132.417 1.00 118.79 693 LEU B N 1
ATOM 11295 C CA . LEU B 1 693 ? 130.595 180.093 133.482 1.00 117.37 693 LEU B CA 1
ATOM 11296 C C . LEU B 1 693 ? 131.583 179.275 134.309 1.00 117.57 693 LEU B C 1
ATOM 11297 O O . LEU B 1 693 ? 131.353 179.036 135.500 1.00 113.78 693 LEU B O 1
ATOM 11302 N N . THR B 1 694 ? 132.693 178.845 133.706 1.00 119.48 694 THR B N 1
ATOM 11303 C CA . THR B 1 694 ? 133.634 178.005 134.438 1.00 117.25 694 THR B CA 1
ATOM 11304 C C . THR B 1 694 ? 134.726 178.791 135.148 1.00 118.23 694 THR B C 1
ATOM 11305 O O . THR B 1 694 ? 135.260 178.309 136.153 1.00 115.86 694 THR B O 1
ATOM 11309 N N . VAL B 1 695 ? 135.082 179.978 134.669 1.00 122.13 695 VAL B N 1
ATOM 11310 C CA . VAL B 1 695 ? 136.175 180.746 135.256 1.00 119.55 695 VAL B CA 1
ATOM 11311 C C . VAL B 1 695 ? 135.661 181.943 136.041 1.00 118.10 695 VAL B C 1
ATOM 11312 O O . VAL B 1 695 ? 136.040 182.144 137.194 1.00 116.42 695 VAL B O 1
ATOM 11316 N N . GLY B 1 696 ? 134.793 182.751 135.438 1.00 118.86 696 GLY B N 1
ATOM 11317 C CA . GLY B 1 696 ? 134.352 183.963 136.083 1.00 117.61 696 GLY B CA 1
ATOM 11318 C C . GLY B 1 696 ? 133.232 183.707 137.063 1.00 114.03 696 GLY B C 1
ATOM 11319 O O . GLY B 1 696 ? 132.586 184.649 137.520 1.00 116.67 696 GLY B O 1
ATOM 11320 N N . VAL B 1 697 ? 132.973 182.436 137.380 1.00 110.68 697 VAL B N 1
ATOM 11321 C CA . VAL B 1 697 ? 132.017 182.127 138.439 1.00 110.34 697 VAL B CA 1
ATOM 11322 C C . VAL B 1 697 ? 132.495 182.706 139.765 1.00 111.76 697 VAL B C 1
ATOM 11323 O O . VAL B 1 697 ? 131.699 183.240 140.551 1.00 117.95 697 VAL B O 1
ATOM 11327 N N . TYR B 1 698 ? 133.806 182.649 140.015 1.00 106.51 698 TYR B N 1
ATOM 11328 C CA . TYR B 1 698 ? 134.360 183.219 141.237 1.00 107.69 698 TYR B CA 1
ATOM 11329 C C . TYR B 1 698 ? 134.121 184.720 141.285 1.00 112.49 698 TYR B C 1
ATOM 11330 O O . TYR B 1 698 ? 133.670 185.259 142.301 1.00 119.76 698 TYR B O 1
ATOM 11339 N N . PHE B 1 699 ? 134.391 185.407 140.175 1.00 108.83 699 PHE B N 1
ATOM 11340 C CA . PHE B 1 699 ? 134.225 186.852 140.140 1.00 110.53 699 PHE B CA 1
ATOM 11341 C C . PHE B 1 699 ? 132.758 187.251 140.198 1.00 114.56 699 PHE B C 1
ATOM 11342 O O . PHE B 1 699 ? 132.421 188.261 140.819 1.00 119.70 699 PHE B O 1
ATOM 11350 N N . ILE B 1 700 ? 131.875 186.469 139.578 1.00 108.92 700 ILE B N 1
ATOM 11351 C CA . ILE B 1 700 ? 130.450 186.776 139.619 1.00 110.17 700 ILE B CA 1
ATOM 11352 C C . ILE B 1 700 ? 129.920 186.639 141.039 1.00 112.13 700 ILE B C 1
ATOM 11353 O O . ILE B 1 700 ? 129.225 187.526 141.547 1.00 122.25 700 ILE B O 1
ATOM 11358 N N . ALA B 1 701 ? 130.255 185.533 141.710 1.00 105.05 701 ALA B N 1
ATOM 11359 C CA . ALA B 1 701 ? 129.818 185.355 143.090 1.00 105.53 701 ALA B CA 1
ATOM 11360 C C . ALA B 1 701 ? 130.417 186.420 143.999 1.00 112.79 701 ALA B C 1
ATOM 11361 O O . ALA B 1 701 ? 129.738 186.943 144.892 1.00 119.82 701 ALA B O 1
ATOM 11363 N N . SER B 1 702 ? 131.690 186.756 143.786 1.00 111.01 702 SER B N 1
ATOM 11364 C CA . SER B 1 702 ? 132.347 187.757 144.615 1.00 114.10 702 SER B CA 1
ATOM 11365 C C . SER B 1 702 ? 131.731 189.137 144.421 1.00 117.49 702 SER B C 1
ATOM 11366 O O . SER B 1 702 ? 131.562 189.885 145.389 1.00 119.30 702 SER B O 1
ATOM 11369 N N . ALA B 1 703 ? 131.401 189.499 143.181 1.00 111.97 703 ALA B N 1
ATOM 11370 C CA . ALA B 1 703 ? 130.736 190.773 142.937 1.00 114.14 703 ALA B CA 1
ATOM 11371 C C . ALA B 1 703 ? 129.332 190.776 143.523 1.00 118.32 703 ALA B C 1
ATOM 11372 O O . ALA B 1 703 ? 128.864 191.805 144.022 1.00 125.59 703 ALA B O 1
ATOM 11374 N N . LEU B 1 704 ? 128.642 189.634 143.464 1.00 112.52 704 LEU B N 1
ATOM 11375 C CA . LEU B 1 704 ? 127.314 189.545 144.057 1.00 108.32 704 LEU B CA 1
ATOM 11376 C C . LEU B 1 704 ? 127.371 189.743 145.565 1.00 113.07 704 LEU B C 1
ATOM 11377 O O . LEU B 1 704 ? 126.513 190.419 146.143 1.00 120.23 704 LEU B O 1
ATOM 11382 N N . HIS B 1 705 ? 128.374 189.165 146.218 1.00 112.06 705 HIS B N 1
ATOM 11383 C CA . HIS B 1 705 ? 128.504 189.270 147.665 1.00 115.92 705 HIS B CA 1
ATOM 11384 C C . HIS B 1 705 ? 129.300 190.489 148.111 1.00 117.55 705 HIS B C 1
ATOM 11385 O O . HIS B 1 705 ? 129.451 190.703 149.318 1.00 115.94 705 HIS B O 1
ATOM 11392 N N . GLY B 1 706 ? 129.815 191.285 147.177 1.00 118.00 706 GLY B N 1
ATOM 11393 C CA . GLY B 1 706 ? 130.526 192.500 147.503 1.00 120.64 706 GLY B CA 1
ATOM 11394 C C . GLY B 1 706 ? 132.015 192.343 147.717 1.00 125.11 706 GLY B C 1
ATOM 11395 O O . GLY B 1 706 ? 132.735 193.349 147.695 1.00 127.12 706 GLY B O 1
ATOM 11396 N N . GLU B 1 707 ? 132.503 191.123 147.923 1.00 124.40 707 GLU B N 1
ATOM 11397 C CA . GLU B 1 707 ? 133.922 190.892 148.190 1.00 123.56 707 GLU B CA 1
ATOM 11398 C C . GLU B 1 707 ? 134.616 190.378 146.930 1.00 121.52 707 GLU B C 1
ATOM 11399 O O . GLU B 1 707 ? 134.982 189.210 146.812 1.00 121.03 707 GLU B O 1
ATOM 11405 N N . VAL B 1 708 ? 134.815 191.295 145.985 1.00 120.81 708 VAL B N 1
ATOM 11406 C CA . VAL B 1 708 ? 135.462 190.969 144.726 1.00 116.79 708 VAL B CA 1
ATOM 11407 C C . VAL B 1 708 ? 136.918 191.425 144.686 1.00 118.05 708 VAL B C 1
ATOM 11408 O O . VAL B 1 708 ? 137.726 190.813 143.977 1.00 120.15 708 VAL B O 1
ATOM 11412 N N . HIS B 1 709 ? 137.280 192.466 145.438 1.00 118.89 709 HIS B N 1
ATOM 11413 C CA . HIS B 1 709 ? 138.659 192.940 145.444 1.00 119.67 709 HIS B CA 1
ATOM 11414 C C . HIS B 1 709 ? 139.615 191.899 146.012 1.00 120.03 709 HIS B C 1
ATOM 11415 O O . HIS B 1 709 ? 140.754 191.789 145.543 1.00 122.34 709 HIS B O 1
ATOM 11422 N N . HIS B 1 710 ? 139.177 191.123 147.006 1.00 116.54 710 HIS B N 1
ATOM 11423 C CA . HIS B 1 710 ? 140.020 190.049 147.522 1.00 114.42 710 HIS B CA 1
ATOM 11424 C C . HIS B 1 710 ? 140.353 189.044 1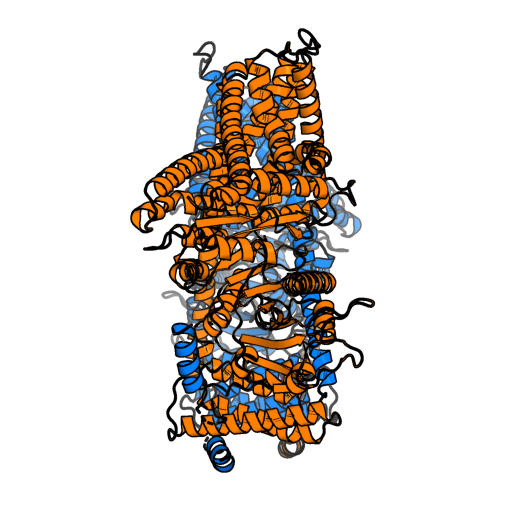46.428 1.00 116.77 710 HIS B C 1
ATOM 11425 O O . HIS B 1 710 ? 141.506 188.615 146.294 1.00 122.43 710 HIS B O 1
ATOM 11432 N N . ILE B 1 711 ? 139.353 188.663 145.633 1.00 112.72 711 ILE B N 1
ATOM 11433 C CA . ILE B 1 711 ? 139.584 187.739 144.528 1.00 108.77 711 ILE B CA 1
ATOM 11434 C C . ILE B 1 711 ? 140.501 188.368 143.489 1.00 112.07 711 ILE B C 1
ATOM 11435 O O . ILE B 1 711 ? 141.453 187.739 143.017 1.00 113.55 711 ILE B O 1
ATOM 11440 N N . PHE B 1 712 ? 140.235 189.626 143.127 1.00 114.13 712 PHE B N 1
ATOM 11441 C CA . PHE B 1 712 ? 141.086 190.312 142.159 1.00 113.04 712 PHE B CA 1
ATOM 11442 C C . PHE B 1 712 ? 142.536 190.350 142.617 1.00 116.34 712 PHE B C 1
ATOM 11443 O O . PHE B 1 712 ? 143.451 190.304 141.788 1.00 123.17 712 PHE B O 1
ATOM 11451 N N . MET B 1 713 ? 142.765 190.433 143.927 1.00 112.88 713 MET B N 1
ATOM 11452 C CA . MET B 1 713 ? 144.130 190.532 144.428 1.00 113.96 713 MET B CA 1
ATOM 11453 C C . MET B 1 713 ? 144.794 189.167 144.573 1.00 112.63 713 MET B C 1
ATOM 11454 O O . MET B 1 713 ? 146.011 189.050 144.393 1.00 113.25 713 MET B O 1
ATOM 11459 N N . THR B 1 714 ? 144.028 188.125 144.897 1.00 111.01 714 THR B N 1
ATOM 11460 C CA . THR B 1 714 ? 144.618 186.845 145.271 1.00 108.45 714 THR B CA 1
ATOM 11461 C C . THR B 1 714 ? 144.419 185.732 144.249 1.00 106.87 714 THR B C 1
ATOM 11462 O O . THR B 1 714 ? 144.878 184.609 144.493 1.00 105.80 714 THR B O 1
ATOM 11466 N N . PHE B 1 715 ? 143.755 185.993 143.120 1.00 109.36 715 PHE B N 1
ATOM 11467 C CA . PHE B 1 715 ? 143.513 184.920 142.161 1.00 108.76 715 PHE B CA 1
ATOM 11468 C C . PHE B 1 715 ? 144.811 184.435 141.527 1.00 107.69 715 PHE B C 1
ATOM 11469 O O . PHE B 1 715 ? 144.990 183.231 141.313 1.00 108.93 715 PHE B O 1
ATOM 11477 N N . THR B 1 716 ? 145.731 185.354 141.224 1.00 108.02 716 THR B N 1
ATOM 11478 C CA . THR B 1 716 ? 147.017 184.945 140.667 1.00 107.82 716 THR B CA 1
ATOM 11479 C C . THR B 1 716 ? 147.799 184.095 141.658 1.00 105.45 716 THR B C 1
ATOM 11480 O O . THR B 1 716 ? 148.388 183.074 141.284 1.00 108.50 716 THR B O 1
ATOM 11484 N N . HIS B 1 717 ? 147.808 184.496 142.930 1.00 103.98 717 HIS B N 1
ATOM 11485 C CA . HIS B 1 717 ? 148.532 183.732 143.938 1.00 100.76 717 HIS B CA 1
ATOM 11486 C C . HIS B 1 717 ? 147.914 182.356 144.137 1.00 100.19 717 HIS B C 1
ATOM 11487 O O . HIS B 1 717 ? 148.632 181.371 144.341 1.00 103.84 717 HIS B O 1
ATOM 11494 N N . TYR B 1 718 ? 146.583 182.265 144.095 1.00 100.36 718 TYR B N 1
ATOM 11495 C CA . TYR B 1 718 ? 145.945 180.965 144.274 1.00 100.28 718 TYR B CA 1
ATOM 11496 C C . TYR B 1 718 ? 146.203 180.055 143.081 1.00 104.77 718 TYR B C 1
ATOM 11497 O O . TYR B 1 718 ? 146.562 178.884 143.251 1.00 108.08 718 TYR B O 1
ATOM 11506 N N . THR B 1 719 ? 146.027 180.572 141.861 1.00 103.25 719 THR B N 1
ATOM 11507 C CA . THR B 1 719 ? 146.300 179.756 140.682 1.00 99.96 719 THR B CA 1
ATOM 11508 C C . THR B 1 719 ? 147.779 179.415 140.575 1.00 104.08 719 THR B C 1
ATOM 11509 O O . THR B 1 719 ? 148.147 178.478 139.858 1.00 109.73 719 THR B O 1
ATOM 11513 N N . ALA B 1 720 ? 148.638 180.160 141.272 1.00 107.89 720 ALA B N 1
ATOM 11514 C CA . ALA B 1 720 ? 150.030 179.759 141.410 1.00 108.64 720 ALA B CA 1
ATOM 11515 C C . ALA B 1 720 ? 150.208 178.599 142.376 1.00 106.26 720 ALA B C 1
ATOM 11516 O O . ALA B 1 720 ? 151.263 177.959 142.359 1.00 109.34 720 ALA B O 1
ATOM 11518 N N . LEU B 1 721 ? 149.207 178.312 143.206 1.00 107.84 721 LEU B N 1
ATOM 11519 C CA . LEU B 1 721 ? 149.309 177.280 144.224 1.00 109.60 721 LEU B CA 1
ATOM 11520 C C . LEU B 1 721 ? 148.270 176.183 144.056 1.00 110.61 721 LEU B C 1
ATOM 11521 O O . LEU B 1 721 ? 148.150 175.328 144.938 1.00 111.55 721 LEU B O 1
ATOM 11526 N N . ILE B 1 722 ? 147.508 176.187 142.962 1.00 110.91 722 ILE B N 1
ATOM 11527 C CA . ILE B 1 722 ? 146.520 175.130 142.727 1.00 109.68 722 ILE B CA 1
ATOM 11528 C C . ILE B 1 722 ? 147.164 173.742 142.664 1.00 110.52 722 ILE B C 1
ATOM 11529 O O . ILE B 1 722 ? 146.674 172.827 143.343 1.00 114.75 722 ILE B O 1
ATOM 11534 N N . PRO B 1 723 ? 148.226 173.513 141.878 1.00 112.25 723 PRO B N 1
ATOM 11535 C CA . PRO B 1 723 ? 148.735 172.136 141.763 1.00 112.30 723 PRO B CA 1
ATOM 11536 C C . PRO B 1 723 ? 149.406 171.650 143.028 1.00 113.99 723 PRO B C 1
ATOM 11537 O O . PRO B 1 723 ? 149.174 170.510 143.447 1.00 115.34 723 PRO B O 1
ATOM 11541 N N . SER B 1 724 ? 150.248 172.484 143.639 1.00 114.24 724 SER B N 1
ATOM 11542 C CA . SER B 1 724 ? 150.784 172.166 144.956 1.00 118.13 724 SER B CA 1
ATOM 11543 C C . SER B 1 724 ? 149.661 171.848 145.929 1.00 114.33 724 SER B C 1
ATOM 11544 O O . SER B 1 724 ? 149.665 170.795 146.571 1.00 114.43 724 SER B O 1
ATOM 11547 N N . PHE B 1 725 ? 148.664 172.727 146.004 1.00 113.37 725 PHE B N 1
ATOM 11548 C CA . PHE B 1 725 ? 147.484 172.546 146.835 1.00 115.24 725 PHE B CA 1
ATOM 11549 C C . PHE B 1 725 ? 146.952 171.129 146.689 1.00 111.58 725 PHE B C 1
ATOM 11550 O O . PHE B 1 725 ? 147.118 170.298 147.592 1.00 115.56 725 PHE B O 1
ATOM 11558 N N . VAL B 1 726 ? 146.341 170.868 145.537 1.00 111.24 726 VAL B N 1
ATOM 11559 C CA . VAL B 1 726 ? 145.717 169.592 145.171 1.00 114.18 726 VAL B CA 1
ATOM 11560 C C . VAL B 1 726 ? 146.585 168.345 145.180 1.00 117.29 726 VAL B C 1
ATOM 11561 O O . VAL B 1 726 ? 146.107 167.276 145.512 1.00 121.85 726 VAL B O 1
ATOM 11565 N N . ASN B 1 727 ? 147.838 168.459 144.784 1.00 115.96 727 ASN B N 1
ATOM 11566 C CA . ASN B 1 727 ? 148.689 167.288 144.730 1.00 115.14 727 ASN B CA 1
ATOM 11567 C C . ASN B 1 727 ? 149.325 166.961 146.046 1.00 118.31 727 ASN B C 1
ATOM 11568 O O . ASN B 1 727 ? 149.229 165.859 146.535 1.00 121.72 727 ASN B O 1
ATOM 11573 N N . ILE B 1 728 ? 149.979 167.945 146.618 1.00 115.85 728 ILE B N 1
ATOM 11574 C CA . ILE B 1 728 ? 150.701 167.783 147.874 1.00 113.11 728 ILE B CA 1
ATOM 11575 C C . ILE B 1 728 ? 149.739 167.454 149.006 1.00 116.74 728 ILE B C 1
ATOM 11576 O O . ILE B 1 728 ? 149.982 166.532 149.792 1.00 120.84 728 ILE B O 1
ATOM 11581 N N . PHE B 1 729 ? 148.633 168.199 149.117 1.00 116.86 729 PHE B N 1
ATOM 11582 C CA . PHE B 1 729 ? 147.809 168.044 150.306 1.00 116.54 729 PHE B CA 1
ATOM 11583 C C . PHE B 1 729 ? 147.017 166.745 150.269 1.00 120.65 729 PHE B C 1
ATOM 11584 O O . PHE B 1 729 ? 146.936 166.043 151.284 1.00 127.36 729 PHE B O 1
ATOM 11592 N N . THR B 1 730 ? 146.516 166.384 149.093 1.00 114.18 730 THR B N 1
ATOM 11593 C CA . THR B 1 730 ? 145.774 165.140 148.931 1.00 118.15 730 THR B CA 1
ATOM 11594 C C . THR B 1 730 ? 146.692 163.936 149.158 1.00 123.04 730 THR B C 1
ATOM 11595 O O . THR B 1 730 ? 146.278 162.933 149.741 1.00 125.16 730 THR B O 1
ATOM 11599 N N . ILE B 1 731 ? 147.937 164.040 148.696 1.00 122.87 731 ILE B N 1
ATOM 11600 C CA . ILE B 1 731 ? 148.909 162.966 148.854 1.00 124.16 731 ILE B CA 1
ATOM 11601 C C . ILE B 1 731 ? 149.307 162.818 150.316 1.00 128.03 731 ILE B C 1
ATOM 11602 O O . ILE B 1 731 ? 149.309 161.711 150.861 1.00 131.03 731 ILE B O 1
ATOM 11607 N N . TYR B 1 732 ? 149.628 163.929 150.981 1.00 129.77 732 TYR B N 1
ATOM 11608 C CA . TYR B 1 732 ? 150.060 163.852 152.370 1.00 129.67 732 TYR B CA 1
ATOM 11609 C C . TYR B 1 732 ? 148.918 163.504 153.317 1.00 129.31 732 TYR B C 1
ATOM 11610 O O . TYR B 1 732 ? 149.176 162.997 154.414 1.00 132.65 732 TYR B O 1
ATOM 11619 N N . SER B 1 733 ? 147.668 163.750 152.923 1.00 126.10 733 SER B N 1
ATOM 11620 C CA . SER B 1 733 ? 146.543 163.321 153.746 1.00 129.71 733 SER B CA 1
ATOM 11621 C C . SER B 1 733 ? 146.297 161.828 153.598 1.00 134.53 733 SER B C 1
ATOM 11622 O O . SER B 1 733 ? 146.331 161.078 154.580 1.00 135.11 733 SER B O 1
ATOM 11625 N N . PHE B 1 734 ? 146.040 161.378 152.368 1.00 133.51 734 PHE B N 1
ATOM 11626 C CA . PHE B 1 734 ? 145.815 159.961 152.122 1.00 131.17 734 PHE B CA 1
ATOM 11627 C C . PHE B 1 734 ? 147.021 159.117 152.498 1.00 133.87 734 PHE B C 1
ATOM 11628 O O . PHE B 1 734 ? 146.874 157.909 152.709 1.00 135.36 734 PHE B O 1
ATOM 11636 N N . CYS B 1 735 ? 148.195 159.731 152.599 1.00 135.23 735 CYS B N 1
ATOM 11637 C CA . CYS B 1 735 ? 149.444 159.056 152.900 1.00 139.17 735 CYS B CA 1
ATOM 11638 C C . CYS B 1 735 ? 149.639 158.798 154.387 1.00 139.37 735 CYS B C 1
ATOM 11639 O O . CYS B 1 735 ? 150.550 158.049 154.755 1.00 142.76 735 CYS B O 1
ATOM 11642 N N . ASN B 1 736 ? 148.816 159.393 155.244 1.00 136.13 736 ASN B N 1
ATOM 11643 C CA . ASN B 1 736 ? 148.928 159.185 156.682 1.00 136.24 736 ASN B CA 1
ATOM 11644 C C . ASN B 1 736 ? 147.553 159.032 157.321 1.00 137.75 736 ASN B C 1
ATOM 11645 O O . ASN B 1 736 ? 147.175 159.810 158.195 1.00 140.03 736 ASN B O 1
ATOM 11650 N N . GLY B 1 763 ? 148.775 140.636 201.298 1.00 159.31 763 GLY B N 1
ATOM 11651 C CA . GLY B 1 763 ? 149.008 139.278 200.843 1.00 160.47 763 GLY B CA 1
ATOM 11652 C C . GLY B 1 763 ? 150.423 138.804 201.102 1.00 163.20 763 GLY B C 1
ATOM 11653 O O . GLY B 1 763 ? 151.301 139.602 201.426 1.00 163.38 763 GLY B O 1
ATOM 11654 N N . ASP B 1 764 ? 150.650 137.502 200.957 1.00 162.20 764 ASP B N 1
ATOM 11655 C CA . ASP B 1 764 ? 151.964 136.925 201.186 1.00 159.80 764 ASP B CA 1
ATOM 11656 C C . ASP B 1 764 ? 152.765 136.922 199.884 1.00 157.52 764 ASP B C 1
ATOM 11657 O O . ASP B 1 764 ? 152.396 137.562 198.894 1.00 159.71 764 ASP B O 1
ATOM 11662 N N . PHE B 1 765 ? 153.885 136.195 199.880 1.00 152.06 765 PHE B N 1
ATOM 11663 C CA . PHE B 1 765 ? 154.780 136.219 198.729 1.00 149.01 765 PHE B CA 1
ATOM 11664 C C . PHE B 1 765 ? 154.133 135.588 197.502 1.00 152.04 765 PHE B C 1
ATOM 11665 O O . PHE B 1 765 ? 154.372 136.027 196.371 1.00 154.21 765 PHE B O 1
ATOM 11673 N N . LYS B 1 766 ? 153.326 134.544 197.700 1.00 152.58 766 LYS B N 1
ATOM 11674 C CA . LYS B 1 766 ? 152.632 133.937 196.569 1.00 151.97 766 LYS B CA 1
ATOM 11675 C C . LYS B 1 766 ? 151.654 134.917 195.936 1.00 152.29 766 LYS B C 1
ATOM 11676 O O . LYS B 1 766 ? 151.565 135.012 194.705 1.00 153.30 766 LYS B O 1
ATOM 11682 N N . ASP B 1 767 ? 150.914 135.659 196.762 1.00 155.76 767 ASP B N 1
ATOM 11683 C CA . ASP B 1 767 ? 150.021 136.682 196.232 1.00 158.33 767 ASP B CA 1
ATOM 11684 C C . ASP B 1 767 ? 150.803 137.784 195.532 1.00 156.74 767 ASP B C 1
ATOM 11685 O O . ASP B 1 767 ? 150.350 138.326 194.520 1.00 158.49 767 ASP B O 1
ATOM 11690 N N . VAL B 1 768 ? 151.980 138.134 196.056 1.00 154.15 768 VAL B N 1
ATOM 11691 C CA . VAL B 1 768 ? 152.810 139.139 195.395 1.00 152.56 768 VAL B CA 1
ATOM 11692 C C . VAL B 1 768 ? 153.232 138.655 194.012 1.00 152.17 768 VAL B C 1
ATOM 11693 O O . VAL B 1 768 ? 153.166 139.401 193.026 1.00 155.07 768 VAL B O 1
ATOM 11697 N N . ILE B 1 769 ? 153.666 137.397 193.919 1.00 150.38 769 ILE B N 1
ATOM 11698 C CA . ILE B 1 769 ? 154.084 136.840 192.636 1.00 148.19 769 ILE B CA 1
ATOM 11699 C C . ILE B 1 769 ? 152.912 136.794 191.664 1.00 152.58 769 ILE B C 1
ATOM 11700 O O . ILE B 1 769 ? 153.054 137.128 190.481 1.00 153.42 769 ILE B O 1
ATOM 11705 N N . ALA B 1 770 ? 151.737 136.380 192.143 1.00 153.42 770 ALA B N 1
ATOM 11706 C CA . ALA B 1 770 ? 150.556 136.356 191.286 1.00 149.14 770 ALA B CA 1
ATOM 11707 C C . ALA B 1 770 ? 150.184 137.757 190.820 1.00 151.64 770 ALA B C 1
ATOM 11708 O O . ALA B 1 770 ? 149.753 137.944 189.677 1.00 154.83 770 ALA B O 1
ATOM 11710 N N . LYS B 1 771 ? 150.328 138.752 191.697 1.00 154.66 771 LYS B N 1
ATOM 11711 C CA . LYS B 1 771 ? 150.053 140.130 191.309 1.00 157.19 771 LYS B CA 1
ATOM 11712 C C . LYS B 1 771 ? 151.015 140.598 190.227 1.00 157.40 771 LYS B C 1
ATOM 11713 O O . LYS B 1 771 ? 150.609 141.271 189.275 1.00 160.27 771 LYS B O 1
ATOM 11719 N N . ARG B 1 772 ? 152.298 140.250 190.354 1.00 156.71 772 ARG B N 1
ATOM 11720 C CA . ARG B 1 772 ? 153.260 140.606 189.312 1.00 157.22 772 ARG B CA 1
ATOM 11721 C C . ARG B 1 772 ? 152.925 139.914 187.996 1.00 161.23 772 ARG B C 1
ATOM 11722 O O . ARG B 1 772 ? 153.070 140.506 186.916 1.00 165.68 772 ARG B O 1
ATOM 11730 N N . ARG B 1 773 ? 152.498 138.650 188.071 1.00 159.60 773 ARG B N 1
ATOM 11731 C CA . ARG B 1 773 ? 152.097 137.920 186.872 1.00 159.31 773 ARG B CA 1
ATOM 11732 C C . ARG B 1 773 ? 150.907 138.588 186.198 1.00 161.11 773 ARG B C 1
ATOM 11733 O O . ARG B 1 773 ? 150.892 138.770 184.974 1.00 163.87 773 ARG B O 1
ATOM 11741 N N . ALA B 1 774 ? 149.906 138.978 186.985 1.00 160.90 774 ALA B N 1
ATOM 11742 C CA . ALA B 1 774 ? 148.783 139.717 186.424 1.00 161.05 774 ALA B CA 1
ATOM 11743 C C . ALA B 1 774 ? 149.251 141.030 185.811 1.00 161.50 774 ALA B C 1
ATOM 11744 O O . ALA B 1 774 ? 148.793 141.417 184.731 1.00 160.91 774 ALA B O 1
ATOM 11746 N N . LEU B 1 775 ? 150.186 141.713 186.475 1.00 163.24 775 LEU B N 1
ATOM 11747 C CA . LEU B 1 775 ? 150.633 143.020 186.005 1.00 163.55 775 LEU B CA 1
ATOM 11748 C C . LEU B 1 775 ? 151.295 142.927 184.637 1.00 165.73 775 LEU B C 1
ATOM 11749 O O . LEU B 1 775 ? 150.902 143.633 183.700 1.00 166.33 775 LEU B O 1
ATOM 11754 N N . GLU B 1 776 ? 152.298 142.056 184.483 1.00 167.83 776 GLU B N 1
ATOM 11755 C CA . GLU B 1 776 ? 152.956 142.100 183.179 1.00 168.51 776 GLU B CA 1
ATOM 11756 C C . GLU B 1 776 ? 152.201 141.290 182.131 1.00 169.38 776 GLU B C 1
ATOM 11757 O O . GLU B 1 776 ? 152.381 141.547 180.938 1.00 170.50 776 GLU B O 1
ATOM 11763 N N . GLU B 1 777 ? 151.303 140.380 182.533 1.00 168.60 777 GLU B N 1
ATOM 11764 C CA . GLU B 1 777 ? 150.376 139.815 181.561 1.00 168.75 777 GLU B CA 1
ATOM 11765 C C . GLU B 1 777 ? 149.450 140.887 181.001 1.00 167.92 777 GLU B C 1
ATOM 11766 O O . GLU B 1 777 ? 149.209 140.938 179.789 1.00 169.14 777 GLU B O 1
ATOM 11772 N N . LEU B 1 778 ? 148.933 141.763 181.867 1.00 166.94 778 LEU B N 1
ATOM 11773 C CA . LEU B 1 778 ? 148.102 142.867 181.399 1.00 166.26 778 LEU B CA 1
ATOM 11774 C C . LEU B 1 778 ? 148.904 143.829 180.536 1.00 167.75 778 LEU B C 1
ATOM 11775 O O . LEU B 1 778 ? 148.390 144.363 179.548 1.00 170.80 778 LEU B O 1
ATOM 11780 N N . ARG B 1 779 ? 150.165 144.077 180.902 1.00 165.37 779 ARG B N 1
ATOM 11781 C CA . ARG B 1 779 ? 151.006 144.940 180.078 1.00 165.16 779 ARG B CA 1
ATOM 11782 C C . ARG B 1 779 ? 151.212 144.343 178.691 1.00 167.30 779 ARG B C 1
ATOM 11783 O O . ARG B 1 779 ? 151.128 145.052 177.681 1.00 167.61 779 ARG B O 1
ATOM 11791 N N . ARG B 1 780 ? 151.481 143.036 178.623 1.00 166.75 780 ARG B N 1
ATOM 11792 C CA . ARG B 1 780 ? 151.643 142.375 177.334 1.00 165.98 780 ARG B CA 1
ATOM 11793 C C . ARG B 1 780 ? 150.354 142.424 176.523 1.00 167.44 780 ARG B C 1
ATOM 11794 O O . ARG B 1 780 ? 150.385 142.647 175.307 1.00 168.29 780 ARG B O 1
ATOM 11802 N N . GLU B 1 781 ? 149.211 142.214 177.179 1.00 168.16 781 GLU B N 1
ATOM 11803 C CA . GLU B 1 781 ? 147.934 142.274 176.474 1.00 167.57 781 GLU B CA 1
ATOM 11804 C C . GLU B 1 781 ? 147.667 143.673 175.934 1.00 166.60 781 GLU B C 1
ATOM 11805 O O . GLU B 1 781 ? 147.177 143.831 174.811 1.00 168.53 781 GLU B O 1
ATOM 11811 N N . GLU B 1 782 ? 147.975 144.703 176.725 1.00 166.67 782 GLU B N 1
ATOM 11812 C CA . GLU B 1 782 ? 147.788 146.074 176.263 1.00 167.48 782 GLU B CA 1
ATOM 11813 C C . GLU B 1 782 ? 148.705 146.389 175.090 1.00 164.92 782 GLU B C 1
ATOM 11814 O O . GLU B 1 782 ? 148.293 147.051 174.130 1.00 163.59 782 GLU B O 1
ATOM 11820 N N . LYS B 1 783 ? 149.957 145.928 175.151 1.00 162.57 783 LYS B N 1
ATOM 11821 C CA . LYS B 1 783 ? 150.872 146.137 174.035 1.00 157.30 783 LYS B CA 1
ATOM 11822 C C . LYS B 1 783 ? 150.369 145.440 172.778 1.00 157.90 783 LYS B C 1
ATOM 11823 O O . LYS B 1 783 ? 150.427 146.004 171.678 1.00 159.71 783 LYS B O 1
ATOM 11829 N N . GLU B 1 784 ? 149.864 144.212 172.923 1.00 159.37 784 GLU B N 1
ATOM 11830 C CA . GLU B 1 784 ? 149.316 143.495 171.778 1.00 161.24 784 GLU B CA 1
ATOM 11831 C C . GLU B 1 784 ? 148.108 144.223 171.201 1.00 162.53 784 GLU B C 1
ATOM 11832 O O . GLU B 1 784 ? 147.965 144.329 169.979 1.00 164.27 784 GLU B O 1
ATOM 11838 N N . ARG B 1 785 ? 147.226 144.728 172.066 1.00 162.68 785 ARG B N 1
ATOM 11839 C CA . ARG B 1 785 ? 146.057 145.459 171.587 1.00 162.46 785 ARG B CA 1
ATOM 11840 C C . ARG B 1 785 ? 146.465 146.726 170.847 1.00 159.10 785 ARG B C 1
ATOM 11841 O O . ARG B 1 785 ? 145.902 147.048 169.794 1.00 158.08 785 ARG B O 1
ATOM 11849 N N . VAL B 1 786 ? 147.442 147.458 171.385 1.00 159.25 786 VAL B N 1
ATOM 11850 C CA . VAL B 1 786 ? 147.897 148.684 170.735 1.00 158.56 786 VAL B CA 1
ATOM 11851 C C . VAL B 1 786 ? 148.519 148.371 169.381 1.00 158.12 786 VAL B C 1
ATOM 11852 O O . VAL B 1 786 ? 148.268 149.067 168.390 1.00 157.32 786 VAL B O 1
ATOM 11856 N N . GLU B 1 787 ? 149.345 147.323 169.314 1.00 160.50 787 GLU B N 1
ATOM 11857 C CA . GLU B 1 787 ? 149.982 146.984 168.046 1.00 157.36 787 GLU B CA 1
ATOM 11858 C C . GLU B 1 787 ? 148.955 146.498 167.033 1.00 155.04 787 GLU B C 1
ATOM 11859 O O . GLU B 1 787 ? 149.082 146.776 165.837 1.00 153.54 787 GLU B O 1
ATOM 11865 N N . ASN B 1 788 ? 147.921 145.788 167.489 1.00 156.50 788 ASN B N 1
ATOM 11866 C CA . ASN B 1 788 ? 146.856 145.373 166.583 1.00 155.63 788 ASN B CA 1
ATOM 11867 C C . ASN B 1 788 ? 146.080 146.574 166.060 1.00 153.96 788 ASN B C 1
ATOM 11868 O O . ASN B 1 788 ? 145.733 146.629 164.874 1.00 152.36 788 ASN B O 1
ATOM 11873 N N . ARG B 1 789 ? 145.796 147.544 166.933 1.00 154.42 789 ARG B N 1
ATOM 11874 C CA . ARG B 1 789 ? 145.114 148.760 166.503 1.00 150.68 789 ARG B CA 1
ATOM 11875 C C . ARG B 1 789 ? 145.943 149.511 165.471 1.00 149.16 789 ARG B C 1
ATOM 11876 O O . ARG B 1 789 ? 145.422 149.961 164.443 1.00 148.70 789 ARG B O 1
ATOM 11884 N N . LYS B 1 790 ? 147.243 149.655 165.734 1.00 150.21 790 LYS B N 1
ATOM 11885 C CA . LYS B 1 790 ? 148.122 150.336 164.791 1.00 145.24 790 LYS B CA 1
ATOM 11886 C C . LYS B 1 790 ? 148.193 149.587 163.468 1.00 143.57 790 LYS B C 1
ATOM 11887 O O . LYS B 1 790 ? 148.174 150.202 162.398 1.00 141.99 790 LYS B O 1
ATOM 11893 N N . LYS B 1 791 ? 148.273 148.255 163.523 1.00 147.18 791 LYS B N 1
ATOM 11894 C CA . LYS B 1 791 ? 148.307 147.458 162.303 1.00 146.78 791 LYS B CA 1
ATOM 11895 C C . LYS B 1 791 ? 147.045 147.665 161.480 1.00 143.27 791 LYS B C 1
ATOM 11896 O O . LYS B 1 791 ? 147.114 147.895 160.269 1.00 144.84 791 LYS B O 1
ATOM 11902 N N . ASN B 1 792 ? 145.879 147.597 162.126 1.00 141.15 792 ASN B N 1
ATOM 11903 C CA . ASN B 1 792 ? 144.630 147.770 161.395 1.00 140.12 792 ASN B CA 1
ATOM 11904 C C . ASN B 1 792 ? 144.532 149.165 160.798 1.00 140.75 792 ASN B C 1
ATOM 11905 O O . ASN B 1 792 ? 144.160 149.324 159.628 1.00 142.26 792 ASN B O 1
ATOM 11910 N N . PHE B 1 793 ? 144.877 150.190 161.580 1.00 141.60 793 PHE B N 1
ATOM 11911 C CA . PHE B 1 793 ? 144.753 151.559 161.096 1.00 140.48 793 PHE B CA 1
ATOM 11912 C C . PHE B 1 793 ? 145.707 151.820 159.938 1.00 141.24 793 PHE B C 1
ATOM 11913 O O . PHE B 1 793 ? 145.319 152.412 158.924 1.00 142.39 793 PHE B O 1
ATOM 11921 N N . GLU B 1 794 ? 146.959 151.376 160.064 1.00 142.25 794 GLU B N 1
ATOM 11922 C CA . GLU B 1 794 ? 147.924 151.581 158.993 1.00 140.97 794 GLU B CA 1
ATOM 11923 C C . GLU B 1 794 ? 147.561 150.783 157.749 1.00 135.54 794 GLU B C 1
ATOM 11924 O O . GLU B 1 794 ? 147.731 151.279 156.631 1.00 134.12 794 GLU B O 1
ATOM 11930 N N . ALA B 1 795 ? 147.063 149.555 157.915 1.00 137.07 795 ALA B N 1
ATOM 11931 C CA . ALA B 1 795 ? 146.644 148.771 156.761 1.00 135.44 795 ALA B CA 1
ATOM 11932 C C . ALA B 1 795 ? 145.485 149.438 156.038 1.00 131.71 795 ALA B C 1
ATOM 11933 O O . ALA B 1 795 ? 145.471 149.502 154.805 1.00 132.34 795 ALA B O 1
ATOM 11935 N N . PHE B 1 796 ? 144.502 149.944 156.786 1.00 131.66 796 PHE B N 1
ATOM 11936 C CA . PHE B 1 796 ? 143.388 150.643 156.155 1.00 128.25 796 PHE B CA 1
ATOM 11937 C C . PHE B 1 796 ? 143.857 151.908 155.452 1.00 127.59 796 PHE B C 1
ATOM 11938 O O . PHE B 1 796 ? 143.421 152.204 154.333 1.00 128.37 796 PHE B O 1
ATOM 11946 N N . ARG B 1 797 ? 144.744 152.671 156.096 1.00 127.62 797 ARG B N 1
ATOM 11947 C CA . ARG B 1 797 ? 145.272 153.880 155.477 1.00 127.56 797 ARG B CA 1
ATOM 11948 C C . ARG B 1 797 ? 145.983 153.550 154.175 1.00 128.86 797 ARG B C 1
ATOM 11949 O O . ARG B 1 797 ? 145.769 154.215 153.156 1.00 127.20 797 ARG B O 1
ATOM 11957 N N . THR B 1 798 ? 146.834 152.523 154.191 1.00 130.40 798 THR B N 1
ATOM 11958 C CA . THR B 1 798 ? 147.604 152.192 153.001 1.00 126.67 798 THR B CA 1
ATOM 11959 C C . THR B 1 798 ? 146.705 151.636 151.906 1.00 120.05 798 THR B C 1
ATOM 11960 O O . THR B 1 798 ? 146.916 151.916 150.724 1.00 121.08 798 THR B O 1
ATOM 11964 N N . ASN B 1 799 ? 145.686 150.857 152.275 1.00 119.53 799 ASN B N 1
ATOM 11965 C CA . ASN B 1 799 ? 144.749 150.356 151.276 1.00 119.92 799 ASN B CA 1
ATOM 11966 C C . ASN B 1 799 ? 143.980 151.494 150.622 1.00 118.53 799 ASN B C 1
ATOM 11967 O O . ASN B 1 799 ? 143.811 151.516 149.398 1.00 119.92 799 ASN B O 1
ATOM 11972 N N . VAL B 1 800 ? 143.508 152.453 151.421 1.00 117.88 800 VAL B N 1
ATOM 11973 C CA . VAL B 1 800 ? 142.779 153.589 150.864 1.00 117.12 800 VAL B CA 1
ATOM 11974 C C . VAL B 1 800 ? 143.691 154.431 149.982 1.00 117.30 800 VAL B C 1
ATOM 11975 O O . VAL B 1 800 ? 143.292 154.879 148.900 1.00 117.80 800 VAL B O 1
ATOM 11979 N N . LEU B 1 801 ? 144.928 154.662 150.427 1.00 118.34 801 LEU B N 1
ATOM 11980 C CA . LEU B 1 801 ? 145.873 155.429 149.624 1.00 115.57 801 LEU B CA 1
ATOM 11981 C C . LEU B 1 801 ? 146.192 154.719 148.317 1.00 111.35 801 LEU B C 1
ATOM 11982 O O . LEU B 1 801 ? 146.295 155.359 147.265 1.00 110.85 801 LEU B O 1
ATOM 11987 N N . LEU B 1 802 ? 146.375 153.399 148.368 1.00 115.15 802 LEU B N 1
ATOM 11988 C CA . LEU B 1 802 ? 146.615 152.634 147.153 1.00 112.05 802 LEU B CA 1
ATOM 11989 C C . LEU B 1 802 ? 145.427 152.729 146.213 1.00 112.02 802 LEU B C 1
ATOM 11990 O O . LEU B 1 802 ? 145.598 152.920 145.006 1.00 113.98 802 LEU B O 1
ATOM 11995 N N . THR B 1 803 ? 144.212 152.614 146.751 1.00 110.43 803 THR B N 1
ATOM 11996 C CA . THR B 1 803 ? 143.020 152.744 145.922 1.00 108.37 803 THR B CA 1
ATOM 11997 C C . THR B 1 803 ? 142.979 154.106 145.245 1.00 108.06 803 THR B C 1
ATOM 11998 O O . THR B 1 803 ? 142.769 154.200 144.033 1.00 111.62 803 THR B O 1
ATOM 12002 N N . TRP B 1 804 ? 143.219 155.172 146.009 1.00 108.22 804 TRP B N 1
ATOM 12003 C CA . TRP B 1 804 ? 143.167 156.520 145.452 1.00 108.46 804 TRP B CA 1
ATOM 12004 C C . TRP B 1 804 ? 144.228 156.719 144.376 1.00 107.67 804 TRP B C 1
ATOM 12005 O O . TRP B 1 804 ? 143.923 157.144 143.253 1.00 108.52 804 TRP B O 1
ATOM 12016 N N . ALA B 1 805 ? 145.485 156.409 144.703 1.00 106.30 805 ALA B N 1
ATOM 12017 C CA . ALA B 1 805 ? 146.578 156.650 143.769 1.00 103.55 805 ALA B CA 1
ATOM 12018 C C . ALA B 1 805 ? 146.438 155.796 142.518 1.00 106.18 805 ALA B C 1
ATOM 12019 O O . ALA B 1 805 ? 146.635 156.286 141.401 1.00 109.18 805 ALA B O 1
ATOM 12021 N N . PHE B 1 806 ? 146.090 154.518 142.678 1.00 105.33 806 PHE B N 1
ATOM 12022 C CA . PHE B 1 806 ? 145.965 153.644 141.523 1.00 106.33 806 PHE B CA 1
ATOM 12023 C C . PHE B 1 806 ? 144.738 153.981 140.692 1.00 108.45 806 PHE B C 1
ATOM 12024 O O . PHE B 1 806 ? 144.780 153.849 139.469 1.00 112.88 806 PHE B O 1
ATOM 12032 N N . SER B 1 807 ? 143.646 154.424 141.318 1.00 106.85 807 SER B N 1
ATOM 12033 C CA . SER B 1 807 ? 142.498 154.879 140.547 1.00 104.02 807 SER B CA 1
ATOM 12034 C C . SER B 1 807 ? 142.859 156.099 139.716 1.00 103.78 807 SER B C 1
ATOM 12035 O O . SER B 1 807 ? 142.531 156.174 138.527 1.00 104.41 807 SER B O 1
ATOM 12038 N N . ASN B 1 808 ? 143.558 157.061 140.324 1.00 101.86 808 ASN B N 1
ATOM 12039 C CA . ASN B 1 808 ? 143.977 158.244 139.580 1.00 97.40 808 ASN B CA 1
ATOM 12040 C C . ASN B 1 808 ? 144.903 157.868 138.431 1.00 102.66 808 ASN B C 1
ATOM 12041 O O . ASN B 1 808 ? 144.734 158.340 137.301 1.00 105.81 808 ASN B O 1
ATOM 12046 N N . LEU B 1 809 ? 145.882 157.001 138.701 1.00 104.27 809 LEU B N 1
ATOM 12047 C CA . LEU B 1 809 ? 146.837 156.611 137.669 1.00 103.54 809 LEU B CA 1
ATOM 12048 C C . LEU B 1 809 ? 146.160 155.838 136.545 1.00 103.22 809 LEU B C 1
ATOM 12049 O O . LEU B 1 809 ? 146.444 156.073 135.366 1.00 104.37 809 LEU B O 1
ATOM 12054 N N . ILE B 1 810 ? 145.270 154.906 136.888 1.00 100.87 810 ILE B N 1
ATOM 12055 C CA . ILE B 1 810 ? 144.583 154.118 135.873 1.00 102.61 810 ILE B CA 1
ATOM 12056 C C . ILE B 1 810 ? 143.695 155.014 135.025 1.00 104.46 810 ILE B C 1
ATOM 12057 O O . ILE B 1 810 ? 143.674 154.899 133.795 1.00 110.54 810 ILE B O 1
ATOM 12062 N N . PHE B 1 811 ? 142.962 155.930 135.662 1.00 98.89 811 PHE B N 1
ATOM 12063 C CA . PHE B 1 811 ? 142.119 156.852 134.914 1.00 100.15 811 PHE B CA 1
ATOM 12064 C C . PHE B 1 811 ? 142.953 157.700 133.966 1.00 101.42 811 PHE B C 1
ATOM 12065 O O . PHE B 1 811 ? 142.621 157.837 132.783 1.00 101.96 811 PHE B O 1
ATOM 12073 N N . ALA B 1 812 ? 144.060 158.255 134.467 1.00 100.55 812 ALA B N 1
ATOM 12074 C CA . ALA B 1 812 ? 144.903 159.115 133.645 1.00 99.40 812 ALA B CA 1
ATOM 12075 C C . ALA B 1 812 ? 145.486 158.351 132.465 1.00 101.67 812 ALA B C 1
ATOM 12076 O O . ALA B 1 812 ? 145.437 158.819 131.323 1.00 104.14 812 ALA B O 1
ATOM 12078 N N . LEU B 1 813 ? 146.038 157.163 132.723 1.00 99.74 813 LEU B N 1
ATOM 12079 C CA . LEU B 1 813 ? 146.630 156.378 131.647 1.00 98.44 813 LEU B CA 1
ATOM 12080 C C . LEU B 1 813 ? 145.584 155.978 130.619 1.00 99.77 813 LEU B C 1
ATOM 12081 O O . LEU B 1 813 ? 145.830 156.056 129.409 1.00 101.35 813 LEU B O 1
ATOM 12086 N N . PHE B 1 814 ? 144.404 155.557 131.079 1.00 98.06 814 PHE B N 1
ATOM 12087 C CA . PHE B 1 814 ? 143.368 155.126 130.152 1.00 102.05 814 PHE B CA 1
ATOM 12088 C C . PHE B 1 814 ? 142.899 156.273 129.271 1.00 102.16 814 PHE B C 1
ATOM 12089 O O . PHE B 1 814 ? 142.771 156.107 128.054 1.00 104.90 814 PHE B O 1
ATOM 12097 N N . VAL B 1 815 ? 142.650 157.448 129.856 1.00 97.76 815 VAL B N 1
ATOM 12098 C CA . VAL B 1 815 ? 142.175 158.557 129.034 1.00 99.86 815 VAL B CA 1
ATOM 12099 C C . VAL B 1 815 ? 143.279 159.037 128.099 1.00 101.28 815 VAL B C 1
ATOM 12100 O O . VAL B 1 815 ? 143.017 159.376 126.940 1.00 103.66 815 VAL B O 1
ATOM 12104 N N . VAL B 1 816 ? 144.531 159.036 128.564 1.00 99.75 816 VAL B N 1
ATOM 12105 C CA . VAL B 1 816 ? 145.640 159.457 127.712 1.00 96.24 816 VAL B CA 1
ATOM 12106 C C . VAL B 1 816 ? 145.770 158.530 126.511 1.00 102.38 816 VAL B C 1
ATOM 12107 O O . VAL B 1 816 ? 145.962 158.978 125.374 1.00 101.74 816 VAL B O 1
ATOM 12111 N N . TYR B 1 817 ? 145.654 157.222 126.741 1.00 102.70 817 TYR B N 1
ATOM 12112 C CA . TYR B 1 817 ? 145.927 156.266 125.677 1.00 103.34 817 TYR B CA 1
ATOM 12113 C C . TYR B 1 817 ? 144.719 156.000 124.788 1.00 106.35 817 TYR B C 1
ATOM 12114 O O . TYR B 1 817 ? 144.889 155.530 123.658 1.00 111.16 817 TYR B O 1
ATOM 12123 N N . PHE B 1 818 ? 143.504 156.286 125.257 1.00 102.51 818 PHE B N 1
ATOM 12124 C CA . PHE B 1 818 ? 142.305 155.927 124.511 1.00 105.46 818 PHE B CA 1
ATOM 12125 C C . PHE B 1 818 ? 141.417 157.118 124.178 1.00 108.46 818 PHE B C 1
ATOM 12126 O O . PHE B 1 818 ? 140.347 156.927 123.588 1.00 114.92 818 PHE B O 1
ATOM 12134 N N . ALA B 1 819 ? 141.817 158.336 124.531 1.00 102.59 819 ALA B N 1
ATOM 12135 C CA . ALA B 1 819 ? 140.998 159.507 124.266 1.00 102.93 819 ALA B CA 1
ATOM 12136 C C . ALA B 1 819 ? 141.889 160.683 123.906 1.00 104.64 819 ALA B C 1
ATOM 12137 O O . ALA B 1 819 ? 142.889 160.944 124.579 1.00 107.17 819 ALA B O 1
ATOM 12139 N N . SER B 1 820 ? 141.518 161.389 122.847 1.00 106.06 820 SER B N 1
ATOM 12140 C CA . SER B 1 820 ? 142.224 162.592 122.448 1.00 106.29 820 SER B CA 1
ATOM 12141 C C . SER B 1 820 ? 141.705 163.786 123.242 1.00 103.37 820 SER B C 1
ATOM 12142 O O . SER B 1 820 ? 140.747 163.687 124.010 1.00 105.36 820 SER B O 1
ATOM 12145 N N . SER B 1 821 ? 142.363 164.930 123.056 1.00 97.38 821 SER B N 1
ATOM 12146 C CA . SER B 1 821 ? 141.886 166.152 123.691 1.00 97.06 821 SER B CA 1
ATOM 12147 C C . SER B 1 821 ? 140.520 166.559 123.160 1.00 98.69 821 SER B C 1
ATOM 12148 O O . SER B 1 821 ? 139.690 167.071 123.917 1.00 103.32 821 SER B O 1
ATOM 12151 N N . SER B 1 822 ? 140.264 166.334 121.870 1.00 98.76 822 SER B N 1
ATOM 12152 C CA . SER B 1 822 ? 138.976 166.692 121.292 1.00 100.96 822 SER B CA 1
ATOM 12153 C C . SER B 1 822 ? 137.832 165.862 121.858 1.00 101.13 822 SER B C 1
ATOM 12154 O O . SER B 1 822 ? 136.669 166.240 121.687 1.00 107.34 822 SER B O 1
ATOM 12157 N N . THR B 1 823 ? 138.129 164.745 122.519 1.00 96.72 823 THR B N 1
ATOM 12158 C CA . THR B 1 823 ? 137.104 163.868 123.065 1.00 96.49 823 THR B CA 1
ATOM 12159 C C . THR B 1 823 ? 137.063 163.859 124.585 1.00 96.25 823 THR B C 1
ATOM 12160 O O . THR B 1 823 ? 136.164 163.239 125.160 1.00 100.86 823 THR B O 1
ATOM 12164 N N . TYR B 1 824 ? 138.003 164.514 125.252 1.00 93.20 824 TYR B N 1
ATOM 12165 C CA . TYR B 1 824 ? 138.000 164.551 126.708 1.00 90.06 824 TYR B CA 1
ATOM 12166 C C . TYR B 1 824 ? 137.942 165.961 127.268 1.00 95.98 824 TYR B C 1
ATOM 12167 O O . TYR B 1 824 ? 137.361 166.170 128.335 1.00 98.54 824 TYR B O 1
ATOM 12176 N N . MET B 1 825 ? 138.541 166.934 126.585 1.00 97.74 825 MET B N 1
ATOM 12177 C CA . MET B 1 825 ? 138.358 168.325 126.986 1.00 95.68 825 MET B CA 1
ATOM 12178 C C . MET B 1 825 ? 136.898 168.763 126.980 1.00 95.84 825 MET B C 1
ATOM 12179 O O . MET B 1 825 ? 136.498 169.461 127.927 1.00 99.01 825 MET B O 1
ATOM 12184 N N . PRO B 1 826 ? 136.070 168.438 125.978 1.00 94.40 826 PRO B N 1
ATOM 12185 C CA . PRO B 1 826 ? 134.643 168.772 126.108 1.00 94.82 826 PRO B CA 1
ATOM 12186 C C . PRO B 1 826 ? 133.988 168.151 127.328 1.00 96.94 826 PRO B C 1
ATOM 12187 O O . PRO B 1 826 ? 133.193 168.814 128.003 1.00 103.72 826 PRO B O 1
ATOM 12191 N N . VAL B 1 827 ? 134.314 166.898 127.643 1.00 92.78 827 VAL B N 1
ATOM 12192 C CA . VAL B 1 827 ? 133.703 166.239 128.794 1.00 92.44 827 VAL B CA 1
ATOM 12193 C C . VAL B 1 827 ? 134.121 166.928 130.086 1.00 93.46 827 VAL B C 1
ATOM 12194 O O . VAL B 1 827 ? 133.293 167.187 130.968 1.00 98.68 827 VAL B O 1
ATOM 12198 N N . LEU B 1 828 ? 135.412 167.237 130.217 1.00 90.54 828 LEU B N 1
ATOM 12199 C CA . LEU B 1 828 ? 135.884 167.925 131.413 1.00 95.02 828 LEU B CA 1
ATOM 12200 C C . LEU B 1 828 ? 135.264 169.309 131.534 1.00 99.48 828 LEU B C 1
ATOM 12201 O O . LEU B 1 828 ? 134.894 169.738 132.634 1.00 101.01 828 LEU B O 1
ATOM 12206 N N . TYR B 1 829 ? 135.151 170.029 130.415 1.00 97.75 829 TYR B N 1
ATOM 12207 C CA . TYR B 1 829 ? 134.535 171.349 130.449 1.00 94.05 829 TYR B CA 1
ATOM 12208 C C . TYR B 1 829 ? 133.079 171.263 130.878 1.00 97.30 829 TYR B C 1
ATOM 12209 O O . TYR B 1 829 ? 132.621 172.073 131.686 1.00 101.05 829 TYR B O 1
ATOM 12218 N N . ILE B 1 830 ? 132.339 170.281 130.360 1.00 97.01 830 ILE B N 1
ATOM 12219 C CA . ILE B 1 830 ? 130.939 170.122 130.749 1.00 93.39 830 ILE B CA 1
ATOM 12220 C C . ILE B 1 830 ? 130.826 169.775 132.228 1.00 98.15 830 ILE B C 1
ATOM 12221 O O . ILE B 1 830 ? 129.954 170.294 132.934 1.00 104.55 830 ILE B O 1
ATOM 12226 N N . PHE B 1 831 ? 131.704 168.902 132.726 1.00 98.34 831 PHE B N 1
ATOM 12227 C CA . PHE B 1 831 ? 131.654 168.529 134.138 1.00 102.04 831 PHE B CA 1
ATOM 12228 C C . PHE B 1 831 ? 131.934 169.726 135.041 1.00 103.31 831 PHE B C 1
ATOM 12229 O O . PHE B 1 831 ? 131.184 170.000 135.992 1.00 106.15 831 PHE B O 1
ATOM 12237 N N . VAL B 1 832 ? 133.016 170.454 134.758 1.00 100.00 832 VAL B N 1
ATOM 12238 C CA . VAL B 1 832 ? 133.367 171.607 135.580 1.00 96.74 832 VAL B CA 1
ATOM 12239 C C . VAL B 1 832 ? 132.304 172.689 135.450 1.00 99.02 832 VAL B C 1
ATOM 12240 O O . VAL B 1 832 ? 131.997 173.396 136.415 1.00 104.80 832 VAL B O 1
ATOM 12244 N N . ALA B 1 833 ? 131.717 172.828 134.260 1.00 99.54 833 ALA B N 1
ATOM 12245 C CA . ALA B 1 833 ? 130.643 173.792 134.069 1.00 99.17 833 ALA B CA 1
ATOM 12246 C C . ALA B 1 833 ? 129.420 173.424 134.891 1.00 101.31 833 ALA B C 1
ATOM 12247 O O . ALA B 1 833 ? 128.769 174.298 135.464 1.00 106.99 833 ALA B O 1
ATOM 12249 N N . SER B 1 834 ? 129.083 172.137 134.957 1.00 99.21 834 SER B N 1
ATOM 12250 C CA . SER B 1 834 ? 127.954 171.718 135.781 1.00 100.22 834 SER B CA 1
ATOM 12251 C C . SER B 1 834 ? 128.216 172.016 137.252 1.00 105.30 834 SER B C 1
ATOM 12252 O O . SER B 1 834 ? 127.347 172.544 137.958 1.00 111.79 834 SER B O 1
ATOM 12255 N N . LEU B 1 835 ? 129.423 171.698 137.728 1.00 102.13 835 LEU B N 1
ATOM 12256 C CA . LEU B 1 835 ? 129.745 171.969 139.129 1.00 100.77 835 LEU B CA 1
ATOM 12257 C C . LEU B 1 835 ? 129.709 173.464 139.431 1.00 103.00 835 LEU B C 1
ATOM 12258 O O . LEU B 1 835 ? 129.155 173.890 140.454 1.00 108.44 835 LEU B O 1
ATOM 12263 N N . ASN B 1 836 ? 130.283 174.278 138.545 1.00 101.69 836 ASN B N 1
ATOM 12264 C CA . ASN B 1 836 ? 130.302 175.716 138.772 1.00 102.16 836 ASN B CA 1
ATOM 12265 C C . ASN B 1 836 ? 128.917 176.327 138.623 1.00 104.67 836 ASN B C 1
ATOM 12266 O O . ASN B 1 836 ? 128.608 177.311 139.297 1.00 107.10 836 ASN B O 1
ATOM 12271 N N . THR B 1 837 ? 128.072 175.767 137.756 1.00 100.80 837 THR B N 1
ATOM 12272 C CA . THR B 1 837 ? 126.686 176.211 137.685 1.00 99.88 837 THR B CA 1
ATOM 12273 C C . THR B 1 837 ? 125.960 175.918 138.987 1.00 104.20 837 THR B C 1
ATOM 12274 O O . THR B 1 837 ? 125.203 176.757 139.484 1.00 108.16 837 THR B O 1
ATOM 12278 N N . CYS B 1 838 ? 126.182 174.733 139.556 1.00 103.29 838 CYS B N 1
ATOM 12279 C CA . CYS B 1 838 ? 125.567 174.414 140.840 1.00 102.47 838 CYS B CA 1
ATOM 12280 C C . CYS B 1 838 ? 126.027 175.386 141.919 1.00 102.54 838 CYS B C 1
ATOM 12281 O O . CYS B 1 838 ? 125.218 175.888 142.708 1.00 109.36 838 CYS B O 1
ATOM 12284 N N . ARG B 1 839 ? 127.327 175.684 141.952 1.00 97.75 839 ARG B N 1
ATOM 12285 C CA . ARG B 1 839 ? 127.843 176.583 142.983 1.00 96.48 839 ARG B CA 1
ATOM 12286 C C . ARG B 1 839 ? 127.363 178.019 142.774 1.00 102.46 839 ARG B C 1
ATOM 12287 O O . ARG B 1 839 ? 127.037 178.716 143.744 1.00 106.44 839 ARG B O 1
ATOM 12295 N N . LEU B 1 840 ? 127.308 178.480 141.522 1.00 100.56 840 LEU B N 1
ATOM 12296 C CA . LEU B 1 840 ? 126.762 179.803 141.237 1.00 97.99 840 LEU B CA 1
ATOM 12297 C C . LEU B 1 840 ? 125.297 179.890 141.629 1.00 101.42 840 LEU B C 1
ATOM 12298 O O . LEU B 1 840 ? 124.858 180.898 142.192 1.00 104.12 840 LEU B O 1
ATOM 12303 N N . LEU B 1 841 ? 124.519 178.854 141.315 1.00 96.99 841 LEU B N 1
ATOM 12304 C CA . LEU B 1 841 ? 123.113 178.854 141.685 1.00 96.08 841 LEU B CA 1
ATOM 12305 C C . LEU B 1 841 ? 122.954 178.871 143.196 1.00 103.62 841 LEU B C 1
ATOM 12306 O O . LEU B 1 841 ? 122.077 179.558 143.724 1.00 112.07 841 LEU B O 1
ATOM 12311 N N . GLY B 1 842 ? 123.806 178.134 143.910 1.00 99.76 842 GLY B N 1
ATOM 12312 C CA . GLY B 1 842 ? 123.760 178.176 145.362 1.00 100.60 842 GLY B CA 1
ATOM 12313 C C . GLY B 1 842 ? 124.081 179.550 145.920 1.00 103.47 842 GLY B C 1
ATOM 12314 O O . GLY B 1 842 ? 123.394 180.041 146.819 1.00 109.61 842 GLY B O 1
ATOM 12315 N N . SER B 1 843 ? 125.127 180.190 145.394 1.00 100.81 843 SER B N 1
ATOM 12316 C CA . SER B 1 843 ? 125.485 181.524 145.868 1.00 103.91 843 SER B CA 1
ATOM 12317 C C . SER B 1 843 ? 124.385 182.536 145.565 1.00 107.98 843 SER B C 1
ATOM 12318 O O . SER B 1 843 ? 124.041 183.367 146.415 1.00 113.84 843 SER B O 1
ATOM 12321 N N . ILE B 1 844 ? 123.818 182.476 144.359 1.00 104.56 844 ILE B N 1
ATOM 12322 C CA . ILE B 1 844 ? 122.744 183.391 143.988 1.00 105.97 844 ILE B CA 1
ATOM 12323 C C . ILE B 1 844 ? 121.518 183.150 144.857 1.00 110.09 844 ILE B C 1
ATOM 12324 O O . ILE B 1 844 ? 120.847 184.096 145.284 1.00 116.54 844 ILE B O 1
ATOM 12329 N N . GLY B 1 845 ? 121.199 181.884 145.124 1.00 106.77 845 GLY B N 1
ATOM 12330 C CA . GLY B 1 845 ? 120.079 181.583 145.996 1.00 112.04 845 GLY B CA 1
ATOM 12331 C C . GLY B 1 845 ? 120.289 182.098 147.404 1.00 116.12 845 GLY B C 1
ATOM 12332 O O . GLY B 1 845 ? 119.366 182.629 148.021 1.00 124.35 845 GLY B O 1
ATOM 12333 N N . HIS B 1 846 ? 121.508 181.957 147.927 1.00 107.75 846 HIS B N 1
ATOM 12334 C CA . HIS B 1 846 ? 121.805 182.497 149.249 1.00 105.29 846 HIS B CA 1
ATOM 12335 C C . HIS B 1 846 ? 121.641 184.011 149.263 1.00 111.90 846 HIS B C 1
ATOM 12336 O O . HIS B 1 846 ? 121.046 184.571 150.191 1.00 119.12 846 HIS B O 1
ATOM 12343 N N . TRP B 1 847 ? 122.148 184.688 148.230 1.00 108.69 847 TRP B N 1
ATOM 12344 C CA . TRP B 1 847 ? 121.990 186.137 148.142 1.00 111.76 847 TRP B CA 1
ATOM 12345 C C . TRP B 1 847 ? 120.521 186.544 148.112 1.00 119.12 847 TRP B C 1
ATOM 12346 O O . TRP B 1 847 ? 120.092 187.412 148.886 1.00 126.37 847 TRP B O 1
ATOM 12357 N N . VAL B 1 848 ? 119.733 185.932 147.226 1.00 113.99 848 VAL B N 1
ATOM 12358 C CA . VAL B 1 848 ? 118.337 186.335 147.087 1.00 117.98 848 VAL B CA 1
ATOM 12359 C C . VAL B 1 848 ? 117.555 185.998 148.348 1.00 125.96 848 VAL B C 1
ATOM 12360 O O . VAL B 1 848 ? 116.665 186.749 148.757 1.00 137.35 848 VAL B O 1
ATOM 12364 N N . TYR B 1 849 ? 117.888 184.885 149.003 1.00 122.38 849 TYR B N 1
ATOM 12365 C CA . TYR B 1 849 ? 117.207 184.531 150.241 1.00 126.76 849 TYR B CA 1
ATOM 12366 C C . TYR B 1 849 ? 117.518 185.538 151.339 1.00 130.76 849 TYR B C 1
ATOM 12367 O O . TYR B 1 849 ? 116.610 186.045 152.010 1.00 141.47 849 TYR B O 1
ATOM 12376 N N . ILE B 1 850 ? 118.800 185.872 151.510 1.00 121.75 850 ILE B N 1
ATOM 12377 C CA . ILE B 1 850 ? 119.198 186.780 152.575 1.00 124.32 850 ILE B CA 1
ATOM 12378 C C . ILE B 1 850 ? 118.770 188.216 152.298 1.00 130.40 850 ILE B C 1
ATOM 12379 O O . ILE B 1 850 ? 118.734 189.032 153.226 1.00 129.11 850 ILE B O 1
ATOM 12384 N N . HIS B 1 851 ? 118.444 188.557 151.050 1.00 132.07 851 HIS B N 1
ATOM 12385 C CA . HIS B 1 851 ? 117.959 189.900 150.752 1.00 134.35 851 HIS B CA 1
ATOM 12386 C C . HIS B 1 851 ? 116.458 189.979 150.502 1.00 142.41 851 HIS B C 1
ATOM 12387 O O . HIS B 1 851 ? 115.936 191.087 150.345 1.00 147.74 851 HIS B O 1
ATOM 12394 N N . THR B 1 852 ? 115.752 188.853 150.462 1.00 144.42 852 THR B N 1
ATOM 12395 C CA . THR B 1 852 ? 114.319 188.868 150.214 1.00 157.83 852 THR B CA 1
ATOM 12396 C C . THR B 1 852 ? 113.491 188.328 151.368 1.00 165.59 852 THR B C 1
ATOM 12397 O O . THR B 1 852 ? 112.323 188.705 151.497 1.00 176.11 852 THR B O 1
ATOM 12401 N N . GLU B 1 853 ? 114.061 187.473 152.223 1.00 159.87 853 GLU B N 1
ATOM 12402 C CA . GLU B 1 853 ? 113.274 186.894 153.306 1.00 172.00 853 GLU B CA 1
ATOM 12403 C C . GLU B 1 853 ? 112.782 187.958 154.280 1.00 177.41 853 GLU B C 1
ATOM 12404 O O . GLU B 1 853 ? 111.762 187.761 154.951 1.00 178.29 853 GLU B O 1
ATOM 12410 N N . GLY B 1 854 ? 113.483 189.091 154.367 1.00 171.49 854 GLY B N 1
ATOM 12411 C CA . GLY B 1 854 ? 113.053 190.145 155.272 1.00 173.87 854 GLY B CA 1
ATOM 12412 C C . GLY B 1 854 ? 111.719 190.754 154.883 1.00 183.22 854 GLY B C 1
ATOM 12413 O O . GLY B 1 854 ? 110.849 190.959 155.732 1.00 189.32 854 GLY B O 1
ATOM 12414 N N . LEU B 1 855 ? 111.537 191.052 153.593 1.00 185.48 855 LEU B N 1
ATOM 12415 C CA . LEU B 1 855 ? 110.298 191.688 153.156 1.00 192.27 855 LEU B CA 1
ATOM 12416 C C . LEU B 1 855 ? 109.134 190.706 153.138 1.00 195.83 855 LEU B C 1
ATOM 12417 O O . LEU B 1 855 ? 107.992 191.098 153.407 1.00 199.50 855 LEU B O 1
ATOM 12422 N N . ARG B 1 856 ? 109.396 189.436 152.830 1.00 193.75 856 ARG B N 1
ATOM 12423 C CA . ARG B 1 856 ? 108.354 188.421 152.744 1.00 199.32 856 ARG B CA 1
ATOM 12424 C C . ARG B 1 856 ? 108.206 187.633 154.042 1.00 201.03 856 ARG B C 1
ATOM 12425 O O . ARG B 1 856 ? 107.842 186.453 154.016 1.00 203.18 856 ARG B O 1
ATOM 12433 N N . GLY B 1 857 ? 108.487 188.267 155.182 1.00 200.44 857 GLY B N 1
ATOM 12434 C CA . GLY B 1 857 ? 108.335 187.595 156.459 1.00 201.74 857 GLY B CA 1
ATOM 12435 C C . GLY B 1 857 ? 106.897 187.341 156.856 1.00 209.02 857 GLY B C 1
ATOM 12436 O O . GLY B 1 857 ? 106.634 186.411 157.627 1.00 208.09 857 GLY B O 1
ATOM 12437 N N . ARG B 1 858 ? 105.959 188.148 156.354 1.00 210.37 858 ARG B N 1
ATOM 12438 C CA . ARG B 1 858 ? 104.550 187.917 156.657 1.00 212.41 858 ARG B CA 1
ATOM 12439 C C . ARG B 1 858 ? 104.066 186.602 156.059 1.00 212.68 858 ARG B C 1
ATOM 12440 O O . ARG B 1 858 ? 103.308 185.863 156.699 1.00 212.40 858 ARG B O 1
ATOM 12448 N N . VAL B 1 859 ? 104.491 186.293 154.838 1.00 211.26 859 VAL B N 1
ATOM 12449 C CA . VAL B 1 859 ? 104.089 185.062 154.172 1.00 208.78 859 VAL B CA 1
ATOM 12450 C C . VAL B 1 859 ? 105.271 184.106 154.072 1.00 203.80 859 VAL B C 1
ATOM 12451 O O . VAL B 1 859 ? 105.262 183.027 154.664 1.00 193.52 859 VAL B O 1
#

B-factor: mean 130.14, std 26.42, range [20.0, 236.72]

Nearest PDB structures (foldseek):
  8k52-assembly1_A  TM=1.001E+00  e=0.000E+00  Phytophthora sojae strain P6497
  8z0o-assembly1_B  TM=9.916E-01  e=0.000E+00  Phytophthora sojae strain P6497
  7wjn-assembly1_A  TM=9.950E-01  e=0.000E+00  Phytophthora sojae strain P6497
  7wjo-assembly1_A  TM=9.900E-01  e=0.000E+00  Phytophthora sojae strain P6497
  7wjm-assembly1_B  TM=9.743E-01  e=0.000E+00  Phytophthora sojae strain P6497

GO terms:
  GO:0004100 chitin synthase activity (F, EXP)

Radius of gyration: 39.28 Å; Cα contacts (8 Å, |Δi|>4): 2285; chains: 2; bounding box: 104×97×108 Å

Solvent-accessible surface area: 68201 Å² total; per-residue (Å²): 192,77,94,60,60,64,46,25,69,98,24,174,109,34,83,83,168,57,152,100,99,97,74,59,4,50,95,55,49,169,140,191,46,19,3,69,82,1,8,46,21,0,89,92,0,5,54,4,7,77,61,142,121,53,162,56,0,9,73,21,3,16,98,0,0,88,13,1,37,80,4,5,145,144,25,97,74,71,50,10,25,70,12,1,74,48,11,1,136,25,2,21,40,2,3,17,48,2,5,33,53,42,82,33,183,72,194,72,153,73,2,34,16,13,47,86,34,16,24,18,53,18,103,84,76,61,163,124,52,120,37,72,171,45,62,102,62,20,8,78,62,7,47,0,2,10,0,37,0,74,117,4,90,58,1,25,101,73,14,9,40,0,46,1,33,86,66,40,39,78,2,33,1,0,1,0,1,16,2,65,73,42,16,35,113,52,2,105,25,1,1,66,50,0,0,30,0,1,29,59,1,49,134,16,105,130,84,63,159,120,10,11,101,57,52,5,44,26,102,80,0,4,54,30,0,0,0,0,0,2,0,13,0,68,42,45,4,74,54,114,0,15,76,28,0,66,58,18,5,0,9,19,27,34,0,4,14,0,15,21,16,1,18,25,10,74,2,0,1,0,3,15,12,0,29,23,53,35,141,87,113,49,6,13,2,1,8,1,4,1,1,0,10,46,111,113,24,55,81,12,36,2,5,16,19,0,2,18,1,1,0,34,0,1,17,4,80,6,0,0,13,0,38,18,5,2,20,6,31,123,24,0,1,22,44,0,1,42,16,1,53,142,60,146,55,0,0,0,3,2,0,6,4,3,4,50,81,23,98,88,93,65,100,47,121,17,17,0,0,0,2,4,35,4,13,12,21,0,1,0,37,4,0,10,20,13,44,39,2,4,1,22,2,26,17,19,6,2,5,0,4,15,16,120,0,0,119,21,55,0,6,91,24,6,5,38,21,62,81,81,91,40,53,112,45,14,26,65,43,6,32,2,14,113,15,12,27,30,1,2,0,3,11,0,0,2,44,125,93,31,50,55,6,9,16,1,10,38,66,0,27,0,92,24,102,8,31,137,45,22,24,25,0,0,38,42,0,52,134,34,47,16,0,26,33,9,6,23,53,29,9,35,214,26,3,45,57,0,65,88,61,4,114,17,84,177,100,61,48,117,21,0,88,87,2,43,85,24,17,73,81,74,27,49,32,29,39,60,63,12,5,11,18,24,0,20,12,9,0,44,8,21,30,1,45,45,86,46,79,8,123,98,70,98,1,69,124,100,78,107,95,70,11,59,51,21,20,112,113,5,40,62,43,3,77,44,8,42,31,24,1,10,3,0,1,6,28,5,80,2,88,30,4,126,124,29,2,149,109,4,6,37,54,1,7,118,13,26,50,79,10,41,122,25,24,45,19,35,72,168,41,43,120,54,69,121,127,28,70,85,23,18,93,38,32,90,7,0,58,48,74,0,0,63,50,17,51,22,38,79,29,0,126,78,3,88,47,23,45,22,11,16,51,0,0,18,17,1,0,2,29,4,14,3,19,0,52,168,25,58,4,102,71,5,21,59,140,120,134,50,103,44,86,108,91,74,70,88,114,77,103,53,78,67,79,88,71,66,40,55,21,46,27,1,90,29,0,25,81,14,11,40,33,12,46,61,73,8,46,120,15,39,111,161,30,63,14,91,81,17,10,63,89,16,86,101,66,36,18,47,6,5,51,43,26,18,114,4,0,66,21,5,84,62,82,60,106,72,95,70,142,149,57,211,142,206,76,85,78,68,66,42,34,67,102,29,178,128,56,94,184,52,111,99,110,100,98,91,73,59,5,82,125,88,86,148,35,8,4,69,64,0,8,48,19,1,81,81,0,6,54,12,7,78,56,146,114,46,181,52,0,8,89,16,4,15,90,0,0,87,13,1,28,86,2,1,143,138,25,102,61,99,75,5,32,98,14,1,43,62,5,0,121,23,5,12,61,2,3,13,50,0,4,29,58,41,97,31,182,87,188,75,158,99,3,40,14,12,42,46,45,23,25,32,81,18,101,79,72,60,163,120,64,127,37,70,170,43,58,144,74,14,9,96,72,7,44,0,2,5,0,45,0,76,120,4,99,55,1,24,102,73,17,6,25,1,46,3,28,84,64,42,47,100,0,34,2,0,3,0,0,15,2,62,68,40,15,37,112,57,0,105,24,0,5,75,51,3,0,45,0,2,36,54,0,62,105,21,104,123,83,62,161,120,10,9,100,56,64,7,47,30,103,84,0,6,49,16,1,1,1,0,4,2,0,11,0,71,31,46,2,82,56,108,0,24,82,28,1,65,56,16,4,2,12,20,24,41,0,3,16,0,1,26,12,2,15,24,11,62,2,6,0,0,5,10,8,0,16,25,55,48,145,83,171,56,23,12,1,1,11,2,6,0,2,0,12,39,101,121,23,49,80,16,34,0,8,18,18,0,3,14,0,1,0,34,1,1,18,5,79,7,0,0,14,0,36,16,4,2,22,4,33,123,27,0,3,22,40,3,2,47,16,2,46,141,54,137,67,1,0,0,3,2,0,1,5,3,3,49,78,23,103,99,98,62,101,46,127,20,17,1,0,0,2,5,29,3,11,14,15,0,2,1,37,2,0,8,19,14,52,39,2,4,1,33,2,28,21,19,6,0,5,1,6,16,14,115,0,0,112,22,59,0,5,92,22,10,4,39,22,65,84,86,88,44,52,114,39,12,24,51,35,6,21,6,12,164,15,9,33,13,2,3,0,4,9,0,0,1,42,126,92,24,43,54,9,8,16,2,8,32,64,0,26,0,90,23,98,9,29,142,44,25,22,24,0,1,40,42,5,42,147,35,58,18,0,32,41,7,7,27,44,20,7,37,193,38,4,43,52,0,66,90,61,3,114,18,88,174,101,58,48,114,25,0,91,84,2,41,87,25,13,74,80,75,25,48,33,32,45,61,68,14,5,12,21,28,0,22,12,10,1,48,9,23,26,1,44,46,83,48,78,9,117,93,74,92,0,64,122,102,77,109,94,72,10,58,48,21,19,110,110,5,36,64,44,4,78,45,8,38,22,25,4,15,0,3,1,13,22,2,82,2,90,30,7,125,127,33,3,148,105,4,6,36,56,2,7,117,14,20,48,81,9,43,126,23,26,44,16,39,78,165,47,44,129,56,76,116,126,29,71,80,23,18,90,48,30,97,7,0,56,49,74,0,1,64,48,14,49,31,40,75,27,0,127,83,3,86,49,25,37,26,10,15,52,0,0,19,22,0,2,2,18,8,24,4,20,0,60,72,57,5,127,65,4,18,57,116,97,96,48,113,44,82,120,94,70,82,90,113,85,108,52,74,63,72,92,66,74,25,57,18,49,30,1,80,34,2,23,83,9,16,40,33,12,43,62,70,7,44,120,14,40,110,162,28,62,10,90,81,16,12,63,87,16,88,100,65,38,15,45,6,6,48,44,21,22,116,4,0,65,21,5,79,69,85,58,109,72,97,72,142,149,56,211,140

Foldseek 3Di:
DVVVVVVVVVVVVVPPEVGCPVVNVVVVVVPAAEPVVLLVLLQVLLVCLVVVNLPVSLVSQLVSLVRLCRHLVPDDDVVSSVLSNVLSVQSVVLSVVSVCCVVPPDDDPSDARAWDKDWDFQPDDDPDADAPDDDCCQAGTKIKTFAADPQLLCLVVRPDDDPCVVVPQAAAEEEEEEDWLDAQVLQVQAVVLVLLLLVLLQPFDPPDPQRDDDCSYHNRNLSRYEYEYEYFAPVTHDPNNQVSCSVQRWDDPSSCSSNVRNRVGQKMKIWHQTWADDPPRTGYTHTYIYIHGHDGDDPLVSVSNVCNNPCVRRVHQKYKYAYTNKRWDNCLVVLVVSCCVLVVFAFKEFEQEAAPCLVPPLVQLVSLQVRLVSVLCCQQVQLLQQLLQFDQHFPRTTMMGGCPLCVPDLVCLLCVCVVPPCLVVFQLVVLLNLPCVSVSRVCSCLPFAGHHGYHYGHNGYIHHHQDSAPLSVLVVLLSGVSNVVRVLVVCLVPVVSNVVGYDDDPVSVVSSVVVSVLSVLVSVCLLLVLLVVLLVLLAQPLVCQLVVVQLVDDPPDPPNPVSVVVSVVSVVLVVVLLVVLLCPLLDDRSPVCSVVLVVSLQVLLVSQVVVVVSVVRSCVSPPDDPVNVVLVCLLPCLSQVLCVLVPHNVSCVSRVSSNSSRVSSVSRNNVSNNLSAVDDVVVVVVVVVVVVVVVVVVVVSVVVSVVRNNVVSVVSSCVSVVVNVVVNVCCVVPHHCVRVVVVVSVSSSVSSVSSSVSSVSSSCCVVPCVVVVVD/DVVVVVVVVVVVVVPWVTVPPVVVVVVVVPQADPVVLLVLLQVLLVCVVVVVLVPSLVSLLVSLVNLCRHLVPDPDPVLSVLSNVLSVQSVVLSVVSVCCVVPVDPDDSDARQKDKDKDFAPDDDPDDDADDDDCRQAGIKIKTFAADPQLLCLVVSPDDDPCVVVVQFAAEEEEAEDWLDAQVLVVLAVVLVLLLLVLLAPFDPPDPQRDDDQSYHRRNQSRYEYEYEYFAPVTYDPNNQVNCSVQRFHDPSSCSSNCSNRVGQKMKMWHQGWDDDDPRTGYTHTYIYIHGHDGDDPLVRVSNVCNNPCSRRVHQKYKYAYTQKRWHNCLVVQVVSCCVLPVFAQKEFEQEAAPPLVPPLVQLVSLQVRLCSVLCCQQVQLLQQLLQFHQHFPRTIMMGGCPLCVPDLVCLLCVCVVPPCLVVFLLVVLQNLPCPSSSRLCSCLPFAGHHGYHYGHNGYIHGHQDSAVLSVLVVLLSTVSNVLSSLVVCLVVVVSNVVGYDDDPVSNVSSVVVSVLSVLVSVCLLLVLLLVLLVLLQQPLVCQLVVVQLLDGPNDPPNVVSVVVNVVSVVLVVVLLVVLLCCLLDDRSPVCRVVLVVSLQVLLVSLVVVVVSVVSSVVSPPDDPVNVVLVCLLPCLSQVLCVLVVNNVSCVSRVSSNSSRVNVVSRNNVSNNLSAPDPVVVVVVVVVVVVVVVVVVVSVVVSVVRNNVVSVVSSCVSVVVNVVVNVCCVVPHHCVGVVVVSSVSSSVSSVSSSVSSVSSSCCVVPCVVVVVD

Sequence (1548 aa):
HAPRSSMMSVEYDGIPLSQQSYASATDLVRTIPSVEEALSTLDRAAAALNARRYRDALKLYLEGGYAMANVAERQANPKICNLLTSKGFETLNWCARLCDWIEGRIKEKHPRPGVHKVGIPVSNWDEDWVGPFMDEEEARRMWYTPVYCPHPIDFSNLGYRLRCVETGRRPRLMICITMYNEGPQQLKATLKKLANNLAYLKEQMPGDEKSLTGAFAGDDVWQNVLVCIVADGREQVHPKTLDYLEAIGLYDEDLLTINSAGIGAQCHLFEHTLQLSVNGKCLLPIQTVFALKENKASKLDSHHWYFNAFAEQIQPEYTAVMDVGTMLTKSALYHLLFAFERNHQIGGACGQLTVDNPFENLSNWVISAQHFEYKISNILDKSLESCFGFISVLPGAFSAYRYEAIRGAPLDAYFQTLNIELDVLGPFIGNMYLAEDRILSFEVVARKNCNWTMHYVKDAVARTDVPHDLVGLISQRKRWLNGAFFATLFSIWNWGRIYSESKHTFVRKMAFLVFYVYHLLYTAFGFFLPANLYLALFFIVFQGFQQNRLEFIDTSEYSQTVLDCAVYIYNFSYLFGLLMLIIIGLGNNPKHMKLTYYFVGAVFGLMMMLSSLVGAGIFFSTPATVHSIVVSILTVGVYFIASALHGEVHHIFMTFTHYTALIPSFVNIFTIYSFCNKGDFKDVIAKRRALEELRREEKERVENRKKNFEAFRTNVLLTWAFSNLIFALFVVYFASSSTYMPVLYIFVASLNTCRLLGSIGHWVYIHTEGLRGRVHAPRSSMMSVEYDGILSQQTGSYASATDLVIPSVEEALSTLDRAAAALNARRYRDALKLYLEGGYAMANVAERQANPKICNLLTSKGFETLNWCARLCDWIEGRIKEKHPRPGVHKVGIPVSNWDEDWVGPFMDEEEARRMWYTPVYCPHPIDFSNLGYRLRCVETGRRPRLMICITMYNEGPQQLKATLKKLANNLAYLKEQMPGDEKSLTGAFAGDDVWQNVLVCIVADGREQVHPKTLDYLEAIGLYDEDLLTINSAGIGAQCHLFEHTLQLSVNGKCLLPIQTVFALKENKASKLDSHHWYFNAFAEQIQPEYTAVMDVGTMLTKSALYHLLFAFERNHQIGGACGQLTVDNPFENLSNWVISAQHFEYKISNILDKSLESCFGFISVLPGAFSAYRYEAIRGAPLDAYFQTLNIELDVLGPFIGNMYLAEDRILSFEVVARKNCNWTMHYVKDAVARTDVPHDLVGLISQRKRWLNGAFFATLFSIWNWGRIYSESKHTFVRKMAFLVFYVYHLLYTAFGFFLPANLYLALFFIVFQGFQQNRLEFIDTSEYSQTVLDCAVYIYNFSYLFGLLMLIIIGLGNNPKHMKLTYYFVGAVFGLMMMLSSLVGAGIFFSTPATVHSIVVSILTVGVYFIASALHGEVHHIFMTFTHYTALIPSFVNIFTIYSFCNGDFKDVIAKRRALEELRREEKERVENRKKNFEAFRTNVLLTWAFSNLIFALFVVYFASSSTYMPVLYIFVASLNTCRLLGSIGHWVYIHTEGLRGRV

Organism: Phytophthora sojae (strain P6497) (NCBI:txid1094619)

InterPro domains:
  IPR004835 Chitin synthase [PTHR22914] (183-870)
  IPR029044 Nucleotide-diphospho-sugar transferases [SSF53448] (366-581)